Protein AF-0000000072936338 (afdb_homodimer)

Nearest PDB structures (foldseek):
  8xs4-assembly1_A  TM=8.129E-01  e=1.823E-27  Arabidopsis thaliana
  8xvy-assembly1_A  TM=8.264E-01  e=1.403E-25  Arabidopsis thaliana
  8xaj-assembly1_A  TM=7.651E-01  e=5.940E-26  Arabidopsis thaliana
  8ymm-assembly1_A  TM=7.710E-01  e=4.370E-24  Arabidopsis thaliana
  6oce-assembly1_A  TM=8.295E-01  e=1.047E-20  Oryza sativa Japonica Group

Foldseek 3Di:
DPPPPPVPVPCFLQNLLVVLCCVQVVLQVVLLLVLLVVCVVPVLLQFLQCLPVVLAQPLSPPPAHSPRLLVSLVPDDLVSLCVRLNQQLSLVLVVLVLLLVLLVLLLVLLVPQQVLLQPQLPDDDDDDHRSLLSSFLLSHFFQDPSCVSLLVSLCSSLVVSLVVLVVVLVVLLVLLLVVLLDPDQLSQKKKWFAADPLCLAFQSVQVLLCVVPPPWWDGKFFAWDDPVLVVLLVVLVVLVVVLVLQVLCCVVVVHQAWDQDVPPDRDTDRPNVVSVVVLVVSLVVLVVLLFVVVVVNVVSNVVSVVVVVVVVVVVVVCVVVVVVVVVCVVVPDADQPVVCVVPPPDDPVPNPPPPPDPDDPPSMDTARMMMIGTNFSLSSQVLQPDDSDPYPRHGHIDRDAFLVFFPSVLGRRDPNQLVVLVVQLVVVLVVCLVVVLVVLLVLLLLLVVVLVCVVPVVSVVVCVVPVCVNSVSNLVSLVVVVVSLVVVLVVSLVSLVSNRDGGPVVSLLSSLVSSLVSCCVRVQVSSQQSNLCVSCVVVCVVPVVVSVLCSLQNRNLVCLSSVLSNLSVVQRPVLSCLSSVVVLVVLQVVCVVPFDDSDPVSSQDDDPNRGHSSDFDADSVSSVLSVVLSLLLSCLQNSSRSSVSSVSSSVRSSSVSSSSSSCSSRGHDSPRHPSCPSSLVSSLSSLVSNLVNLVSSLSNCVSSVNVPSNVVSVVVSVVSVVSSVVCVPPSVVSSVGNDSVSRVVSRVVCVVVVPDDCLLSYCSNPDPSSWFKFKFKFFAPDLVLLVVLVCCCVVVCVVVVVCPQPFWRDKDWDQDPGRSRIIMIIITGNGVVSVVCCCPPPVSVCVCVSVVVSCVVVDDPDDCSQSQRCSVPGRDRPDPPDVVPPPPDDDDPPPVCVVCLAEEAEFDPPDDLVVLLCVLLCQQVWAPPDDPDHTGDHRFKYKYKYWAPRVVSSVSSQVSCVVVLFWDWDDKDKWFDQDPDPDPDDDDPPPRPTIIMIIIMIGGDDDPVVVVVVVVVVPPPDPDDDD/DPPPCPVPPPCFLQNLLVVLCCVQVVLQVVLLLVLLVVCVVPVLLQFLQCLPVVLAQPLSPPPAHSPRLLVSLVPDDLVSLCVRLNQQLSLVLVVLVLLLVLLVLLVVLLVPQQVLQQPQLPDDDDDDHRSLLSSFLLSDFFQDPSCVSLLVSLCSSLVVSLVVLVVVLVVQLVLLLVVLLDPDQLSQKKKWFAADPLCLAFQSVQVLLCVVPPPWWDGKFFAWDPPVLVVLLVVLVVLVVVLVLQVLCCVVVVHQAWDDDVPPDPDTDRSNVVSQVVLVVSLVVLVVLLFVVVVVNVVSNVVSVVVVVVVVVVVVVCVVVVVVVVVCVVVPDADQPVVVVVPPPDPPVPNPPPPPDPPDPPSMDTARMMMIGTNFSLSSQVLQPDDSDPYPRHGHIDRDAFLVFFPSVLGRRGPNQLVVLVVQLVVVLVVCLVVVLVVLLVLLLLLVVVLVCVVPVVSVVVCVVPVCVNSVSNLVSLVVVVVSLVVVLVVSLVSLVSNRDGGPVVSLLSSLVSSLVSCCVRVQVSSQQSNLCVSCVVVCVVPVVVSVLCSLQNRNLVCLSSVLSNLSVVQRPVLSCLSSVVVLVVLQVVCVVPFDDSDPVSSQDDDPNRGHSSDFDADSVSSVLSVVLSLLLSCLQNSSRSSVSSVSSSVRSSSVSSSSSSSSSRGHDSPRHPSCPSSLVSSLSSLVSNLVNLVSSLSNSVSSVNVPSNVVSVVVSVVSVVSSVVCVPPSVVSSVGNDSVSRVVSRVVCVVVVPDDCLLSYCSNPDPSSWFKFKFKFFFPDLVLLVVLVCCCPVVCVVVVVCPQPFWRDKDWDQDPGRSRIIMIIITGNGPVSVVCCCPPPVNVCVCVCVVVVCVVVDDPGDPSVSQRCSVPRRDRPDPPDVVPPPPDDDDPPPVCVVPLEEEAEFDPPDDLVVLLCVLLCQQVWAPPDDPDHTGDHRFKYKYKYWAPRVVSSVSSQVSCVVVLFWDWDDKDKWFDQDPDPDPDDDDPPPRDTIIMIIIMIGGDDDVPVVVVVVVVVVPPPPPDDD

InterPro domains:
  IPR003864 CSC1/OSCA1-like, 7TM region [PF02714] (425-700)
  IPR027815 CSC1/OSCA1-like, cytosolic domain [PF14703] (188-293)
  IPR032880 CSC1/OSCA1-like, N-terminal transmembrane domain [PF13967] (17-168)
  IPR045122 Calcium permeable stress-gated cation channel 1-like [PTHR13018] (16-775)

Solvent-accessible surface area (backbone atoms only — not comparable to full-atom values): 108059 Å² total; per-residue (Å²): 133,82,79,74,74,71,71,71,78,72,80,40,69,45,55,54,37,51,48,41,48,51,51,28,51,45,50,22,52,51,32,50,50,49,32,31,55,44,42,71,74,42,52,68,75,66,32,18,26,66,72,39,77,90,54,52,40,79,77,57,68,57,82,56,57,67,69,41,51,60,58,51,34,68,65,56,49,63,65,56,37,31,73,68,30,22,45,40,52,33,51,50,41,50,51,29,49,48,46,28,56,51,18,49,52,20,40,58,45,26,69,61,47,32,57,55,24,44,60,63,55,65,76,84,85,71,79,88,68,38,70,59,50,34,38,10,55,53,41,47,57,71,50,42,76,70,47,46,56,47,43,54,42,43,54,52,50,56,51,47,47,54,50,49,54,56,55,49,48,29,54,48,44,28,53,37,44,30,59,56,66,42,97,46,70,38,52,22,23,37,27,34,36,39,44,52,83,84,41,56,25,35,52,43,42,38,50,53,48,29,66,75,36,70,89,35,63,72,44,36,43,51,44,64,57,49,66,68,55,48,51,50,50,51,51,48,63,55,45,49,61,53,43,52,47,44,52,50,46,20,66,72,69,70,49,79,52,66,39,75,49,78,86,80,48,95,56,71,38,56,40,58,61,54,47,49,53,50,41,36,52,49,9,51,50,44,40,53,49,43,52,52,49,51,50,49,53,51,51,45,32,49,51,47,52,52,49,52,51,51,47,54,50,49,48,65,66,35,57,83,46,45,69,60,48,53,51,46,64,41,58,48,83,42,64,64,69,66,59,52,66,74,35,73,63,54,55,78,87,60,34,70,69,71,70,66,65,92,60,85,64,82,87,74,48,67,30,32,23,33,40,40,30,34,74,33,47,46,54,30,49,49,52,47,54,46,52,45,36,82,45,70,78,30,45,39,51,39,83,30,64,50,66,90,43,50,37,68,89,32,59,42,64,55,67,53,55,31,50,50,20,39,51,48,27,52,50,50,50,52,51,47,53,61,58,47,45,54,62,45,30,52,37,38,25,41,47,37,48,72,61,39,30,71,74,36,63,72,51,44,57,48,37,71,71,36,72,62,46,58,58,50,39,43,55,44,21,48,51,51,50,51,50,53,52,58,52,48,53,57,55,45,45,55,34,38,60,49,30,49,50,46,28,59,66,58,34,39,48,51,31,22,54,52,47,30,52,46,38,46,48,47,62,45,50,38,36,52,44,28,46,49,45,70,73,32,47,71,46,37,74,76,40,44,68,63,41,50,41,47,43,52,34,50,38,45,41,60,42,50,50,57,52,51,38,33,49,38,58,63,45,17,56,54,50,23,38,61,70,52,38,49,64,51,46,51,38,24,53,49,34,68,73,70,40,67,66,88,44,68,67,49,44,63,39,66,51,94,86,27,44,35,63,61,54,57,48,75,76,68,57,33,64,56,54,21,52,50,49,40,50,49,40,52,44,54,44,29,24,62,33,24,19,69,51,12,55,58,47,25,49,50,28,48,53,51,35,42,51,49,49,43,39,43,56,22,33,43,55,44,83,84,53,72,55,33,60,64,52,61,56,49,52,54,50,50,53,48,35,48,52,53,23,50,53,51,52,32,50,30,32,46,58,36,43,22,79,64,39,23,65,63,41,48,62,56,51,51,49,50,52,50,52,52,52,56,42,63,68,36,52,59,58,50,57,74,50,66,20,47,54,59,24,48,54,51,44,54,52,39,63,73,63,64,70,73,68,65,66,63,57,52,71,56,76,51,59,74,77,60,47,33,33,39,35,38,43,36,37,41,88,43,54,69,54,22,50,53,45,48,37,38,38,64,74,69,36,44,49,56,55,53,37,65,37,82,40,33,46,47,70,48,78,44,66,40,89,86,44,58,21,29,37,38,38,36,32,34,30,70,38,71,62,34,49,47,44,49,55,62,37,83,77,26,58,38,67,48,24,55,49,42,47,46,33,67,72,67,50,81,91,58,55,64,50,49,63,31,61,16,48,37,49,36,62,56,76,81,85,74,69,72,76,64,65,74,73,67,79,79,78,88,75,70,70,75,60,68,78,57,65,62,43,72,46,73,36,48,80,84,58,58,49,63,53,46,30,48,50,55,42,38,40,37,66,21,40,72,57,59,86,91,46,75,55,45,72,50,34,58,40,40,35,32,27,8,49,49,81,9,30,43,34,28,52,40,20,51,50,51,30,37,73,70,56,49,22,41,79,76,44,78,45,75,46,59,47,58,56,72,71,79,78,84,68,80,81,74,78,74,69,64,58,60,40,44,27,37,39,36,33,33,30,44,52,73,60,69,66,60,61,53,54,52,53,55,63,65,64,65,68,75,80,80,75,86,122,135,82,78,73,75,71,73,71,78,72,84,40,71,45,53,52,36,50,49,40,49,50,52,29,51,46,50,21,51,51,32,50,52,49,33,31,55,44,42,68,75,41,51,67,74,65,32,19,27,66,74,40,76,91,53,53,40,78,74,56,67,57,81,56,58,68,68,43,49,61,57,52,34,66,64,55,50,64,67,56,37,30,74,67,33,21,46,39,53,34,51,50,44,50,50,29,50,47,47,28,56,50,19,48,50,22,40,58,45,26,67,60,47,31,57,55,24,45,60,64,54,65,76,85,87,71,80,88,69,40,70,60,51,35,36,10,54,54,42,50,57,71,49,44,75,68,46,47,56,46,43,54,43,43,55,53,50,56,50,48,47,53,51,50,54,57,55,49,46,29,55,46,45,27,52,35,44,30,58,58,66,42,98,44,72,39,53,22,24,37,28,34,36,39,44,52,82,84,41,56,26,36,51,43,42,37,51,53,49,27,67,75,36,70,88,35,63,70,43,39,43,52,44,66,57,50,67,67,56,46,51,49,48,52,50,49,62,55,46,49,60,52,42,52,47,44,52,51,48,20,65,72,70,70,48,77,51,65,37,76,49,80,86,80,48,94,56,71,38,56,41,57,62,52,46,48,52,50,38,31,52,48,7,53,49,42,42,53,50,42,51,51,50,50,49,50,53,51,50,46,34,50,53,46,53,51,49,52,50,51,48,53,52,48,46,63,64,35,59,83,46,44,70,60,47,52,52,48,63,41,58,47,83,39,65,62,70,67,58,54,67,74,36,74,62,54,54,78,88,60,33,69,70,69,70,66,65,92,59,85,63,81,86,73,48,68,30,32,25,33,40,40,31,33,74,33,48,45,55,30,48,48,52,47,55,45,53,44,36,82,46,70,77,29,45,40,49,39,84,30,64,50,66,90,43,52,36,68,88,33,58,40,63,54,68,52,55,31,50,51,21,41,52,49,28,52,52,51,50,53,51,47,53,61,59,48,45,53,61,44,29,51,37,37,25,41,46,37,48,73,61,38,30,70,74,35,62,69,52,44,56,49,37,72,74,36,71,63,48,56,56,49,39,42,55,44,21,49,51,51,51,51,52,52,52,58,54,46,52,55,54,45,47,56,35,40,59,48,31,49,50,46,29,59,66,58,36,38,49,51,32,21,54,53,46,30,53,45,38,46,48,49,63,44,51,39,35,51,43,28,44,49,43,68,74,32,48,71,47,39,74,77,39,44,68,64,40,50,42,48,41,52,35,50,38,45,42,60,40,51,50,59,50,52,39,33,49,38,60,63,45,17,56,54,51,24,38,60,71,54,37,47,66,51,46,52,38,24,53,50,35,68,73,70,40,68,66,89,44,69,66,48,44,64,39,66,52,94,86,29,43,34,65,62,54,55,48,74,76,67,57,35,64,55,52,21,54,50,49,40,51,48,40,54,46,55,44,29,27,62,32,24,18,68,52,12,54,56,48,26,49,49,27,47,52,50,35,41,53,50,48,44,40,44,56,21,34,43,57,44,84,83,53,73,56,34,61,64,53,60,56,48,51,53,48,50,52,48,36,48,52,53,23,50,54,50,52,33,50,29,33,45,58,34,44,22,79,64,39,22,64,62,41,48,62,55,52,50,50,51,53,50,51,51,52,57,41,63,69,35,51,60,56,50,56,74,50,66,19,46,55,58,24,48,53,52,43,55,53,38,63,72,61,65,68,73,69,66,66,64,56,51,71,56,76,51,59,73,77,60,46,34,33,38,32,39,43,37,40,40,91,44,53,68,54,22,51,52,45,48,38,40,37,66,73,69,36,44,50,57,55,52,36,66,36,81,40,32,49,48,70,48,76,44,67,39,90,87,43,60,20,29,38,36,38,35,32,34,30,69,39,70,61,34,49,47,44,48,57,62,39,85,77,23,55,38,69,48,26,54,48,40,47,46,30,66,72,68,55,77,91,60,58,64,52,47,64,37,62,20,46,41,48,32,64,54,81,79,85,77,69,71,74,62,65,73,72,65,79,79,79,88,74,70,70,76,60,68,79,57,64,62,43,74,45,73,36,50,80,84,58,58,48,64,52,45,31,48,51,52,42,40,41,37,66,21,41,73,56,59,87,91,44,75,54,44,74,50,34,58,41,39,35,32,27,9,49,49,78,8,28,42,34,27,53,42,20,52,49,50,31,36,73,69,58,50,24,42,79,77,45,78,44,76,47,61,48,57,55,73,71,81,78,84,68,79,82,72,78,74,72,61,56,60,40,43,26,36,39,34,33,32,31,44,54,73,61,76,68,60,64,57,57,54,58,58,62,67,66,65,68,74,81,80,75,86,122

Structure (mmCIF, N/CA/C/O backbone):
data_AF-0000000072936338-model_v1
#
loop_
_entity.id
_entity.type
_entity.pdbx_description
1 polymer 'CSC1/OSCA1-like cytosolic domain-containing protein'
#
loop_
_atom_site.group_PDB
_atom_site.id
_atom_site.type_symbol
_atom_site.label_atom_id
_atom_site.label_alt_id
_atom_site.label_comp_id
_atom_site.label_asym_id
_atom_site.label_entity_id
_atom_site.label_seq_id
_atom_site.pdbx_PDB_ins_code
_atom_site.Cartn_x
_atom_site.Cartn_y
_atom_site.Cartn_z
_atom_site.occupancy
_atom_site.B_iso_or_equiv
_atom_site.auth_seq_id
_atom_site.auth_comp_id
_atom_site.auth_asym_id
_atom_site.auth_atom_id
_atom_site.pdbx_PDB_model_num
ATOM 1 N N . MET A 1 1 ? 67.5 31.266 26.281 1 20.41 1 MET A N 1
ATOM 2 C CA . MET A 1 1 ? 66.438 31.109 25.344 1 20.41 1 MET A CA 1
ATOM 3 C C . MET A 1 1 ? 65.188 30.562 26.047 1 20.41 1 MET A C 1
ATOM 5 O O . MET A 1 1 ? 65.188 29.406 26.469 1 20.41 1 MET A O 1
ATOM 9 N N . SER A 1 2 ? 64.5 31.359 26.922 1 21.31 2 SER A N 1
ATOM 10 C CA . SER A 1 2 ? 63.344 31.203 27.766 1 21.31 2 SER A CA 1
ATOM 11 C C . SER A 1 2 ? 62.125 30.781 26.953 1 21.31 2 SER A C 1
ATOM 13 O O . SER A 1 2 ? 61.75 31.469 26 1 21.31 2 SER A O 1
ATOM 15 N N . SER A 1 3 ? 62.062 29.484 26.547 1 22.73 3 SER A N 1
ATOM 16 C CA . SER A 1 3 ? 60.938 28.797 25.906 1 22.73 3 SER A CA 1
ATOM 17 C C . SER A 1 3 ? 59.594 29.156 26.562 1 22.73 3 SER A C 1
ATOM 19 O O . SER A 1 3 ? 59.344 28.75 27.688 1 22.73 3 SER A O 1
ATOM 21 N N . SER A 1 4 ? 59.281 30.484 26.562 1 23.66 4 SER A N 1
ATOM 22 C CA . SER A 1 4 ? 58 30.969 27.062 1 23.66 4 SER A CA 1
ATOM 23 C C . SER A 1 4 ? 56.844 30.109 26.547 1 23.66 4 SER A C 1
ATOM 25 O O . SER A 1 4 ? 56.688 29.938 25.328 1 23.66 4 SER A O 1
ATOM 27 N N . SER A 1 5 ? 56.625 29 27.203 1 25.52 5 SER A N 1
ATOM 28 C CA . SER A 1 5 ? 55.469 28.109 27.172 1 25.52 5 SER A CA 1
ATOM 29 C C . SER A 1 5 ? 54.156 28.891 27.094 1 25.52 5 SER A C 1
ATOM 31 O O . SER A 1 5 ? 53.656 29.375 28.109 1 25.52 5 SER A O 1
ATOM 33 N N . SER A 1 6 ? 54.156 30.047 26.375 1 27.28 6 SER A N 1
ATOM 34 C CA . SER A 1 6 ? 52.906 30.766 26.203 1 27.28 6 SER A CA 1
ATOM 35 C C . SER A 1 6 ? 51.75 29.797 25.922 1 27.28 6 SER A C 1
ATOM 37 O O . SER A 1 6 ? 51.781 29.078 24.922 1 27.28 6 SER A O 1
ATOM 39 N N . GLY A 1 7 ? 51.344 29.094 26.953 1 27.44 7 GLY A N 1
ATOM 40 C CA . GLY A 1 7 ? 50.125 28.297 27.047 1 27.44 7 GLY A CA 1
ATOM 41 C C . GLY A 1 7 ? 48.969 28.906 26.281 1 27.44 7 GLY A C 1
ATOM 42 O O . GLY A 1 7 ? 48.344 29.859 26.75 1 27.44 7 GLY A O 1
ATOM 43 N N . SER A 1 8 ? 49.094 29.359 25.062 1 31.05 8 SER A N 1
ATOM 44 C CA . SER A 1 8 ? 47.969 29.703 24.219 1 31.05 8 SER A CA 1
ATOM 45 C C . SER A 1 8 ? 46.75 28.844 24.547 1 31.05 8 SER A C 1
ATOM 47 O O . SER A 1 8 ? 46.844 27.609 24.531 1 31.05 8 SER A O 1
ATOM 49 N N . SER A 1 9 ? 46 29.141 25.5 1 34.97 9 SER A N 1
ATOM 50 C CA . SER A 1 9 ? 44.719 28.578 25.969 1 34.97 9 SER A CA 1
ATOM 51 C C . SER A 1 9 ? 43.844 28.125 24.812 1 34.97 9 SER A C 1
ATOM 53 O O . SER A 1 9 ? 43.344 28.953 24.047 1 34.97 9 SER A O 1
ATOM 55 N N . LYS A 1 10 ? 44.125 27.141 23.969 1 41.12 10 LYS A N 1
ATOM 56 C CA . LYS A 1 10 ? 43.344 26.375 23 1 41.12 10 LYS A CA 1
ATOM 57 C C . LYS A 1 10 ? 41.938 26.141 23.516 1 41.12 10 LYS A C 1
ATOM 59 O O . LYS A 1 10 ? 41.75 25.531 24.578 1 41.12 10 LYS A O 1
ATOM 64 N N . THR A 1 11 ? 41.031 27.141 23.484 1 47.28 11 THR A N 1
ATOM 65 C CA . THR A 1 11 ? 39.625 26.938 23.766 1 47.28 11 THR A CA 1
ATOM 66 C C . THR A 1 11 ? 39.156 25.578 23.234 1 47.28 11 THR A C 1
ATOM 68 O O . THR A 1 11 ? 39.125 25.359 22.031 1 47.28 11 THR A O 1
ATOM 71 N N . THR A 1 12 ? 39.156 24.547 24.078 1 58.62 12 THR A N 1
ATOM 72 C CA . THR A 1 12 ? 38.781 23.156 23.797 1 58.62 12 THR A CA 1
ATOM 73 C C . THR A 1 12 ? 37.312 23.047 23.422 1 58.62 12 THR A C 1
ATOM 75 O O . THR A 1 12 ? 36.531 23.953 23.703 1 58.62 12 THR A O 1
ATOM 78 N N . THR A 1 13 ? 36.906 22.266 22.453 1 66.56 13 THR A N 1
ATOM 79 C CA . THR A 1 13 ? 35.562 21.953 21.969 1 66.56 13 THR A CA 1
ATOM 80 C C . THR A 1 13 ? 34.594 21.797 23.141 1 66.56 13 THR A C 1
ATOM 82 O O . THR A 1 13 ? 33.438 22.203 23.062 1 66.56 13 THR A O 1
ATOM 85 N N . SER A 1 14 ? 35.062 21.422 24.344 1 75.19 14 SER A N 1
ATOM 86 C CA . SER A 1 14 ? 34.219 21.281 25.531 1 75.19 14 SER A CA 1
ATOM 87 C C . SER A 1 14 ? 33.844 22.641 26.125 1 75.19 14 SER A C 1
ATOM 89 O O . SER A 1 14 ? 32.719 22.844 26.578 1 75.19 14 SER A O 1
ATOM 91 N N . MET A 1 15 ? 34.812 23.516 26.031 1 73.06 15 MET A N 1
ATOM 92 C CA . MET A 1 15 ? 34.531 24.859 26.547 1 73.06 15 MET A CA 1
ATOM 93 C C . MET A 1 15 ? 33.5 25.578 25.672 1 73.06 15 MET A C 1
ATOM 95 O O . MET A 1 15 ? 32.688 26.344 26.172 1 73.06 15 MET A O 1
ATOM 99 N N . ALA A 1 16 ? 33.562 25.281 24.438 1 70.75 16 ALA A N 1
ATOM 100 C CA . ALA A 1 16 ? 32.625 25.875 23.516 1 70.75 16 ALA A CA 1
ATOM 101 C C . ALA A 1 16 ? 31.188 25.422 23.844 1 70.75 16 ALA A C 1
ATOM 103 O O . ALA A 1 16 ? 30.25 26.219 23.781 1 70.75 16 ALA A O 1
ATOM 104 N N . VAL A 1 17 ? 31 24.172 24.219 1 79.25 17 VAL A N 1
ATOM 105 C CA . VAL A 1 17 ? 29.688 23.641 24.547 1 79.25 17 VAL A CA 1
ATOM 106 C C . VAL A 1 17 ? 29.203 24.219 25.875 1 79.25 17 VAL A C 1
ATOM 108 O O . VAL A 1 17 ? 28.016 24.547 26.016 1 79.25 17 VAL A O 1
ATOM 111 N N . LEU A 1 18 ? 30.062 24.406 26.734 1 81.19 18 LEU A N 1
ATOM 112 C CA . LEU A 1 18 ? 29.688 24.969 28.031 1 81.19 18 LEU A CA 1
ATOM 113 C C . LEU A 1 18 ? 29.297 26.438 27.906 1 81.19 18 LEU A C 1
ATOM 115 O O . LEU A 1 18 ? 28.375 26.891 28.578 1 81.19 18 LEU A O 1
ATOM 119 N N . ILE A 1 19 ? 29.953 27.125 27.062 1 78.94 19 ILE A N 1
ATOM 120 C CA . ILE A 1 19 ? 29.609 28.516 26.828 1 78.94 19 ILE A CA 1
ATOM 121 C C . ILE A 1 19 ? 28.25 28.594 26.141 1 78.94 19 ILE A C 1
ATOM 123 O O . ILE A 1 19 ? 27.422 29.453 26.484 1 78.94 19 ILE A O 1
ATOM 127 N N . SER A 1 20 ? 28.109 27.734 25.172 1 81.62 20 SER A N 1
ATOM 128 C CA . SER A 1 20 ? 26.812 27.688 24.516 1 81.62 20 SER A CA 1
ATOM 129 C C . SER A 1 20 ? 25.688 27.391 25.516 1 81.62 20 SER A C 1
ATOM 131 O O . SER A 1 20 ? 24.641 28.031 25.469 1 81.62 20 SER A O 1
ATOM 133 N N . PHE A 1 21 ? 25.953 26.453 26.344 1 84.94 21 PHE A N 1
ATOM 134 C CA . PHE A 1 21 ? 24.984 26.109 27.375 1 84.94 21 PHE A CA 1
ATOM 135 C C . PHE A 1 21 ? 24.719 27.297 28.281 1 84.94 21 PHE A C 1
ATOM 137 O O . PHE A 1 21 ? 23.562 27.594 28.609 1 84.94 21 PHE A O 1
ATOM 144 N N . GLY A 1 22 ? 25.75 27.984 28.641 1 84.56 22 GLY A N 1
ATOM 145 C CA . GLY A 1 22 ? 25.594 29.125 29.531 1 84.56 22 GLY A CA 1
ATOM 146 C C . GLY A 1 22 ? 24.828 30.281 28.891 1 84.56 22 GLY A C 1
ATOM 147 O O . GLY A 1 22 ? 23.938 30.844 29.516 1 84.56 22 GLY A O 1
ATOM 148 N N . ILE A 1 23 ? 25.062 30.516 27.703 1 84.88 23 ILE A N 1
ATOM 149 C CA . ILE A 1 23 ? 24.453 31.641 27.031 1 84.88 23 ILE A CA 1
ATOM 150 C C . ILE A 1 23 ? 22.984 31.328 26.703 1 84.88 23 ILE A C 1
ATOM 152 O O . ILE A 1 23 ? 22.094 32.094 27.078 1 84.88 23 ILE A O 1
ATOM 156 N N . TYR A 1 24 ? 22.812 30.203 26.109 1 88.25 24 TYR A N 1
ATOM 157 C CA . TYR A 1 24 ? 21.484 29.953 25.594 1 88.25 24 TYR A CA 1
ATOM 158 C C . TYR A 1 24 ? 20.531 29.484 26.688 1 88.25 24 TYR A C 1
ATOM 160 O O . TYR A 1 24 ? 19.344 29.797 26.672 1 88.25 24 TYR A O 1
ATOM 168 N N . ILE A 1 25 ? 20.969 28.75 27.625 1 87.81 25 ILE A N 1
ATOM 169 C CA . ILE A 1 25 ? 20.141 28.391 28.75 1 87.81 25 ILE A CA 1
ATOM 170 C C . ILE A 1 25 ? 19.891 29.625 29.625 1 87.81 25 ILE A C 1
ATOM 172 O O . ILE A 1 25 ? 18.812 29.766 30.219 1 87.81 25 ILE A O 1
ATOM 176 N N . GLY A 1 26 ? 20.953 30.5 29.672 1 89.69 26 GLY A N 1
ATOM 177 C CA . GLY A 1 26 ? 20.75 31.75 30.375 1 89.69 26 GLY A CA 1
ATOM 178 C C . GLY A 1 26 ? 19.688 32.625 29.734 1 89.69 26 GLY A C 1
ATOM 179 O O . GLY A 1 26 ? 18.828 33.156 30.438 1 89.69 26 GLY A O 1
ATOM 180 N N . ILE A 1 27 ? 19.734 32.688 28.469 1 89.69 27 ILE A N 1
ATOM 181 C CA . ILE A 1 27 ? 18.734 33.469 27.75 1 89.69 27 ILE A CA 1
ATOM 182 C C . ILE A 1 27 ? 17.359 32.812 27.953 1 89.69 27 ILE A C 1
ATOM 184 O O . ILE A 1 27 ? 16.375 33.531 28.188 1 89.69 27 ILE A O 1
ATOM 188 N N . PHE A 1 28 ? 17.344 31.547 27.906 1 93.31 28 PHE A N 1
ATOM 189 C CA . PHE A 1 28 ? 16.094 30.812 28.094 1 93.31 28 PHE A CA 1
ATOM 190 C C . PHE A 1 28 ? 15.547 31.047 29.5 1 93.31 28 PHE A C 1
ATOM 192 O O . PHE A 1 28 ? 14.359 31.328 29.672 1 93.31 28 PHE A O 1
ATOM 199 N N . ALA A 1 29 ? 16.328 31 30.469 1 92.25 29 ALA A N 1
ATOM 200 C CA . ALA A 1 29 ? 15.922 31.203 31.859 1 92.25 29 ALA A CA 1
ATOM 201 C C . ALA A 1 29 ? 15.453 32.656 32.062 1 92.25 29 ALA A C 1
ATOM 203 O O . ALA A 1 29 ? 14.484 32.875 32.781 1 92.25 29 ALA A O 1
ATOM 204 N N . GLY A 1 30 ? 16.156 33.531 31.484 1 92.38 30 GLY A N 1
ATOM 205 C CA . GLY A 1 30 ? 15.75 34.938 31.562 1 92.38 30 GLY A CA 1
ATOM 206 C C . GLY A 1 30 ? 14.398 35.188 30.938 1 92.38 30 GLY A C 1
ATOM 207 O O . GLY A 1 30 ? 13.578 35.938 31.5 1 92.38 30 GLY A O 1
ATOM 208 N N . MET A 1 31 ? 14.172 34.531 29.875 1 93.44 31 MET A N 1
ATOM 209 C CA . MET A 1 31 ? 12.898 34.719 29.188 1 93.44 31 MET A CA 1
ATOM 210 C C . MET A 1 31 ? 11.758 34.062 29.938 1 93.44 31 MET A C 1
ATOM 212 O O . MET A 1 31 ? 10.641 34.594 29.969 1 93.44 31 MET A O 1
ATOM 216 N N . VAL A 1 32 ? 12 32.938 30.5 1 91.94 32 VAL A N 1
ATOM 217 C CA . VAL A 1 32 ? 10.984 32.25 31.281 1 91.94 32 VAL A CA 1
ATOM 218 C C . VAL A 1 32 ? 10.641 33.094 32.531 1 91.94 32 VAL A C 1
ATOM 220 O O . VAL A 1 32 ? 9.469 33.219 32.875 1 91.94 32 VAL A O 1
ATOM 223 N N . LEU A 1 33 ? 11.68 33.719 33.062 1 92.19 33 LEU A N 1
ATOM 224 C CA . LEU A 1 33 ? 11.453 34.562 34.219 1 92.19 33 LEU A CA 1
ATOM 225 C C . LEU A 1 33 ? 10.641 35.812 33.812 1 92.19 33 LEU A C 1
ATOM 227 O O . LEU A 1 33 ? 9.75 36.219 34.562 1 92.19 33 LEU A O 1
ATOM 231 N N . ALA A 1 34 ? 10.945 36.312 32.719 1 90.75 34 ALA A N 1
ATOM 232 C CA . ALA A 1 34 ? 10.188 37.469 32.219 1 90.75 34 ALA A CA 1
ATOM 233 C C . ALA A 1 34 ? 8.727 37.062 31.969 1 90.75 34 ALA A C 1
ATOM 235 O O . ALA A 1 34 ? 7.82 37.875 32.25 1 90.75 34 ALA A O 1
ATOM 236 N N . TYR A 1 35 ? 8.492 35.969 31.469 1 91.25 35 TYR A N 1
ATOM 237 C CA . TYR A 1 35 ? 7.141 35.469 31.25 1 91.25 35 TYR A CA 1
ATOM 238 C C . TYR A 1 35 ? 6.371 35.344 32.562 1 91.25 35 TYR A C 1
ATOM 240 O O . TYR A 1 35 ? 5.207 35.75 32.625 1 91.25 35 TYR A O 1
ATOM 248 N N . CYS A 1 36 ? 7.051 34.812 33.562 1 89.06 36 CYS A N 1
ATOM 249 C CA . CYS A 1 36 ? 6.391 34.656 34.844 1 89.06 36 CYS A CA 1
ATOM 250 C C . CYS A 1 36 ? 6.02 36 35.438 1 89.06 36 CYS A C 1
ATOM 252 O O . CYS A 1 36 ? 4.961 36.125 36.062 1 89.06 36 CYS A O 1
ATOM 254 N N . LEU A 1 37 ? 6.816 36.969 35.156 1 88.56 37 LEU A N 1
ATOM 255 C CA . LEU A 1 37 ? 6.566 38.312 35.719 1 88.56 37 LEU A CA 1
ATOM 256 C C . LEU A 1 37 ? 5.473 39.031 34.938 1 88.56 37 LEU A C 1
ATOM 258 O O . LEU A 1 37 ? 4.582 39.625 35.5 1 88.56 37 LEU A O 1
ATOM 262 N N . VAL A 1 38 ? 5.527 38.875 33.656 1 86.19 38 VAL A N 1
ATOM 263 C CA . VAL A 1 38 ? 4.578 39.594 32.812 1 86.19 38 VAL A CA 1
ATOM 264 C C . VAL A 1 38 ? 3.209 38.906 32.875 1 86.19 38 VAL A C 1
ATOM 266 O O . VAL A 1 38 ? 2.178 39.594 32.875 1 86.19 38 VAL A O 1
ATOM 269 N N . LYS A 1 39 ? 3.162 37.656 32.906 1 85.69 39 LYS A N 1
ATOM 270 C CA . LYS A 1 39 ? 1.898 36.906 32.969 1 85.69 39 LYS A CA 1
ATOM 271 C C . LYS A 1 39 ? 1.118 37.281 34.219 1 85.69 39 LYS A C 1
ATOM 273 O O . LYS A 1 39 ? -0.112 37.344 34.188 1 85.69 39 LYS A O 1
ATOM 278 N N . HIS A 1 40 ? 1.894 37.531 35.25 1 80.94 40 HIS A N 1
ATOM 279 C CA . HIS A 1 40 ? 1.252 37.875 36.5 1 80.94 40 HIS A CA 1
ATOM 280 C C . HIS A 1 40 ? 0.64 39.281 36.438 1 80.94 40 HIS A C 1
ATOM 282 O O . HIS A 1 40 ? -0.428 39.531 37.031 1 80.94 40 HIS A O 1
ATOM 288 N N . LYS A 1 41 ? 1.237 40.094 35.688 1 81.69 41 LYS A N 1
ATOM 289 C CA . LYS A 1 41 ? 0.759 41.469 35.594 1 81.69 41 LYS A CA 1
ATOM 290 C C . LYS A 1 41 ? -0.334 41.594 34.531 1 81.69 41 LYS A C 1
ATOM 292 O O . LYS A 1 41 ? -1.286 42.375 34.719 1 81.69 41 LYS A O 1
ATOM 297 N N . ALA A 1 42 ? -0.116 40.844 33.469 1 81.44 42 ALA A N 1
ATOM 298 C CA . ALA A 1 42 ? -1.075 40.906 32.375 1 81.44 42 ALA A CA 1
ATOM 299 C C . ALA A 1 42 ? -1.47 39.531 31.875 1 81.44 42 ALA A C 1
ATOM 301 O O . ALA A 1 42 ? -1.064 39.094 30.781 1 81.44 42 ALA A O 1
ATOM 302 N N . PRO A 1 43 ? -2.396 38.844 32.531 1 78.44 43 PRO A N 1
ATOM 303 C CA . PRO A 1 43 ? -2.768 37.5 32.156 1 78.44 43 PRO A CA 1
ATOM 304 C C . PRO A 1 43 ? -3.547 37.438 30.844 1 78.44 43 PRO A C 1
ATOM 306 O O . PRO A 1 43 ? -3.51 36.406 30.141 1 78.44 43 PRO A O 1
ATOM 309 N N . LYS A 1 44 ? -4.176 38.375 30.375 1 75.31 44 LYS A N 1
ATOM 310 C CA . LYS A 1 44 ? -5.008 38.375 29.172 1 75.31 44 LYS A CA 1
ATOM 311 C C . LYS A 1 44 ? -4.148 38.312 27.922 1 75.31 44 LYS A C 1
ATOM 313 O O . LYS A 1 44 ? -4.613 37.875 26.859 1 75.31 44 LYS A O 1
ATOM 318 N N . LEU A 1 45 ? -2.916 38.75 28.141 1 78 45 LEU A N 1
ATOM 319 C CA . LEU A 1 45 ? -1.997 38.75 27 1 78 45 LEU A CA 1
ATOM 320 C C . LEU A 1 45 ? -1.621 37.312 26.609 1 78 45 LEU A C 1
ATOM 322 O O . LEU A 1 45 ? -1.338 37.031 25.453 1 78 45 LEU A O 1
ATOM 326 N N . TYR A 1 46 ? -1.701 36.5 27.594 1 83.5 46 TYR A N 1
ATOM 327 C CA . TYR A 1 46 ? -1.228 35.125 27.344 1 83.5 46 TYR A CA 1
ATOM 328 C C . TYR A 1 46 ? -2.383 34.156 27.344 1 83.5 46 TYR A C 1
ATOM 330 O O . TYR A 1 46 ? -2.17 32.938 27.438 1 83.5 46 TYR A O 1
ATOM 338 N N . ASN A 1 47 ? -3.592 34.594 27.297 1 81.56 47 ASN A N 1
ATOM 339 C CA . ASN A 1 47 ? -4.789 33.781 27.156 1 81.56 47 ASN A CA 1
ATOM 340 C C . ASN A 1 47 ? -5.68 34.25 26.016 1 81.56 47 ASN A C 1
ATOM 342 O O . ASN A 1 47 ? -6.797 34.719 26.25 1 81.56 47 ASN A O 1
ATOM 346 N N . CYS A 1 48 ? -5.246 34 24.844 1 79.94 48 CYS A N 1
ATOM 347 C CA . CYS A 1 48 ? -5.938 34.5 23.641 1 79.94 48 CYS A CA 1
ATOM 348 C C . CYS A 1 48 ? -7.211 33.688 23.391 1 79.94 48 CYS A C 1
ATOM 350 O O . CYS A 1 48 ? -8.164 34.219 22.797 1 79.94 48 CYS A O 1
ATOM 352 N N . ARG A 1 49 ? -7.332 32.469 23.797 1 82.06 49 ARG A N 1
ATOM 353 C CA . ARG A 1 49 ? -8.484 31.625 23.531 1 82.06 49 ARG A CA 1
ATOM 354 C C . ARG A 1 49 ? -9.695 32.062 24.344 1 82.06 49 ARG A C 1
ATOM 356 O O . ARG A 1 49 ? -10.836 31.812 23.953 1 82.06 49 ARG A O 1
ATOM 363 N N . ASP A 1 50 ? -9.422 32.75 25.375 1 76.06 50 ASP A N 1
ATOM 364 C CA . ASP A 1 50 ? -10.508 33.188 26.25 1 76.06 50 ASP A CA 1
ATOM 365 C C . ASP A 1 50 ? -11.281 34.344 25.609 1 76.06 50 ASP A C 1
ATOM 367 O O . ASP A 1 50 ? -12.422 34.625 25.984 1 76.06 50 ASP A O 1
ATOM 371 N N . ASN A 1 51 ? -10.68 34.906 24.609 1 73.19 51 ASN A N 1
ATOM 372 C CA . ASN A 1 51 ? -11.32 36.062 23.969 1 73.19 51 ASN A CA 1
ATOM 373 C C . ASN A 1 51 ? -12.422 35.594 23 1 73.19 51 ASN A C 1
ATOM 375 O O . ASN A 1 51 ? -13.305 36.406 22.656 1 73.19 51 ASN A O 1
ATOM 379 N N . ILE A 1 52 ? -12.328 34.375 22.531 1 74.69 52 ILE A N 1
ATOM 380 C CA . ILE A 1 52 ? -13.336 33.812 21.641 1 74.69 52 ILE A CA 1
ATOM 381 C C . ILE A 1 52 ? -14.156 32.75 22.391 1 74.69 52 ILE A C 1
ATOM 383 O O . ILE A 1 52 ? -13.625 31.719 22.797 1 74.69 52 ILE A O 1
ATOM 387 N N . PRO A 1 53 ? -15.312 32.969 22.641 1 67.56 53 PRO A N 1
ATOM 388 C CA . PRO A 1 53 ? -16.156 32.094 23.453 1 67.56 53 PRO A CA 1
ATOM 389 C C . PRO A 1 53 ? -16.188 30.656 22.922 1 67.56 53 PRO A C 1
ATOM 391 O O . PRO A 1 53 ? -16.219 29.703 23.703 1 67.56 53 PRO A O 1
ATOM 394 N N . GLU A 1 54 ? -16.047 30.531 21.641 1 70.56 54 GLU A N 1
ATOM 395 C CA . GLU A 1 54 ? -16.125 29.188 21.078 1 70.56 54 GLU A CA 1
ATOM 396 C C . GLU A 1 54 ? -14.852 28.391 21.359 1 70.56 54 GLU A C 1
ATOM 398 O O . GLU A 1 54 ? -14.867 27.156 21.344 1 70.56 54 GLU A O 1
ATOM 403 N N . LEU A 1 55 ? -13.859 29.094 21.719 1 75.75 55 LEU A N 1
ATOM 404 C CA . LEU A 1 55 ? -12.562 28.438 21.875 1 75.75 55 LEU A CA 1
ATOM 405 C C . LEU A 1 55 ? -12.148 28.406 23.344 1 75.75 55 LEU A C 1
ATOM 407 O O . LEU A 1 55 ? -11.039 27.969 23.656 1 75.75 55 LEU A O 1
ATOM 411 N N . ARG A 1 56 ? -13.055 28.734 24.219 1 75.38 56 ARG A N 1
ATOM 412 C CA . ARG A 1 56 ? -12.719 28.812 25.641 1 75.38 56 ARG A CA 1
ATOM 413 C C . ARG A 1 56 ? -12.375 27.422 26.188 1 75.38 56 ARG A C 1
ATOM 415 O O . ARG A 1 56 ? -13.078 26.453 25.906 1 75.38 56 ARG A O 1
ATOM 422 N N . CYS A 1 57 ? -11.156 27.312 26.734 1 75.12 57 CYS A N 1
ATOM 423 C CA . CYS A 1 57 ? -10.672 26.078 27.328 1 75.12 57 CYS A CA 1
ATOM 424 C C . CYS A 1 57 ? -10.773 26.125 28.859 1 75.12 57 CYS A C 1
ATOM 426 O O . CYS A 1 57 ? -10.289 27.078 29.484 1 75.12 57 CYS A O 1
ATOM 428 N N . PRO A 1 58 ? -11.492 25.25 29.469 1 74.38 58 PRO A N 1
ATOM 429 C CA . PRO A 1 58 ? -11.602 25.25 30.922 1 74.38 58 PRO A CA 1
ATOM 430 C C . PRO A 1 58 ? -10.258 25.047 31.625 1 74.38 58 PRO A C 1
ATOM 432 O O . PRO A 1 58 ? -10.125 25.359 32.812 1 74.38 58 PRO A O 1
ATOM 435 N N . LEU A 1 59 ? -9.32 24.672 30.922 1 69.94 59 LEU A N 1
ATOM 436 C CA . LEU A 1 59 ? -8 24.469 31.516 1 69.94 59 LEU A CA 1
ATOM 437 C C . LEU A 1 59 ? -7.344 25.812 31.844 1 69.94 59 LEU A C 1
ATOM 439 O O . LEU A 1 59 ? -6.457 25.875 32.688 1 69.94 59 LEU A O 1
ATOM 443 N N . SER A 1 60 ? -7.836 26.875 31.188 1 65.56 60 SER A N 1
ATOM 444 C CA . SER A 1 60 ? -7.25 28.203 31.344 1 65.56 60 SER A CA 1
ATOM 445 C C . SER A 1 60 ? -7.727 28.875 32.625 1 65.56 60 SER A C 1
ATOM 447 O O . SER A 1 60 ? -7.102 29.812 33.125 1 65.56 60 SER A O 1
ATOM 449 N N . ASP A 1 61 ? -8.891 28.391 33.062 1 62.44 61 ASP A N 1
ATOM 450 C CA . ASP A 1 61 ? -9.445 29.031 34.25 1 62.44 61 ASP A CA 1
ATOM 451 C C . ASP A 1 61 ? -8.562 28.766 35.469 1 62.44 61 ASP A C 1
ATOM 453 O O . ASP A 1 61 ? -8.719 29.406 36.5 1 62.44 61 ASP A O 1
ATOM 457 N N . ARG A 1 62 ? -7.715 27.844 35.219 1 56.25 62 ARG A N 1
ATOM 458 C CA . ARG A 1 62 ? -6.914 27.531 36.406 1 56.25 62 ARG A CA 1
ATOM 459 C C . ARG A 1 62 ? -5.93 28.656 36.719 1 56.25 62 ARG A C 1
ATOM 461 O O . ARG A 1 62 ? -5.168 29.078 35.844 1 56.25 62 ARG A O 1
ATOM 468 N N . LYS A 1 63 ? -6.281 29.734 37.5 1 56.69 63 LYS A N 1
ATOM 469 C CA . LYS A 1 63 ? -5.527 30.859 38.031 1 56.69 63 LYS A CA 1
ATOM 470 C C . LYS A 1 63 ? -4.113 30.453 38.438 1 56.69 63 LYS A C 1
ATOM 472 O O . LYS A 1 63 ? -3.926 29.703 39.375 1 56.69 63 LYS A O 1
ATOM 477 N N . THR A 1 64 ? -3.135 30.391 37.438 1 58.75 64 THR A N 1
ATOM 478 C CA . THR A 1 64 ? -1.889 29.75 37.844 1 58.75 64 THR A CA 1
ATOM 479 C C . THR A 1 64 ? -0.914 30.781 38.406 1 58.75 64 THR A C 1
ATOM 481 O O . THR A 1 64 ? -0.891 31.938 37.938 1 58.75 64 THR A O 1
ATOM 484 N N . GLY A 1 65 ? -0.501 30.719 39.656 1 65.31 65 GLY A N 1
ATOM 485 C CA . GLY A 1 65 ? 0.576 31.438 40.281 1 65.31 65 GLY A CA 1
ATOM 486 C C . GLY A 1 65 ? 1.771 31.672 39.406 1 65.31 65 GLY A C 1
ATOM 487 O O . GLY A 1 65 ? 1.771 31.25 38.219 1 65.31 65 GLY A O 1
ATOM 488 N N . LYS A 1 66 ? 2.777 32.469 39.781 1 76.75 66 LYS A N 1
ATOM 489 C CA . LYS A 1 66 ? 3.98 32.844 39.031 1 76.75 66 LYS A CA 1
ATOM 490 C C . LYS A 1 66 ? 4.707 31.609 38.531 1 76.75 66 LYS A C 1
ATOM 492 O O . LYS A 1 66 ? 5.113 31.547 37.375 1 76.75 66 LYS A O 1
ATOM 497 N N . TRP A 1 67 ? 4.75 30.547 39.312 1 80.88 67 TRP A N 1
ATOM 498 C CA . TRP A 1 67 ? 5.48 29.344 38.906 1 80.88 67 TRP A CA 1
ATOM 499 C C . TRP A 1 67 ? 4.535 28.141 38.781 1 80.88 67 TRP A C 1
ATOM 501 O O . TRP A 1 67 ? 4.949 27.062 38.375 1 80.88 67 TRP A O 1
ATOM 511 N N . SER A 1 68 ? 3.389 28.297 39.031 1 82.06 68 SER A N 1
ATOM 512 C CA . SER A 1 68 ? 2.439 27.188 39.094 1 82.06 68 SER A CA 1
ATOM 513 C C . SER A 1 68 ? 2.061 26.703 37.719 1 82.06 68 SER A C 1
ATOM 515 O O . SER A 1 68 ? 1.541 25.594 37.531 1 82.06 68 SER A O 1
ATOM 517 N N . TRP A 1 69 ? 2.43 27.516 36.719 1 85.62 69 TRP A N 1
ATOM 518 C CA . TRP A 1 69 ? 2.057 27.141 35.344 1 85.62 69 TRP A CA 1
ATOM 519 C C . TRP A 1 69 ? 2.82 25.891 34.906 1 85.62 69 TRP A C 1
ATOM 521 O O . TRP A 1 69 ? 2.309 25.094 34.125 1 85.62 69 TRP A O 1
ATOM 531 N N . ILE A 1 70 ? 3.957 25.656 35.406 1 88 70 ILE A N 1
ATOM 532 C CA . ILE A 1 70 ? 4.766 24.516 35.031 1 88 70 ILE A CA 1
ATOM 533 C C . ILE A 1 70 ? 4.129 23.234 35.562 1 88 70 ILE A C 1
ATOM 535 O O . ILE A 1 70 ? 4 22.25 34.844 1 88 70 ILE A O 1
ATOM 539 N N . ARG A 1 71 ? 3.736 23.281 36.812 1 85.44 71 ARG A N 1
ATOM 540 C CA . ARG A 1 71 ? 3.098 22.109 37.438 1 85.44 71 ARG A CA 1
ATOM 541 C C . ARG A 1 71 ? 1.771 21.797 36.75 1 85.44 71 ARG A C 1
ATOM 543 O O . ARG A 1 71 ? 1.452 20.625 36.531 1 85.44 71 ARG A O 1
ATOM 550 N N . ASP A 1 72 ? 1.108 22.781 36.438 1 84.12 72 ASP A N 1
ATOM 551 C CA . ASP A 1 72 ? -0.187 22.578 35.781 1 84.12 72 ASP A CA 1
ATOM 552 C C . ASP A 1 72 ? -0.021 21.984 34.375 1 84.12 72 ASP A C 1
ATOM 554 O O . ASP A 1 72 ? -0.823 21.156 33.969 1 84.12 72 ASP A O 1
ATOM 558 N N . ALA A 1 73 ? 0.945 22.469 33.781 1 87.5 73 ALA A N 1
ATOM 559 C CA . ALA A 1 73 ? 1.201 21.969 32.438 1 87.5 73 ALA A CA 1
ATOM 560 C C . ALA A 1 73 ? 1.616 20.5 32.469 1 87.5 73 ALA A C 1
ATOM 562 O O . ALA A 1 73 ? 1.192 19.703 31.625 1 87.5 73 ALA A O 1
ATOM 563 N N . VAL A 1 74 ? 2.369 20.141 33.438 1 88.19 74 VAL A N 1
ATOM 564 C CA . VAL A 1 74 ? 2.867 18.766 33.531 1 88.19 74 VAL A CA 1
ATOM 565 C C . VAL A 1 74 ? 1.737 17.844 33.969 1 88.19 74 VAL A C 1
ATOM 567 O O . VAL A 1 74 ? 1.674 16.688 33.562 1 88.19 74 VAL A O 1
ATOM 570 N N . LEU A 1 75 ? 0.75 18.328 34.688 1 85.81 75 LEU A N 1
ATOM 571 C CA . LEU A 1 75 ? -0.295 17.484 35.25 1 85.81 75 LEU A CA 1
ATOM 572 C C . LEU A 1 75 ? -1.485 17.375 34.312 1 85.81 75 LEU A C 1
ATOM 574 O O . LEU A 1 75 ? -2.367 16.547 34.5 1 85.81 75 LEU A O 1
ATOM 578 N N . THR A 1 76 ? -1.519 18.188 33.344 1 87.75 76 THR A N 1
ATOM 579 C CA . THR A 1 76 ? -2.607 18.078 32.375 1 87.75 76 THR A CA 1
ATOM 580 C C . THR A 1 76 ? -2.594 16.719 31.688 1 87.75 76 THR A C 1
ATOM 582 O O . THR A 1 76 ? -1.562 16.281 31.172 1 87.75 76 THR A O 1
ATOM 585 N N . SER A 1 77 ? -3.744 16.062 31.75 1 88.12 77 SER A N 1
ATOM 586 C CA . SER A 1 77 ? -3.842 14.711 31.188 1 88.12 77 SER A CA 1
ATOM 587 C C . SER A 1 77 ? -3.963 14.75 29.672 1 88.12 77 SER A C 1
ATOM 589 O O . SER A 1 77 ? -4.379 15.758 29.094 1 88.12 77 SER A O 1
ATOM 591 N N . ASP A 1 78 ? -3.582 13.711 29.062 1 87.62 78 ASP A N 1
ATOM 592 C CA . ASP A 1 78 ? -3.676 13.57 27.609 1 87.62 78 ASP A CA 1
ATOM 593 C C . ASP A 1 78 ? -5.129 13.633 27.141 1 87.62 78 ASP A C 1
ATOM 595 O O . ASP A 1 78 ? -5.418 14.164 26.062 1 87.62 78 ASP A O 1
ATOM 599 N N . ASP A 1 79 ? -6.02 13.195 27.906 1 87 79 ASP A N 1
ATOM 600 C CA . ASP A 1 79 ? -7.434 13.188 27.547 1 87 79 ASP A CA 1
ATOM 601 C C . ASP A 1 79 ? -8.008 14.602 27.516 1 87 79 ASP A C 1
ATOM 603 O O . ASP A 1 79 ? -8.797 14.938 26.641 1 87 79 ASP A O 1
ATOM 607 N N . ASP A 1 80 ? -7.496 15.344 28.469 1 87.19 80 ASP A N 1
ATOM 608 C CA . ASP A 1 80 ? -7.957 16.734 28.5 1 87.19 80 ASP A CA 1
ATOM 609 C C . ASP A 1 80 ? -7.395 17.531 27.328 1 87.19 80 ASP A C 1
ATOM 611 O O . ASP A 1 80 ? -8.094 18.359 26.75 1 87.19 80 ASP A O 1
ATOM 615 N N . LEU A 1 81 ? -6.238 17.25 27.062 1 89.44 81 LEU A N 1
ATOM 616 C CA . LEU A 1 81 ? -5.617 17.938 25.938 1 89.44 81 LEU A CA 1
ATOM 617 C C . LEU A 1 81 ? -6.316 17.578 24.625 1 89.44 81 LEU A C 1
ATOM 619 O O . LEU A 1 81 ? -6.52 18.438 23.766 1 89.44 81 LEU A O 1
ATOM 623 N N . MET A 1 82 ? -6.688 16.344 24.484 1 89.25 82 MET A N 1
ATOM 624 C CA . MET A 1 82 ? -7.371 15.891 23.266 1 89.25 82 MET A CA 1
ATOM 625 C C . MET A 1 82 ? -8.758 16.516 23.172 1 89.25 82 MET A C 1
ATOM 627 O O . MET A 1 82 ? -9.18 16.922 22.078 1 89.25 82 MET A O 1
ATOM 631 N N . ARG A 1 83 ? -9.375 16.672 24.266 1 84.38 83 ARG A N 1
ATOM 632 C CA . ARG A 1 83 ? -10.734 17.188 24.281 1 84.38 83 ARG A CA 1
ATOM 633 C C . ARG A 1 83 ? -10.766 18.672 23.938 1 84.38 83 ARG A C 1
ATOM 635 O O . ARG A 1 83 ? -11.633 19.125 23.203 1 84.38 83 ARG A O 1
ATOM 642 N N . TYR A 1 84 ? -9.695 19.375 24.375 1 85.69 84 TYR A N 1
ATOM 643 C CA . TYR A 1 84 ? -9.789 20.812 24.25 1 85.69 84 TYR A CA 1
ATOM 644 C C . TYR A 1 84 ? -8.875 21.344 23.141 1 85.69 84 TYR A C 1
ATOM 646 O O . TYR A 1 84 ? -9.125 22.406 22.562 1 85.69 84 TYR A O 1
ATOM 654 N N . ALA A 1 85 ? -7.812 20.672 22.859 1 88.69 85 ALA A N 1
ATOM 655 C CA . ALA A 1 85 ? -6.867 21.172 21.859 1 88.69 85 ALA A CA 1
ATOM 656 C C . ALA A 1 85 ? -6.902 20.312 20.609 1 88.69 85 ALA A C 1
ATOM 658 O O . ALA A 1 85 ? -6.434 20.719 19.547 1 88.69 85 ALA A O 1
ATOM 659 N N . GLY A 1 86 ? -7.441 19.156 20.719 1 89.44 86 GLY A N 1
ATOM 660 C CA . GLY A 1 86 ? -7.535 18.297 19.547 1 89.44 86 GLY A CA 1
ATOM 661 C C . GLY A 1 86 ? -6.578 17.125 19.578 1 89.44 86 GLY A C 1
ATOM 662 O O . GLY A 1 86 ? -5.758 17.016 20.5 1 89.44 86 GLY A O 1
ATOM 663 N N . LEU A 1 87 ? -6.707 16.234 18.656 1 92.06 87 LEU A N 1
ATOM 664 C CA . LEU A 1 87 ? -5.891 15.031 18.609 1 92.06 87 LEU A CA 1
ATOM 665 C C . LEU A 1 87 ? -4.488 15.344 18.094 1 92.06 87 LEU A C 1
ATOM 667 O O . LEU A 1 87 ? -3.514 14.727 18.516 1 92.06 87 LEU A O 1
ATOM 671 N N . ASP A 1 88 ? -4.324 16.281 17.156 1 91.69 88 ASP A N 1
ATOM 672 C CA . ASP A 1 88 ? -3.004 16.641 16.656 1 91.69 88 ASP A CA 1
ATOM 673 C C . ASP A 1 88 ? -2.105 17.141 17.781 1 91.69 88 ASP A C 1
ATOM 675 O O . ASP A 1 88 ? -0.93 16.781 17.859 1 91.69 88 ASP A O 1
ATOM 679 N N . ALA A 1 89 ? -2.66 17.984 18.656 1 92.31 89 ALA A N 1
ATOM 680 C CA . ALA A 1 89 ? -1.907 18.516 19.797 1 92.31 89 ALA A CA 1
ATOM 681 C C . ALA A 1 89 ? -1.509 17.422 20.766 1 92.31 89 ALA A C 1
ATOM 683 O O . ALA A 1 89 ? -0.356 17.344 21.188 1 92.31 89 ALA A O 1
ATOM 684 N N . ALA A 1 90 ? -2.436 16.562 21.062 1 93.5 90 ALA A N 1
ATOM 685 C CA . ALA A 1 90 ? -2.15 15.469 22 1 93.5 90 ALA A CA 1
ATOM 686 C C . ALA A 1 90 ? -1.103 14.523 21.422 1 93.5 90 ALA A C 1
ATOM 688 O O . ALA A 1 90 ? -0.216 14.055 22.141 1 93.5 90 ALA A O 1
ATOM 689 N N . ALA A 1 91 ? -1.277 14.234 20.125 1 94.06 91 ALA A N 1
ATOM 690 C CA . ALA A 1 91 ? -0.317 13.336 19.484 1 94.06 91 ALA A CA 1
ATOM 691 C C . ALA A 1 91 ? 1.077 13.961 19.453 1 94.06 91 ALA A C 1
ATOM 693 O O . ALA A 1 91 ? 2.078 13.258 19.609 1 94.06 91 ALA A O 1
ATOM 694 N N . PHE A 1 92 ? 1.196 15.25 19.266 1 93.69 92 PHE A N 1
ATOM 695 C CA . PHE A 1 92 ? 2.482 15.938 19.25 1 93.69 92 PHE A CA 1
ATOM 696 C C . PHE A 1 92 ? 3.137 15.898 20.625 1 93.69 92 PHE A C 1
ATOM 698 O O . PHE A 1 92 ? 4.332 15.625 20.734 1 93.69 92 PHE A O 1
ATOM 705 N N . ILE A 1 93 ? 2.381 16.109 21.656 1 94.69 93 ILE A N 1
ATOM 706 C CA . ILE A 1 93 ? 2.914 16.109 23.016 1 94.69 93 ILE A CA 1
ATOM 707 C C . ILE A 1 93 ? 3.357 14.695 23.391 1 94.69 93 ILE A C 1
ATOM 709 O O . ILE A 1 93 ? 4.395 14.516 24.031 1 94.69 93 ILE A O 1
ATOM 713 N N . ARG A 1 94 ? 2.613 13.766 23.031 1 94.62 94 ARG A N 1
ATOM 714 C CA . ARG A 1 94 ? 2.992 12.391 23.328 1 94.62 94 ARG A CA 1
ATOM 715 C C . ARG A 1 94 ? 4.262 12 22.578 1 94.62 94 ARG A C 1
ATOM 717 O O . ARG A 1 94 ? 5.062 11.203 23.078 1 94.62 94 ARG A O 1
ATOM 724 N N . LEU A 1 95 ? 4.391 12.5 21.391 1 95.94 95 LEU A N 1
ATOM 725 C CA . LEU A 1 95 ? 5.625 12.281 20.656 1 95.94 95 LEU A CA 1
ATOM 726 C C . LEU A 1 95 ? 6.82 12.859 21.391 1 95.94 95 LEU A C 1
ATOM 728 O O . LEU A 1 95 ? 7.875 12.234 21.469 1 95.94 95 LEU A O 1
ATOM 732 N N . LEU A 1 96 ? 6.66 14.07 21.938 1 96.56 96 LEU A N 1
ATOM 733 C CA . LEU A 1 96 ? 7.723 14.695 22.719 1 96.56 96 LEU A CA 1
ATOM 734 C C . LEU A 1 96 ? 8.016 13.883 23.984 1 96.56 96 LEU A C 1
ATOM 736 O O . LEU A 1 96 ? 9.18 13.719 24.359 1 96.56 96 LEU A O 1
ATOM 740 N N . LYS A 1 97 ? 6.969 13.352 24.578 1 95.94 97 LYS A N 1
ATOM 741 C CA . LYS A 1 97 ? 7.156 12.516 25.766 1 95.94 97 LYS A CA 1
ATOM 742 C C . LYS A 1 97 ? 7.898 11.234 25.422 1 95.94 97 LYS A C 1
ATOM 744 O O . LYS A 1 97 ? 8.688 10.727 26.219 1 95.94 97 LYS A O 1
ATOM 749 N N . MET A 1 98 ? 7.605 10.719 24.297 1 96.25 98 MET A N 1
ATOM 750 C CA . MET A 1 98 ? 8.352 9.555 23.828 1 96.25 98 MET A CA 1
ATOM 751 C C . MET A 1 98 ? 9.828 9.875 23.672 1 96.25 98 MET A C 1
ATOM 753 O O . MET A 1 98 ? 10.688 9.07 24.031 1 96.25 98 MET A O 1
ATOM 757 N N . GLY A 1 99 ? 10.07 11.094 23.125 1 97.12 99 GLY A N 1
ATOM 758 C CA . GLY A 1 99 ? 11.453 11.539 23.031 1 97.12 99 GLY A CA 1
ATOM 759 C C . GLY A 1 99 ? 12.156 11.609 24.375 1 97.12 99 GLY A C 1
ATOM 760 O O . GLY A 1 99 ? 13.328 11.234 24.5 1 97.12 99 GLY A O 1
ATOM 761 N N . ILE A 1 100 ? 11.438 11.992 25.438 1 97.12 100 ILE A N 1
ATOM 762 C CA . ILE A 1 100 ? 11.992 12.055 26.797 1 97.12 100 ILE A CA 1
ATOM 763 C C . ILE A 1 100 ? 12.328 10.648 27.281 1 97.12 100 ILE A C 1
ATOM 765 O O . ILE A 1 100 ? 13.422 10.406 27.797 1 97.12 100 ILE A O 1
ATOM 769 N N . LYS A 1 101 ? 11.445 9.727 27.062 1 97 101 LYS A N 1
ATOM 770 C CA . LYS A 1 101 ? 11.641 8.359 27.547 1 97 101 LYS A CA 1
ATOM 771 C C . LYS A 1 101 ? 12.828 7.703 26.844 1 97 101 LYS A C 1
ATOM 773 O O . LYS A 1 101 ? 13.625 7.016 27.484 1 97 101 LYS A O 1
ATOM 778 N N . ILE A 1 102 ? 12.898 7.938 25.547 1 97.31 102 ILE A N 1
ATOM 779 C CA . ILE A 1 102 ? 14.008 7.355 24.812 1 97.31 102 ILE A CA 1
ATOM 780 C C . ILE A 1 102 ? 15.328 7.988 25.266 1 97.31 102 ILE A C 1
ATOM 782 O O . ILE A 1 102 ? 16.328 7.297 25.406 1 97.31 102 ILE A O 1
ATOM 786 N N . SER A 1 103 ? 15.305 9.312 25.5 1 97.5 103 SER A N 1
ATOM 787 C CA . SER A 1 103 ? 16.5 10.008 25.969 1 97.5 103 SER A CA 1
ATOM 788 C C . SER A 1 103 ? 16.906 9.516 27.359 1 97.5 103 SER A C 1
ATOM 790 O O . SER A 1 103 ? 18.109 9.445 27.672 1 97.5 103 SER A O 1
ATOM 792 N N . LEU A 1 104 ? 16.016 9.18 28.172 1 96.38 104 LEU A N 1
ATOM 793 C CA . LEU A 1 104 ? 16.312 8.695 29.516 1 96.38 104 LEU A CA 1
ATOM 794 C C . LEU A 1 104 ? 17.016 7.344 29.469 1 96.38 104 LEU A C 1
ATOM 796 O O . LEU A 1 104 ? 17.891 7.066 30.281 1 96.38 104 LEU A O 1
ATOM 800 N N . VAL A 1 105 ? 16.625 6.504 28.562 1 96.06 105 VAL A N 1
ATOM 801 C CA . VAL A 1 105 ? 17.344 5.242 28.375 1 96.06 105 VAL A CA 1
ATOM 802 C C . VAL A 1 105 ? 18.766 5.508 27.891 1 96.06 105 VAL A C 1
ATOM 804 O O . VAL A 1 105 ? 19.703 4.809 28.266 1 96.06 105 VAL A O 1
ATOM 807 N N . GLY A 1 106 ? 18.844 6.543 27 1 95.88 106 GLY A N 1
ATOM 808 C CA . GLY A 1 106 ? 20.188 6.957 26.609 1 95.88 106 GLY A CA 1
ATOM 809 C C . GLY A 1 106 ? 21.031 7.422 27.766 1 95.88 106 GLY A C 1
ATOM 810 O O . GLY A 1 106 ? 22.219 7.109 27.844 1 95.88 106 GLY A O 1
ATOM 811 N N . CYS A 1 107 ? 20.406 8.125 28.719 1 95.69 107 CYS A N 1
ATOM 812 C CA . CYS A 1 107 ? 21.094 8.57 29.922 1 95.69 107 CYS A CA 1
ATOM 813 C C . CYS A 1 107 ? 21.5 7.383 30.781 1 95.69 107 CYS A C 1
ATOM 815 O O . CYS A 1 107 ? 22.578 7.383 31.375 1 95.69 107 CYS A O 1
ATOM 817 N N . PHE A 1 108 ? 20.656 6.402 30.875 1 95.19 108 PHE A N 1
ATOM 818 C CA . PHE A 1 108 ? 20.984 5.191 31.609 1 95.19 108 PHE A CA 1
ATOM 819 C C . PHE A 1 108 ? 22.188 4.484 31.016 1 95.19 108 PHE A C 1
ATOM 821 O O . PHE A 1 108 ? 23.078 4.043 31.734 1 95.19 108 PHE A O 1
ATOM 828 N N . ASN A 1 109 ? 22.219 4.422 29.672 1 94.88 109 ASN A N 1
ATOM 829 C CA . ASN A 1 109 ? 23.344 3.811 28.984 1 94.88 109 ASN A CA 1
ATOM 830 C C . ASN A 1 109 ? 24.625 4.594 29.203 1 94.88 109 ASN A C 1
ATOM 832 O O . ASN A 1 109 ? 25.719 4.02 29.203 1 94.88 109 ASN A O 1
ATOM 836 N N . SER A 1 110 ? 24.5 5.926 29.422 1 93.88 110 SER A N 1
ATOM 837 C CA . SER A 1 110 ? 25.672 6.789 29.609 1 93.88 110 SER A CA 1
ATOM 838 C C . SER A 1 110 ? 26.391 6.461 30.906 1 93.88 110 SER A C 1
ATOM 840 O O . SER A 1 110 ? 27.594 6.703 31.031 1 93.88 110 SER A O 1
ATOM 842 N N . ILE A 1 111 ? 25.75 5.836 31.875 1 91.5 111 ILE A N 1
ATOM 843 C CA . ILE A 1 111 ? 26.328 5.523 33.188 1 91.5 111 ILE A CA 1
ATOM 844 C C . ILE A 1 111 ? 27.453 4.492 33 1 91.5 111 ILE A C 1
ATOM 846 O O . ILE A 1 111 ? 28.5 4.598 33.656 1 91.5 111 ILE A O 1
ATOM 850 N N . PHE A 1 112 ? 27.297 3.555 32.094 1 91.19 112 PHE A N 1
ATOM 851 C CA . PHE A 1 112 ? 28.344 2.551 31.938 1 91.19 112 PHE A CA 1
ATOM 852 C C . PHE A 1 112 ? 29.203 2.84 30.703 1 91.19 112 PHE A C 1
ATOM 854 O O . PHE A 1 112 ? 30.375 2.443 30.656 1 91.19 112 PHE A O 1
ATOM 861 N N . LEU A 1 113 ? 28.703 3.58 29.703 1 93.25 113 LEU A N 1
ATOM 862 C CA . LEU A 1 113 ? 29.438 3.809 28.469 1 93.25 113 LEU A CA 1
ATOM 863 C C . LEU A 1 113 ? 30.516 4.867 28.672 1 93.25 113 LEU A C 1
ATOM 865 O O . LEU A 1 113 ? 31.641 4.727 28.156 1 93.25 113 LEU A O 1
ATOM 869 N N . ILE A 1 114 ? 30.266 5.953 29.406 1 90.5 114 ILE A N 1
ATOM 870 C CA . ILE A 1 114 ? 31.203 7.07 29.547 1 90.5 114 ILE A CA 1
ATOM 871 C C . ILE A 1 114 ? 32.469 6.594 30.266 1 90.5 114 ILE A C 1
ATOM 873 O O . ILE A 1 114 ? 33.562 6.828 29.797 1 90.5 114 ILE A O 1
ATOM 877 N N . PRO A 1 115 ? 32.281 5.789 31.375 1 88.94 115 PRO A N 1
ATOM 878 C CA . PRO A 1 115 ? 33.5 5.293 32.031 1 88.94 115 PRO A CA 1
ATOM 879 C C . PRO A 1 115 ? 34.281 4.309 31.141 1 88.94 115 PRO A C 1
ATOM 881 O O . PRO A 1 115 ? 35.5 4.285 31.188 1 88.94 115 PRO A O 1
ATOM 884 N N . ILE A 1 116 ? 33.625 3.57 30.375 1 89.44 116 ILE A N 1
ATOM 885 C CA . ILE A 1 116 ? 34.281 2.598 29.5 1 89.44 116 ILE A CA 1
ATOM 886 C C . ILE A 1 116 ? 35.094 3.324 28.422 1 89.44 116 ILE A C 1
ATOM 888 O O . ILE A 1 116 ? 36.219 2.934 28.109 1 89.44 116 ILE A O 1
ATOM 892 N N . TYR A 1 117 ? 34.5 4.414 27.875 1 87.38 117 TYR A N 1
ATOM 893 C CA . TYR A 1 117 ? 35.188 5.184 26.844 1 87.38 117 TYR A CA 1
ATOM 894 C C . TYR A 1 117 ? 36.375 5.941 27.422 1 87.38 117 TYR A C 1
ATOM 896 O O . TYR A 1 117 ? 37.406 6.078 26.781 1 87.38 117 TYR A O 1
ATOM 904 N N . LYS A 1 118 ? 36.188 6.375 28.641 1 82.38 118 LYS A N 1
ATOM 905 C CA . LYS A 1 118 ? 37.25 7.172 29.281 1 82.38 118 LYS A CA 1
ATOM 906 C C . LYS A 1 118 ? 38.438 6.297 29.688 1 82.38 118 LYS A C 1
ATOM 908 O O . LYS A 1 118 ? 39.594 6.695 29.531 1 82.38 118 LYS A O 1
ATOM 913 N N . TYR A 1 119 ? 38.188 5.113 30.312 1 73.31 119 TYR A N 1
ATOM 914 C CA . TYR A 1 119 ? 39.25 4.301 30.906 1 73.31 119 TYR A CA 1
ATOM 915 C C . TYR A 1 119 ? 40.125 3.678 29.844 1 73.31 119 TYR A C 1
ATOM 917 O O . TYR A 1 119 ? 41.312 3.451 30.062 1 73.31 119 TYR A O 1
ATOM 925 N N . GLN A 1 120 ? 39.656 3.186 28.75 1 61.53 120 GLN A N 1
ATOM 926 C CA . GLN A 1 120 ? 40.531 2.477 27.828 1 61.53 120 GLN A CA 1
ATOM 927 C C . GLN A 1 120 ? 41.531 3.432 27.172 1 61.53 120 GLN A C 1
ATOM 929 O O . GLN A 1 120 ? 42.219 3.062 26.203 1 61.53 120 GLN A O 1
ATOM 934 N N . ASP A 1 121 ? 41.656 4.484 27.656 1 53.56 121 ASP A N 1
ATOM 935 C CA . ASP A 1 121 ? 42.625 5.496 27.234 1 53.56 121 ASP A CA 1
ATOM 936 C C . ASP A 1 121 ? 44.062 5.039 27.484 1 53.56 121 ASP A C 1
ATOM 938 O O . ASP A 1 121 ? 44.688 5.43 28.484 1 53.56 121 ASP A O 1
ATOM 942 N N . ARG A 1 122 ? 44.344 3.68 27.516 1 47.22 122 ARG A N 1
ATOM 943 C CA . ARG A 1 122 ? 45.656 3.328 28.016 1 47.22 122 ARG A CA 1
ATOM 944 C C . ARG A 1 122 ? 46.75 4.074 27.25 1 47.22 122 ARG A C 1
ATOM 946 O O . ARG A 1 122 ? 47.906 4.074 27.656 1 47.22 122 ARG A O 1
ATOM 953 N N . ASN A 1 123 ? 46.844 3.865 25.859 1 41.78 123 ASN A N 1
ATOM 954 C CA . ASN A 1 123 ? 48.156 4.23 25.375 1 41.78 123 ASN A CA 1
ATOM 955 C C . ASN A 1 123 ? 48.594 5.602 25.891 1 41.78 123 ASN A C 1
ATOM 957 O O . ASN A 1 123 ? 47.75 6.391 26.344 1 41.78 123 ASN A O 1
ATOM 961 N N . ASP A 1 124 ? 49.75 6.164 25 1 39.38 124 ASP A N 1
ATOM 962 C CA . ASP A 1 124 ? 50.875 7.082 25.172 1 39.38 124 ASP A CA 1
ATOM 963 C C . ASP A 1 124 ? 50.406 8.422 25.734 1 39.38 124 ASP A C 1
ATOM 965 O O . ASP A 1 124 ? 49.219 8.742 25.688 1 39.38 124 ASP A O 1
ATOM 969 N N . GLY A 1 125 ? 51.438 9.477 25.922 1 36.44 125 GLY A N 1
ATOM 970 C CA . GLY A 1 125 ? 51.938 10.82 26.188 1 36.44 125 GLY A CA 1
ATOM 971 C C . GLY A 1 125 ? 50.969 11.898 25.703 1 36.44 125 GLY A C 1
ATOM 972 O O . GLY A 1 125 ? 51.312 13.086 25.703 1 36.44 125 GLY A O 1
ATOM 973 N N . SER A 1 126 ? 50.562 11.609 24.484 1 37.31 126 SER A N 1
ATOM 974 C CA . SER A 1 126 ? 50.219 12.836 23.766 1 37.31 126 SER A CA 1
ATOM 975 C C . SER A 1 126 ? 49.188 13.648 24.531 1 37.31 126 SER A C 1
ATOM 977 O O . SER A 1 126 ? 48.469 13.109 25.375 1 37.31 126 SER A O 1
ATOM 979 N N . ASN A 1 127 ? 48.906 14.883 24.031 1 39.97 127 ASN A N 1
ATOM 980 C CA . ASN A 1 127 ? 48.312 16.172 24.344 1 39.97 127 ASN A CA 1
ATOM 981 C C . ASN A 1 127 ? 46.906 16.031 24.922 1 39.97 127 ASN A C 1
ATOM 983 O O . ASN A 1 127 ? 46.281 14.969 24.781 1 39.97 127 ASN A O 1
ATOM 987 N N . GLU A 1 128 ? 46.25 17.172 25.453 1 43.56 128 GLU A N 1
ATOM 988 C CA . GLU A 1 128 ? 45.094 17.844 26.031 1 43.56 128 GLU A CA 1
ATOM 989 C C . GLU A 1 128 ? 43.812 17.359 25.375 1 43.56 128 GLU A C 1
ATOM 991 O O . GLU A 1 128 ? 43.344 17.953 24.391 1 43.56 128 GLU A O 1
ATOM 996 N N . SER A 1 129 ? 43.531 16.125 25.234 1 53.34 129 SER A N 1
ATOM 997 C CA . SER A 1 129 ? 42.281 15.672 24.641 1 53.34 129 SER A CA 1
ATOM 998 C C . SER A 1 129 ? 41.062 16.328 25.312 1 53.34 129 SER A C 1
ATOM 1000 O O . SER A 1 129 ? 41.062 16.547 26.531 1 53.34 129 SER A O 1
ATOM 1002 N N . ASP A 1 130 ? 40.219 17.016 24.625 1 67.69 130 ASP A N 1
ATOM 1003 C CA . ASP A 1 130 ? 39 17.672 25.016 1 67.69 130 ASP A CA 1
ATOM 1004 C C . ASP A 1 130 ? 38.094 16.734 25.844 1 67.69 130 ASP A C 1
ATOM 1006 O O . ASP A 1 130 ? 38.031 15.547 25.562 1 67.69 130 ASP A O 1
ATOM 1010 N N . THR A 1 131 ? 37.781 16.953 27.188 1 74.31 131 THR A N 1
ATOM 1011 C CA . THR A 1 131 ? 37.031 16.172 28.156 1 74.31 131 THR A CA 1
ATOM 1012 C C . THR A 1 131 ? 35.812 15.531 27.484 1 74.31 131 THR A C 1
ATOM 1014 O O . THR A 1 131 ? 35.531 14.352 27.703 1 74.31 131 THR A O 1
ATOM 1017 N N . MET A 1 132 ? 35.188 16.188 26.719 1 77.69 132 MET A N 1
ATOM 1018 C CA . MET A 1 132 ? 33.969 15.656 26.094 1 77.69 132 MET A CA 1
ATOM 1019 C C . MET A 1 132 ? 34.312 14.633 25.016 1 77.69 132 MET A C 1
ATOM 1021 O O . MET A 1 132 ? 33.562 13.688 24.797 1 77.69 132 MET A O 1
ATOM 1025 N N . GLN A 1 133 ? 35.438 14.789 24.391 1 76.38 133 GLN A N 1
ATOM 1026 C CA . GLN A 1 133 ? 35.875 13.836 23.375 1 76.38 133 GLN A CA 1
ATOM 1027 C C . GLN A 1 133 ? 36.281 12.516 24.016 1 76.38 133 GLN A C 1
ATOM 1029 O O . GLN A 1 133 ? 36.156 11.453 23.406 1 76.38 133 GLN A O 1
ATOM 1034 N N . SER A 1 134 ? 36.75 12.641 25.266 1 79.81 134 SER A N 1
ATOM 1035 C CA . SER A 1 134 ? 37.156 11.43 25.969 1 79.81 134 SER A CA 1
ATOM 1036 C C . SER A 1 134 ? 35.938 10.586 26.375 1 79.81 134 SER A C 1
ATOM 1038 O O . SER A 1 134 ? 36.094 9.398 26.672 1 79.81 134 SER A O 1
ATOM 1040 N N . TRP A 1 135 ? 34.812 11.219 26.375 1 83.69 135 TRP A N 1
ATOM 1041 C CA . TRP A 1 135 ? 33.594 10.516 26.766 1 83.69 135 TRP A CA 1
ATOM 1042 C C . TRP A 1 135 ? 32.906 9.914 25.547 1 83.69 135 TRP A C 1
ATOM 1044 O O . TRP A 1 135 ? 31.812 9.359 25.656 1 83.69 135 TRP A O 1
ATOM 1054 N N . SER A 1 136 ? 33.594 9.93 24.359 1 86.12 136 SER A N 1
ATOM 1055 C CA . SER A 1 136 ? 32.969 9.477 23.125 1 86.12 136 SER A CA 1
ATOM 1056 C C . SER A 1 136 ? 33.656 8.227 22.594 1 86.12 136 SER A C 1
ATOM 1058 O O . SER A 1 136 ? 34.75 7.859 23.031 1 86.12 136 SER A O 1
ATOM 1060 N N . LEU A 1 137 ? 32.969 7.551 21.703 1 86.06 137 LEU A N 1
ATOM 1061 C CA . LEU A 1 137 ? 33.438 6.332 21.078 1 86.06 137 LEU A CA 1
ATOM 1062 C C . LEU A 1 137 ? 34.75 6.602 20.297 1 86.06 137 LEU A C 1
ATOM 1064 O O . LEU A 1 137 ? 35.562 5.699 20.109 1 86.06 137 LEU A O 1
ATOM 1068 N N . GLY A 1 138 ? 34.906 7.859 19.906 1 78.69 138 GLY A N 1
ATOM 1069 C CA . GLY A 1 138 ? 36.094 8.227 19.156 1 78.69 138 GLY A CA 1
ATOM 1070 C C . GLY A 1 138 ? 37.375 8.039 19.953 1 78.69 138 GLY A C 1
ATOM 1071 O O . GLY A 1 138 ? 38.438 7.887 19.375 1 78.69 138 GLY A O 1
ATOM 1072 N N . ASN A 1 139 ? 37.281 7.898 21.25 1 80.12 139 ASN A N 1
ATOM 1073 C CA . ASN A 1 139 ? 38.438 7.77 22.109 1 80.12 139 ASN A CA 1
ATOM 1074 C C . ASN A 1 139 ? 38.938 6.324 22.188 1 80.12 139 ASN A C 1
ATOM 1076 O O . ASN A 1 139 ? 40.062 6.062 22.625 1 80.12 139 ASN A O 1
ATOM 1080 N N . LEU A 1 140 ? 38.125 5.418 21.766 1 82.31 140 LEU A N 1
ATOM 1081 C CA . LEU A 1 140 ? 38.531 4.016 21.797 1 82.31 140 LEU A CA 1
ATOM 1082 C C . LEU A 1 140 ? 39.531 3.701 20.688 1 82.31 140 LEU A C 1
ATOM 1084 O O . LEU A 1 140 ? 39.406 4.238 19.578 1 82.31 140 LEU A O 1
ATOM 1088 N N . LEU A 1 141 ? 40.438 2.885 21.016 1 78.31 141 LEU A N 1
ATOM 1089 C CA . LEU A 1 141 ? 41.438 2.469 20.031 1 78.31 141 LEU A CA 1
ATOM 1090 C C . LEU A 1 141 ? 40.812 1.504 19.016 1 78.31 141 LEU A C 1
ATOM 1092 O O . LEU A 1 141 ? 39.781 0.877 19.297 1 78.31 141 LEU A O 1
ATOM 1096 N N . ASN A 1 142 ? 41.375 1.541 17.875 1 79.75 142 ASN A N 1
ATOM 1097 C CA . ASN A 1 142 ? 40.906 0.629 16.844 1 79.75 142 ASN A CA 1
ATOM 1098 C C . ASN A 1 142 ? 41 -0.827 17.281 1 79.75 142 ASN A C 1
ATOM 1100 O O . ASN A 1 142 ? 42.031 -1.248 17.797 1 79.75 142 ASN A O 1
ATOM 1104 N N . GLY A 1 143 ? 39.969 -1.557 17.203 1 80.12 143 GLY A N 1
ATOM 1105 C CA . GLY A 1 143 ? 39.938 -2.979 17.516 1 80.12 143 GLY A CA 1
ATOM 1106 C C . GLY A 1 143 ? 39.781 -3.27 18.984 1 80.12 143 GLY A C 1
ATOM 1107 O O . GLY A 1 143 ? 39.969 -4.402 19.438 1 80.12 143 GLY A O 1
ATOM 1108 N N . ASP A 1 144 ? 39.5 -2.301 19.734 1 83.88 144 ASP A N 1
ATOM 1109 C CA . ASP A 1 144 ? 39.344 -2.451 21.188 1 83.88 144 ASP A CA 1
ATOM 1110 C C . ASP A 1 144 ? 38.125 -3.33 21.516 1 83.88 144 ASP A C 1
ATOM 1112 O O . ASP A 1 144 ? 37.094 -3.27 20.844 1 83.88 144 ASP A O 1
ATOM 1116 N N . SER A 1 145 ? 38.219 -4.18 22.531 1 83.94 145 SER A N 1
ATOM 1117 C CA . SER A 1 145 ? 37.156 -5.098 22.953 1 83.94 145 SER A CA 1
ATOM 1118 C C . SER A 1 145 ? 36.031 -4.355 23.641 1 83.94 145 SER A C 1
ATOM 1120 O O . SER A 1 145 ? 34.906 -4.875 23.734 1 83.94 145 SER A O 1
ATOM 1122 N N . ALA A 1 146 ? 36.375 -3.125 24.078 1 86.94 146 ALA A N 1
ATOM 1123 C CA . ALA A 1 146 ? 35.344 -2.33 24.766 1 86.94 146 ALA A CA 1
ATOM 1124 C C . ALA A 1 146 ? 34.219 -1.946 23.812 1 86.94 146 ALA A C 1
ATOM 1126 O O . ALA A 1 146 ? 33.156 -1.5 24.234 1 86.94 146 ALA A O 1
ATOM 1127 N N . MET A 1 147 ? 34.344 -2.197 22.578 1 90.81 147 MET A N 1
ATOM 1128 C CA . MET A 1 147 ? 33.344 -1.868 21.578 1 90.81 147 MET A CA 1
ATOM 1129 C C . MET A 1 147 ? 32.094 -2.75 21.734 1 90.81 147 MET A C 1
ATOM 1131 O O . MET A 1 147 ? 31.031 -2.426 21.234 1 90.81 147 MET A O 1
ATOM 1135 N N . ILE A 1 148 ? 32.219 -3.793 22.5 1 90.81 148 ILE A N 1
ATOM 1136 C CA . ILE A 1 148 ? 31.094 -4.664 22.797 1 90.81 148 ILE A CA 1
ATOM 1137 C C . ILE A 1 148 ? 30.078 -3.924 23.672 1 90.81 148 ILE A C 1
ATOM 1139 O O . ILE A 1 148 ? 28.875 -4.184 23.609 1 90.81 148 ILE A O 1
ATOM 1143 N N . ALA A 1 149 ? 30.625 -3.02 24.469 1 91.12 149 ALA A N 1
ATOM 1144 C CA . ALA A 1 149 ? 29.719 -2.211 25.297 1 91.12 149 ALA A CA 1
ATOM 1145 C C . ALA A 1 149 ? 28.828 -1.332 24.422 1 91.12 149 ALA A C 1
ATOM 1147 O O . ALA A 1 149 ? 27.656 -1.128 24.734 1 91.12 149 ALA A O 1
ATOM 1148 N N . THR A 1 150 ? 29.391 -0.803 23.344 1 92.25 150 THR A N 1
ATOM 1149 C CA . THR A 1 150 ? 28.609 -0.008 22.422 1 92.25 150 THR A CA 1
ATOM 1150 C C . THR A 1 150 ? 27.531 -0.863 21.75 1 92.25 150 THR A C 1
ATOM 1152 O O . THR A 1 150 ? 26.406 -0.393 21.516 1 92.25 150 THR A O 1
ATOM 1155 N N . LEU A 1 151 ? 27.891 -2.08 21.469 1 94.25 151 LEU A N 1
ATOM 1156 C CA . LEU A 1 151 ? 26.938 -3.016 20.891 1 94.25 151 LEU A CA 1
ATOM 1157 C C . LEU A 1 151 ? 25.781 -3.273 21.844 1 94.25 151 LEU A C 1
ATOM 1159 O O . LEU A 1 151 ? 24.609 -3.207 21.438 1 94.25 151 LEU A O 1
ATOM 1163 N N . LEU A 1 152 ? 26.094 -3.545 23.047 1 94 152 LEU A N 1
ATOM 1164 C CA . LEU A 1 152 ? 25.062 -3.818 24.031 1 94 152 LEU A CA 1
ATOM 1165 C C . LEU A 1 152 ? 24.172 -2.592 24.25 1 94 152 LEU A C 1
ATOM 1167 O O . LEU A 1 152 ? 22.969 -2.717 24.391 1 94 152 LEU A O 1
ATOM 1171 N N . ALA A 1 153 ? 24.781 -1.458 24.297 1 95.56 153 ALA A N 1
ATOM 1172 C CA . ALA A 1 153 ? 24.031 -0.217 24.453 1 95.56 153 ALA A CA 1
ATOM 1173 C C . ALA A 1 153 ? 23.109 0.018 23.25 1 95.56 153 ALA A C 1
ATOM 1175 O O . ALA A 1 153 ? 22 0.529 23.406 1 95.56 153 ALA A O 1
ATOM 1176 N N . SER A 1 154 ? 23.594 -0.362 22.031 1 95.88 154 SER A N 1
ATOM 1177 C CA . SER A 1 154 ? 22.781 -0.202 20.844 1 95.88 154 SER A CA 1
ATOM 1178 C C . SER A 1 154 ? 21.562 -1.106 20.875 1 95.88 154 SER A C 1
ATOM 1180 O O . SER A 1 154 ? 20.453 -0.671 20.562 1 95.88 154 SER A O 1
ATOM 1182 N N . TYR A 1 155 ? 21.719 -2.375 21.312 1 95.81 155 TYR A N 1
ATOM 1183 C CA . TYR A 1 155 ? 20.594 -3.305 21.406 1 95.81 155 TYR A CA 1
ATOM 1184 C C . TYR A 1 155 ? 19.562 -2.826 22.422 1 95.81 155 TYR A C 1
ATOM 1186 O O . TYR A 1 155 ? 18.359 -2.91 22.172 1 95.81 155 TYR A O 1
ATOM 1194 N N . LEU A 1 156 ? 20.016 -2.264 23.453 1 95.88 156 LEU A N 1
ATOM 1195 C CA . LEU A 1 156 ? 19.109 -1.781 24.5 1 95.88 156 LEU A CA 1
ATOM 1196 C C . LEU A 1 156 ? 18.391 -0.511 24.047 1 95.88 156 LEU A C 1
ATOM 1198 O O . LEU A 1 156 ? 17.188 -0.378 24.219 1 95.88 156 LEU A O 1
ATOM 1202 N N . PHE A 1 157 ? 19.172 0.38 23.484 1 96.94 157 PHE A N 1
ATOM 1203 C CA . PHE A 1 157 ? 18.641 1.682 23.094 1 96.94 157 PHE A CA 1
ATOM 1204 C C . PHE A 1 157 ? 17.656 1.542 21.938 1 96.94 157 PHE A C 1
ATOM 1206 O O . PHE A 1 157 ? 16.531 2.021 22.016 1 96.94 157 PHE A O 1
ATOM 1213 N N . TYR A 1 158 ? 18.031 0.883 20.828 1 97.25 158 TYR A N 1
ATOM 1214 C CA . TYR A 1 158 ? 17.156 0.746 19.672 1 97.25 158 TYR A CA 1
ATOM 1215 C C . TYR A 1 158 ? 16.031 -0.248 19.953 1 97.25 158 TYR A C 1
ATOM 1217 O O . TYR A 1 158 ? 14.914 -0.099 19.438 1 97.25 158 TYR A O 1
ATOM 1225 N N . GLY A 1 159 ? 16.312 -1.291 20.781 1 95.81 159 GLY A N 1
ATOM 1226 C CA . GLY A 1 159 ? 15.273 -2.211 21.188 1 95.81 159 GLY A CA 1
ATOM 1227 C C . GLY A 1 159 ? 14.172 -1.543 22 1 95.81 159 GLY A C 1
ATOM 1228 O O . GLY A 1 159 ? 12.984 -1.784 21.75 1 95.81 159 GLY A O 1
ATOM 1229 N N . TYR A 1 160 ? 14.547 -0.655 22.859 1 95.75 160 TYR A N 1
ATOM 1230 C CA . TYR A 1 160 ? 13.57 0.072 23.656 1 95.75 160 TYR A CA 1
ATOM 1231 C C . TYR A 1 160 ? 12.789 1.063 22.797 1 95.75 160 TYR A C 1
ATOM 1233 O O . TYR A 1 160 ? 11.594 1.28 23.016 1 95.75 160 TYR A O 1
ATOM 1241 N N . SER A 1 161 ? 13.469 1.7 21.875 1 96.38 161 SER A N 1
ATOM 1242 C CA . SER A 1 161 ? 12.789 2.621 20.969 1 96.38 161 SER A CA 1
ATOM 1243 C C . SER A 1 161 ? 11.688 1.914 20.188 1 96.38 161 SER A C 1
ATOM 1245 O O . SER A 1 161 ? 10.578 2.436 20.047 1 96.38 161 SER A O 1
ATOM 1247 N N . MET A 1 162 ? 11.969 0.694 19.688 1 95.12 162 MET A N 1
ATOM 1248 C CA . MET A 1 162 ? 10.969 -0.072 18.953 1 95.12 162 MET A CA 1
ATOM 1249 C C . MET A 1 162 ? 9.812 -0.466 19.859 1 95.12 162 MET A C 1
ATOM 1251 O O . MET A 1 162 ? 8.648 -0.434 19.453 1 95.12 162 MET A O 1
ATOM 1255 N N . TYR A 1 163 ? 10.117 -0.769 21.109 1 92.69 163 TYR A N 1
ATOM 1256 C CA . TYR A 1 163 ? 9.094 -1.113 22.078 1 92.69 163 TYR A CA 1
ATOM 1257 C C . TYR A 1 163 ? 8.172 0.07 22.344 1 92.69 163 TYR A C 1
ATOM 1259 O O . TYR A 1 163 ? 6.949 -0.083 22.375 1 92.69 163 TYR A O 1
ATOM 1267 N N . LEU A 1 164 ? 8.742 1.225 22.469 1 94.38 164 LEU A N 1
ATOM 1268 C CA . LEU A 1 164 ? 7.941 2.412 22.75 1 94.38 164 LEU A CA 1
ATOM 1269 C C . LEU A 1 164 ? 7.086 2.789 21.547 1 94.38 164 LEU A C 1
ATOM 1271 O O . LEU A 1 164 ? 5.941 3.221 21.703 1 94.38 164 LEU A O 1
ATOM 1275 N N . ILE A 1 165 ? 7.648 2.668 20.328 1 93.5 165 ILE A N 1
ATOM 1276 C CA . ILE A 1 165 ? 6.898 2.967 19.125 1 93.5 165 ILE A CA 1
ATOM 1277 C C . ILE A 1 165 ? 5.676 2.053 19.031 1 93.5 165 ILE A C 1
ATOM 1279 O O . ILE A 1 165 ? 4.57 2.512 18.734 1 93.5 165 ILE A O 1
ATOM 1283 N N . TYR A 1 166 ? 5.859 0.797 19.406 1 90.06 166 TYR A N 1
ATOM 1284 C CA . TYR A 1 166 ? 4.773 -0.177 19.344 1 90.06 166 TYR A CA 1
ATOM 1285 C C . TYR A 1 166 ? 3.697 0.139 20.375 1 90.06 166 TYR A C 1
ATOM 1287 O O . TYR A 1 166 ? 2.504 0.031 20.078 1 90.06 166 TYR A O 1
ATOM 1295 N N . HIS A 1 167 ? 4.109 0.609 21.484 1 89.38 167 HIS A N 1
ATOM 1296 C CA . HIS A 1 167 ? 3.16 0.943 22.547 1 89.38 167 HIS A CA 1
ATOM 1297 C C . HIS A 1 167 ? 2.398 2.223 22.219 1 89.38 167 HIS A C 1
ATOM 1299 O O . HIS A 1 167 ? 1.21 2.34 22.531 1 89.38 167 HIS A O 1
ATOM 1305 N N . GLU A 1 168 ? 3.074 3.119 21.625 1 91.25 168 GLU A N 1
ATOM 1306 C CA . GLU A 1 168 ? 2.422 4.371 21.25 1 91.25 168 GLU A CA 1
ATOM 1307 C C . GLU A 1 168 ? 1.413 4.156 20.125 1 91.25 168 GLU A C 1
ATOM 1309 O O . GLU A 1 168 ? 0.413 4.871 20.031 1 91.25 168 GLU A O 1
ATOM 1314 N N . PHE A 1 169 ? 1.606 3.156 19.344 1 88.88 169 PHE A N 1
ATOM 1315 C CA . PHE A 1 169 ? 0.68 2.854 18.266 1 88.88 169 PHE A CA 1
ATOM 1316 C C . PHE A 1 169 ? -0.669 2.404 18.812 1 88.88 169 PHE A C 1
ATOM 1318 O O . PHE A 1 169 ? -1.713 2.699 18.234 1 88.88 169 PHE A O 1
ATOM 1325 N N . SER A 1 170 ? -0.685 1.699 19.938 1 88.19 170 SER A N 1
ATOM 1326 C CA . SER A 1 170 ? -1.935 1.252 20.547 1 88.19 170 SER A CA 1
ATOM 1327 C C . SER A 1 170 ? -2.781 2.436 21 1 88.19 170 SER A C 1
ATOM 1329 O O . SER A 1 170 ? -3.996 2.453 20.797 1 88.19 170 SER A O 1
ATOM 1331 N N . TRP A 1 171 ? -2.143 3.391 21.547 1 89.12 171 TRP A N 1
ATOM 1332 C CA . TRP A 1 171 ? -2.844 4.594 21.984 1 89.12 171 TRP A CA 1
ATOM 1333 C C . TRP A 1 171 ? -3.377 5.375 20.797 1 89.12 171 TRP A C 1
ATOM 1335 O O . TRP A 1 171 ? -4.527 5.824 20.797 1 89.12 171 TRP A O 1
ATOM 1345 N N . TYR A 1 172 ? -2.592 5.539 19.828 1 92.31 172 TYR A N 1
ATOM 1346 C CA . TYR A 1 172 ? -2.947 6.332 18.656 1 92.31 172 TYR A CA 1
ATOM 1347 C C . TYR A 1 172 ? -4.137 5.719 17.922 1 92.31 172 TYR A C 1
ATOM 1349 O O . TYR A 1 172 ? -5.066 6.434 17.531 1 92.31 172 TYR A O 1
ATOM 1357 N N . LEU A 1 173 ? -4.125 4.379 17.766 1 90.56 173 LEU A N 1
ATOM 1358 C CA . LEU A 1 173 ? -5.199 3.711 17.031 1 90.56 173 LEU A CA 1
ATOM 1359 C C . LEU A 1 173 ? -6.535 3.902 17.734 1 90.56 173 LEU A C 1
ATOM 1361 O O . LEU A 1 173 ? -7.551 4.172 17.094 1 90.56 173 LEU A O 1
ATOM 1365 N N . ARG A 1 174 ? -6.508 3.828 19.031 1 89.06 174 ARG A N 1
ATOM 1366 C CA . ARG A 1 174 ? -7.73 4.008 19.812 1 89.06 174 ARG A CA 1
ATOM 1367 C C . ARG A 1 174 ? -8.289 5.418 19.641 1 89.06 174 ARG A C 1
ATOM 1369 O O . ARG A 1 174 ? -9.477 5.598 19.375 1 89.06 174 ARG A O 1
ATOM 1376 N N . ARG A 1 175 ? -7.406 6.363 19.734 1 90.69 175 ARG A N 1
ATOM 1377 C CA . ARG A 1 175 ? -7.844 7.754 19.672 1 90.69 175 ARG A CA 1
ATOM 1378 C C . ARG A 1 175 ? -8.203 8.148 18.234 1 90.69 175 ARG A C 1
ATOM 1380 O O . ARG A 1 175 ? -9.094 8.969 18.016 1 90.69 175 ARG A O 1
ATOM 1387 N N . ARG A 1 176 ? -7.484 7.609 17.297 1 92 176 ARG A N 1
ATOM 1388 C CA . ARG A 1 176 ? -7.789 7.879 15.891 1 92 176 ARG A CA 1
ATOM 1389 C C . ARG A 1 176 ? -9.172 7.363 15.523 1 92 176 ARG A C 1
ATOM 1391 O O . ARG A 1 176 ? -9.93 8.047 14.836 1 92 176 ARG A O 1
ATOM 1398 N N . HIS A 1 177 ? -9.547 6.18 15.969 1 90.81 177 HIS A N 1
ATOM 1399 C CA . HIS A 1 177 ? -10.859 5.617 15.688 1 90.81 177 HIS A CA 1
ATOM 1400 C C . HIS A 1 177 ? -11.961 6.406 16.391 1 90.81 177 HIS A C 1
ATOM 1402 O O . HIS A 1 177 ? -13.062 6.559 15.852 1 90.81 177 HIS A O 1
ATOM 1408 N N . GLU A 1 178 ? -11.602 6.914 17.562 1 89.88 178 GLU A N 1
ATOM 1409 C CA . GLU A 1 178 ? -12.547 7.789 18.25 1 89.88 178 GLU A CA 1
ATOM 1410 C C . GLU A 1 178 ? -12.797 9.07 17.469 1 89.88 178 GLU A C 1
ATOM 1412 O O . GLU A 1 178 ? -13.93 9.539 17.375 1 89.88 178 GLU A O 1
ATOM 1417 N N . PHE A 1 179 ? -11.758 9.617 16.906 1 90.75 179 PHE A N 1
ATOM 1418 C CA . PHE A 1 179 ? -11.852 10.836 16.125 1 90.75 179 PHE A CA 1
ATOM 1419 C C . PHE A 1 179 ? -12.672 10.594 14.859 1 90.75 179 PHE A C 1
ATOM 1421 O O . PHE A 1 179 ? -13.508 11.422 14.484 1 90.75 179 PHE A O 1
ATOM 1428 N N . LEU A 1 180 ? -12.492 9.445 14.219 1 92.31 180 LEU A N 1
ATOM 1429 C CA . LEU A 1 180 ? -13.188 9.133 12.969 1 92.31 180 LEU A CA 1
ATOM 1430 C C . LEU A 1 180 ? -14.648 8.789 13.234 1 92.31 180 LEU A C 1
ATOM 1432 O O . LEU A 1 180 ? -15.492 8.906 12.336 1 92.31 180 LEU A O 1
ATOM 1436 N N . ALA A 1 181 ? -14.93 8.398 14.43 1 91.12 181 ALA A N 1
ATOM 1437 C CA . ALA A 1 181 ? -16.297 8.023 14.773 1 91.12 181 ALA A CA 1
ATOM 1438 C C . ALA A 1 181 ? -17.094 9.242 15.242 1 91.12 181 ALA A C 1
ATOM 1440 O O . ALA A 1 181 ? -18.312 9.156 15.438 1 91.12 181 ALA A O 1
ATOM 1441 N N . ARG A 1 182 ? -16.5 10.383 15.359 1 87.88 182 ARG A N 1
ATOM 1442 C CA . ARG A 1 182 ? -17.156 11.594 15.828 1 87.88 182 ARG A CA 1
ATOM 1443 C C . ARG A 1 182 ? -18.203 12.062 14.82 1 87.88 182 ARG A C 1
ATOM 1445 O O . ARG A 1 182 ? -18.109 11.742 13.633 1 87.88 182 ARG A O 1
ATOM 1452 N N . LYS A 1 183 ? -19.109 12.789 15.344 1 88.31 183 LYS A N 1
ATOM 1453 C CA . LYS A 1 183 ? -20.156 13.375 14.508 1 88.31 183 LYS A CA 1
ATOM 1454 C C . LYS A 1 183 ? -19.672 14.672 13.859 1 88.31 183 LYS A C 1
ATOM 1456 O O . LYS A 1 183 ? -20.109 15.758 14.25 1 88.31 183 LYS A O 1
ATOM 1461 N N . SER A 1 184 ? -18.797 14.547 12.977 1 89.06 184 SER A N 1
ATOM 1462 C CA . SER A 1 184 ? -18.281 15.703 12.25 1 89.06 184 SER A CA 1
ATOM 1463 C C . SER A 1 184 ? -18.531 15.57 10.75 1 89.06 184 SER A C 1
ATOM 1465 O O . SER A 1 184 ? -18.531 14.461 10.211 1 89.06 184 SER A O 1
ATOM 1467 N N . LEU A 1 185 ? -18.734 16.703 10.094 1 91.75 185 LEU A N 1
ATOM 1468 C CA . LEU A 1 185 ? -19.094 16.766 8.68 1 91.75 185 LEU A CA 1
ATOM 1469 C C . LEU A 1 185 ? -18.016 16.109 7.816 1 91.75 185 LEU A C 1
ATOM 1471 O O . LEU A 1 185 ? -18.344 15.43 6.84 1 91.75 185 LEU A O 1
ATOM 1475 N N . GLU A 1 186 ? -16.812 16.281 8.156 1 91.69 186 GLU A N 1
ATOM 1476 C CA . GLU A 1 186 ? -15.711 15.773 7.336 1 91.69 186 GLU A CA 1
ATOM 1477 C C . GLU A 1 186 ? -15.688 14.25 7.316 1 91.69 186 GLU A C 1
ATOM 1479 O O . GLU A 1 186 ? -15.258 13.641 6.336 1 91.69 186 GLU A O 1
ATOM 1484 N N . ASN A 1 187 ? -16.172 13.555 8.438 1 93 187 ASN A N 1
ATOM 1485 C CA . ASN A 1 187 ? -16.156 12.102 8.523 1 93 187 ASN A CA 1
ATOM 1486 C C . ASN A 1 187 ? -17.297 11.484 7.711 1 93 187 ASN A C 1
ATOM 1488 O O . ASN A 1 187 ? -17.25 10.297 7.367 1 93 187 ASN A O 1
ATOM 1492 N N . TYR A 1 188 ? -18.312 12.312 7.383 1 95.81 188 TYR A N 1
ATOM 1493 C CA . TYR A 1 188 ? -19.469 11.82 6.637 1 95.81 188 TYR A CA 1
ATOM 1494 C C . TYR A 1 188 ? -19.391 12.25 5.176 1 95.81 188 TYR A C 1
ATOM 1496 O O . TYR A 1 188 ? -20.328 12.008 4.406 1 95.81 188 TYR A O 1
ATOM 1504 N N . THR A 1 189 ? -18.328 12.977 4.82 1 96.12 189 THR A N 1
ATOM 1505 C CA . THR A 1 189 ? -18.203 13.492 3.463 1 96.12 189 THR A CA 1
ATOM 1506 C C . THR A 1 189 ? -16.953 12.945 2.781 1 96.12 189 THR A C 1
ATOM 1508 O O . THR A 1 189 ? -15.922 12.75 3.43 1 96.12 189 THR A O 1
ATOM 1511 N N . ILE A 1 190 ? -17.078 12.578 1.512 1 96.5 190 ILE A N 1
ATOM 1512 C CA . ILE A 1 190 ? -15.938 12.125 0.729 1 96.5 190 ILE A CA 1
ATOM 1513 C C . ILE A 1 190 ? -15.688 13.094 -0.429 1 96.5 190 ILE A C 1
ATOM 1515 O O . ILE A 1 190 ? -16.625 13.727 -0.928 1 96.5 190 ILE A O 1
ATOM 1519 N N . PHE A 1 191 ? -14.461 13.406 -0.779 1 96.5 191 PHE A N 1
ATOM 1520 C CA . PHE A 1 191 ? -14.023 14.164 -1.948 1 96.5 191 PHE A CA 1
ATOM 1521 C C . PHE A 1 191 ? -13.742 13.227 -3.119 1 96.5 191 PHE A C 1
ATOM 1523 O O . PHE A 1 191 ? -12.961 12.281 -2.99 1 96.5 191 PHE A O 1
ATOM 1530 N N . VAL A 1 192 ? -14.383 13.328 -4.219 1 96 192 VAL A N 1
ATOM 1531 C CA . VAL A 1 192 ? -14.211 12.484 -5.391 1 96 192 VAL A CA 1
ATOM 1532 C C . VAL A 1 192 ? -13.484 13.25 -6.488 1 96 192 VAL A C 1
ATOM 1534 O O . VAL A 1 192 ? -13.969 14.281 -6.961 1 96 192 VAL A O 1
ATOM 1537 N N . ARG A 1 193 ? -12.406 12.711 -6.918 1 93.38 193 ARG A N 1
ATOM 1538 C CA . ARG A 1 193 ? -11.57 13.359 -7.926 1 93.38 193 ARG A CA 1
ATOM 1539 C C . ARG A 1 193 ? -11.703 12.664 -9.273 1 93.38 193 ARG A C 1
ATOM 1541 O O . ARG A 1 193 ? -11.805 11.438 -9.336 1 93.38 193 ARG A O 1
ATOM 1548 N N . GLY A 1 194 ? -11.609 13.375 -10.391 1 90.44 194 GLY A N 1
ATOM 1549 C CA . GLY A 1 194 ? -11.57 12.844 -11.742 1 90.44 194 GLY A CA 1
ATOM 1550 C C . GLY A 1 194 ? -12.922 12.344 -12.219 1 90.44 194 GLY A C 1
ATOM 1551 O O . GLY A 1 194 ? -13.039 11.219 -12.711 1 90.44 194 GLY A O 1
ATOM 1552 N N . LEU A 1 195 ? -13.898 13.156 -12.07 1 92.75 195 LEU A N 1
ATOM 1553 C CA . LEU A 1 195 ? -15.234 12.797 -12.539 1 92.75 195 LEU A CA 1
ATOM 1554 C C . LEU A 1 195 ? -15.289 12.789 -14.062 1 92.75 195 LEU A C 1
ATOM 1556 O O . LEU A 1 195 ? -14.828 13.734 -14.711 1 92.75 195 LEU A O 1
ATOM 1560 N N . PRO A 1 196 ? -15.719 11.68 -14.586 1 87.12 196 PRO A N 1
ATOM 1561 C CA . PRO A 1 196 ? -15.961 11.703 -16.031 1 87.12 196 PRO A CA 1
ATOM 1562 C C . PRO A 1 196 ? -17.047 12.695 -16.438 1 87.12 196 PRO A C 1
ATOM 1564 O O . PRO A 1 196 ? -17.797 13.164 -15.578 1 87.12 196 PRO A O 1
ATOM 1567 N N . GLN A 1 197 ? -17.219 13 -17.625 1 82.56 197 GLN A N 1
ATOM 1568 C CA . GLN A 1 197 ? -18.125 14.023 -18.141 1 82.56 197 GLN A CA 1
ATOM 1569 C C . GLN A 1 197 ? -19.578 13.656 -17.859 1 82.56 197 GLN A C 1
ATOM 1571 O O . GLN A 1 197 ? -20.406 14.531 -17.578 1 82.56 197 GLN A O 1
ATOM 1576 N N . GLU A 1 198 ? -19.828 12.383 -17.734 1 84.06 198 GLU A N 1
ATOM 1577 C CA . GLU A 1 198 ? -21.203 11.93 -17.562 1 84.06 198 GLU A CA 1
ATOM 1578 C C . GLU A 1 198 ? -21.672 12.133 -16.109 1 84.06 198 GLU A C 1
ATOM 1580 O O . GLU A 1 198 ? -22.859 12.227 -15.852 1 84.06 198 GLU A O 1
ATOM 1585 N N . LEU A 1 199 ? -20.688 12.305 -15.219 1 90.25 199 LEU A N 1
ATOM 1586 C CA . LEU A 1 199 ? -21.031 12.391 -13.805 1 90.25 199 LEU A CA 1
ATOM 1587 C C . LEU A 1 199 ? -20.781 13.797 -13.266 1 90.25 199 LEU A C 1
ATOM 1589 O O . LEU A 1 199 ? -20.797 14.008 -12.055 1 90.25 199 LEU A O 1
ATOM 1593 N N . ARG A 1 200 ? -20.672 14.805 -14.164 1 89.44 200 ARG A N 1
ATOM 1594 C CA . ARG A 1 200 ? -20.344 16.156 -13.742 1 89.44 200 ARG A CA 1
ATOM 1595 C C . ARG A 1 200 ? -21.594 16.984 -13.508 1 89.44 200 ARG A C 1
ATOM 1597 O O . ARG A 1 200 ? -21.688 18.125 -13.961 1 89.44 200 ARG A O 1
ATOM 1604 N N . SER A 1 201 ? -22.625 16.438 -12.961 1 90.25 201 SER A N 1
ATOM 1605 C CA . SER A 1 201 ? -23.812 17.078 -12.43 1 90.25 201 SER A CA 1
ATOM 1606 C C . SER A 1 201 ? -24.109 16.594 -11.016 1 90.25 201 SER A C 1
ATOM 1608 O O . SER A 1 201 ? -23.688 15.516 -10.617 1 90.25 201 SER A O 1
ATOM 1610 N N . ASN A 1 202 ? -24.688 17.484 -10.203 1 91.56 202 ASN A N 1
ATOM 1611 C CA . ASN A 1 202 ? -24.984 17.125 -8.82 1 91.56 202 ASN A CA 1
ATOM 1612 C C . ASN A 1 202 ? -25.875 15.898 -8.742 1 91.56 202 ASN A C 1
ATOM 1614 O O . ASN A 1 202 ? -25.641 15 -7.934 1 91.56 202 ASN A O 1
ATOM 1618 N N . GLN A 1 203 ? -26.812 15.82 -9.633 1 90 203 GLN A N 1
ATOM 1619 C CA . GLN A 1 203 ? -27.75 14.703 -9.609 1 90 203 GLN A CA 1
ATOM 1620 C C . GLN A 1 203 ? -27.109 13.422 -10.109 1 90 203 GLN A C 1
ATOM 1622 O O . GLN A 1 203 ? -27.375 12.336 -9.594 1 90 203 GLN A O 1
ATOM 1627 N N . ALA A 1 204 ? -26.375 13.578 -11.141 1 92.06 204 ALA A N 1
ATOM 1628 C CA . ALA A 1 204 ? -25.688 12.406 -11.672 1 92.06 204 ALA A CA 1
ATOM 1629 C C . ALA A 1 204 ? -24.75 11.797 -10.633 1 92.06 204 ALA A C 1
ATOM 1631 O O . ALA A 1 204 ? -24.703 10.57 -10.469 1 92.06 204 ALA A O 1
ATOM 1632 N N . LEU A 1 205 ? -24 12.625 -9.945 1 94.44 205 LEU A N 1
ATOM 1633 C CA . LEU A 1 205 ? -23.078 12.164 -8.906 1 94.44 205 LEU A CA 1
ATOM 1634 C C . LEU A 1 205 ? -23.844 11.555 -7.738 1 94.44 205 LEU A C 1
ATOM 1636 O O . LEU A 1 205 ? -23.438 10.523 -7.191 1 94.44 205 LEU A O 1
ATOM 1640 N N . ARG A 1 206 ? -24.953 12.188 -7.387 1 94.12 206 ARG A N 1
ATOM 1641 C CA . ARG A 1 206 ? -25.797 11.672 -6.312 1 94.12 206 ARG A CA 1
ATOM 1642 C C . ARG A 1 206 ? -26.359 10.297 -6.672 1 94.12 206 ARG A C 1
ATOM 1644 O O . ARG A 1 206 ? -26.344 9.383 -5.848 1 94.12 206 ARG A O 1
ATOM 1651 N N . ASN A 1 207 ? -26.828 10.125 -7.879 1 90.5 207 ASN A N 1
ATOM 1652 C CA . ASN A 1 207 ? -27.406 8.859 -8.328 1 90.5 207 ASN A CA 1
ATOM 1653 C C . ASN A 1 207 ? -26.375 7.742 -8.352 1 90.5 207 ASN A C 1
ATOM 1655 O O . ASN A 1 207 ? -26.688 6.594 -8.039 1 90.5 207 ASN A O 1
ATOM 1659 N N . PHE A 1 208 ? -25.266 8.062 -8.742 1 91.62 208 PHE A N 1
ATOM 1660 C CA . PHE A 1 208 ? -24.203 7.066 -8.773 1 91.62 208 PHE A CA 1
ATOM 1661 C C . PHE A 1 208 ? -23.938 6.496 -7.387 1 91.62 208 PHE A C 1
ATOM 1663 O O . PHE A 1 208 ? -23.906 5.277 -7.211 1 91.62 208 PHE A O 1
ATOM 1670 N N . PHE A 1 209 ? -23.75 7.324 -6.426 1 94.69 209 PHE A N 1
ATOM 1671 C CA . PHE A 1 209 ? -23.422 6.844 -5.094 1 94.69 209 PHE A CA 1
ATOM 1672 C C . PHE A 1 209 ? -24.656 6.301 -4.379 1 94.69 209 PHE A C 1
ATOM 1674 O O . PHE A 1 209 ? -24.531 5.543 -3.416 1 94.69 209 PHE A O 1
ATOM 1681 N N . GLU A 1 210 ? -25.828 6.73 -4.852 1 92.5 210 GLU A N 1
ATOM 1682 C CA . GLU A 1 210 ? -27.031 6.121 -4.324 1 92.5 210 GLU A CA 1
ATOM 1683 C C . GLU A 1 210 ? -27.156 4.664 -4.766 1 92.5 210 GLU A C 1
ATOM 1685 O O . GLU A 1 210 ? -27.734 3.842 -4.055 1 92.5 210 GLU A O 1
ATOM 1690 N N . GLU A 1 211 ? -26.625 4.398 -5.922 1 88.56 211 GLU A N 1
ATOM 1691 C CA . GLU A 1 211 ? -26.609 3.016 -6.395 1 88.56 211 GLU A CA 1
ATOM 1692 C C . GLU A 1 211 ? -25.594 2.178 -5.621 1 88.56 211 GLU A C 1
ATOM 1694 O O . GLU A 1 211 ? -25.797 0.981 -5.414 1 88.56 211 GLU A O 1
ATOM 1699 N N . VAL A 1 212 ? -24.547 2.732 -5.211 1 89.81 212 VAL A N 1
ATOM 1700 C CA . VAL A 1 212 ? -23.516 2.041 -4.457 1 89.81 212 VAL A CA 1
ATOM 1701 C C . VAL A 1 212 ? -23.969 1.842 -3.014 1 89.81 212 VAL A C 1
ATOM 1703 O O . VAL A 1 212 ? -23.781 0.769 -2.438 1 89.81 212 VAL A O 1
ATOM 1706 N N . ALA A 1 213 ? -24.5 2.889 -2.391 1 90.88 213 ALA A N 1
ATOM 1707 C CA . ALA A 1 213 ? -25.047 2.861 -1.039 1 90.88 213 ALA A CA 1
ATOM 1708 C C . ALA A 1 213 ? -26.5 3.344 -1.029 1 90.88 213 ALA A C 1
ATOM 1710 O O . ALA A 1 213 ? -26.766 4.508 -0.72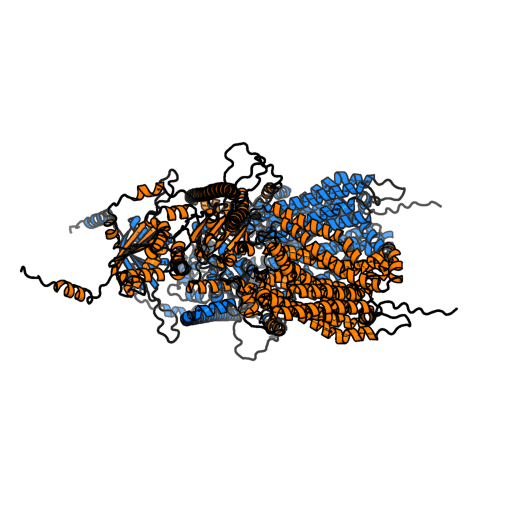2 1 90.88 213 ALA A O 1
ATOM 1711 N N . PRO A 1 214 ? -27.344 2.482 -1.235 1 88.12 214 PRO A N 1
ATOM 1712 C CA . PRO A 1 214 ? -28.75 2.875 -1.402 1 88.12 214 PRO A CA 1
ATOM 1713 C C . PRO A 1 214 ? -29.328 3.555 -0.163 1 88.12 214 PRO A C 1
ATOM 1715 O O . PRO A 1 214 ? -29.203 3.027 0.946 1 88.12 214 PRO A O 1
ATOM 1718 N N . GLY A 1 215 ? -29.797 4.746 -0.332 1 87 215 GLY A N 1
ATOM 1719 C CA . GLY A 1 215 ? -30.547 5.477 0.679 1 87 215 GLY A CA 1
ATOM 1720 C C . GLY A 1 215 ? -29.656 6.191 1.679 1 87 215 GLY A C 1
ATOM 1721 O O . GLY A 1 215 ? -30.125 6.676 2.709 1 87 215 GLY A O 1
ATOM 1722 N N . LYS A 1 216 ? -28.438 6.285 1.428 1 91 216 LYS A N 1
ATOM 1723 C CA . LYS A 1 216 ? -27.547 6.82 2.457 1 91 216 LYS A CA 1
ATOM 1724 C C . LYS A 1 216 ? -26.844 8.086 1.974 1 91 216 LYS A C 1
ATOM 1726 O O . LYS A 1 216 ? -26 8.641 2.678 1 91 216 LYS A O 1
ATOM 1731 N N . VAL A 1 217 ? -27.172 8.617 0.79 1 94.81 217 VAL A N 1
ATOM 1732 C CA . VAL A 1 217 ? -26.531 9.828 0.281 1 94.81 217 VAL A CA 1
ATOM 1733 C C . VAL A 1 217 ? -27.359 11.047 0.687 1 94.81 217 VAL A C 1
ATOM 1735 O O . VAL A 1 217 ? -28.578 11.086 0.474 1 94.81 217 VAL A O 1
ATOM 1738 N N . LEU A 1 218 ? -26.797 12.031 1.332 1 92.69 218 LEU A N 1
ATOM 1739 C CA . LEU A 1 218 ? -27.469 13.258 1.753 1 92.69 218 LEU A CA 1
ATOM 1740 C C . LEU A 1 218 ? -27.359 14.328 0.665 1 92.69 218 LEU A C 1
ATOM 1742 O O . LEU A 1 218 ? -28.375 14.914 0.277 1 92.69 218 LEU A O 1
ATOM 1746 N N . ASP A 1 219 ? -26.062 14.562 0.26 1 93.31 219 ASP A N 1
ATOM 1747 C CA . ASP A 1 219 ? -25.828 15.633 -0.698 1 93.31 219 ASP A CA 1
ATOM 1748 C C . ASP A 1 219 ? -24.625 15.328 -1.58 1 93.31 219 ASP A C 1
ATOM 1750 O O . ASP A 1 219 ? -23.734 14.57 -1.186 1 93.31 219 ASP A O 1
ATOM 1754 N N . ALA A 1 220 ? -24.719 15.727 -2.82 1 95.12 220 ALA A N 1
ATOM 1755 C CA . ALA A 1 220 ? -23.625 15.641 -3.773 1 95.12 220 ALA A CA 1
ATOM 1756 C C . ALA A 1 220 ? -23.453 16.953 -4.527 1 95.12 220 ALA A C 1
ATOM 1758 O O . ALA A 1 220 ? -24.406 17.484 -5.09 1 95.12 220 ALA A O 1
ATOM 1759 N N . ARG A 1 221 ? -22.266 17.547 -4.496 1 93.94 221 ARG A N 1
ATOM 1760 C CA . ARG A 1 221 ? -22 18.844 -5.133 1 93.94 221 ARG A CA 1
ATOM 1761 C C . ARG A 1 221 ? -20.766 18.766 -6.02 1 93.94 221 ARG A C 1
ATOM 1763 O O . ARG A 1 221 ? -19.688 18.391 -5.559 1 93.94 221 ARG A O 1
ATOM 1770 N N . VAL A 1 222 ? -20.938 19.078 -7.266 1 94.25 222 VAL A N 1
ATOM 1771 C CA . VAL A 1 222 ? -19.828 19.156 -8.195 1 94.25 222 VAL A CA 1
ATOM 1772 C C . VAL A 1 222 ? -19.312 20.594 -8.266 1 94.25 222 VAL A C 1
ATOM 1774 O O . VAL A 1 222 ? -20.109 21.547 -8.281 1 94.25 222 VAL A O 1
ATOM 1777 N N . ALA A 1 223 ? -18.016 20.812 -8.18 1 92.31 223 ALA A N 1
ATOM 1778 C CA . ALA A 1 223 ? -17.422 22.141 -8.211 1 92.31 223 ALA A CA 1
ATOM 1779 C C . ALA A 1 223 ? -17.547 22.766 -9.602 1 92.31 223 ALA A C 1
ATOM 1781 O O . ALA A 1 223 ? -17.438 22.062 -10.617 1 92.31 223 ALA A O 1
ATOM 1782 N N . LEU A 1 224 ? -17.812 24.094 -9.656 1 89.88 224 LEU A N 1
ATOM 1783 C CA . LEU A 1 224 ? -17.922 24.859 -10.898 1 89.88 224 LEU A CA 1
ATOM 1784 C C . LEU A 1 224 ? -16.672 25.672 -11.156 1 89.88 224 LEU A C 1
ATOM 1786 O O . LEU A 1 224 ? -15.93 26 -10.227 1 89.88 224 LEU A O 1
ATOM 1790 N N . ASP A 1 225 ? -16.438 25.828 -12.406 1 86.38 225 ASP A N 1
ATOM 1791 C CA . ASP A 1 225 ? -15.328 26.688 -12.766 1 86.38 225 ASP A CA 1
ATOM 1792 C C . ASP A 1 225 ? -15.75 28.156 -12.766 1 86.38 225 ASP A C 1
ATOM 1794 O O . ASP A 1 225 ? -16.141 28.688 -13.797 1 86.38 225 ASP A O 1
ATOM 1798 N N . ILE A 1 226 ? -15.656 28.812 -11.602 1 86.56 226 ILE A N 1
ATOM 1799 C CA . ILE A 1 226 ? -16.078 30.188 -11.422 1 86.56 226 ILE A CA 1
ATOM 1800 C C . ILE A 1 226 ? -14.891 31.047 -10.992 1 86.56 226 ILE A C 1
ATOM 1802 O O . ILE A 1 226 ? -14.984 31.812 -10.031 1 86.56 226 ILE A O 1
ATOM 1806 N N . ASP A 1 227 ? -13.828 31 -11.641 1 80.31 227 ASP A N 1
ATOM 1807 C CA . ASP A 1 227 ? -12.609 31.719 -11.273 1 80.31 227 ASP A CA 1
ATOM 1808 C C . ASP A 1 227 ? -12.852 33.219 -11.258 1 80.31 227 ASP A C 1
ATOM 1810 O O . ASP A 1 227 ? -12.359 33.938 -10.375 1 80.31 227 ASP A O 1
ATOM 1814 N N . ASP A 1 228 ? -13.633 33.719 -12.203 1 79.19 228 ASP A N 1
ATOM 1815 C CA . ASP A 1 228 ? -13.898 35.156 -12.297 1 79.19 228 ASP A CA 1
ATOM 1816 C C . ASP A 1 228 ? -14.758 35.625 -11.125 1 79.19 228 ASP A C 1
ATOM 1818 O O . ASP A 1 228 ? -14.547 36.719 -10.602 1 79.19 228 ASP A O 1
ATOM 1822 N N . LEU A 1 229 ? -15.742 34.781 -10.805 1 84.69 229 LEU A N 1
ATOM 1823 C CA . LEU A 1 229 ? -16.578 35.125 -9.664 1 84.69 229 LEU A CA 1
ATOM 1824 C C . LEU A 1 229 ? -15.766 35.156 -8.375 1 84.69 229 LEU A C 1
ATOM 1826 O O . LEU A 1 229 ? -15.969 36.031 -7.531 1 84.69 229 LEU A O 1
ATOM 1830 N N . GLU A 1 230 ? -14.875 34.25 -8.234 1 85.25 230 GLU A N 1
ATOM 1831 C CA . GLU A 1 230 ? -14.047 34.188 -7.035 1 85.25 230 GLU A CA 1
ATOM 1832 C C . GLU A 1 230 ? -13.109 35.375 -6.945 1 85.25 230 GLU A C 1
ATOM 1834 O O . GLU A 1 230 ? -12.852 35.906 -5.855 1 85.25 230 GLU A O 1
ATOM 1839 N N . LYS A 1 231 ? -12.641 35.844 -8.07 1 83.94 231 LYS A N 1
ATOM 1840 C CA . LYS A 1 231 ? -11.789 37.031 -8.086 1 83.94 231 LYS A CA 1
ATOM 1841 C C . LYS A 1 231 ? -12.57 38.281 -7.703 1 83.94 231 LYS A C 1
ATOM 1843 O O . LYS A 1 231 ? -12.07 39.125 -6.961 1 83.94 231 LYS A O 1
ATOM 1848 N N . GLN A 1 232 ? -13.742 38.344 -8.258 1 83.44 232 GLN A N 1
ATOM 1849 C CA . GLN A 1 232 ? -14.578 39.5 -7.953 1 83.44 232 GLN A CA 1
ATOM 1850 C C . GLN A 1 232 ? -15.016 39.5 -6.492 1 83.44 232 GLN A C 1
ATOM 1852 O O . GLN A 1 232 ? -15.109 40.562 -5.867 1 83.44 232 GLN A O 1
ATOM 1857 N N . GLU A 1 233 ? -15.242 38.344 -6.031 1 83.81 233 GLU A N 1
ATOM 1858 C CA . GLU A 1 233 ? -15.586 38.219 -4.617 1 83.81 233 GLU A CA 1
ATOM 1859 C C . GLU A 1 233 ? -14.414 38.625 -3.73 1 83.81 233 GLU A C 1
ATOM 1861 O O . GLU A 1 233 ? -14.602 39.219 -2.67 1 83.81 233 GLU A O 1
ATOM 1866 N N . ALA A 1 234 ? -13.312 38.281 -4.125 1 83.75 234 ALA A N 1
ATOM 1867 C CA . ALA A 1 234 ? -12.125 38.688 -3.373 1 83.75 234 ALA A CA 1
ATOM 1868 C C . ALA A 1 234 ? -11.953 40.188 -3.389 1 83.75 234 ALA A C 1
ATOM 1870 O O . ALA A 1 234 ? -11.562 40.781 -2.383 1 83.75 234 ALA A O 1
ATOM 1871 N N . ASP A 1 235 ? -12.242 40.781 -4.516 1 84 235 ASP A N 1
ATOM 1872 C CA . ASP A 1 235 ? -12.172 42.219 -4.613 1 84 235 ASP A CA 1
ATOM 1873 C C . ASP A 1 235 ? -13.227 42.875 -3.732 1 84 235 ASP A C 1
ATOM 1875 O O . ASP A 1 235 ? -12.977 43.938 -3.127 1 84 235 ASP A O 1
ATOM 1879 N N . ARG A 1 236 ? -14.297 42.25 -3.74 1 84.69 236 ARG A N 1
ATOM 1880 C CA . ARG A 1 236 ? -15.375 42.75 -2.881 1 84.69 236 ARG A CA 1
ATOM 1881 C C . ARG A 1 236 ? -14.953 42.75 -1.415 1 84.69 236 ARG A C 1
ATOM 1883 O O . ARG A 1 236 ? -15.188 43.719 -0.689 1 84.69 236 ARG A O 1
ATOM 1890 N N . SER A 1 237 ? -14.312 41.719 -1.026 1 81.06 237 SER A N 1
ATOM 1891 C CA . SER A 1 237 ? -13.898 41.562 0.363 1 81.06 237 SER A CA 1
ATOM 1892 C C . SER A 1 237 ? -12.812 42.562 0.739 1 81.06 237 SER A C 1
ATOM 1894 O O . SER A 1 237 ? -12.656 42.906 1.912 1 81.06 237 SER A O 1
ATOM 1896 N N . LYS A 1 238 ? -12.164 43.062 -0.259 1 83.25 238 LYS A N 1
ATOM 1897 C CA . LYS A 1 238 ? -11.133 44.062 -0.005 1 83.25 238 LYS A CA 1
ATOM 1898 C C . LYS A 1 238 ? -11.742 45.469 0.097 1 83.25 238 LYS A C 1
ATOM 1900 O O . LYS A 1 238 ? -11.242 46.312 0.846 1 83.25 238 LYS A O 1
ATOM 1905 N N . ILE A 1 239 ? -12.797 45.625 -0.585 1 81.94 239 ILE A N 1
ATOM 1906 C CA . ILE A 1 239 ? -13.391 46.969 -0.686 1 81.94 239 ILE A CA 1
ATOM 1907 C C . ILE A 1 239 ? -14.25 47.25 0.547 1 81.94 239 ILE A C 1
ATOM 1909 O O . ILE A 1 239 ? -14.344 48.375 1.006 1 81.94 239 ILE A O 1
ATOM 1913 N N . ILE A 1 240 ? -14.727 46.188 1.133 1 80.31 240 ILE A N 1
ATOM 1914 C CA . ILE A 1 240 ? -15.656 46.344 2.25 1 80.31 240 ILE A CA 1
ATOM 1915 C C . ILE A 1 240 ? -14.93 47 3.436 1 80.31 240 ILE A C 1
ATOM 1917 O O . ILE A 1 240 ? -15.383 48 3.975 1 80.31 240 ILE A O 1
ATOM 1921 N N . PRO A 1 241 ? -13.805 46.438 3.793 1 79.5 241 PRO A N 1
ATOM 1922 C CA . PRO A 1 241 ? -13.117 47.094 4.91 1 79.5 241 PRO A CA 1
ATOM 1923 C C . PRO A 1 241 ? -12.641 48.5 4.57 1 79.5 241 PRO A C 1
ATOM 1925 O O . PRO A 1 241 ? -12.594 49.375 5.445 1 79.5 241 PRO A O 1
ATOM 1928 N N . LYS A 1 242 ? -12.352 48.812 3.334 1 81.62 242 LYS A N 1
ATOM 1929 C CA . LYS A 1 242 ? -11.945 50.156 2.916 1 81.62 242 LYS A CA 1
ATOM 1930 C C . LYS A 1 242 ? -13.109 51.125 3.016 1 81.62 242 LYS A C 1
ATOM 1932 O O . LYS A 1 242 ? -12.922 52.281 3.395 1 81.62 242 LYS A O 1
ATOM 1937 N N . LEU A 1 243 ? -14.242 50.656 2.584 1 82.06 243 LEU A N 1
ATOM 1938 C CA . LEU A 1 243 ? -15.438 51.5 2.662 1 82.06 243 LEU A CA 1
ATOM 1939 C C . LEU A 1 243 ? -15.805 51.781 4.113 1 82.06 243 LEU A C 1
ATOM 1941 O O . LEU A 1 243 ? -16.141 52.906 4.461 1 82.06 243 LEU A O 1
ATOM 1945 N N . GLU A 1 244 ? -15.719 50.75 4.898 1 77.94 244 GLU A N 1
ATOM 1946 C CA . GLU A 1 244 ? -16.016 50.938 6.32 1 77.94 244 GLU A CA 1
ATOM 1947 C C . GLU A 1 244 ? -15.039 51.906 6.965 1 77.94 244 GLU A C 1
ATOM 1949 O O . GLU A 1 244 ? -15.43 52.719 7.824 1 77.94 244 GLU A O 1
ATOM 1954 N N . HIS A 1 245 ? -13.828 51.844 6.562 1 82.06 245 HIS A N 1
ATOM 1955 C CA . HIS A 1 245 ? -12.828 52.781 7.086 1 82.06 245 HIS A CA 1
ATOM 1956 C C . HIS A 1 245 ? -13.125 54.188 6.66 1 82.06 245 HIS A C 1
ATOM 1958 O O . HIS A 1 245 ? -12.953 55.125 7.449 1 82.06 245 HIS A O 1
ATOM 1964 N N . ALA A 1 246 ? -13.594 54.375 5.453 1 80.69 246 ALA A N 1
ATOM 1965 C CA . ALA A 1 246 ? -13.93 55.688 4.953 1 80.69 246 ALA A CA 1
ATOM 1966 C C . ALA A 1 246 ? -15.109 56.281 5.719 1 80.69 246 ALA A C 1
ATOM 1968 O O . ALA A 1 246 ? -15.133 57.5 6.004 1 80.69 246 ALA A O 1
ATOM 1969 N N . TYR A 1 247 ? -16.031 55.438 6.051 1 78.25 247 TYR A N 1
ATOM 1970 C CA . TYR A 1 247 ? -17.172 55.875 6.855 1 78.25 247 TYR A CA 1
ATOM 1971 C C . TYR A 1 247 ? -16.719 56.312 8.25 1 78.25 247 TYR A C 1
ATOM 1973 O O . TYR A 1 247 ? -17.203 57.312 8.781 1 78.25 247 TYR A O 1
ATOM 1981 N N . ASN A 1 248 ? -15.797 55.5 8.773 1 78.25 248 ASN A N 1
ATOM 1982 C CA . ASN A 1 248 ? -15.312 55.781 10.117 1 78.25 248 ASN A CA 1
ATOM 1983 C C . ASN A 1 248 ? -14.516 57.094 10.156 1 78.25 248 ASN A C 1
ATOM 1985 O O . ASN A 1 248 ? -14.609 57.844 11.117 1 78.25 248 ASN A O 1
ATOM 1989 N N . VAL A 1 249 ? -13.75 57.375 9.172 1 81.25 249 VAL A N 1
ATOM 1990 C CA . VAL A 1 249 ? -12.969 58.594 9.094 1 81.25 249 VAL A CA 1
ATOM 1991 C C . VAL A 1 249 ? -13.914 59.812 8.938 1 81.25 249 VAL A C 1
ATOM 1993 O O . VAL A 1 249 ? -13.695 60.844 9.555 1 81.25 249 VAL A O 1
ATOM 1996 N N . ALA A 1 250 ? -14.945 59.625 8.109 1 78.06 250 ALA A N 1
ATOM 1997 C CA . ALA A 1 250 ? -15.914 60.688 7.906 1 78.06 250 ALA A CA 1
ATOM 1998 C C . ALA A 1 250 ? -16.656 61.031 9.203 1 78.06 250 ALA A C 1
ATOM 2000 O O . ALA A 1 250 ? -16.938 62.188 9.477 1 78.06 250 ALA A O 1
ATOM 2001 N N . GLU A 1 251 ? -16.906 60 9.938 1 74.81 251 GLU A N 1
ATOM 2002 C CA . GLU A 1 251 ? -17.625 60.219 11.203 1 74.81 251 GLU A CA 1
ATOM 2003 C C . GLU A 1 251 ? -16.719 60.844 12.25 1 74.81 251 GLU A C 1
ATOM 2005 O O . GLU A 1 251 ? -17.156 61.688 13.039 1 74.81 251 GLU A O 1
ATOM 2010 N N . TYR A 1 252 ? -15.5 60.438 12.266 1 77.56 252 TYR A N 1
ATOM 2011 C CA . TYR A 1 252 ? -14.562 60.906 13.266 1 77.56 252 TYR A CA 1
ATOM 2012 C C . TYR A 1 252 ? -14.109 62.312 12.945 1 77.56 252 TYR A C 1
ATOM 2014 O O . TYR A 1 252 ? -14.039 63.188 13.828 1 77.56 252 TYR A O 1
ATOM 2022 N N . GLU A 1 253 ? -13.789 62.594 11.664 1 78.31 253 GLU A N 1
ATOM 2023 C CA . GLU A 1 253 ? -13.266 63.906 11.266 1 78.31 253 GLU A CA 1
ATOM 2024 C C . GLU A 1 253 ? -14.398 64.875 10.875 1 78.31 253 GLU A C 1
ATOM 2026 O O . GLU A 1 253 ? -14.219 66.062 10.883 1 78.31 253 GLU A O 1
ATOM 2031 N N . GLY A 1 254 ? -15.648 64.375 10.656 1 74.31 254 GLY A N 1
ATOM 2032 C CA . GLY A 1 254 ? -16.797 65.188 10.289 1 74.31 254 GLY A CA 1
ATOM 2033 C C . GLY A 1 254 ? -16.797 65.562 8.82 1 74.31 254 GLY A C 1
ATOM 2034 O O . GLY A 1 254 ? -17.766 66.188 8.336 1 74.31 254 GLY A O 1
ATOM 2035 N N . GLU A 1 255 ? -15.609 65.438 8.117 1 78.19 255 GLU A N 1
ATOM 2036 C CA . GLU A 1 255 ? -15.516 65.688 6.691 1 78.19 255 GLU A CA 1
ATOM 2037 C C . GLU A 1 255 ? -15.336 64.438 5.875 1 78.19 255 GLU A C 1
ATOM 2039 O O . GLU A 1 255 ? -14.703 63.469 6.336 1 78.19 255 GLU A O 1
ATOM 2044 N N . ARG A 1 256 ? -16.062 64.312 4.75 1 78.81 256 ARG A N 1
ATOM 2045 C CA . ARG A 1 256 ? -15.961 63.156 3.867 1 78.81 256 ARG A CA 1
ATOM 2046 C C . ARG A 1 256 ? -14.586 63.094 3.213 1 78.81 256 ARG A C 1
ATOM 2048 O O . ARG A 1 256 ? -14.109 64.062 2.645 1 78.81 256 ARG A O 1
ATOM 2055 N N . PRO A 1 257 ? -13.891 62 3.465 1 82.75 257 PRO A N 1
ATOM 2056 C CA . PRO A 1 257 ? -12.547 61.875 2.908 1 82.75 257 PRO A CA 1
ATOM 2057 C C . PRO A 1 257 ? -12.531 61.875 1.382 1 82.75 257 PRO A C 1
ATOM 2059 O O . PRO A 1 257 ? -13.492 61.406 0.75 1 82.75 257 PRO A O 1
ATOM 2062 N N . GLU A 1 258 ? -11.547 62.562 0.754 1 78.19 258 GLU A N 1
ATOM 2063 C CA . GLU A 1 258 ? -11.43 62.656 -0.697 1 78.19 258 GLU A CA 1
ATOM 2064 C C . GLU A 1 258 ? -10.281 61.812 -1.223 1 78.19 258 GLU A C 1
ATOM 2066 O O . GLU A 1 258 ? -9.273 61.625 -0.531 1 78.19 258 GLU A O 1
ATOM 2071 N N . MET A 1 259 ? -10.477 60.938 -2.248 1 76.25 259 MET A N 1
ATOM 2072 C CA . MET A 1 259 ? -9.422 60.094 -2.836 1 76.25 259 MET A CA 1
ATOM 2073 C C . MET A 1 259 ? -9.109 60.562 -4.258 1 76.25 259 MET A C 1
ATOM 2075 O O . MET A 1 259 ? -9.984 61.094 -4.949 1 76.25 259 MET A O 1
ATOM 2079 N N . LYS A 1 260 ? -7.793 60.594 -4.637 1 68.06 260 LYS A N 1
ATOM 2080 C CA . LYS A 1 260 ? -7.352 60.938 -5.988 1 68.06 260 LYS A CA 1
ATOM 2081 C C . LYS A 1 260 ? -7.473 59.719 -6.914 1 68.06 260 LYS A C 1
ATOM 2083 O O . LYS A 1 260 ? -7.012 58.625 -6.582 1 68.06 260 LYS A O 1
ATOM 2088 N N . ILE A 1 261 ? -8.445 59.531 -7.742 1 60.28 261 ILE A N 1
ATOM 2089 C CA . ILE A 1 261 ? -8.578 58.438 -8.695 1 60.28 261 ILE A CA 1
ATOM 2090 C C . ILE A 1 261 ? -7.578 58.625 -9.836 1 60.28 261 ILE A C 1
ATOM 2092 O O . ILE A 1 261 ? -7.508 59.688 -10.445 1 60.28 261 ILE A O 1
ATOM 2096 N N . LYS A 1 262 ? -6.52 57.781 -10.023 1 55.34 262 LYS A N 1
ATOM 2097 C CA . LYS A 1 262 ? -5.461 57.875 -11.023 1 55.34 262 LYS A CA 1
ATOM 2098 C C . LYS A 1 262 ? -6.043 58.062 -12.422 1 55.34 262 LYS A C 1
ATOM 2100 O O . LYS A 1 262 ? -5.465 58.781 -13.25 1 55.34 262 LYS A O 1
ATOM 2105 N N . MET A 1 263 ? -6.969 57.156 -12.875 1 47.75 263 MET A N 1
ATOM 2106 C CA . MET A 1 263 ? -7.32 57.219 -14.297 1 47.75 263 MET A CA 1
ATOM 2107 C C . MET A 1 263 ? -7.895 58.594 -14.664 1 47.75 263 MET A C 1
ATOM 2109 O O . MET A 1 263 ? -7.836 59 -15.828 1 47.75 263 MET A O 1
ATOM 2113 N N . CYS A 1 264 ? -8.922 58.969 -13.969 1 44.72 264 CYS A N 1
ATOM 2114 C CA . CYS A 1 264 ? -9.656 60.125 -14.5 1 44.72 264 CYS A CA 1
ATOM 2115 C C . CYS A 1 264 ? -8.977 61.438 -14.117 1 44.72 264 CYS A C 1
ATOM 2117 O O . CYS A 1 264 ? -9.633 62.469 -14.016 1 44.72 264 CYS A O 1
ATOM 2119 N N . GLY A 1 265 ? -7.766 61.719 -14 1 47.62 265 GLY A N 1
ATOM 2120 C CA . GLY A 1 265 ? -7.109 62.969 -13.711 1 47.62 265 GLY A CA 1
ATOM 2121 C C . GLY A 1 265 ? -7.145 63.344 -12.242 1 47.62 265 GLY A C 1
ATOM 2122 O O . GLY A 1 265 ? -7.688 62.594 -11.422 1 47.62 265 GLY A O 1
ATOM 2123 N N . LYS A 1 266 ? -6.641 64.812 -11.727 1 52.88 266 LYS A N 1
ATOM 2124 C CA . LYS A 1 266 ? -6.387 65.562 -10.516 1 52.88 266 LYS A CA 1
ATOM 2125 C C . LYS A 1 266 ? -7.672 65.75 -9.719 1 52.88 266 LYS A C 1
ATOM 2127 O O . LYS A 1 266 ? -7.727 66.625 -8.836 1 52.88 266 LYS A O 1
ATOM 2132 N N . GLU A 1 267 ? -8.812 65.25 -10.156 1 55.81 267 GLU A N 1
ATOM 2133 C CA . GLU A 1 267 ? -9.977 65.75 -9.422 1 55.81 267 GLU A CA 1
ATOM 2134 C C . GLU A 1 267 ? -10.258 64.875 -8.195 1 55.81 267 GLU A C 1
ATOM 2136 O O . GLU A 1 267 ? -10.195 63.625 -8.273 1 55.81 267 GLU A O 1
ATOM 2141 N N . LYS A 1 268 ? -10.25 65.375 -6.996 1 68.88 268 LYS A N 1
ATOM 2142 C CA . LYS A 1 268 ? -10.578 64.812 -5.684 1 68.88 268 LYS A CA 1
ATOM 2143 C C . LYS A 1 268 ? -12.055 64.438 -5.617 1 68.88 268 LYS A C 1
ATOM 2145 O O . LYS A 1 268 ? -12.938 65.188 -5.953 1 68.88 268 LYS A O 1
ATOM 2150 N N . MET A 1 269 ? -12.281 63.156 -5.789 1 75.12 269 MET A N 1
ATOM 2151 C CA . MET A 1 269 ? -13.656 62.656 -5.633 1 75.12 269 MET A CA 1
ATOM 2152 C C . MET A 1 269 ? -13.875 62.094 -4.234 1 75.12 269 MET A C 1
ATOM 2154 O O . MET A 1 269 ? -12.922 61.75 -3.547 1 75.12 269 MET A O 1
ATOM 2158 N N . ASP A 1 270 ? -15.195 62.156 -3.82 1 78.19 270 ASP A N 1
ATOM 2159 C CA . ASP A 1 270 ? -15.617 61.594 -2.531 1 78.19 270 ASP A CA 1
ATOM 2160 C C . ASP A 1 270 ? -15.352 60.094 -2.461 1 78.19 270 ASP A C 1
ATOM 2162 O O . ASP A 1 270 ? -15.812 59.344 -3.322 1 78.19 270 ASP A O 1
ATOM 2166 N N . THR A 1 271 ? -14.461 59.656 -1.554 1 83.94 271 THR A N 1
ATOM 2167 C CA . THR A 1 271 ? -14.039 58.25 -1.405 1 83.94 271 THR A CA 1
ATOM 2168 C C . THR A 1 271 ? -15.25 57.344 -1.151 1 83.94 271 THR A C 1
ATOM 2170 O O . THR A 1 271 ? -15.312 56.25 -1.669 1 83.94 271 THR A O 1
ATOM 2173 N N . ILE A 1 272 ? -16.188 57.719 -0.419 1 81.88 272 ILE A N 1
ATOM 2174 C CA . ILE A 1 272 ? -17.344 56.906 -0.048 1 81.88 272 ILE A CA 1
ATOM 2175 C C . ILE A 1 272 ? -18.203 56.625 -1.282 1 81.88 272 ILE A C 1
ATOM 2177 O O . ILE A 1 272 ? -18.625 55.5 -1.529 1 81.88 272 ILE A O 1
ATOM 2181 N N . THR A 1 273 ? -18.422 57.719 -2.039 1 76.12 273 THR A N 1
ATOM 2182 C CA . THR A 1 273 ? -19.266 57.594 -3.219 1 76.12 273 THR A CA 1
ATOM 2183 C C . THR A 1 273 ? -18.609 56.688 -4.25 1 76.12 273 THR A C 1
ATOM 2185 O O . THR A 1 273 ? -19.281 55.875 -4.883 1 76.12 273 THR A O 1
ATOM 2188 N N . VAL A 1 274 ? -17.344 56.844 -4.352 1 79.81 274 VAL A N 1
ATOM 2189 C CA . VAL A 1 274 ? -16.609 56.031 -5.332 1 79.81 274 VAL A CA 1
ATOM 2190 C C . VAL A 1 274 ? -16.641 54.562 -4.91 1 79.81 274 VAL A C 1
ATOM 2192 O O . VAL A 1 274 ? -16.891 53.688 -5.73 1 79.81 274 VAL A O 1
ATOM 2195 N N . LEU A 1 275 ? -16.391 54.281 -3.629 1 85.12 275 LEU A N 1
ATOM 2196 C CA . LEU A 1 275 ? -16.312 52.906 -3.137 1 85.12 275 LEU A CA 1
ATOM 2197 C C . LEU A 1 275 ? -17.703 52.281 -3.109 1 85.12 275 LEU A C 1
ATOM 2199 O O . LEU A 1 275 ? -17.844 51.062 -3.344 1 85.12 275 LEU A O 1
ATOM 2203 N N . GLU A 1 276 ? -18.688 53.031 -2.879 1 76.69 276 GLU A N 1
ATOM 2204 C CA . GLU A 1 276 ? -20.047 52.531 -2.895 1 76.69 276 GLU A CA 1
ATOM 2205 C C . GLU A 1 276 ? -20.484 52.125 -4.305 1 76.69 276 GLU A C 1
ATOM 2207 O O . GLU A 1 276 ? -21.172 51.125 -4.496 1 76.69 276 GLU A O 1
ATOM 2212 N N . ARG A 1 277 ? -20.125 52.969 -5.195 1 74.88 277 ARG A N 1
ATOM 2213 C CA . ARG A 1 277 ? -20.453 52.656 -6.582 1 74.88 277 ARG A CA 1
ATOM 2214 C C . ARG A 1 277 ? -19.734 51.406 -7.059 1 74.88 277 ARG A C 1
ATOM 2216 O O . ARG A 1 277 ? -20.312 50.594 -7.777 1 74.88 277 ARG A O 1
ATOM 2223 N N . ARG A 1 278 ? -18.547 51.312 -6.633 1 81.19 278 ARG A N 1
ATOM 2224 C CA . ARG A 1 278 ? -17.781 50.125 -7.004 1 81.19 278 ARG A CA 1
ATOM 2225 C C . ARG A 1 278 ? -18.359 48.875 -6.359 1 81.19 278 ARG A C 1
ATOM 2227 O O . ARG A 1 278 ? -18.422 47.844 -6.988 1 81.19 278 ARG A O 1
ATOM 2234 N N . LEU A 1 279 ? -18.672 48.938 -5.113 1 84.44 279 LEU A N 1
ATOM 2235 C CA . LEU A 1 279 ? -19.266 47.812 -4.398 1 84.44 279 LEU A CA 1
ATOM 2236 C C . LEU A 1 279 ? -20.609 47.438 -5.023 1 84.44 279 LEU A C 1
ATOM 2238 O O . LEU A 1 279 ? -20.922 46.25 -5.141 1 84.44 279 LEU A O 1
ATOM 2242 N N . ALA A 1 280 ? -21.391 48.406 -5.375 1 72.44 280 ALA A N 1
ATOM 2243 C CA . ALA A 1 280 ? -22.688 48.156 -6.004 1 72.44 280 ALA A CA 1
ATOM 2244 C C . ALA A 1 280 ? -22.516 47.438 -7.34 1 72.44 280 ALA A C 1
ATOM 2246 O O . ALA A 1 280 ? -23.297 46.562 -7.68 1 72.44 280 ALA A O 1
ATOM 2247 N N . ALA A 1 281 ? -21.547 47.875 -8.031 1 78.44 281 ALA A N 1
ATOM 2248 C CA . ALA A 1 281 ? -21.266 47.219 -9.312 1 78.44 281 ALA A CA 1
ATOM 2249 C C . ALA A 1 281 ? -20.828 45.781 -9.109 1 78.44 281 ALA A C 1
ATOM 2251 O O . ALA A 1 281 ? -21.234 44.906 -9.852 1 78.44 281 ALA A O 1
ATOM 2252 N N . LEU A 1 282 ? -19.969 45.594 -8.133 1 83.5 282 LEU A N 1
ATOM 2253 C CA . LEU A 1 282 ? -19.484 44.25 -7.84 1 83.5 282 LEU A CA 1
ATOM 2254 C C . LEU A 1 282 ? -20.609 43.344 -7.328 1 83.5 282 LEU A C 1
ATOM 2256 O O . LEU A 1 282 ? -20.672 42.156 -7.664 1 83.5 282 LEU A O 1
ATOM 2260 N N . ASN A 1 283 ? -21.469 43.875 -6.578 1 76.12 283 ASN A N 1
ATOM 2261 C CA . ASN A 1 283 ? -22.609 43.125 -6.07 1 76.12 283 ASN A CA 1
ATOM 2262 C C . ASN A 1 283 ? -23.547 42.688 -7.195 1 76.12 283 ASN A C 1
ATOM 2264 O O . ASN A 1 283 ? -24.062 41.562 -7.18 1 76.12 283 ASN A O 1
ATOM 2268 N N . ARG A 1 284 ? -23.766 43.562 -8.062 1 72.12 284 ARG A N 1
ATOM 2269 C CA . ARG A 1 284 ? -24.625 43.25 -9.203 1 72.12 284 ARG A CA 1
ATOM 2270 C C . ARG A 1 284 ? -24 42.125 -10.062 1 72.12 284 ARG A C 1
ATOM 2272 O O . ARG A 1 284 ? -24.688 41.219 -10.516 1 72.12 284 ARG A O 1
ATOM 2279 N N . TYR A 1 285 ? -22.781 42.281 -10.219 1 77.56 285 TYR A N 1
ATOM 2280 C CA . TYR A 1 285 ? -22.078 41.25 -10.992 1 77.56 285 TYR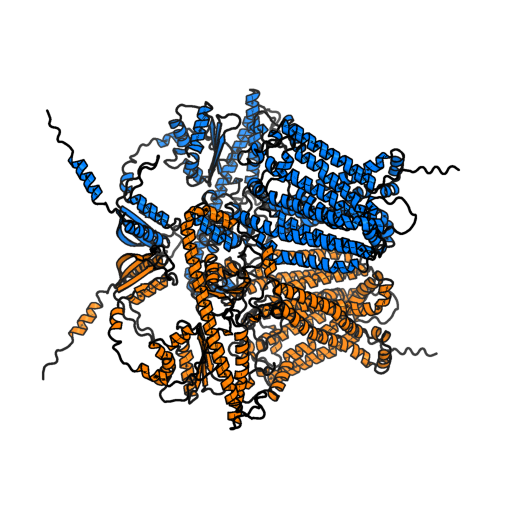 A CA 1
ATOM 2281 C C . TYR A 1 285 ? -22.141 39.906 -10.297 1 77.56 285 TYR A C 1
ATOM 2283 O O . TYR A 1 285 ? -22.422 38.875 -10.938 1 77.56 285 TYR A O 1
ATOM 2291 N N . CYS A 1 286 ? -21.828 39.875 -9.016 1 79.94 286 CYS A N 1
ATOM 2292 C CA . CYS A 1 286 ? -21.812 38.625 -8.25 1 79.94 286 CYS A CA 1
ATOM 2293 C C . CYS A 1 286 ? -23.203 38 -8.219 1 79.94 286 CYS A C 1
ATOM 2295 O O . CYS A 1 286 ? -23.328 36.781 -8.352 1 79.94 286 CYS A O 1
ATOM 2297 N N . GLU A 1 287 ? -24.203 38.781 -8.125 1 72.62 287 GLU A N 1
ATOM 2298 C CA . GLU A 1 287 ? -25.578 38.281 -8.078 1 72.62 287 GLU A CA 1
ATOM 2299 C C . GLU A 1 287 ? -25.984 37.656 -9.414 1 72.62 287 GLU A C 1
ATOM 2301 O O . GLU A 1 287 ? -26.547 36.562 -9.453 1 72.62 287 GLU A O 1
ATOM 2306 N N . LYS A 1 288 ? -25.688 38.344 -10.422 1 71.88 288 LYS A N 1
ATOM 2307 C CA . LYS A 1 288 ? -26.031 37.844 -11.75 1 71.88 288 LYS A CA 1
ATOM 2308 C C . LYS A 1 288 ? -25.297 36.531 -12.062 1 71.88 288 LYS A C 1
ATOM 2310 O O . LYS A 1 288 ? -25.875 35.625 -12.641 1 71.88 288 LYS A O 1
ATOM 2315 N N . THR A 1 289 ? -24.094 36.562 -11.672 1 80.12 289 THR A N 1
ATOM 2316 C CA . THR A 1 289 ? -23.281 35.375 -11.977 1 80.12 289 THR A CA 1
ATOM 2317 C C . THR A 1 289 ? -23.719 34.188 -11.133 1 80.12 289 THR A C 1
ATOM 2319 O O . THR A 1 289 ? -23.719 33.062 -11.609 1 80.12 289 THR A O 1
ATOM 2322 N N . VAL A 1 290 ? -24.047 34.406 -9.891 1 80.62 290 VAL A N 1
ATOM 2323 C CA . VAL A 1 290 ? -24.516 33.312 -9.008 1 80.62 290 VAL A CA 1
ATOM 2324 C C . VAL A 1 290 ? -25.828 32.75 -9.531 1 80.62 290 VAL A C 1
ATOM 2326 O O . VAL A 1 290 ? -26.016 31.531 -9.531 1 80.62 290 VAL A O 1
ATOM 2329 N N . ARG A 1 291 ? -26.703 33.562 -10.055 1 72.75 291 ARG A N 1
ATOM 2330 C CA . ARG A 1 291 ? -27.969 33.094 -10.609 1 72.75 291 ARG A CA 1
ATOM 2331 C C . ARG A 1 291 ? -27.75 32.312 -11.891 1 72.75 291 ARG A C 1
ATOM 2333 O O . ARG A 1 291 ? -28.438 31.297 -12.117 1 72.75 291 ARG A O 1
ATOM 2340 N N . SER A 1 292 ? -26.875 32.812 -12.633 1 75.5 292 SER A N 1
ATOM 2341 C CA . SER A 1 292 ? -26.562 32.094 -13.867 1 75.5 292 SER A CA 1
ATOM 2342 C C . SER A 1 292 ? -25.922 30.75 -13.57 1 75.5 292 SER A C 1
ATOM 2344 O O . SER A 1 292 ? -26.156 29.781 -14.297 1 75.5 292 SER A O 1
ATOM 2346 N N . ALA A 1 293 ? -25.156 30.719 -12.516 1 82.81 293 ALA A N 1
ATOM 2347 C CA . ALA A 1 293 ? -24.516 29.469 -12.117 1 82.81 293 ALA A CA 1
ATOM 2348 C C . ALA A 1 293 ? -25.547 28.453 -11.609 1 82.81 293 ALA A C 1
ATOM 2350 O O . ALA A 1 293 ? -25.469 27.266 -11.906 1 82.81 293 ALA A O 1
ATOM 2351 N N . GLU A 1 294 ? -26.484 28.906 -10.906 1 78.56 294 GLU A N 1
ATOM 2352 C CA . GLU A 1 294 ? -27.547 28.047 -10.398 1 78.56 294 GLU A CA 1
ATOM 2353 C C . GLU A 1 294 ? -28.422 27.531 -11.539 1 78.56 294 GLU A C 1
ATOM 2355 O O . GLU A 1 294 ? -28.844 26.375 -11.523 1 78.56 294 GLU A O 1
ATOM 2360 N N . ASP A 1 295 ? -28.688 28.391 -12.492 1 74.56 295 ASP A N 1
ATOM 2361 C CA . ASP A 1 295 ? -29.469 27.969 -13.656 1 74.56 295 ASP A CA 1
ATOM 2362 C C . ASP A 1 295 ? -28.719 26.906 -14.453 1 74.56 295 ASP A C 1
ATOM 2364 O O . ASP A 1 295 ? -29.344 25.953 -14.961 1 74.56 295 ASP A O 1
ATOM 2368 N N . PHE A 1 296 ? -27.547 27.141 -14.531 1 82.38 296 PHE A N 1
ATOM 2369 C CA . PHE A 1 296 ? -26.719 26.188 -15.25 1 82.38 296 PHE A CA 1
ATOM 2370 C C . PHE A 1 296 ? -26.75 24.812 -14.57 1 82.38 296 PHE A C 1
ATOM 2372 O O . PHE A 1 296 ? -26.875 23.781 -15.234 1 82.38 296 PHE A O 1
ATOM 2379 N N . GLN A 1 297 ? -26.609 24.75 -13.297 1 85 297 GLN A N 1
ATOM 2380 C CA . GLN A 1 297 ? -26.609 23.5 -12.555 1 85 297 GLN A CA 1
ATOM 2381 C C . GLN A 1 297 ? -27.953 22.812 -12.625 1 85 297 GLN A C 1
ATOM 2383 O O . GLN A 1 297 ? -28.031 21.578 -12.719 1 85 297 GLN A O 1
ATOM 2388 N N . GLU A 1 298 ? -28.984 23.547 -12.609 1 79.69 298 GLU A N 1
ATOM 2389 C CA . GLU A 1 298 ? -30.328 22.984 -12.703 1 79.69 298 GLU A CA 1
ATOM 2390 C C . GLU A 1 298 ? -30.578 22.391 -14.086 1 79.69 298 GLU A C 1
ATOM 2392 O O . GLU A 1 298 ? -31.219 21.344 -14.211 1 79.69 298 GLU A O 1
ATOM 2397 N N . LYS A 1 299 ? -30.125 23.078 -15.07 1 78.31 299 LYS A N 1
ATOM 2398 C CA . LYS A 1 299 ? -30.281 22.578 -16.438 1 78.31 299 LYS A CA 1
ATOM 2399 C C . LYS A 1 299 ? -29.484 21.281 -16.625 1 78.31 299 LYS A C 1
ATOM 2401 O O . LYS A 1 299 ? -29.938 20.359 -17.312 1 78.31 299 LYS A O 1
ATOM 2406 N N . ALA A 1 300 ? -28.328 21.297 -16.047 1 84.38 300 ALA A N 1
ATOM 2407 C CA . ALA A 1 300 ? -27.5 20.094 -16.125 1 84.38 300 ALA A CA 1
ATOM 2408 C C . ALA A 1 300 ? -28.172 18.922 -15.43 1 84.38 300 ALA A C 1
ATOM 2410 O O . ALA A 1 300 ? -28.125 17.797 -15.914 1 84.38 300 ALA A O 1
ATOM 2411 N N . ASP A 1 301 ? -28.766 19.141 -14.336 1 86.25 301 ASP A N 1
ATOM 2412 C CA . ASP A 1 301 ? -29.469 18.109 -13.586 1 86.25 301 ASP A CA 1
ATOM 2413 C C . ASP A 1 301 ? -30.688 17.609 -14.359 1 86.25 301 ASP A C 1
ATOM 2415 O O . ASP A 1 301 ? -30.984 16.406 -14.367 1 86.25 301 ASP A O 1
ATOM 2419 N N . GLU A 1 302 ? -31.328 18.516 -15.047 1 80.44 302 GLU A N 1
ATOM 2420 C CA . GLU A 1 302 ? -32.5 18.156 -15.844 1 80.44 302 GLU A CA 1
ATOM 2421 C C . GLU A 1 302 ? -32.094 17.312 -17.047 1 80.44 302 GLU A C 1
ATOM 2423 O O . GLU A 1 302 ? -32.781 16.344 -17.406 1 80.44 302 GLU A O 1
ATOM 2428 N N . LEU A 1 303 ? -31.047 17.703 -17.641 1 82.31 303 LEU A N 1
ATOM 2429 C CA . LEU A 1 303 ? -30.547 16.953 -18.781 1 82.31 303 LEU A CA 1
ATOM 2430 C C . LEU A 1 303 ? -30.188 15.531 -18.375 1 82.31 303 LEU A C 1
ATOM 2432 O O . LEU A 1 303 ? -30.422 14.586 -19.125 1 82.31 303 LEU A O 1
ATOM 2436 N N . PHE A 1 304 ? -29.609 15.383 -17.234 1 85.94 304 PHE A N 1
ATOM 2437 C CA . PHE A 1 304 ? -29.266 14.062 -16.734 1 85.94 304 PHE A 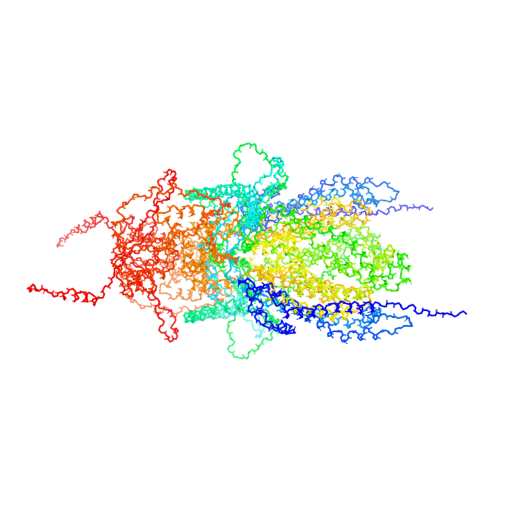CA 1
ATOM 2438 C C . PHE A 1 304 ? -30.516 13.227 -16.469 1 85.94 304 PHE A C 1
ATOM 2440 O O . PHE A 1 304 ? -30.547 12.039 -16.781 1 85.94 304 PHE A O 1
ATOM 2447 N N . ARG A 1 305 ? -31.453 13.805 -15.906 1 82.25 305 ARG A N 1
ATOM 2448 C CA . ARG A 1 305 ? -32.688 13.102 -15.625 1 82.25 305 ARG A CA 1
ATOM 2449 C C . ARG A 1 305 ? -33.344 12.617 -16.906 1 82.25 305 ARG A C 1
ATOM 2451 O O . ARG A 1 305 ? -33.875 11.5 -16.969 1 82.25 305 ARG A O 1
ATOM 2458 N N . GLU A 1 306 ? -33.25 13.43 -17.922 1 79.81 306 GLU A N 1
ATOM 2459 C CA . GLU A 1 306 ? -33.812 13.062 -19.219 1 79.81 306 GLU A CA 1
ATOM 2460 C C . GLU A 1 306 ? -33.031 11.898 -19.844 1 79.81 306 GLU A C 1
ATOM 2462 O O . GLU A 1 306 ? -33.625 10.984 -20.422 1 79.81 306 GLU A O 1
ATOM 2467 N N . GLN A 1 307 ? -31.781 11.953 -19.688 1 81.81 307 GLN A N 1
ATOM 2468 C CA . GLN A 1 307 ? -30.938 10.891 -20.234 1 81.81 307 GLN A CA 1
ATOM 2469 C C . GLN A 1 307 ? -31.172 9.578 -19.484 1 81.81 307 GLN A C 1
ATOM 2471 O O . GLN A 1 307 ? -31.141 8.508 -20.094 1 81.81 307 GLN A O 1
ATOM 2476 N N . LEU A 1 308 ? -31.266 9.672 -18.172 1 81.06 308 LEU A N 1
ATOM 2477 C CA . LEU A 1 308 ? -31.531 8.484 -17.359 1 81.06 308 LEU A CA 1
ATOM 2478 C C . LEU A 1 308 ? -32.844 7.848 -17.75 1 81.06 308 LEU A C 1
ATOM 2480 O O . LEU A 1 308 ? -32.969 6.621 -17.844 1 81.06 308 LEU A O 1
ATOM 2484 N N . GLU A 1 309 ? -33.844 8.633 -18.047 1 73.44 309 GLU A N 1
ATOM 2485 C CA . GLU A 1 309 ? -35.156 8.148 -18.453 1 73.44 309 GLU A CA 1
ATOM 2486 C C . GLU A 1 309 ? -35.094 7.488 -19.828 1 73.44 309 GLU A C 1
ATOM 2488 O O . GLU A 1 309 ? -35.719 6.453 -20.047 1 73.44 309 GLU A O 1
ATOM 2493 N N . GLU A 1 310 ? -34.375 8.109 -20.656 1 75.12 310 GLU A N 1
ATOM 2494 C CA . GLU A 1 310 ? -34.188 7.535 -22 1 75.12 310 GLU A CA 1
ATOM 2495 C C . GLU A 1 310 ? -33.469 6.191 -21.922 1 75.12 310 GLU A C 1
ATOM 2497 O O . GLU A 1 310 ? -33.812 5.262 -22.656 1 75.12 310 GLU A O 1
ATOM 2502 N N . LYS A 1 311 ? -32.469 6.113 -21.078 1 75.31 311 LYS A N 1
ATOM 2503 C CA . LYS A 1 311 ? -31.734 4.867 -20.906 1 75.31 311 LYS A CA 1
ATOM 2504 C C . LYS A 1 311 ? -32.625 3.771 -20.328 1 75.31 311 LYS A C 1
ATOM 2506 O O . LYS A 1 311 ? -32.562 2.617 -20.75 1 75.31 311 LYS A O 1
ATOM 2511 N N . GLU A 1 312 ? -33.344 4.082 -19.328 1 71.56 312 GLU A N 1
ATOM 2512 C CA . GLU A 1 312 ? -34.25 3.113 -18.719 1 71.56 312 GLU A CA 1
ATOM 2513 C C . GLU A 1 312 ? -35.281 2.617 -19.734 1 71.56 312 GLU A C 1
ATOM 2515 O O . GLU A 1 312 ? -35.625 1.429 -19.75 1 71.56 312 GLU A O 1
ATOM 2520 N N . LYS A 1 313 ? -35.656 3.492 -20.656 1 65.25 313 LYS A N 1
ATOM 2521 C CA . LYS A 1 313 ? -36.625 3.125 -21.703 1 65.25 313 LYS A CA 1
ATOM 2522 C C . LYS A 1 313 ? -35.969 2.174 -22.703 1 65.25 313 LYS A C 1
ATOM 2524 O O . LYS A 1 313 ? -36.594 1.192 -23.125 1 65.25 313 LYS A O 1
ATOM 2529 N N . ARG A 1 314 ? -34.844 2.447 -23.016 1 65.69 314 ARG A N 1
ATOM 2530 C CA . ARG A 1 314 ? -34.094 1.596 -23.953 1 65.69 314 ARG A CA 1
ATOM 2531 C C . ARG A 1 314 ? -33.844 0.219 -23.359 1 65.69 314 ARG A C 1
ATOM 2533 O O . ARG A 1 314 ? -33.906 -0.792 -24.062 1 65.69 314 ARG A O 1
ATOM 2540 N N . GLU A 1 315 ? -33.406 0.237 -22.062 1 66.25 315 GLU A N 1
ATOM 2541 C CA . GLU A 1 315 ? -33.125 -1.022 -21.375 1 66.25 315 GLU A CA 1
ATOM 2542 C C . GLU A 1 315 ? -34.406 -1.865 -21.266 1 66.25 315 GLU A C 1
ATOM 2544 O O . GLU A 1 315 ? -34.344 -3.092 -21.391 1 66.25 315 GLU A O 1
ATOM 2549 N N . GLU A 1 316 ? -35.469 -1.246 -20.984 1 59.84 316 GLU A N 1
ATOM 2550 C CA . GLU A 1 316 ? -36.75 -1.953 -20.922 1 59.84 316 GLU A CA 1
ATOM 2551 C C . GLU A 1 316 ? -37.094 -2.557 -22.281 1 59.84 316 GLU A C 1
ATOM 2553 O O . GLU A 1 316 ? -37.594 -3.674 -22.359 1 59.84 316 GLU A O 1
ATOM 2558 N N . GLU A 1 317 ? -36.75 -1.789 -23.234 1 57.59 317 GLU A N 1
ATOM 2559 C CA . GLU A 1 317 ? -37 -2.289 -24.594 1 57.59 317 GLU A CA 1
ATOM 2560 C C . GLU A 1 317 ? -36 -3.402 -24.938 1 57.59 317 GLU A C 1
ATOM 2562 O O . GLU A 1 317 ? -36.375 -4.355 -25.641 1 57.59 317 GLU A O 1
ATOM 2567 N N . ALA A 1 318 ? -34.781 -3.203 -24.422 1 55.47 318 ALA A N 1
ATOM 2568 C CA . ALA A 1 318 ? -33.719 -4.156 -24.719 1 55.47 318 ALA A CA 1
ATOM 2569 C C . ALA A 1 318 ? -33.812 -5.387 -23.828 1 55.47 318 ALA A C 1
ATOM 2571 O O . ALA A 1 318 ? -33 -6.32 -23.969 1 55.47 318 ALA A O 1
ATOM 2572 N N . GLU A 1 319 ? -34.469 -5.363 -22.609 1 54.78 319 GLU A N 1
ATOM 2573 C CA . GLU A 1 319 ? -34.625 -6.605 -21.844 1 54.78 319 GLU A CA 1
ATOM 2574 C C . GLU A 1 319 ? -34.594 -7.82 -22.766 1 54.78 319 GLU A C 1
ATOM 2576 O O . GLU A 1 319 ? -34.156 -8.898 -22.391 1 54.78 319 GLU A O 1
ATOM 2581 N N . ARG A 1 320 ? -35.031 -7.656 -24.016 1 51.28 320 ARG A N 1
ATOM 2582 C CA . ARG A 1 320 ? -34.938 -8.75 -24.984 1 51.28 320 ARG A CA 1
ATOM 2583 C C . ARG A 1 320 ? -33.5 -9.109 -25.266 1 51.28 320 ARG A C 1
ATOM 2585 O O . ARG A 1 320 ? -33.156 -10.266 -25.531 1 51.28 320 ARG A O 1
ATOM 2592 N N . GLY A 1 321 ? -32.469 -8.242 -25.062 1 53.19 321 GLY A N 1
ATOM 2593 C CA . GLY A 1 321 ? -31.062 -8.484 -25.344 1 53.19 321 GLY A CA 1
ATOM 2594 C C . GLY A 1 321 ? -30.188 -8.383 -24.109 1 53.19 321 GLY A C 1
ATOM 2595 O O . GLY A 1 321 ? -29.016 -8 -24.188 1 53.19 321 GLY A O 1
ATOM 2596 N N . LEU A 1 322 ? -30.672 -8.586 -22.875 1 57.66 322 LEU A N 1
ATOM 2597 C CA . LEU A 1 322 ? -30.016 -8.422 -21.578 1 57.66 322 LEU A CA 1
ATOM 2598 C C . LEU A 1 322 ? -28.734 -9.25 -21.516 1 57.66 322 LEU A C 1
ATOM 2600 O O . LEU A 1 322 ? -27.734 -8.812 -20.953 1 57.66 322 LEU A O 1
ATOM 2604 N N . SER A 1 323 ? -28.859 -10.352 -22.078 1 62 323 SER A N 1
ATOM 2605 C CA . SER A 1 323 ? -27.672 -11.203 -22.078 1 62 323 SER A CA 1
ATOM 2606 C C . SER A 1 323 ? -26.531 -10.539 -22.828 1 62 323 SER A C 1
ATOM 2608 O O . SER A 1 323 ? -25.375 -10.609 -22.391 1 62 323 SER A O 1
ATOM 2610 N N . LYS A 1 324 ? -26.891 -9.883 -23.922 1 60.44 324 LYS A N 1
ATOM 2611 C CA . LYS A 1 324 ? -25.859 -9.203 -24.703 1 60.44 324 LYS A CA 1
ATOM 2612 C C . LYS A 1 324 ? -25.297 -8.008 -23.953 1 60.44 324 LYS A C 1
ATOM 2614 O O . LYS A 1 324 ? -24.109 -7.715 -24.031 1 60.44 324 LYS A O 1
ATOM 2619 N N . GLN A 1 325 ? -26.109 -7.414 -23.156 1 58.59 325 GLN A N 1
ATOM 2620 C CA . GLN A 1 325 ? -25.688 -6.262 -22.375 1 58.59 325 GLN A CA 1
ATOM 2621 C C . GLN A 1 325 ? -24.719 -6.672 -21.266 1 58.59 325 GLN A C 1
ATOM 2623 O O . GLN A 1 325 ? -23.75 -5.965 -20.984 1 58.59 325 GLN A O 1
ATOM 2628 N N . LEU A 1 326 ? -25.047 -7.766 -20.75 1 63.75 326 LEU A N 1
ATOM 2629 C CA . LEU A 1 326 ? -24.156 -8.289 -19.703 1 63.75 326 LEU A CA 1
ATOM 2630 C C . LEU A 1 326 ? -22.766 -8.555 -20.266 1 63.75 326 LEU A C 1
ATOM 2632 O O . LEU A 1 326 ? -21.766 -8.258 -19.609 1 63.75 326 LEU A O 1
ATOM 2636 N N . ILE A 1 327 ? -22.875 -8.992 -21.438 1 60.44 327 ILE A N 1
ATOM 2637 C CA . ILE A 1 327 ? -21.594 -9.289 -22.078 1 60.44 327 ILE A CA 1
ATOM 2638 C C . ILE A 1 327 ? -20.844 -7.984 -22.375 1 60.44 327 ILE A C 1
ATOM 2640 O O . ILE A 1 327 ? -19.641 -7.895 -22.172 1 60.44 327 ILE A O 1
ATOM 2644 N N . ASN A 1 328 ? -21.562 -7 -22.703 1 59.66 328 ASN A N 1
ATOM 2645 C CA . ASN A 1 328 ? -20.938 -5.723 -23.031 1 59.66 328 ASN A CA 1
ATOM 2646 C C . ASN A 1 328 ? -20.438 -5.012 -21.766 1 59.66 328 ASN A C 1
ATOM 2648 O O . ASN A 1 328 ? -19.406 -4.332 -21.812 1 59.66 328 ASN A O 1
ATOM 2652 N N . LEU A 1 329 ? -21.141 -5.219 -20.766 1 62.09 329 LEU A N 1
ATOM 2653 C CA . LEU A 1 329 ? -20.766 -4.578 -19.516 1 62.09 329 LEU A CA 1
ATOM 2654 C C . LEU A 1 329 ? -19.469 -5.18 -18.953 1 62.09 329 LEU A C 1
ATOM 2656 O O . LEU A 1 329 ? -18.625 -4.457 -18.438 1 62.09 329 LEU A O 1
ATOM 2660 N N . THR A 1 330 ? -19.422 -6.379 -19.234 1 62.75 330 THR A N 1
ATOM 2661 C CA . THR A 1 330 ? -18.25 -7.051 -18.688 1 62.75 330 THR A CA 1
ATOM 2662 C C . THR A 1 330 ? -17.031 -6.809 -19.578 1 62.75 330 THR A C 1
ATOM 2664 O O . THR A 1 330 ? -15.883 -6.898 -19.109 1 62.75 330 THR A O 1
ATOM 2667 N N . LYS A 1 331 ? -17.344 -6.371 -20.859 1 57.62 331 LYS A N 1
ATOM 2668 C CA . LYS A 1 331 ? -16.25 -6.168 -21.797 1 57.62 331 LYS A CA 1
ATOM 2669 C C . LYS A 1 331 ? -16 -4.68 -22.031 1 57.62 331 LYS A C 1
ATOM 2671 O O . LYS A 1 331 ? -15.484 -4.293 -23.078 1 57.62 331 LYS A O 1
ATOM 2676 N N . ALA A 1 332 ? -16.453 -3.85 -21.141 1 61.62 332 ALA A N 1
ATOM 2677 C CA . ALA A 1 332 ? -16.25 -2.416 -21.328 1 61.62 332 ALA A CA 1
ATOM 2678 C C . ALA A 1 332 ? -14.766 -2.092 -21.5 1 61.62 332 ALA A C 1
ATOM 2680 O O . ALA A 1 332 ? -13.922 -2.654 -20.797 1 61.62 332 ALA A O 1
ATOM 2681 N N . PRO A 1 333 ? -14.492 -1.294 -22.625 1 59.25 333 PRO A N 1
ATOM 2682 C CA . PRO A 1 333 ? -13.094 -0.984 -22.891 1 59.25 333 PRO A CA 1
ATOM 2683 C C . PRO A 1 333 ? -12.461 -0.095 -21.828 1 59.25 333 PRO A C 1
ATOM 2685 O O . PRO A 1 333 ? -13.125 0.792 -21.281 1 59.25 333 PRO A O 1
ATOM 2688 N N . VAL A 1 334 ? -11.445 -0.593 -21.266 1 68.38 334 VAL A N 1
ATOM 2689 C CA . VAL A 1 334 ? -10.594 0.239 -20.422 1 68.38 334 VAL A CA 1
ATOM 2690 C C . VAL A 1 334 ? -9.422 0.775 -21.234 1 68.38 334 VAL A C 1
ATOM 2692 O O . VAL A 1 334 ? -8.609 0.002 -21.75 1 68.38 334 VAL A O 1
ATOM 2695 N N . ASN A 1 335 ? -9.586 1.963 -21.844 1 60.22 335 ASN A N 1
ATOM 2696 C CA . ASN A 1 335 ? -8.477 2.52 -22.609 1 60.22 335 ASN A CA 1
ATOM 2697 C C . ASN A 1 335 ? -7.664 3.514 -21.781 1 60.22 335 ASN A C 1
ATOM 2699 O O . ASN A 1 335 ? -8.031 4.684 -21.672 1 60.22 335 ASN A O 1
ATOM 2703 N N . ILE A 1 336 ? -6.66 3.047 -21.188 1 63.44 336 ILE A N 1
ATOM 2704 C CA . ILE A 1 336 ? -5.812 3.881 -20.344 1 63.44 336 ILE A CA 1
ATOM 2705 C C . ILE A 1 336 ? -4.965 4.805 -21.219 1 63.44 336 ILE A C 1
ATOM 2707 O O . ILE A 1 336 ? -4.578 5.895 -20.781 1 63.44 336 ILE A O 1
ATOM 2711 N N . VAL A 1 337 ? -4.707 4.422 -22.5 1 57.66 337 VAL A N 1
ATOM 2712 C CA . VAL A 1 337 ? -3.793 5.164 -23.375 1 57.66 337 VAL A CA 1
ATOM 2713 C C . VAL A 1 337 ? -4.469 6.441 -23.859 1 57.66 337 VAL A C 1
ATOM 2715 O O . VAL A 1 337 ? -3.848 7.504 -23.891 1 57.66 337 VAL A O 1
ATOM 2718 N N . LYS A 1 338 ? -5.672 6.41 -24.297 1 52.91 338 LYS A N 1
ATOM 2719 C CA . LYS A 1 338 ? -6.355 7.586 -24.828 1 52.91 338 LYS A CA 1
ATOM 2720 C C . LYS A 1 338 ? -6.531 8.656 -23.75 1 52.91 338 LYS A C 1
ATOM 2722 O O . LYS A 1 338 ? -6.484 9.852 -24.047 1 52.91 338 LYS A O 1
ATOM 2727 N N . ASP A 1 339 ? -6.664 8.234 -22.625 1 52.19 339 ASP A N 1
ATOM 2728 C CA . ASP A 1 339 ? -6.973 9.195 -21.578 1 52.19 339 ASP A CA 1
ATOM 2729 C C . ASP A 1 339 ? -5.734 10 -21.188 1 52.19 339 ASP A C 1
ATOM 2731 O O . ASP A 1 339 ? -5.852 11.086 -20.609 1 52.19 339 ASP A O 1
ATOM 2735 N N . VAL A 1 340 ? -4.633 9.531 -21.484 1 48.16 340 VAL A N 1
ATOM 2736 C CA . VAL A 1 340 ? -3.418 10.281 -21.188 1 48.16 340 VAL A CA 1
ATOM 2737 C C . VAL A 1 340 ? -3.318 11.5 -22.094 1 48.16 340 VAL A C 1
ATOM 2739 O O . VAL A 1 340 ? -2.809 12.547 -21.703 1 48.16 340 VAL A O 1
ATOM 2742 N N . ALA A 1 341 ? -3.832 11.383 -23.359 1 43 341 ALA A N 1
ATOM 2743 C CA . ALA A 1 341 ? -3.699 12.484 -24.312 1 43 341 ALA A CA 1
ATOM 2744 C C . ALA A 1 341 ? -4.438 13.727 -23.812 1 43 341 ALA A C 1
ATOM 2746 O O . ALA A 1 341 ? -4.051 14.852 -24.125 1 43 341 ALA A O 1
ATOM 2747 N N . ASP A 1 342 ? -5.57 13.578 -23.312 1 42.19 342 ASP A N 1
ATOM 2748 C CA . ASP A 1 342 ? -6.281 14.773 -22.844 1 42.19 342 ASP A CA 1
ATOM 2749 C C . ASP A 1 342 ? -5.469 15.523 -21.797 1 42.19 342 ASP A C 1
ATOM 2751 O O . ASP A 1 342 ? -5.902 16.562 -21.297 1 42.19 342 ASP A O 1
ATOM 2755 N N . ILE A 1 343 ? -4.543 14.875 -21.297 1 40.84 343 ILE A N 1
ATOM 2756 C CA . ILE A 1 343 ? -3.865 15.234 -20.062 1 40.84 343 ILE A CA 1
ATOM 2757 C C . ILE A 1 343 ? -2.99 16.469 -20.297 1 40.84 343 ILE A C 1
ATOM 2759 O O . ILE A 1 343 ? -2.676 17.203 -19.344 1 40.84 343 ILE A O 1
ATOM 2763 N N . VAL A 1 344 ? -2.174 16.516 -21.453 1 36.59 344 VAL A N 1
ATOM 2764 C CA . VAL A 1 344 ? -1.199 17.578 -21.234 1 36.59 344 VAL A CA 1
ATOM 2765 C C . VAL A 1 344 ? -1.883 18.938 -21.375 1 36.59 344 VAL A C 1
ATOM 2767 O O . VAL A 1 344 ? -2.029 19.469 -22.484 1 36.59 344 VAL A O 1
ATOM 2770 N N . PRO A 1 345 ? -2.963 19.156 -20.688 1 36.78 345 PRO A N 1
ATOM 2771 C CA . PRO A 1 345 ? -3.328 20.562 -20.906 1 36.78 345 PRO A CA 1
ATOM 2772 C C . PRO A 1 345 ? -2.217 21.531 -20.5 1 36.78 345 PRO A C 1
ATOM 2774 O O . PRO A 1 345 ? -1.516 21.297 -19.516 1 36.78 345 PRO A O 1
ATOM 2777 N N . LEU A 1 346 ? -1.611 22.219 -21.438 1 33.59 346 LEU A N 1
ATOM 2778 C CA . LEU A 1 346 ? -0.721 23.344 -21.172 1 33.59 346 LEU A CA 1
ATOM 2779 C C . LEU A 1 346 ? -1.216 24.172 -19.984 1 33.59 346 LEU A C 1
ATOM 2781 O O . LEU A 1 346 ? -2.412 24.172 -19.688 1 33.59 346 LEU A O 1
ATOM 2785 N N . PRO A 1 347 ? -0.353 24.594 -19.109 1 33.94 347 PRO A N 1
ATOM 2786 C CA . PRO A 1 347 ? -0.67 25.531 -18.031 1 33.94 347 PRO A CA 1
ATOM 2787 C C . PRO A 1 347 ? -1.851 26.438 -18.375 1 33.94 347 PRO A C 1
ATOM 2789 O O . PRO A 1 347 ? -2.057 26.781 -19.531 1 33.94 347 PRO A O 1
ATOM 2792 N N . LYS A 1 348 ? -2.928 26.375 -17.609 1 39.09 348 LYS A N 1
ATOM 2793 C CA . LYS A 1 348 ? -3.979 27.375 -17.797 1 39.09 348 LYS A CA 1
ATOM 2794 C C . LYS A 1 348 ? -3.402 28.688 -18.344 1 39.09 348 LYS A C 1
ATOM 2796 O O . LYS A 1 348 ? -4.035 29.344 -19.172 1 39.09 348 LYS A O 1
ATOM 2801 N N . ALA A 1 349 ? -2.18 29.062 -17.828 1 33.75 349 ALA A N 1
ATOM 2802 C CA . ALA A 1 349 ? -1.546 30.266 -18.344 1 33.75 349 ALA A CA 1
ATOM 2803 C C . ALA A 1 349 ? -1.227 30.125 -19.828 1 33.75 349 ALA A C 1
ATOM 2805 O O . ALA A 1 349 ? -1.175 31.125 -20.562 1 33.75 349 ALA A O 1
ATOM 2806 N N . LEU A 1 350 ? -0.766 28.844 -20.172 1 31.03 350 LEU A N 1
ATOM 2807 C CA . LEU A 1 350 ? -0.396 28.703 -21.578 1 31.03 350 LEU A CA 1
ATOM 2808 C C . LEU A 1 350 ? -1.581 28.234 -22.406 1 31.03 350 LEU A C 1
ATOM 2810 O O . LEU A 1 350 ? -1.438 27.969 -23.609 1 31.03 350 LEU A O 1
ATOM 2814 N N . MET A 1 351 ? -2.441 27.594 -21.844 1 31.88 351 MET A N 1
ATOM 2815 C CA . MET A 1 351 ? -3.594 27.344 -22.703 1 31.88 351 MET A CA 1
ATOM 2816 C C . MET A 1 351 ? -4.047 28.625 -23.406 1 31.88 351 MET A C 1
ATOM 2818 O O . MET A 1 351 ? -4.207 29.656 -22.766 1 31.88 351 MET A O 1
ATOM 2822 N N . PRO A 1 352 ? -3.623 28.719 -24.609 1 27.45 352 PRO A N 1
ATOM 2823 C CA . PRO A 1 352 ? -4.18 29.906 -25.281 1 27.45 352 PRO A CA 1
ATOM 2824 C C . PRO A 1 352 ? -5.613 30.203 -24.859 1 27.45 352 PRO A C 1
ATOM 2826 O O . PRO A 1 352 ? -6.418 29.281 -24.703 1 27.45 352 PRO A O 1
ATOM 2829 N N . THR A 1 353 ? -5.73 31.094 -23.938 1 31.53 353 THR A N 1
ATOM 2830 C CA . THR A 1 353 ? -7.043 31.734 -23.906 1 31.53 353 THR A CA 1
ATOM 2831 C C . THR A 1 353 ? -7.758 31.562 -25.234 1 31.53 353 THR A C 1
ATOM 2833 O O . THR A 1 353 ? -7.332 32.125 -26.25 1 31.53 353 THR A O 1
ATOM 2836 N N . ASN A 1 354 ? -7.824 30.375 -25.766 1 30.41 354 ASN A N 1
ATOM 2837 C CA . ASN A 1 354 ? -8.672 30.516 -26.953 1 30.41 354 ASN A CA 1
ATOM 2838 C C . ASN A 1 354 ? -9.602 31.719 -26.828 1 30.41 354 ASN A C 1
ATOM 2840 O O . ASN A 1 354 ? -10.414 31.797 -25.906 1 30.41 354 ASN A O 1
ATOM 2844 N N . LEU A 1 355 ? -9.094 32.781 -27.25 1 27.47 355 LEU A N 1
ATOM 2845 C CA . LEU A 1 355 ? -9.844 33.906 -27.766 1 27.47 355 LEU A CA 1
ATOM 2846 C C . LEU A 1 355 ? -11.094 33.469 -28.5 1 27.47 355 LEU A C 1
ATOM 2848 O O . LEU A 1 355 ? -11.062 33.25 -29.719 1 27.47 355 LEU A O 1
ATOM 2852 N N . LEU A 1 356 ? -11.68 32.219 -28.141 1 29.25 356 LEU A N 1
ATOM 2853 C CA . LEU A 1 356 ? -12.93 32.156 -28.891 1 29.25 356 LEU A CA 1
ATOM 2854 C C . LEU A 1 356 ? -13.523 33.562 -29.062 1 29.25 356 LEU A C 1
ATOM 2856 O O . LEU A 1 356 ? -13.492 34.375 -28.156 1 29.25 356 LEU A O 1
ATOM 2860 N N . PRO A 1 357 ? -13.602 33.969 -30.328 1 27.62 357 PRO A N 1
ATOM 2861 C CA . PRO A 1 357 ? -14.344 35.188 -30.656 1 27.62 357 PRO A CA 1
ATOM 2862 C C . PRO A 1 357 ? -15.492 35.469 -29.688 1 27.62 357 PRO A C 1
ATOM 2864 O O . PRO A 1 357 ? -15.906 34.562 -28.953 1 27.62 357 PRO A O 1
ATOM 2867 N N . PHE A 1 358 ? -16.219 36.562 -29.984 1 28.28 358 PHE A N 1
ATOM 2868 C CA . PHE A 1 358 ? -17.406 37.25 -29.469 1 28.28 358 PHE A CA 1
ATOM 2869 C C . PHE A 1 358 ? -18.516 36.219 -29.188 1 28.28 358 PHE A C 1
ATOM 2871 O O . PHE A 1 358 ? -19.672 36.625 -28.953 1 28.28 358 PHE A O 1
ATOM 2878 N N . GLY A 1 359 ? -18.391 35 -29.734 1 31.22 359 GLY A N 1
ATOM 2879 C CA . GLY A 1 359 ? -19.641 34.312 -29.5 1 31.22 359 GLY A CA 1
ATOM 2880 C C . GLY A 1 359 ? -19.875 33.969 -28.047 1 31.22 359 GLY A C 1
ATOM 2881 O O . GLY A 1 359 ? -18.984 34.094 -27.203 1 31.22 359 GLY A O 1
ATOM 2882 N N . GLU A 1 360 ? -21.156 33.531 -27.641 1 33.22 360 GLU A N 1
ATOM 2883 C CA . GLU A 1 360 ? -21.672 33.281 -26.297 1 33.22 360 GLU A CA 1
ATOM 2884 C C . GLU A 1 360 ? -20.812 32.281 -25.547 1 33.22 360 GLU A C 1
ATOM 2886 O O . GLU A 1 360 ? -20.672 31.141 -26.016 1 33.22 360 GLU A O 1
ATOM 2891 N N . LYS A 1 361 ? -19.594 32.531 -25.188 1 40.59 361 LYS A N 1
ATOM 2892 C CA . LYS A 1 361 ? -18.844 31.688 -24.25 1 40.59 361 LYS A CA 1
ATOM 2893 C C . LYS A 1 361 ? -19.75 30.75 -23.484 1 40.59 361 LYS A C 1
ATOM 2895 O O . LYS A 1 361 ? -20.781 31.172 -22.938 1 40.59 361 LYS A O 1
ATOM 2900 N N . PRO A 1 362 ? -19.672 29.516 -23.75 1 47.38 362 PRO A N 1
ATOM 2901 C CA . PRO A 1 362 ? -20.5 28.703 -22.859 1 47.38 362 PRO A CA 1
ATOM 2902 C C . PRO A 1 362 ? -20.312 29.062 -21.391 1 47.38 362 PRO A C 1
ATOM 2904 O O . PRO A 1 362 ? -19.172 29.266 -20.938 1 47.38 362 PRO A O 1
ATOM 2907 N N . ALA A 1 363 ? -21.312 29.672 -20.656 1 54.03 363 ALA A N 1
ATOM 2908 C CA . ALA A 1 363 ? -21.422 30.453 -19.422 1 54.03 363 ALA A CA 1
ATOM 2909 C C . ALA A 1 363 ? -20.688 29.766 -18.281 1 54.03 363 ALA A C 1
ATOM 2911 O O . ALA A 1 363 ? -19.922 30.391 -17.547 1 54.03 363 ALA A O 1
ATOM 2912 N N . PHE A 1 364 ? -20.953 28.438 -17.891 1 74.5 364 PHE A N 1
ATOM 2913 C CA . PHE A 1 364 ? -20.312 27.828 -16.734 1 74.5 364 PHE A CA 1
ATOM 2914 C C . PHE A 1 364 ? -19.781 26.438 -17.078 1 74.5 364 PHE A C 1
ATOM 2916 O O . PHE A 1 364 ? -20.375 25.734 -17.906 1 74.5 364 PHE A O 1
ATOM 2923 N N . GLN A 1 365 ? -18.422 26.203 -16.906 1 79.06 365 GLN A N 1
ATOM 2924 C CA . GLN A 1 365 ? -17.875 24.859 -17.031 1 79.06 365 GLN A CA 1
ATOM 2925 C C . GLN A 1 365 ? -17.75 24.188 -15.672 1 79.06 365 GLN A C 1
ATOM 2927 O O . GLN A 1 365 ? -17.531 24.859 -14.656 1 79.06 365 GLN A O 1
ATOM 2932 N N . THR A 1 366 ? -18.062 22.938 -15.703 1 86.81 366 THR A N 1
ATOM 2933 C CA . THR A 1 366 ? -17.953 22.172 -14.469 1 86.81 366 THR A CA 1
ATOM 2934 C C . THR A 1 366 ? -16.547 21.641 -14.289 1 86.81 366 THR A C 1
ATOM 2936 O O . THR A 1 366 ? -15.867 21.297 -15.258 1 86.81 366 THR A O 1
ATOM 2939 N N . ARG A 1 367 ? -16.109 21.703 -13.125 1 89.38 367 ARG A N 1
ATOM 2940 C CA . ARG A 1 367 ? -14.828 21.094 -12.789 1 89.38 367 ARG A CA 1
ATOM 2941 C C . ARG A 1 367 ? -14.961 19.578 -12.672 1 89.38 367 ARG A C 1
ATOM 2943 O O . ARG A 1 367 ? -16.078 19.047 -12.703 1 89.38 367 ARG A O 1
ATOM 2950 N N . SER A 1 368 ? -13.852 18.828 -12.594 1 89.94 368 SER A N 1
ATOM 2951 C CA . SER A 1 368 ? -13.875 17.375 -12.609 1 89.94 368 SER A CA 1
ATOM 2952 C C . SER A 1 368 ? -13.82 16.812 -11.195 1 89.94 368 SER A C 1
ATOM 2954 O O . SER A 1 368 ? -13.328 15.695 -10.984 1 89.94 368 SER A O 1
ATOM 2956 N N . ASP A 1 369 ? -14.156 17.594 -10.156 1 94.38 369 ASP A N 1
ATOM 2957 C CA . ASP A 1 369 ? -14.156 17.109 -8.781 1 94.38 369 ASP A CA 1
ATOM 2958 C C . ASP A 1 369 ? -15.484 17.406 -8.094 1 94.38 369 ASP A C 1
ATOM 2960 O O . ASP A 1 369 ? -16.234 18.297 -8.516 1 94.38 369 ASP A O 1
ATOM 2964 N N . GLY A 1 370 ? -15.805 16.594 -7.133 1 95.38 370 GLY A N 1
ATOM 2965 C CA . GLY A 1 370 ? -17.047 16.781 -6.406 1 95.38 370 GLY A CA 1
ATOM 2966 C C . GLY A 1 370 ? -16.984 16.281 -4.977 1 95.38 370 GLY A C 1
ATOM 2967 O O . GLY A 1 370 ? -16.016 15.641 -4.582 1 95.38 370 GLY A O 1
ATOM 2968 N N . PHE A 1 371 ? -17.953 16.75 -4.148 1 96.75 371 PHE A N 1
ATOM 2969 C CA . PHE A 1 371 ? -18.094 16.344 -2.76 1 96.75 371 PHE A CA 1
ATOM 2970 C C . PHE A 1 371 ? -19.406 15.586 -2.551 1 96.75 371 PHE A C 1
ATOM 2972 O O . PHE A 1 371 ? -20.438 15.953 -3.117 1 96.75 371 PHE A O 1
ATOM 2979 N N . VAL A 1 372 ? -19.312 14.477 -1.881 1 97.19 372 VAL A N 1
ATOM 2980 C CA . VAL A 1 372 ? -20.5 13.688 -1.585 1 97.19 372 VAL A CA 1
ATOM 2981 C C . VAL A 1 372 ? -20.625 13.484 -0.077 1 97.19 372 VAL A C 1
ATOM 2983 O O . VAL A 1 372 ? -19.688 12.992 0.565 1 97.19 372 VAL A O 1
ATOM 2986 N N . THR A 1 373 ? -21.75 13.891 0.536 1 96.56 373 THR A N 1
ATOM 2987 C CA . THR A 1 373 ? -22.031 13.734 1.958 1 96.56 373 THR A CA 1
ATOM 2988 C C . THR A 1 373 ? -23.047 12.617 2.188 1 96.56 373 THR A C 1
ATOM 2990 O O . THR A 1 373 ? -24.047 12.531 1.49 1 96.56 373 THR A O 1
ATOM 2993 N N . PHE A 1 374 ? -22.766 11.727 3.123 1 96.25 374 PHE A N 1
ATOM 2994 C CA . PHE A 1 374 ? -23.594 10.562 3.396 1 96.25 374 PHE A CA 1
ATOM 2995 C C . PHE A 1 374 ? -24.328 10.719 4.727 1 96.25 374 PHE A C 1
ATOM 2997 O O . PHE A 1 374 ? -24 11.617 5.512 1 96.25 374 PHE A O 1
ATOM 3004 N N . ARG A 1 375 ? -25.25 9.828 5.016 1 93.12 375 ARG A N 1
ATOM 3005 C CA . ARG A 1 375 ? -26.047 9.836 6.242 1 93.12 375 ARG A CA 1
ATOM 3006 C C . ARG A 1 375 ? -25.516 8.805 7.238 1 93.12 375 ARG A C 1
ATOM 3008 O O . ARG A 1 375 ? -26 8.734 8.375 1 93.12 375 ARG A O 1
ATOM 3015 N N . SER A 1 376 ? -24.609 8.039 6.816 1 92.88 376 SER A N 1
ATOM 3016 C CA . SER A 1 376 ? -24.047 7.016 7.676 1 92.88 376 SER A CA 1
ATOM 3017 C C . SER A 1 376 ? -22.531 6.945 7.52 1 92.88 376 SER A C 1
ATOM 3019 O O . SER A 1 376 ? -22 7.215 6.441 1 92.88 376 SER A O 1
ATOM 3021 N N . LEU A 1 377 ? -21.875 6.586 8.672 1 94.5 377 LEU A N 1
ATOM 3022 C CA . LEU A 1 377 ? -20.422 6.434 8.656 1 94.5 377 LEU A CA 1
ATOM 3023 C C . LEU A 1 377 ? -20.016 5.223 7.828 1 94.5 377 LEU A C 1
ATOM 3025 O O . LEU A 1 377 ? -18.984 5.25 7.156 1 94.5 377 LEU A O 1
ATOM 3029 N N . LYS A 1 378 ? -20.844 4.164 7.863 1 94.12 378 LYS A N 1
ATOM 3030 C CA . LYS A 1 378 ? -20.547 2.951 7.105 1 94.12 378 LYS A CA 1
ATOM 3031 C C . LYS A 1 378 ? -20.5 3.236 5.609 1 94.12 378 LYS A C 1
ATOM 3033 O O . LYS A 1 378 ? -19.578 2.783 4.918 1 94.12 378 LYS A O 1
ATOM 3038 N N . ALA A 1 379 ? -21.438 4.039 5.145 1 94.62 379 ALA A N 1
ATOM 3039 C CA . ALA A 1 379 ? -21.516 4.367 3.723 1 94.62 379 ALA A CA 1
ATOM 3040 C C . ALA A 1 379 ? -20.312 5.219 3.303 1 94.62 379 ALA A C 1
ATOM 3042 O O . ALA A 1 379 ? -19.719 4.988 2.25 1 94.62 379 ALA A O 1
ATOM 3043 N N . SER A 1 380 ? -20.016 6.195 4.145 1 96.06 380 SER A N 1
ATOM 3044 C CA . SER A 1 380 ? -18.891 7.066 3.834 1 96.06 380 SER A CA 1
ATOM 3045 C C . SER A 1 380 ? -17.578 6.289 3.816 1 96.06 380 SER A C 1
ATOM 3047 O O . SER A 1 380 ? -16.766 6.434 2.891 1 96.06 380 SER A O 1
ATOM 3049 N N . MET A 1 381 ? -17.359 5.391 4.832 1 95.12 381 MET A N 1
ATOM 3050 C CA . MET A 1 381 ? -16.125 4.625 4.934 1 95.12 381 MET A CA 1
ATOM 3051 C C . MET A 1 381 ? -16.047 3.566 3.836 1 95.12 381 MET A C 1
ATOM 3053 O O . MET A 1 381 ? -14.969 3.277 3.32 1 95.12 381 MET A O 1
ATOM 3057 N N . SER A 1 382 ? -17.172 2.965 3.508 1 94 382 SER A N 1
ATOM 3058 C CA . SER A 1 382 ? -17.203 1.998 2.414 1 94 382 SER A CA 1
ATOM 3059 C C . SER A 1 382 ? -16.875 2.66 1.081 1 94 382 SER A C 1
ATOM 3061 O O . SER A 1 382 ? -16.078 2.131 0.297 1 94 382 SER A O 1
ATOM 3063 N N . ALA A 1 383 ? -17.406 3.85 0.823 1 94.75 383 ALA A N 1
ATOM 3064 C CA . ALA A 1 383 ? -17.156 4.578 -0.417 1 94.75 383 ALA A CA 1
ATOM 3065 C C . ALA A 1 383 ? -15.695 5.027 -0.502 1 94.75 383 ALA A C 1
ATOM 3067 O O . ALA A 1 383 ? -15.125 5.082 -1.591 1 94.75 383 ALA A O 1
ATOM 3068 N N . LEU A 1 384 ? -15.141 5.328 0.625 1 94.69 384 LEU A N 1
ATOM 3069 C CA . LEU A 1 384 ? -13.766 5.801 0.673 1 94.69 384 LEU A CA 1
ATOM 3070 C C . LEU A 1 384 ? -12.797 4.68 0.319 1 94.69 384 LEU A C 1
ATOM 3072 O O . LEU A 1 384 ? -11.758 4.922 -0.308 1 94.69 384 LEU A O 1
ATOM 3076 N N . GLN A 1 385 ? -13.078 3.451 0.654 1 93.06 385 GLN A N 1
ATOM 3077 C CA . GLN A 1 385 ? -12.133 2.348 0.501 1 93.06 385 GLN A CA 1
ATOM 3078 C C . GLN A 1 385 ? -12.352 1.618 -0.822 1 93.06 385 GLN A C 1
ATOM 3080 O O . GLN A 1 385 ? -11.43 0.988 -1.349 1 93.06 385 GLN A O 1
ATOM 3085 N N . MET A 1 386 ? -13.461 1.744 -1.435 1 93.31 386 MET A N 1
ATOM 3086 C CA . MET A 1 386 ? -13.797 0.987 -2.637 1 93.31 386 MET A CA 1
ATOM 3087 C C . MET A 1 386 ? -13.266 1.684 -3.885 1 93.31 386 MET A C 1
ATOM 3089 O O . MET A 1 386 ? -13.195 2.912 -3.932 1 93.31 386 MET A O 1
ATOM 3093 N N . VAL A 1 387 ? -12.906 0.835 -4.875 1 93.38 387 VAL A N 1
ATOM 3094 C CA . VAL A 1 387 ? -12.57 1.338 -6.203 1 93.38 387 VAL A CA 1
ATOM 3095 C C . VAL A 1 387 ? -13.844 1.545 -7.016 1 93.38 387 VAL A C 1
ATOM 3097 O O . VAL A 1 387 ? -14.68 0.641 -7.117 1 93.38 387 VAL A O 1
ATOM 3100 N N . HIS A 1 388 ? -13.984 2.723 -7.582 1 93 388 HIS A N 1
ATOM 3101 C CA . HIS A 1 388 ? -15.266 3.049 -8.195 1 93 388 HIS A CA 1
ATOM 3102 C C . HIS A 1 388 ? -15.188 3.004 -9.711 1 93 388 HIS A C 1
ATOM 3104 O O . HIS A 1 388 ? -16.203 2.875 -10.391 1 93 388 HIS A O 1
ATOM 3110 N N . SER A 1 389 ? -14.008 3.135 -10.305 1 89.56 389 SER A N 1
ATOM 3111 C CA . SER A 1 389 ? -13.883 3.158 -11.758 1 89.56 389 SER A CA 1
ATOM 3112 C C . SER A 1 389 ? -12.852 2.143 -12.242 1 89.56 389 SER A C 1
ATOM 3114 O O . SER A 1 389 ? -11.938 1.772 -11.492 1 89.56 389 SER A O 1
ATOM 3116 N N . ALA A 1 390 ? -13.031 1.695 -13.508 1 87.56 390 ALA A N 1
ATOM 3117 C CA . ALA A 1 390 ? -12.125 0.737 -14.133 1 87.56 390 ALA A CA 1
ATOM 3118 C C . ALA A 1 390 ? -10.875 1.429 -14.656 1 87.56 390 ALA A C 1
ATOM 3120 O O . ALA A 1 390 ? -9.836 0.789 -14.844 1 87.56 390 ALA A O 1
ATOM 3121 N N . THR A 1 391 ? -11.008 2.676 -14.859 1 85.69 391 THR A N 1
ATOM 3122 C CA . THR A 1 391 ? -9.867 3.438 -15.336 1 85.69 391 THR A CA 1
ATOM 3123 C C . THR A 1 391 ? -9.109 4.07 -14.172 1 85.69 391 THR A C 1
ATOM 3125 O O . THR A 1 391 ? -9.719 4.664 -13.281 1 85.69 391 THR A O 1
ATOM 3128 N N . PRO A 1 392 ? -7.832 3.861 -14.195 1 86 392 PRO A N 1
ATOM 3129 C CA . PRO A 1 392 ? -7.035 4.445 -13.109 1 86 392 PRO A CA 1
ATOM 3130 C C . PRO A 1 392 ? -7.145 5.965 -13.055 1 86 392 PRO A C 1
ATOM 3132 O O . PRO A 1 392 ? -7.211 6.625 -14.094 1 86 392 PRO A O 1
ATOM 3135 N N . PHE A 1 393 ? -7.266 6.602 -11.953 1 84.81 393 PHE A N 1
ATOM 3136 C CA . PHE A 1 393 ? -7.246 8.023 -11.625 1 84.81 393 PHE A CA 1
ATOM 3137 C C . PHE A 1 393 ? -8.57 8.68 -12 1 84.81 393 PHE A C 1
ATOM 3139 O O . PHE A 1 393 ? -8.648 9.906 -12.117 1 84.81 393 PHE A O 1
ATOM 3146 N N . LYS A 1 394 ? -9.547 7.82 -12.266 1 87.75 394 LYS A N 1
ATOM 3147 C CA . LYS A 1 394 ? -10.906 8.344 -12.438 1 87.75 394 LYS A CA 1
ATOM 3148 C C . LYS A 1 394 ? -11.805 7.914 -11.281 1 87.75 394 LYS A C 1
ATOM 3150 O O . LYS A 1 394 ? -11.695 6.789 -10.789 1 87.75 394 LYS A O 1
ATOM 3155 N N . LEU A 1 395 ? -12.609 8.82 -10.836 1 91.38 395 LEU A N 1
ATOM 3156 C CA . LEU A 1 395 ? -13.531 8.594 -9.727 1 91.38 395 LEU A CA 1
ATOM 3157 C C . LEU A 1 395 ? -12.797 8.062 -8.5 1 91.38 395 LEU A C 1
ATOM 3159 O O . LEU A 1 395 ? -13.148 7.02 -7.957 1 91.38 395 LEU A O 1
ATOM 3163 N N . TYR A 1 396 ? -11.781 8.773 -8.156 1 90.5 396 TYR A N 1
ATOM 3164 C CA . TYR A 1 396 ? -10.953 8.422 -7.012 1 90.5 396 TYR A CA 1
ATOM 3165 C C . TYR A 1 396 ? -11.445 9.109 -5.75 1 90.5 396 TYR A C 1
ATOM 3167 O O . TYR A 1 396 ? -11.516 10.344 -5.695 1 90.5 396 TYR A O 1
ATOM 3175 N N . ALA A 1 397 ? -11.844 8.336 -4.742 1 93.56 397 ALA A N 1
ATOM 3176 C CA . ALA A 1 397 ? -12.398 8.875 -3.5 1 93.56 397 ALA A CA 1
ATOM 3177 C C . ALA A 1 397 ? -11.289 9.148 -2.486 1 93.56 397 ALA A C 1
ATOM 3179 O O . ALA A 1 397 ? -10.375 8.344 -2.314 1 93.56 397 ALA A O 1
ATOM 3180 N N . MET A 1 398 ? -11.32 10.367 -1.905 1 93.38 398 MET A N 1
ATOM 3181 C CA . MET A 1 398 ? -10.406 10.789 -0.852 1 93.38 398 MET A CA 1
ATOM 3182 C C . MET A 1 398 ? -11.164 11.406 0.316 1 93.38 398 MET A C 1
ATOM 3184 O O . MET A 1 398 ? -12.32 11.82 0.162 1 93.38 398 MET A O 1
ATOM 3188 N N . PRO A 1 399 ? -10.57 11.375 1.519 1 92.56 399 PRO A N 1
ATOM 3189 C CA . PRO A 1 399 ? -11.234 12.055 2.633 1 92.56 399 PRO A CA 1
ATOM 3190 C C . PRO A 1 399 ? -11.422 13.547 2.381 1 92.56 399 PRO A C 1
ATOM 3192 O O . PRO A 1 399 ? -10.531 14.211 1.851 1 92.56 399 PRO A O 1
ATOM 3195 N N . ALA A 1 400 ? -12.539 14.078 2.693 1 94.5 400 ALA A N 1
ATOM 3196 C CA . ALA A 1 400 ? -12.852 15.492 2.486 1 94.5 400 ALA A CA 1
ATOM 3197 C C . ALA A 1 400 ? -12.352 16.344 3.65 1 94.5 400 ALA A C 1
ATOM 3199 O O . ALA A 1 400 ? -12.461 15.938 4.812 1 94.5 400 ALA A O 1
ATOM 3200 N N . PRO A 1 401 ? -11.742 17.438 3.369 1 92.12 401 PRO A N 1
ATOM 3201 C CA . PRO A 1 401 ? -11.398 18.391 4.43 1 92.12 401 PRO A CA 1
ATOM 3202 C C . PRO A 1 401 ? -12.602 19.188 4.922 1 92.12 401 PRO A C 1
ATOM 3204 O O . PRO A 1 401 ? -13.695 19.062 4.363 1 92.12 401 PRO A O 1
ATOM 3207 N N . LEU A 1 402 ? -12.43 19.859 6.016 1 90.19 402 LEU A N 1
ATOM 3208 C CA . LEU A 1 402 ? -13.469 20.781 6.469 1 90.19 402 LEU A CA 1
ATOM 3209 C C . LEU A 1 402 ? -13.742 21.859 5.426 1 90.19 402 LEU A C 1
ATOM 3211 O O . LEU A 1 402 ? -12.828 22.281 4.715 1 90.19 402 LEU A O 1
ATOM 3215 N N . PRO A 1 403 ? -14.891 22.25 5.293 1 88.38 403 PRO A N 1
ATOM 3216 C CA . PRO A 1 403 ? -15.25 23.234 4.266 1 88.38 403 PRO A CA 1
ATOM 3217 C C . PRO A 1 403 ? -14.391 24.484 4.32 1 88.38 403 PRO A C 1
ATOM 3219 O O . PRO A 1 403 ? -14.039 25.047 3.277 1 88.38 403 PRO A O 1
ATOM 3222 N N . ASP A 1 404 ? -13.938 24.891 5.543 1 82.94 404 ASP A N 1
ATOM 3223 C CA . ASP A 1 404 ? -13.141 26.094 5.695 1 82.94 404 ASP A CA 1
ATOM 3224 C C . ASP A 1 404 ? -11.688 25.859 5.305 1 82.94 404 ASP A C 1
ATOM 3226 O O . ASP A 1 404 ? -10.945 26.797 5.043 1 82.94 404 ASP A O 1
ATOM 3230 N N . ASP A 1 405 ? -11.391 24.656 5.18 1 86.75 405 ASP A N 1
ATOM 3231 C CA . ASP A 1 405 ? -10 24.312 4.883 1 86.75 405 ASP A CA 1
ATOM 3232 C C . ASP A 1 405 ? -9.828 23.922 3.42 1 86.75 405 ASP A C 1
ATOM 3234 O O . ASP A 1 405 ? -8.734 23.531 3 1 86.75 405 ASP A O 1
ATOM 3238 N N . VAL A 1 406 ? -10.82 24.078 2.58 1 90.06 406 VAL A N 1
ATOM 3239 C CA . VAL A 1 406 ? -10.758 23.656 1.184 1 90.06 406 VAL A CA 1
ATOM 3240 C C . VAL A 1 406 ? -10.125 24.766 0.342 1 90.06 406 VAL A C 1
ATOM 3242 O O . VAL A 1 406 ? -10.516 25.922 0.446 1 90.06 406 VAL A O 1
ATOM 3245 N N . PHE A 1 407 ? -9.062 24.422 -0.45 1 89.25 407 PHE A N 1
ATOM 3246 C CA . PHE A 1 407 ? -8.523 25.312 -1.466 1 89.25 407 PHE A CA 1
ATOM 3247 C C . PHE A 1 407 ? -9.297 25.188 -2.773 1 89.25 407 PHE A C 1
ATOM 3249 O O . PHE A 1 407 ? -8.93 24.375 -3.633 1 89.25 407 PHE A O 1
ATOM 3256 N N . TRP A 1 408 ? -10.227 25.969 -2.955 1 86.69 408 TRP A N 1
ATOM 3257 C CA . TRP A 1 408 ? -11.141 25.844 -4.082 1 86.69 408 TRP A CA 1
ATOM 3258 C C . TRP A 1 408 ? -10.414 26.047 -5.406 1 86.69 408 TRP A C 1
ATOM 3260 O O . TRP A 1 408 ? -10.828 25.516 -6.438 1 86.69 408 TRP A O 1
ATOM 3270 N N . ASP A 1 409 ? -9.281 26.766 -5.383 1 83.81 409 ASP A N 1
ATOM 3271 C CA . ASP A 1 409 ? -8.523 26.984 -6.609 1 83.81 409 ASP A CA 1
ATOM 3272 C C . ASP A 1 409 ? -7.895 25.688 -7.113 1 83.81 409 ASP A C 1
ATOM 3274 O O . ASP A 1 409 ? -7.617 25.547 -8.305 1 83.81 409 ASP A O 1
ATOM 3278 N N . ASN A 1 410 ? -7.727 24.781 -6.172 1 88.81 410 ASN A N 1
ATOM 3279 C CA . ASN A 1 410 ? -7.066 23.531 -6.543 1 88.81 410 ASN A CA 1
ATOM 3280 C C . ASN A 1 410 ? -8.078 22.422 -6.797 1 88.81 410 ASN A C 1
ATOM 3282 O O . ASN A 1 410 ? -7.715 21.328 -7.238 1 88.81 410 ASN A O 1
ATOM 3286 N N . VAL A 1 411 ? -9.352 22.734 -6.57 1 90.75 411 VAL A N 1
ATOM 3287 C CA . VAL A 1 411 ? -10.406 21.766 -6.852 1 90.75 411 VAL A CA 1
ATOM 3288 C C . VAL A 1 411 ? -10.656 21.703 -8.359 1 90.75 411 VAL A C 1
ATOM 3290 O O . VAL A 1 411 ? -10.906 22.719 -9 1 90.75 411 VAL A O 1
ATOM 3293 N N . GLY A 1 412 ? -10.43 20.594 -9.031 1 87.5 412 GLY A N 1
ATOM 3294 C CA . GLY A 1 412 ? -10.68 20.422 -10.453 1 87.5 412 GLY A CA 1
ATOM 3295 C C . GLY A 1 412 ? -9.406 20.375 -11.281 1 87.5 412 GLY A C 1
ATOM 3296 O O . GLY A 1 412 ? -9.469 20.297 -12.516 1 87.5 412 GLY A O 1
ATOM 3297 N N . VAL A 1 413 ? -8.32 20.453 -10.617 1 85.88 413 VAL A N 1
ATOM 3298 C CA . VAL A 1 413 ? -7.059 20.359 -11.344 1 85.88 413 VAL A CA 1
ATOM 3299 C C . VAL A 1 413 ? -6.875 18.953 -11.891 1 85.88 413 VAL A C 1
ATOM 3301 O O . VAL A 1 413 ? -7.066 17.969 -11.164 1 85.88 413 VAL A O 1
ATOM 3304 N N . PRO A 1 414 ? -6.59 18.859 -13.172 1 82.62 414 PRO A N 1
ATOM 3305 C CA . PRO A 1 414 ? -6.418 17.531 -13.758 1 82.62 414 PRO A CA 1
ATOM 3306 C C . PRO A 1 414 ? -5.25 16.766 -13.148 1 82.62 414 PRO A C 1
ATOM 3308 O O . PRO A 1 414 ? -4.309 17.375 -12.633 1 82.62 414 PRO A O 1
ATOM 3311 N N . HIS A 1 415 ? -5.34 15.508 -13.227 1 81.81 415 HIS A N 1
ATOM 3312 C CA . HIS A 1 415 ? -4.367 14.633 -12.578 1 81.81 415 HIS A CA 1
ATOM 3313 C C . HIS A 1 415 ? -2.973 14.836 -13.164 1 81.81 415 HIS A C 1
ATOM 3315 O O . HIS A 1 415 ? -1.981 14.82 -12.43 1 81.81 415 HIS A O 1
ATOM 3321 N N . MET A 1 416 ? -2.828 14.984 -14.461 1 77.88 416 MET A N 1
ATOM 3322 C CA . MET A 1 416 ? -1.526 15.156 -15.102 1 77.88 416 MET A CA 1
ATOM 3323 C C . MET A 1 416 ? -0.82 16.391 -14.57 1 77.88 416 MET A C 1
ATOM 3325 O O . MET A 1 416 ? 0.398 16.391 -14.391 1 77.88 416 MET A O 1
ATOM 3329 N N . ARG A 1 417 ? -1.59 17.5 -14.422 1 81.12 417 ARG A N 1
ATOM 3330 C CA . ARG A 1 417 ? -1.006 18.734 -13.883 1 81.12 417 ARG A CA 1
ATOM 3331 C C . ARG A 1 417 ? -0.517 18.516 -12.453 1 81.12 417 ARG A C 1
ATOM 3333 O O . ARG A 1 417 ? 0.503 19.094 -12.055 1 81.12 417 ARG A O 1
ATOM 3340 N N . GLN A 1 418 ? -1.241 17.781 -11.742 1 84.69 418 GLN A N 1
ATOM 3341 C CA . GLN A 1 418 ? -0.826 17.5 -10.375 1 84.69 418 GLN A CA 1
ATOM 3342 C C . GLN A 1 418 ? 0.456 16.672 -10.352 1 84.69 418 GLN A C 1
ATOM 3344 O O . GLN A 1 418 ? 1.338 16.891 -9.523 1 84.69 418 GLN A O 1
ATOM 3349 N N . GLU A 1 419 ? 0.515 15.742 -11.289 1 82.81 419 GLU A N 1
ATOM 3350 C CA . GLU A 1 419 ? 1.707 14.898 -11.352 1 82.81 419 GLU A CA 1
ATOM 3351 C C . GLU A 1 419 ? 2.928 15.711 -11.781 1 82.81 419 GLU A C 1
ATOM 3353 O O . GLU A 1 419 ? 4.027 15.5 -11.266 1 82.81 419 GLU A O 1
ATOM 3358 N N . LEU A 1 420 ? 2.711 16.516 -12.727 1 82.19 420 LEU A N 1
ATOM 3359 C CA . LEU A 1 420 ? 3.805 17.375 -13.18 1 82.19 420 LEU A CA 1
ATOM 3360 C C . LEU A 1 420 ? 4.227 18.328 -12.078 1 82.19 420 LEU A C 1
ATOM 3362 O O . LEU A 1 420 ? 5.418 18.625 -11.922 1 82.19 420 LEU A O 1
ATOM 3366 N N . GLY A 1 421 ? 3.176 18.875 -11.367 1 86 421 GLY A N 1
ATOM 3367 C CA . GLY A 1 421 ? 3.496 19.719 -10.227 1 86 421 GLY A CA 1
ATOM 3368 C C . GLY A 1 421 ? 4.285 19 -9.156 1 86 421 GLY A C 1
ATOM 3369 O O . GLY A 1 421 ? 5.215 19.562 -8.578 1 86 421 GLY A O 1
ATOM 3370 N N . MET A 1 422 ? 3.924 17.797 -8.93 1 87.62 422 MET A N 1
ATOM 3371 C CA . MET A 1 422 ? 4.637 16.984 -7.941 1 87.62 422 MET A CA 1
ATOM 3372 C C . MET A 1 422 ? 6.062 16.703 -8.398 1 87.62 422 MET A C 1
ATOM 3374 O O . MET A 1 422 ? 6.996 16.766 -7.598 1 87.62 422 MET A O 1
ATOM 3378 N N . LEU A 1 423 ? 6.242 16.344 -9.719 1 83.81 423 LEU A N 1
ATOM 3379 C CA . LEU A 1 423 ? 7.57 16.078 -10.266 1 83.81 423 LEU A CA 1
ATOM 3380 C C . LEU A 1 423 ? 8.445 17.328 -10.195 1 83.81 423 LEU A C 1
ATOM 3382 O O . LEU A 1 423 ? 9.625 17.25 -9.844 1 83.81 423 LEU A O 1
ATOM 3386 N N . LEU A 1 424 ? 7.805 18.391 -10.516 1 86.94 424 LEU A N 1
ATOM 3387 C CA . LEU A 1 424 ? 8.539 19.656 -10.453 1 86.94 424 LEU A CA 1
ATOM 3388 C C . LEU A 1 424 ? 8.93 19.984 -9.023 1 86.94 424 LEU A C 1
ATOM 3390 O O . LEU A 1 424 ? 10.047 20.438 -8.766 1 86.94 424 LEU A O 1
ATOM 3394 N N . SER A 1 425 ? 7.945 19.797 -8.133 1 90.88 425 SER A N 1
ATOM 3395 C CA . SER A 1 425 ? 8.219 20.062 -6.723 1 90.88 425 SER A CA 1
ATOM 3396 C C . SER A 1 425 ? 9.359 19.172 -6.211 1 90.88 425 SER A C 1
ATOM 3398 O O . SER A 1 425 ? 10.266 19.672 -5.535 1 90.88 425 SER A O 1
ATOM 3400 N N . ILE A 1 426 ? 9.375 17.938 -6.5 1 86.69 426 ILE A N 1
ATOM 3401 C CA . ILE A 1 426 ? 10.414 17.016 -6.051 1 86.69 426 ILE A CA 1
ATOM 3402 C C . ILE A 1 426 ? 11.75 17.391 -6.691 1 86.69 426 ILE A C 1
ATOM 3404 O O . ILE A 1 426 ? 12.781 17.406 -6.016 1 86.69 426 ILE A O 1
ATOM 3408 N N . SER A 1 427 ? 11.75 17.656 -8.031 1 84.5 427 SER A N 1
ATOM 3409 C CA . SER A 1 427 ? 12.969 18.031 -8.742 1 84.5 427 SER A CA 1
ATOM 3410 C C . SER A 1 427 ? 13.578 19.312 -8.164 1 84.5 427 SER A C 1
ATOM 3412 O O . SER A 1 427 ? 14.781 19.375 -7.914 1 84.5 427 SER A O 1
ATOM 3414 N N . LEU A 1 428 ? 12.734 20.234 -7.93 1 89.88 428 LEU A N 1
ATOM 3415 C CA . LEU A 1 428 ? 13.211 21.484 -7.352 1 89.88 428 LEU A CA 1
ATOM 3416 C C . LEU A 1 428 ? 13.758 21.266 -5.945 1 89.88 428 LEU A C 1
ATOM 3418 O O . LEU A 1 428 ? 14.742 21.906 -5.551 1 89.88 428 LEU A O 1
ATOM 3422 N N . THR A 1 429 ? 13.094 20.422 -5.195 1 90.56 429 THR A N 1
ATOM 3423 C CA . THR A 1 429 ? 13.555 20.125 -3.846 1 90.56 429 THR A CA 1
ATOM 3424 C C . THR A 1 429 ? 14.922 19.438 -3.889 1 90.56 429 THR A C 1
ATOM 3426 O O . THR A 1 429 ? 15.805 19.766 -3.094 1 90.56 429 THR A O 1
ATOM 3429 N N . VAL A 1 430 ? 15.156 18.5 -4.816 1 83.19 430 VAL A N 1
ATOM 3430 C CA . VAL A 1 430 ? 16.422 17.797 -4.941 1 83.19 430 VAL A CA 1
ATOM 3431 C C . VAL A 1 430 ? 17.516 18.781 -5.383 1 83.19 430 VAL A C 1
ATOM 3433 O O . VAL A 1 430 ? 18.625 18.766 -4.844 1 83.19 430 VAL A O 1
ATOM 3436 N N . VAL A 1 431 ? 17.188 19.656 -6.336 1 85.69 431 VAL A N 1
ATOM 3437 C CA . VAL A 1 431 ? 18.125 20.656 -6.812 1 85.69 431 VAL A CA 1
ATOM 3438 C C . VAL A 1 431 ? 18.5 21.609 -5.672 1 85.69 431 VAL A C 1
ATOM 3440 O O . VAL A 1 431 ? 19.672 21.938 -5.48 1 85.69 431 VAL A O 1
ATOM 3443 N N . LEU A 1 432 ? 17.453 21.984 -4.957 1 90.31 432 LEU A N 1
ATOM 3444 C CA . LEU A 1 432 ? 17.703 22.859 -3.818 1 90.31 432 LEU A CA 1
ATOM 3445 C C . LEU A 1 432 ? 18.578 22.172 -2.779 1 90.31 432 LEU A C 1
ATOM 3447 O O . LEU A 1 432 ? 19.438 22.797 -2.162 1 90.31 432 LEU A O 1
ATOM 3451 N N . CYS A 1 433 ? 18.328 20.875 -2.584 1 87.25 433 CYS A N 1
ATOM 3452 C CA . CYS A 1 433 ? 19.109 20.109 -1.609 1 87.25 433 CYS A CA 1
ATOM 3453 C C . CYS A 1 433 ? 20.578 20.047 -2.002 1 87.25 433 CYS A C 1
ATOM 3455 O O . CYS A 1 433 ? 21.453 20.234 -1.156 1 87.25 433 CYS A O 1
ATOM 3457 N N . VAL A 1 434 ? 20.922 19.891 -3.285 1 82.69 434 VAL A N 1
ATOM 3458 C CA . VAL A 1 434 ? 22.297 19.812 -3.766 1 82.69 434 VAL A CA 1
ATOM 3459 C C . VAL A 1 434 ? 22.969 21.188 -3.666 1 82.69 434 VAL A C 1
ATOM 3461 O O . VAL A 1 434 ? 24.094 21.312 -3.178 1 82.69 434 VAL A O 1
ATOM 3464 N N . PHE A 1 435 ? 22.234 22.203 -4.027 1 85.69 435 PHE A N 1
ATOM 3465 C CA . PHE A 1 435 ? 22.781 23.547 -4 1 85.69 435 PHE A CA 1
ATOM 3466 C C . PHE A 1 435 ? 22.891 24.062 -2.57 1 85.69 435 PHE A C 1
ATOM 3468 O O . PHE A 1 435 ? 23.781 24.859 -2.256 1 85.69 435 PHE A O 1
ATOM 3475 N N . TRP A 1 436 ? 21.953 23.688 -1.721 1 87.06 436 TRP A N 1
ATOM 3476 C CA . TRP A 1 436 ? 21.938 24.141 -0.329 1 87.06 436 TRP A CA 1
ATOM 3477 C C . TRP A 1 436 ? 23.109 23.547 0.441 1 87.06 436 TRP A C 1
ATOM 3479 O O . TRP A 1 436 ? 23.469 24.031 1.517 1 87.06 436 TRP A O 1
ATOM 3489 N N . THR A 1 437 ? 23.734 22.516 -0.098 1 84.31 437 THR A N 1
ATOM 3490 C CA . THR A 1 437 ? 24.891 21.906 0.533 1 84.31 437 THR A CA 1
ATOM 3491 C C . THR A 1 437 ? 26.047 22.875 0.615 1 84.31 437 THR A C 1
ATOM 3493 O O . THR A 1 437 ? 26.844 22.844 1.562 1 84.31 437 THR A O 1
ATOM 3496 N N . VAL A 1 438 ? 26.078 23.797 -0.286 1 80.94 438 VAL A N 1
ATOM 3497 C CA . VAL A 1 438 ? 27.172 24.75 -0.353 1 80.94 438 VAL A CA 1
ATOM 3498 C C . VAL A 1 438 ? 27.078 25.734 0.819 1 80.94 438 VAL A C 1
ATOM 3500 O O . VAL A 1 438 ? 28.016 25.828 1.625 1 80.94 438 VAL A O 1
ATOM 3503 N N . PRO A 1 439 ? 25.984 26.391 1 1 83.12 439 PRO A N 1
ATOM 3504 C CA . PRO A 1 439 ? 25.922 27.312 2.145 1 83.12 439 PRO A CA 1
ATOM 3505 C C . PRO A 1 439 ? 26 26.578 3.484 1 83.12 439 PRO A C 1
ATOM 3507 O O . PRO A 1 439 ? 26.594 27.094 4.441 1 83.12 439 PRO A O 1
ATOM 3510 N N . VAL A 1 440 ? 25.438 25.422 3.611 1 83.38 440 VAL A N 1
ATOM 3511 C CA . VAL A 1 440 ? 25.438 24.688 4.871 1 83.38 440 VAL A CA 1
ATOM 3512 C C . VAL A 1 440 ? 26.859 24.219 5.191 1 83.38 440 VAL A C 1
ATOM 3514 O O . VAL A 1 440 ? 27.281 24.266 6.348 1 83.38 440 VAL A O 1
ATOM 3517 N N . ALA A 1 441 ? 27.562 23.688 4.18 1 76.31 441 ALA A N 1
ATOM 3518 C CA . ALA A 1 441 ? 28.938 23.266 4.387 1 76.31 441 ALA A CA 1
ATOM 3519 C C . ALA A 1 441 ? 29.812 24.453 4.816 1 76.31 441 ALA A C 1
ATOM 3521 O O . ALA A 1 441 ? 30.688 24.297 5.668 1 76.31 441 ALA A O 1
ATOM 3522 N N . PHE A 1 442 ? 29.5 25.609 4.25 1 77.25 442 PHE A N 1
ATOM 3523 C CA . PHE A 1 442 ? 30.234 26.812 4.605 1 77.25 442 PHE A CA 1
ATOM 3524 C C . PHE A 1 442 ? 30 27.188 6.062 1 77.25 442 PHE A C 1
ATOM 3526 O O . PHE A 1 442 ? 30.953 27.453 6.805 1 77.25 442 PHE A O 1
ATOM 3533 N N . VAL A 1 443 ? 28.781 27.203 6.457 1 78.5 443 VAL A N 1
ATOM 3534 C CA . VAL A 1 443 ? 28.422 27.578 7.816 1 78.5 443 VAL A CA 1
ATOM 3535 C C . VAL A 1 443 ? 28.984 26.562 8.805 1 78.5 443 VAL A C 1
ATOM 3537 O O . VAL A 1 443 ? 29.453 26.922 9.891 1 78.5 443 VAL A O 1
ATOM 3540 N N . SER A 1 444 ? 28.875 25.25 8.469 1 75 444 SER A N 1
ATOM 3541 C CA . SER A 1 444 ? 29.375 24.203 9.359 1 75 444 SER A CA 1
ATOM 3542 C C . SER A 1 444 ? 30.891 24.266 9.477 1 75 444 SER A C 1
ATOM 3544 O O . SER A 1 444 ? 31.453 23.906 10.516 1 75 444 SER A O 1
ATOM 3546 N N . SER A 1 445 ? 31.531 24.703 8.445 1 71.12 445 SER A N 1
ATOM 3547 C CA . SER A 1 445 ? 33 24.812 8.477 1 71.12 445 SER A CA 1
ATOM 3548 C C . SER A 1 445 ? 33.438 25.953 9.375 1 71.12 445 SER A C 1
ATOM 3550 O O . SER A 1 445 ? 34.562 25.938 9.906 1 71.12 445 SER A O 1
ATOM 3552 N N . VAL A 1 446 ? 32.562 26.891 9.469 1 71.38 446 VAL A N 1
ATOM 3553 C CA . VAL A 1 446 ? 32.875 28.031 10.32 1 71.38 446 VAL A CA 1
ATOM 3554 C C . VAL A 1 446 ? 33 27.578 11.773 1 71.38 446 VAL A C 1
ATOM 3556 O O . VAL A 1 446 ? 33.75 28.188 12.555 1 71.38 446 VAL A O 1
ATOM 3559 N N . SER A 1 447 ? 32.312 26.438 12.109 1 69.81 447 SER A N 1
ATOM 3560 C CA . SER A 1 447 ? 32.375 25.938 13.477 1 69.81 447 SER A CA 1
ATOM 3561 C C . SER A 1 447 ? 33.719 25.328 13.805 1 69.81 447 SER A C 1
ATOM 3563 O O . SER A 1 447 ? 34.094 25.219 14.969 1 69.81 447 SER A O 1
ATOM 3565 N N . GLN A 1 448 ? 34.344 24.938 12.672 1 64.69 448 GLN A N 1
ATOM 3566 C CA . GLN A 1 448 ? 35.688 24.406 12.867 1 64.69 448 GLN A CA 1
ATOM 3567 C C . GLN A 1 448 ? 36.75 25.484 12.641 1 64.69 448 GLN A C 1
ATOM 3569 O O . GLN A 1 448 ? 37.344 25.562 11.578 1 64.69 448 GLN A O 1
ATOM 3574 N N . VAL A 1 449 ? 36.844 26.297 13.656 1 63.66 449 VAL A N 1
ATOM 3575 C CA . VAL A 1 449 ? 37.625 27.531 13.594 1 63.66 449 VAL A CA 1
ATOM 3576 C C . VAL A 1 449 ? 39.062 27.219 13.164 1 63.66 449 VAL A C 1
ATOM 3578 O O . VAL A 1 449 ? 39.656 27.969 12.375 1 63.66 449 VAL A O 1
ATOM 3581 N N . GLN A 1 450 ? 39.5 26.031 13.742 1 59.25 450 GLN A N 1
ATOM 3582 C CA . GLN A 1 450 ? 40.906 25.719 13.461 1 59.25 450 GLN A CA 1
ATOM 3583 C C . GLN A 1 450 ? 41.125 25.484 11.969 1 59.25 450 GLN A C 1
ATOM 3585 O O . GLN A 1 450 ? 42.094 25.953 11.391 1 59.25 450 GLN A O 1
ATOM 3590 N N . ASN A 1 451 ? 40.094 24.828 11.438 1 60.81 451 ASN A N 1
ATOM 3591 C CA . ASN A 1 451 ? 40.219 24.547 10.008 1 60.81 451 ASN A CA 1
ATOM 3592 C C . ASN A 1 451 ? 39.969 25.781 9.164 1 60.81 451 ASN A C 1
ATOM 3594 O O . ASN A 1 451 ? 40.656 25.984 8.148 1 60.81 451 ASN A O 1
ATOM 3598 N N . LEU A 1 452 ? 39.156 26.641 9.617 1 64.56 452 LEU A N 1
ATOM 3599 C CA . LEU A 1 452 ? 38.844 27.875 8.898 1 64.56 452 LEU A CA 1
ATOM 3600 C C . LEU A 1 452 ? 40.031 28.844 8.922 1 64.56 452 LEU A C 1
ATOM 3602 O O . LEU A 1 452 ? 40.281 29.516 7.93 1 64.56 452 LEU A O 1
ATOM 3606 N N . LYS A 1 453 ? 40.688 28.812 10.031 1 68.75 453 LYS A N 1
ATOM 3607 C CA . LYS A 1 453 ? 41.844 29.688 10.18 1 68.75 453 LYS A CA 1
ATOM 3608 C C . LYS A 1 453 ? 42.969 29.281 9.219 1 68.75 453 LYS A C 1
ATOM 3610 O O . LYS A 1 453 ? 43.719 30.125 8.727 1 68.75 453 LYS A O 1
ATOM 3615 N N . ARG A 1 454 ? 42.938 28 9.07 1 62.75 454 ARG A N 1
ATOM 3616 C CA . ARG A 1 454 ? 44 27.484 8.18 1 62.75 454 ARG A CA 1
ATOM 3617 C C . ARG A 1 454 ? 43.719 27.891 6.738 1 62.75 454 ARG A C 1
ATOM 3619 O O . ARG A 1 454 ? 44.656 28.219 5.988 1 62.75 454 ARG A O 1
ATOM 3626 N N . GLU A 1 455 ? 42.438 27.984 6.391 1 62.03 455 GLU A N 1
ATOM 3627 C CA . GLU A 1 455 ? 42.094 28.25 5 1 62.03 455 GLU A CA 1
ATOM 3628 C C . GLU A 1 455 ? 41.969 29.75 4.742 1 62.03 455 GLU A C 1
ATOM 3630 O O . GLU A 1 455 ? 42.188 30.219 3.621 1 62.03 455 GLU A O 1
ATOM 3635 N N . LEU A 1 456 ? 41.562 30.484 5.793 1 65 456 LEU A N 1
ATOM 3636 C CA . LEU A 1 456 ? 41.406 31.922 5.637 1 65 456 LEU A CA 1
ATOM 3637 C C . LEU A 1 456 ? 42.375 32.688 6.535 1 65 456 LEU A C 1
ATOM 3639 O O . LEU A 1 456 ? 42.094 32.906 7.719 1 65 456 LEU A O 1
ATOM 3643 N N . PRO A 1 457 ? 43.531 33.125 6.082 1 67.94 457 PRO A N 1
ATOM 3644 C CA . PRO A 1 457 ? 44.594 33.75 6.875 1 67.94 457 PRO A CA 1
ATOM 3645 C C . PRO A 1 457 ? 44.125 35.031 7.586 1 67.94 457 PRO A C 1
ATOM 3647 O O . PRO A 1 457 ? 44.625 35.375 8.648 1 67.94 457 PRO A O 1
ATOM 3650 N N . PHE A 1 458 ? 43.125 35.688 6.98 1 71.56 458 PHE A N 1
ATOM 3651 C CA . PHE A 1 458 ? 42.656 36.906 7.625 1 71.56 458 PHE A CA 1
ATOM 3652 C C . PHE A 1 458 ? 42.062 36.625 8.984 1 71.56 458 PHE A C 1
ATOM 3654 O O . PHE A 1 458 ? 42.125 37.438 9.906 1 71.56 458 PHE A O 1
ATOM 3661 N N . LEU A 1 459 ? 41.5 35.438 9.195 1 71.56 459 LEU A N 1
ATOM 3662 C CA . LEU A 1 459 ? 40.875 35.062 10.445 1 71.56 459 LEU A CA 1
ATOM 3663 C C . LEU A 1 459 ? 41.906 34.75 11.516 1 71.56 459 LEU A C 1
ATOM 3665 O O . LEU A 1 459 ? 41.656 34.969 12.711 1 71.56 459 LEU A O 1
ATOM 3669 N N . GLU A 1 460 ? 43.031 34.281 11.047 1 71 460 GLU A N 1
ATOM 3670 C CA . GLU A 1 460 ? 44.125 34.031 11.992 1 71 460 GLU A CA 1
ATOM 3671 C C . GLU A 1 460 ? 44.625 35.344 12.625 1 71 460 GLU A C 1
ATOM 3673 O O . GLU A 1 460 ? 44.875 35.375 13.828 1 71 460 GLU A O 1
ATOM 3678 N N . THR A 1 461 ? 44.625 36.375 11.805 1 71.5 461 THR A N 1
ATOM 3679 C CA . THR A 1 461 ? 45.094 37.656 12.312 1 71.5 461 THR A CA 1
ATOM 3680 C C . THR A 1 461 ? 44.094 38.25 13.297 1 71.5 461 THR A C 1
ATOM 3682 O O . THR A 1 461 ? 44.469 38.812 14.312 1 71.5 461 THR A O 1
ATOM 3685 N N . TRP A 1 462 ? 42.844 38.031 13 1 70.44 462 TRP A N 1
ATOM 3686 C CA . TRP A 1 462 ? 41.812 38.562 13.883 1 70.44 462 TRP A CA 1
ATOM 3687 C C . TRP A 1 462 ? 41.781 37.781 15.195 1 70.44 462 TRP A C 1
ATOM 3689 O O . TRP A 1 462 ? 41.531 38.375 16.266 1 70.44 462 TRP A O 1
ATOM 3699 N N . SER A 1 463 ? 42 36.438 15.156 1 72.38 463 SER A N 1
ATOM 3700 C CA . SER A 1 463 ? 41.969 35.562 16.328 1 72.38 463 SER A CA 1
ATOM 3701 C C . SER A 1 463 ? 43.125 35.875 17.281 1 72.38 463 SER A C 1
ATOM 3703 O O . SER A 1 463 ? 42.969 35.812 18.5 1 72.38 463 SER A O 1
ATOM 3705 N N . GLU A 1 464 ? 44.219 36.281 16.656 1 67.25 464 GLU A N 1
ATOM 3706 C CA . GLU A 1 464 ? 45.344 36.625 17.484 1 67.25 464 GLU A CA 1
ATOM 3707 C C . GLU A 1 464 ? 45.125 37.969 18.188 1 67.25 464 GLU A C 1
ATOM 3709 O O . GLU A 1 464 ? 45.562 38.156 19.328 1 67.25 464 GLU A O 1
ATOM 3714 N N . ALA A 1 465 ? 44.375 38.781 17.484 1 66.12 465 ALA A N 1
ATOM 3715 C CA . ALA A 1 465 ? 44.156 40.125 18.047 1 66.12 465 ALA A CA 1
ATOM 3716 C C . ALA A 1 465 ? 43.094 40.062 19.141 1 66.12 465 ALA A C 1
ATOM 3718 O O . ALA A 1 465 ? 43.219 40.75 20.156 1 66.12 465 ALA A O 1
ATOM 3719 N N . TRP A 1 466 ? 42.031 39.344 18.875 1 65.94 466 TRP A N 1
ATOM 3720 C CA . TRP A 1 466 ? 40.938 39.25 19.828 1 65.94 466 TRP A CA 1
ATOM 3721 C C . TRP A 1 466 ? 40.594 37.781 20.156 1 65.94 466 TRP A C 1
ATOM 3723 O O . TRP A 1 466 ? 39.938 37.125 19.359 1 65.94 466 TRP A O 1
ATOM 3733 N N . PRO A 1 467 ? 41.031 37.281 21.234 1 62.25 467 PRO A N 1
ATOM 3734 C CA . PRO A 1 467 ? 40.781 35.875 21.578 1 62.25 467 PRO A CA 1
ATOM 3735 C C . PRO A 1 467 ? 39.312 35.5 21.594 1 62.25 467 PRO A C 1
ATOM 3737 O O . PRO A 1 467 ? 38.969 34.344 21.438 1 62.25 467 PRO A O 1
ATOM 3740 N N . GLY A 1 468 ? 38.406 36.438 21.688 1 65.31 468 GLY A N 1
ATOM 3741 C CA . GLY A 1 468 ? 36.969 36.188 21.766 1 65.31 468 GLY A CA 1
ATOM 3742 C C . GLY A 1 468 ? 36.344 35.875 20.422 1 65.31 468 GLY A C 1
ATOM 3743 O O . GLY A 1 468 ? 35.219 35.375 20.344 1 65.31 468 GLY A O 1
ATOM 3744 N N . ILE A 1 469 ? 37.094 36 19.438 1 73.5 469 ILE A N 1
ATOM 3745 C CA . ILE A 1 469 ? 36.562 35.844 18.094 1 73.5 469 ILE A CA 1
ATOM 3746 C C . ILE A 1 469 ? 36.312 34.375 17.797 1 73.5 469 ILE A C 1
ATOM 3748 O O . ILE A 1 469 ? 35.375 34 17.094 1 73.5 469 ILE A O 1
ATOM 3752 N N . ASP A 1 470 ? 37.156 33.5 18.344 1 71.56 470 ASP A N 1
ATOM 3753 C CA . ASP A 1 470 ? 36.969 32.094 18.125 1 71.56 470 ASP A CA 1
ATOM 3754 C C . ASP A 1 470 ? 35.656 31.594 18.719 1 71.56 470 ASP A C 1
ATOM 3756 O O . ASP A 1 470 ? 34.938 30.812 18.094 1 71.56 470 ASP A O 1
ATOM 3760 N N . VAL A 1 471 ? 35.375 32.156 19.828 1 67.94 471 VAL A N 1
ATOM 3761 C CA . VAL A 1 471 ? 34.156 31.766 20.516 1 67.94 471 VAL A CA 1
ATOM 3762 C C . VAL A 1 471 ? 32.938 32.312 19.75 1 67.94 471 VAL A C 1
ATOM 3764 O O . VAL A 1 471 ? 31.922 31.656 19.625 1 67.94 471 VAL A O 1
ATOM 3767 N N . LEU A 1 472 ? 33.094 33.5 19.281 1 73.44 472 LEU A N 1
ATOM 3768 C CA . LEU A 1 472 ? 32.031 34.125 18.547 1 73.44 472 LEU A CA 1
ATOM 3769 C C . LEU A 1 472 ? 31.734 33.344 17.25 1 73.44 472 LEU A C 1
ATOM 3771 O O . LEU A 1 472 ? 30.562 33.156 16.891 1 73.44 472 LEU A O 1
ATOM 3775 N N . LEU A 1 473 ? 32.812 32.938 16.609 1 73.06 473 LEU A N 1
ATOM 3776 C CA . LEU A 1 473 ? 32.625 32.219 15.352 1 73.06 473 LEU A CA 1
ATOM 3777 C C . LEU A 1 473 ? 31.984 30.844 15.594 1 73.06 473 LEU A C 1
ATOM 3779 O O . LEU A 1 473 ? 31.156 30.391 14.805 1 73.06 473 LEU A O 1
ATOM 3783 N N . GLN A 1 474 ? 32.344 30.281 16.672 1 72.62 474 GLN A N 1
ATOM 3784 C CA . GLN A 1 474 ? 31.766 28.984 17.016 1 72.62 474 GLN A CA 1
ATOM 3785 C C . GLN A 1 474 ? 30.297 29.109 17.359 1 72.62 474 GLN A C 1
ATOM 3787 O O . GLN A 1 474 ? 29.516 28.172 17.141 1 72.62 474 GLN A O 1
ATOM 3792 N N . GLN A 1 475 ? 29.922 30.25 17.891 1 74.5 475 GLN A N 1
ATOM 3793 C CA . GLN A 1 475 ? 28.531 30.453 18.266 1 74.5 475 GLN A CA 1
ATOM 3794 C C . GLN A 1 475 ? 27.688 30.906 17.078 1 74.5 475 GLN A C 1
ATOM 3796 O O . GLN A 1 475 ? 26.484 30.641 17.016 1 74.5 475 GLN A O 1
ATOM 3801 N N . ILE A 1 476 ? 28.297 31.516 16.141 1 77.25 476 ILE A N 1
ATOM 3802 C CA . ILE A 1 476 ? 27.578 32.062 14.992 1 77.25 476 ILE A CA 1
ATOM 3803 C C . ILE A 1 476 ? 27.156 30.922 14.062 1 77.25 476 ILE A C 1
ATOM 3805 O O . ILE A 1 476 ? 26.109 31.016 13.422 1 77.25 476 ILE A O 1
ATOM 3809 N N . SER A 1 477 ? 27.906 29.812 14.086 1 79.62 477 SER A N 1
ATOM 3810 C CA . SER A 1 477 ? 27.641 28.719 13.148 1 79.62 477 SER A CA 1
ATOM 3811 C C . SER A 1 477 ? 26.266 28.109 13.406 1 79.62 477 SER A C 1
ATOM 3813 O O . SER A 1 477 ? 25.438 28.016 12.492 1 79.62 477 SER A O 1
ATOM 3815 N N . PRO A 1 478 ? 25.953 27.766 14.648 1 77.75 478 PRO A N 1
ATOM 3816 C CA . PRO A 1 478 ? 24.609 27.219 14.883 1 77.75 478 PRO A CA 1
ATOM 3817 C C . PRO A 1 478 ? 23.5 28.234 14.633 1 77.75 478 PRO A C 1
ATOM 3819 O O . PRO A 1 478 ? 22.406 27.859 14.203 1 77.75 478 PRO A O 1
ATOM 3822 N N . ILE A 1 479 ? 23.734 29.469 14.773 1 80.12 479 ILE A N 1
ATOM 3823 C CA . ILE A 1 479 ? 22.75 30.516 14.539 1 80.12 479 ILE A CA 1
ATOM 3824 C C . ILE A 1 479 ? 22.5 30.656 13.039 1 80.12 479 ILE A C 1
ATOM 3826 O O . ILE A 1 479 ? 21.359 30.734 12.594 1 80.12 479 ILE A O 1
ATOM 3830 N N . LEU A 1 480 ? 23.656 30.656 12.391 1 83.06 480 LEU A N 1
ATOM 3831 C CA . LEU A 1 480 ? 23.531 30.781 10.945 1 83.06 480 LEU A CA 1
ATOM 3832 C C . LEU A 1 480 ? 22.812 29.578 10.352 1 83.06 480 LEU A C 1
ATOM 3834 O O . LEU A 1 480 ? 22.031 29.734 9.406 1 83.06 480 LEU A O 1
ATOM 3838 N N . LEU A 1 481 ? 23.094 28.453 10.93 1 81.81 481 LEU A N 1
ATOM 3839 C CA . LEU A 1 481 ? 22.406 27.25 10.453 1 81.81 481 LEU A CA 1
ATOM 3840 C C . LEU A 1 481 ? 20.906 27.344 10.734 1 81.81 481 LEU A C 1
ATOM 3842 O O . LEU A 1 481 ? 20.094 26.922 9.914 1 81.81 481 LEU A O 1
ATOM 3846 N N . SER A 1 482 ? 20.562 27.891 11.836 1 82.38 482 SER A N 1
ATOM 3847 C CA . SER A 1 482 ? 19.156 28.047 12.195 1 82.38 482 SER A CA 1
ATOM 3848 C C . SER A 1 482 ? 18.469 29.031 11.258 1 82.38 482 SER A C 1
ATOM 3850 O O . SER A 1 482 ? 17.312 28.828 10.875 1 82.38 482 SER A O 1
ATOM 3852 N N . VAL A 1 483 ? 19.125 30.031 10.875 1 82.5 483 VAL A N 1
ATOM 3853 C CA . VAL A 1 483 ? 18.562 31.031 9.969 1 82.5 483 VAL A CA 1
ATOM 3854 C C . VAL A 1 483 ? 18.391 30.422 8.578 1 82.5 483 VAL A C 1
ATOM 3856 O O . VAL A 1 483 ? 17.359 30.656 7.922 1 82.5 483 VAL A O 1
ATOM 3859 N N . LEU A 1 484 ? 19.391 29.703 8.195 1 85.56 484 LEU A N 1
ATOM 3860 C CA . LEU A 1 484 ? 19.297 29.031 6.902 1 85.56 484 LEU A CA 1
ATOM 3861 C C . LEU A 1 484 ? 18.125 28.062 6.879 1 85.56 484 LEU A C 1
ATOM 3863 O O . LEU A 1 484 ? 17.422 27.953 5.871 1 85.56 484 LEU A O 1
ATOM 3867 N N . ASN A 1 485 ? 17.891 27.422 7.988 1 83.94 485 ASN A N 1
ATOM 3868 C CA . ASN A 1 485 ? 16.781 26.484 8.078 1 83.94 485 ASN A CA 1
ATOM 3869 C C . ASN A 1 485 ? 15.438 27.219 8.023 1 83.94 485 ASN A C 1
ATOM 3871 O O . ASN A 1 485 ? 14.469 26.703 7.457 1 83.94 485 ASN A O 1
ATOM 3875 N N . SER A 1 486 ? 15.383 28.406 8.57 1 84.06 486 SER A N 1
ATOM 3876 C CA . SER A 1 486 ? 14.148 29.188 8.539 1 84.06 486 SER A CA 1
ATOM 3877 C C . SER A 1 486 ? 13.828 29.656 7.117 1 84.06 486 SER A C 1
ATOM 3879 O O . SER A 1 486 ? 12.664 29.719 6.73 1 84.06 486 SER A O 1
ATOM 3881 N N . LEU A 1 487 ? 14.812 29.953 6.398 1 87.19 487 LEU A N 1
ATOM 3882 C CA . LEU A 1 487 ? 14.641 30.359 5.004 1 87.19 487 LEU A CA 1
ATOM 3883 C C . LEU A 1 487 ? 14.195 29.172 4.148 1 87.19 487 LEU A C 1
ATOM 3885 O O . LEU A 1 487 ? 13.406 29.344 3.215 1 87.19 487 LEU A O 1
ATOM 3889 N N . LEU A 1 488 ? 14.711 28.094 4.492 1 90.69 488 LEU A N 1
ATOM 3890 C CA . LEU A 1 488 ? 14.391 26.859 3.762 1 90.69 488 LEU A CA 1
ATOM 3891 C C . LEU A 1 488 ? 12.898 26.578 3.816 1 90.69 488 LEU A C 1
ATOM 3893 O O . LEU A 1 488 ? 12.32 26.078 2.846 1 90.69 488 LEU A O 1
ATOM 3897 N N . VAL A 1 489 ? 12.211 26.922 4.922 1 89.69 489 VAL A N 1
ATOM 3898 C CA . VAL A 1 489 ? 10.789 26.656 5.109 1 89.69 489 VAL A CA 1
ATOM 3899 C C . VAL A 1 489 ? 9.977 27.422 4.059 1 89.69 489 VAL A C 1
ATOM 3901 O O . VAL A 1 489 ? 9.016 26.875 3.506 1 89.69 489 VAL A O 1
ATOM 3904 N N . VAL A 1 490 ? 10.391 28.578 3.707 1 89.88 490 VAL A N 1
ATOM 3905 C CA . VAL A 1 490 ? 9.68 29.422 2.756 1 89.88 490 VAL A CA 1
ATOM 3906 C C . VAL A 1 490 ? 9.781 28.828 1.355 1 89.88 490 VAL A C 1
ATOM 3908 O O . VAL A 1 490 ? 8.781 28.719 0.643 1 89.88 490 VAL A O 1
ATOM 3911 N N . PHE A 1 491 ? 10.969 28.375 1.03 1 91.81 491 PHE A N 1
ATOM 3912 C CA . PHE A 1 491 ? 11.164 27.812 -0.297 1 91.81 491 PHE A CA 1
ATOM 3913 C C . PHE A 1 491 ? 10.383 26.516 -0.45 1 91.81 491 PHE A C 1
ATOM 3915 O O . PHE A 1 491 ? 9.703 26.297 -1.461 1 91.81 491 PHE A O 1
ATOM 3922 N N . LEU A 1 492 ? 10.453 25.719 0.523 1 93.88 492 LEU A N 1
ATOM 3923 C CA . LEU A 1 492 ? 9.812 24.406 0.421 1 93.88 492 LEU A CA 1
ATOM 3924 C C . LEU A 1 492 ? 8.297 24.547 0.48 1 93.88 492 LEU A C 1
ATOM 3926 O O . LEU A 1 492 ? 7.578 23.719 -0.093 1 93.88 492 LEU A O 1
ATOM 3930 N N . LYS A 1 493 ? 7.82 25.562 1.181 1 92.44 493 LYS A N 1
ATOM 3931 C CA . LYS A 1 493 ? 6.383 25.812 1.175 1 92.44 493 LYS A CA 1
ATOM 3932 C C . LYS A 1 493 ? 5.898 26.219 -0.218 1 92.44 493 LYS A C 1
ATOM 3934 O O . LYS A 1 493 ? 4.852 25.75 -0.671 1 92.44 493 LYS A O 1
ATOM 3939 N N . LEU A 1 494 ? 6.707 27 -0.893 1 91.44 494 LEU A N 1
ATOM 3940 C CA . LEU A 1 494 ? 6.371 27.406 -2.252 1 91.44 494 LEU A CA 1
ATOM 3941 C C . LEU A 1 494 ? 6.359 26.203 -3.191 1 91.44 494 LEU A C 1
ATOM 3943 O O . LEU A 1 494 ? 5.484 26.094 -4.055 1 91.44 494 LEU A O 1
ATOM 3947 N N . PHE A 1 495 ? 7.312 25.344 -2.998 1 92.88 495 PHE A N 1
ATOM 3948 C CA . PHE A 1 495 ? 7.375 24.141 -3.834 1 92.88 495 PHE A CA 1
ATOM 3949 C C . PHE A 1 495 ? 6.176 23.234 -3.572 1 92.88 495 PHE A C 1
ATOM 3951 O O . PHE A 1 495 ? 5.625 22.641 -4.504 1 92.88 495 PHE A O 1
ATOM 3958 N N . SER A 1 496 ? 5.75 23.141 -2.32 1 91.75 496 SER A N 1
ATOM 3959 C CA . SER A 1 496 ? 4.637 22.266 -1.963 1 91.75 496 SER A CA 1
ATOM 3960 C C . SER A 1 496 ? 3.318 22.797 -2.502 1 91.75 496 SER A C 1
ATOM 3962 O O . SER A 1 496 ? 2.381 22.031 -2.74 1 91.75 496 SER A O 1
ATOM 3964 N N . GLN A 1 497 ? 3.285 24.109 -2.693 1 90.88 497 GLN A N 1
ATOM 3965 C CA . GLN A 1 497 ? 2.074 24.719 -3.238 1 90.88 497 GLN A CA 1
ATOM 3966 C C . GLN A 1 497 ? 1.919 24.406 -4.723 1 90.88 497 GLN A C 1
ATOM 3968 O O . GLN A 1 497 ? 0.807 24.422 -5.254 1 90.88 497 GLN A O 1
ATOM 3973 N N . LEU A 1 498 ? 2.947 24.031 -5.371 1 89.38 498 LEU A N 1
ATOM 3974 C CA . LEU A 1 498 ? 2.914 23.703 -6.789 1 89.38 498 LEU A CA 1
ATOM 3975 C C . LEU A 1 498 ? 2.27 22.344 -7.016 1 89.38 498 LEU A C 1
ATOM 3977 O O . LEU A 1 498 ? 1.852 22.031 -8.133 1 89.38 498 LEU A O 1
ATOM 3981 N N . GLU A 1 499 ? 2.174 21.547 -6.055 1 90.19 499 GLU A N 1
ATOM 3982 C CA . GLU A 1 499 ? 1.657 20.188 -6.18 1 90.19 499 GLU A CA 1
ATOM 3983 C C . GLU A 1 499 ? 0.136 20.188 -6.297 1 90.19 499 GLU A C 1
ATOM 3985 O O . GLU A 1 499 ? -0.453 19.203 -6.758 1 90.19 499 GLU A O 1
ATOM 3990 N N . GLY A 1 500 ? -0.579 21.234 -5.91 1 87.88 500 GLY A N 1
ATOM 3991 C CA . GLY A 1 500 ? -2.02 21.344 -6.078 1 87.88 500 GLY A CA 1
ATOM 3992 C C . GLY A 1 500 ? -2.805 20.594 -5.023 1 87.88 500 GLY A C 1
ATOM 3993 O O . GLY A 1 500 ? -3.768 19.891 -5.344 1 87.88 500 GLY A O 1
ATOM 3994 N N . HIS A 1 501 ? -2.508 20.75 -3.766 1 90.06 501 HIS A N 1
ATOM 3995 C CA . HIS A 1 501 ? -3.236 20.094 -2.68 1 90.06 501 HIS A CA 1
ATOM 3996 C C . HIS A 1 501 ? -4.574 20.781 -2.428 1 90.06 501 HIS A C 1
ATOM 3998 O O . HIS A 1 501 ? -4.703 22 -2.639 1 90.06 501 HIS A O 1
ATOM 4004 N N . ILE A 1 502 ? -5.551 20.078 -1.969 1 90.88 502 ILE A N 1
ATOM 4005 C CA . ILE A 1 502 ? -6.91 20.594 -1.858 1 90.88 502 ILE A CA 1
ATOM 4006 C C . ILE A 1 502 ? -7.129 21.172 -0.464 1 90.88 502 ILE A C 1
ATOM 4008 O O . ILE A 1 502 ? -8.102 21.891 -0.231 1 90.88 502 ILE A O 1
ATOM 4012 N N . SER A 1 503 ? -6.25 20.828 0.459 1 90.25 503 SER A N 1
ATOM 4013 C CA . SER A 1 503 ? -6.418 21.312 1.825 1 90.25 503 SER A CA 1
ATOM 4014 C C . SER A 1 503 ? -5.078 21.719 2.438 1 90.25 503 SER A C 1
ATOM 4016 O O . SER A 1 503 ? -4.02 21.344 1.929 1 90.25 503 SER A O 1
ATOM 4018 N N . ASN A 1 504 ? -5.18 22.531 3.492 1 86.81 504 ASN A N 1
ATOM 4019 C CA . ASN A 1 504 ? -3.982 22.953 4.219 1 86.81 504 ASN A CA 1
ATOM 4020 C C . ASN A 1 504 ? -3.33 21.766 4.938 1 86.81 504 ASN A C 1
ATOM 4022 O O . ASN A 1 504 ? -2.107 21.719 5.078 1 86.81 504 ASN A O 1
ATOM 4026 N N . SER A 1 505 ? -4.16 20.875 5.359 1 84.88 505 SER A N 1
ATOM 4027 C CA . SER A 1 505 ? -3.635 19.703 6.059 1 84.88 505 SER A CA 1
ATOM 4028 C C . SER A 1 505 ? -2.754 18.859 5.145 1 84.88 505 SER A C 1
ATOM 4030 O O . SER A 1 505 ? -1.682 18.406 5.551 1 84.88 505 SER A O 1
ATOM 4032 N N . THR A 1 506 ? -3.174 18.688 3.869 1 88.62 506 THR A N 1
ATOM 4033 C CA . THR A 1 506 ? -2.385 17.906 2.926 1 88.62 506 THR A CA 1
ATOM 4034 C C . THR A 1 506 ? -1.143 18.672 2.488 1 88.62 506 THR A C 1
ATOM 4036 O O . THR A 1 506 ? -0.085 18.078 2.264 1 88.62 506 THR A O 1
ATOM 4039 N N . LEU A 1 507 ? -1.241 19.938 2.367 1 90.94 507 LEU A N 1
ATOM 4040 C CA . LEU A 1 507 ? -0.089 20.781 2.049 1 90.94 507 LEU A CA 1
ATOM 4041 C C . LEU A 1 507 ? 0.942 20.734 3.172 1 90.94 507 LEU A C 1
ATOM 4043 O O . LEU A 1 507 ? 2.141 20.609 2.914 1 90.94 507 LEU A O 1
ATOM 4047 N N . SER A 1 508 ? 0.438 20.844 4.43 1 90.44 508 SER A N 1
ATOM 4048 C CA . SER A 1 508 ? 1.318 20.781 5.59 1 90.44 508 SER A CA 1
ATOM 4049 C C . SER A 1 508 ? 2.023 19.422 5.68 1 90.44 508 SER A C 1
ATOM 4051 O O . SER A 1 508 ? 3.18 19.359 6.102 1 90.44 508 SER A O 1
ATOM 4053 N N . ALA A 1 509 ? 1.298 18.438 5.273 1 89.81 509 ALA A N 1
ATOM 4054 C CA . ALA A 1 509 ? 1.903 17.109 5.289 1 89.81 509 ALA A CA 1
ATOM 4055 C C . ALA A 1 509 ? 3.047 17.016 4.285 1 89.81 509 ALA A C 1
ATOM 4057 O O . ALA A 1 509 ? 4.098 16.438 4.582 1 89.81 509 ALA A O 1
ATOM 4058 N N . SER A 1 510 ? 2.852 17.516 3.098 1 91.75 510 SER A N 1
ATOM 4059 C CA . SER A 1 510 ? 3.902 17.516 2.088 1 91.75 510 SER A CA 1
ATOM 4060 C C . SER A 1 510 ? 5.086 18.359 2.52 1 91.75 510 SER A C 1
ATOM 4062 O O . SER A 1 510 ? 6.242 17.984 2.318 1 91.75 510 SER A O 1
ATOM 4064 N N . LEU A 1 511 ? 4.793 19.469 3.062 1 93.44 511 LEU A N 1
ATOM 4065 C CA . LEU A 1 511 ? 5.844 20.344 3.57 1 93.44 511 LEU A CA 1
ATOM 4066 C C . LEU A 1 511 ? 6.652 19.656 4.664 1 93.44 511 LEU A C 1
ATOM 4068 O O . LEU A 1 511 ? 7.883 19.719 4.664 1 93.44 511 LEU A O 1
ATOM 4072 N N . PHE A 1 512 ? 5.953 19 5.582 1 93.81 512 PHE A N 1
ATOM 4073 C CA . PHE A 1 512 ? 6.613 18.281 6.66 1 93.81 512 PHE A CA 1
ATOM 4074 C C . PHE A 1 512 ? 7.574 17.234 6.105 1 93.81 512 PHE A C 1
ATOM 4076 O O . PHE A 1 512 ? 8.719 17.141 6.551 1 93.81 512 PHE A O 1
ATOM 4083 N N . ALA A 1 513 ? 7.105 16.516 5.176 1 91.81 513 ALA A N 1
ATOM 4084 C CA . ALA A 1 513 ? 7.926 15.445 4.613 1 91.81 513 ALA A CA 1
ATOM 4085 C C . ALA A 1 513 ? 9.188 16 3.961 1 91.81 513 ALA A C 1
ATOM 4087 O O . ALA A 1 513 ? 10.281 15.461 4.145 1 91.81 513 ALA A O 1
ATOM 4088 N N . LYS A 1 514 ? 9.109 17.047 3.256 1 93.06 514 LYS A N 1
ATOM 4089 C CA . LYS A 1 514 ? 10.242 17.641 2.57 1 93.06 514 LYS A CA 1
ATOM 4090 C C . LYS A 1 514 ? 11.203 18.281 3.566 1 93.06 514 LYS A C 1
ATOM 4092 O O . LYS A 1 514 ? 12.422 18.141 3.447 1 93.06 514 LYS A O 1
ATOM 4097 N N . LEU A 1 515 ? 10.617 18.938 4.504 1 93.19 515 LEU A N 1
ATOM 4098 C CA . LEU A 1 515 ? 11.445 19.594 5.5 1 93.19 515 LEU A CA 1
ATOM 4099 C C . LEU A 1 515 ? 12.211 18.578 6.34 1 93.19 515 LEU A C 1
ATOM 4101 O O . LEU A 1 515 ? 13.406 18.75 6.594 1 93.19 515 LEU A O 1
ATOM 4105 N N . ALA A 1 516 ? 11.484 17.562 6.777 1 92.94 516 ALA A N 1
ATOM 4106 C CA . ALA A 1 516 ? 12.133 16.547 7.582 1 92.94 516 ALA A CA 1
ATOM 4107 C C . ALA A 1 516 ? 13.273 15.875 6.812 1 92.94 516 ALA A C 1
ATOM 4109 O O . ALA A 1 516 ? 14.367 15.688 7.348 1 92.94 516 ALA A O 1
ATOM 4110 N N . ALA A 1 517 ? 13.055 15.523 5.562 1 90.06 517 ALA A N 1
ATOM 4111 C CA . ALA A 1 517 ? 14.094 14.914 4.738 1 90.06 517 ALA A CA 1
ATOM 4112 C C . ALA A 1 517 ? 15.266 15.867 4.543 1 90.06 517 ALA A C 1
ATOM 4114 O O . ALA A 1 517 ? 16.422 15.461 4.633 1 90.06 517 ALA A O 1
ATOM 4115 N N . PHE A 1 518 ? 14.953 17.078 4.328 1 89.38 518 PHE A N 1
ATOM 4116 C CA . PHE A 1 518 ? 15.977 18.094 4.117 1 89.38 518 PHE A CA 1
ATOM 4117 C C . PHE A 1 518 ? 16.812 18.281 5.375 1 89.38 518 PHE A C 1
ATOM 4119 O O . PHE A 1 518 ? 18.047 18.391 5.301 1 89.38 518 PHE A O 1
ATOM 4126 N N . TYR A 1 519 ? 16.156 18.312 6.508 1 90.19 519 TYR A N 1
ATOM 4127 C CA . TYR A 1 519 ? 16.875 18.484 7.766 1 90.19 519 TYR A CA 1
ATOM 4128 C C . TYR A 1 519 ? 17.797 17.312 8.023 1 90.19 519 TYR A C 1
ATOM 4130 O O . TYR A 1 519 ? 18.953 17.484 8.453 1 90.19 519 TYR A O 1
ATOM 4138 N N . ILE A 1 520 ? 17.391 16.156 7.777 1 88.44 520 ILE A N 1
ATOM 4139 C CA . ILE A 1 520 ? 18.188 14.961 8.039 1 88.44 520 ILE A CA 1
ATOM 4140 C C . ILE A 1 520 ? 19.391 14.922 7.098 1 88.44 520 ILE A C 1
ATOM 4142 O O . ILE A 1 520 ? 20.516 14.672 7.531 1 88.44 520 ILE A O 1
ATOM 4146 N N . ILE A 1 521 ? 19.188 15.25 5.879 1 86.19 521 ILE A N 1
ATOM 4147 C CA . ILE A 1 521 ? 20.266 15.148 4.891 1 86.19 521 ILE A CA 1
ATOM 4148 C C . ILE A 1 521 ? 21.219 16.344 5.031 1 86.19 521 ILE A C 1
ATOM 4150 O O . ILE A 1 521 ? 22.422 16.156 5.199 1 86.19 521 ILE A O 1
ATOM 4154 N N . GLN A 1 522 ? 20.641 17.562 5.059 1 84.62 522 GLN A N 1
ATOM 4155 C CA . GLN A 1 522 ? 21.469 18.781 4.984 1 84.62 522 GLN A CA 1
ATOM 4156 C C . GLN A 1 522 ? 21.953 19.188 6.367 1 84.62 522 GLN A C 1
ATOM 4158 O O . GLN A 1 522 ? 23.141 19.453 6.551 1 84.62 522 GLN A O 1
ATOM 4163 N N . THR A 1 523 ? 21.078 19.25 7.238 1 83.25 523 THR A N 1
ATOM 4164 C CA . THR A 1 523 ? 21.453 19.781 8.547 1 83.25 523 THR A CA 1
ATOM 4165 C C . THR A 1 523 ? 22.234 18.734 9.344 1 83.25 523 THR A C 1
ATOM 4167 O O . THR A 1 523 ? 23.172 19.062 10.062 1 83.25 523 THR A O 1
ATOM 4170 N N . PHE A 1 524 ? 21.875 17.5 9.172 1 85.88 524 PHE A N 1
ATOM 4171 C CA . PHE A 1 524 ? 22.562 16.5 9.984 1 85.88 524 PHE A CA 1
ATOM 4172 C C . PHE A 1 524 ? 23.734 15.898 9.227 1 85.88 524 PHE A C 1
ATOM 4174 O O . PHE A 1 524 ? 24.891 16.016 9.656 1 85.88 524 PHE A O 1
ATOM 4181 N N . PHE A 1 525 ? 23.547 15.32 8.031 1 80.94 525 PHE A N 1
ATOM 4182 C CA . PHE A 1 525 ? 24.594 14.539 7.375 1 80.94 525 PHE A CA 1
ATOM 4183 C C . PHE A 1 525 ? 25.625 15.453 6.742 1 80.94 525 PHE A C 1
ATOM 4185 O O . PHE A 1 525 ? 26.828 15.234 6.898 1 80.94 525 PHE A O 1
ATOM 4192 N N . VAL A 1 526 ? 25.156 16.453 6.098 1 78.75 526 VAL A N 1
ATOM 4193 C CA . VAL A 1 526 ? 26.109 17.328 5.422 1 78.75 526 VAL A CA 1
ATOM 4194 C C . VAL A 1 526 ? 26.922 18.094 6.457 1 78.75 526 VAL A C 1
ATOM 4196 O O . VAL A 1 526 ? 28.141 18.234 6.316 1 78.75 526 VAL A O 1
ATOM 4199 N N . SER A 1 527 ? 26.312 18.547 7.461 1 76.56 527 SER A N 1
ATOM 4200 C CA . SER A 1 527 ? 27.016 19.281 8.5 1 76.56 527 SER A CA 1
ATOM 4201 C C . SER A 1 527 ? 27.984 18.375 9.258 1 76.56 527 SER A C 1
ATOM 4203 O O . SER A 1 527 ? 29.047 18.828 9.703 1 76.56 527 SER A O 1
ATOM 4205 N N . ALA A 1 528 ? 27.578 17.188 9.375 1 73.44 528 ALA A N 1
ATOM 4206 C CA . ALA A 1 528 ? 28.406 16.25 10.117 1 73.44 528 ALA A CA 1
ATOM 4207 C C . ALA A 1 528 ? 29.688 15.906 9.344 1 73.44 528 ALA A C 1
ATOM 4209 O O . ALA A 1 528 ? 30.734 15.68 9.945 1 73.44 528 ALA A O 1
ATOM 4210 N N . ILE A 1 529 ? 29.578 15.906 7.992 1 71.75 529 ILE A N 1
ATOM 4211 C CA . ILE A 1 529 ? 30.719 15.453 7.195 1 71.75 529 ILE A CA 1
ATOM 4212 C C . ILE A 1 529 ? 31.469 16.656 6.633 1 71.75 529 ILE A C 1
ATOM 4214 O O . ILE A 1 529 ? 32.656 16.562 6.297 1 71.75 529 ILE A O 1
ATOM 4218 N N . ALA A 1 530 ? 30.781 17.781 6.391 1 65.19 530 ALA A N 1
ATOM 4219 C CA . ALA A 1 530 ? 31.312 18.953 5.684 1 65.19 530 ALA A CA 1
ATOM 4220 C C . ALA A 1 530 ? 32.562 19.469 6.355 1 65.19 530 ALA A C 1
ATOM 4222 O O . ALA A 1 530 ? 33.531 19.828 5.676 1 65.19 530 ALA A O 1
ATOM 4223 N N . GLY A 1 531 ? 32.656 19.594 7.613 1 60.41 531 GLY A N 1
ATOM 4224 C CA . GLY A 1 531 ? 33.844 20.094 8.258 1 60.41 531 GLY A CA 1
ATOM 4225 C C . GLY A 1 531 ? 35.094 19.297 7.898 1 60.41 531 GLY A C 1
ATOM 4226 O O . GLY A 1 531 ? 36.125 19.875 7.582 1 60.41 531 GLY A O 1
ATOM 4227 N N . SER A 1 532 ? 34.812 18 7.762 1 61.59 532 SER A N 1
ATOM 4228 C CA . SER A 1 532 ? 35.938 17.109 7.488 1 61.59 532 SER A CA 1
ATOM 4229 C C . SER A 1 532 ? 36.188 17.016 5.988 1 61.59 532 SER A C 1
ATOM 4231 O O . SER A 1 532 ? 37.344 16.812 5.57 1 61.59 532 SER A O 1
ATOM 4233 N N . LEU A 1 533 ? 35.125 17.125 5.25 1 61.31 533 LEU A N 1
ATOM 4234 C CA . LEU A 1 533 ? 35.25 16.984 3.803 1 61.31 533 LEU A CA 1
ATOM 4235 C C . LEU A 1 533 ? 36.094 18.125 3.219 1 61.31 533 LEU A C 1
ATOM 4237 O O . LEU A 1 533 ? 36.938 17.906 2.348 1 61.31 533 LEU A O 1
ATOM 4241 N N . LEU A 1 534 ? 35.812 19.344 3.752 1 58.72 534 LEU A N 1
ATOM 4242 C CA . LEU A 1 534 ? 36.531 20.5 3.223 1 58.72 534 LEU A CA 1
ATOM 4243 C C . LEU A 1 534 ? 38.031 20.438 3.625 1 58.72 534 LEU A C 1
ATOM 4245 O O . LEU A 1 534 ? 38.906 20.812 2.85 1 58.72 534 LEU A O 1
ATOM 4249 N N . ALA A 1 535 ? 38.219 19.859 4.805 1 58.5 535 ALA A N 1
ATOM 4250 C CA . ALA A 1 535 ? 39.594 19.734 5.289 1 58.5 535 ALA A CA 1
ATOM 4251 C C . ALA A 1 535 ? 40.344 18.641 4.52 1 58.5 535 ALA A C 1
ATOM 4253 O O . ALA A 1 535 ? 41.594 18.719 4.355 1 58.5 535 ALA A O 1
ATOM 4254 N N . SER A 1 536 ? 39.531 17.672 4.047 1 59.19 536 SER A N 1
ATOM 4255 C CA . SER A 1 536 ? 40.188 16.516 3.453 1 59.19 536 SER A CA 1
ATOM 4256 C C . SER A 1 536 ? 40 16.484 1.941 1 59.19 536 SER A C 1
ATOM 4258 O O . SER A 1 536 ? 40.156 15.438 1.312 1 59.19 536 SER A O 1
ATOM 4260 N N . LEU A 1 537 ? 39.406 17.531 1.408 1 58.75 537 LEU A N 1
ATOM 4261 C CA . LEU A 1 537 ? 39.156 17.547 -0.029 1 58.75 537 LEU A CA 1
ATOM 4262 C C . LEU A 1 537 ? 40.375 17.094 -0.8 1 58.75 537 LEU A C 1
ATOM 4264 O O . LEU A 1 537 ? 40.281 16.344 -1.781 1 58.75 537 LEU A O 1
ATOM 4268 N N . HIS A 1 538 ? 41.594 17.609 -0.372 1 56.44 538 HIS A N 1
ATOM 4269 C CA . HIS A 1 538 ? 42.812 17.234 -1.052 1 56.44 538 HIS A CA 1
ATOM 4270 C C . HIS A 1 538 ? 43.125 15.758 -0.838 1 56.44 538 HIS A C 1
ATOM 4272 O O . HIS A 1 538 ? 43.562 15.07 -1.767 1 56.44 538 HIS A O 1
ATOM 4278 N N . GLU A 1 539 ? 42.875 15.352 0.345 1 60 539 GLU A N 1
ATOM 4279 C CA . GLU A 1 539 ? 43.188 13.953 0.653 1 60 539 GLU A CA 1
ATOM 4280 C C . GLU A 1 539 ? 42.188 13.008 -0.013 1 60 539 GLU A C 1
ATOM 4282 O O . GLU A 1 539 ? 42.531 11.875 -0.363 1 60 539 GLU A O 1
ATOM 4287 N N . LEU A 1 540 ? 40.969 13.414 -0.208 1 60.88 540 LEU A N 1
ATOM 4288 C CA . LEU A 1 540 ? 39.906 12.617 -0.853 1 60.88 540 LEU A CA 1
ATOM 4289 C C . LEU A 1 540 ? 40.281 12.32 -2.305 1 60.88 540 LEU A C 1
ATOM 4291 O O . LEU A 1 540 ? 39.938 11.258 -2.83 1 60.88 540 LEU A O 1
ATOM 4295 N N . SER A 1 541 ? 41.062 13.242 -2.951 1 58.53 541 SER A N 1
ATOM 4296 C CA . SER A 1 541 ? 41.469 13.062 -4.34 1 58.53 541 SER A CA 1
ATOM 4297 C C . SER A 1 541 ? 42.562 12.008 -4.457 1 58.53 541 SER A C 1
ATOM 4299 O O . SER A 1 541 ? 42.688 11.336 -5.488 1 58.53 541 SER A O 1
ATOM 4301 N N . VAL A 1 542 ? 43.438 11.859 -3.369 1 57.03 542 VAL A N 1
ATOM 4302 C CA . VAL A 1 542 ? 44.562 10.945 -3.43 1 57.03 542 VAL A CA 1
ATOM 4303 C C . VAL A 1 542 ? 44.125 9.562 -2.955 1 57.03 542 VAL A C 1
ATOM 4305 O O . VAL A 1 542 ? 44.406 8.555 -3.607 1 57.03 542 VAL A O 1
ATOM 4308 N N . ASP A 1 543 ? 43.469 9.539 -1.669 1 61.25 543 ASP A N 1
ATOM 4309 C CA . ASP A 1 543 ? 43 8.281 -1.102 1 61.25 543 ASP A CA 1
ATOM 4310 C C . ASP A 1 543 ? 41.562 8.383 -0.624 1 61.25 543 ASP A C 1
ATOM 4312 O O . ASP A 1 543 ? 41.312 8.57 0.567 1 61.25 543 ASP A O 1
ATOM 4316 N N . PRO A 1 544 ? 40.656 8.312 -1.593 1 61.31 544 PRO A N 1
ATOM 4317 C CA . PRO A 1 544 ? 39.219 8.516 -1.258 1 61.31 544 PRO A CA 1
ATOM 4318 C C . PRO A 1 544 ? 38.75 7.562 -0.177 1 61.31 544 PRO A C 1
ATOM 4320 O O . PRO A 1 544 ? 38.031 7.98 0.756 1 61.31 544 PRO A O 1
ATOM 4323 N N . TRP A 1 545 ? 39.094 6.289 -0.252 1 61.62 545 TRP A N 1
ATOM 4324 C CA . TRP A 1 545 ? 38.562 5.301 0.682 1 61.62 545 TRP A CA 1
ATOM 4325 C C . TRP A 1 545 ? 39.125 5.52 2.082 1 61.62 545 TRP A C 1
ATOM 4327 O O . TRP A 1 545 ? 38.375 5.484 3.068 1 61.62 545 TRP A O 1
ATOM 4337 N N . GLY A 1 546 ? 40.438 5.703 2.137 1 61.44 546 GLY A N 1
ATOM 4338 C CA . GLY A 1 546 ? 41.062 5.949 3.434 1 61.44 546 GLY A CA 1
ATOM 4339 C C . GLY A 1 546 ? 40.531 7.215 4.102 1 61.44 546 GLY A C 1
ATOM 4340 O O . GLY A 1 546 ? 40.281 7.227 5.309 1 61.44 546 GLY A O 1
ATOM 4341 N N . THR A 1 547 ? 40.312 8.125 3.266 1 62.81 547 THR A N 1
ATOM 4342 C CA . THR A 1 547 ? 39.875 9.414 3.787 1 62.81 547 THR A CA 1
ATOM 4343 C C . THR A 1 547 ? 38.438 9.336 4.273 1 62.81 547 THR A C 1
ATOM 4345 O O . THR A 1 547 ? 38.094 9.914 5.305 1 62.81 547 THR A O 1
ATOM 4348 N N . ILE A 1 548 ? 37.531 8.656 3.598 1 62.62 548 ILE A N 1
ATOM 4349 C CA . ILE A 1 548 ? 36.156 8.484 4.004 1 62.62 548 ILE A CA 1
ATOM 4350 C C . ILE A 1 548 ? 36.094 7.719 5.324 1 62.62 548 ILE A C 1
ATOM 4352 O O . ILE A 1 548 ? 35.281 8.055 6.203 1 62.62 548 ILE A O 1
ATOM 4356 N N . GLN A 1 549 ? 36.969 6.754 5.422 1 64.94 549 GLN A N 1
ATOM 4357 C CA . GLN A 1 549 ? 37.031 5.977 6.652 1 64.94 549 GLN A CA 1
ATOM 4358 C C . GLN A 1 549 ? 37.406 6.848 7.84 1 64.94 549 GLN A C 1
ATOM 4360 O O . GLN A 1 549 ? 36.844 6.719 8.93 1 64.94 549 GLN A O 1
ATOM 4365 N N . ASP A 1 550 ? 38.375 7.664 7.508 1 64.12 550 ASP A N 1
ATOM 4366 C CA . ASP A 1 550 ? 38.844 8.523 8.578 1 64.12 550 ASP A CA 1
ATOM 4367 C C . ASP A 1 550 ? 37.812 9.562 8.977 1 64.12 550 ASP A C 1
ATOM 4369 O O . ASP A 1 550 ? 37.625 9.844 10.164 1 64.12 550 ASP A O 1
ATOM 4373 N N . ILE A 1 551 ? 37.156 10.078 8.016 1 63.44 551 ILE A N 1
ATOM 4374 C CA . ILE A 1 551 ? 36.188 11.117 8.266 1 63.44 551 ILE A CA 1
ATOM 4375 C C . ILE A 1 551 ? 35 10.523 9.031 1 63.44 551 ILE A C 1
ATOM 4377 O O . ILE A 1 551 ? 34.531 11.086 10.031 1 63.44 551 ILE A O 1
ATOM 4381 N N . LEU A 1 552 ? 34.5 9.406 8.617 1 63.91 552 LEU A N 1
ATOM 4382 C CA . LEU A 1 552 ? 33.312 8.797 9.227 1 63.91 552 LEU A CA 1
ATOM 4383 C C . LEU A 1 552 ? 33.656 8.18 10.578 1 63.91 552 LEU A C 1
ATOM 4385 O O . LEU A 1 552 ? 32.875 8.25 11.523 1 63.91 552 LEU A O 1
ATOM 4389 N N . GLY A 1 553 ? 34.812 7.562 10.711 1 64.38 553 GLY A N 1
ATOM 4390 C CA . GLY A 1 553 ? 35.219 6.848 11.914 1 64.38 553 GLY A CA 1
ATOM 4391 C C . GLY A 1 553 ? 35.594 7.773 13.055 1 64.38 553 GLY A C 1
ATOM 4392 O O . GLY A 1 553 ? 35.156 7.57 14.195 1 64.38 553 GLY A O 1
ATOM 4393 N N . ASN A 1 554 ? 36.344 8.82 12.75 1 63.56 554 ASN A N 1
ATOM 4394 C CA . ASN A 1 554 ? 36.875 9.641 13.836 1 63.56 554 ASN A CA 1
ATOM 4395 C C . ASN A 1 554 ? 36.125 10.961 13.953 1 63.56 554 ASN A C 1
ATOM 4397 O O . ASN A 1 554 ? 36.062 11.539 15.047 1 63.56 554 ASN A O 1
ATOM 4401 N N . ASN A 1 555 ? 35.562 11.383 12.945 1 66.75 555 ASN A N 1
ATOM 4402 C CA . ASN A 1 555 ? 35 12.734 12.969 1 66.75 555 ASN A CA 1
ATOM 4403 C C . ASN A 1 555 ? 33.531 12.734 13.344 1 66.75 555 ASN A C 1
ATOM 4405 O O . ASN A 1 555 ? 33.031 13.672 13.984 1 66.75 555 ASN A O 1
ATOM 4409 N N . LEU A 1 556 ? 32.812 11.75 13.102 1 74.38 556 LEU A N 1
ATOM 4410 C CA . LEU A 1 556 ? 31.359 11.742 13.352 1 74.38 556 LEU A CA 1
ATOM 4411 C C . LEU A 1 556 ? 31.078 11.805 14.844 1 74.38 556 LEU A C 1
ATOM 4413 O O . LEU A 1 556 ? 30.266 12.617 15.297 1 74.38 556 LEU A O 1
ATOM 4417 N N . PRO A 1 557 ? 31.797 11.062 15.656 1 72.19 557 PRO A N 1
ATOM 4418 C CA . PRO A 1 557 ? 31.516 11.156 17.094 1 72.19 557 PRO A CA 1
ATOM 4419 C C . PRO A 1 557 ? 31.938 12.492 17.688 1 72.19 557 PRO A C 1
ATOM 4421 O O . PRO A 1 557 ? 31.359 12.953 18.688 1 72.19 557 PRO A O 1
ATOM 4424 N N . GLN A 1 558 ? 32.938 13.102 17.031 1 71 558 GLN A N 1
ATOM 4425 C CA . GLN A 1 558 ? 33.438 14.375 17.531 1 71 558 GLN A CA 1
ATOM 4426 C C . GLN A 1 558 ? 32.469 15.516 17.219 1 71 558 GLN A C 1
ATOM 4428 O O . GLN A 1 558 ? 32.5 16.562 17.875 1 71 558 GLN A O 1
ATOM 4433 N N . GLN A 1 559 ? 31.625 15.328 16.281 1 78.06 559 GLN A N 1
ATOM 4434 C CA . GLN A 1 559 ? 30.672 16.359 15.883 1 78.06 559 GLN A CA 1
ATOM 4435 C C . GLN A 1 559 ? 29.5 16.422 16.859 1 78.06 559 GLN A C 1
ATOM 4437 O O . GLN A 1 559 ? 28.625 17.281 16.703 1 78.06 559 GLN A O 1
ATOM 4442 N N . ALA A 1 560 ? 29.438 15.617 17.891 1 83.56 560 ALA A N 1
ATOM 4443 C CA . ALA A 1 560 ? 28.391 15.633 18.906 1 83.56 560 ALA A CA 1
ATOM 4444 C C . ALA A 1 560 ? 28.344 16.984 19.625 1 83.56 560 ALA A C 1
ATOM 4446 O O . ALA A 1 560 ? 27.266 17.469 19.969 1 83.56 560 ALA A O 1
ATOM 4447 N N . ASN A 1 561 ? 29.5 17.625 19.75 1 80.06 561 ASN A N 1
ATOM 4448 C CA . ASN A 1 561 ? 29.562 18.906 20.438 1 80.06 561 ASN A CA 1
ATOM 4449 C C . ASN A 1 561 ? 28.891 20.016 19.609 1 80.06 561 ASN A C 1
ATOM 4451 O O . ASN A 1 561 ? 28.203 20.875 20.172 1 80.06 561 ASN A O 1
ATOM 4455 N N . TYR A 1 562 ? 29.125 19.875 18.375 1 79 562 TYR A N 1
ATOM 4456 C CA . TYR A 1 562 ? 28.469 20.828 17.484 1 79 562 TYR A CA 1
ATOM 4457 C C . TYR A 1 562 ? 26.953 20.703 17.578 1 79 562 TYR A C 1
ATOM 4459 O O . TYR A 1 562 ? 26.234 21.703 17.656 1 79 562 TYR A O 1
ATOM 4467 N N . PHE A 1 563 ? 26.453 19.531 17.609 1 85.31 563 PHE A N 1
ATOM 4468 C CA . PHE A 1 563 ? 25.016 19.312 17.594 1 85.31 563 PHE A CA 1
ATOM 4469 C C . PHE A 1 563 ? 24.406 19.625 18.953 1 85.31 563 PHE A C 1
ATOM 4471 O O . PHE A 1 563 ? 23.234 20.047 19.047 1 85.31 563 PHE A O 1
ATOM 4478 N N . MET A 1 564 ? 25.141 19.484 20 1 88.5 564 MET A N 1
ATOM 4479 C CA . MET A 1 564 ? 24.641 19.906 21.312 1 88.5 564 MET A CA 1
ATOM 4480 C C . MET A 1 564 ? 24.422 21.406 21.344 1 88.5 564 MET A C 1
ATOM 4482 O O . MET A 1 564 ? 23.391 21.891 21.828 1 88.5 564 MET A O 1
ATOM 4486 N N . SER A 1 565 ? 25.406 22.109 20.797 1 84.12 565 SER A N 1
ATOM 4487 C CA . SER A 1 565 ? 25.25 23.547 20.703 1 84.12 565 SER A CA 1
ATOM 4488 C C . SER A 1 565 ? 24.094 23.938 19.812 1 84.12 565 SER A C 1
ATOM 4490 O O . SER A 1 565 ? 23.359 24.891 20.094 1 84.12 565 SER A O 1
ATOM 4492 N N . PHE A 1 566 ? 23.984 23.188 18.766 1 85.31 566 PHE A N 1
ATOM 4493 C CA . PHE A 1 566 ? 22.891 23.438 17.828 1 85.31 566 PHE A CA 1
ATOM 4494 C C . PHE A 1 566 ? 21.547 23.234 18.5 1 85.31 566 PHE A C 1
ATOM 4496 O O . PHE A 1 566 ? 20.609 24.016 18.281 1 85.31 566 PHE A O 1
ATOM 4503 N N . VAL A 1 567 ? 21.391 22.234 19.297 1 90.38 567 VAL A N 1
ATOM 4504 C CA . VAL A 1 567 ? 20.141 21.922 19.984 1 90.38 567 VAL A CA 1
ATOM 4505 C C . VAL A 1 567 ? 19.812 23.047 20.969 1 90.38 567 VAL A C 1
ATOM 4507 O O . VAL A 1 567 ? 18.656 23.453 21.094 1 90.38 567 VAL A O 1
ATOM 4510 N N . PHE A 1 568 ? 20.828 23.594 21.625 1 89.44 568 PHE A N 1
ATOM 4511 C CA . PHE A 1 568 ? 20.594 24.672 22.594 1 89.44 568 PHE A CA 1
ATOM 4512 C C . PHE A 1 568 ? 20.141 25.938 21.891 1 89.44 568 PHE A C 1
ATOM 4514 O O . PHE A 1 568 ? 19.281 26.672 22.391 1 89.44 568 PHE A O 1
ATOM 4521 N N . VAL A 1 569 ? 20.672 26.141 20.719 1 85.69 569 VAL A N 1
ATOM 4522 C CA . VAL A 1 569 ? 20.281 27.312 19.938 1 85.69 569 VAL A CA 1
ATOM 4523 C C . VAL A 1 569 ? 18.844 27.141 19.453 1 85.69 569 VAL A C 1
ATOM 4525 O O . VAL A 1 569 ? 18.094 28.125 19.406 1 85.69 569 VAL A O 1
ATOM 4528 N N . GLN A 1 570 ? 18.484 25.922 19.156 1 87.31 570 GLN A N 1
ATOM 4529 C CA . GLN A 1 570 ? 17.156 25.672 18.609 1 87.31 570 GLN A CA 1
ATOM 4530 C C . GLN A 1 570 ? 16.094 25.625 19.703 1 87.31 570 GLN A C 1
ATOM 4532 O O . GLN A 1 570 ? 14.914 25.844 19.438 1 87.31 570 GLN A O 1
ATOM 4537 N N . VAL A 1 571 ? 16.438 25.375 20.875 1 88.56 571 VAL A N 1
ATOM 4538 C CA . VAL A 1 571 ? 15.461 25.219 21.953 1 88.56 571 VAL A CA 1
ATOM 4539 C C . VAL A 1 571 ? 15.445 26.453 22.844 1 88.56 571 VAL A C 1
ATOM 4541 O O . VAL A 1 571 ? 14.383 26.938 23.234 1 88.56 571 VAL A O 1
ATOM 4544 N N . GLY A 1 572 ? 16.469 27.109 23.125 1 88.75 572 GLY A N 1
ATOM 4545 C CA . GLY A 1 572 ? 16.562 28.203 24.062 1 88.75 572 GLY A CA 1
ATOM 4546 C C . GLY A 1 572 ? 15.797 29.438 23.625 1 88.75 572 GLY A C 1
ATOM 4547 O O . GLY A 1 572 ? 14.688 29.703 24.094 1 88.75 572 GLY A O 1
ATOM 4548 N N . PRO A 1 573 ? 16.328 30.141 22.656 1 87.31 573 PRO A N 1
ATOM 4549 C CA . PRO A 1 573 ? 15.68 31.391 22.281 1 87.31 573 PRO A CA 1
ATOM 4550 C C . PRO A 1 573 ? 14.305 31.172 21.641 1 87.31 573 PRO A C 1
ATOM 4552 O O . PRO A 1 573 ? 13.344 31.859 21.984 1 87.31 573 PRO A O 1
ATOM 4555 N N . PRO A 1 574 ? 14.148 30.219 20.844 1 88 574 PRO A N 1
ATOM 4556 C CA . PRO A 1 574 ? 12.828 30.047 20.219 1 88 574 PRO A CA 1
ATOM 4557 C C . PRO A 1 574 ? 11.75 29.656 21.219 1 88 574 PRO A C 1
ATOM 4559 O O . PRO A 1 574 ? 10.609 30.109 21.125 1 88 574 PRO A O 1
ATOM 4562 N N . LEU A 1 575 ? 11.992 28.797 22.156 1 91.94 575 LEU A N 1
ATOM 4563 C CA . LEU A 1 575 ? 11.008 28.406 23.156 1 91.94 575 LEU A CA 1
ATOM 4564 C C . LEU A 1 575 ? 10.695 29.562 24.094 1 91.94 575 LEU A C 1
ATOM 4566 O O . LEU A 1 575 ? 9.555 29.734 24.516 1 91.94 575 LEU A O 1
ATOM 4570 N N . GLY A 1 576 ? 11.758 30.281 24.406 1 90.25 576 GLY A N 1
ATOM 4571 C CA . GLY A 1 576 ? 11.516 31.484 25.203 1 90.25 576 GLY A CA 1
ATOM 4572 C C . GLY A 1 576 ? 10.656 32.5 24.484 1 90.25 576 GLY A C 1
ATOM 4573 O O . GLY A 1 576 ? 9.758 33.094 25.094 1 90.25 576 GLY A O 1
ATOM 4574 N N . SER A 1 577 ? 10.898 32.594 23.234 1 89 577 SER A N 1
ATOM 4575 C CA . SER A 1 577 ? 10.109 33.531 22.438 1 89 577 SER A CA 1
ATOM 4576 C C . SER A 1 577 ? 8.664 33.062 22.297 1 89 577 SER A C 1
ATOM 4578 O O . SER A 1 577 ? 7.742 33.875 22.203 1 89 577 SER A O 1
ATOM 4580 N N . GLU A 1 578 ? 8.516 31.781 22.25 1 89.12 578 GLU A N 1
ATOM 4581 C CA . GLU A 1 578 ? 7.172 31.203 22.172 1 89.12 578 GLU A CA 1
ATOM 4582 C C . GLU A 1 578 ? 6.395 31.438 23.453 1 89.12 578 GLU A C 1
ATOM 4584 O O . GLU A 1 578 ? 5.188 31.703 23.422 1 89.12 578 GLU A O 1
ATOM 4589 N N . LEU A 1 579 ? 7.023 31.344 24.531 1 89.56 579 LEU A N 1
ATOM 4590 C CA . LEU A 1 579 ? 6.379 31.562 25.828 1 89.56 579 LEU A CA 1
ATOM 4591 C C . LEU A 1 579 ? 6.027 33.031 26.031 1 89.56 579 LEU A C 1
ATOM 4593 O O . LEU A 1 579 ? 4.91 33.375 26.422 1 89.56 579 LEU A O 1
ATOM 4597 N N . LEU A 1 580 ? 6.961 33.875 25.688 1 88.56 580 LEU A N 1
ATOM 4598 C CA . LEU A 1 580 ? 6.754 35.312 25.891 1 88.56 580 LEU A CA 1
ATOM 4599 C C . LEU A 1 580 ? 5.93 35.906 24.75 1 88.56 580 LEU A C 1
ATOM 4601 O O . LEU A 1 580 ? 5.363 37 24.875 1 88.56 580 LEU A O 1
ATOM 4605 N N . ARG A 1 581 ? 5.777 35.219 23.625 1 87.62 581 ARG A N 1
ATOM 4606 C CA . ARG A 1 581 ? 5.059 35.656 22.438 1 87.62 581 ARG A CA 1
ATOM 4607 C C . ARG A 1 581 ? 5.559 37.031 21.984 1 87.62 581 ARG A C 1
ATOM 4609 O O . ARG A 1 581 ? 4.762 37.938 21.703 1 87.62 581 ARG A O 1
ATOM 4616 N N . TYR A 1 582 ? 6.82 37.156 22.016 1 83.06 582 TYR A N 1
ATOM 4617 C CA . TYR A 1 582 ? 7.344 38.5 21.703 1 83.06 582 TYR A CA 1
ATOM 4618 C C . TYR A 1 582 ? 7.129 38.812 20.234 1 83.06 582 TYR A C 1
ATOM 4620 O O . TYR A 1 582 ? 6.91 40 19.875 1 83.06 582 TYR A O 1
ATOM 4628 N N . THR A 1 583 ? 7.141 37.812 19.312 1 80.19 583 THR A N 1
ATOM 4629 C CA . THR A 1 583 ? 6.938 38.094 17.891 1 80.19 583 THR A CA 1
ATOM 4630 C C . THR A 1 583 ? 5.523 38.594 17.641 1 80.19 583 THR A C 1
ATOM 4632 O O . THR A 1 583 ? 5.344 39.656 17 1 80.19 583 THR A O 1
ATOM 4635 N N . PRO A 1 584 ? 4.547 37.875 18.156 1 82.94 584 PRO A N 1
ATOM 4636 C CA . PRO A 1 584 ? 3.201 38.438 17.969 1 82.94 584 PRO A CA 1
ATOM 4637 C C . PRO A 1 584 ? 3.006 39.781 18.688 1 82.94 584 PRO A C 1
ATOM 4639 O O . PRO A 1 584 ? 2.232 40.594 18.219 1 82.94 584 PRO A O 1
ATOM 4642 N N . LEU A 1 585 ? 3.732 39.969 19.734 1 82.19 585 LEU A N 1
ATOM 4643 C CA . LEU A 1 585 ? 3.635 41.25 20.453 1 82.19 585 LEU A CA 1
ATOM 4644 C C . LEU A 1 585 ? 4.211 42.375 19.625 1 82.19 585 LEU A C 1
ATOM 4646 O O . LEU A 1 585 ? 3.625 43.469 19.562 1 82.19 585 LEU A O 1
ATOM 4650 N N . ILE A 1 586 ? 5.332 42.062 19.016 1 82.75 586 ILE A N 1
ATOM 4651 C CA . ILE A 1 586 ? 5.961 43.094 18.188 1 82.75 586 ILE A CA 1
ATOM 4652 C C . ILE A 1 586 ? 5.078 43.375 16.969 1 82.75 586 ILE A C 1
ATOM 4654 O O . ILE A 1 586 ? 4.914 44.531 16.562 1 82.75 586 ILE A O 1
ATOM 4658 N N . LYS A 1 587 ? 4.484 42.406 16.406 1 83.5 587 LYS A N 1
ATOM 4659 C CA . LYS A 1 587 ? 3.588 42.562 15.266 1 83.5 587 LYS A CA 1
ATOM 4660 C C . LYS A 1 587 ? 2.35 43.375 15.664 1 83.5 587 LYS A C 1
ATOM 4662 O O . LYS A 1 587 ? 1.872 44.219 14.898 1 83.5 587 LYS A O 1
ATOM 4667 N N . ALA A 1 588 ? 1.861 43.062 16.859 1 82.5 588 ALA A N 1
ATOM 4668 C CA . ALA A 1 588 ? 0.69 43.781 17.359 1 82.5 588 ALA A CA 1
ATOM 4669 C C . ALA A 1 588 ? 1.016 45.25 17.609 1 82.5 588 ALA A C 1
ATOM 4671 O O . ALA A 1 588 ? 0.188 46.125 17.359 1 82.5 588 ALA A O 1
ATOM 4672 N N . LEU A 1 589 ? 2.273 45.531 18.109 1 82.25 589 LEU A N 1
ATOM 4673 C CA . LEU A 1 589 ? 2.686 46.906 18.375 1 82.25 589 LEU A CA 1
ATOM 4674 C C . LEU A 1 589 ? 2.871 47.688 17.078 1 82.25 589 LEU A C 1
ATOM 4676 O O . LEU A 1 589 ? 2.512 48.844 17 1 82.25 589 LEU A O 1
ATOM 4680 N N . VAL A 1 590 ? 3.371 46.969 16.094 1 84.25 590 VAL A N 1
ATOM 4681 C CA . VAL A 1 590 ? 3.549 47.594 14.797 1 84.25 590 VAL A CA 1
ATOM 4682 C C . VAL A 1 590 ? 2.188 47.875 14.156 1 84.25 590 VAL A C 1
ATOM 4684 O O . VAL A 1 590 ? 1.971 48.938 13.562 1 84.25 590 VAL A O 1
ATOM 4687 N N . ARG A 1 591 ? 1.32 46.938 14.305 1 86.25 591 ARG A N 1
ATOM 4688 C CA . ARG A 1 591 ? -0.029 47.125 13.773 1 86.25 591 ARG A CA 1
ATOM 4689 C C . ARG A 1 591 ? -0.745 48.281 14.445 1 86.25 591 ARG A C 1
ATOM 4691 O O . ARG A 1 591 ? -1.447 49.031 13.781 1 86.25 591 ARG A O 1
ATOM 4698 N N . LYS A 1 592 ? -0.616 48.344 15.766 1 80.56 592 LYS A N 1
ATOM 4699 C CA . LYS A 1 592 ? -1.275 49.375 16.531 1 80.56 592 LYS A CA 1
ATOM 4700 C C . LYS A 1 592 ? -0.816 50.75 16.062 1 80.56 592 LYS A C 1
ATOM 4702 O O . LYS A 1 592 ? -1.605 51.719 16.031 1 80.56 592 LYS A O 1
ATOM 4707 N N . ASN A 1 593 ? 0.463 50.812 15.562 1 82.44 593 ASN A N 1
ATOM 4708 C CA . ASN A 1 593 ? 1.017 52.094 15.18 1 82.44 593 ASN A CA 1
ATOM 4709 C C . ASN A 1 593 ? 0.758 52.406 13.711 1 82.44 593 ASN A C 1
ATOM 4711 O O . ASN A 1 593 ? 0.753 53.562 13.305 1 82.44 593 ASN A O 1
ATOM 4715 N N . ILE A 1 594 ? 0.608 51.375 12.906 1 81.5 594 ILE A N 1
ATOM 4716 C CA . ILE A 1 594 ? 0.525 51.594 11.469 1 81.5 594 ILE A CA 1
ATOM 4717 C C . ILE A 1 594 ? -0.895 51.312 10.984 1 81.5 594 ILE A C 1
ATOM 4719 O O . ILE A 1 594 ? -1.349 51.906 10 1 81.5 594 ILE A O 1
ATOM 4723 N N . GLY A 1 595 ? -1.625 50.469 11.578 1 78.56 595 GLY A N 1
ATOM 4724 C CA . GLY A 1 595 ? -2.928 50.031 11.102 1 78.56 595 GLY A CA 1
ATOM 4725 C C . GLY A 1 595 ? -4.059 50.938 11.547 1 78.56 595 GLY A C 1
ATOM 4726 O O . GLY A 1 595 ? -3.887 51.781 12.453 1 78.56 595 GLY A O 1
ATOM 4727 N N . PRO A 1 596 ? -5.219 50.844 10.789 1 77.19 596 PRO A N 1
ATOM 4728 C CA . PRO A 1 596 ? -6.398 51.625 11.188 1 77.19 596 PRO A CA 1
ATOM 4729 C C . PRO A 1 596 ? -6.926 51.219 12.562 1 77.19 596 PRO A C 1
ATOM 4731 O O . PRO A 1 596 ? -6.961 50.031 12.898 1 77.19 596 PRO A O 1
ATOM 4734 N N . ARG A 1 597 ? -7.195 52.188 13.477 1 76.62 597 ARG A N 1
ATOM 4735 C CA . ARG A 1 597 ? -7.582 51.906 14.852 1 76.62 597 ARG A CA 1
ATOM 4736 C C . ARG A 1 597 ? -8.789 52.719 15.281 1 76.62 597 ARG A C 1
ATOM 4738 O O . ARG A 1 597 ? -9.023 52.906 16.469 1 76.62 597 ARG A O 1
ATOM 4745 N N . LEU A 1 598 ? -9.539 53.125 14.344 1 73.38 598 LEU A N 1
ATOM 4746 C CA . LEU A 1 598 ? -10.617 54.031 14.719 1 73.38 598 LEU A CA 1
ATOM 4747 C C . LEU A 1 598 ? -11.766 53.25 15.359 1 73.38 598 LEU A C 1
ATOM 4749 O O . LEU A 1 598 ? -12.414 53.781 16.281 1 73.38 598 LEU A O 1
ATOM 4753 N N . THR A 1 599 ? -11.984 52 14.859 1 68 599 THR A N 1
ATOM 4754 C CA . THR A 1 599 ? -13.047 51.156 15.43 1 68 599 THR A CA 1
ATOM 4755 C C . THR A 1 599 ? -12.477 49.875 15.977 1 68 599 THR A C 1
ATOM 4757 O O . THR A 1 599 ? -11.352 49.469 15.641 1 68 599 THR A O 1
ATOM 4760 N N . GLU A 1 600 ? -13.195 49.25 16.828 1 67.5 600 GLU A N 1
ATOM 4761 C CA . GLU A 1 600 ? -12.773 47.969 17.406 1 67.5 600 GLU A CA 1
ATOM 4762 C C . GLU A 1 600 ? -12.688 46.875 16.344 1 67.5 600 GLU A C 1
ATOM 4764 O O . GLU A 1 600 ? -11.805 46 16.391 1 67.5 600 GLU A O 1
ATOM 4769 N N . LYS A 1 601 ? -13.562 46.969 15.406 1 69.81 601 LYS A N 1
ATOM 4770 C CA . LYS A 1 601 ? -13.516 46 14.312 1 69.81 601 LYS A CA 1
ATOM 4771 C C . LYS A 1 601 ? -12.242 46.156 13.492 1 69.81 601 LYS A C 1
ATOM 4773 O O . LYS A 1 601 ? -11.617 45.156 13.109 1 69.81 601 LYS A O 1
ATOM 4778 N N . GLU A 1 602 ? -11.93 47.344 13.281 1 74.94 602 GLU A N 1
ATOM 4779 C CA . GLU A 1 602 ? -10.711 47.594 12.516 1 74.94 602 GLU A CA 1
ATOM 4780 C C . GLU A 1 602 ? -9.469 47.125 13.281 1 74.94 602 GLU A C 1
ATOM 4782 O O . GLU A 1 602 ? -8.508 46.656 12.688 1 74.94 602 GLU A O 1
ATOM 4787 N N . ARG A 1 603 ? -9.68 47.281 14.633 1 74.06 603 ARG A N 1
ATOM 4788 C CA . ARG A 1 603 ? -8.539 46.906 15.461 1 74.06 603 ARG A CA 1
ATOM 4789 C C . ARG A 1 603 ? -8.367 45.406 15.508 1 74.06 603 ARG A C 1
ATOM 4791 O O . ARG A 1 603 ? -7.25 44.906 15.656 1 74.06 603 ARG A O 1
ATOM 4798 N N . SER A 1 604 ? -9.414 44.688 15.25 1 72.25 604 SER A N 1
ATOM 4799 C CA . SER A 1 604 ? -9.359 43.219 15.367 1 72.25 604 SER A CA 1
ATOM 4800 C C . SER A 1 604 ? -9.055 42.562 14.023 1 72.25 604 SER A C 1
ATOM 4802 O O . SER A 1 604 ? -8.727 41.375 13.961 1 72.25 604 SER A O 1
ATOM 4804 N N . GLN A 1 605 ? -9.055 43.375 13.023 1 75.12 605 GLN A N 1
ATOM 4805 C CA . GLN A 1 605 ? -8.82 42.812 11.703 1 75.12 605 GLN A CA 1
ATOM 4806 C C . GLN A 1 605 ? -7.34 42.844 11.336 1 75.12 605 GLN A C 1
ATOM 4808 O O . GLN A 1 605 ? -6.605 43.719 11.812 1 75.12 605 GLN A O 1
ATOM 4813 N N . ALA A 1 606 ? -6.98 41.812 10.656 1 75.69 606 ALA A N 1
ATOM 4814 C CA . ALA A 1 606 ? -5.598 41.75 10.203 1 75.69 606 ALA A CA 1
ATOM 4815 C C . ALA A 1 606 ? -5.301 42.844 9.188 1 75.69 606 ALA A C 1
ATOM 4817 O O . ALA A 1 606 ? -6.168 43.219 8.391 1 75.69 606 ALA A O 1
ATOM 4818 N N . PHE A 1 607 ? -4.156 43.594 9.359 1 76.75 607 PHE A N 1
ATOM 4819 C CA . PHE A 1 607 ? -3.697 44.625 8.43 1 76.75 607 PHE A CA 1
ATOM 4820 C C . PHE A 1 607 ? -2.354 44.25 7.82 1 76.75 607 PHE A C 1
ATOM 4822 O O . PHE A 1 607 ? -1.342 44.188 8.523 1 76.75 607 PHE A O 1
ATOM 4829 N N . PHE A 1 608 ? -2.248 43.938 6.57 1 68.44 608 PHE A N 1
ATOM 4830 C CA . PHE A 1 608 ? -1.047 43.562 5.836 1 68.44 608 PHE A CA 1
ATOM 4831 C C . PHE A 1 608 ? -0.379 42.344 6.488 1 68.44 608 PHE A C 1
ATOM 4833 O O . PHE A 1 608 ? 0.832 42.344 6.719 1 68.44 608 PHE A O 1
ATOM 4840 N N . GLY A 1 609 ? -1.138 41.406 6.867 1 71.88 609 GLY A N 1
ATOM 4841 C CA . GLY A 1 609 ? -0.577 40.219 7.449 1 71.88 609 GLY A CA 1
ATOM 4842 C C . GLY A 1 609 ? -0.308 40.344 8.938 1 71.88 609 GLY A C 1
ATOM 4843 O O . GLY A 1 609 ? 0.033 39.344 9.594 1 71.88 609 GLY A O 1
ATOM 4844 N N . LEU A 1 610 ? -0.525 41.562 9.523 1 77.75 610 LEU A N 1
ATOM 4845 C CA . LEU A 1 610 ? -0.3 41.781 10.953 1 77.75 610 LEU A CA 1
ATOM 4846 C C . LEU A 1 610 ? -1.575 41.531 11.75 1 77.75 610 LEU A C 1
ATOM 4848 O O . LEU A 1 610 ? -2.639 42.062 11.406 1 77.75 610 LEU A O 1
ATOM 4852 N N . GLU A 1 611 ? -1.515 40.625 12.594 1 77.81 611 GLU A N 1
ATOM 4853 C CA . GLU A 1 611 ? -2.678 40.25 13.391 1 77.81 611 GLU A CA 1
ATOM 4854 C C . GLU A 1 611 ? -2.598 40.875 14.797 1 77.81 611 GLU A C 1
ATOM 4856 O O . GLU A 1 611 ? -1.506 41.062 15.336 1 77.81 611 GLU A O 1
ATOM 4861 N N . PRO A 1 612 ? -3.738 41.219 15.195 1 77.44 612 PRO A N 1
ATOM 4862 C CA . PRO A 1 612 ? -3.742 41.656 16.578 1 77.44 612 PRO A CA 1
ATOM 4863 C C . PRO A 1 612 ? -3.436 40.562 17.578 1 77.44 612 PRO A C 1
ATOM 4865 O O . PRO A 1 612 ? -3.516 39.375 17.219 1 77.44 612 PRO A O 1
ATOM 4868 N N . LEU A 1 613 ? -2.943 40.906 18.75 1 76.38 613 LEU A N 1
ATOM 4869 C CA . LEU A 1 613 ? -2.518 39.969 19.766 1 76.38 613 LEU A CA 1
ATOM 4870 C C . LEU A 1 613 ? -3.699 39.156 20.281 1 76.38 613 LEU A C 1
ATOM 4872 O O . LEU A 1 613 ? -3.518 38.031 20.781 1 76.38 613 LEU A O 1
ATOM 4876 N N . SER A 1 614 ? -4.895 39.625 20.016 1 72.31 614 SER A N 1
ATOM 4877 C CA . SER A 1 614 ? -6.07 38.969 20.578 1 72.31 614 SER A CA 1
ATOM 4878 C C . SER A 1 614 ? -6.516 37.781 19.719 1 72.31 614 SER A C 1
ATOM 4880 O O . SER A 1 614 ? -7.25 36.906 20.172 1 72.31 614 SER A O 1
ATOM 4882 N N . ASN A 1 615 ? -6.012 37.781 18.531 1 75.5 615 ASN A N 1
ATOM 4883 C CA . ASN A 1 615 ? -6.438 36.688 17.656 1 75.5 615 ASN A CA 1
ATOM 4884 C C . ASN A 1 615 ? -5.582 35.438 17.859 1 75.5 615 ASN A C 1
ATOM 4886 O O . ASN A 1 615 ? -4.355 35.531 17.953 1 75.5 615 ASN A O 1
ATOM 4890 N N . PRO A 1 616 ? -6.316 34.344 18.094 1 76.94 616 PRO A N 1
ATOM 4891 C CA . PRO A 1 616 ? -5.551 33.094 18.219 1 76.94 616 PRO A CA 1
ATOM 4892 C C . PRO A 1 616 ? -4.719 32.781 16.984 1 76.94 616 PRO A C 1
ATOM 4894 O O . PRO A 1 616 ? -5.113 33.125 15.859 1 76.94 616 PRO A O 1
ATOM 4897 N N . VAL A 1 617 ? -3.512 32.375 17.234 1 76.5 617 VAL A N 1
ATOM 4898 C CA . VAL A 1 617 ? -2.568 32.062 16.172 1 76.5 617 VAL A CA 1
ATOM 4899 C C . VAL A 1 617 ? -2.639 30.578 15.836 1 76.5 617 VAL A C 1
ATOM 4901 O O . VAL A 1 617 ? -2.973 29.766 16.703 1 76.5 617 VAL A O 1
ATOM 4904 N N . THR A 1 618 ? -2.549 30.281 14.555 1 76.56 618 THR A N 1
ATOM 4905 C CA . THR A 1 618 ? -2.467 28.875 14.141 1 76.56 618 THR A CA 1
ATOM 4906 C C . THR A 1 618 ? -1.021 28.391 14.164 1 76.56 618 THR A C 1
ATOM 4908 O O . THR A 1 618 ? -0.105 29.141 13.805 1 76.56 618 THR A O 1
ATOM 4911 N N . LEU A 1 619 ? -0.81 27.344 14.836 1 80.06 619 LEU A N 1
ATOM 4912 C CA . LEU A 1 619 ? 0.536 26.797 14.953 1 80.06 619 LEU A CA 1
ATOM 4913 C C . LEU A 1 619 ? 0.992 26.188 13.625 1 80.06 619 LEU A C 1
ATOM 4915 O O . LEU A 1 619 ? 0.213 25.516 12.945 1 80.06 619 LEU A O 1
ATOM 4919 N N . ASP A 1 620 ? 2.242 26.547 13.227 1 80.88 620 ASP A N 1
ATOM 4920 C CA . ASP A 1 620 ? 2.889 25.906 12.078 1 80.88 620 ASP A CA 1
ATOM 4921 C C . ASP A 1 620 ? 3.391 24.516 12.445 1 80.88 620 ASP A C 1
ATOM 4923 O O . ASP A 1 620 ? 4.578 24.328 12.727 1 80.88 620 ASP A O 1
ATOM 4927 N N . GLN A 1 621 ? 2.695 23.531 12.312 1 87 621 GLN A N 1
ATOM 4928 C CA . GLN A 1 621 ? 2.971 22.172 12.789 1 87 621 GLN A CA 1
ATOM 4929 C C . GLN A 1 621 ? 4.062 21.516 11.961 1 87 621 GLN A C 1
ATOM 4931 O O . GLN A 1 621 ? 4.93 20.828 12.5 1 87 621 GLN A O 1
ATOM 4936 N N . PRO A 1 622 ? 4.145 21.734 10.617 1 89.94 622 PRO A N 1
ATOM 4937 C CA . PRO A 1 622 ? 5.168 21.031 9.844 1 89.94 622 PRO A CA 1
ATOM 4938 C C . PRO A 1 622 ? 6.59 21.422 10.242 1 89.94 622 PRO A C 1
ATOM 4940 O O . PRO A 1 622 ? 7.477 20.578 10.305 1 89.94 622 PRO A O 1
ATOM 4943 N N . LYS A 1 623 ? 6.836 22.734 10.508 1 89.94 623 LYS A N 1
ATOM 4944 C CA . LYS A 1 623 ? 8.164 23.188 10.906 1 89.94 623 LYS A CA 1
ATOM 4945 C C . LYS A 1 623 ? 8.562 22.594 12.258 1 89.94 623 LYS A C 1
ATOM 4947 O O . LYS A 1 623 ? 9.688 22.109 12.422 1 89.94 623 LYS A O 1
ATOM 4952 N N . LEU A 1 624 ? 7.652 22.609 13.188 1 90.75 624 LEU A N 1
ATOM 4953 C CA . LEU A 1 624 ? 7.922 22.109 14.531 1 90.75 624 LEU A CA 1
ATOM 4954 C C . LEU A 1 624 ? 8.203 20.609 14.492 1 90.75 624 LEU A C 1
ATOM 4956 O O . LEU A 1 624 ? 9.172 20.141 15.094 1 90.75 624 LEU A O 1
ATOM 4960 N N . LEU A 1 625 ? 7.383 19.875 13.773 1 93.75 625 LEU A N 1
ATOM 4961 C CA . LEU A 1 625 ? 7.535 18.438 13.695 1 93.75 625 LEU A CA 1
ATOM 4962 C C . LEU A 1 625 ? 8.844 18.062 13 1 93.75 625 LEU A C 1
ATOM 4964 O O . LEU A 1 625 ? 9.492 17.078 13.383 1 93.75 625 LEU A O 1
ATOM 4968 N N . SER A 1 626 ? 9.18 18.797 11.984 1 93.69 626 SER A N 1
ATOM 4969 C CA . SER A 1 626 ? 10.414 18.5 11.266 1 93.69 626 SER A CA 1
ATOM 4970 C C . SER A 1 626 ? 11.633 18.719 12.156 1 93.69 626 SER A C 1
ATOM 4972 O O . SER A 1 626 ? 12.609 17.969 12.078 1 93.69 626 SER A O 1
ATOM 4974 N N . THR A 1 627 ? 11.625 19.781 12.977 1 92.25 627 THR A N 1
ATOM 4975 C CA . THR A 1 627 ? 12.711 20.016 13.922 1 92.25 627 THR A CA 1
ATOM 4976 C C . THR A 1 627 ? 12.828 18.875 14.922 1 92.25 627 THR A C 1
ATOM 4978 O O . THR A 1 627 ? 13.938 18.469 15.273 1 92.25 627 THR A O 1
ATOM 4981 N N . VAL A 1 628 ? 11.711 18.375 15.312 1 94.94 628 VAL A N 1
ATOM 4982 C CA . VAL A 1 628 ? 11.703 17.266 16.266 1 94.94 628 VAL A CA 1
ATOM 4983 C C . VAL A 1 628 ? 12.281 16.016 15.594 1 94.94 628 VAL A C 1
ATOM 4985 O O . VAL A 1 628 ? 12.969 15.219 16.234 1 94.94 628 VAL A O 1
ATOM 4988 N N . MET A 1 629 ? 12.023 15.836 14.305 1 95.75 629 MET A N 1
ATOM 4989 C CA . MET A 1 629 ? 12.625 14.711 13.594 1 95.75 629 MET A CA 1
ATOM 4990 C C . MET A 1 629 ? 14.141 14.82 13.578 1 95.75 629 MET A C 1
ATOM 4992 O O . MET A 1 629 ? 14.844 13.82 13.703 1 95.75 629 MET A O 1
ATOM 4996 N N . LEU A 1 630 ? 14.578 16.016 13.375 1 93.81 630 LEU A N 1
ATOM 4997 C CA . LEU A 1 630 ? 16.016 16.234 13.422 1 93.81 630 LEU A CA 1
ATOM 4998 C C . LEU A 1 630 ? 16.578 15.883 14.797 1 93.81 630 LEU A C 1
ATOM 5000 O O . LEU A 1 630 ? 17.656 15.289 14.891 1 93.81 630 LEU A O 1
ATOM 5004 N N . PHE A 1 631 ? 15.844 16.25 15.844 1 95.81 631 PHE A N 1
ATOM 5005 C CA . PHE A 1 631 ? 16.266 15.922 17.203 1 95.81 631 PHE A CA 1
ATOM 5006 C C . PHE A 1 631 ? 16.359 14.414 17.391 1 95.81 631 PHE A C 1
ATOM 5008 O O . PHE A 1 631 ? 17.297 13.922 18.016 1 95.81 631 PHE A O 1
ATOM 5015 N N . PHE A 1 632 ? 15.422 13.688 16.828 1 96.88 632 PHE A N 1
ATOM 5016 C CA . PHE A 1 632 ? 15.453 12.234 16.938 1 96.88 632 PHE A CA 1
ATOM 5017 C C . PHE A 1 632 ? 16.656 11.672 16.172 1 96.88 632 PHE A C 1
ATOM 5019 O O . PHE A 1 632 ? 17.297 10.734 16.641 1 96.88 632 PHE A O 1
ATOM 5026 N N . MET A 1 633 ? 16.922 12.258 15.031 1 95.56 633 MET A N 1
ATOM 5027 C CA . MET A 1 633 ? 18.078 11.812 14.266 1 95.56 633 MET A CA 1
ATOM 5028 C C . MET A 1 633 ? 19.375 11.992 15.062 1 95.56 633 MET A C 1
ATOM 5030 O O . MET A 1 633 ? 20.188 11.062 15.156 1 95.56 633 MET A O 1
ATOM 5034 N N . ILE A 1 634 ? 19.547 13.148 15.695 1 93.88 634 ILE A N 1
ATOM 5035 C CA . ILE A 1 634 ? 20.719 13.445 16.5 1 93.88 634 ILE A CA 1
ATOM 5036 C C . ILE A 1 634 ? 20.766 12.492 17.703 1 93.88 634 ILE A C 1
ATOM 5038 O O . ILE A 1 634 ? 21.828 11.906 17.984 1 93.88 634 ILE A O 1
ATOM 5042 N N . LEU A 1 635 ? 19.656 12.328 18.328 1 96.38 635 LEU A N 1
ATOM 5043 C CA . LEU A 1 635 ? 19.578 11.461 19.5 1 96.38 635 LEU A CA 1
ATOM 5044 C C . LEU A 1 635 ? 19.953 10.023 19.141 1 96.38 635 LEU A C 1
ATOM 5046 O O . LEU A 1 635 ? 20.766 9.398 19.812 1 96.38 635 LEU A O 1
ATOM 5050 N N . PHE A 1 636 ? 19.453 9.461 18.031 1 96.31 636 PHE A N 1
ATOM 5051 C CA . PHE A 1 636 ? 19.641 8.062 17.656 1 96.31 636 PHE A CA 1
ATOM 5052 C C . PHE A 1 636 ? 21.078 7.793 17.266 1 96.31 636 PHE A C 1
ATOM 5054 O O . PHE A 1 636 ? 21.625 6.719 17.562 1 96.31 636 PHE A O 1
ATOM 5061 N N . VAL A 1 637 ? 21.688 8.742 16.688 1 92.69 637 VAL A N 1
ATOM 5062 C CA . VAL A 1 637 ? 23.062 8.516 16.234 1 92.69 637 VAL A CA 1
ATOM 5063 C C . VAL A 1 637 ? 24.016 8.68 17.422 1 92.69 637 VAL A C 1
ATOM 5065 O O . VAL A 1 637 ? 24.891 7.84 17.641 1 92.69 637 VAL A O 1
ATOM 5068 N N . TYR A 1 638 ? 23.859 9.68 18.281 1 92.81 638 TYR A N 1
ATOM 5069 C CA . TYR A 1 638 ? 24.891 10.062 19.234 1 92.81 638 TYR A CA 1
ATOM 5070 C C . TYR A 1 638 ? 24.594 9.477 20.609 1 92.81 638 TYR A C 1
ATOM 5072 O O . TYR A 1 638 ? 25.453 9.5 21.484 1 92.81 638 TYR A O 1
ATOM 5080 N N . ALA A 1 639 ? 23.391 8.945 20.844 1 93.94 639 ALA A N 1
ATOM 5081 C CA . ALA A 1 639 ? 23.109 8.359 22.156 1 93.94 639 ALA A CA 1
ATOM 5082 C C . ALA A 1 639 ? 24.078 7.234 22.469 1 93.94 639 ALA A C 1
ATOM 5084 O O . ALA A 1 639 ? 24.438 7.031 23.641 1 93.94 639 ALA A O 1
ATOM 5085 N N . VAL A 1 640 ? 24.547 6.527 21.453 1 92.56 640 VAL A N 1
ATOM 5086 C CA . VAL A 1 640 ? 25.422 5.387 21.688 1 92.56 640 VAL A CA 1
ATOM 5087 C C . VAL A 1 640 ? 26.875 5.781 21.406 1 92.56 640 VAL A C 1
ATOM 5089 O O . VAL A 1 640 ? 27.797 5.281 22.047 1 92.56 640 VAL A O 1
ATOM 5092 N N . THR A 1 641 ? 27.125 6.746 20.5 1 90.12 641 THR A N 1
ATOM 5093 C CA . THR A 1 641 ? 28.484 7.129 20.125 1 90.12 641 THR A CA 1
ATOM 5094 C C . THR A 1 641 ? 29.031 8.18 21.094 1 90.12 641 THR A C 1
ATOM 5096 O O . THR A 1 641 ? 30.219 8.164 21.438 1 90.12 641 THR A O 1
ATOM 5099 N N . SER A 1 642 ? 28.203 9.125 21.453 1 90.81 642 SER A N 1
ATOM 5100 C CA . SER A 1 642 ? 28.5 10.141 22.453 1 90.81 642 SER A CA 1
ATOM 5101 C C . SER A 1 642 ? 27.359 10.258 23.469 1 90.81 642 SER A C 1
ATOM 5103 O O . SER A 1 642 ? 26.562 11.195 23.406 1 90.81 642 SER A O 1
ATOM 5105 N N . PRO A 1 643 ? 27.328 9.43 24.438 1 91.88 643 PRO A N 1
ATOM 5106 C CA . PRO A 1 643 ? 26.188 9.234 25.328 1 91.88 643 PRO A CA 1
ATOM 5107 C C . PRO A 1 643 ? 25.781 10.516 26.062 1 91.88 643 PRO A C 1
ATOM 5109 O O . PRO A 1 643 ? 24.641 10.641 26.516 1 91.88 643 PRO A O 1
ATOM 5112 N N . PHE A 1 644 ? 26.625 11.523 26.203 1 90.81 644 PHE A N 1
ATOM 5113 C CA . PHE A 1 644 ? 26.281 12.75 26.922 1 90.81 644 PHE A CA 1
ATOM 5114 C C . PHE A 1 644 ? 25.203 13.523 26.172 1 90.81 644 PHE A C 1
ATOM 5116 O O . PHE A 1 644 ? 24.484 14.336 26.766 1 90.81 644 PHE A O 1
ATOM 5123 N N . VAL A 1 645 ? 25.094 13.359 24.922 1 92.94 645 VAL A N 1
ATOM 5124 C CA . VAL A 1 645 ? 24.094 14.031 24.094 1 92.94 645 VAL A CA 1
ATOM 5125 C C . VAL A 1 645 ? 22.703 13.672 24.594 1 92.94 645 VAL A C 1
ATOM 5127 O O . VAL A 1 645 ? 21.766 14.469 24.453 1 92.94 645 VAL A O 1
ATOM 5130 N N . SER A 1 646 ? 22.531 12.484 25.219 1 95.88 646 SER A N 1
ATOM 5131 C CA . SER A 1 646 ? 21.219 12.039 25.688 1 95.88 646 SER A CA 1
ATOM 5132 C C . SER A 1 646 ? 20.703 12.938 26.797 1 95.88 646 SER A C 1
ATOM 5134 O O . SER A 1 646 ? 19.484 13.156 26.906 1 95.88 646 SER A O 1
ATOM 5136 N N . PHE A 1 647 ? 21.578 13.555 27.594 1 94.06 647 PHE A N 1
ATOM 5137 C CA . PHE A 1 647 ? 21.156 14.461 28.641 1 94.06 647 PHE A CA 1
ATOM 5138 C C . PHE A 1 647 ? 20.641 15.773 28.062 1 94.06 647 PHE A C 1
ATOM 5140 O O . PHE A 1 647 ? 19.641 16.312 28.531 1 94.06 647 PHE A O 1
ATOM 5147 N N . VAL A 1 648 ? 21.344 16.234 27.094 1 93.12 648 VAL A N 1
ATOM 5148 C CA . VAL A 1 648 ? 20.953 17.484 26.438 1 93.12 648 VAL A CA 1
ATOM 5149 C C . VAL A 1 648 ? 19.625 17.297 25.719 1 93.12 648 VAL A C 1
ATOM 5151 O O . VAL A 1 648 ? 18.75 18.172 25.766 1 93.12 648 VAL A O 1
ATOM 5154 N N . MET A 1 649 ? 19.469 16.125 25.094 1 96.06 649 MET A N 1
ATOM 5155 C CA . MET A 1 649 ? 18.234 15.859 24.359 1 96.06 649 MET A CA 1
ATOM 5156 C C . MET A 1 649 ? 17.062 15.672 25.312 1 96.06 649 MET A C 1
ATOM 5158 O O . MET A 1 649 ? 15.945 16.094 25.016 1 96.06 649 MET A O 1
ATOM 5162 N N . ALA A 1 650 ? 17.281 15 26.438 1 96.69 650 ALA A N 1
ATOM 5163 C CA . ALA A 1 650 ? 16.234 14.852 27.438 1 96.69 650 ALA A CA 1
ATOM 5164 C C . ALA A 1 650 ? 15.742 16.203 27.922 1 96.69 650 ALA A C 1
ATOM 5166 O O . ALA A 1 650 ? 14.539 16.422 28.078 1 96.69 650 ALA A O 1
ATOM 5167 N N . PHE A 1 651 ? 16.656 17.109 28.094 1 94.12 651 PHE A N 1
ATOM 5168 C CA . PHE A 1 651 ? 16.312 18.453 28.516 1 94.12 651 PHE A CA 1
ATOM 5169 C C . PHE A 1 651 ? 15.523 19.188 27.438 1 94.12 651 PHE A C 1
ATOM 5171 O O . PHE A 1 651 ? 14.508 19.828 27.734 1 94.12 651 PHE A O 1
ATOM 5178 N N . ALA A 1 652 ? 15.961 19.078 26.266 1 95 652 ALA A N 1
ATOM 5179 C CA . ALA A 1 652 ? 15.297 19.75 25.156 1 95 652 ALA A CA 1
ATOM 5180 C C . ALA A 1 652 ? 13.867 19.234 24.969 1 95 652 ALA A C 1
ATOM 5182 O O . ALA A 1 652 ? 12.938 20.031 24.859 1 95 652 ALA A O 1
ATOM 5183 N N . PHE A 1 653 ? 13.648 17.891 24.984 1 97.25 653 PHE A N 1
ATOM 5184 C CA . PHE A 1 653 ? 12.32 17.328 24.812 1 97.25 653 PHE A CA 1
ATOM 5185 C C . PHE A 1 653 ? 11.414 17.703 25.984 1 97.25 653 PHE A C 1
ATOM 5187 O O . PHE A 1 653 ? 10.227 17.969 25.797 1 97.25 653 PHE A O 1
ATOM 5194 N N . ALA A 1 654 ? 11.969 17.719 27.141 1 95.56 654 ALA A N 1
ATOM 5195 C CA . ALA A 1 654 ? 11.18 18.062 28.328 1 95.56 654 ALA A CA 1
ATOM 5196 C C . ALA A 1 654 ? 10.711 19.5 28.281 1 95.56 654 ALA A C 1
ATOM 5198 O O . ALA A 1 654 ? 9.547 19.797 28.562 1 95.56 654 ALA A O 1
ATOM 5199 N N . CYS A 1 655 ? 11.602 20.422 27.922 1 94.25 655 CYS A N 1
ATOM 5200 C CA . CYS A 1 655 ? 11.25 21.828 27.828 1 94.25 655 CYS A CA 1
ATOM 5201 C C . CYS A 1 655 ? 10.195 22.047 26.75 1 94.25 655 CYS A C 1
ATOM 5203 O O . CYS A 1 655 ? 9.227 22.781 26.953 1 94.25 655 CYS A O 1
ATOM 5205 N N . GLU A 1 656 ? 10.375 21.422 25.672 1 95.56 656 GLU A N 1
ATOM 5206 C CA . GLU A 1 656 ? 9.414 21.562 24.578 1 95.56 656 GLU A CA 1
ATOM 5207 C C . GLU A 1 656 ? 8.047 21.016 24.969 1 95.56 656 GLU A C 1
ATOM 5209 O O . GLU A 1 656 ? 7.02 21.609 24.641 1 95.56 656 GLU A O 1
ATOM 5214 N N . ALA A 1 657 ? 8.039 19.859 25.641 1 95.31 657 ALA A N 1
ATOM 5215 C CA . ALA A 1 657 ? 6.781 19.234 26.016 1 95.31 657 ALA A CA 1
ATOM 5216 C C . ALA A 1 657 ? 5.988 20.125 26.984 1 95.31 657 ALA A C 1
ATOM 5218 O O . ALA A 1 657 ? 4.785 20.312 26.797 1 95.31 657 ALA A O 1
ATOM 5219 N N . VAL A 1 658 ? 6.629 20.75 27.891 1 93.06 658 VAL A N 1
ATOM 5220 C CA . VAL A 1 658 ? 5.957 21.562 28.922 1 93.06 658 VAL A CA 1
ATOM 5221 C C . VAL A 1 658 ? 5.477 22.875 28.312 1 93.06 658 VAL A C 1
ATOM 5223 O O . VAL A 1 658 ? 4.336 23.281 28.516 1 93.06 658 VAL A O 1
ATOM 5226 N N . ILE A 1 659 ? 6.266 23.484 27.531 1 92.94 659 ILE A N 1
ATOM 5227 C CA . ILE A 1 659 ? 5.945 24.797 26.984 1 92.94 659 ILE A CA 1
ATOM 5228 C C . ILE A 1 659 ? 4.84 24.672 25.953 1 92.94 659 ILE A C 1
ATOM 5230 O O . ILE A 1 659 ? 3.881 25.453 25.953 1 92.94 659 ILE A O 1
ATOM 5234 N N . TYR A 1 660 ? 4.898 23.719 25.078 1 92.62 660 TYR A N 1
ATOM 5235 C CA . TYR A 1 660 ? 3.871 23.594 24.062 1 92.62 660 TYR A CA 1
ATOM 5236 C C . TYR A 1 660 ? 2.562 23.094 24.656 1 92.62 660 TYR A C 1
ATOM 5238 O O . TYR A 1 660 ? 1.482 23.391 24.141 1 92.62 660 TYR A O 1
ATOM 5246 N N . LYS A 1 661 ? 2.652 22.297 25.641 1 91.44 661 LYS A N 1
ATOM 5247 C CA . LYS A 1 661 ? 1.42 21.938 26.344 1 91.44 661 LYS A CA 1
ATOM 5248 C C . LYS A 1 661 ? 0.699 23.172 26.859 1 91.44 661 LYS A C 1
ATOM 5250 O O . LYS A 1 661 ? -0.524 23.281 26.75 1 91.44 661 LYS A O 1
ATOM 5255 N N . ASN A 1 662 ? 1.478 24.062 27.422 1 89 662 ASN A N 1
ATOM 5256 C CA . ASN A 1 662 ? 0.921 25.312 27.922 1 89 662 ASN A CA 1
ATOM 5257 C C . ASN A 1 662 ? 0.375 26.172 26.781 1 89 662 ASN A C 1
ATOM 5259 O O . ASN A 1 662 ? -0.692 26.781 26.906 1 89 662 ASN A O 1
ATOM 5263 N N . GLN A 1 663 ? 1.052 26.234 25.719 1 89.44 663 GLN A N 1
ATOM 5264 C CA . GLN A 1 663 ? 0.641 27.062 24.594 1 89.44 663 GLN A CA 1
ATOM 5265 C C . GLN A 1 663 ? -0.61 26.516 23.922 1 89.44 663 GLN A C 1
ATOM 5267 O O . GLN A 1 663 ? -1.455 27.281 23.453 1 89.44 663 GLN A O 1
ATOM 5272 N N . TYR A 1 664 ? -0.791 25.188 23.828 1 88.81 664 TYR A N 1
ATOM 5273 C CA . TYR A 1 664 ? -1.978 24.578 23.234 1 88.81 664 TYR A CA 1
ATOM 5274 C C . TYR A 1 664 ? -3.213 24.859 24.094 1 88.81 664 TYR A C 1
ATOM 5276 O O . TYR A 1 664 ? -4.32 24.984 23.562 1 88.81 664 TYR A O 1
ATOM 5284 N N . ALA A 1 665 ? -3.02 25 25.312 1 84.56 665 ALA A N 1
ATOM 5285 C CA . ALA A 1 665 ? -4.137 25.219 26.234 1 84.56 665 ALA A CA 1
ATOM 5286 C C . ALA A 1 665 ? -4.586 26.672 26.219 1 84.56 665 ALA A C 1
ATOM 5288 O O . ALA A 1 665 ? -5.781 26.953 26.312 1 84.56 665 ALA A O 1
ATOM 5289 N N . PHE A 1 666 ? -3.574 27.594 25.859 1 84.69 666 PHE A N 1
ATOM 5290 C CA . PHE A 1 666 ? -3.936 28.984 26.125 1 84.69 666 PHE A CA 1
ATOM 5291 C C . PHE A 1 666 ? -3.914 29.797 24.828 1 84.69 666 PHE A C 1
ATOM 5293 O O . PHE A 1 666 ? -4.594 30.828 24.734 1 84.69 666 PHE A O 1
ATOM 5300 N N . ILE A 1 667 ? -3.215 29.391 23.891 1 86.75 667 ILE A N 1
ATOM 5301 C CA . ILE A 1 667 ? -2.959 30.328 22.812 1 86.75 667 ILE A CA 1
ATOM 5302 C C . ILE A 1 667 ? -3.471 29.75 21.484 1 86.75 667 ILE A C 1
ATOM 5304 O O . ILE A 1 667 ? -4.211 30.422 20.766 1 86.75 667 ILE A O 1
ATOM 5308 N N . TYR A 1 668 ? -3.227 28.531 21.125 1 87.56 668 TYR A N 1
ATOM 5309 C CA . TYR A 1 668 ? -3.428 28.016 19.781 1 87.56 668 TYR A CA 1
ATOM 5310 C C . TYR A 1 668 ? -4.883 27.609 19.562 1 87.56 668 TYR A C 1
ATOM 5312 O O . TYR A 1 668 ? -5.535 27.094 20.469 1 87.56 668 TYR A O 1
ATOM 5320 N N . ASP A 1 669 ? -5.297 27.828 18.25 1 83.56 669 ASP A N 1
ATOM 5321 C CA . ASP A 1 669 ? -6.645 27.469 17.812 1 83.56 669 ASP A CA 1
ATOM 5322 C C . ASP A 1 669 ? -6.707 26.031 17.328 1 83.56 669 ASP A C 1
ATOM 5324 O O . ASP A 1 669 ? -5.996 25.656 16.391 1 83.56 669 ASP A O 1
ATOM 5328 N N . PRO A 1 670 ? -7.535 25.188 17.969 1 79.75 670 PRO A N 1
ATOM 5329 C CA . PRO A 1 670 ? -7.629 23.781 17.594 1 79.75 670 PRO A CA 1
ATOM 5330 C C . PRO A 1 670 ? -8.539 23.562 16.391 1 79.75 670 PRO A C 1
ATOM 5332 O O . PRO A 1 670 ? -8.805 22.406 16.016 1 79.75 670 PRO A O 1
ATOM 5335 N N . SER A 1 671 ? -9 24.5 15.625 1 73.81 671 SER A N 1
ATOM 5336 C CA . SER A 1 671 ? -10.023 24.359 14.594 1 73.81 671 SER A CA 1
ATOM 5337 C C . SER A 1 671 ? -9.5 23.562 13.406 1 73.81 671 SER A C 1
ATOM 5339 O O . SER A 1 671 ? -10.266 22.859 12.742 1 73.81 671 SER A O 1
ATOM 5341 N N . ASN A 1 672 ? -8.195 23.578 13.164 1 75.88 672 ASN A N 1
ATOM 5342 C CA . ASN A 1 672 ? -7.668 22.844 12.023 1 75.88 672 ASN A CA 1
ATOM 5343 C C . ASN A 1 672 ? -6.996 21.547 12.453 1 75.88 672 ASN A C 1
ATOM 5345 O O . ASN A 1 672 ? -5.812 21.328 12.188 1 75.88 672 ASN A O 1
ATOM 5349 N N . ASP A 1 673 ? -7.871 20.734 13.125 1 83.69 673 ASP A N 1
ATOM 5350 C CA . ASP A 1 673 ? -7.371 19.438 13.586 1 83.69 673 ASP A CA 1
ATOM 5351 C C . ASP A 1 673 ? -7.469 18.391 12.484 1 83.69 673 ASP A C 1
ATOM 5353 O O . ASP A 1 673 ? -8.555 18.125 11.961 1 83.69 673 ASP A O 1
ATOM 5357 N N . SER A 1 674 ? -6.406 17.891 12 1 83.31 674 SER A N 1
ATOM 5358 C CA . SER A 1 674 ? -6.379 16.891 10.945 1 83.31 674 SER A CA 1
ATOM 5359 C C . SER A 1 674 ? -6.609 15.492 11.5 1 83.31 674 SER A C 1
ATOM 5361 O O . SER A 1 674 ? -6.664 14.516 10.75 1 83.31 674 SER A O 1
ATOM 5363 N N . GLY A 1 675 ? -6.773 15.328 12.805 1 87.56 675 GLY A N 1
ATOM 5364 C CA . GLY A 1 675 ? -7.031 14.039 13.414 1 87.56 675 GLY A CA 1
ATOM 5365 C C . GLY A 1 675 ? -5.777 13.203 13.594 1 87.56 675 GLY A C 1
ATOM 5366 O O . GLY A 1 675 ? -5.82 11.977 13.477 1 87.56 675 GLY A O 1
ATOM 5367 N N . GLY A 1 676 ? -4.676 13.75 13.75 1 88.19 676 GLY A N 1
ATOM 5368 C CA . GLY A 1 676 ? -3.439 13.031 14.016 1 88.19 676 GLY A CA 1
ATOM 5369 C C . GLY A 1 676 ? -2.828 12.422 12.766 1 88.19 676 GLY A C 1
ATOM 5370 O O . GLY A 1 676 ? -2.061 11.461 12.844 1 88.19 676 GLY A O 1
ATOM 5371 N N . GLN A 1 677 ? -3.107 12.844 11.633 1 87.81 677 GLN A N 1
ATOM 5372 C CA . GLN A 1 677 ? -2.582 12.266 10.398 1 87.81 677 GLN A CA 1
ATOM 5373 C C . GLN A 1 677 ? -1.078 12.492 10.281 1 87.81 677 GLN A C 1
ATOM 5375 O O . GLN A 1 677 ? -0.367 11.688 9.672 1 87.81 677 GLN A O 1
ATOM 5380 N N . MET A 1 678 ? -0.584 13.555 10.844 1 89.75 678 MET A N 1
ATOM 5381 C CA . MET A 1 678 ? 0.842 13.867 10.773 1 89.75 678 MET A CA 1
ATOM 5382 C C . MET A 1 678 ? 1.646 12.93 11.672 1 89.75 678 MET A C 1
ATOM 5384 O O . MET A 1 678 ? 2.84 12.719 11.445 1 89.75 678 MET A O 1
ATOM 5388 N N . TRP A 1 679 ? 0.984 12.406 12.68 1 92.5 679 TRP A N 1
ATOM 5389 C CA . TRP A 1 679 ? 1.659 11.508 13.609 1 92.5 679 TRP A CA 1
ATOM 5390 C C . TRP A 1 679 ? 2.143 10.25 12.898 1 92.5 679 TRP A C 1
ATOM 5392 O O . TRP A 1 679 ? 3.254 9.773 13.141 1 92.5 679 TRP A O 1
ATOM 5402 N N . THR A 1 680 ? 1.335 9.664 11.984 1 90.88 680 THR A N 1
ATOM 5403 C CA . THR A 1 680 ? 1.712 8.453 11.258 1 90.88 680 THR A CA 1
ATOM 5404 C C . THR A 1 680 ? 2.918 8.711 10.359 1 90.88 680 THR A C 1
ATOM 5406 O O . THR A 1 680 ? 3.803 7.863 10.234 1 90.88 680 THR A O 1
ATOM 5409 N N . ARG A 1 681 ? 2.945 9.852 9.773 1 91.62 681 ARG A N 1
ATOM 5410 C CA . ARG A 1 681 ? 4.09 10.211 8.945 1 91.62 681 ARG A CA 1
ATOM 5411 C C . ARG A 1 681 ? 5.34 10.422 9.797 1 91.62 681 ARG A C 1
ATOM 5413 O O . ARG A 1 681 ? 6.438 10.023 9.406 1 91.62 681 ARG A O 1
ATOM 5420 N N . ALA A 1 682 ? 5.152 11.055 10.93 1 94.31 682 ALA A N 1
ATOM 5421 C CA . ALA A 1 682 ? 6.27 11.266 11.844 1 94.31 682 ALA A CA 1
ATOM 5422 C C . ALA A 1 682 ? 6.855 9.938 12.312 1 94.31 682 ALA A C 1
ATOM 5424 O O . ALA A 1 682 ? 8.078 9.781 12.391 1 94.31 682 ALA A O 1
ATOM 5425 N N . MET A 1 683 ? 5.988 8.984 12.586 1 94.12 683 MET A N 1
ATOM 5426 C CA . MET A 1 683 ? 6.445 7.68 13.062 1 94.12 683 MET A CA 1
ATOM 5427 C C . MET A 1 683 ? 7.238 6.953 11.984 1 94.12 683 MET A C 1
ATOM 5429 O O . MET A 1 683 ? 8.219 6.273 12.281 1 94.12 683 MET A O 1
ATOM 5433 N N . ARG A 1 684 ? 6.812 7.105 10.727 1 92.75 684 ARG A N 1
ATOM 5434 C CA . ARG A 1 684 ? 7.566 6.508 9.633 1 92.75 684 ARG A CA 1
ATOM 5435 C C . ARG A 1 684 ? 8.969 7.105 9.539 1 92.75 684 ARG A C 1
ATOM 5437 O O . ARG A 1 684 ? 9.938 6.387 9.297 1 92.75 684 ARG A O 1
ATOM 5444 N N . PHE A 1 685 ? 9.039 8.359 9.758 1 93.69 685 PHE A N 1
ATOM 5445 C CA . PHE A 1 685 ? 10.336 9.031 9.703 1 93.69 685 PHE A CA 1
ATOM 5446 C C . PHE A 1 685 ? 11.211 8.625 10.883 1 93.69 685 PHE A C 1
ATOM 5448 O O . PHE A 1 685 ? 12.43 8.516 10.742 1 93.69 685 PHE A O 1
ATOM 5455 N N . ILE A 1 686 ? 10.625 8.445 12.055 1 96.31 686 ILE A N 1
ATOM 5456 C CA . ILE A 1 686 ? 11.398 8.055 13.227 1 96.31 686 ILE A CA 1
ATOM 5457 C C . ILE A 1 686 ? 12.016 6.676 13 1 96.31 686 ILE A C 1
ATOM 5459 O O . ILE A 1 686 ? 13.18 6.445 13.328 1 96.31 686 ILE A O 1
ATOM 5463 N N . ILE A 1 687 ? 11.258 5.758 12.422 1 95.5 687 ILE A N 1
ATOM 5464 C CA . ILE A 1 687 ? 11.781 4.43 12.117 1 95.5 687 ILE A CA 1
ATOM 5465 C C . ILE A 1 687 ? 12.898 4.547 11.086 1 95.5 687 ILE A C 1
ATOM 5467 O O . ILE A 1 687 ? 13.93 3.873 11.195 1 95.5 687 ILE A O 1
ATOM 5471 N N . PHE A 1 688 ? 12.734 5.406 10.156 1 93.06 688 PHE A N 1
ATOM 5472 C CA . PHE A 1 688 ? 13.758 5.652 9.156 1 93.06 688 PHE A CA 1
ATOM 5473 C C . PHE A 1 688 ? 15.031 6.191 9.797 1 93.06 688 PHE A C 1
ATOM 5475 O O . PHE A 1 688 ? 16.141 5.777 9.445 1 93.06 688 PHE A O 1
ATOM 5482 N N . CYS A 1 689 ? 14.812 7.152 10.711 1 94.69 689 CYS A N 1
ATOM 5483 C CA . CYS A 1 689 ? 15.961 7.691 11.445 1 94.69 689 CYS A CA 1
ATOM 5484 C C . CYS A 1 689 ? 16.688 6.586 12.195 1 94.69 689 CYS A C 1
ATOM 5486 O O . CYS A 1 689 ? 17.922 6.59 12.273 1 94.69 689 CYS A O 1
ATOM 5488 N N . GLU A 1 690 ? 15.945 5.699 12.766 1 96.62 690 GLU A N 1
ATOM 5489 C CA . GLU A 1 690 ? 16.547 4.582 13.492 1 96.62 690 GLU A CA 1
ATOM 5490 C C . GLU A 1 690 ? 17.344 3.684 12.555 1 96.62 690 GLU A C 1
ATOM 5492 O O . GLU A 1 690 ? 18.453 3.246 12.906 1 96.62 690 GLU A O 1
ATOM 5497 N N . ILE A 1 691 ? 16.844 3.441 11.391 1 94.56 691 ILE A N 1
ATOM 5498 C CA . ILE A 1 691 ? 17.516 2.602 10.414 1 94.56 691 ILE A CA 1
ATOM 5499 C C . ILE A 1 691 ? 18.828 3.268 9.984 1 94.56 691 ILE A C 1
ATOM 5501 O O . ILE A 1 691 ? 19.875 2.629 9.969 1 94.56 691 ILE A O 1
ATOM 5505 N N . VAL A 1 692 ? 18.734 4.543 9.703 1 90.69 692 VAL A N 1
ATOM 5506 C CA . VAL A 1 692 ? 19.922 5.293 9.273 1 90.69 692 VAL A CA 1
ATOM 5507 C C . VAL A 1 692 ? 20.938 5.332 10.398 1 90.69 692 VAL A C 1
ATOM 5509 O O . VAL A 1 692 ? 22.141 5.207 10.156 1 90.69 692 VAL A O 1
ATOM 5512 N N . ALA A 1 693 ? 20.531 5.5 11.586 1 94.06 693 ALA A N 1
ATOM 5513 C CA . ALA A 1 693 ? 21.406 5.535 12.742 1 94.06 693 ALA A CA 1
ATOM 5514 C C . ALA A 1 693 ? 22.125 4.199 12.93 1 94.06 693 ALA A C 1
ATOM 5516 O O . ALA A 1 693 ? 23.328 4.168 13.227 1 94.06 693 ALA A O 1
ATOM 5517 N N . GLU A 1 694 ? 21.422 3.113 12.789 1 94.94 694 GLU A N 1
ATOM 5518 C CA . GLU A 1 694 ? 22.031 1.794 12.938 1 94.94 694 GLU A CA 1
ATOM 5519 C C . GLU A 1 694 ? 23.094 1.56 11.875 1 94.94 694 GLU A C 1
ATOM 5521 O O . GLU A 1 694 ? 24.156 1.005 12.164 1 94.94 694 GLU A O 1
ATOM 5526 N N . ILE A 1 695 ? 22.797 2 10.641 1 90.19 695 ILE A N 1
ATOM 5527 C CA . ILE A 1 695 ? 23.781 1.874 9.578 1 90.19 695 ILE A CA 1
ATOM 5528 C C . ILE A 1 695 ? 25.016 2.715 9.906 1 90.19 695 ILE A C 1
ATOM 5530 O O . ILE A 1 695 ? 26.141 2.275 9.695 1 90.19 695 ILE A O 1
ATOM 5534 N N . THR A 1 696 ? 24.781 3.912 10.445 1 86.88 696 THR A N 1
ATOM 5535 C CA . THR A 1 696 ? 25.859 4.824 10.789 1 86.88 696 THR A CA 1
ATOM 5536 C C . THR A 1 696 ? 26.719 4.25 11.914 1 86.88 696 THR A C 1
ATOM 5538 O O . THR A 1 696 ? 27.953 4.277 11.844 1 86.88 696 THR A O 1
ATOM 5541 N N . VAL A 1 697 ? 26.141 3.748 12.969 1 90.88 697 VAL A N 1
ATOM 5542 C CA . VAL A 1 697 ? 26.875 3.166 14.094 1 90.88 697 VAL A CA 1
ATOM 5543 C C . VAL A 1 697 ? 27.641 1.926 13.625 1 90.88 697 VAL A C 1
ATOM 5545 O O . VAL A 1 697 ? 28.781 1.711 14.016 1 90.88 697 VAL A O 1
ATOM 5548 N N . MET A 1 698 ? 26.984 1.108 12.797 1 90 698 MET A N 1
ATOM 5549 C CA . MET A 1 698 ? 27.641 -0.072 12.242 1 90 698 MET A CA 1
ATOM 5550 C C . MET A 1 698 ? 28.875 0.318 11.438 1 90 698 MET A C 1
ATOM 5552 O O . MET A 1 698 ? 29.922 -0.336 11.531 1 90 698 MET A O 1
ATOM 5556 N N . ALA A 1 699 ? 28.719 1.368 10.641 1 83.88 699 ALA A N 1
ATOM 5557 C CA . ALA A 1 699 ? 29.828 1.85 9.82 1 83.88 699 ALA A CA 1
ATOM 5558 C C . ALA A 1 699 ? 30.969 2.344 10.688 1 83.88 699 ALA A C 1
ATOM 5560 O O . ALA A 1 699 ? 32.156 2.07 10.398 1 83.88 699 ALA A O 1
ATOM 5561 N N . VAL A 1 700 ? 30.75 3.098 11.766 1 85.31 700 VAL A N 1
ATOM 5562 C CA . VAL A 1 700 ? 31.766 3.613 12.672 1 85.31 700 VAL A CA 1
ATOM 5563 C C . VAL A 1 700 ? 32.469 2.453 13.359 1 85.31 700 VAL A C 1
ATOM 5565 O O . VAL A 1 700 ? 33.719 2.457 13.484 1 85.31 700 VAL A O 1
ATOM 5568 N N . LEU A 1 701 ? 31.766 1.454 13.805 1 88.94 701 LEU A N 1
ATOM 5569 C CA . LEU A 1 701 ? 32.344 0.289 14.453 1 88.94 701 LEU A CA 1
ATOM 5570 C C . LEU A 1 701 ? 33.219 -0.497 13.477 1 88.94 701 LEU A C 1
ATOM 5572 O O . LEU A 1 701 ? 34.281 -1.025 13.852 1 88.94 701 LEU A O 1
ATOM 5576 N N . ALA A 1 702 ? 32.719 -0.577 12.203 1 84.25 702 ALA A N 1
ATOM 5577 C CA . ALA A 1 702 ? 33.5 -1.291 11.188 1 84.25 702 ALA A CA 1
ATOM 5578 C C . ALA A 1 702 ? 34.812 -0.584 10.891 1 84.25 702 ALA A C 1
ATOM 5580 O O . ALA A 1 702 ? 35.844 -1.233 10.727 1 84.25 702 ALA A O 1
ATOM 5581 N N . ILE A 1 703 ? 34.75 0.736 10.836 1 79.31 703 ILE A N 1
ATOM 5582 C CA . ILE A 1 703 ? 35.938 1.534 10.531 1 79.31 703 ILE A CA 1
ATOM 5583 C C . ILE A 1 703 ? 36.938 1.448 11.695 1 79.31 703 ILE A C 1
ATOM 5585 O O . ILE A 1 703 ? 38.156 1.423 11.477 1 79.31 703 ILE A O 1
ATOM 5589 N N . LYS A 1 704 ? 36.438 1.386 12.914 1 83.12 704 LYS A N 1
ATOM 5590 C CA . LYS A 1 704 ? 37.312 1.255 14.086 1 83.12 704 LYS A CA 1
ATOM 5591 C C . LYS A 1 704 ? 37.719 -0.195 14.297 1 83.12 704 LYS A C 1
ATOM 5593 O O . LYS A 1 704 ? 38.219 -0.555 15.375 1 83.12 704 LYS A O 1
ATOM 5598 N N . GLU A 1 705 ? 37.406 -1.035 13.242 1 81.25 705 GLU A N 1
ATOM 5599 C CA . GLU A 1 705 ? 37.844 -2.42 13.18 1 81.25 705 GLU A CA 1
ATOM 5600 C C . GLU A 1 705 ? 37.25 -3.252 14.305 1 81.25 705 GLU A C 1
ATOM 5602 O O . GLU A 1 705 ? 37.969 -4.035 14.953 1 81.25 705 GLU A O 1
ATOM 5607 N N . GLY A 1 706 ? 36.125 -2.857 14.703 1 85 706 GLY A N 1
ATOM 5608 C CA . GLY A 1 706 ? 35.438 -3.725 15.641 1 85 706 GLY A CA 1
ATOM 5609 C C . GLY A 1 706 ? 35 -5.047 15.023 1 85 706 GLY A C 1
ATOM 5610 O O . GLY A 1 706 ? 33.875 -5.188 14.562 1 85 706 GLY A O 1
ATOM 5611 N N . ALA A 1 707 ? 35.844 -6.035 14.961 1 80.94 707 ALA A N 1
ATOM 5612 C CA . ALA A 1 707 ? 35.688 -7.289 14.234 1 80.94 707 ALA A CA 1
ATOM 5613 C C . ALA A 1 707 ? 34.438 -8.055 14.734 1 80.94 707 ALA A C 1
ATOM 5615 O O . ALA A 1 707 ? 33.781 -8.75 13.961 1 80.94 707 ALA A O 1
ATOM 5616 N N . VAL A 1 708 ? 34.156 -7.887 16.016 1 84.81 708 VAL A N 1
ATOM 5617 C CA . VAL A 1 708 ? 33.031 -8.633 16.578 1 84.81 708 VAL A CA 1
ATOM 5618 C C . VAL A 1 708 ? 31.812 -7.73 16.656 1 84.81 708 VAL A C 1
ATOM 5620 O O . VAL A 1 708 ? 30.703 -8.148 16.312 1 84.81 708 VAL A O 1
ATOM 5623 N N . ALA A 1 709 ? 32 -6.562 17.031 1 88.94 709 ALA A N 1
ATOM 5624 C CA . ALA A 1 709 ? 30.891 -5.656 17.297 1 88.94 709 ALA A CA 1
ATOM 5625 C C . ALA A 1 709 ? 30.188 -5.238 16 1 88.94 709 ALA A C 1
ATOM 5627 O O . ALA A 1 709 ? 28.969 -5.141 15.961 1 88.94 709 ALA A O 1
ATOM 5628 N N . SER A 1 710 ? 30.844 -5.043 14.898 1 89.12 710 SER A N 1
ATOM 5629 C CA . SER A 1 710 ? 30.266 -4.531 13.664 1 89.12 710 SER A CA 1
ATOM 5630 C C . SER A 1 710 ? 29.359 -5.57 13.008 1 89.12 710 SER A C 1
ATOM 5632 O O . SER A 1 710 ? 28.203 -5.289 12.711 1 89.12 710 SER A O 1
ATOM 5634 N N . PRO A 1 711 ? 29.797 -6.855 12.875 1 87.81 711 PRO A N 1
ATOM 5635 C CA . PRO A 1 711 ? 28.891 -7.836 12.258 1 87.81 711 PRO A CA 1
ATOM 5636 C C . PRO A 1 711 ? 27.688 -8.172 13.141 1 87.81 711 PRO A C 1
ATOM 5638 O O . PRO A 1 711 ? 26.625 -8.516 12.633 1 87.81 711 PRO A O 1
ATOM 5641 N N . LEU A 1 712 ? 27.828 -8.039 14.391 1 91.56 712 LEU A N 1
ATOM 5642 C CA . LEU A 1 712 ? 26.734 -8.375 15.297 1 91.56 712 LEU A CA 1
ATOM 5643 C C . LEU A 1 712 ? 25.688 -7.273 15.312 1 91.56 712 LEU A C 1
ATOM 5645 O O . LEU A 1 712 ? 24.609 -7.441 15.883 1 91.56 712 LEU A O 1
ATOM 5649 N N . MET A 1 713 ? 25.969 -6.219 14.641 1 93.88 713 MET A N 1
ATOM 5650 C CA . MET A 1 713 ? 24.984 -5.16 14.477 1 93.88 713 MET A CA 1
ATOM 5651 C C . MET A 1 713 ? 24 -5.504 13.352 1 93.88 713 MET A C 1
ATOM 5653 O O . MET A 1 713 ? 22.906 -4.961 13.289 1 93.88 713 MET A O 1
ATOM 5657 N N . ILE A 1 714 ? 24.328 -6.449 12.5 1 89.25 714 ILE A N 1
ATOM 5658 C CA . ILE A 1 714 ? 23.531 -6.789 11.328 1 89.25 714 ILE A CA 1
ATOM 5659 C C . ILE A 1 714 ? 22.219 -7.406 11.758 1 89.25 714 ILE A C 1
ATOM 5661 O O . ILE A 1 714 ? 21.141 -7.016 11.273 1 89.25 714 ILE A O 1
ATOM 5665 N N . PRO A 1 715 ? 22.234 -8.305 12.742 1 88.44 715 PRO A N 1
ATOM 5666 C CA . PRO A 1 715 ? 20.938 -8.836 13.188 1 88.44 715 PRO A CA 1
ATOM 5667 C C . PRO A 1 715 ? 20.016 -7.75 13.719 1 88.44 715 PRO A C 1
ATOM 5669 O O . PRO A 1 715 ? 18.797 -7.832 13.531 1 88.44 715 PRO A O 1
ATOM 5672 N N . LEU A 1 716 ? 20.562 -6.797 14.391 1 92.94 716 LEU A N 1
ATOM 5673 C CA . LEU A 1 716 ? 19.75 -5.695 14.891 1 92.94 716 LEU A CA 1
ATOM 5674 C C . LEU A 1 716 ? 19.172 -4.879 13.742 1 92.94 716 LEU A C 1
ATOM 5676 O O . LEU A 1 716 ? 18.016 -4.469 13.781 1 92.94 716 LEU A O 1
ATOM 5680 N N . PHE A 1 717 ? 20.016 -4.672 12.758 1 92.62 717 PHE A N 1
ATOM 5681 C CA . PHE A 1 717 ? 19.578 -3.947 11.57 1 92.62 717 PHE A CA 1
ATOM 5682 C C . PHE A 1 717 ? 18.453 -4.684 10.867 1 92.62 717 PHE A C 1
ATOM 5684 O O . PHE A 1 717 ? 17.438 -4.074 10.492 1 92.62 717 PHE A O 1
ATOM 5691 N N . ILE A 1 718 ? 18.531 -5.988 10.766 1 86.81 718 ILE A N 1
ATOM 5692 C CA . ILE A 1 718 ? 17.5 -6.805 10.133 1 86.81 718 ILE A CA 1
ATOM 5693 C C . ILE A 1 718 ? 16.234 -6.785 10.977 1 86.81 718 ILE A C 1
ATOM 5695 O O . ILE A 1 718 ? 15.117 -6.711 10.438 1 86.81 718 ILE A O 1
ATOM 5699 N N . ALA A 1 719 ? 16.406 -6.832 12.242 1 89.12 719 ALA A N 1
ATOM 5700 C CA . ALA A 1 719 ? 15.266 -6.789 13.148 1 89.12 719 ALA A CA 1
ATOM 5701 C C . ALA A 1 719 ? 14.492 -5.48 13 1 89.12 719 ALA A C 1
ATOM 5703 O O . ALA A 1 719 ? 13.266 -5.469 13.039 1 89.12 719 ALA A O 1
ATOM 5704 N N . THR A 1 720 ? 15.211 -4.422 12.805 1 93.5 720 THR A N 1
ATOM 5705 C CA . THR A 1 720 ? 14.562 -3.121 12.656 1 93.5 720 THR A CA 1
ATOM 5706 C C . THR A 1 720 ? 13.828 -3.031 11.32 1 93.5 720 THR A C 1
ATOM 5708 O O . THR A 1 720 ? 12.734 -2.479 11.25 1 93.5 720 THR A O 1
ATOM 5711 N N . ILE A 1 721 ? 14.398 -3.619 10.297 1 90.25 721 ILE A N 1
ATOM 5712 C CA . ILE A 1 721 ? 13.734 -3.641 8.992 1 90.25 721 ILE A CA 1
ATOM 5713 C C . ILE A 1 721 ? 12.469 -4.488 9.062 1 90.25 721 ILE A C 1
ATOM 5715 O O . ILE A 1 721 ? 11.43 -4.109 8.531 1 90.25 721 ILE A O 1
ATOM 5719 N N . LEU A 1 722 ? 12.609 -5.609 9.781 1 85.81 722 LEU A N 1
ATOM 5720 C CA . LEU A 1 722 ? 11.453 -6.48 9.953 1 85.81 722 LEU A CA 1
ATOM 5721 C C . LEU A 1 722 ? 10.359 -5.781 10.758 1 85.81 722 LEU A C 1
ATOM 5723 O O . LEU A 1 722 ? 9.172 -5.969 10.5 1 85.81 722 LEU A O 1
ATOM 5727 N N . PHE A 1 723 ? 10.75 -5.035 11.727 1 90.19 723 PHE A N 1
ATOM 5728 C CA . PHE A 1 723 ? 9.805 -4.266 12.531 1 90.19 723 PHE A CA 1
ATOM 5729 C C . PHE A 1 723 ? 9.086 -3.232 11.672 1 90.19 723 PHE A C 1
ATOM 5731 O O . PHE A 1 723 ? 7.871 -3.062 11.781 1 90.19 723 PHE A O 1
ATOM 5738 N N . TRP A 1 724 ? 9.859 -2.562 10.773 1 90.38 724 TRP A N 1
ATOM 5739 C CA . TRP A 1 724 ? 9.289 -1.58 9.852 1 90.38 724 TRP A CA 1
ATOM 5740 C C . TRP A 1 724 ? 8.273 -2.23 8.922 1 90.38 724 TRP A C 1
ATOM 5742 O O . TRP A 1 724 ? 7.164 -1.725 8.75 1 90.38 724 TRP A O 1
ATOM 5752 N N . LEU A 1 725 ? 8.602 -3.357 8.398 1 85.94 725 LEU A N 1
ATOM 5753 C CA . LEU A 1 725 ? 7.73 -4.055 7.465 1 85.94 725 LEU A CA 1
ATOM 5754 C C . LEU A 1 725 ? 6.488 -4.582 8.172 1 85.94 725 LEU A C 1
ATOM 5756 O O . LEU A 1 725 ? 5.398 -4.602 7.594 1 85.94 725 LEU A O 1
ATOM 5760 N N . TYR A 1 726 ? 6.695 -5.008 9.359 1 85.12 726 TYR A N 1
ATOM 5761 C CA . TYR A 1 726 ? 5.582 -5.504 10.164 1 85.12 726 TYR A CA 1
ATOM 5762 C C . TYR A 1 726 ? 4.547 -4.406 10.391 1 85.12 726 TYR A C 1
ATOM 5764 O O . TYR A 1 726 ? 3.344 -4.645 10.266 1 85.12 726 TYR A O 1
ATOM 5772 N N . LEU A 1 727 ? 4.984 -3.244 10.688 1 87.81 727 LEU A N 1
ATOM 5773 C CA . LEU A 1 727 ? 4.066 -2.139 10.938 1 87.81 727 LEU A CA 1
ATOM 5774 C C . LEU A 1 727 ? 3.408 -1.672 9.648 1 87.81 727 LEU A C 1
ATOM 5776 O O . LEU A 1 727 ? 2.26 -1.22 9.656 1 87.81 727 LEU A O 1
ATOM 5780 N N . GLU A 1 728 ? 4.156 -1.795 8.555 1 86.94 728 GLU A N 1
ATOM 5781 C CA . GLU A 1 728 ? 3.662 -1.317 7.266 1 86.94 728 GLU A CA 1
ATOM 5782 C C . GLU A 1 728 ? 2.578 -2.238 6.715 1 86.94 728 GLU A C 1
ATOM 5784 O O . GLU A 1 728 ? 1.779 -1.829 5.871 1 86.94 728 GLU A O 1
ATOM 5789 N N . GLN A 1 729 ? 2.408 -3.395 7.207 1 81.19 729 GLN A N 1
ATOM 5790 C CA . GLN A 1 729 ? 1.449 -4.355 6.672 1 81.19 729 GLN A CA 1
ATOM 5791 C C . GLN A 1 729 ? 0.017 -3.955 7.016 1 81.19 729 GLN A C 1
ATOM 5793 O O . GLN A 1 729 ? -0.823 -3.805 6.129 1 81.19 729 GLN A O 1
ATOM 5798 N N . GLN A 1 730 ? -0.248 -3.75 8.328 1 80.06 730 GLN A N 1
ATOM 5799 C CA . GLN A 1 730 ? -1.651 -3.506 8.641 1 80.06 730 GLN A CA 1
ATOM 5800 C C . GLN A 1 730 ? -1.804 -2.314 9.586 1 80.06 730 GLN A C 1
ATOM 5802 O O . GLN A 1 730 ? -2.836 -1.641 9.578 1 80.06 730 GLN A O 1
ATOM 5807 N N . HIS A 1 731 ? -0.801 -2.004 10.344 1 82.81 731 HIS A N 1
ATOM 5808 C CA . HIS A 1 731 ? -0.982 -1.006 11.391 1 82.81 731 HIS A CA 1
ATOM 5809 C C . HIS A 1 731 ? -1.276 0.368 10.797 1 82.81 731 HIS A C 1
ATOM 5811 O O . HIS A 1 731 ? -2.195 1.058 11.25 1 82.81 731 HIS A O 1
ATOM 5817 N N . PHE A 1 732 ? -0.617 0.732 9.797 1 85.88 732 PHE A N 1
ATOM 5818 C CA . PHE A 1 732 ? -0.838 2.035 9.18 1 85.88 732 PHE A CA 1
ATOM 5819 C C . PHE A 1 732 ? -2.15 2.055 8.406 1 85.88 732 PHE A C 1
ATOM 5821 O O . PHE A 1 732 ? -2.854 3.068 8.391 1 85.88 732 PHE A O 1
ATOM 5828 N N . ARG A 1 733 ? -2.553 0.938 7.875 1 86.06 733 ARG A N 1
ATOM 5829 C CA . ARG A 1 733 ? -3.793 0.86 7.113 1 86.06 733 ARG A CA 1
ATOM 5830 C C . ARG A 1 733 ? -5.008 0.96 8.031 1 86.06 733 ARG A C 1
ATOM 5832 O O . ARG A 1 733 ? -5.988 1.634 7.699 1 86.06 733 ARG A O 1
ATOM 5839 N N . VAL A 1 734 ? -4.953 0.302 9.188 1 89.69 734 VAL A N 1
ATOM 5840 C CA . VAL A 1 734 ? -6.07 0.28 10.125 1 89.69 734 VAL A CA 1
ATOM 5841 C C . VAL A 1 734 ? -6.266 1.668 10.727 1 89.69 734 VAL A C 1
ATOM 5843 O O . VAL A 1 734 ? -7.371 2.023 11.141 1 89.69 734 VAL A O 1
ATOM 5846 N N . ALA A 1 735 ? -5.238 2.475 10.688 1 90.12 735 ALA A N 1
ATOM 5847 C CA . ALA A 1 735 ? -5.309 3.809 11.273 1 90.12 735 ALA A CA 1
ATOM 5848 C C . ALA A 1 735 ? -5.996 4.789 10.336 1 90.12 735 ALA A C 1
ATOM 5850 O O . ALA A 1 735 ? -6.5 5.828 10.766 1 90.12 735 ALA A O 1
ATOM 5851 N N . VAL A 1 736 ? -6.07 4.461 9.078 1 89.19 736 VAL A N 1
ATOM 5852 C CA . VAL A 1 736 ? -6.594 5.402 8.094 1 89.19 736 VAL A CA 1
ATOM 5853 C C . VAL A 1 736 ? -8.117 5.297 8.031 1 89.19 736 VAL A C 1
ATOM 5855 O O . VAL A 1 736 ? -8.812 6.301 7.852 1 89.19 736 VAL A O 1
ATOM 5858 N N . TYR A 1 737 ? -8.641 4.094 8.258 1 92.31 737 TYR A N 1
ATOM 5859 C CA . TYR A 1 737 ? -10.07 3.885 8.055 1 92.31 737 TYR A CA 1
ATOM 5860 C C . TYR A 1 737 ? -10.734 3.398 9.336 1 92.31 737 TYR A C 1
ATOM 5862 O O . TYR A 1 737 ? -10.094 2.754 10.172 1 92.31 737 TYR A O 1
ATOM 5870 N N . LEU A 1 738 ? -11.961 3.775 9.539 1 93 738 LEU A N 1
ATOM 5871 C CA . LEU A 1 738 ? -12.766 3.258 10.641 1 93 738 LEU A CA 1
ATOM 5872 C C . LEU A 1 738 ? -13.305 1.869 10.32 1 93 738 LEU A C 1
ATOM 5874 O O . LEU A 1 738 ? -13.891 1.661 9.25 1 93 738 LEU A O 1
ATOM 5878 N N . PRO A 1 739 ? -13.055 0.913 11.148 1 92 739 PRO A N 1
ATOM 5879 C CA . PRO A 1 739 ? -13.508 -0.456 10.898 1 92 739 PRO A CA 1
ATOM 5880 C C . PRO A 1 739 ? -15.031 -0.553 10.742 1 92 739 PRO A C 1
ATOM 5882 O O . PRO A 1 739 ? -15.766 0.213 11.375 1 92 739 PRO A O 1
ATOM 5885 N N . SER A 1 740 ? -15.453 -1.439 9.883 1 92 740 SER A N 1
ATOM 5886 C CA . SER A 1 740 ? -16.875 -1.604 9.578 1 92 740 SER A CA 1
ATOM 5887 C C . SER A 1 740 ? -17.672 -1.966 10.828 1 92 740 SER A C 1
ATOM 5889 O O . SER A 1 740 ? -18.812 -1.516 11 1 92 740 SER A O 1
ATOM 5891 N N . ARG A 1 741 ? -17.062 -2.762 11.703 1 87.06 741 ARG A N 1
ATOM 5892 C CA . ARG A 1 741 ? -17.734 -3.154 12.938 1 87.06 741 ARG A CA 1
ATOM 5893 C C . ARG A 1 741 ? -18.109 -1.932 13.773 1 87.06 741 ARG A C 1
ATOM 5895 O O . ARG A 1 741 ? -19.25 -1.81 14.234 1 87.06 741 ARG A O 1
ATOM 5902 N N . THR A 1 742 ? -17.203 -1.04 13.938 1 88.44 742 THR A N 1
ATOM 5903 C CA . THR A 1 742 ? -17.422 0.173 14.719 1 88.44 742 THR A CA 1
ATOM 5904 C C . THR A 1 742 ? -18.422 1.099 14.016 1 88.44 742 THR A C 1
ATOM 5906 O O . THR A 1 742 ? -19.234 1.759 14.664 1 88.44 742 THR A O 1
ATOM 5909 N N . CYS A 1 743 ? -18.344 1.123 12.688 1 92 743 CYS A N 1
ATOM 5910 C CA . CYS A 1 743 ? -19.266 1.969 11.93 1 92 743 CYS A CA 1
ATOM 5911 C C . CYS A 1 743 ? -20.703 1.539 12.148 1 92 743 CYS A C 1
ATOM 5913 O O . CYS A 1 743 ? -21.578 2.377 12.398 1 92 743 CYS A O 1
ATOM 5915 N N . VAL A 1 744 ? -20.953 0.266 12.094 1 89.25 744 VAL A N 1
ATOM 5916 C CA . VAL A 1 744 ? -22.297 -0.261 12.203 1 89.25 744 VAL A CA 1
ATOM 5917 C C . VAL A 1 744 ? -22.844 -0.021 13.617 1 89.25 744 VAL A C 1
ATOM 5919 O O . VAL A 1 744 ? -24 0.371 13.789 1 89.25 744 VAL A O 1
ATOM 5922 N N . GLU A 1 745 ? -22.016 -0.256 14.602 1 85.56 745 GLU A N 1
ATOM 5923 C CA . GLU A 1 745 ? -22.438 -0.066 15.984 1 85.56 745 GLU A CA 1
ATOM 5924 C C . GLU A 1 745 ? -22.734 1.401 16.281 1 85.56 745 GLU A C 1
ATOM 5926 O O . GLU A 1 745 ? -23.734 1.721 16.922 1 85.56 745 GLU A O 1
ATOM 5931 N N . VAL A 1 746 ? -21.891 2.281 15.797 1 88.31 746 VAL A N 1
ATOM 5932 C CA . VAL A 1 746 ? -22.078 3.709 16.031 1 88.31 746 VAL A CA 1
ATOM 5933 C C . VAL A 1 746 ? -23.297 4.215 15.266 1 88.31 746 VAL A C 1
ATOM 5935 O O . VAL A 1 746 ? -24.078 5.004 15.789 1 88.31 746 VAL A O 1
ATOM 5938 N N . ASP A 1 747 ? -23.453 3.781 14.023 1 88.56 747 ASP A N 1
ATOM 5939 C CA . ASP A 1 747 ? -24.578 4.199 13.211 1 88.56 747 ASP A CA 1
ATOM 5940 C C . ASP A 1 747 ? -25.906 3.725 13.828 1 88.56 747 ASP A C 1
ATOM 5942 O O . ASP A 1 747 ? -26.891 4.465 13.844 1 88.56 747 ASP A O 1
ATOM 5946 N N . SER A 1 748 ? -25.922 2.482 14.312 1 82.56 748 SER A N 1
ATOM 5947 C CA . SER A 1 748 ? -27.141 1.949 14.938 1 82.56 748 SER A CA 1
ATOM 5948 C C . SER A 1 748 ? -27.469 2.709 16.219 1 82.56 748 SER A C 1
ATOM 5950 O O . SER A 1 748 ? -28.641 3.008 16.469 1 82.56 748 SER A O 1
ATOM 5952 N N . ALA A 1 749 ? -26.469 3.027 17.016 1 80.94 749 ALA A N 1
ATOM 5953 C CA . ALA A 1 749 ? -26.688 3.779 18.25 1 80.94 749 ALA A CA 1
ATOM 5954 C C . ALA A 1 749 ? -27.172 5.195 17.953 1 80.94 749 ALA A C 1
ATOM 5956 O O . ALA A 1 749 ? -28.047 5.719 18.625 1 80.94 749 ALA A O 1
ATOM 5957 N N . ARG A 1 750 ? -26.656 5.809 16.984 1 84.38 750 ARG A N 1
ATOM 5958 C CA . ARG A 1 750 ? -27.016 7.172 16.625 1 84.38 750 ARG A CA 1
ATOM 5959 C C . ARG A 1 750 ? -28.406 7.223 16.016 1 84.38 750 ARG A C 1
ATOM 5961 O O . ARG A 1 750 ? -29.141 8.203 16.188 1 84.38 750 ARG A O 1
ATOM 5968 N N . ASP A 1 751 ? -28.672 6.219 15.18 1 79.25 751 ASP A N 1
ATOM 5969 C CA . ASP A 1 751 ? -30 6.152 14.586 1 79.25 751 ASP A CA 1
ATOM 5970 C C . ASP A 1 751 ? -31.078 6.02 15.664 1 79.25 751 ASP A C 1
ATOM 5972 O O . ASP A 1 751 ? -32.156 6.602 15.555 1 79.25 751 ASP A O 1
ATOM 5976 N N . LYS A 1 752 ? -30.703 5.293 16.703 1 73.19 752 LYS A N 1
ATOM 5977 C CA . LYS A 1 752 ? -31.656 5.105 17.812 1 73.19 752 LYS A CA 1
ATOM 5978 C C . LYS A 1 752 ? -31.797 6.383 18.625 1 73.19 752 LYS A C 1
ATOM 5980 O O . LYS A 1 752 ? -32.906 6.703 19.094 1 73.19 752 LYS A O 1
ATOM 5985 N N . LEU A 1 753 ? -30.703 7.156 18.734 1 71 753 LEU A N 1
ATOM 5986 C CA . LEU A 1 753 ? -30.703 8.375 19.531 1 71 753 LEU A CA 1
ATOM 5987 C C . LEU A 1 753 ? -31.141 9.57 18.688 1 71 753 LEU A C 1
ATOM 5989 O O . LEU A 1 753 ? -31.469 10.633 19.234 1 71 753 LEU A O 1
ATOM 5993 N N . ALA A 1 754 ? -31.391 9.508 17.375 1 64.69 754 ALA A N 1
ATOM 5994 C CA . ALA A 1 754 ? -31.719 10.617 16.469 1 64.69 754 ALA A CA 1
ATOM 5995 C C . ALA A 1 754 ? -30.828 11.828 16.766 1 64.69 754 ALA A C 1
ATOM 5997 O O . ALA A 1 754 ? -31.328 12.953 16.859 1 64.69 754 ALA A O 1
ATOM 5998 N N . GLU A 1 755 ? -29.625 11.609 16.969 1 66.69 755 GLU A N 1
ATOM 5999 C CA . GLU A 1 755 ? -28.719 12.633 17.469 1 66.69 755 GLU A CA 1
ATOM 6000 C C . GLU A 1 755 ? -28.25 13.562 16.359 1 66.69 755 GLU A C 1
ATOM 6002 O O . GLU A 1 755 ? -27.906 14.719 16.609 1 66.69 755 GLU A O 1
ATOM 6007 N N . ILE A 1 756 ? -28.281 13.148 15.117 1 73.69 756 ILE A N 1
ATOM 6008 C CA . ILE A 1 756 ? -27.641 13.969 14.094 1 73.69 756 ILE A CA 1
ATOM 6009 C C . ILE A 1 756 ? -28.719 14.633 13.227 1 73.69 756 ILE A C 1
ATOM 6011 O O . ILE A 1 756 ? -29.641 13.969 12.75 1 73.69 756 ILE A O 1
ATOM 6015 N N . ASP A 1 757 ? -28.578 15.961 13.234 1 75.31 757 ASP A N 1
ATOM 6016 C CA . ASP A 1 757 ? -29.359 16.719 12.266 1 75.31 757 ASP A CA 1
ATOM 6017 C C . ASP A 1 757 ? -28.609 16.844 10.938 1 75.31 757 ASP A C 1
ATOM 6019 O O . ASP A 1 757 ? -27.812 17.75 10.75 1 75.31 757 ASP A O 1
ATOM 6023 N N . PHE A 1 758 ? -28.859 15.961 10.055 1 81.5 758 PHE A N 1
ATOM 6024 C CA . PHE A 1 758 ? -28.156 15.898 8.781 1 81.5 758 PHE A CA 1
ATOM 6025 C C . PHE A 1 758 ? -28.531 17.094 7.898 1 81.5 758 PHE A C 1
ATOM 6027 O O . PHE A 1 758 ? -27.75 17.484 7.023 1 81.5 758 PHE A O 1
ATOM 6034 N N . ASP A 1 759 ? -29.562 17.766 8.148 1 72.25 759 ASP A N 1
ATOM 6035 C CA . ASP A 1 759 ? -30.016 18.875 7.305 1 72.25 759 ASP A CA 1
ATOM 6036 C C . ASP A 1 759 ? -29.109 20.094 7.453 1 72.25 759 ASP A C 1
ATOM 6038 O O . ASP A 1 759 ? -28.969 20.875 6.516 1 72.25 759 ASP A O 1
ATOM 6042 N N . ALA A 1 760 ? -28.562 20.109 8.609 1 75.5 760 ALA A N 1
ATOM 6043 C CA . ALA A 1 760 ? -27.641 21.203 8.828 1 75.5 760 ALA A CA 1
ATOM 6044 C C . ALA A 1 760 ? -26.406 21.078 7.949 1 75.5 760 ALA A C 1
ATOM 6046 O O . ALA A 1 760 ? -25.719 22.062 7.664 1 75.5 760 ALA A O 1
ATOM 6047 N N . TRP A 1 761 ? -26.156 19.906 7.484 1 85.94 761 TRP A N 1
ATOM 6048 C CA . TRP A 1 761 ? -24.953 19.625 6.711 1 85.94 761 TRP A CA 1
ATOM 6049 C C . TRP A 1 761 ? -25.219 19.766 5.215 1 85.94 761 TRP A C 1
ATOM 6051 O O . TRP A 1 761 ? -24.297 19.75 4.406 1 85.94 761 TRP A O 1
ATOM 6061 N N . PHE A 1 762 ? -26.469 20.016 4.93 1 83.81 762 PHE A N 1
ATOM 6062 C CA . PHE A 1 762 ? -26.828 20.125 3.521 1 83.81 762 PHE A CA 1
ATOM 6063 C C . PHE A 1 762 ? -26.25 21.391 2.902 1 83.81 762 PHE A C 1
ATOM 6065 O O . PHE A 1 762 ? -26.406 22.484 3.451 1 83.81 762 PHE A O 1
ATOM 6072 N N . GLY A 1 763 ? -25.406 21.328 1.903 1 82.94 763 GLY A N 1
ATOM 6073 C CA . GLY A 1 763 ? -24.844 22.453 1.188 1 82.94 763 GLY A CA 1
ATOM 6074 C C . GLY A 1 763 ? -23.578 22.984 1.827 1 82.94 763 GLY A C 1
ATOM 6075 O O . GLY A 1 763 ? -23.109 24.078 1.493 1 82.94 763 GLY A O 1
ATOM 6076 N N . ALA A 1 764 ? -23.047 22.281 2.711 1 85.94 764 ALA A N 1
ATOM 6077 C CA . ALA A 1 764 ? -21.859 22.75 3.42 1 85.94 764 ALA A CA 1
ATOM 6078 C C . ALA A 1 764 ? -20.656 22.859 2.479 1 85.94 764 ALA A C 1
ATOM 6080 O O . ALA A 1 764 ? -19.812 23.734 2.645 1 85.94 764 ALA A O 1
ATOM 6081 N N . TYR A 1 765 ? -20.578 22.031 1.45 1 90.81 765 TYR A N 1
ATOM 6082 C CA . TYR A 1 765 ? -19.422 22.016 0.557 1 90.81 765 TYR A CA 1
ATOM 6083 C C . TYR A 1 765 ? -19.734 22.75 -0.746 1 90.81 765 TYR A C 1
ATOM 6085 O O . TYR A 1 765 ? -19.172 22.422 -1.794 1 90.81 765 TYR A O 1
ATOM 6093 N N . ARG A 1 766 ? -20.547 23.719 -0.586 1 87.44 766 ARG A N 1
ATOM 6094 C CA . ARG A 1 766 ? -20.75 24.641 -1.697 1 87.44 766 ARG A CA 1
ATOM 6095 C C . ARG A 1 766 ? -19.656 25.703 -1.741 1 87.44 766 ARG A C 1
ATOM 6097 O O . ARG A 1 766 ? -19.172 26.156 -0.698 1 87.44 766 ARG A O 1
ATOM 6104 N N . GLN A 1 767 ? -19.266 26.016 -3 1 86.81 767 GLN A N 1
ATOM 6105 C CA . GLN A 1 767 ? -18.219 27.031 -3.133 1 86.81 767 GLN A CA 1
ATOM 6106 C C . GLN A 1 767 ? -18.625 28.328 -2.432 1 86.81 767 GLN A C 1
ATOM 6108 O O . GLN A 1 767 ? -19.797 28.719 -2.467 1 86.81 767 GLN A O 1
ATOM 6113 N N . GLU A 1 768 ? -17.734 28.875 -1.76 1 78.44 768 GLU A N 1
ATOM 6114 C CA . GLU A 1 768 ? -18 30.047 -0.928 1 78.44 768 GLU A CA 1
ATOM 6115 C C . GLU A 1 768 ? -18.594 31.172 -1.747 1 78.44 768 GLU A C 1
ATOM 6117 O O . GLU A 1 768 ? -19.469 31.906 -1.259 1 78.44 768 GLU A O 1
ATOM 6122 N N . ALA A 1 769 ? -18.188 31.266 -3.029 1 78.19 769 ALA A N 1
ATOM 6123 C CA . ALA A 1 769 ? -18.656 32.375 -3.869 1 78.19 769 ALA A CA 1
ATOM 6124 C C . ALA A 1 769 ? -20.109 32.156 -4.281 1 78.19 769 ALA A C 1
ATOM 6126 O O . ALA A 1 769 ? -20.781 33.125 -4.68 1 78.19 769 ALA A O 1
ATOM 6127 N N . LEU A 1 770 ? -20.547 30.969 -4.078 1 78.06 770 LEU A N 1
ATOM 6128 C CA . LEU A 1 770 ? -21.906 30.656 -4.508 1 78.06 770 LEU A CA 1
ATOM 6129 C C . LEU A 1 770 ? -22.875 30.734 -3.336 1 78.06 770 LEU A C 1
ATOM 6131 O O . LEU A 1 770 ? -24.094 30.672 -3.525 1 78.06 770 LEU A O 1
ATOM 6135 N N . LYS A 1 771 ? -22.297 30.844 -2.193 1 72.69 771 LYS A N 1
ATOM 6136 C CA . LYS A 1 771 ? -23.172 30.938 -1.023 1 72.69 771 LYS A CA 1
ATOM 6137 C C . LYS A 1 771 ? -23.812 32.312 -0.925 1 72.69 771 LYS A C 1
ATOM 6139 O O . LYS A 1 771 ? -23.156 33.312 -1.168 1 72.69 771 LYS A O 1
ATOM 6144 N N . VAL A 1 772 ? -25.141 32.219 -0.9 1 64.81 772 VAL A N 1
ATOM 6145 C CA . VAL A 1 772 ? -25.906 33.469 -0.795 1 64.81 772 VAL A CA 1
ATOM 6146 C C . VAL A 1 772 ? -26.125 33.812 0.675 1 64.81 772 VAL A C 1
ATOM 6148 O O . VAL A 1 772 ? -26.641 33 1.44 1 64.81 772 VAL A O 1
ATOM 6151 N N . VAL A 1 773 ? -25.453 34.781 1.102 1 62.53 773 VAL A N 1
ATOM 6152 C CA . VAL A 1 773 ? -25.594 35.219 2.49 1 62.53 773 VAL A CA 1
ATOM 6153 C C . VAL A 1 773 ? -26.547 36.406 2.57 1 62.53 773 VAL A C 1
ATOM 6155 O O . VAL A 1 773 ? -26.422 37.375 1.813 1 62.53 773 VAL A O 1
ATOM 6158 N N . TYR A 1 774 ? -27.734 36.188 3.293 1 62.59 774 TYR A N 1
ATOM 6159 C CA . TYR A 1 774 ? -28.703 37.219 3.592 1 62.59 774 TYR A CA 1
ATOM 6160 C C . TYR A 1 774 ? -28.391 37.906 4.922 1 62.59 774 TYR A C 1
ATOM 6162 O O . TYR A 1 774 ? -28.469 37.25 5.977 1 62.59 774 TYR A O 1
ATOM 6170 N N . GLU A 1 775 ? -27.797 39.062 4.84 1 61.47 775 GLU A N 1
ATOM 6171 C CA . GLU A 1 775 ? -27.406 39.75 6.059 1 61.47 775 GLU A CA 1
ATOM 6172 C C . GLU A 1 775 ? -28.453 40.812 6.426 1 61.47 775 GLU A C 1
ATOM 6174 O O . GLU A 1 775 ? -28.906 41.562 5.566 1 61.47 775 GLU A O 1
ATOM 6179 N N . VAL A 1 776 ? -29.062 40.75 7.672 1 60.91 776 VAL A N 1
ATOM 6180 C CA . VAL A 1 776 ? -29.984 41.719 8.219 1 60.91 776 VAL A CA 1
ATOM 6181 C C . VAL A 1 776 ? -29.281 42.562 9.289 1 60.91 776 VAL A C 1
ATOM 6183 O O . VAL A 1 776 ? -28.797 42 10.281 1 60.91 776 VAL A O 1
ATOM 6186 N N . ASN A 1 777 ? -29.016 43.812 8.984 1 56.66 777 ASN A N 1
ATOM 6187 C CA . ASN A 1 777 ? -28.438 44.719 9.953 1 56.66 777 ASN A CA 1
ATOM 6188 C C . ASN A 1 777 ? -29.516 45.531 10.68 1 56.66 777 ASN A C 1
ATOM 6190 O O . ASN A 1 777 ? -30.359 46.125 10.039 1 56.66 777 ASN A O 1
ATOM 6194 N N . VAL A 1 778 ? -29.688 45.344 12 1 61.28 778 VAL A N 1
ATOM 6195 C CA . VAL A 1 778 ? -30.672 46.062 12.82 1 61.28 778 VAL A CA 1
ATOM 6196 C C . VAL A 1 778 ? -29.953 47 13.789 1 61.28 778 VAL A C 1
ATOM 6198 O O . VAL A 1 778 ? -29 46.594 14.469 1 61.28 778 VAL A O 1
ATOM 6201 N N . LYS A 1 779 ? -30.156 48.25 13.688 1 61.25 779 LYS A N 1
ATOM 6202 C CA . LYS A 1 779 ? -29.672 49.219 14.688 1 61.25 779 LYS A CA 1
ATOM 6203 C C . LYS A 1 779 ? -30.797 49.594 15.656 1 61.25 779 LYS A C 1
ATOM 6205 O O . LYS A 1 779 ? -31.828 50.125 15.234 1 61.25 779 LYS A O 1
ATOM 6210 N N . CYS A 1 780 ? -30.656 49.25 16.922 1 62.62 780 CYS A N 1
ATOM 6211 C CA . CYS A 1 780 ? -31.656 49.531 17.953 1 62.62 780 CYS A CA 1
ATOM 6212 C C . CYS A 1 780 ? -31.375 50.875 18.609 1 62.62 780 CYS A C 1
ATOM 6214 O O . CYS A 1 780 ? -30.25 51.375 18.578 1 62.62 780 CYS A O 1
ATOM 6216 N N . ARG A 1 781 ? -32.375 51.688 19.125 1 60.75 781 ARG A N 1
ATOM 6217 C CA . ARG A 1 781 ? -32.281 53 19.781 1 60.75 781 ARG A CA 1
ATOM 6218 C C . ARG A 1 781 ? -31.469 52.906 21.078 1 60.75 781 ARG A C 1
ATOM 6220 O O . ARG A 1 781 ? -30.641 53.75 21.359 1 60.75 781 ARG A O 1
ATOM 6227 N N . ASP A 1 782 ? -31.75 51.938 21.953 1 60.81 782 ASP A N 1
ATOM 6228 C CA . ASP A 1 782 ? -31.062 51.781 23.234 1 60.81 782 ASP A CA 1
ATOM 6229 C C . ASP A 1 782 ? -30.562 50.344 23.406 1 60.81 782 ASP A C 1
ATOM 6231 O O . ASP A 1 782 ? -30.953 49.469 22.656 1 60.81 782 ASP A O 1
ATOM 6235 N N . LYS A 1 783 ? -29.609 50.188 24.203 1 65.38 783 LYS A N 1
ATOM 6236 C CA . LYS A 1 783 ? -28.953 48.906 24.469 1 65.38 783 LYS A CA 1
ATOM 6237 C C . LYS A 1 783 ? -29.953 47.844 24.969 1 65.38 783 LYS A C 1
ATOM 6239 O O . LYS A 1 783 ? -29.844 46.688 24.641 1 65.38 783 LYS A O 1
ATOM 6244 N N . GLU A 1 784 ? -30.859 48.375 25.75 1 63.88 784 GLU A N 1
ATOM 6245 C CA . GLU A 1 784 ? -31.844 47.438 26.328 1 63.88 784 GLU A CA 1
ATOM 6246 C C . GLU A 1 784 ? -32.719 46.844 25.234 1 63.88 784 GLU A C 1
ATOM 6248 O O . GLU A 1 784 ? -33 45.656 25.266 1 63.88 784 GLU A O 1
ATOM 6253 N N . THR A 1 785 ? -33 47.625 24.25 1 66.44 785 THR A N 1
ATOM 6254 C CA . THR A 1 785 ? -33.812 47.125 23.141 1 66.44 785 THR A CA 1
ATOM 6255 C C . THR A 1 785 ? -33 46.156 22.297 1 66.44 785 THR A C 1
ATOM 6257 O O . THR A 1 785 ? -33.531 45.188 21.797 1 66.44 785 THR A O 1
ATOM 6260 N N . ALA A 1 786 ? -31.734 46.406 22.188 1 69.69 786 ALA A N 1
ATOM 6261 C CA . ALA A 1 786 ? -30.875 45.531 21.406 1 69.69 786 ALA A CA 1
ATOM 6262 C C . ALA A 1 786 ? -30.781 44.125 22.031 1 69.69 786 ALA A C 1
ATOM 6264 O O . ALA A 1 786 ? -30.812 43.125 21.344 1 69.69 786 ALA A O 1
ATOM 6265 N N . GLU A 1 787 ? -30.734 44.188 23.312 1 68.56 787 GLU A N 1
ATOM 6266 C CA . GLU A 1 787 ? -30.672 42.906 24.016 1 68.56 787 GLU A CA 1
ATOM 6267 C C . GLU A 1 787 ? -31.984 42.125 23.891 1 68.56 787 GLU A C 1
ATOM 6269 O O . GLU A 1 787 ? -31.984 40.906 23.75 1 68.56 787 GLU A O 1
ATOM 6274 N N . ARG A 1 788 ? -33.062 42.875 23.969 1 68 788 ARG A N 1
ATOM 6275 C CA . ARG A 1 788 ? -34.344 42.25 23.797 1 68 788 ARG A CA 1
ATOM 6276 C C . ARG A 1 788 ? -34.531 41.688 22.391 1 68 788 ARG A C 1
ATOM 6278 O O . ARG A 1 788 ? -35.062 40.594 22.203 1 68 788 ARG A O 1
ATOM 6285 N N . PHE A 1 789 ? -33.875 42.406 21.5 1 68.69 789 PHE A N 1
ATOM 6286 C CA . PHE A 1 789 ? -33.938 41.969 20.109 1 68.69 789 PHE A CA 1
ATOM 6287 C C . PHE A 1 789 ? -33.062 40.719 19.906 1 68.69 789 PHE A C 1
ATOM 6289 O O . PHE A 1 789 ? -33.469 39.781 19.219 1 68.69 789 PHE A O 1
ATOM 6296 N N . PHE A 1 790 ? -31.953 40.812 20.422 1 69.12 790 PHE A N 1
ATOM 6297 C CA . PHE A 1 790 ? -31.078 39.656 20.359 1 69.12 790 PHE A CA 1
ATOM 6298 C C . PHE A 1 790 ? -31.734 38.438 20.984 1 69.12 790 PHE A C 1
ATOM 6300 O O . PHE A 1 790 ? -31.672 37.344 20.438 1 69.12 790 PHE A O 1
ATOM 6307 N N . GLY A 1 791 ? -32.375 38.656 22.141 1 67.38 791 GLY A N 1
ATOM 6308 C CA . GLY A 1 791 ? -33.125 37.594 22.781 1 67.38 791 GLY A CA 1
ATOM 6309 C C . GLY A 1 791 ? -34.219 37.062 21.906 1 67.38 791 GLY A C 1
ATOM 6310 O O . GLY A 1 791 ? -34.469 35.844 21.875 1 67.38 791 GLY A O 1
ATOM 6311 N N . TRP A 1 792 ? -34.781 37.906 21.219 1 69.12 792 TRP A N 1
ATOM 6312 C CA . TRP A 1 792 ? -35.844 37.5 20.312 1 69.12 792 TRP A CA 1
ATOM 6313 C C . TRP A 1 792 ? -35.281 36.688 19.125 1 69.12 792 TRP A C 1
ATOM 6315 O O . TRP A 1 792 ? -35.875 35.688 18.734 1 69.12 792 TRP A O 1
ATOM 6325 N N . LEU A 1 793 ? -34.188 37.188 18.547 1 67.56 793 LEU A N 1
ATOM 6326 C CA . LEU A 1 793 ? -33.594 36.5 17.406 1 67.56 793 LEU A CA 1
ATOM 6327 C C . LEU A 1 793 ? -33.094 35.125 17.812 1 67.56 793 LEU A C 1
ATOM 6329 O O . LEU A 1 793 ? -33.344 34.125 17.094 1 67.56 793 LEU A O 1
ATOM 6333 N N . VAL A 1 794 ? -32.375 35 18.906 1 67.06 794 VAL A N 1
ATOM 6334 C CA . VAL A 1 794 ? -31.656 33.75 19.266 1 67.06 794 VAL A CA 1
ATOM 6335 C C . VAL A 1 794 ? -32.5 32.969 20.281 1 67.06 794 VAL A C 1
ATOM 6337 O O . VAL A 1 794 ? -32.719 31.781 20.109 1 67.06 794 VAL A O 1
ATOM 6340 N N . ASN A 1 795 ? -32.969 33.688 21.469 1 55.84 795 ASN A N 1
ATOM 6341 C CA . ASN A 1 795 ? -33.594 33 22.594 1 55.84 795 ASN A CA 1
ATOM 6342 C C . ASN A 1 795 ? -35.031 32.625 22.281 1 55.84 795 ASN A C 1
ATOM 6344 O O . ASN A 1 795 ? -35.5 31.531 22.672 1 55.84 795 ASN A O 1
ATOM 6348 N N . GLN A 1 796 ? -35.781 33.531 21.578 1 53.97 796 GLN A N 1
ATOM 6349 C CA . GLN A 1 796 ? -37.188 33.219 21.344 1 53.97 796 GLN A CA 1
ATOM 6350 C C . GLN A 1 796 ? -37.344 32.438 20.031 1 53.97 796 GLN A C 1
ATOM 6352 O O . GLN A 1 796 ? -38.469 32.125 19.625 1 53.97 796 GLN A O 1
ATOM 6357 N N . GLY A 1 797 ? -36.219 32.062 19.375 1 58.03 797 GLY A N 1
ATOM 6358 C CA . GLY A 1 797 ? -36.219 31.062 18.328 1 58.03 797 GLY A CA 1
ATOM 6359 C C . GLY A 1 797 ? -36.531 31.641 16.953 1 58.03 797 GLY A C 1
ATOM 6360 O O . GLY A 1 797 ? -36.969 30.922 16.062 1 58.03 797 GLY A O 1
ATOM 6361 N N . HIS A 1 798 ? -36.469 32.969 16.781 1 64.19 798 HIS A N 1
ATOM 6362 C CA . HIS A 1 798 ? -36.781 33.5 15.453 1 64.19 798 HIS A CA 1
ATOM 6363 C C . HIS A 1 798 ? -35.781 33 14.414 1 64.19 798 HIS A C 1
ATOM 6365 O O . HIS A 1 798 ? -36.188 32.594 13.312 1 64.19 798 HIS A O 1
ATOM 6371 N N . VAL A 1 799 ? -34.562 33.125 14.695 1 67.62 799 VAL A N 1
ATOM 6372 C CA . VAL A 1 799 ? -33.531 32.656 13.773 1 67.62 799 VAL A CA 1
ATOM 6373 C C . VAL A 1 799 ? -33.719 31.156 13.492 1 67.62 799 VAL A C 1
ATOM 6375 O O . VAL A 1 799 ? -33.594 30.719 12.352 1 67.62 799 VAL A O 1
ATOM 6378 N N . ALA A 1 800 ? -34.062 30.562 14.5 1 66.56 800 ALA A N 1
ATOM 6379 C CA . ALA A 1 800 ? -34.312 29.125 14.328 1 66.56 800 ALA A CA 1
ATOM 6380 C C . ALA A 1 800 ? -35.531 28.891 13.422 1 66.56 800 ALA A C 1
ATOM 6382 O O . ALA A 1 800 ? -35.531 27.953 12.625 1 66.56 800 ALA A O 1
ATOM 6383 N N . GLU A 1 801 ? -36.531 29.719 13.555 1 63.75 801 GLU A N 1
ATOM 6384 C CA . GLU A 1 801 ? -37.75 29.609 12.734 1 63.75 801 GLU A CA 1
ATOM 6385 C C . GLU A 1 801 ? -37.438 29.891 11.266 1 63.75 801 GLU A C 1
ATOM 6387 O O . GLU A 1 801 ? -37.969 29.219 10.375 1 63.75 801 GLU A O 1
ATOM 6392 N N . VAL A 1 802 ? -36.531 30.844 11.062 1 66.81 802 VAL A N 1
ATOM 6393 C CA . VAL A 1 802 ? -36.188 31.203 9.695 1 66.81 802 VAL A CA 1
ATOM 6394 C C . VAL A 1 802 ? -35.344 30.094 9.062 1 66.81 802 VAL A C 1
ATOM 6396 O O . VAL A 1 802 ? -35.531 29.75 7.887 1 66.81 802 VAL A O 1
ATOM 6399 N N . VAL A 1 803 ? -34.469 29.547 9.852 1 67.81 803 VAL A N 1
ATOM 6400 C CA . VAL A 1 803 ? -33.594 28.5 9.344 1 67.81 803 VAL A CA 1
ATOM 6401 C C . VAL A 1 803 ? -34.375 27.25 9.031 1 67.81 803 VAL A C 1
ATOM 6403 O O . VAL A 1 803 ? -34 26.453 8.164 1 67.81 803 VAL A O 1
ATOM 6406 N N . LYS A 1 804 ? -35.562 27.172 9.633 1 60.94 804 LYS A N 1
ATOM 6407 C CA . LYS A 1 804 ? -36.406 26.016 9.383 1 60.94 804 LYS A CA 1
ATOM 6408 C C . LYS A 1 804 ? -37.094 26.125 8.031 1 60.94 804 LYS A C 1
ATOM 6410 O O . LYS A 1 804 ? -37.562 25.125 7.48 1 60.94 804 LYS A O 1
ATOM 6415 N N . ASN A 1 805 ? -37.094 27.312 7.574 1 58.94 805 ASN A N 1
ATOM 6416 C CA . ASN A 1 805 ? -37.688 27.484 6.262 1 58.94 805 ASN A CA 1
ATOM 6417 C C . ASN A 1 805 ? -36.906 26.797 5.164 1 58.94 805 ASN A C 1
ATOM 6419 O O . ASN A 1 805 ? -35.688 26.641 5.293 1 58.94 805 ASN A O 1
ATOM 6423 N N . GLU A 1 806 ? -37.594 26.297 4.227 1 59 806 GLU A N 1
ATOM 6424 C CA . GLU A 1 806 ? -36.938 25.609 3.105 1 59 806 GLU A CA 1
ATOM 6425 C C . GLU A 1 806 ? -35.938 26.531 2.408 1 59 806 GLU A C 1
ATOM 6427 O O . GLU A 1 806 ? -36.25 27.688 2.131 1 59 806 GLU A O 1
ATOM 6432 N N . GLY A 1 807 ? -34.719 26.203 2.297 1 61.78 807 GLY A N 1
ATOM 6433 C CA . GLY A 1 807 ? -33.688 26.922 1.562 1 61.78 807 GLY A CA 1
ATOM 6434 C C . GLY A 1 807 ? -32.656 27.578 2.461 1 61.78 807 GLY A C 1
ATOM 6435 O O . GLY A 1 807 ? -31.656 28.109 1.982 1 61.78 807 GLY A O 1
ATOM 6436 N N . PHE A 1 808 ? -33 27.688 3.773 1 63.41 808 PHE A N 1
ATOM 6437 C CA . PHE A 1 808 ? -32.062 28.297 4.691 1 63.41 808 PHE A CA 1
ATOM 6438 C C . PHE A 1 808 ? -31.203 27.25 5.379 1 63.41 808 PHE A C 1
ATOM 6440 O O . PHE A 1 808 ? -31.719 26.188 5.785 1 63.41 808 PHE A O 1
ATOM 6447 N N . SER A 1 809 ? -29.953 27.453 5.289 1 62.56 809 SER A N 1
ATOM 6448 C CA . SER A 1 809 ? -29.062 26.438 5.832 1 62.56 809 SER A CA 1
ATOM 6449 C C . SER A 1 809 ? -28.594 26.797 7.238 1 62.56 809 SER A C 1
ATOM 6451 O O . SER A 1 809 ? -28.688 25.984 8.156 1 62.56 809 SER A O 1
ATOM 6453 N N . SER A 1 810 ? -28.016 28 7.449 1 64.12 810 SER A N 1
ATOM 6454 C CA . SER A 1 810 ? -27.5 28.406 8.75 1 64.12 810 SER A CA 1
ATOM 6455 C C . SER A 1 810 ? -27.641 29.906 8.961 1 64.12 810 SER A C 1
ATOM 6457 O O . SER A 1 810 ? -27.953 30.656 8.023 1 64.12 810 SER A O 1
ATOM 6459 N N . ALA A 1 811 ? -27.828 30.328 10.242 1 65.56 811 ALA A N 1
ATOM 6460 C CA . ALA A 1 811 ? -27.922 31.75 10.586 1 65.56 811 ALA A CA 1
ATOM 6461 C C . ALA A 1 811 ? -26.906 32.094 11.672 1 65.56 811 ALA A C 1
ATOM 6463 O O . ALA A 1 811 ? -26.547 31.266 12.508 1 65.56 811 ALA A O 1
ATOM 6464 N N . GLU A 1 812 ? -26.203 33.094 11.492 1 64.44 812 GLU A N 1
ATOM 6465 C CA . GLU A 1 812 ? -25.312 33.656 12.508 1 64.44 812 GLU A CA 1
ATOM 6466 C C . GLU A 1 812 ? -25.75 35.031 12.93 1 64.44 812 GLU A C 1
ATOM 6468 O O . GLU A 1 812 ? -26.141 35.844 12.086 1 64.44 812 GLU A O 1
ATOM 6473 N N . VAL A 1 813 ? -26.062 35.219 14.32 1 64.75 813 VAL A N 1
ATOM 6474 C CA . VAL A 1 813 ? -26.406 36.531 14.836 1 64.75 813 VAL A CA 1
ATOM 6475 C C . VAL A 1 813 ? -25.219 37.125 15.586 1 64.75 813 VAL A C 1
ATOM 6477 O O . VAL A 1 813 ? -24.609 36.469 16.422 1 64.75 813 VAL A O 1
ATOM 6480 N N . PHE A 1 814 ? -24.672 38.188 15.148 1 59.06 814 PHE A N 1
ATOM 6481 C CA . PHE A 1 814 ? -23.547 38.875 15.797 1 59.06 814 PHE A CA 1
ATOM 6482 C C . PHE A 1 814 ? -24 40.219 16.375 1 59.06 814 PHE A C 1
ATOM 6484 O O . PHE A 1 814 ? -24.891 40.844 15.844 1 59.06 814 PHE A O 1
ATOM 6491 N N . THR A 1 815 ? -23.75 40.438 17.75 1 57.06 815 THR A N 1
ATOM 6492 C CA . THR A 1 815 ? -23.875 41.781 18.297 1 57.06 815 THR A CA 1
ATOM 6493 C C . THR A 1 815 ? -22.625 42.594 17.984 1 57.06 815 THR A C 1
ATOM 6495 O O . THR A 1 815 ? -21.516 42.094 17.984 1 57.06 815 THR A O 1
ATOM 6498 N N . ASP A 1 816 ? -22.859 43.625 17.391 1 47.31 816 ASP A N 1
ATOM 6499 C CA . ASP A 1 816 ? -21.703 44.469 17.078 1 47.31 816 ASP A CA 1
ATOM 6500 C C . ASP A 1 816 ? -20.891 44.75 18.344 1 47.31 816 ASP A C 1
ATOM 6502 O O . ASP A 1 816 ? -21.453 45.094 19.391 1 47.31 816 ASP A O 1
ATOM 6506 N N . VAL A 1 817 ? -19.672 44.406 18.484 1 46.97 817 VAL A N 1
ATOM 6507 C CA . VAL A 1 817 ? -18.797 44.562 19.625 1 46.97 817 VAL A CA 1
ATOM 6508 C C . VAL A 1 817 ? -18.797 46 20.094 1 46.97 817 VAL A C 1
ATOM 6510 O O . VAL A 1 817 ? -18.734 46.281 21.297 1 46.97 817 VAL A O 1
ATOM 6513 N N . GLU A 1 818 ? -18.875 47.156 19.328 1 43.91 818 GLU A N 1
ATOM 6514 C CA . GLU A 1 818 ? -18.734 48.562 19.688 1 43.91 818 GLU A CA 1
ATOM 6515 C C . GLU A 1 818 ? -20.094 49.188 20.031 1 43.91 818 GLU A C 1
ATOM 6517 O O . GLU A 1 818 ? -20.188 50.031 20.922 1 43.91 818 GLU A O 1
ATOM 6522 N N . ASP A 1 819 ? -21.125 48.938 19.266 1 50.84 819 ASP A N 1
ATOM 6523 C CA . ASP A 1 819 ? -22.469 49.469 19.547 1 50.84 819 ASP A CA 1
ATOM 6524 C C . ASP A 1 819 ? -23.438 48.312 19.844 1 50.84 819 ASP A C 1
ATOM 6526 O O . ASP A 1 819 ? -23.875 47.625 18.938 1 50.84 819 ASP A O 1
ATOM 6530 N N . ALA A 1 820 ? -23.531 48.125 21.047 1 58.88 820 ALA A N 1
ATOM 6531 C CA . ALA A 1 820 ? -24.391 47.062 21.562 1 58.88 820 ALA A CA 1
ATOM 6532 C C . ALA A 1 820 ? -25.812 47.188 20.984 1 58.88 820 ALA A C 1
ATOM 6534 O O . ALA A 1 820 ? -26.625 46.25 21.141 1 58.88 820 ALA A O 1
ATOM 6535 N N . ARG A 1 821 ? -26.031 48.312 20.203 1 65.38 821 ARG A N 1
ATOM 6536 C CA . ARG A 1 821 ? -27.359 48.531 19.656 1 65.38 821 ARG A CA 1
ATOM 6537 C C . ARG A 1 821 ? -27.5 47.969 18.266 1 65.38 821 ARG A C 1
ATOM 6539 O O . ARG A 1 821 ? -28.609 47.875 17.719 1 65.38 821 ARG A O 1
ATOM 6546 N N . LYS A 1 822 ? -26.344 47.562 17.75 1 64.94 822 LYS A N 1
ATOM 6547 C CA . LYS A 1 822 ? -26.359 47.031 16.391 1 64.94 822 LYS A CA 1
ATOM 6548 C C . LYS A 1 822 ? -26.266 45.5 16.391 1 64.94 822 LYS A C 1
ATOM 6550 O O . LYS A 1 822 ? -25.406 44.938 17.047 1 64.94 822 LYS A O 1
ATOM 6555 N N . LEU A 1 823 ? -27.297 44.844 15.812 1 67.69 823 LEU A N 1
ATOM 6556 C CA . LEU A 1 823 ? -27.359 43.406 15.688 1 67.69 823 LEU A CA 1
ATOM 6557 C C . LEU A 1 823 ? -27.312 42.969 14.219 1 67.69 823 LEU A C 1
ATOM 6559 O O . LEU A 1 823 ? -27.906 43.625 13.359 1 67.69 823 LEU A O 1
ATOM 6563 N N . VAL A 1 824 ? -26.391 42.156 13.883 1 65.5 824 VAL A N 1
ATOM 6564 C CA . VAL A 1 824 ? -26.312 41.656 12.523 1 65.5 824 VAL A CA 1
ATOM 6565 C C . VAL A 1 824 ? -26.719 40.156 12.508 1 65.5 824 VAL A C 1
ATOM 6567 O O . VAL A 1 824 ? -26.188 39.375 13.273 1 65.5 824 VAL A O 1
ATOM 6570 N N . ALA A 1 825 ? -27.812 39.875 11.781 1 68 825 ALA A N 1
ATOM 6571 C CA . ALA A 1 825 ? -28.203 38.5 11.57 1 68 825 ALA A CA 1
ATOM 6572 C C . ALA A 1 825 ? -27.875 38.031 10.148 1 68 825 ALA A C 1
ATOM 6574 O O . ALA A 1 825 ? -28.297 38.688 9.18 1 68 825 ALA A O 1
ATOM 6575 N N . ARG A 1 826 ? -27 37.094 9.992 1 67.06 826 ARG A N 1
ATOM 6576 C CA . ARG A 1 826 ? -26.609 36.531 8.703 1 67.06 826 ARG A CA 1
ATOM 6577 C C . ARG A 1 826 ? -27.25 35.188 8.469 1 67.06 826 ARG A C 1
ATOM 6579 O O . ARG A 1 826 ? -27.125 34.281 9.297 1 67.06 826 ARG A O 1
ATOM 6586 N N . TYR A 1 827 ? -28.062 35.156 7.402 1 68.69 827 TYR A N 1
ATOM 6587 C CA . TYR A 1 827 ? -28.672 33.906 7.02 1 68.69 827 TYR A CA 1
ATOM 6588 C C . TYR A 1 827 ? -28.047 33.344 5.75 1 68.69 827 TYR A C 1
ATOM 6590 O O . TYR A 1 827 ? -27.797 34.094 4.797 1 68.69 827 TYR A O 1
ATOM 6598 N N . VAL A 1 828 ? -27.609 32.125 5.828 1 67.81 828 VAL A N 1
ATOM 6599 C CA . VAL A 1 828 ? -27.094 31.453 4.641 1 67.81 828 VAL A CA 1
ATOM 6600 C C . VAL A 1 828 ? -28.219 30.734 3.912 1 67.81 828 VAL A C 1
ATOM 6602 O O . VAL A 1 828 ? -28.938 29.922 4.508 1 67.81 828 VAL A O 1
ATOM 6605 N N . VAL A 1 829 ? -28.547 31.125 2.73 1 63.84 829 VAL A N 1
ATOM 6606 C CA . VAL A 1 829 ? -29.641 30.578 1.93 1 63.84 829 VAL A CA 1
ATOM 6607 C C . VAL A 1 829 ? -29.062 29.719 0.809 1 63.84 829 VAL A C 1
ATOM 6609 O O . VAL A 1 829 ? -28 30.016 0.272 1 63.84 829 VAL A O 1
ATOM 6612 N N . ASP A 1 830 ? -29.688 28.594 0.567 1 63.22 830 ASP A N 1
ATOM 6613 C CA . ASP A 1 830 ? -29.219 27.594 -0.387 1 63.22 830 ASP A CA 1
ATOM 6614 C C . ASP A 1 830 ? -29.234 28.141 -1.811 1 63.22 830 ASP A C 1
ATOM 6616 O O . ASP A 1 830 ? -28.359 27.812 -2.621 1 63.22 830 ASP A O 1
ATOM 6620 N N . SER A 1 831 ? -30.359 28.891 -2.188 1 62.62 831 SER A N 1
ATOM 6621 C CA . SER A 1 831 ? -30.5 29.406 -3.541 1 62.62 831 SER A CA 1
ATOM 6622 C C . SER A 1 831 ? -31.125 30.812 -3.527 1 62.62 831 SER A C 1
ATOM 6624 O O . SER A 1 831 ? -31.734 31.203 -2.541 1 62.62 831 SER A O 1
ATOM 6626 N N . VAL A 1 832 ? -30.781 31.547 -4.543 1 63.25 832 VAL A N 1
ATOM 6627 C CA . VAL A 1 832 ? -31.375 32.875 -4.695 1 63.25 832 VAL A CA 1
ATOM 6628 C C . VAL A 1 832 ? -32.906 32.719 -4.812 1 63.25 832 VAL A C 1
ATOM 6630 O O . VAL A 1 832 ? -33.656 33.562 -4.324 1 63.25 832 VAL A O 1
ATOM 6633 N N . GLU A 1 833 ? -33.188 31.547 -5.379 1 59.66 833 GLU A N 1
ATOM 6634 C CA . GLU A 1 833 ? -34.625 31.297 -5.531 1 59.66 833 GLU A CA 1
ATOM 6635 C C . GLU A 1 833 ? -35.281 31.125 -4.172 1 59.66 833 GLU A C 1
ATOM 6637 O O . GLU A 1 833 ? -36.406 31.609 -3.957 1 59.66 833 GLU A O 1
ATOM 6642 N N . ASP A 1 834 ? -34.531 30.469 -3.318 1 63.09 834 ASP A N 1
ATOM 6643 C CA . ASP A 1 834 ? -35.094 30.266 -1.984 1 63.09 834 ASP A CA 1
ATOM 6644 C C . ASP A 1 834 ? -35.25 31.594 -1.242 1 63.09 834 ASP A C 1
ATOM 6646 O O . ASP A 1 834 ? -36.188 31.797 -0.501 1 63.09 834 ASP A O 1
ATOM 6650 N N . LEU A 1 835 ? -34.312 32.438 -1.557 1 63.09 835 LEU A N 1
ATOM 6651 C CA . LEU A 1 835 ? -34.406 33.75 -0.94 1 63.09 835 LEU A CA 1
ATOM 6652 C C . LEU A 1 835 ? -35.562 34.562 -1.521 1 63.09 835 LEU A C 1
ATOM 6654 O O . LEU A 1 835 ? -36.281 35.219 -0.783 1 63.09 835 LEU A O 1
ATOM 6658 N N . ASP A 1 836 ? -35.688 34.438 -2.932 1 60.62 836 ASP A N 1
ATOM 6659 C CA . ASP A 1 836 ? -36.812 35.125 -3.588 1 60.62 836 ASP A CA 1
ATOM 6660 C C . ASP A 1 836 ? -38.156 34.562 -3.123 1 60.62 836 ASP A C 1
ATOM 6662 O O . ASP A 1 836 ? -39.094 35.312 -2.912 1 60.62 836 ASP A O 1
ATOM 6666 N N . ALA A 1 837 ? -38.156 33.25 -2.973 1 59.88 837 ALA A N 1
ATOM 6667 C CA . ALA A 1 837 ? -39.375 32.594 -2.49 1 59.88 837 ALA A CA 1
ATOM 6668 C C . ALA A 1 837 ? -39.688 33.062 -1.072 1 59.88 837 ALA A C 1
ATOM 6670 O O . ALA A 1 837 ? -40.875 33.25 -0.737 1 59.88 837 ALA A O 1
ATOM 6671 N N . TYR A 1 838 ? -38.625 33.062 -0.323 1 58.31 838 TYR A N 1
ATOM 6672 C CA . TYR A 1 838 ? -38.812 33.531 1.037 1 58.31 838 TYR A CA 1
ATOM 6673 C C . TYR A 1 838 ? -39.281 35 1.034 1 58.31 838 TYR A C 1
ATOM 6675 O O . TYR A 1 838 ? -40.125 35.375 1.826 1 58.31 838 TYR A O 1
ATOM 6683 N N . SER A 1 839 ? -38.781 35.594 -0.044 1 52.81 839 SER A N 1
ATOM 6684 C CA . SER A 1 839 ? -39.125 37.031 -0.12 1 52.81 839 SER A CA 1
ATOM 6685 C C . SER A 1 839 ? -40.5 37.25 -0.735 1 52.81 839 SER A C 1
ATOM 6687 O O . SER A 1 839 ? -41.188 38.219 -0.413 1 52.81 839 SER A O 1
ATOM 6689 N N . SER A 1 840 ? -40.969 36.312 -1.777 1 45.5 840 SER A N 1
ATOM 6690 C CA . SER A 1 840 ? -42.25 36.469 -2.486 1 45.5 840 SER A CA 1
ATOM 6691 C C . SER A 1 840 ? -43.344 35.688 -1.805 1 45.5 840 SER A C 1
ATOM 6693 O O . SER A 1 840 ? -44.531 35.812 -2.182 1 45.5 840 SER A O 1
ATOM 6695 N N . GLY A 1 841 ? -43.188 34.594 -1.083 1 38.03 841 GLY A N 1
ATOM 6696 C CA . GLY A 1 841 ? -44.312 33.781 -0.635 1 38.03 841 GLY A CA 1
ATOM 6697 C C . GLY A 1 841 ? -45.375 34.594 0.076 1 38.03 841 GLY A C 1
ATOM 6698 O O . GLY A 1 841 ? -45.094 35.719 0.546 1 38.03 841 GLY A O 1
ATOM 6699 N N . PRO A 1 842 ? -46.656 34.156 -0.087 1 35.06 842 PRO A N 1
ATOM 6700 C CA . PRO A 1 842 ? -47.75 34.969 0.483 1 35.06 842 PRO A CA 1
ATOM 6701 C C . PRO A 1 842 ? -47.438 35.438 1.9 1 35.06 842 PRO A C 1
ATOM 6703 O O . PRO A 1 842 ? -47.844 36.531 2.275 1 35.06 842 PRO A O 1
ATOM 6706 N N . GLY A 1 843 ? -47.344 34.438 2.764 1 31.88 843 GLY A N 1
ATOM 6707 C CA . GLY A 1 843 ? -47.094 34.812 4.145 1 31.88 843 GLY A CA 1
ATOM 6708 C C . GLY A 1 843 ? -45.75 35.531 4.336 1 31.88 843 GLY A C 1
ATOM 6709 O O . GLY A 1 843 ? -45.344 35.781 5.465 1 31.88 843 GLY A O 1
ATOM 6710 N N . VAL A 1 844 ? -44.906 35.312 3.387 1 32.91 844 VAL A N 1
ATOM 6711 C CA . VAL A 1 844 ? -43.594 35.906 3.365 1 32.91 844 VAL A CA 1
ATOM 6712 C C . VAL A 1 844 ? -43.688 37.438 3.377 1 32.91 844 VAL A C 1
ATOM 6714 O O . VAL A 1 844 ? -43.219 38.125 2.453 1 32.91 844 VAL A O 1
ATOM 6717 N N . VAL A 1 845 ? -44.781 37.938 3.396 1 30.03 845 VAL A N 1
ATOM 6718 C CA . VAL A 1 845 ? -44.844 39.25 4.023 1 30.03 845 VAL A CA 1
ATOM 6719 C C . VAL A 1 845 ? -43.938 39.25 5.254 1 30.03 845 VAL A C 1
ATOM 6721 O O . VAL A 1 845 ? -43.938 40.25 6.008 1 30.03 845 VAL A O 1
ATOM 6724 N N . LYS A 1 846 ? -43.344 38.062 5.609 1 31.92 846 LYS A N 1
ATOM 6725 C CA . LYS A 1 846 ? -42.594 37.875 6.852 1 31.92 846 LYS A CA 1
ATOM 6726 C C . LYS A 1 846 ? -41.188 38.406 6.742 1 31.92 846 LYS A C 1
ATOM 6728 O O . LYS A 1 846 ? -40.375 38.312 7.684 1 31.92 846 LYS A O 1
ATOM 6733 N N . GLU A 1 847 ? -40.531 38.531 5.699 1 37.06 847 GLU A N 1
ATOM 6734 C CA . GLU A 1 847 ? -39.312 39.344 5.668 1 37.06 847 GLU A CA 1
ATOM 6735 C C . GLU A 1 847 ? -39.469 40.594 6.504 1 37.06 847 GLU A C 1
ATOM 6737 O O . GLU A 1 847 ? -38.531 40.969 7.238 1 37.06 847 GLU A O 1
ATOM 6742 N N . ILE A 1 848 ? -40.5 41.281 6.082 1 36.69 848 ILE A N 1
ATOM 6743 C CA . ILE A 1 848 ? -41.156 42.438 6.711 1 36.69 848 ILE A CA 1
ATOM 6744 C C . ILE A 1 848 ? -41.75 42 8.047 1 36.69 848 ILE A C 1
ATOM 6746 O O . ILE A 1 848 ? -42 42.844 8.914 1 36.69 848 ILE A O 1
ATOM 6750 N N . ALA A 1 849 ? -42 40.781 8.109 1 39.44 849 ALA A N 1
ATOM 6751 C CA . ALA A 1 849 ? -42.562 40.312 9.367 1 39.44 849 ALA A CA 1
ATOM 6752 C C . ALA A 1 849 ? -41.531 40.438 10.5 1 39.44 849 ALA A C 1
ATOM 6754 O O . ALA A 1 849 ? -41.906 40.781 11.617 1 39.44 849 ALA A O 1
ATOM 6755 N N . LEU A 1 850 ? -40.281 39.969 10.164 1 44.31 850 LEU A N 1
ATOM 6756 C CA . LEU A 1 850 ? -39.281 40.281 11.18 1 44.31 850 LEU A CA 1
ATOM 6757 C C . LEU A 1 850 ? -39.312 41.781 11.5 1 44.31 850 LEU A C 1
ATOM 6759 O O . LEU A 1 850 ? -39.219 42.156 12.664 1 44.31 850 LEU A O 1
ATOM 6763 N N . LYS A 1 851 ? -39.375 42.5 10.297 1 45.59 851 LYS A N 1
ATOM 6764 C CA . LYS A 1 851 ? -39.531 43.938 10.5 1 45.59 851 LYS A CA 1
ATOM 6765 C C . LYS A 1 851 ? -40.875 44.25 11.156 1 45.59 851 LYS A C 1
ATOM 6767 O O . LYS A 1 851 ? -40.969 45.031 12.102 1 45.59 851 LYS A O 1
ATOM 6772 N N . LYS A 1 852 ? -41.812 43.594 10.492 1 46.06 852 LYS A N 1
ATOM 6773 C CA . LYS A 1 852 ? -43.125 43.844 11.016 1 46.06 852 LYS A CA 1
ATOM 6774 C C . LYS A 1 852 ? -43.312 43.281 12.422 1 46.06 852 LYS A C 1
ATOM 6776 O O . LYS A 1 852 ? -43.844 43.938 13.312 1 46.06 852 LYS A O 1
ATOM 6781 N N . GLU A 1 853 ? -42.875 42.094 12.609 1 49.56 853 GLU A N 1
ATOM 6782 C CA . GLU A 1 853 ? -42.969 41.5 13.953 1 49.56 853 GLU A CA 1
ATOM 6783 C C . GLU A 1 853 ? -42.062 42.219 14.93 1 49.56 853 GLU A C 1
ATOM 6785 O O . GLU A 1 853 ? -42.406 42.438 16.094 1 49.56 853 GLU A O 1
ATOM 6790 N N . GLY A 1 854 ? -40.906 42.531 14.375 1 52.41 854 GLY A N 1
ATOM 6791 C CA . GLY A 1 854 ? -40.062 43.344 15.188 1 52.41 854 GLY A CA 1
ATOM 6792 C C . GLY A 1 854 ? -40.656 44.719 15.477 1 52.41 854 GLY A C 1
ATOM 6793 O O . GLY A 1 854 ? -40.594 45.219 16.609 1 52.41 854 GLY A O 1
ATOM 6794 N N . ILE A 1 855 ? -41.312 45.25 14.344 1 53.41 855 ILE A N 1
ATOM 6795 C CA . ILE A 1 855 ? -42 46.531 14.523 1 53.41 855 ILE A CA 1
ATOM 6796 C C . ILE A 1 855 ? -43.188 46.344 15.438 1 53.41 855 ILE A C 1
ATOM 6798 O O . ILE A 1 855 ? -43.469 47.156 16.312 1 53.41 855 ILE A O 1
ATOM 6802 N N . GLU A 1 856 ? -44.031 45.375 15.133 1 52.25 856 GLU A N 1
ATOM 6803 C CA . GLU A 1 856 ? -45.219 45.156 15.93 1 52.25 856 GLU A CA 1
ATOM 6804 C C . GLU A 1 856 ? -44.875 44.875 17.391 1 52.25 856 GLU A C 1
ATOM 6806 O O . GLU A 1 856 ? -45.531 45.344 18.297 1 52.25 856 GLU A O 1
ATOM 6811 N N . LYS A 1 857 ? -43.969 43.969 17.562 1 54.31 857 LYS A N 1
ATOM 6812 C CA . LYS A 1 857 ? -43.625 43.562 18.922 1 54.31 857 LYS A CA 1
ATOM 6813 C C . LYS A 1 857 ? -42.812 44.656 19.641 1 54.31 857 LYS A C 1
ATOM 6815 O O . LYS A 1 857 ? -42.969 44.844 20.844 1 54.31 857 LYS A O 1
ATOM 6820 N N . PHE A 1 858 ? -42 45.312 18.984 1 55.84 858 PHE A N 1
ATOM 6821 C CA . PHE A 1 858 ? -41.156 46.281 19.688 1 55.84 858 PHE A CA 1
ATOM 6822 C C . PHE A 1 858 ? -41.531 47.688 19.328 1 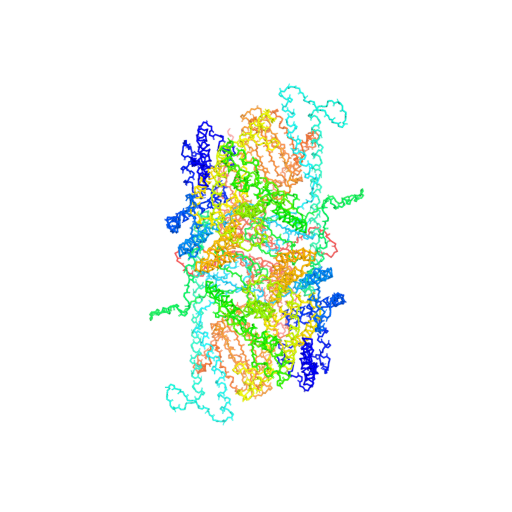55.84 858 PHE A C 1
ATOM 6824 O O . PHE A 1 858 ? -40.969 48.656 19.891 1 55.84 858 PHE A O 1
ATOM 6831 N N . GLY A 1 859 ? -42.781 48.281 18.984 1 43.03 859 GLY A N 1
ATOM 6832 C CA . GLY A 1 859 ? -43.406 49.562 18.734 1 43.03 859 GLY A CA 1
ATOM 6833 C C . GLY A 1 859 ? -42.844 50.281 17.531 1 43.03 859 GLY A C 1
ATOM 6834 O O . GLY A 1 859 ? -42.125 49.688 16.734 1 43.03 859 GLY A O 1
ATOM 6835 N N . SER A 1 860 ? -42.594 51.969 17.812 1 36.12 860 SER A N 1
ATOM 6836 C CA . SER A 1 860 ? -42.469 53.125 16.906 1 36.12 860 SER A CA 1
ATOM 6837 C C . SER A 1 860 ? -41.438 52.844 15.82 1 36.12 860 SER A C 1
ATOM 6839 O O . SER A 1 860 ? -40.625 51.906 15.938 1 36.12 860 SER A O 1
ATOM 6841 N N . GLU A 1 861 ? -41.281 54.062 14.703 1 35.53 861 GLU A N 1
ATOM 6842 C CA . GLU A 1 861 ? -40.375 54.438 13.617 1 35.53 861 GLU A CA 1
ATOM 6843 C C . GLU A 1 861 ? -38.938 54.062 13.969 1 35.53 861 GLU A C 1
ATOM 6845 O O . GLU A 1 861 ? -38.062 54.906 13.969 1 35.53 861 GLU A O 1
ATOM 6850 N N . GLN A 1 862 ? -38.688 53.719 15 1 33.84 862 GLN A N 1
ATOM 6851 C CA . GLN A 1 862 ? -37.312 53.656 15.461 1 33.84 862 GLN A CA 1
ATOM 6852 C C . GLN A 1 862 ? -36.375 53.219 14.344 1 33.84 862 GLN A C 1
ATOM 6854 O O . GLN A 1 862 ? -36.812 52.594 13.359 1 33.84 862 GLN A O 1
ATOM 6859 N N . GLN A 1 863 ? -35.062 53.406 14.758 1 31.88 863 GLN A N 1
ATOM 6860 C CA . GLN A 1 863 ? -33.875 53.375 13.898 1 31.88 863 GLN A CA 1
ATOM 6861 C C . GLN A 1 863 ? -33.938 52.219 12.914 1 31.88 863 GLN A C 1
ATOM 6863 O O . GLN A 1 863 ? -34.5 51.156 13.227 1 31.88 863 GLN A O 1
ATOM 6868 N N . VAL A 1 864 ? -33.75 52.656 11.656 1 32.19 864 VAL A N 1
ATOM 6869 C CA . VAL A 1 864 ? -33.625 52.125 10.297 1 32.19 864 VAL A CA 1
ATOM 6870 C C . VAL A 1 864 ? -33.031 50.75 10.328 1 32.19 864 VAL A C 1
ATOM 6872 O O . VAL A 1 864 ? -31.891 50.562 10.766 1 32.19 864 VAL A O 1
ATOM 6875 N N . VAL A 1 865 ? -33.781 49.875 10.758 1 34.69 865 VAL A N 1
ATOM 6876 C CA . VAL A 1 865 ? -33.375 48.562 10.305 1 34.69 865 VAL A CA 1
ATOM 6877 C C . VAL A 1 865 ? -33.031 48.594 8.82 1 34.69 865 VAL A C 1
ATOM 6879 O O . VAL A 1 865 ? -33.875 48.906 7.98 1 34.69 865 VAL A O 1
ATOM 6882 N N . SER A 1 866 ? -32 49.375 8.531 1 32.12 866 SER A N 1
ATOM 6883 C CA . SER A 1 866 ? -31.641 49.188 7.133 1 32.12 866 SER A CA 1
ATOM 6884 C C . SER A 1 866 ? -31.516 47.688 6.789 1 32.12 866 SER A C 1
ATOM 6886 O O . SER A 1 866 ? -30.969 46.906 7.578 1 32.12 866 SER A O 1
ATOM 6888 N N . PHE A 1 867 ? -32.656 47.25 6.383 1 30.91 867 PHE A N 1
ATOM 6889 C CA . PHE A 1 867 ? -32.625 45.906 5.809 1 30.91 867 PHE A CA 1
ATOM 6890 C C . PHE A 1 867 ? -31.781 45.844 4.547 1 30.91 867 PHE A C 1
ATOM 6892 O O . PHE A 1 867 ? -32 46.625 3.607 1 30.91 867 PHE A O 1
ATOM 6899 N N . THR A 1 868 ? -30.656 45.969 4.684 1 29.39 868 THR A N 1
ATOM 6900 C CA . THR A 1 868 ? -29.953 45.719 3.432 1 29.39 868 THR A CA 1
ATOM 6901 C C . THR A 1 868 ? -30 44.25 3.072 1 29.39 868 THR A C 1
ATOM 6903 O O . THR A 1 868 ? -29.531 43.375 3.838 1 29.39 868 THR A O 1
ATOM 6906 N N . PRO A 1 869 ? -31.219 43.875 2.535 1 30.3 869 PRO A N 1
ATOM 6907 C CA . PRO A 1 869 ? -31.031 42.5 2.002 1 30.3 869 PRO A CA 1
ATOM 6908 C C . PRO A 1 869 ? -29.609 42.281 1.479 1 30.3 869 PRO A C 1
ATOM 6910 O O . PRO A 1 869 ? -29.109 43.062 0.653 1 30.3 869 PRO A O 1
ATOM 6913 N N . LEU A 1 870 ? -28.734 42.281 2.254 1 28.98 870 LEU A N 1
ATOM 6914 C CA . LEU A 1 870 ? -27.484 41.875 1.624 1 28.98 870 LEU A CA 1
ATOM 6915 C C . LEU A 1 870 ? -27.641 40.5 0.927 1 28.98 870 LEU A C 1
ATOM 6917 O O . LEU A 1 870 ? -27.953 39.5 1.57 1 28.98 870 LEU A O 1
ATOM 6921 N N . THR A 1 871 ? -28.469 40.469 -0.207 1 30.2 871 THR A N 1
ATOM 6922 C CA . THR A 1 871 ? -27.969 39.344 -0.997 1 30.2 871 THR A CA 1
ATOM 6923 C C . THR A 1 871 ? -26.453 39.219 -0.851 1 30.2 871 THR A C 1
ATOM 6925 O O . THR A 1 871 ? -25.719 40.156 -1.122 1 30.2 871 THR A O 1
ATOM 6928 N N . MET A 1 872 ? -26.016 38.875 0.087 1 27.83 872 MET A N 1
ATOM 6929 C CA . MET A 1 872 ? -24.578 38.688 -0.129 1 27.83 872 MET A CA 1
ATOM 6930 C C . MET A 1 872 ? -24.312 38.156 -1.538 1 27.83 872 MET A C 1
ATOM 6932 O O . MET A 1 872 ? -24.234 36.938 -1.756 1 27.83 872 MET A O 1
ATOM 6936 N N . ILE A 1 873 ? -24.812 38.656 -2.742 1 28.58 873 ILE A N 1
ATOM 6937 C CA . ILE A 1 873 ? -23.641 39.094 -3.502 1 28.58 873 ILE A CA 1
ATOM 6938 C C . ILE A 1 873 ? -23.016 40.312 -2.824 1 28.58 873 ILE A C 1
ATOM 6940 O O . ILE A 1 873 ? -21.828 40.312 -2.52 1 28.58 873 ILE A O 1
ATOM 6944 N N . SER A 1 874 ? -22.609 41.625 -3.324 1 23.3 874 SER A N 1
ATOM 6945 C CA . SER A 1 874 ? -22.406 42.938 -2.719 1 23.3 874 SER A CA 1
ATOM 6946 C C . SER A 1 874 ? -23.703 43.469 -2.131 1 23.3 874 SER A C 1
ATOM 6948 O O . SER A 1 874 ? -24.797 43.031 -2.488 1 23.3 874 SER A O 1
ATOM 6950 N N . GLU A 1 875 ? -23.766 44.688 -1.342 1 22.94 875 GLU A N 1
ATOM 6951 C CA . GLU A 1 875 ? -24.422 45.562 -0.372 1 22.94 875 GLU A CA 1
ATOM 6952 C C . GLU A 1 875 ? -25.609 46.281 -0.99 1 22.94 875 GLU A C 1
ATOM 6954 O O . GLU A 1 875 ? -26.281 47.062 -0.325 1 22.94 875 GLU A O 1
ATOM 6959 N N . LYS A 1 876 ? -26 46.406 -2.35 1 22.66 876 LYS A N 1
ATOM 6960 C CA . LYS A 1 876 ? -26.75 47.625 -2.652 1 22.66 876 LYS A CA 1
ATOM 6961 C C . LYS A 1 876 ? -28.172 47.562 -2.088 1 22.66 876 LYS A C 1
ATOM 6963 O O . LYS A 1 876 ? -28.734 46.5 -1.963 1 22.66 876 LYS A O 1
ATOM 6968 N N . SER A 1 877 ? -28.719 48.812 -1.6 1 22.8 877 SER A N 1
ATOM 6969 C CA . SER A 1 877 ? -29.891 49.469 -1.022 1 22.8 877 SER A CA 1
ATOM 6970 C C . SER A 1 877 ? -31.109 49.344 -1.942 1 22.8 877 SER A C 1
ATOM 6972 O O . SER A 1 877 ? -31.109 49.906 -3.039 1 22.8 877 SER A O 1
ATOM 6974 N N . ILE A 1 878 ? -31.781 48.25 -2.238 1 22.12 878 ILE A N 1
ATOM 6975 C CA . ILE A 1 878 ? -32.969 48.25 -3.088 1 22.12 878 ILE A CA 1
ATOM 6976 C C . ILE A 1 878 ? -34.031 49.125 -2.469 1 22.12 878 ILE A C 1
ATOM 6978 O O . ILE A 1 878 ? -34.312 49.062 -1.263 1 22.12 878 ILE A O 1
ATOM 6982 N N . ASN A 1 879 ? -34.625 50.156 -3.211 1 19.42 879 ASN A N 1
ATOM 6983 C CA . ASN A 1 879 ? -35.688 51.125 -3.092 1 19.42 879 ASN A CA 1
ATOM 6984 C C . ASN A 1 879 ? -37.031 50.438 -2.859 1 19.42 879 ASN A C 1
ATOM 6986 O O . ASN A 1 879 ? -37.438 49.562 -3.633 1 19.42 879 ASN A O 1
ATOM 6990 N N . THR A 1 880 ? -37.688 50.406 -1.712 1 23.33 880 THR A N 1
ATOM 6991 C CA . THR A 1 880 ? -38.906 50 -1.025 1 23.33 880 THR A CA 1
ATOM 6992 C C . THR A 1 880 ? -40.156 50.562 -1.715 1 23.33 880 THR A C 1
ATOM 6994 O O . THR A 1 880 ? -41.281 50.281 -1.305 1 23.33 880 THR A O 1
ATOM 6997 N N . SER A 1 881 ? -40.219 51.469 -2.631 1 21.94 881 SER A N 1
ATOM 6998 C CA . SER A 1 881 ? -41.469 52.219 -2.84 1 21.94 881 SER A CA 1
ATOM 6999 C C . SER A 1 881 ? -42.5 51.375 -3.535 1 21.94 881 SER A C 1
ATOM 7001 O O . SER A 1 881 ? -43.688 51.406 -3.189 1 21.94 881 SER A O 1
ATOM 7003 N N . LYS A 1 882 ? -42.281 50.75 -4.621 1 22.11 882 LYS A N 1
ATOM 7004 C CA . LYS A 1 882 ? -43.375 50.469 -5.516 1 22.11 882 LYS A CA 1
ATOM 7005 C C . LYS A 1 882 ? -44.125 49.188 -5.066 1 22.11 882 LYS A C 1
ATOM 7007 O O . LYS A 1 882 ? -45.312 49.031 -5.363 1 22.11 882 LYS A O 1
ATOM 7012 N N . LEU A 1 883 ? -43.438 48.281 -4.484 1 20.8 883 LEU A N 1
ATOM 7013 C CA . LEU A 1 883 ? -44.156 47.031 -4.391 1 20.8 883 LEU A CA 1
ATOM 7014 C C . LEU A 1 883 ? -45.219 47.094 -3.285 1 20.8 883 LEU A C 1
ATOM 7016 O O . LEU A 1 883 ? -46 46.156 -3.098 1 20.8 883 LEU A O 1
ATOM 7020 N N . MET A 1 884 ? -45.375 48.188 -2.562 1 22.45 884 MET A N 1
ATOM 7021 C CA . MET A 1 884 ? -46.406 48.375 -1.548 1 22.45 884 MET A CA 1
ATOM 7022 C C . MET A 1 884 ? -47.812 48.344 -2.174 1 22.45 884 MET A C 1
ATOM 7024 O O . MET A 1 884 ? -48.781 48 -1.512 1 22.45 884 MET A O 1
ATOM 7028 N N . SER A 1 885 ? -48.062 48.75 -3.344 1 22.52 885 SER A N 1
ATOM 7029 C CA . SER A 1 885 ? -49.406 49.062 -3.797 1 22.52 885 SER A CA 1
ATOM 7030 C C . SER A 1 885 ? -50.188 47.781 -4.047 1 22.52 885 SER A C 1
ATOM 7032 O O . SER A 1 885 ? -51.438 47.781 -3.895 1 22.52 885 SER A O 1
ATOM 7034 N N . MET A 1 886 ? -49.531 46.781 -4.516 1 21.41 886 MET A N 1
ATOM 7035 C CA . MET A 1 886 ? -50.406 45.75 -5.066 1 21.41 886 MET A CA 1
ATOM 7036 C C . MET A 1 886 ? -50.938 44.844 -3.961 1 21.41 886 MET A C 1
ATOM 7038 O O . MET A 1 886 ? -51.812 44 -4.215 1 21.41 886 MET A O 1
ATOM 7042 N N . LEU A 1 887 ? -50.375 44.875 -2.748 1 22.67 887 LEU A N 1
ATOM 7043 C CA . LEU A 1 887 ? -50.812 44 -1.672 1 22.67 887 LEU A CA 1
ATOM 7044 C C . LEU A 1 887 ? -52.188 44.406 -1.177 1 22.67 887 LEU A C 1
ATOM 7046 O O . LEU A 1 887 ? -52.719 43.812 -0.217 1 22.67 887 LEU A O 1
ATOM 7050 N N . ASP A 1 888 ? -52.812 45.438 -1.59 1 21.59 888 ASP A N 1
ATOM 7051 C CA . ASP A 1 888 ? -54.031 45.906 -0.925 1 21.59 888 ASP A CA 1
ATOM 7052 C C . ASP A 1 888 ? -55.188 44.938 -1.151 1 21.59 888 ASP A C 1
ATOM 7054 O O . ASP A 1 888 ? -56.281 45.125 -0.602 1 21.59 888 ASP A O 1
ATOM 7058 N N . GLU A 1 889 ? -55.344 44.031 -2.184 1 22.42 889 GLU A N 1
ATOM 7059 C CA . GLU A 1 889 ? -56.719 43.594 -2.383 1 22.42 889 GLU A CA 1
ATOM 7060 C C . GLU A 1 889 ? -57.094 42.469 -1.429 1 22.42 889 GLU A C 1
ATOM 7062 O O . GLU A 1 889 ? -56.344 41.5 -1.262 1 22.42 889 GLU A O 1
ATOM 7067 N N . GLY A 1 890 ? -58.031 42.406 -0.344 1 21.7 890 GLY A N 1
ATOM 7068 C CA . GLY A 1 890 ? -58.719 41.875 0.81 1 21.7 890 GLY A CA 1
ATOM 7069 C C . GLY A 1 890 ? -59.344 40.531 0.554 1 21.7 890 GLY A C 1
ATOM 7070 O O . GLY A 1 890 ? -60.219 40.094 1.299 1 21.7 890 GLY A O 1
ATOM 7071 N N . SER A 1 891 ? -59.281 39.719 -0.562 1 23.84 891 SER A N 1
ATOM 7072 C CA . SER A 1 891 ? -60.375 38.75 -0.739 1 23.84 891 SER A CA 1
ATOM 7073 C C . SER A 1 891 ? -60.344 37.688 0.351 1 23.84 891 SER A C 1
ATOM 7075 O O . SER A 1 891 ? -59.312 37.5 1.009 1 23.84 891 SER A O 1
ATOM 7077 N N . ASN A 1 892 ? -61.5 36.688 0.578 1 23.8 892 ASN A N 1
ATOM 7078 C CA . ASN A 1 892 ? -62.25 35.875 1.514 1 23.8 892 ASN A CA 1
ATOM 7079 C C . ASN A 1 892 ? -61.469 34.594 1.853 1 23.8 892 ASN A C 1
ATOM 7081 O O . ASN A 1 892 ? -61.531 33.594 1.106 1 23.8 892 ASN A O 1
ATOM 7085 N N . LEU A 1 893 ? -60.312 34.531 2.482 1 24.47 893 LEU A N 1
ATOM 7086 C CA . LEU A 1 893 ? -59.438 33.469 2.918 1 24.47 893 LEU A CA 1
ATOM 7087 C C . LEU A 1 893 ? -60.156 32.531 3.902 1 24.47 893 LEU A C 1
ATOM 7089 O O . LEU A 1 893 ? -59.594 31.547 4.367 1 24.47 893 LEU A O 1
ATOM 7093 N N . GLU A 1 894 ? -61.406 32.812 4.484 1 25.28 894 GLU A N 1
ATOM 7094 C CA . GLU A 1 894 ? -62.062 32.062 5.543 1 25.28 894 GLU A CA 1
ATOM 7095 C C . GLU A 1 894 ? -62.469 30.656 5.07 1 25.28 894 GLU A C 1
ATOM 7097 O O . GLU A 1 894 ? -62.344 29.688 5.82 1 25.28 894 GLU A O 1
ATOM 7102 N N . ASP A 1 895 ? -63.188 30.453 3.965 1 26.41 895 ASP A N 1
ATOM 7103 C CA . ASP A 1 895 ? -63.906 29.234 3.609 1 26.41 895 ASP A CA 1
ATOM 7104 C C . ASP A 1 895 ? -62.938 28.078 3.355 1 26.41 895 ASP A C 1
ATOM 7106 O O . ASP A 1 895 ? -63.281 26.922 3.582 1 26.41 895 ASP A O 1
ATOM 7110 N N . GLU A 1 896 ? -61.719 28.344 2.85 1 26.44 896 GLU A N 1
ATOM 7111 C CA . GLU A 1 896 ? -60.938 27.203 2.414 1 26.44 896 GLU A CA 1
ATOM 7112 C C . GLU A 1 896 ? -60.344 26.453 3.605 1 26.44 896 GLU A C 1
ATOM 7114 O O . GLU A 1 896 ? -59.875 25.312 3.467 1 26.44 896 GLU A O 1
ATOM 7119 N N . CYS A 1 897 ? -60.375 26.859 4.887 1 26.45 897 CYS A N 1
ATOM 7120 C CA . CYS A 1 897 ? -59.875 26.141 6.039 1 26.45 897 CYS A CA 1
ATOM 7121 C C . CYS A 1 897 ? -60.781 24.984 6.438 1 26.45 897 CYS A C 1
ATOM 7123 O O . CYS A 1 897 ? -60.375 24.047 7.094 1 26.45 897 CYS A O 1
ATOM 7125 N N . ALA A 1 898 ? -62.156 24.938 6.359 1 29.48 898 ALA A N 1
ATOM 7126 C CA . ALA A 1 898 ? -63.062 23.891 6.812 1 29.48 898 ALA A CA 1
ATOM 7127 C C . ALA A 1 898 ? -62.688 22.547 6.195 1 29.48 898 ALA A C 1
ATOM 7129 O O . ALA A 1 898 ? -62.875 21.484 6.82 1 29.48 898 ALA A O 1
ATOM 7130 N N . LYS A 1 899 ? -62.469 22.438 4.914 1 32.75 899 LYS A N 1
ATOM 7131 C CA . LYS A 1 899 ? -62.188 21.156 4.262 1 32.75 899 LYS A CA 1
ATOM 7132 C C . LYS A 1 899 ? -60.969 20.484 4.855 1 32.75 899 LYS A C 1
ATOM 7134 O O . LYS A 1 899 ? -60.625 19.359 4.496 1 32.75 899 LYS A O 1
ATOM 7139 N N . LEU A 1 900 ? -60.312 21.047 5.828 1 29.91 900 LEU A N 1
ATOM 7140 C CA . LEU A 1 900 ? -59.031 20.5 6.297 1 29.91 900 LEU A CA 1
ATOM 7141 C C . LEU A 1 900 ? -59.281 19.484 7.418 1 29.91 900 LEU A C 1
ATOM 7143 O O . LEU A 1 900 ? -58.312 19 8.031 1 29.91 900 LEU A O 1
ATOM 7147 N N . ARG A 1 901 ? -60.5 19.047 7.93 1 39.44 901 ARG A N 1
ATOM 7148 C CA . ARG A 1 901 ? -60.594 18.188 9.102 1 39.44 901 ARG A CA 1
ATOM 7149 C C . ARG A 1 901 ? -60.125 16.766 8.781 1 39.44 901 ARG A C 1
ATOM 7151 O O . ARG A 1 901 ? -60.219 15.867 9.617 1 39.44 901 ARG A O 1
ATOM 7158 N N . SER A 1 902 ? -60.25 16.125 7.805 1 40.56 902 SER A N 1
ATOM 7159 C CA . SER A 1 902 ? -59.656 14.844 7.453 1 40.56 902 SER A CA 1
ATOM 7160 C C . SER A 1 902 ? -58.188 15.008 7.09 1 40.56 902 SER A C 1
ATOM 7162 O O . SER A 1 902 ? -57.812 15.93 6.363 1 40.56 902 SER A O 1
ATOM 7164 N N . SER A 1 903 ? -57.406 14.617 8.039 1 50.16 903 SER A N 1
ATOM 7165 C CA . SER A 1 903 ? -56 14.75 7.703 1 50.16 903 SER A CA 1
ATOM 7166 C C . SER A 1 903 ? -55.469 13.484 7.047 1 50.16 903 SER A C 1
ATOM 7168 O O . SER A 1 903 ? -55.938 12.383 7.316 1 50.16 903 SER A O 1
ATOM 7170 N N . VAL A 1 904 ? -54.875 13.648 5.996 1 61.12 904 VAL A N 1
ATOM 7171 C CA . VAL A 1 904 ? -54.188 12.562 5.297 1 61.12 904 VAL A CA 1
ATOM 7172 C C . VAL A 1 904 ? -52.719 12.531 5.711 1 61.12 904 VAL A C 1
ATOM 7174 O O . VAL A 1 904 ? -52.031 13.547 5.656 1 61.12 904 VAL A O 1
ATOM 7177 N N . ILE A 1 905 ? -52.344 11.492 6.461 1 68.75 905 ILE A N 1
ATOM 7178 C CA . ILE A 1 905 ? -50.938 11.242 6.723 1 68.75 905 ILE A CA 1
ATOM 7179 C C . ILE A 1 905 ? -50.344 10.367 5.617 1 68.75 905 ILE A C 1
ATOM 7181 O O . ILE A 1 905 ? -50.781 9.227 5.434 1 68.75 905 ILE A O 1
ATOM 7185 N N . ARG A 1 906 ? -49.5 10.969 4.859 1 66.31 906 ARG A N 1
ATOM 7186 C CA . ARG A 1 906 ? -48.781 10.219 3.84 1 66.31 906 ARG A CA 1
ATOM 7187 C C . ARG A 1 906 ? -47.469 9.648 4.398 1 66.31 906 ARG A C 1
ATOM 7189 O O . ARG A 1 906 ? -46.594 10.398 4.793 1 66.31 906 ARG A O 1
ATOM 7196 N N . CYS A 1 907 ? -47.469 8.359 4.574 1 70.44 907 CYS A N 1
ATOM 7197 C CA . CYS A 1 907 ? -46.25 7.691 5.016 1 70.44 907 CYS A CA 1
ATOM 7198 C C . CYS A 1 907 ? -45.219 7.605 3.881 1 70.44 907 CYS A C 1
ATOM 7200 O O . CYS A 1 907 ? -45.594 7.262 2.752 1 70.44 907 CYS A O 1
ATOM 7202 N N . THR A 1 908 ? -44.062 8.195 4.047 1 61.84 908 THR A N 1
ATOM 7203 C CA . THR A 1 908 ? -42.938 8.047 3.158 1 61.84 908 THR A CA 1
ATOM 7204 C C . THR A 1 908 ? -41.781 7.301 3.857 1 61.84 908 THR A C 1
ATOM 7206 O O . THR A 1 908 ? -41.812 7.156 5.082 1 61.84 908 THR A O 1
ATOM 7209 N N . SER A 1 909 ? -40.906 6.777 3.092 1 57.44 909 SER A N 1
ATOM 7210 C CA . SER A 1 909 ? -39.781 6.051 3.656 1 57.44 909 SER A CA 1
ATOM 7211 C C . SER A 1 909 ? -38.781 7.008 4.312 1 57.44 909 SER A C 1
ATOM 7213 O O . SER A 1 909 ? -37.75 6.578 4.809 1 57.44 909 SER A O 1
ATOM 7215 N N . LYS A 1 910 ? -39.188 8.156 4.434 1 56.53 910 LYS A N 1
ATOM 7216 C CA . LYS A 1 910 ? -38.25 9.172 4.941 1 56.53 910 LYS A CA 1
ATOM 7217 C C . LYS A 1 910 ? -38.25 9.188 6.465 1 56.53 910 LYS A C 1
ATOM 7219 O O . LYS A 1 910 ? -37.219 9.539 7.078 1 56.53 910 LYS A O 1
ATOM 7224 N N . HIS A 1 911 ? -39.438 8.781 7.113 1 58.25 911 HIS A N 1
ATOM 7225 C CA . HIS A 1 911 ? -39.562 8.773 8.57 1 58.25 911 HIS A CA 1
ATOM 7226 C C . HIS A 1 911 ? -39.719 7.352 9.094 1 58.25 911 HIS A C 1
ATOM 7228 O O . HIS A 1 911 ? -40.125 6.453 8.352 1 58.25 911 HIS A O 1
ATOM 7234 N N . SER A 1 912 ? -39.312 7.172 10.398 1 64.44 912 SER A N 1
ATOM 7235 C CA . SER A 1 912 ? -39.469 5.863 11.031 1 64.44 912 SER A CA 1
ATOM 7236 C C . SER A 1 912 ? -40.938 5.52 11.242 1 64.44 912 SER A C 1
ATOM 7238 O O . SER A 1 912 ? -41.781 6.402 11.242 1 64.44 912 SER A O 1
ATOM 7240 N N . ALA A 1 913 ? -41.125 4.184 11.438 1 71.62 913 ALA A N 1
ATOM 7241 C CA . ALA A 1 913 ? -42.5 3.709 11.695 1 71.62 913 ALA A CA 1
ATOM 7242 C C . ALA A 1 913 ? -43.062 4.34 12.961 1 71.62 913 ALA A C 1
ATOM 7244 O O . ALA A 1 913 ? -44.25 4.695 13 1 71.62 913 ALA A O 1
ATOM 7245 N N . ASN A 1 914 ? -42.281 4.578 13.891 1 69 914 ASN A N 1
ATOM 7246 C CA . ASN A 1 914 ? -42.719 5.137 15.164 1 69 914 ASN A CA 1
ATOM 7247 C C . ASN A 1 914 ? -43.188 6.59 15.008 1 69 914 ASN A C 1
ATOM 7249 O O . ASN A 1 914 ? -44.094 7.039 15.703 1 69 914 ASN A O 1
ATOM 7253 N N . PHE A 1 915 ? -42.562 7.117 14.102 1 70.56 915 PHE A N 1
ATOM 7254 C CA . PHE A 1 915 ? -42.969 8.484 13.797 1 70.56 915 PHE A CA 1
ATOM 7255 C C . PHE A 1 915 ? -44.438 8.516 13.328 1 70.56 915 PHE A C 1
ATOM 7257 O O . PHE A 1 915 ? -45.219 9.32 13.82 1 70.56 915 PHE A O 1
ATOM 7264 N N . TYR A 1 916 ? -44.594 7.688 12.508 1 76.81 916 TYR A N 1
ATOM 7265 C CA . TYR A 1 916 ? -45.938 7.68 11.961 1 76.81 916 TYR A CA 1
ATOM 7266 C C . TYR A 1 916 ? -46.938 7.152 12.984 1 76.81 916 TYR A C 1
ATOM 7268 O O . TYR A 1 916 ? -48.094 7.613 13.031 1 76.81 916 TYR A O 1
ATOM 7276 N N . ILE A 1 917 ? -46.531 6.285 13.805 1 78.62 917 ILE A N 1
ATOM 7277 C CA . ILE A 1 917 ? -47.375 5.781 14.875 1 78.62 917 ILE A CA 1
ATOM 7278 C C . ILE A 1 917 ? -47.719 6.922 15.828 1 78.62 917 ILE A C 1
ATOM 7280 O O . ILE A 1 917 ? -48.906 7.109 16.156 1 78.62 917 ILE A O 1
ATOM 7284 N N . ARG A 1 918 ? -46.812 7.652 16.188 1 76.69 918 ARG A N 1
ATOM 7285 C CA . ARG A 1 918 ? -47.031 8.773 17.094 1 76.69 918 ARG A CA 1
ATOM 7286 C C . ARG A 1 918 ? -47.875 9.844 16.422 1 76.69 918 ARG A C 1
ATOM 7288 O O . ARG A 1 918 ? -48.781 10.43 17.062 1 76.69 918 ARG A O 1
ATOM 7295 N N . ALA A 1 919 ? -47.562 10.047 15.195 1 76.62 919 ALA A N 1
ATOM 7296 C CA . ALA A 1 919 ? -48.312 11.07 14.461 1 76.62 919 ALA A CA 1
ATOM 7297 C C . ALA A 1 919 ? -49.781 10.719 14.383 1 76.62 919 ALA A C 1
ATOM 7299 O O . ALA A 1 919 ? -50.656 11.57 14.648 1 76.62 919 ALA A O 1
ATOM 7300 N N . VAL A 1 920 ? -50 9.523 14.07 1 79.44 920 VAL A N 1
ATOM 7301 C CA . VAL A 1 920 ? -51.375 9.086 13.93 1 79.44 920 VAL A CA 1
ATOM 7302 C C . VAL A 1 920 ? -52.094 9.141 15.289 1 79.44 920 VAL A C 1
ATOM 7304 O O . VAL A 1 920 ? -53.219 9.633 15.391 1 79.44 920 VAL A O 1
ATOM 7307 N N . GLN A 1 921 ? -51.406 8.703 16.266 1 79.88 921 GLN A N 1
ATOM 7308 C CA . GLN A 1 921 ? -52 8.68 17.594 1 79.88 921 GLN A CA 1
ATOM 7309 C C . GLN A 1 921 ? -52.219 10.102 18.125 1 79.88 921 GLN A C 1
ATOM 7311 O O . GLN A 1 921 ? -53.25 10.398 18.719 1 79.88 921 GLN A O 1
ATOM 7316 N N . ASN A 1 922 ? -51.312 10.922 17.922 1 74.81 922 ASN A N 1
ATOM 7317 C CA . ASN A 1 922 ? -51.406 12.305 18.375 1 74.81 922 ASN A CA 1
ATOM 7318 C C . ASN A 1 922 ? -52.531 13.039 17.656 1 74.81 922 ASN A C 1
ATOM 7320 O O . ASN A 1 922 ? -53.25 13.852 18.25 1 74.81 922 ASN A O 1
ATOM 7324 N N . PHE A 1 923 ? -52.688 12.656 16.406 1 75.81 923 PHE A N 1
ATOM 7325 C CA . PHE A 1 923 ? -53.781 13.258 15.648 1 75.81 923 PHE A CA 1
ATOM 7326 C C . PHE A 1 923 ? -55.125 12.82 16.203 1 75.81 923 PHE A C 1
ATOM 7328 O O . PHE A 1 923 ? -56.031 13.633 16.312 1 75.81 923 PHE A O 1
ATOM 7335 N N . LEU A 1 924 ? -55.156 11.57 16.609 1 78.38 924 LEU A N 1
ATOM 7336 C CA . LEU A 1 924 ? -56.406 11.031 17.078 1 78.38 924 LEU A CA 1
ATOM 7337 C C . LEU A 1 924 ? -56.688 11.422 18.531 1 78.38 924 LEU A C 1
ATOM 7339 O O . LEU A 1 924 ? -57.812 11.648 18.922 1 78.38 924 LEU A O 1
ATOM 7343 N N . LYS A 1 925 ? -55.656 11.43 19.375 1 77.44 925 LYS A N 1
ATOM 7344 C CA . LYS A 1 925 ? -55.812 11.766 20.797 1 77.44 925 LYS A CA 1
ATOM 7345 C C . LYS A 1 925 ? -55.812 13.273 21 1 77.44 925 LYS A C 1
ATOM 7347 O O . LYS A 1 925 ? -56.375 13.773 21.969 1 77.44 925 LYS A O 1
ATOM 7352 N N . GLY A 1 926 ? -55.375 13.859 20.141 1 68.88 926 GLY A N 1
ATOM 7353 C CA . GLY A 1 926 ? -55.156 15.273 20.422 1 68.88 926 GLY A CA 1
ATOM 7354 C C . GLY A 1 926 ? -53.938 15.516 21.328 1 68.88 926 GLY A C 1
ATOM 7355 O O . GLY A 1 926 ? -53.438 14.594 21.969 1 68.88 926 GLY A O 1
ATOM 7356 N N . MET A 1 927 ? -53.219 16.422 21.219 1 62.62 927 MET A N 1
ATOM 7357 C CA . MET A 1 927 ? -52.094 16.75 22.078 1 62.62 927 MET A CA 1
ATOM 7358 C C . MET A 1 927 ? -52.438 17.844 23.078 1 62.62 927 MET A C 1
ATOM 7360 O O . MET A 1 927 ? -53.031 18.859 22.688 1 62.62 927 MET A O 1
ATOM 7364 N N . PRO A 1 928 ? -52.5 17.469 24.391 1 60.81 928 PRO A N 1
ATOM 7365 C CA . PRO A 1 928 ? -52.781 18.547 25.359 1 60.81 928 PRO A CA 1
ATOM 7366 C C . PRO A 1 928 ? -51.812 19.734 25.188 1 60.81 928 PRO A C 1
ATOM 7368 O O . PRO A 1 928 ? -50.75 19.594 24.609 1 60.81 928 PRO A O 1
ATOM 7371 N N . ALA A 1 929 ? -52.312 20.859 25.578 1 50.94 929 ALA A N 1
ATOM 7372 C CA . ALA A 1 929 ? -51.5 22.078 25.547 1 50.94 929 ALA A CA 1
ATOM 7373 C C . ALA A 1 929 ? -50.156 21.891 26.266 1 50.94 929 ALA A C 1
ATOM 7375 O O . ALA A 1 929 ? -50.125 21.375 27.391 1 50.94 929 ALA A O 1
ATOM 7376 N N . LYS A 1 930 ? -49.281 21.469 25.688 1 55 930 LYS A N 1
ATOM 7377 C CA . LYS A 1 930 ? -48.031 21.422 26.406 1 55 930 LYS A CA 1
ATOM 7378 C C . LYS A 1 930 ? -47.219 22.703 26.188 1 55 930 LYS A C 1
ATOM 7380 O O . LYS A 1 930 ? -46.781 22.984 25.062 1 55 930 LYS A O 1
ATOM 7385 N N . GLY A 1 931 ? -46.906 23.578 27.188 1 45.38 931 GLY A N 1
ATOM 7386 C CA . GLY A 1 931 ? -46.344 24.922 27.234 1 45.38 931 GLY A CA 1
ATOM 7387 C C . GLY A 1 931 ? -47.094 25.922 26.391 1 45.38 931 GLY A C 1
ATOM 7388 O O . GLY A 1 931 ? -48.281 26.125 26.562 1 45.38 931 GLY A O 1
ATOM 7389 N N . GLU A 1 932 ? -46.438 26.609 25.406 1 45.31 932 GLU A N 1
ATOM 7390 C CA . GLU A 1 932 ? -47.031 27.656 24.578 1 45.31 932 GLU A CA 1
ATOM 7391 C C . GLU A 1 932 ? -47.688 27.094 23.328 1 45.31 932 GLU A C 1
ATOM 7393 O O . GLU A 1 932 ? -48.219 27.844 22.5 1 45.31 932 GLU A O 1
ATOM 7398 N N . LEU A 1 933 ? -47.656 25.797 23.109 1 47.19 933 LEU A N 1
ATOM 7399 C CA . LEU A 1 933 ? -48.281 25.234 21.906 1 47.19 933 LEU A CA 1
ATOM 7400 C C . LEU A 1 933 ? -49.781 24.969 22.156 1 47.19 933 LEU A C 1
ATOM 7402 O O . LEU A 1 933 ? -50.125 24.391 23.188 1 47.19 933 LEU A O 1
ATOM 7406 N N . PRO A 1 934 ? -50.625 25.641 21.453 1 49.44 934 PRO A N 1
ATOM 7407 C CA . PRO A 1 934 ? -52.031 25.406 21.672 1 49.44 934 PRO A CA 1
ATOM 7408 C C . PRO A 1 934 ? -52.406 23.938 21.594 1 49.44 934 PRO A C 1
ATOM 7410 O O . PRO A 1 934 ? -51.719 23.141 20.969 1 49.44 934 PRO A O 1
ATOM 7413 N N . ALA A 1 935 ? -53.344 23.547 22.328 1 56.34 935 ALA A N 1
ATOM 7414 C CA . ALA A 1 935 ? -53.875 22.188 22.344 1 56.34 935 ALA A CA 1
ATOM 7415 C C . ALA A 1 935 ? -54.406 21.781 20.969 1 56.34 935 ALA A C 1
ATOM 7417 O O . ALA A 1 935 ? -55.031 22.578 20.281 1 56.34 935 ALA A O 1
ATOM 7418 N N . LYS A 1 936 ? -53.844 20.812 20.375 1 60.59 936 LYS A N 1
ATOM 7419 C CA . LYS A 1 936 ? -54.375 20.328 19.109 1 60.59 936 LYS A CA 1
ATOM 7420 C C . LYS A 1 936 ? -55.562 19.391 19.359 1 60.59 936 LYS A C 1
ATOM 7422 O O . LYS A 1 936 ? -55.5 18.484 20.203 1 60.59 936 LYS A O 1
ATOM 7427 N N . MET A 1 937 ? -56.719 19.781 18.875 1 64.12 937 MET A N 1
ATOM 7428 C CA . MET A 1 937 ? -57.969 19.016 19.047 1 64.12 937 MET A CA 1
ATOM 7429 C C . MET A 1 937 ? -57.875 17.656 18.359 1 64.12 937 MET A C 1
ATOM 7431 O O . MET A 1 937 ? -57.188 17.516 17.328 1 64.12 937 MET A O 1
ATOM 7435 N N . PRO A 1 938 ? -58.312 16.656 19.016 1 69 938 PRO A N 1
ATOM 7436 C CA . PRO A 1 938 ? -58.312 15.312 18.422 1 69 938 PRO A CA 1
ATOM 7437 C C . PRO A 1 938 ? -59.062 15.234 17.109 1 69 938 PRO A C 1
ATOM 7439 O O . PRO A 1 938 ? -60.094 15.914 16.953 1 69 938 PRO A O 1
ATOM 7442 N N . ILE A 1 939 ? -58.562 14.633 16.062 1 68.31 939 ILE A N 1
ATOM 7443 C CA . ILE A 1 939 ? -59.188 14.406 14.766 1 68.31 939 ILE A CA 1
ATOM 7444 C C . ILE A 1 939 ? -59.938 13.086 14.789 1 68.31 939 ILE A C 1
ATOM 7446 O O . ILE A 1 939 ? -59.5 12.117 15.422 1 68.31 939 ILE A O 1
ATOM 7450 N N . ASP A 1 940 ? -61.156 13.109 14.273 1 73 940 ASP A N 1
ATOM 7451 C CA . ASP A 1 940 ? -62.031 11.945 14.344 1 73 940 ASP A CA 1
ATOM 7452 C C . ASP A 1 940 ? -61.594 10.859 13.367 1 73 940 ASP A C 1
ATOM 7454 O O . ASP A 1 940 ? -61.719 9.664 13.648 1 73 940 ASP A O 1
ATOM 7458 N N . ARG A 1 941 ? -61.156 11.32 12.195 1 76.56 941 ARG A N 1
ATOM 7459 C CA . ARG A 1 941 ? -60.781 10.367 11.164 1 76.56 941 ARG A CA 1
ATOM 7460 C C . ARG A 1 941 ? -59.406 10.734 10.57 1 76.56 941 ARG A C 1
ATOM 7462 O O . ARG A 1 941 ? -59.188 11.898 10.234 1 76.56 941 ARG A O 1
ATOM 7469 N N . VAL A 1 942 ? -58.531 9.773 10.617 1 78.31 942 VAL A N 1
ATOM 7470 C CA . VAL A 1 942 ? -57.25 9.953 9.992 1 78.31 942 VAL A CA 1
ATOM 7471 C C . VAL A 1 942 ? -57.062 8.93 8.875 1 78.31 942 VAL A C 1
ATOM 7473 O O . VAL A 1 942 ? -57.344 7.742 9.062 1 78.31 942 VAL A O 1
ATOM 7476 N N . GLN A 1 943 ? -56.688 9.445 7.668 1 78.06 943 GLN A N 1
ATOM 7477 C CA . GLN A 1 943 ? -56.312 8.562 6.562 1 78.06 943 GLN A CA 1
ATOM 7478 C C . GLN A 1 943 ? -54.812 8.422 6.453 1 78.06 943 GLN A C 1
ATOM 7480 O O . GLN A 1 943 ? -54.094 9.414 6.332 1 78.06 943 GLN A O 1
ATOM 7485 N N . VAL A 1 944 ? -54.375 7.23 6.703 1 79.94 944 VAL A N 1
ATOM 7486 C CA . VAL A 1 944 ? -52.938 6.914 6.551 1 79.94 944 VAL A CA 1
ATOM 7487 C C . VAL A 1 944 ? -52.719 6.25 5.199 1 79.94 944 VAL A C 1
ATOM 7489 O O . VAL A 1 944 ? -53.312 5.223 4.883 1 79.94 944 VAL A O 1
ATOM 7492 N N . THR A 1 945 ? -51.875 6.945 4.383 1 75.44 945 THR A N 1
ATOM 7493 C CA . THR A 1 945 ? -51.562 6.391 3.066 1 75.44 945 THR A CA 1
ATOM 7494 C C . THR A 1 945 ? -50.094 6.062 2.943 1 75.44 945 THR A C 1
ATOM 7496 O O . THR A 1 945 ? -49.25 6.695 3.588 1 75.44 945 THR A O 1
ATOM 7499 N N . GLY A 1 946 ? -49.781 5.008 2.369 1 74.12 946 GLY A N 1
ATOM 7500 C CA . GLY A 1 946 ? -48.438 4.582 2.043 1 74.12 946 GLY A CA 1
ATOM 7501 C C . GLY A 1 946 ? -48.281 4.094 0.613 1 74.12 946 GLY A C 1
ATOM 7502 O O . GLY A 1 946 ? -49.188 3.463 0.073 1 74.12 946 GLY A O 1
ATOM 7503 N N . LEU A 1 947 ? -47.156 4.59 0.022 1 68 947 LEU A N 1
ATOM 7504 C CA . LEU A 1 947 ? -46.844 4.129 -1.324 1 68 947 LEU A CA 1
ATOM 7505 C C . LEU A 1 947 ? -45.656 3.191 -1.307 1 68 947 LEU A C 1
ATOM 7507 O O . LEU A 1 947 ? -44.688 3.406 -0.547 1 68 947 LEU A O 1
ATOM 7511 N N . ALA A 1 948 ? -45.656 2.199 -2.008 1 66.44 948 ALA A N 1
ATOM 7512 C CA . ALA A 1 948 ? -44.562 1.246 -2.211 1 66.44 948 ALA A CA 1
ATOM 7513 C C . ALA A 1 948 ? -44 0.785 -0.877 1 66.44 948 ALA A C 1
ATOM 7515 O O . ALA A 1 948 ? -44.688 0.224 -0.042 1 66.44 948 ALA A O 1
ATOM 7516 N N . ALA A 1 949 ? -42.781 1.178 -0.56 1 65.81 949 ALA A N 1
ATOM 7517 C CA . ALA A 1 949 ? -42.125 0.723 0.653 1 65.81 949 ALA A CA 1
ATOM 7518 C C . ALA A 1 949 ? -42.75 1.345 1.896 1 65.81 949 ALA A C 1
ATOM 7520 O O . ALA A 1 949 ? -42.688 0.768 2.984 1 65.81 949 ALA A O 1
ATOM 7521 N N . ALA A 1 950 ? -43.406 2.316 1.778 1 68.94 950 ALA A N 1
ATOM 7522 C CA . ALA A 1 950 ? -44 3.023 2.91 1 68.94 950 ALA A CA 1
ATOM 7523 C C . ALA A 1 950 ? -45.312 2.373 3.334 1 68.94 950 ALA A C 1
ATOM 7525 O O . ALA A 1 950 ? -45.906 2.74 4.359 1 68.94 950 ALA A O 1
ATOM 7526 N N . ILE A 1 951 ? -45.719 1.374 2.611 1 76.44 951 ILE A N 1
ATOM 7527 C CA . ILE A 1 951 ? -46.906 0.639 2.955 1 76.44 951 ILE A CA 1
ATOM 7528 C C . ILE A 1 951 ? -46.75 -0.026 4.32 1 76.44 951 ILE A C 1
ATOM 7530 O O . ILE A 1 951 ? -47.688 -0.035 5.133 1 76.44 951 ILE A O 1
ATOM 7534 N N . THR A 1 952 ? -45.562 -0.425 4.527 1 75.88 952 THR A N 1
ATOM 7535 C CA . THR A 1 952 ? -45.281 -1.076 5.797 1 75.88 952 THR A CA 1
ATOM 7536 C C . THR A 1 952 ? -45.469 -0.103 6.957 1 75.88 952 THR A C 1
ATOM 7538 O O . THR A 1 952 ? -45.969 -0.479 8.016 1 75.88 952 THR A O 1
ATOM 7541 N N . TYR A 1 953 ? -45.125 1.073 6.762 1 76.06 953 TYR A N 1
ATOM 7542 C CA . TYR A 1 953 ? -45.25 2.082 7.809 1 76.06 953 TYR A CA 1
ATOM 7543 C C . TYR A 1 953 ? -46.688 2.457 8.039 1 76.06 953 TYR A C 1
ATOM 7545 O O . TYR A 1 953 ? -47.125 2.662 9.18 1 76.06 953 TYR A O 1
ATOM 7553 N N . ALA A 1 954 ? -47.344 2.453 7.008 1 78.56 954 ALA A N 1
ATOM 7554 C CA . ALA A 1 954 ? -48.781 2.793 7.129 1 78.56 954 ALA A CA 1
ATOM 7555 C C . ALA A 1 954 ? -49.531 1.718 7.902 1 78.56 954 ALA A C 1
ATOM 7557 O O . ALA A 1 954 ? -50.344 2.029 8.766 1 78.56 954 ALA A O 1
ATOM 7558 N N . VAL A 1 955 ? -49.219 0.472 7.555 1 79.38 955 VAL A N 1
ATOM 7559 C CA . VAL A 1 955 ? -49.875 -0.649 8.219 1 79.38 955 VAL A CA 1
ATOM 7560 C C . VAL A 1 955 ? -49.438 -0.715 9.68 1 79.38 955 VAL A C 1
ATOM 7562 O O . VAL A 1 955 ? -50.281 -0.939 10.562 1 79.38 955 VAL A O 1
ATOM 7565 N N . ALA A 1 956 ? -48.219 -0.421 9.961 1 79.25 956 ALA A N 1
ATOM 7566 C CA . ALA A 1 956 ? -47.719 -0.415 11.328 1 79.25 956 ALA A CA 1
ATOM 7567 C C . ALA A 1 956 ? -48.375 0.68 12.164 1 79.25 956 ALA A C 1
ATOM 7569 O O . ALA A 1 956 ? -48.75 0.451 13.312 1 79.25 956 ALA A O 1
ATOM 7570 N N . ALA A 1 957 ? -48.5 1.765 11.586 1 79.81 957 ALA A N 1
ATOM 7571 C CA . ALA A 1 957 ? -49.094 2.887 12.297 1 79.81 957 ALA A CA 1
ATOM 7572 C C . ALA A 1 957 ? -50.562 2.611 12.578 1 79.81 957 ALA A C 1
ATOM 7574 O O . ALA A 1 957 ? -51.062 2.885 13.68 1 79.81 957 ALA A O 1
ATOM 7575 N N . ALA A 1 958 ? -51.188 2.059 11.656 1 80.38 958 ALA A N 1
ATOM 7576 C CA . ALA A 1 958 ? -52.625 1.786 11.812 1 80.38 958 ALA A CA 1
ATOM 7577 C C . ALA A 1 958 ? -52.844 0.676 12.828 1 80.38 958 ALA A C 1
ATOM 7579 O O . ALA A 1 958 ? -53.719 0.791 13.688 1 80.38 958 ALA A O 1
ATOM 7580 N N . THR A 1 959 ? -52.094 -0.319 12.766 1 79.56 959 THR A N 1
ATOM 7581 C CA . THR A 1 959 ? -52.25 -1.459 13.664 1 79.56 959 THR A CA 1
ATOM 7582 C C . THR A 1 959 ? -51.906 -1.083 15.094 1 79.56 959 THR A C 1
ATOM 7584 O O . THR A 1 959 ? -52.562 -1.487 16.047 1 79.56 959 THR A O 1
ATOM 7587 N N . ALA A 1 960 ? -50.906 -0.296 15.242 1 79.75 960 ALA A N 1
ATOM 7588 C CA . ALA A 1 960 ? -50.469 0.147 16.578 1 79.75 960 ALA A CA 1
ATOM 7589 C C . ALA A 1 960 ? -51.531 1.052 17.203 1 79.75 960 ALA A C 1
ATOM 7591 O O . ALA A 1 960 ? -51.781 0.978 18.406 1 79.75 960 ALA A O 1
ATOM 7592 N N . THR A 1 961 ? -52.094 1.791 16.422 1 80.31 961 THR A N 1
ATOM 7593 C CA . THR A 1 961 ? -53.125 2.693 16.906 1 80.31 961 THR A CA 1
ATOM 7594 C C . THR A 1 961 ? -54.375 1.915 17.328 1 80.31 961 THR A C 1
ATOM 7596 O O . THR A 1 961 ? -55 2.234 18.328 1 80.31 961 THR A O 1
ATOM 7599 N N . GLN A 1 962 ? -54.656 0.845 16.609 1 80.12 962 GLN A N 1
ATOM 7600 C CA . GLN A 1 962 ? -55.781 0.008 16.969 1 80.12 962 GLN A CA 1
ATOM 7601 C C . GLN A 1 962 ? -55.5 -0.817 18.219 1 80.12 962 GLN A C 1
ATOM 7603 O O . GLN A 1 962 ? -56.375 -0.965 19.078 1 80.12 962 GLN A O 1
ATOM 7608 N N . SER A 1 963 ? -54.344 -1.242 18.312 1 77.12 963 SER A N 1
ATOM 7609 C CA . SER A 1 963 ? -53.938 -2.043 19.469 1 77.12 963 SER A CA 1
ATOM 7610 C C . SER A 1 963 ? -53.875 -1.191 20.734 1 77.12 963 SER A C 1
ATOM 7612 O O . SER A 1 963 ? -54.188 -1.677 21.828 1 77.12 963 SER A O 1
ATOM 7614 N N . ALA A 1 964 ? -53.594 0.101 20.547 1 76.12 964 ALA A N 1
ATOM 7615 C CA . ALA A 1 964 ? -53.531 1.031 21.672 1 76.12 964 ALA A CA 1
ATOM 7616 C C . ALA A 1 964 ? -54.938 1.512 22.078 1 76.12 964 ALA A C 1
ATOM 7618 O O . ALA A 1 964 ? -55.094 2.191 23.094 1 76.12 964 ALA A O 1
ATOM 7619 N N . GLY A 1 965 ? -55.875 1.18 21.266 1 75.25 965 GLY A N 1
ATOM 7620 C CA . GLY A 1 965 ? -57.25 1.528 21.578 1 75.25 965 GLY A CA 1
ATOM 7621 C C . GLY A 1 965 ? -57.594 2.975 21.266 1 75.25 965 GLY A C 1
ATOM 7622 O O . GLY A 1 965 ? -58.594 3.514 21.781 1 75.25 965 GLY A O 1
ATOM 7623 N N . VAL A 1 966 ? -56.781 3.592 20.578 1 79.44 966 VAL A N 1
ATOM 7624 C CA . VAL A 1 966 ? -56.969 5.008 20.266 1 79.44 966 VAL A CA 1
ATOM 7625 C C . VAL A 1 966 ? -57.844 5.156 19.031 1 79.44 966 VAL A C 1
ATOM 7627 O O . VAL A 1 966 ? -58.625 6.113 18.922 1 79.44 966 VAL A O 1
ATOM 7630 N N . GLY A 1 967 ? -57.781 4.234 18.156 1 79.31 967 GLY A N 1
ATOM 7631 C CA . GLY A 1 967 ? -58.531 4.293 16.922 1 79.31 967 GLY A CA 1
ATOM 7632 C C . GLY A 1 967 ? -58.906 2.926 16.391 1 79.31 967 GLY A C 1
ATOM 7633 O O . GLY A 1 967 ? -58.312 1.919 16.766 1 79.31 967 GLY A O 1
ATOM 7634 N N . LYS A 1 968 ? -59.969 2.883 15.68 1 80.5 968 LYS A N 1
ATOM 7635 C CA . LYS A 1 968 ? -60.438 1.671 15.008 1 80.5 968 LYS A CA 1
ATOM 7636 C C . LYS A 1 968 ? -60.281 1.8 13.492 1 80.5 968 LYS A C 1
ATOM 7638 O O . LYS A 1 968 ? -60.688 2.82 12.914 1 80.5 968 LYS A O 1
ATOM 7643 N N . ILE A 1 969 ? -59.688 0.743 12.906 1 79.62 969 ILE A N 1
ATOM 7644 C CA . ILE A 1 969 ? -59.562 0.714 11.453 1 79.62 969 ILE A CA 1
ATOM 7645 C C . ILE A 1 969 ? -60.938 0.459 10.82 1 79.62 969 ILE A C 1
ATOM 7647 O O . ILE A 1 969 ? -61.562 -0.554 11.102 1 79.62 969 ILE A O 1
ATOM 7651 N N . VAL A 1 970 ? -61.438 1.411 10.078 1 78.56 970 VAL A N 1
ATOM 7652 C CA . VAL A 1 970 ? -62.781 1.332 9.5 1 78.56 970 VAL A CA 1
ATOM 7653 C C . VAL A 1 970 ? -62.688 0.801 8.07 1 78.56 970 VAL A C 1
ATOM 7655 O O . VAL A 1 970 ? -63.531 -0.001 7.656 1 78.56 970 VAL A O 1
ATOM 7658 N N . SER A 1 971 ? -61.656 1.29 7.344 1 78.19 971 SER A N 1
ATOM 7659 C CA . SER A 1 971 ? -61.531 0.865 5.953 1 78.19 971 SER A CA 1
ATOM 7660 C C . SER A 1 971 ? -60.094 0.779 5.523 1 78.19 971 SER A C 1
ATOM 7662 O O . SER A 1 971 ? -59.25 1.612 5.914 1 78.19 971 SER A O 1
ATOM 7664 N N . ILE A 1 972 ? -59.75 -0.37 4.914 1 78 972 ILE A N 1
ATOM 7665 C CA . ILE A 1 972 ? -58.469 -0.544 4.25 1 78 972 ILE A CA 1
ATOM 7666 C C . ILE A 1 972 ? -58.656 -0.678 2.742 1 78 972 ILE A C 1
ATOM 7668 O O . ILE A 1 972 ? -59.406 -1.55 2.289 1 78 972 ILE A O 1
ATOM 7672 N N . LYS A 1 973 ? -58.188 0.306 2.004 1 73.81 973 LYS A N 1
ATOM 7673 C CA . LYS A 1 973 ? -58.281 0.237 0.548 1 73.81 973 LYS A CA 1
ATOM 7674 C C . LYS A 1 973 ? -56.875 0.103 -0.066 1 73.81 973 LYS A C 1
ATOM 7676 O O . LYS A 1 973 ? -55.938 0.811 0.329 1 73.81 973 LYS A O 1
ATOM 7681 N N . THR A 1 974 ? -56.719 -0.974 -0.769 1 71.75 974 THR A N 1
ATOM 7682 C CA . THR A 1 974 ? -55.5 -1.11 -1.551 1 71.75 974 THR A CA 1
ATOM 7683 C C . THR A 1 974 ? -55.688 -0.601 -2.975 1 71.75 974 THR A C 1
ATOM 7685 O O . THR A 1 974 ? -56.812 -0.65 -3.5 1 71.75 974 THR A O 1
ATOM 7688 N N . GLY A 1 975 ? -54.812 0.293 -3.51 1 64.69 975 GLY A N 1
ATOM 7689 C CA . GLY A 1 975 ? -54.906 0.824 -4.863 1 64.69 975 GLY A CA 1
ATOM 7690 C C . GLY A 1 975 ? -53.562 0.829 -5.586 1 64.69 975 GLY A C 1
ATOM 7691 O O . GLY A 1 975 ? -52.562 0.403 -5.031 1 64.69 975 GLY A O 1
ATOM 7692 N N . VAL A 1 976 ? -53.656 1.026 -6.84 1 61.94 976 VAL A N 1
ATOM 7693 C CA . VAL A 1 976 ? -52.5 1.323 -7.684 1 61.94 976 VAL A CA 1
ATOM 7694 C C . VAL A 1 976 ? -52.531 2.795 -8.094 1 61.94 976 VAL A C 1
ATOM 7696 O O . VAL A 1 976 ? -53.531 3.287 -8.594 1 61.94 976 VAL A O 1
ATOM 7699 N N . VAL A 1 977 ? -51.75 3.635 -7.555 1 57.06 977 VAL A N 1
ATOM 7700 C CA . VAL A 1 977 ? -51.656 5.023 -7.992 1 57.06 977 VAL A CA 1
ATOM 7701 C C . VAL A 1 977 ? -50.781 5.113 -9.227 1 57.06 977 VAL A C 1
ATOM 7703 O O . VAL A 1 977 ? -49.656 4.59 -9.227 1 57.06 977 VAL A O 1
ATOM 7706 N N . MET A 1 978 ? -51.406 5.52 -10.266 1 47.62 978 MET A N 1
ATOM 7707 C CA . MET A 1 978 ? -50.656 5.797 -11.477 1 47.62 978 MET A CA 1
ATOM 7708 C C . MET A 1 978 ? -49.781 7.035 -11.297 1 47.62 978 MET A C 1
ATOM 7710 O O . MET A 1 978 ? -50.281 8.102 -10.93 1 47.62 978 MET A O 1
ATOM 7714 N N . VAL A 1 979 ? -48.719 6.887 -10.883 1 43 979 VAL A N 1
ATOM 7715 C CA . VAL A 1 979 ? -47.844 8.047 -10.781 1 43 979 VAL A CA 1
ATOM 7716 C C . VAL A 1 979 ? -47.469 8.531 -12.18 1 43 979 VAL A C 1
ATOM 7718 O O . VAL A 1 979 ? -47.062 7.73 -13.031 1 43 979 VAL A O 1
ATOM 7721 N N . GLN A 1 980 ? -48.156 9.609 -12.672 1 36.34 980 GLN A N 1
ATOM 7722 C CA . GLN A 1 980 ? -47.75 10.266 -13.906 1 36.34 980 GLN A CA 1
ATOM 7723 C C . GLN A 1 980 ? -46.25 10.539 -13.922 1 36.34 980 GLN A C 1
ATOM 7725 O O . GLN A 1 980 ? -45.719 11.039 -12.938 1 36.34 980 GLN A O 1
ATOM 7730 N N . PRO A 1 981 ? -45.625 9.883 -14.82 1 35.84 981 PRO A N 1
ATOM 7731 C CA . PRO A 1 981 ? -44.219 10.336 -14.875 1 35.84 981 PRO A CA 1
ATOM 7732 C C . PRO A 1 981 ? -44.094 11.859 -15.008 1 35.84 981 PRO A C 1
ATOM 7734 O O . PRO A 1 981 ? -45 12.5 -15.547 1 35.84 981 PRO A O 1
ATOM 7737 N N . ASP A 1 982 ? -43.5 12.547 -14.281 1 34.44 982 ASP A N 1
ATOM 7738 C CA . ASP A 1 982 ? -43.469 13.984 -14.492 1 34.44 982 ASP A CA 1
ATOM 7739 C C . ASP A 1 982 ? -43.469 14.328 -15.977 1 34.44 982 ASP A C 1
ATOM 7741 O O . ASP A 1 982 ? -44.219 15.188 -16.422 1 34.44 982 ASP A O 1
ATOM 7745 N N . ARG A 1 983 ? -42.25 14.617 -16.688 1 34.03 983 ARG A N 1
ATOM 7746 C CA . ARG A 1 983 ? -42.188 15.273 -18 1 34.03 983 ARG A CA 1
ATOM 7747 C C . ARG A 1 983 ? -42.719 14.359 -19.094 1 34.03 983 ARG A C 1
ATOM 7749 O O . ARG A 1 983 ? -42.469 13.148 -19.078 1 34.03 983 ARG A O 1
ATOM 7756 N N . PRO A 1 984 ? -43.625 14.836 -19.938 1 31.88 984 PRO A N 1
ATOM 7757 C CA . PRO A 1 984 ? -44.25 14.195 -21.094 1 31.88 984 PRO A CA 1
ATOM 7758 C C . PRO A 1 984 ? -43.219 13.602 -22.062 1 31.88 984 PRO A C 1
ATOM 7760 O O . PRO A 1 984 ? -42.656 14.328 -22.859 1 31.88 984 PRO A O 1
ATOM 7763 N N . VAL A 1 985 ? -42.188 12.945 -21.797 1 29.03 985 VAL A N 1
ATOM 7764 C CA . VAL A 1 985 ? -41.375 12.727 -23 1 29.03 985 VAL A CA 1
ATOM 7765 C C . VAL A 1 985 ? -42.25 12.008 -24.047 1 29.03 985 VAL A C 1
ATOM 7767 O O . VAL A 1 985 ? -43.25 11.367 -23.719 1 29.03 985 VAL A O 1
ATOM 7770 N N . GLY A 1 986 ? -41.781 11.727 -25.312 1 27.11 986 GLY A N 1
ATOM 7771 C CA . GLY A 1 986 ? -42.344 11.414 -26.609 1 27.11 986 GLY A CA 1
ATOM 7772 C C . GLY A 1 986 ? -43.375 10.305 -26.547 1 27.11 986 GLY A C 1
ATOM 7773 O O . GLY A 1 986 ? -43.75 9.836 -25.469 1 27.11 986 GLY A O 1
ATOM 7774 N N . ARG A 1 987 ? -43.375 9.32 -27.578 1 31.03 987 ARG A N 1
ATOM 7775 C CA . ARG A 1 987 ? -44.438 8.594 -28.25 1 31.03 987 ARG A CA 1
ATOM 7776 C C . ARG A 1 987 ? -45.188 7.668 -27.281 1 31.03 987 ARG A C 1
ATOM 7778 O O . ARG A 1 987 ? -46.406 7.555 -27.328 1 31.03 987 ARG A O 1
ATOM 7785 N N . SER A 1 988 ? -44.5 6.402 -27.062 1 30.81 988 SER A N 1
ATOM 7786 C CA . SER A 1 988 ? -45.406 5.324 -26.688 1 30.81 988 SER A CA 1
ATOM 7787 C C . SER A 1 988 ? -46.062 5.605 -25.359 1 30.81 988 SER A C 1
ATOM 7789 O O . SER A 1 988 ? -45.531 6.312 -24.516 1 30.81 988 SER A O 1
ATOM 7791 N N . ALA A 1 989 ? -47.406 5.586 -25.219 1 30.7 989 ALA A N 1
ATOM 7792 C CA . ALA A 1 989 ? -48.312 5.684 -24.094 1 30.7 989 ALA A CA 1
ATOM 7793 C C . ALA A 1 989 ? -47.688 5.098 -22.828 1 30.7 989 ALA A C 1
ATOM 7795 O O . ALA A 1 989 ? -47.312 3.924 -22.797 1 30.7 989 ALA A O 1
ATOM 7796 N N . ALA A 1 990 ? -46.781 5.844 -22.203 1 33.34 990 ALA A N 1
ATOM 7797 C CA . ALA A 1 990 ? -46.156 5.621 -20.906 1 33.34 990 ALA A CA 1
ATOM 7798 C C . ALA A 1 990 ? -47.062 4.801 -19.984 1 33.34 990 ALA A C 1
ATOM 7800 O O . ALA A 1 990 ? -48.125 5.273 -19.562 1 33.34 990 ALA A O 1
ATOM 7801 N N . GLU A 1 991 ? -47.156 3.527 -20.422 1 34.81 991 GLU A N 1
ATOM 7802 C CA . GLU A 1 991 ? -48.031 2.68 -19.625 1 34.81 991 GLU A CA 1
ATOM 7803 C C . GLU A 1 991 ? -47.875 2.971 -18.125 1 34.81 991 GLU A C 1
ATOM 7805 O O . GLU A 1 991 ? -46.781 3.178 -17.656 1 34.81 991 GLU A O 1
ATOM 7810 N N . GLU A 1 992 ? -48.781 3.707 -17.469 1 39.41 992 GLU A N 1
ATOM 7811 C CA . GLU A 1 992 ? -49.094 3.963 -16.062 1 39.41 992 GLU A CA 1
ATOM 7812 C C . GLU A 1 992 ? -48.594 2.834 -15.172 1 39.41 992 GLU A C 1
ATOM 7814 O O . GLU A 1 992 ? -48.875 1.663 -15.406 1 39.41 992 GLU A O 1
ATOM 7819 N N . HIS A 1 993 ? -47.219 2.979 -14.906 1 44.97 993 HIS A N 1
ATOM 7820 C CA . HIS A 1 993 ? -46.875 1.913 -13.977 1 44.97 993 HIS A CA 1
ATOM 7821 C C . HIS A 1 993 ? -47.531 2.127 -12.617 1 44.97 993 HIS A C 1
ATOM 7823 O O . HIS A 1 993 ? -47.5 3.236 -12.078 1 44.97 993 HIS A O 1
ATOM 7829 N N . GLY A 1 994 ? -48.406 1.353 -12.203 1 51.12 994 GLY A N 1
ATOM 7830 C CA . GLY A 1 994 ? -49.156 1.394 -10.961 1 51.12 994 GLY A CA 1
ATOM 7831 C C . GLY A 1 994 ? -48.344 1.009 -9.742 1 51.12 994 GLY A C 1
ATOM 7832 O O . GLY A 1 994 ? -47.625 0.003 -9.758 1 51.12 994 GLY A O 1
ATOM 7833 N N . VAL A 1 995 ? -48.062 1.987 -8.914 1 61.53 995 VAL A N 1
ATOM 7834 C CA . VAL A 1 995 ? -47.469 1.715 -7.617 1 61.53 995 VAL A CA 1
ATOM 7835 C C . VAL A 1 995 ? -48.531 1.339 -6.602 1 61.53 995 VAL A C 1
ATOM 7837 O O . VAL A 1 995 ? -49.594 1.979 -6.535 1 61.53 995 VAL A O 1
ATOM 7840 N N . PRO A 1 996 ? -48.125 0.213 -5.961 1 69.75 996 PRO A N 1
ATOM 7841 C CA . PRO A 1 996 ? -49.156 -0.168 -4.992 1 69.75 996 PRO A CA 1
ATOM 7842 C C . PRO A 1 996 ? -49.312 0.855 -3.871 1 69.75 996 PRO A C 1
ATOM 7844 O O . PRO A 1 996 ? -48.312 1.476 -3.449 1 69.75 996 PRO A O 1
ATOM 7847 N N . SER A 1 997 ? -50.438 1.172 -3.641 1 71.44 997 SER A N 1
ATOM 7848 C CA . SER A 1 997 ? -50.75 2.115 -2.578 1 71.44 997 SER A CA 1
ATOM 7849 C C . SER A 1 997 ? -51.781 1.519 -1.604 1 71.44 997 SER A C 1
ATOM 7851 O O . SER A 1 997 ? -52.531 0.623 -1.967 1 71.44 997 SER A O 1
ATOM 7853 N N . ILE A 1 998 ? -51.594 1.827 -0.346 1 78.5 998 ILE A N 1
ATOM 7854 C CA . ILE A 1 998 ? -52.562 1.438 0.667 1 78.5 998 ILE A CA 1
ATOM 7855 C C . ILE A 1 998 ? -53.125 2.684 1.343 1 78.5 998 ILE A C 1
ATOM 7857 O O . ILE A 1 998 ? -52.406 3.678 1.523 1 78.5 998 ILE A O 1
ATOM 7861 N N . SER A 1 999 ? -54.375 2.701 1.465 1 78.38 999 SER A N 1
ATOM 7862 C CA . SER A 1 999 ? -55.062 3.746 2.227 1 78.38 999 SER A CA 1
ATOM 7863 C C . SER A 1 999 ? -55.875 3.154 3.381 1 78.38 999 SER A C 1
ATOM 7865 O O . SER A 1 999 ? -56.781 2.336 3.166 1 78.38 999 SER A O 1
ATOM 7867 N N . ILE A 1 1000 ? -55.438 3.49 4.578 1 83.12 1000 ILE A N 1
ATOM 7868 C CA . ILE A 1 1000 ? -56.094 2.99 5.781 1 83.12 1000 ILE A CA 1
ATOM 7869 C C . ILE A 1 1000 ? -56.812 4.137 6.5 1 83.12 1000 ILE A C 1
ATOM 7871 O O . ILE A 1 1000 ? -56.188 5.164 6.801 1 83.12 1000 ILE A O 1
ATOM 7875 N N . VAL A 1 1001 ? -58.031 4.008 6.676 1 79.12 1001 VAL A N 1
ATOM 7876 C CA . VAL A 1 1001 ? -58.781 5.004 7.418 1 79.12 1001 VAL A CA 1
ATOM 7877 C C . VAL A 1 1001 ? -59 4.527 8.852 1 79.12 1001 VAL A C 1
ATOM 7879 O O . VAL A 1 1001 ? -59.469 3.416 9.078 1 79.12 1001 VAL A O 1
ATOM 7882 N N . ILE A 1 1002 ? -58.562 5.324 9.82 1 82 1002 ILE A N 1
ATOM 7883 C CA . ILE A 1 1002 ? -58.656 5.055 11.25 1 82 1002 ILE A CA 1
ATOM 7884 C C . ILE A 1 1002 ? -59.625 6.055 11.898 1 82 1002 ILE A C 1
ATOM 7886 O O . ILE A 1 1002 ? -59.469 7.266 11.695 1 82 1002 ILE A O 1
ATOM 7890 N N . GLU A 1 1003 ? -60.562 5.531 12.547 1 81.94 1003 GLU A N 1
ATOM 7891 C CA . GLU A 1 1003 ? -61.5 6.371 13.266 1 81.94 1003 GLU A CA 1
ATOM 7892 C C . GLU A 1 1003 ? -61.25 6.316 14.773 1 81.94 1003 GLU A C 1
ATOM 7894 O O . GLU A 1 1003 ? -60.906 5.262 15.312 1 81.94 1003 GLU A O 1
ATOM 7899 N N . ARG A 1 1004 ? -61.406 7.348 15.391 1 80.12 1004 ARG A N 1
ATOM 7900 C CA . ARG A 1 1004 ? -61.219 7.473 16.828 1 80.12 1004 ARG A CA 1
ATOM 7901 C C . ARG A 1 1004 ? -62.25 6.691 17.609 1 80.12 1004 ARG A C 1
ATOM 7903 O O . ARG A 1 1004 ? -63.438 6.742 17.266 1 80.12 1004 ARG A O 1
ATOM 7910 N N . VAL A 1 1005 ? -61.812 5.84 18.562 1 74.44 1005 VAL A N 1
ATOM 7911 C CA . VAL A 1 1005 ? -62.75 5.184 19.484 1 74.44 1005 VAL A CA 1
ATOM 7912 C C . VAL A 1 1005 ? -63.094 6.133 20.625 1 74.44 1005 VAL A C 1
ATOM 7914 O O . VAL A 1 1005 ? -62.219 6.602 21.344 1 74.44 1005 VAL A O 1
ATOM 7917 N N . VAL A 1 1006 ? -64.125 6.688 20.578 1 56.47 1006 VAL A N 1
ATOM 7918 C CA . VAL A 1 1006 ? -64.562 7.547 21.656 1 56.47 1006 VAL A CA 1
ATOM 7919 C C . VAL A 1 1006 ? -64.938 6.703 22.891 1 56.47 1006 VAL A C 1
ATOM 7921 O O . VAL A 1 1006 ? -65.625 5.707 22.797 1 56.47 1006 VAL A O 1
ATOM 7924 N N . ASP A 1 1007 ? -64.188 6.688 23.844 1 47.5 1007 ASP A N 1
ATOM 7925 C CA . ASP A 1 1007 ? -64.625 6.125 25.125 1 47.5 1007 ASP A CA 1
ATOM 7926 C C . ASP A 1 1007 ? -66 6.648 25.5 1 47.5 1007 ASP A C 1
ATOM 7928 O O . ASP A 1 1007 ? -66.312 7.828 25.297 1 47.5 1007 ASP A O 1
ATOM 7932 N N . SER A 1 1008 ? -66.938 5.793 25.609 1 43.97 1008 SER A N 1
ATOM 7933 C CA . SER A 1 1008 ? -68.25 6.059 26.062 1 43.97 1008 SER A CA 1
ATOM 7934 C C . SER A 1 1008 ? -68.312 7.105 27.172 1 43.97 1008 SER A C 1
ATOM 7936 O O . SER A 1 1008 ? -69.312 7.73 27.422 1 43.97 1008 SER A O 1
ATOM 7938 N N . GLY A 1 1009 ? -67.25 7.195 28 1 41.91 1009 GLY A N 1
ATOM 7939 C CA . GLY A 1 1009 ? -67.438 8.125 29.109 1 41.91 1009 GLY A CA 1
ATOM 7940 C C . GLY A 1 1009 ? -67.375 9.578 28.672 1 41.91 1009 GLY A C 1
ATOM 7941 O O . GLY A 1 1009 ? -67.875 10.453 29.406 1 41.91 1009 GLY A O 1
ATOM 7942 N N . GLU A 1 1010 ? -66.75 9.883 27.625 1 40.78 1010 GLU A N 1
ATOM 7943 C CA . GLU A 1 1010 ? -66.625 11.297 27.281 1 40.78 1010 GLU A CA 1
ATOM 7944 C C . GLU A 1 1010 ? -67.875 11.773 26.531 1 40.78 1010 GLU A C 1
ATOM 7946 O O . GLU A 1 1010 ? -68.188 12.969 26.531 1 40.78 1010 GLU A O 1
ATOM 7951 N N . ASP A 1 1011 ? -68.562 10.945 25.828 1 40.16 1011 ASP A N 1
ATOM 7952 C CA . ASP A 1 1011 ? -69.812 11.398 25.312 1 40.16 1011 ASP A CA 1
ATOM 7953 C C . ASP A 1 1011 ? -70.812 11.664 26.438 1 40.16 1011 ASP A C 1
ATOM 7955 O O . ASP A 1 1011 ? -71.75 12.453 26.281 1 40.16 1011 ASP A O 1
ATOM 7959 N N . ALA A 1 1012 ? -70.688 10.883 27.578 1 39.31 1012 ALA A N 1
ATOM 7960 C CA . ALA A 1 1012 ? -71.562 11.141 28.703 1 39.31 1012 ALA A CA 1
ATOM 7961 C C . ALA A 1 1012 ? -71.312 12.516 29.312 1 39.31 1012 ALA A C 1
ATOM 7963 O O . ALA A 1 1012 ? -72.188 13.172 29.828 1 39.31 1012 ALA A O 1
ATOM 7964 N N . MET A 1 1013 ? -70 12.961 29.266 1 34.09 1013 MET A N 1
ATOM 7965 C CA . MET A 1 1013 ? -69.75 14.242 29.891 1 34.09 1013 MET A CA 1
ATOM 7966 C C . MET A 1 1013 ? -70.25 15.398 29.031 1 34.09 1013 MET A C 1
ATOM 7968 O O . MET A 1 1013 ? -70.625 16.438 29.547 1 34.09 1013 MET A O 1
ATOM 7972 N N . LYS A 1 1014 ? -70.25 15.281 27.75 1 39.5 1014 LYS A N 1
ATOM 7973 C CA . LYS A 1 1014 ? -70.812 16.406 26.984 1 39.5 1014 LYS A CA 1
ATOM 7974 C C . LYS A 1 1014 ? -72.312 16.469 27.062 1 39.5 1014 LYS A C 1
ATOM 7976 O O . LYS A 1 1014 ? -72.875 17.547 26.969 1 39.5 1014 LYS A O 1
ATOM 7981 N N . LYS A 1 1015 ? -72.938 15.352 27.078 1 40.09 1015 LYS A N 1
ATOM 7982 C CA . LYS A 1 1015 ? -74.375 15.445 27.172 1 40.09 1015 LYS A CA 1
ATOM 7983 C C . LYS A 1 1015 ? -74.812 16.016 28.516 1 40.09 1015 LYS A C 1
ATOM 7985 O O . LYS A 1 1015 ? -75.875 16.688 28.609 1 40.09 1015 LYS A O 1
ATOM 7990 N N . GLU A 1 1016 ? -74.125 15.719 29.625 1 37.44 1016 GLU A N 1
ATOM 7991 C CA . GLU A 1 1016 ? -74.562 16.297 30.906 1 37.44 1016 GLU A CA 1
ATOM 7992 C C . GLU A 1 1016 ? -74.312 17.797 30.922 1 37.44 1016 GLU A C 1
ATOM 7994 O O . GLU A 1 1016 ? -75.125 18.531 31.5 1 37.44 1016 GLU A O 1
ATOM 7999 N N . GLU A 1 1017 ? -73.25 18.328 30.328 1 35.78 1017 GLU A N 1
ATOM 8000 C CA . GLU A 1 1017 ? -73.062 19.781 30.359 1 35.78 1017 GLU A CA 1
ATOM 8001 C C . GLU A 1 1017 ? -74.062 20.484 29.438 1 35.78 1017 GLU A C 1
ATOM 8003 O O . GLU A 1 1017 ? -74.5 21.594 29.719 1 35.78 1017 GLU A O 1
ATOM 8008 N N . ALA A 1 1018 ? -74.438 19.938 28.25 1 35.91 1018 ALA A N 1
ATOM 8009 C CA . ALA A 1 1018 ? -75.438 20.594 27.406 1 35.91 1018 ALA A CA 1
ATOM 8010 C C . ALA A 1 1018 ? -76.812 20.578 28.078 1 35.91 1018 ALA A C 1
ATOM 8012 O O . ALA A 1 1018 ? -77.625 21.453 27.812 1 35.91 1018 ALA A O 1
ATOM 8013 N N . ALA A 1 1019 ? -77.125 19.594 28.828 1 34.44 1019 ALA A N 1
ATOM 8014 C CA . ALA A 1 1019 ? -78.5 19.562 29.375 1 34.44 1019 ALA A CA 1
ATOM 8015 C C . ALA A 1 1019 ? -78.688 20.578 30.5 1 34.44 1019 ALA A C 1
ATOM 8017 O O . ALA A 1 1019 ? -79.75 20.797 31 1 34.44 1019 ALA A O 1
ATOM 8018 N N . GLY A 1 1020 ? -77.625 21.078 31.25 1 29.34 1020 GLY A N 1
ATOM 8019 C CA . GLY A 1 1020 ? -77.938 21.938 32.375 1 29.34 1020 GLY A CA 1
ATOM 8020 C C . GLY A 1 1020 ? -78.25 23.359 31.984 1 29.34 1020 GLY A C 1
ATOM 8021 O O . GLY A 1 1020 ? -78.125 24.281 32.781 1 29.34 1020 GLY A O 1
ATOM 8022 N N . GLU A 1 1021 ? -78.562 23.656 30.672 1 29.42 1021 GLU A N 1
ATOM 8023 C CA . GLU A 1 1021 ? -79 25.031 30.453 1 29.42 1021 GLU A CA 1
ATOM 8024 C C . GLU A 1 1021 ? -80.312 25.328 31.125 1 29.42 1021 GLU A C 1
ATOM 8026 O O . GLU A 1 1021 ? -81.312 24.656 30.875 1 29.42 1021 GLU A O 1
ATOM 8031 N N . PRO A 1 1022 ? -80.375 25.922 32.375 1 29.86 1022 PRO A N 1
ATOM 8032 C CA . PRO A 1 1022 ? -81.688 26.375 32.969 1 29.86 1022 PRO A CA 1
ATOM 8033 C C . PRO A 1 1022 ? -82.375 27.406 32.125 1 29.86 1022 PRO A C 1
ATOM 8035 O O . PRO A 1 1022 ? -81.75 28.125 31.344 1 29.86 1022 PRO A O 1
ATOM 8038 N N . VAL A 1 1023 ? -83.688 27.25 31.828 1 31.33 1023 VAL A N 1
ATOM 8039 C CA . VAL A 1 1023 ? -84.688 28.078 31.188 1 31.33 1023 VAL A CA 1
ATOM 8040 C C . VAL A 1 1023 ? -84.875 29.375 31.969 1 31.33 1023 VAL A C 1
ATOM 8042 O O . VAL A 1 1023 ? -85.312 29.344 33.125 1 31.33 1023 VAL A O 1
ATOM 8045 N N . LYS A 1 1024 ? -84.062 30.328 31.953 1 28.02 1024 LYS A N 1
ATOM 8046 C CA . LYS A 1 1024 ? -84.312 31.578 32.656 1 28.02 1024 LYS A CA 1
ATOM 8047 C C . LYS A 1 1024 ? -85.688 32.156 32.219 1 28.02 1024 LYS A C 1
ATOM 8049 O O . LYS A 1 1024 ? -85.938 32.312 31.047 1 28.02 1024 LYS A O 1
ATOM 8054 N N . LYS A 1 1025 ? -86.688 32 33.188 1 29.16 1025 LYS A N 1
ATOM 8055 C CA . LYS A 1 1025 ? -87.938 32.75 33.344 1 29.16 1025 LYS A CA 1
ATOM 8056 C C . LYS A 1 1025 ? -87.688 34.25 33.312 1 29.16 1025 LYS A C 1
ATOM 8058 O O . LYS A 1 1025 ? -86.625 34.719 33.781 1 29.16 1025 LYS A O 1
ATOM 8063 N N . SER A 1 1026 ? -88.312 35.062 32.406 1 25.31 1026 SER A N 1
ATOM 8064 C CA . SER A 1 1026 ? -88.75 36.438 32.375 1 25.31 1026 SER A CA 1
ATOM 8065 C C . SER A 1 1026 ? -89.5 36.812 33.625 1 25.31 1026 SER A C 1
ATOM 8067 O O . SER A 1 1026 ? -90.5 36.188 33.969 1 25.31 1026 SER A O 1
ATOM 8069 N N . ASP A 1 1027 ? -89 36.812 34.844 1 19.03 1027 ASP A N 1
ATOM 8070 C CA . ASP A 1 1027 ? -89.5 37.906 35.656 1 19.03 1027 ASP A CA 1
ATOM 8071 C C . ASP A 1 1027 ? -88.938 39.25 35.188 1 19.03 1027 ASP A C 1
ATOM 8073 O O . ASP A 1 1027 ? -87.75 39.344 34.875 1 19.03 1027 ASP A O 1
ATOM 8077 N N . MET B 1 1 ? 66.188 -22.844 -36.469 1 20.56 1 MET B N 1
ATOM 8078 C CA . MET B 1 1 ? 65.25 -22.703 -35.344 1 20.56 1 MET B CA 1
ATOM 8079 C C . MET B 1 1 ? 63.875 -22.344 -35.875 1 20.56 1 MET B C 1
ATOM 8081 O O . MET B 1 1 ? 63.625 -21.188 -36.219 1 20.56 1 MET B O 1
ATOM 8085 N N . SER B 1 2 ? 63.219 -23.188 -36.656 1 21.02 2 SER B N 1
ATOM 8086 C CA . SER B 1 2 ? 61.938 -23.188 -37.375 1 21.02 2 SER B CA 1
ATOM 8087 C C . SER B 1 2 ? 60.781 -22.984 -36.406 1 21.02 2 SER B C 1
ATOM 8089 O O . SER B 1 2 ? 60.656 -23.734 -35.438 1 21.02 2 SER B O 1
ATOM 8091 N N . SER B 1 3 ? 60.531 -21.688 -35.969 1 22.97 3 SER B N 1
ATOM 8092 C CA . SER B 1 3 ? 59.406 -21.188 -35.188 1 22.97 3 SER B CA 1
ATOM 8093 C C . SER B 1 3 ? 58.094 -21.766 -35.719 1 22.97 3 SER B C 1
ATOM 8095 O O . SER B 1 3 ? 57.625 -21.438 -36.812 1 22.97 3 SER B O 1
ATOM 8097 N N . SER B 1 4 ? 58.031 -23.109 -35.719 1 23.67 4 SER B N 1
ATOM 8098 C CA . SER B 1 4 ? 56.781 -23.797 -36.062 1 23.67 4 SER B CA 1
ATOM 8099 C C . SER B 1 4 ? 55.594 -23.141 -35.375 1 23.67 4 SER B C 1
ATOM 8101 O O . SER B 1 4 ? 55.562 -23.016 -34.156 1 23.67 4 SER B O 1
ATOM 8103 N N . SER B 1 5 ? 55.094 -22.094 -36 1 25.66 5 SER B N 1
ATOM 8104 C CA . SER B 1 5 ? 53.812 -21.391 -35.812 1 25.66 5 SER B CA 1
ATOM 8105 C C . SER B 1 5 ? 52.688 -22.375 -35.562 1 25.66 5 SER B C 1
ATOM 8107 O O . SER B 1 5 ? 52.156 -22.969 -36.531 1 25.66 5 SER B O 1
ATOM 8109 N N . SER B 1 6 ? 52.938 -23.5 -34.875 1 27.08 6 SER B N 1
ATOM 8110 C CA . SER B 1 6 ? 51.875 -24.406 -34.531 1 27.08 6 SER B CA 1
ATOM 8111 C C . SER B 1 6 ? 50.625 -23.641 -34.125 1 27.08 6 SER B C 1
ATOM 8113 O O . SER B 1 6 ? 50.625 -22.906 -33.125 1 27.08 6 SER B O 1
ATOM 8115 N N . GLY B 1 7 ? 49.969 -23.047 -35.094 1 27.84 7 GLY B N 1
ATOM 8116 C CA . GLY B 1 7 ? 48.656 -22.453 -35.062 1 27.84 7 GLY B CA 1
ATOM 8117 C C . GLY B 1 7 ? 47.688 -23.219 -34.156 1 27.84 7 GLY B C 1
ATOM 8118 O O . GLY B 1 7 ? 47.156 -24.25 -34.562 1 27.84 7 GLY B O 1
ATOM 8119 N N . SER B 1 8 ? 48.031 -23.625 -33 1 30.78 8 SER B N 1
ATOM 8120 C CA . SER B 1 8 ? 47.062 -24.109 -32.031 1 30.78 8 SER B CA 1
ATOM 8121 C C . SER B 1 8 ? 45.719 -23.391 -32.188 1 30.78 8 SER B C 1
ATOM 8123 O O . SER B 1 8 ? 45.656 -22.156 -32.188 1 30.78 8 SER B O 1
ATOM 8125 N N . SER B 1 9 ? 44.844 -23.781 -33.031 1 34.38 9 SER B N 1
ATOM 8126 C CA . SER B 1 9 ? 43.469 -23.359 -33.312 1 34.38 9 SER B CA 1
ATOM 8127 C C . SER B 1 9 ? 42.75 -23 -32.031 1 34.38 9 SER B C 1
ATOM 8129 O O . SER B 1 9 ? 42.438 -23.875 -31.219 1 34.38 9 SER B O 1
ATOM 8131 N N . LYS B 1 10 ? 43.031 -21.969 -31.297 1 42.72 10 LYS B N 1
ATOM 8132 C CA . LYS B 1 10 ? 42.25 -21.297 -30.266 1 42.72 10 LYS B CA 1
ATOM 8133 C C . LYS B 1 10 ? 40.781 -21.266 -30.594 1 42.72 10 LYS B C 1
ATOM 8135 O O . LYS B 1 10 ? 40.375 -20.688 -31.609 1 42.72 10 LYS B O 1
ATOM 8140 N N . THR B 1 11 ? 40 -22.469 -30.438 1 46.25 11 THR B N 1
ATOM 8141 C CA . THR B 1 11 ? 38.531 -22.422 -30.5 1 46.25 11 THR B CA 1
ATOM 8142 C C . THR B 1 11 ? 38 -21.125 -29.891 1 46.25 11 THR B C 1
ATOM 8144 O O . THR B 1 11 ? 38.156 -20.891 -28.688 1 46.25 11 THR B O 1
ATOM 8147 N N . THR B 1 12 ? 37.656 -20.172 -30.719 1 58.66 12 THR B N 1
ATOM 8148 C CA . THR B 1 12 ? 37.188 -18.828 -30.391 1 58.66 12 THR B CA 1
ATOM 8149 C C . THR B 1 12 ? 35.781 -18.875 -29.781 1 58.66 12 THR B C 1
ATOM 8151 O O . THR B 1 12 ? 35.062 -19.859 -29.953 1 58.66 12 THR B O 1
ATOM 8154 N N . THR B 1 13 ? 35.469 -18.125 -28.703 1 66.88 13 THR B N 1
ATOM 8155 C CA . THR B 1 13 ? 34.156 -17.984 -28.031 1 66.88 13 THR B CA 1
ATOM 8156 C C . THR B 1 13 ? 33.031 -17.953 -29.047 1 66.88 13 THR B C 1
ATOM 8158 O O . THR B 1 13 ? 31.953 -18.484 -28.797 1 66.88 13 THR B O 1
ATOM 8161 N N . SER B 1 14 ? 33.25 -17.516 -30.281 1 75.31 14 SER B N 1
ATOM 8162 C CA . SER B 1 14 ? 32.25 -17.469 -31.328 1 75.31 14 SER B CA 1
ATOM 8163 C C . SER B 1 14 ? 31.953 -18.859 -31.875 1 75.31 14 SER B C 1
ATOM 8165 O O . SER B 1 14 ? 30.797 -19.203 -32.156 1 75.31 14 SER B O 1
ATOM 8167 N N . MET B 1 15 ? 33 -19.625 -31.938 1 73.19 15 MET B N 1
ATOM 8168 C CA . MET B 1 15 ? 32.812 -20.984 -32.406 1 73.19 15 MET B CA 1
ATOM 8169 C C . MET B 1 15 ? 32.031 -21.812 -31.406 1 73.19 15 MET B C 1
ATOM 8171 O O . MET B 1 15 ? 31.234 -22.672 -31.781 1 73.19 15 MET B O 1
ATOM 8175 N N . ALA B 1 16 ? 32.25 -21.5 -30.188 1 71 16 ALA B N 1
ATOM 8176 C CA . ALA B 1 16 ? 31.531 -22.188 -29.141 1 71 16 ALA B CA 1
ATOM 8177 C C . ALA B 1 16 ? 30.031 -21.922 -29.234 1 71 16 ALA B C 1
ATOM 8179 O O . ALA B 1 16 ? 29.203 -22.812 -29.031 1 71 16 ALA B O 1
ATOM 8180 N N . VAL B 1 17 ? 29.641 -20.703 -29.578 1 79.81 17 VAL B N 1
ATOM 8181 C CA . VAL B 1 17 ? 28.234 -20.328 -29.703 1 79.81 17 VAL B CA 1
ATOM 8182 C C . VAL B 1 17 ? 27.625 -20.984 -30.938 1 79.81 17 VAL B C 1
ATOM 8184 O O . VAL B 1 17 ? 26.484 -21.438 -30.906 1 79.81 17 VAL B O 1
ATOM 8187 N N . LEU B 1 18 ? 28.359 -21.062 -31.922 1 81.44 18 LEU B N 1
ATOM 8188 C CA . LEU B 1 18 ? 27.875 -21.688 -33.156 1 81.44 18 LEU B CA 1
ATOM 8189 C C . LEU B 1 18 ? 27.672 -23.188 -32.969 1 81.44 18 LEU B C 1
ATOM 8191 O O . LEU B 1 18 ? 26.719 -23.75 -33.531 1 81.44 18 LEU B O 1
ATOM 8195 N N . ILE B 1 19 ? 28.516 -23.781 -32.25 1 79.19 19 ILE B N 1
ATOM 8196 C CA . ILE B 1 19 ? 28.391 -25.203 -31.969 1 79.19 19 ILE B CA 1
ATOM 8197 C C . ILE B 1 19 ? 27.156 -25.438 -31.094 1 79.19 19 ILE B C 1
ATOM 8199 O O . ILE B 1 19 ? 26.406 -26.391 -31.312 1 79.19 19 ILE B O 1
ATOM 8203 N N . SER B 1 20 ? 27.078 -24.578 -30.094 1 81.94 20 SER B N 1
ATOM 8204 C CA . SER B 1 20 ? 25.891 -24.688 -29.25 1 81.94 20 SER B CA 1
ATOM 8205 C C . SER B 1 20 ? 24.609 -24.531 -30.062 1 81.94 20 SER B C 1
ATOM 8207 O O . SER B 1 20 ? 23.656 -25.281 -29.875 1 81.94 20 SER B O 1
ATOM 8209 N N . PHE B 1 21 ? 24.625 -23.578 -30.922 1 85.06 21 PHE B N 1
ATOM 8210 C CA . PHE B 1 21 ? 23.484 -23.359 -31.797 1 85.06 21 PHE B CA 1
ATOM 8211 C C . PHE B 1 21 ? 23.219 -24.594 -32.656 1 85.06 21 PHE B C 1
ATOM 8213 O O . PHE B 1 21 ? 22.078 -25.031 -32.812 1 85.06 21 PHE B O 1
ATOM 8220 N N . GLY B 1 22 ? 24.266 -25.141 -33.188 1 84.69 22 GLY B N 1
ATOM 8221 C CA . GLY B 1 22 ? 24.109 -26.312 -34.031 1 84.69 22 GLY B CA 1
ATOM 8222 C C . GLY B 1 22 ? 23.609 -27.531 -33.312 1 84.69 22 GLY B C 1
ATOM 8223 O O . GLY B 1 22 ? 22.703 -28.234 -33.781 1 84.69 22 GLY B O 1
ATOM 8224 N N . ILE B 1 23 ? 24.047 -27.719 -32.188 1 85 23 ILE B N 1
ATOM 8225 C CA . ILE B 1 23 ? 23.688 -28.922 -31.406 1 85 23 ILE B CA 1
ATOM 8226 C C . ILE B 1 23 ? 22.266 -28.766 -30.875 1 85 23 ILE B C 1
ATOM 8228 O O . ILE B 1 23 ? 21.422 -29.641 -31.109 1 85 23 ILE B O 1
ATOM 8232 N N . TYR B 1 24 ? 22.047 -27.688 -30.266 1 88.25 24 TYR B N 1
ATOM 8233 C CA . TYR B 1 24 ? 20.781 -27.578 -29.531 1 88.25 24 TYR B CA 1
ATOM 8234 C C . TYR B 1 24 ? 19.625 -27.25 -30.484 1 88.25 24 TYR B C 1
ATOM 8236 O O . TYR B 1 24 ? 18.5 -27.703 -30.281 1 88.25 24 TYR B O 1
ATOM 8244 N N . ILE B 1 25 ? 19.812 -26.484 -31.453 1 87.88 25 ILE B N 1
ATOM 8245 C CA . ILE B 1 25 ? 18.781 -26.234 -32.438 1 87.88 25 ILE B CA 1
ATOM 8246 C C . ILE B 1 25 ? 18.562 -27.484 -33.281 1 87.88 25 ILE B C 1
ATOM 8248 O O . ILE B 1 25 ? 17.438 -27.766 -33.719 1 87.88 25 ILE B O 1
ATOM 8252 N N . GLY B 1 26 ? 19.703 -28.219 -33.5 1 89.81 26 GLY B N 1
ATOM 8253 C CA . GLY B 1 26 ? 19.562 -29.5 -34.188 1 89.81 26 GLY B CA 1
ATOM 8254 C C . GLY B 1 26 ? 18.719 -30.5 -33.406 1 89.81 26 GLY B C 1
ATOM 8255 O O . GLY B 1 26 ? 17.844 -31.141 -33.969 1 89.81 26 GLY B O 1
ATOM 8256 N N . ILE B 1 27 ? 18.969 -30.547 -32.156 1 89.88 27 ILE B N 1
ATOM 8257 C CA . ILE B 1 27 ? 18.172 -31.422 -31.297 1 89.88 27 ILE B CA 1
ATOM 8258 C C . ILE B 1 27 ? 16.719 -30.953 -31.297 1 89.88 27 ILE B C 1
ATOM 8260 O O . ILE B 1 27 ? 15.805 -31.766 -31.391 1 89.88 27 ILE B O 1
ATOM 8264 N N . PHE B 1 28 ? 16.562 -29.688 -31.219 1 93.25 28 PHE B N 1
ATOM 8265 C CA . PHE B 1 28 ? 15.219 -29.125 -31.219 1 93.25 28 PHE B CA 1
ATOM 8266 C C . PHE B 1 28 ? 14.5 -29.422 -32.531 1 93.25 28 PHE B C 1
ATOM 8268 O O . PHE B 1 28 ? 13.344 -29.859 -32.531 1 93.25 28 PHE B O 1
ATOM 8275 N N . ALA B 1 29 ? 15.125 -29.297 -33.594 1 92.25 29 ALA B N 1
ATOM 8276 C CA . ALA B 1 29 ? 14.539 -29.562 -34.906 1 92.25 29 ALA B CA 1
ATOM 8277 C C . ALA B 1 29 ? 14.219 -31.047 -35.062 1 92.25 29 ALA B C 1
ATOM 8279 O O . ALA B 1 29 ? 13.18 -31.406 -35.625 1 92.25 29 ALA B O 1
ATOM 8280 N N . GLY B 1 30 ? 15.109 -31.844 -34.594 1 92.31 30 GLY B N 1
ATOM 8281 C CA . GLY B 1 30 ? 14.859 -33.281 -34.625 1 92.31 30 GLY B CA 1
ATOM 8282 C C . GLY B 1 30 ? 13.648 -33.688 -33.812 1 92.31 30 GLY B C 1
ATOM 8283 O O . GLY B 1 30 ? 12.852 -34.531 -34.25 1 92.31 30 GLY B O 1
ATOM 8284 N N . MET B 1 31 ? 13.5 -33.062 -32.719 1 93.44 31 MET B N 1
ATOM 8285 C CA . MET B 1 31 ? 12.383 -33.375 -31.859 1 93.44 31 MET B CA 1
ATOM 8286 C C . MET B 1 31 ? 11.07 -32.875 -32.438 1 93.44 31 MET B C 1
ATOM 8288 O O . MET B 1 31 ? 10.031 -33.531 -32.312 1 93.44 31 MET B O 1
ATOM 8292 N N . VAL B 1 32 ? 11.086 -31.734 -33 1 91.81 32 VAL B N 1
ATOM 8293 C CA . VAL B 1 32 ? 9.891 -31.188 -33.625 1 91.81 32 VAL B CA 1
ATOM 8294 C C . VAL B 1 32 ? 9.461 -32.062 -34.812 1 91.81 32 VAL B C 1
ATOM 8296 O O . VAL B 1 32 ? 8.273 -32.312 -35 1 91.81 32 VAL B O 1
ATOM 8299 N N . LEU B 1 33 ? 10.484 -32.562 -35.5 1 92.06 33 LEU B N 1
ATOM 8300 C CA . LEU B 1 33 ? 10.195 -33.469 -36.625 1 92.06 33 LEU B CA 1
ATOM 8301 C C . LEU B 1 33 ? 9.602 -34.781 -36.125 1 92.06 33 LEU B C 1
ATOM 8303 O O . LEU B 1 33 ? 8.664 -35.312 -36.719 1 92.06 33 LEU B O 1
ATOM 8307 N N . ALA B 1 34 ? 10.125 -35.219 -35.062 1 90.69 34 ALA B N 1
ATOM 8308 C CA . ALA B 1 34 ? 9.578 -36.438 -34.469 1 90.69 34 ALA B CA 1
ATOM 8309 C C . ALA B 1 34 ? 8.141 -36.25 -34 1 90.69 34 ALA B C 1
ATOM 8311 O O . ALA B 1 34 ? 7.305 -37.125 -34.125 1 90.69 34 ALA B O 1
ATOM 8312 N N . TYR B 1 35 ? 7.852 -35.156 -33.469 1 91.25 35 TYR B N 1
ATOM 8313 C CA . TYR B 1 35 ? 6.5 -34.812 -33.031 1 91.25 35 TYR B CA 1
ATOM 8314 C C . TYR B 1 35 ? 5.535 -34.812 -34.219 1 91.25 35 TYR B C 1
ATOM 8316 O O . TYR B 1 35 ? 4.43 -35.344 -34.125 1 91.25 35 TYR B O 1
ATOM 8324 N N . CYS B 1 36 ? 5.984 -34.219 -35.312 1 88.94 36 CYS B N 1
ATOM 8325 C CA . CYS B 1 36 ? 5.125 -34.125 -36.469 1 88.94 36 CYS B CA 1
ATOM 8326 C C . CYS B 1 36 ? 4.828 -35.531 -37.031 1 88.94 36 CYS B C 1
ATOM 8328 O O . CYS B 1 36 ? 3.715 -35.812 -37.469 1 88.94 36 CYS B O 1
ATOM 8330 N N . LEU B 1 37 ? 5.777 -36.406 -36.875 1 88.5 37 LEU B N 1
ATOM 8331 C CA . LEU B 1 37 ? 5.605 -37.75 -37.375 1 88.5 37 LEU B CA 1
ATOM 8332 C C . LEU B 1 37 ? 4.738 -38.594 -36.438 1 88.5 37 LEU B C 1
ATOM 8334 O O . LEU B 1 37 ? 3.85 -39.312 -36.906 1 88.5 37 LEU B O 1
ATOM 8338 N N . VAL B 1 38 ? 4.965 -38.406 -35.188 1 86.06 38 VAL B N 1
ATOM 8339 C CA . VAL B 1 38 ? 4.246 -39.219 -34.219 1 86.06 38 VAL B CA 1
ATOM 8340 C C . VAL B 1 38 ? 2.811 -38.719 -34.094 1 86.06 38 VAL B C 1
ATOM 8342 O O . VAL B 1 38 ? 1.883 -39.531 -33.906 1 86.06 38 VAL B O 1
ATOM 8345 N N . LYS B 1 39 ? 2.615 -37.5 -34.094 1 85.5 39 LYS B N 1
ATOM 8346 C CA . LYS B 1 39 ? 1.279 -36.906 -33.938 1 85.5 39 LYS B CA 1
ATOM 8347 C C . LYS B 1 39 ? 0.364 -37.375 -35.094 1 85.5 39 LYS B C 1
ATOM 8349 O O . LYS B 1 39 ? -0.832 -37.594 -34.875 1 85.5 39 LYS B O 1
ATOM 8354 N N . HIS B 1 40 ? 0.994 -37.531 -36.219 1 80.62 40 HIS B N 1
ATOM 8355 C CA . HIS B 1 40 ? 0.214 -37.969 -37.375 1 80.62 40 HIS B CA 1
ATOM 8356 C C . HIS B 1 40 ? -0.212 -39.438 -37.219 1 80.62 40 HIS B C 1
ATOM 8358 O O . HIS B 1 40 ? -1.319 -39.812 -37.594 1 80.62 40 HIS B O 1
ATOM 8364 N N . LYS B 1 41 ? 0.586 -40.188 -36.562 1 81.5 41 LYS B N 1
ATOM 8365 C CA . LYS B 1 41 ? 0.297 -41.594 -36.406 1 81.5 41 LYS B CA 1
ATOM 8366 C C . LYS B 1 41 ? -0.597 -41.844 -35.188 1 81.5 41 LYS B C 1
ATOM 8368 O O . LYS B 1 41 ? -1.459 -42.719 -35.219 1 81.5 41 LYS B O 1
ATOM 8373 N N . ALA B 1 42 ? -0.317 -41.031 -34.156 1 81 42 ALA B N 1
ATOM 8374 C CA . ALA B 1 42 ? -1.077 -41.219 -32.906 1 81 42 ALA B CA 1
ATOM 8375 C C . ALA B 1 42 ? -1.56 -39.906 -32.375 1 81 42 ALA B C 1
ATOM 8377 O O . ALA B 1 42 ? -1.047 -39.406 -31.344 1 81 42 ALA B O 1
ATOM 8378 N N . PRO B 1 43 ? -2.645 -39.344 -32.875 1 78.19 43 PRO B N 1
ATOM 8379 C CA . PRO B 1 43 ? -3.117 -38.031 -32.438 1 78.19 43 PRO B CA 1
ATOM 8380 C C . PRO B 1 43 ? -3.688 -38.031 -31.031 1 78.19 43 PRO B C 1
ATOM 8382 O O . PRO B 1 43 ? -3.668 -37.031 -30.328 1 78.19 43 PRO B O 1
ATOM 8385 N N . LYS B 1 44 ? -4.125 -39.062 -30.469 1 75.06 44 LYS B N 1
ATOM 8386 C CA . LYS B 1 44 ? -4.754 -39.125 -29.156 1 75.06 44 LYS B CA 1
ATOM 8387 C C . LYS B 1 44 ? -3.727 -38.969 -28.047 1 75.06 44 LYS B C 1
ATOM 8389 O O . LYS B 1 44 ? -4.07 -38.562 -26.922 1 75.06 44 LYS B O 1
ATOM 8394 N N . LEU B 1 45 ? -2.508 -39.219 -28.453 1 77.88 45 LEU B N 1
ATOM 8395 C CA . LEU B 1 45 ? -1.432 -39.094 -27.484 1 77.88 45 LEU B CA 1
ATOM 8396 C C . LEU B 1 45 ? -1.172 -37.656 -27.141 1 77.88 45 LEU B C 1
ATOM 8398 O O . LEU B 1 45 ? -0.749 -37.312 -26.031 1 77.88 45 LEU B O 1
ATOM 8402 N N . TYR B 1 46 ? -1.505 -36.844 -28.109 1 83.56 46 TYR B N 1
ATOM 8403 C CA . TYR B 1 46 ? -1.164 -35.438 -27.906 1 83.56 46 TYR B CA 1
ATOM 8404 C C . TYR B 1 46 ? -2.42 -34.594 -27.734 1 83.56 46 TYR B C 1
ATOM 8406 O O . TYR B 1 46 ? -2.369 -33.375 -27.859 1 83.56 46 TYR B O 1
ATOM 8414 N N . ASN B 1 47 ? -3.523 -35.188 -27.5 1 81.56 47 ASN B N 1
ATOM 8415 C CA . ASN B 1 47 ? -4.777 -34.5 -27.188 1 81.56 47 ASN B CA 1
ATOM 8416 C C . ASN B 1 47 ? -5.426 -35.094 -25.922 1 81.56 47 ASN B C 1
ATOM 8418 O O . ASN B 1 47 ? -6.5 -35.688 -26 1 81.56 47 ASN B O 1
ATOM 8422 N N . CYS B 1 48 ? -4.852 -34.781 -24.828 1 80 48 CYS B N 1
ATOM 8423 C CA . CYS B 1 48 ? -5.293 -35.312 -23.547 1 80 48 CYS B CA 1
ATOM 8424 C C . CYS B 1 48 ? -6.602 -34.688 -23.094 1 80 48 CYS B C 1
ATOM 8426 O O . CYS B 1 48 ? -7.383 -35.312 -22.375 1 80 48 CYS B O 1
ATOM 8428 N N . ARG B 1 49 ? -6.93 -33.469 -23.469 1 81.88 49 ARG B N 1
ATOM 8429 C CA . ARG B 1 49 ? -8.125 -32.781 -23.016 1 81.88 49 ARG B CA 1
ATOM 8430 C C . ARG B 1 49 ? -9.383 -33.375 -23.641 1 81.88 49 ARG B C 1
ATOM 8432 O O . ARG B 1 49 ? -10.469 -33.25 -23.078 1 81.88 49 ARG B O 1
ATOM 8439 N N . ASP B 1 50 ? -9.188 -34.031 -24.703 1 76.12 50 ASP B N 1
ATOM 8440 C CA . ASP B 1 50 ? -10.336 -34.594 -25.406 1 76.12 50 ASP B CA 1
ATOM 8441 C C . ASP B 1 50 ? -10.859 -35.844 -24.672 1 76.12 50 ASP B C 1
ATOM 8443 O O . ASP B 1 50 ? -12 -36.25 -24.875 1 76.12 50 ASP B O 1
ATOM 8447 N N . ASN B 1 51 ? -10.031 -36.312 -23.766 1 73 51 ASN B N 1
ATOM 8448 C CA . ASN B 1 51 ? -10.43 -37.531 -23.047 1 73 51 ASN B CA 1
ATOM 8449 C C . ASN B 1 51 ? -11.422 -37.188 -21.922 1 73 51 ASN B C 1
ATOM 8451 O O . ASN B 1 51 ? -12.141 -38.062 -21.453 1 73 51 ASN B O 1
ATOM 8455 N N . ILE B 1 52 ? -11.422 -35.969 -21.469 1 74.38 52 ILE B N 1
ATOM 8456 C CA . ILE B 1 52 ? -12.336 -35.531 -20.422 1 74.38 52 ILE B CA 1
ATOM 8457 C C . ILE B 1 52 ? -13.383 -34.562 -21.031 1 74.38 52 ILE B C 1
ATOM 8459 O O . ILE B 1 52 ? -13.047 -33.5 -21.5 1 74.38 52 ILE B O 1
ATOM 8463 N N . PRO B 1 53 ? -14.531 -34.906 -21.094 1 67.5 53 PRO B N 1
ATOM 8464 C CA . PRO B 1 53 ? -15.578 -34.156 -21.766 1 67.5 53 PRO B CA 1
ATOM 8465 C C . PRO B 1 53 ? -15.703 -32.719 -21.234 1 67.5 53 PRO B C 1
ATOM 8467 O O . PRO B 1 53 ? -15.969 -31.797 -21.984 1 67.5 53 PRO B O 1
ATOM 8470 N N . GLU B 1 54 ? -15.391 -32.562 -19.984 1 70.31 54 GLU B N 1
ATOM 8471 C CA . GLU B 1 54 ? -15.539 -31.219 -19.406 1 70.31 54 GLU B CA 1
ATOM 8472 C C . GLU B 1 54 ? -14.43 -30.281 -19.859 1 70.31 54 GLU B C 1
ATOM 8474 O O . GLU B 1 54 ? -14.586 -29.062 -19.828 1 70.31 54 GLU B O 1
ATOM 8479 N N . LEU B 1 55 ? -13.43 -30.875 -20.391 1 75.56 55 LEU B N 1
ATOM 8480 C CA . LEU B 1 55 ? -12.266 -30.078 -20.734 1 75.56 55 LEU B CA 1
ATOM 8481 C C . LEU B 1 55 ? -12.078 -30.016 -22.25 1 75.56 55 LEU B C 1
ATOM 8483 O O . LEU B 1 55 ? -11.102 -29.453 -22.734 1 75.56 55 LEU B O 1
ATOM 8487 N N . ARG B 1 56 ? -13.062 -30.453 -22.984 1 75.06 56 ARG B N 1
ATOM 8488 C CA . ARG B 1 56 ? -12.938 -30.5 -24.438 1 75.06 56 ARG B CA 1
ATOM 8489 C C . ARG B 1 56 ? -12.852 -29.094 -25.016 1 75.06 56 ARG B C 1
ATOM 8491 O O . ARG B 1 56 ? -13.609 -28.203 -24.625 1 75.06 56 ARG B O 1
ATOM 8498 N N . CYS B 1 57 ? -11.742 -28.844 -25.734 1 75 57 CYS B N 1
ATOM 8499 C CA . CYS B 1 57 ? -11.508 -27.562 -26.391 1 75 57 CYS B CA 1
ATOM 8500 C C . CYS B 1 57 ? -11.82 -27.641 -27.875 1 75 57 CYS B C 1
ATOM 8502 O O . CYS B 1 57 ? -11.32 -28.516 -28.578 1 75 57 CYS B O 1
ATOM 8504 N N . PRO B 1 58 ? -12.719 -26.875 -28.375 1 74.44 58 PRO B N 1
ATOM 8505 C CA . PRO B 1 58 ? -13.047 -26.875 -29.812 1 74.44 58 PRO B CA 1
ATOM 8506 C C . PRO B 1 58 ? -11.844 -26.531 -30.688 1 74.44 58 PRO B C 1
ATOM 8508 O O . PRO B 1 58 ? -11.836 -26.859 -31.875 1 74.44 58 PRO B O 1
ATOM 8511 N N . LEU B 1 59 ? -10.883 -26.031 -30.125 1 69.62 59 LEU B N 1
ATOM 8512 C CA . LEU B 1 59 ? -9.695 -25.672 -30.906 1 69.62 59 LEU B CA 1
ATOM 8513 C C . LEU B 1 59 ? -8.938 -26.922 -31.328 1 69.62 59 LEU B C 1
ATOM 8515 O O . LEU B 1 59 ? -8.18 -26.891 -32.312 1 69.62 59 LEU B O 1
ATOM 8519 N N . SER B 1 60 ? -9.18 -28.047 -30.609 1 65.94 60 SER B N 1
ATOM 8520 C CA . SER B 1 60 ? -8.461 -29.281 -30.859 1 65.94 60 SER B CA 1
ATOM 8521 C C . SER B 1 60 ? -9.039 -30.031 -32.062 1 65.94 60 SER B C 1
ATOM 8523 O O . SER B 1 60 ? -8.383 -30.906 -32.625 1 65.94 60 SER B O 1
ATOM 8525 N N . ASP B 1 61 ? -10.305 -29.703 -32.312 1 63.12 61 ASP B N 1
ATOM 8526 C CA . ASP B 1 61 ? -10.938 -30.422 -33.406 1 63.12 61 ASP B CA 1
ATOM 8527 C C . ASP B 1 61 ? -10.297 -30.062 -34.75 1 63.12 61 ASP B C 1
ATOM 8529 O O . ASP B 1 61 ? -10.5 -30.75 -35.75 1 63.12 61 ASP B O 1
ATOM 8533 N N . ARG B 1 62 ? -9.578 -29.016 -34.625 1 56.66 62 ARG B N 1
ATOM 8534 C CA . ARG B 1 62 ? -9 -28.625 -35.906 1 56.66 62 ARG B CA 1
ATOM 8535 C C . ARG B 1 62 ? -7.934 -29.625 -36.375 1 56.66 62 ARG B C 1
ATOM 8537 O O . ARG B 1 62 ? -6.996 -29.906 -35.625 1 56.66 62 ARG B O 1
ATOM 8544 N N . LYS B 1 63 ? -8.281 -30.766 -37.094 1 57.09 63 LYS B N 1
ATOM 8545 C CA . LYS B 1 63 ? -7.465 -31.797 -37.688 1 57.09 63 LYS B CA 1
ATOM 8546 C C . LYS B 1 63 ? -6.199 -31.219 -38.312 1 57.09 63 LYS B C 1
ATOM 8548 O O . LYS B 1 63 ? -6.262 -30.484 -39.312 1 57.09 63 LYS B O 1
ATOM 8553 N N . THR B 1 64 ? -5.105 -31 -37.5 1 58.84 64 THR B N 1
ATOM 8554 C CA . THR B 1 64 ? -4.031 -30.234 -38.094 1 58.84 64 THR B CA 1
ATOM 8555 C C . THR B 1 64 ? -3.018 -31.156 -38.781 1 58.84 64 THR B C 1
ATOM 8557 O O . THR B 1 64 ? -2.738 -32.25 -38.281 1 58.84 64 THR B O 1
ATOM 8560 N N . GLY B 1 65 ? -2.828 -31.078 -40.094 1 65.19 65 GLY B N 1
ATOM 8561 C CA . GLY B 1 65 ? -1.798 -31.703 -40.906 1 65.19 65 GLY B CA 1
ATOM 8562 C C . GLY B 1 65 ? -0.451 -31.781 -40.188 1 65.19 65 GLY B C 1
ATOM 8563 O O . GLY B 1 65 ? -0.321 -31.359 -39.031 1 65.19 65 GLY B O 1
ATOM 8564 N N . LYS B 1 66 ? 0.578 -32.438 -40.75 1 76.25 66 LYS B N 1
ATOM 8565 C CA . LYS B 1 66 ? 1.924 -32.656 -40.219 1 76.25 66 LYS B CA 1
ATOM 8566 C C . LYS B 1 66 ? 2.572 -31.312 -39.844 1 76.25 66 LYS B C 1
ATOM 8568 O O . LYS B 1 66 ? 3.154 -31.203 -38.75 1 76.25 66 LYS B O 1
ATOM 8573 N N . TRP B 1 67 ? 2.375 -30.281 -40.594 1 80.56 67 TRP B N 1
ATOM 8574 C CA . TRP B 1 67 ? 3.012 -29 -40.344 1 80.56 67 TRP B CA 1
ATOM 8575 C C . TRP B 1 67 ? 1.968 -27.922 -40.062 1 80.56 67 TRP B C 1
ATOM 8577 O O . TRP B 1 67 ? 2.312 -26.781 -39.719 1 80.56 67 TRP B O 1
ATOM 8587 N N . SER B 1 68 ? 0.824 -28.188 -40.156 1 81.75 68 SER B N 1
ATOM 8588 C CA . SER B 1 68 ? -0.243 -27.188 -40.062 1 81.75 68 SER B CA 1
ATOM 8589 C C . SER B 1 68 ? -0.47 -26.75 -38.625 1 81.75 68 SER B C 1
ATOM 8591 O O . SER B 1 68 ? -1.094 -25.719 -38.375 1 81.75 68 SER B O 1
ATOM 8593 N N . TRP B 1 69 ? 0.143 -27.5 -37.719 1 85.38 69 TRP B N 1
ATOM 8594 C CA . TRP B 1 69 ? -0.072 -27.156 -36.312 1 85.38 69 TRP B CA 1
ATOM 8595 C C . TRP B 1 69 ? 0.597 -25.844 -35.969 1 85.38 69 TRP B C 1
ATOM 8597 O O . TRP B 1 69 ? 0.112 -25.094 -35.094 1 85.38 69 TRP B O 1
ATOM 8607 N N . ILE B 1 70 ? 1.614 -25.469 -36.625 1 87.88 70 ILE B N 1
ATOM 8608 C CA . ILE B 1 70 ? 2.332 -24.234 -36.344 1 87.88 70 ILE B CA 1
ATOM 8609 C C . ILE B 1 70 ? 1.48 -23.047 -36.781 1 87.88 70 ILE B C 1
ATOM 8611 O O . ILE B 1 70 ? 1.346 -22.062 -36.031 1 87.88 70 ILE B O 1
ATOM 8615 N N . ARG B 1 71 ? 0.913 -23.141 -37.969 1 85.25 71 ARG B N 1
ATOM 8616 C CA . ARG B 1 71 ? 0.064 -22.062 -38.469 1 85.25 71 ARG B CA 1
ATOM 8617 C C . ARG B 1 71 ? -1.179 -21.906 -37.594 1 85.25 71 ARG B C 1
ATOM 8619 O O . ARG B 1 71 ? -1.589 -20.781 -37.281 1 85.25 71 ARG B O 1
ATOM 8626 N N . ASP B 1 72 ? -1.663 -22.938 -37.188 1 83.81 72 ASP B N 1
ATOM 8627 C CA . ASP B 1 72 ? -2.865 -22.891 -36.344 1 83.81 72 ASP B CA 1
ATOM 8628 C C . ASP B 1 72 ? -2.566 -22.281 -34.969 1 83.81 72 ASP B C 1
ATOM 8630 O O . ASP B 1 72 ? -3.389 -21.531 -34.438 1 83.81 72 ASP B O 1
ATOM 8634 N N . ALA B 1 73 ? -1.466 -22.641 -34.531 1 87.25 73 ALA B N 1
ATOM 8635 C CA . ALA B 1 73 ? -1.078 -22.094 -33.219 1 87.25 73 ALA B CA 1
ATOM 8636 C C . ALA B 1 73 ? -0.847 -20.594 -33.312 1 87.25 73 ALA B C 1
ATOM 8638 O O . ALA B 1 73 ? -1.23 -19.844 -32.406 1 87.25 73 ALA B O 1
ATOM 8639 N N . VAL B 1 74 ? -0.295 -20.156 -34.375 1 88.06 74 VAL B N 1
ATOM 8640 C CA . VAL B 1 74 ? 0.021 -18.734 -34.531 1 88.06 74 VAL B CA 1
A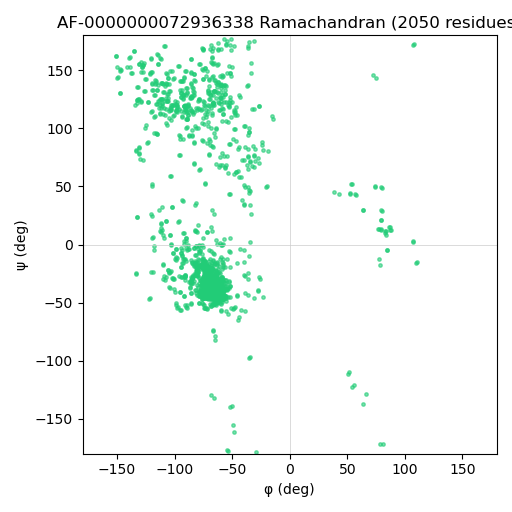TOM 8641 C C . VAL B 1 74 ? -1.261 -17.953 -34.781 1 88.06 74 VAL B C 1
ATOM 8643 O O . VAL B 1 74 ? -1.394 -16.797 -34.344 1 88.06 74 VAL B O 1
ATOM 8646 N N . LEU B 1 75 ? -2.285 -18.547 -35.344 1 85.62 75 LEU B N 1
ATOM 8647 C CA . LEU B 1 75 ? -3.492 -17.828 -35.75 1 85.62 75 LEU B CA 1
ATOM 8648 C C . LEU B 1 75 ? -4.535 -17.859 -34.625 1 85.62 75 LEU B C 1
ATOM 8650 O O . LEU B 1 75 ? -5.527 -17.125 -34.688 1 85.62 75 LEU B O 1
ATOM 8654 N N . THR B 1 76 ? -4.328 -18.656 -33.688 1 87.62 76 THR B N 1
ATOM 8655 C CA . THR B 1 76 ? -5.27 -18.672 -32.562 1 87.62 76 THR B CA 1
ATOM 8656 C C . THR B 1 76 ? -5.324 -17.312 -31.875 1 87.62 76 THR B C 1
ATOM 8658 O O . THR B 1 76 ? -4.285 -16.75 -31.516 1 87.62 76 THR B O 1
ATOM 8661 N N . SER B 1 77 ? -6.543 -16.812 -31.75 1 88.06 77 SER B N 1
ATOM 8662 C CA . SER B 1 77 ? -6.715 -15.477 -31.188 1 88.06 77 SER B CA 1
ATOM 8663 C C . SER B 1 77 ? -6.602 -15.508 -29.672 1 88.06 77 SER B C 1
ATOM 8665 O O . SER B 1 77 ? -6.801 -16.562 -29.047 1 88.06 77 SER B O 1
ATOM 8667 N N . ASP B 1 78 ? -6.262 -14.438 -29.109 1 87.62 78 ASP B N 1
ATOM 8668 C CA . ASP B 1 78 ? -6.156 -14.297 -27.656 1 87.62 78 ASP B CA 1
ATOM 8669 C C . ASP B 1 78 ? -7.504 -14.523 -26.984 1 87.62 78 ASP B C 1
ATOM 8671 O O . ASP B 1 78 ? -7.566 -15.078 -25.891 1 87.62 78 ASP B O 1
ATOM 8675 N N . ASP B 1 79 ? -8.539 -14.195 -27.609 1 87.06 79 ASP B N 1
ATOM 8676 C CA . ASP B 1 79 ? -9.875 -14.344 -27.031 1 87.06 79 ASP B CA 1
ATOM 8677 C C . ASP B 1 79 ? -10.273 -15.82 -26.938 1 87.06 79 ASP B C 1
ATOM 8679 O O . ASP B 1 79 ? -10.883 -16.234 -25.953 1 87.06 79 ASP B O 1
ATOM 8683 N N . ASP B 1 80 ? -9.82 -16.516 -27.953 1 87.25 80 ASP B N 1
ATOM 8684 C CA . ASP B 1 80 ? -10.117 -17.938 -27.938 1 87.25 80 ASP B CA 1
ATOM 8685 C C . ASP B 1 80 ? -9.297 -18.656 -26.859 1 87.25 80 ASP B C 1
ATOM 8687 O O . ASP B 1 80 ? -9.797 -19.562 -26.188 1 87.25 80 ASP B O 1
ATOM 8691 N N . LEU B 1 81 ? -8.156 -18.234 -26.766 1 89.38 81 LEU B N 1
ATOM 8692 C CA . LEU B 1 81 ? -7.301 -18.828 -25.75 1 89.38 81 LEU B CA 1
ATOM 8693 C C . LEU B 1 81 ? -7.836 -18.547 -24.344 1 89.38 81 LEU B C 1
ATOM 8695 O O . LEU B 1 81 ? -7.812 -19.406 -23.484 1 89.38 81 LEU B O 1
ATOM 8699 N N . MET B 1 82 ? -8.32 -17.359 -24.141 1 89.25 82 MET B N 1
ATOM 8700 C CA . MET B 1 82 ? -8.867 -16.984 -22.844 1 89.25 82 MET B CA 1
ATOM 8701 C C . MET B 1 82 ? -10.133 -17.781 -22.531 1 89.25 82 MET B C 1
ATOM 8703 O O . MET B 1 82 ? -10.344 -18.219 -21.406 1 89.25 82 MET B O 1
ATOM 8707 N N . ARG B 1 83 ? -10.898 -18 -23.531 1 84.5 83 ARG B N 1
ATOM 8708 C CA . ARG B 1 83 ? -12.18 -18.672 -23.359 1 84.5 83 ARG B CA 1
ATOM 8709 C C . ARG B 1 83 ? -11.977 -20.141 -23.031 1 84.5 83 ARG B C 1
ATOM 8711 O O . ARG B 1 83 ? -12.664 -20.688 -22.172 1 84.5 83 ARG B O 1
ATOM 8718 N N . TYR B 1 84 ? -10.906 -20.719 -23.609 1 85.69 84 TYR B N 1
ATOM 8719 C CA . TYR B 1 84 ? -10.812 -22.172 -23.484 1 85.69 84 TYR B CA 1
ATOM 8720 C C . TYR B 1 84 ? -9.688 -22.562 -22.547 1 85.69 84 TYR B C 1
ATOM 8722 O O . TYR B 1 84 ? -9.719 -23.641 -21.953 1 85.69 84 TYR B O 1
ATOM 8730 N N . ALA B 1 85 ? -8.68 -21.781 -22.406 1 88.75 85 ALA B N 1
ATOM 8731 C CA . ALA B 1 85 ? -7.547 -22.141 -21.562 1 88.75 85 ALA B CA 1
ATOM 8732 C C . ALA B 1 85 ? -7.496 -21.281 -20.312 1 88.75 85 ALA B C 1
ATOM 8734 O O . ALA B 1 85 ? -6.82 -21.625 -19.344 1 88.75 85 ALA B O 1
ATOM 8735 N N . GLY B 1 86 ? -8.172 -20.203 -20.344 1 89.5 86 GLY B N 1
ATOM 8736 C CA . GLY B 1 86 ? -8.195 -19.359 -19.156 1 89.5 86 GLY B CA 1
ATOM 8737 C C . GLY B 1 86 ? -7.398 -18.078 -19.328 1 89.5 86 GLY B C 1
ATOM 8738 O O . GLY B 1 86 ? -6.734 -17.891 -20.344 1 89.5 86 GLY B O 1
ATOM 8739 N N . LEU B 1 87 ? -7.496 -17.203 -18.375 1 92.12 87 LEU B N 1
ATOM 8740 C CA . LEU B 1 87 ? -6.832 -15.914 -18.438 1 92.12 87 LEU B CA 1
ATOM 8741 C C . LEU B 1 87 ? -5.344 -16.047 -18.141 1 92.12 87 LEU B C 1
ATOM 8743 O O . LEU B 1 87 ? -4.52 -15.32 -18.703 1 92.12 87 LEU B O 1
ATOM 8747 N N . ASP B 1 88 ? -4.93 -16.953 -17.25 1 91.69 88 ASP B N 1
ATOM 8748 C CA . ASP B 1 88 ? -3.518 -17.156 -16.953 1 91.69 88 ASP B CA 1
ATOM 8749 C C . ASP B 1 88 ? -2.744 -17.562 -18.203 1 91.69 88 ASP B C 1
ATOM 8751 O O . ASP B 1 88 ? -1.642 -17.062 -18.453 1 91.69 88 ASP B O 1
ATOM 8755 N N . ALA B 1 89 ? -3.318 -18.453 -19 1 92.31 89 ALA B N 1
ATOM 8756 C CA . ALA B 1 89 ? -2.684 -18.906 -20.234 1 92.31 89 ALA B CA 1
ATOM 8757 C C . ALA B 1 89 ? -2.566 -17.781 -21.25 1 92.31 89 ALA B C 1
ATOM 8759 O O . ALA B 1 89 ? -1.507 -17.578 -21.844 1 92.31 89 ALA B O 1
ATOM 8760 N N . ALA B 1 90 ? -3.623 -17.047 -21.406 1 93.5 90 ALA B N 1
ATOM 8761 C CA . ALA B 1 90 ? -3.607 -15.93 -22.344 1 93.5 90 ALA B CA 1
ATOM 8762 C C . ALA B 1 90 ? -2.605 -14.859 -21.922 1 93.5 90 ALA B C 1
ATOM 8764 O O . ALA B 1 90 ? -1.899 -14.297 -22.766 1 93.5 90 ALA B O 1
ATOM 8765 N N . ALA B 1 91 ? -2.621 -14.586 -20.609 1 94.12 91 ALA B N 1
ATOM 8766 C CA . ALA B 1 91 ? -1.687 -13.578 -20.109 1 94.12 91 ALA B CA 1
ATOM 8767 C C . ALA B 1 91 ? -0.241 -14.031 -20.297 1 94.12 91 ALA B C 1
ATOM 8769 O O . ALA B 1 91 ? 0.636 -13.219 -20.594 1 94.12 91 ALA B O 1
ATOM 8770 N N . PHE B 1 92 ? 0.064 -15.289 -20.156 1 93.62 92 PHE B N 1
ATOM 8771 C CA . PHE B 1 92 ? 1.411 -15.82 -20.328 1 93.62 92 PHE B CA 1
ATOM 8772 C C . PHE B 1 92 ? 1.845 -15.719 -21.781 1 93.62 92 PHE B C 1
ATOM 8774 O O . PHE B 1 92 ? 2.969 -15.305 -22.078 1 93.62 92 PHE B O 1
ATOM 8781 N N . ILE B 1 93 ? 0.971 -16.031 -22.688 1 94.69 93 ILE B N 1
ATOM 8782 C CA . ILE B 1 93 ? 1.292 -15.977 -24.109 1 94.69 93 ILE B CA 1
ATOM 8783 C C . ILE B 1 93 ? 1.505 -14.523 -24.547 1 94.69 93 ILE B C 1
ATOM 8785 O O . ILE B 1 93 ? 2.406 -14.227 -25.328 1 94.69 93 ILE B O 1
ATOM 8789 N N . ARG B 1 94 ? 0.719 -13.688 -24.078 1 94.62 94 ARG B N 1
ATOM 8790 C CA . ARG B 1 94 ? 0.884 -12.273 -24.406 1 94.62 94 ARG B CA 1
ATOM 8791 C C . ARG B 1 94 ? 2.197 -11.734 -23.859 1 94.62 94 ARG B C 1
ATOM 8793 O O . ARG B 1 94 ? 2.816 -10.852 -24.453 1 94.62 94 ARG B O 1
ATOM 8800 N N . LEU B 1 95 ? 2.555 -12.203 -22.703 1 95.88 95 LEU B N 1
ATOM 8801 C CA . LEU B 1 95 ? 3.852 -11.836 -22.156 1 95.88 95 LEU B CA 1
ATOM 8802 C C . LEU B 1 95 ? 4.984 -12.281 -23.062 1 95.88 95 LEU B C 1
ATOM 8804 O O . LEU B 1 95 ? 5.938 -11.531 -23.297 1 95.88 95 LEU B O 1
ATOM 8808 N N . LEU B 1 96 ? 4.895 -13.5 -23.594 1 96.5 96 LEU B N 1
ATOM 8809 C CA . LEU B 1 96 ? 5.895 -13.992 -24.531 1 96.5 96 LEU B CA 1
ATOM 8810 C C . LEU B 1 96 ? 5.902 -13.172 -25.812 1 96.5 96 LEU B C 1
ATOM 8812 O O . LEU B 1 96 ? 6.965 -12.867 -26.359 1 96.5 96 LEU B O 1
ATOM 8816 N N . LYS B 1 97 ? 4.723 -12.766 -26.234 1 95.94 97 LYS B N 1
ATOM 8817 C CA . LYS B 1 97 ? 4.629 -11.93 -27.422 1 95.94 97 LYS B CA 1
ATOM 8818 C C . LYS B 1 97 ? 5.258 -10.562 -27.188 1 95.94 97 LYS B C 1
ATOM 8820 O O . LYS B 1 97 ? 5.848 -9.969 -28.094 1 95.94 97 LYS B O 1
ATOM 8825 N N . MET B 1 98 ? 5.078 -10.078 -26.016 1 96.25 98 MET B N 1
ATOM 8826 C CA . MET B 1 98 ? 5.742 -8.828 -25.656 1 96.25 98 MET B CA 1
ATOM 8827 C C . MET B 1 98 ? 7.258 -8.977 -25.734 1 96.25 98 MET B C 1
ATOM 8829 O O . MET B 1 98 ? 7.957 -8.078 -26.188 1 96.25 98 MET B O 1
ATOM 8833 N N . GLY B 1 99 ? 7.723 -10.156 -25.25 1 97.06 99 GLY B N 1
ATOM 8834 C CA . GLY B 1 99 ? 9.148 -10.43 -25.375 1 97.06 99 GLY B CA 1
ATOM 8835 C C . GLY B 1 99 ? 9.641 -10.43 -26.812 1 97.06 99 GLY B C 1
ATOM 8836 O O . GLY B 1 99 ? 10.727 -9.93 -27.094 1 97.06 99 GLY B O 1
ATOM 8837 N N . ILE B 1 100 ? 8.82 -10.891 -27.75 1 97.19 100 ILE B N 1
ATOM 8838 C CA . ILE B 1 100 ? 9.172 -10.906 -29.156 1 97.19 100 ILE B CA 1
ATOM 8839 C C . ILE B 1 100 ? 9.258 -9.469 -29.688 1 97.19 100 ILE B C 1
ATOM 8841 O O . ILE B 1 100 ? 10.227 -9.109 -30.359 1 97.19 100 ILE B O 1
ATOM 8845 N N . LYS B 1 101 ? 8.32 -8.664 -29.328 1 97.06 101 LYS B N 1
ATOM 8846 C CA . LYS B 1 101 ? 8.281 -7.285 -29.812 1 97.06 101 LYS B CA 1
ATOM 8847 C C . LYS B 1 101 ? 9.477 -6.488 -29.297 1 97.06 101 LYS B C 1
ATOM 8849 O O . LYS B 1 101 ? 10.078 -5.711 -30.047 1 97.06 101 LYS B O 1
ATOM 8854 N N . ILE B 1 102 ? 9.758 -6.703 -28.031 1 97.31 102 ILE B N 1
ATOM 8855 C CA . ILE B 1 102 ? 10.891 -5.988 -27.469 1 97.31 102 ILE B CA 1
ATOM 8856 C C . ILE B 1 102 ? 12.188 -6.465 -28.125 1 97.31 102 ILE B C 1
ATOM 8858 O O . ILE B 1 102 ? 13.07 -5.66 -28.406 1 97.31 102 ILE B O 1
ATOM 8862 N N . SER B 1 103 ? 12.289 -7.781 -28.359 1 97.5 103 SER B N 1
ATOM 8863 C CA . SER B 1 103 ? 13.477 -8.336 -29.016 1 97.5 103 SER B CA 1
ATOM 8864 C C . SER B 1 103 ? 13.617 -7.809 -30.438 1 97.5 103 SER B C 1
ATOM 8866 O O . SER B 1 103 ? 14.727 -7.602 -30.922 1 97.5 103 SER B O 1
ATOM 8868 N N . LEU B 1 104 ? 12.57 -7.586 -31.094 1 96.38 104 LEU B N 1
ATOM 8869 C CA . LEU B 1 104 ? 12.609 -7.086 -32.469 1 96.38 104 LEU B CA 1
ATOM 8870 C C . LEU B 1 104 ? 13.141 -5.656 -32.5 1 96.38 104 LEU B C 1
ATOM 8872 O O . LEU B 1 104 ? 13.844 -5.281 -33.469 1 96.38 104 LEU B O 1
ATOM 8876 N N . VAL B 1 105 ? 12.805 -4.863 -31.547 1 96.06 105 VAL B N 1
ATOM 8877 C CA . VAL B 1 105 ? 13.375 -3.525 -31.469 1 96.06 105 VAL B CA 1
ATOM 8878 C C . VAL B 1 105 ? 14.875 -3.621 -31.203 1 96.06 105 VAL B C 1
ATOM 8880 O O . VAL B 1 105 ? 15.656 -2.818 -31.719 1 96.06 105 VAL B O 1
ATOM 8883 N N . GLY B 1 106 ? 15.219 -4.629 -30.344 1 95.75 106 GLY B N 1
ATOM 8884 C CA . GLY B 1 106 ? 16.641 -4.883 -30.156 1 95.75 106 GLY B CA 1
ATOM 8885 C C . GLY B 1 106 ? 17.344 -5.254 -31.453 1 95.75 106 GLY B C 1
ATOM 8886 O O . GLY B 1 106 ? 18.469 -4.805 -31.703 1 95.75 106 GLY B O 1
ATOM 8887 N N . CYS B 1 107 ? 16.672 -6.039 -32.281 1 95.56 107 CYS B N 1
ATOM 8888 C CA . CYS B 1 107 ? 17.234 -6.406 -33.594 1 95.56 107 CYS B CA 1
ATOM 8889 C C . CYS B 1 107 ? 17.359 -5.188 -34.5 1 95.56 107 CYS B C 1
ATOM 8891 O O . CYS B 1 107 ? 18.328 -5.066 -35.25 1 95.56 107 CYS B O 1
ATOM 8893 N N . PHE B 1 108 ? 16.406 -4.316 -34.438 1 95.12 108 PHE B N 1
ATOM 8894 C CA . PHE B 1 108 ? 16.469 -3.078 -35.219 1 95.12 108 PHE B CA 1
ATOM 8895 C C . PHE B 1 108 ? 17.656 -2.232 -34.781 1 95.12 108 PHE B C 1
ATOM 8897 O O . PHE B 1 108 ? 18.375 -1.694 -35.625 1 95.12 108 PHE B O 1
ATOM 8904 N N . ASN B 1 109 ? 17.875 -2.154 -33.469 1 94.88 109 ASN B N 1
ATOM 8905 C CA . ASN B 1 109 ? 19.016 -1.411 -32.938 1 94.88 109 ASN B CA 1
ATOM 8906 C C . ASN B 1 109 ? 20.344 -2.043 -33.375 1 94.88 109 ASN B C 1
ATOM 8908 O O . ASN B 1 109 ? 21.344 -1.347 -33.5 1 94.88 109 ASN B O 1
ATOM 8912 N N . SER B 1 110 ? 20.344 -3.377 -33.594 1 93.88 110 SER B N 1
ATOM 8913 C CA . SER B 1 110 ? 21.547 -4.098 -33.938 1 93.88 110 SER B CA 1
ATOM 8914 C C . SER B 1 110 ? 22.031 -3.699 -35.344 1 93.88 110 SER B C 1
ATOM 8916 O O . SER B 1 110 ? 23.219 -3.812 -35.656 1 93.88 110 SER B O 1
ATOM 8918 N N . ILE B 1 111 ? 21.188 -3.156 -36.188 1 91.56 111 ILE B N 1
ATOM 8919 C CA . ILE B 1 111 ? 21.531 -2.785 -37.562 1 91.56 111 ILE B CA 1
ATOM 8920 C C . ILE B 1 111 ? 22.531 -1.633 -37.562 1 91.56 111 ILE B C 1
ATOM 8922 O O . ILE B 1 111 ? 23.484 -1.622 -38.344 1 91.56 111 ILE B O 1
ATOM 8926 N N . PHE B 1 112 ? 22.422 -0.712 -36.594 1 91.25 112 PHE B N 1
ATOM 8927 C CA . PHE B 1 112 ? 23.359 0.407 -36.594 1 91.25 112 PHE B CA 1
ATOM 8928 C C . PHE B 1 112 ? 24.406 0.227 -35.531 1 91.25 112 PHE B C 1
ATOM 8930 O O . PHE B 1 112 ? 25.516 0.755 -35.625 1 91.25 112 PHE B O 1
ATOM 8937 N N . LEU B 1 113 ? 24.141 -0.559 -34.469 1 93.25 113 LEU B N 1
ATOM 8938 C CA . LEU B 1 113 ? 25.078 -0.692 -33.344 1 93.25 113 LEU B CA 1
ATOM 8939 C C . LEU B 1 113 ? 26.234 -1.617 -33.719 1 93.25 113 LEU B C 1
ATOM 8941 O O . LEU B 1 113 ? 27.391 -1.347 -33.375 1 93.25 113 LEU B O 1
ATOM 8945 N N . ILE B 1 114 ? 26 -2.729 -34.406 1 90.44 114 ILE B N 1
ATOM 8946 C CA . ILE B 1 114 ? 27.031 -3.73 -34.719 1 90.44 114 ILE B CA 1
ATOM 8947 C C . ILE B 1 114 ? 28.109 -3.119 -35.594 1 90.44 114 ILE B C 1
ATOM 8949 O O . ILE B 1 114 ? 29.297 -3.219 -35.312 1 90.44 114 ILE B O 1
ATOM 8953 N N . PRO B 1 115 ? 27.672 -2.34 -36.656 1 88.88 115 PRO B N 1
ATOM 8954 C CA . PRO B 1 115 ? 28.719 -1.715 -37.469 1 88.88 115 PRO B CA 1
ATOM 8955 C C . PRO B 1 115 ? 29.5 -0.642 -36.719 1 88.88 115 PRO B C 1
ATOM 8957 O O . PRO B 1 115 ? 30.703 -0.475 -36.938 1 88.88 115 PRO B O 1
ATOM 8960 N N . ILE B 1 116 ? 28.891 0.016 -35.844 1 89.44 116 ILE B N 1
ATOM 8961 C CA . ILE B 1 116 ? 29.562 1.065 -35.094 1 89.44 116 ILE B CA 1
ATOM 8962 C C . ILE B 1 116 ? 30.578 0.445 -34.125 1 89.44 116 ILE B C 1
ATOM 8964 O O . ILE B 1 116 ? 31.688 0.968 -33.969 1 89.44 116 ILE B O 1
ATOM 8968 N N . TYR B 1 117 ? 30.219 -0.702 -33.531 1 87.31 117 TYR B N 1
ATOM 8969 C CA . TYR B 1 117 ? 31.125 -1.379 -32.625 1 87.31 117 TYR B CA 1
ATOM 8970 C C . TYR B 1 117 ? 32.281 -2.002 -33.375 1 87.31 117 TYR B C 1
ATOM 8972 O O . TYR B 1 117 ? 33.438 -2.014 -32.875 1 87.31 117 TYR B O 1
ATOM 8980 N N . LYS B 1 118 ? 32 -2.477 -34.531 1 82.38 118 LYS B N 1
ATOM 8981 C CA . LYS B 1 118 ? 33.031 -3.162 -35.344 1 82.38 118 LYS B CA 1
ATOM 8982 C C . LYS B 1 118 ? 34.031 -2.172 -35.906 1 82.38 118 LYS B C 1
ATOM 8984 O O . LYS B 1 118 ? 35.25 -2.439 -35.906 1 82.38 118 LYS B O 1
ATOM 8989 N N . TYR B 1 119 ? 33.594 -1.033 -36.469 1 73.19 119 TYR B N 1
ATOM 8990 C CA . TYR B 1 119 ? 34.469 -0.139 -37.219 1 73.19 119 TYR B CA 1
ATOM 8991 C C . TYR B 1 119 ? 35.375 0.646 -36.312 1 73.19 119 TYR B C 1
ATOM 8993 O O . TYR B 1 119 ? 36.469 1.044 -36.688 1 73.19 119 TYR B O 1
ATOM 9001 N N . GLN B 1 120 ? 35 1.097 -35.188 1 61.62 120 GLN B N 1
ATOM 9002 C CA . GLN B 1 120 ? 35.906 1.935 -34.406 1 61.62 120 GLN B CA 1
ATOM 9003 C C . GLN B 1 120 ? 37.125 1.134 -33.906 1 61.62 120 GLN B C 1
ATOM 9005 O O . GLN B 1 120 ? 37.906 1.629 -33.094 1 61.62 120 GLN B O 1
ATOM 9010 N N . ASP B 1 121 ? 37.312 0.086 -34.344 1 53.44 121 ASP B N 1
ATOM 9011 C CA . ASP B 1 121 ? 38.438 -0.778 -34.031 1 53.44 121 ASP B CA 1
ATOM 9012 C C . ASP B 1 121 ? 39.75 -0.19 -34.562 1 53.44 121 ASP B C 1
ATOM 9014 O O . ASP B 1 121 ? 40.219 -0.589 -35.656 1 53.44 121 ASP B O 1
ATOM 9018 N N . ARG B 1 122 ? 39.875 1.164 -34.656 1 47.69 122 ARG B N 1
ATOM 9019 C CA . ARG B 1 122 ? 41.062 1.625 -35.406 1 47.69 122 ARG B CA 1
ATOM 9020 C C . ARG B 1 122 ? 42.312 1.028 -34.812 1 47.69 122 ARG B C 1
ATOM 9022 O O . ARG B 1 122 ? 43.406 1.161 -35.375 1 47.69 122 ARG B O 1
ATOM 9029 N N . ASN B 1 123 ? 42.594 1.264 -33.438 1 41.97 123 ASN B N 1
ATOM 9030 C CA . ASN B 1 123 ? 44 1.077 -33.188 1 41.97 123 ASN B CA 1
ATOM 9031 C C . ASN B 1 123 ? 44.531 -0.238 -33.75 1 41.97 123 ASN B C 1
ATOM 9033 O O . ASN B 1 123 ? 43.719 -1.121 -34.094 1 41.97 123 ASN B O 1
ATOM 9037 N N . ASP B 1 124 ? 45.812 -0.696 -32.969 1 39.59 124 ASP B N 1
ATOM 9038 C CA . ASP B 1 124 ? 47 -1.478 -33.25 1 39.59 124 ASP B CA 1
ATOM 9039 C C . ASP B 1 124 ? 46.625 -2.857 -33.781 1 39.59 124 ASP B C 1
ATOM 9041 O O . ASP B 1 124 ? 45.5 -3.318 -33.625 1 39.59 124 ASP B O 1
ATOM 9045 N N . GLY B 1 125 ? 47.75 -3.748 -34.219 1 36.47 125 GLY B N 1
ATOM 9046 C CA . GLY B 1 125 ? 48.344 -5.027 -34.562 1 36.47 125 GLY B CA 1
ATOM 9047 C C . GLY B 1 125 ? 47.625 -6.211 -33.938 1 36.47 125 GLY B C 1
ATOM 9048 O O . GLY B 1 125 ? 48.094 -7.344 -34.031 1 36.47 125 GLY B O 1
ATOM 9049 N N . SER B 1 126 ? 47.375 -5.949 -32.688 1 37.31 126 SER B N 1
ATOM 9050 C CA . SER B 1 126 ? 47.281 -7.199 -31.938 1 37.31 126 SER B CA 1
ATOM 9051 C C . SER B 1 126 ? 46.25 -8.133 -32.531 1 37.31 126 SER B C 1
ATOM 9053 O O . SER B 1 126 ? 45.344 -7.695 -33.25 1 37.31 126 SER B O 1
ATOM 9055 N N . ASN B 1 127 ? 46.188 -9.398 -32.031 1 39.72 127 ASN B N 1
ATOM 9056 C CA . ASN B 1 127 ? 45.688 -10.758 -32.25 1 39.72 127 ASN B CA 1
ATOM 9057 C C . ASN B 1 127 ? 44.219 -10.773 -32.625 1 39.72 127 ASN B C 1
ATOM 9059 O O . ASN B 1 127 ? 43.5 -9.797 -32.375 1 39.72 127 ASN B O 1
ATOM 9063 N N . GLU B 1 128 ? 43.625 -11.984 -33.062 1 43.25 128 GLU B N 1
ATOM 9064 C CA . GLU B 1 128 ? 42.469 -12.789 -33.469 1 43.25 128 GLU B CA 1
ATOM 9065 C C . GLU B 1 128 ? 41.25 -12.469 -32.594 1 43.25 128 GLU B C 1
ATOM 9067 O O . GLU B 1 128 ? 41.031 -13.102 -31.578 1 43.25 128 GLU B O 1
ATOM 9072 N N . SER B 1 129 ? 40.844 -11.273 -32.406 1 53.53 129 SER B N 1
ATOM 9073 C CA . SER B 1 129 ? 39.656 -10.969 -31.625 1 53.53 129 SER B CA 1
ATOM 9074 C C . SER B 1 129 ? 38.438 -11.758 -32.125 1 53.53 129 SER B C 1
ATOM 9076 O O . SER B 1 129 ? 38.281 -11.969 -33.312 1 53.53 129 SER B O 1
ATOM 9078 N N . ASP B 1 130 ? 37.812 -12.516 -31.312 1 67.88 130 ASP B N 1
ATOM 9079 C CA . ASP B 1 130 ? 36.594 -13.32 -31.516 1 67.88 130 ASP B CA 1
ATOM 9080 C C . ASP B 1 130 ? 35.5 -12.5 -32.188 1 67.88 130 ASP B C 1
ATOM 9082 O O . ASP B 1 130 ? 35.344 -11.312 -31.891 1 67.88 130 ASP B O 1
ATOM 9086 N N . THR B 1 131 ? 35.031 -12.758 -33.469 1 74.19 131 THR B N 1
ATOM 9087 C CA . THR B 1 131 ? 34.031 -12.094 -34.281 1 74.19 131 THR B CA 1
ATOM 9088 C C . THR B 1 131 ? 32.875 -11.586 -33.438 1 74.19 131 THR B C 1
ATOM 9090 O O . THR B 1 131 ? 32.438 -10.453 -33.594 1 74.19 131 THR B O 1
ATOM 9093 N N . MET B 1 132 ? 32.438 -12.305 -32.594 1 77.75 132 MET B N 1
ATOM 9094 C CA . MET B 1 132 ? 31.297 -11.906 -31.797 1 77.75 132 MET B CA 1
ATOM 9095 C C . MET B 1 132 ? 31.672 -10.844 -30.781 1 77.75 132 MET B C 1
ATOM 9097 O O . MET B 1 132 ? 30.859 -9.984 -30.438 1 77.75 132 MET B O 1
ATOM 9101 N N . GLN B 1 133 ? 32.875 -10.852 -30.328 1 76.31 133 GLN B N 1
ATOM 9102 C CA . GLN B 1 133 ? 33.344 -9.844 -29.375 1 76.31 133 GLN B CA 1
ATOM 9103 C C . GLN B 1 133 ? 33.5 -8.484 -30.062 1 76.31 133 GLN B C 1
ATOM 9105 O O . GLN B 1 133 ? 33.344 -7.441 -29.438 1 76.31 133 GLN B O 1
ATOM 9110 N N . SER B 1 134 ? 33.781 -8.586 -31.375 1 79.69 134 SER B N 1
ATOM 9111 C CA . SER B 1 134 ? 33.938 -7.344 -32.125 1 79.69 134 SER B CA 1
ATOM 9112 C C . SER B 1 134 ? 32.594 -6.652 -32.344 1 79.69 134 SER B C 1
ATOM 9114 O O . SER B 1 134 ? 32.531 -5.457 -32.625 1 79.69 134 SER B O 1
ATOM 9116 N N . TRP B 1 135 ? 31.547 -7.402 -32.156 1 83.5 135 TRP B N 1
ATOM 9117 C CA . TRP B 1 135 ? 30.219 -6.855 -32.344 1 83.5 135 TRP B CA 1
ATOM 9118 C C . TRP B 1 135 ? 29.656 -6.324 -31.031 1 83.5 135 TRP B C 1
ATOM 9120 O O . TRP B 1 135 ? 28.5 -5.898 -30.969 1 83.5 135 TRP B O 1
ATOM 9130 N N . SER B 1 136 ? 30.516 -6.246 -29.969 1 86.06 136 SER B N 1
ATOM 9131 C CA . SER B 1 136 ? 30.016 -5.859 -28.656 1 86.06 136 SER B CA 1
ATOM 9132 C C . SER B 1 136 ? 30.625 -4.527 -28.219 1 86.06 136 SER B C 1
ATOM 9134 O O . SER B 1 136 ? 31.578 -4.043 -28.812 1 86.06 136 SER B O 1
ATOM 9136 N N . LEU B 1 137 ? 30 -3.941 -27.234 1 85.94 137 LEU B N 1
ATOM 9137 C CA . LEU B 1 137 ? 30.422 -2.668 -26.672 1 85.94 137 LEU B CA 1
ATOM 9138 C C . LEU B 1 137 ? 31.828 -2.779 -26.094 1 85.94 137 LEU B C 1
ATOM 9140 O O . LEU B 1 137 ? 32.562 -1.785 -26.016 1 85.94 137 LEU B O 1
ATOM 9144 N N . GLY B 1 138 ? 32.188 -4.008 -25.75 1 78.56 138 GLY B N 1
ATOM 9145 C CA . GLY B 1 138 ? 33.531 -4.227 -25.188 1 78.56 138 GLY B CA 1
ATOM 9146 C C . GLY B 1 138 ? 34.656 -3.9 -26.156 1 78.56 138 GLY B C 1
ATOM 9147 O O . GLY B 1 138 ? 35.781 -3.617 -25.734 1 78.56 138 GLY B O 1
ATOM 9148 N N . ASN B 1 139 ? 34.344 -3.771 -27.422 1 79.88 139 ASN B N 1
ATOM 9149 C CA . ASN B 1 139 ? 35.344 -3.514 -28.438 1 79.88 139 ASN B CA 1
ATOM 9150 C C . ASN B 1 139 ? 35.625 -2.021 -28.578 1 79.88 139 ASN B C 1
ATOM 9152 O O . ASN B 1 139 ? 36.656 -1.635 -29.172 1 79.88 139 ASN B O 1
ATOM 9156 N N . LEU B 1 140 ? 34.812 -1.204 -28.031 1 82.25 140 LEU B N 1
ATOM 9157 C CA . LEU B 1 140 ? 35.031 0.236 -28.109 1 82.25 140 LEU B CA 1
ATOM 9158 C C . LEU B 1 140 ? 36.156 0.669 -27.156 1 82.25 140 LEU B C 1
ATOM 9160 O O . LEU B 1 140 ? 36.281 0.126 -26.062 1 82.25 140 LEU B O 1
ATOM 9164 N N . LEU B 1 141 ? 36.906 1.587 -27.609 1 78.38 141 LEU B N 1
ATOM 9165 C CA . LEU B 1 141 ? 37.969 2.123 -26.781 1 78.38 141 LEU B CA 1
ATOM 9166 C C . LEU B 1 141 ? 37.406 3.018 -25.688 1 78.38 141 LEU B C 1
ATOM 9168 O O . LEU B 1 141 ? 36.281 3.518 -25.797 1 78.38 141 LEU B O 1
ATOM 9172 N N . ASN B 1 142 ? 38.125 3.061 -24.625 1 79.81 142 ASN B N 1
ATOM 9173 C CA . ASN B 1 142 ? 37.688 3.92 -23.531 1 79.81 142 ASN B CA 1
ATOM 9174 C C . ASN B 1 142 ? 37.562 5.375 -23.969 1 79.81 142 ASN B C 1
ATOM 9176 O O . ASN B 1 142 ? 38.469 5.91 -24.625 1 79.81 142 ASN B O 1
ATOM 9180 N N . GLY B 1 143 ? 36.5 5.984 -23.734 1 80.12 143 GLY B N 1
ATOM 9181 C CA . GLY B 1 143 ? 36.25 7.391 -24.016 1 80.12 143 GLY B CA 1
ATOM 9182 C C . GLY B 1 143 ? 35.812 7.645 -25.453 1 80.12 143 GLY B C 1
ATOM 9183 O O . GLY B 1 143 ? 35.812 8.789 -25.906 1 80.12 143 GLY B O 1
ATOM 9184 N N . ASP B 1 144 ? 35.562 6.637 -26.156 1 83.81 144 ASP B N 1
ATOM 9185 C CA . ASP B 1 144 ? 35.188 6.758 -27.562 1 83.81 144 ASP B CA 1
ATOM 9186 C C . ASP B 1 144 ? 33.844 7.484 -27.703 1 83.81 144 ASP B C 1
ATOM 9188 O O . ASP B 1 144 ? 32.938 7.305 -26.875 1 83.81 144 ASP B O 1
ATOM 9192 N N . SER B 1 145 ? 33.688 8.336 -28.719 1 83.94 145 SER B N 1
ATOM 9193 C CA . SER B 1 145 ? 32.469 9.125 -28.953 1 83.94 145 SER B CA 1
ATOM 9194 C C . SER B 1 145 ? 31.328 8.242 -29.469 1 83.94 145 SER B C 1
ATOM 9196 O O . SER B 1 145 ? 30.156 8.625 -29.391 1 83.94 145 SER B O 1
ATOM 9198 N N . ALA B 1 146 ? 31.734 7.059 -29.969 1 86.88 146 ALA B N 1
ATOM 9199 C CA . ALA B 1 146 ? 30.719 6.145 -30.5 1 86.88 146 ALA B CA 1
ATOM 9200 C C . ALA B 1 146 ? 29.797 5.641 -29.391 1 86.88 146 ALA B C 1
ATOM 9202 O O . ALA B 1 146 ? 28.734 5.094 -29.656 1 86.88 146 ALA B O 1
ATOM 9203 N N . MET B 1 147 ? 30.094 5.918 -28.188 1 90.88 147 MET B N 1
ATOM 9204 C CA . MET B 1 147 ? 29.281 5.48 -27.062 1 90.88 147 MET B CA 1
ATOM 9205 C C . MET B 1 147 ? 27.938 6.211 -27.031 1 90.88 147 MET B C 1
ATOM 9207 O O . MET B 1 147 ? 27 5.77 -26.375 1 90.88 147 MET B O 1
ATOM 9211 N N . ILE B 1 148 ? 27.812 7.25 -27.797 1 90.69 148 ILE B N 1
ATOM 9212 C CA . ILE B 1 148 ? 26.562 7.98 -27.922 1 90.69 148 ILE B CA 1
ATOM 9213 C C . ILE B 1 148 ? 25.531 7.117 -28.641 1 90.69 148 ILE B C 1
ATOM 9215 O O . ILE B 1 148 ? 24.328 7.234 -28.391 1 90.69 148 ILE B O 1
ATOM 9219 N N . ALA B 1 149 ? 26.047 6.273 -29.5 1 91.06 149 ALA B N 1
ATOM 9220 C CA . ALA B 1 149 ? 25.141 5.355 -30.188 1 91.06 149 ALA B CA 1
ATOM 9221 C C . ALA B 1 149 ? 24.5 4.387 -29.203 1 91.06 149 ALA B C 1
ATOM 9223 O O . ALA B 1 149 ? 23.312 4.043 -29.344 1 91.06 149 ALA B O 1
ATOM 9224 N N . THR B 1 150 ? 25.281 3.939 -28.234 1 92.19 150 THR B N 1
ATOM 9225 C CA . THR B 1 150 ? 24.734 3.068 -27.188 1 92.19 150 THR B CA 1
ATOM 9226 C C . THR B 1 150 ? 23.672 3.799 -26.375 1 92.19 150 THR B C 1
ATOM 9228 O O . THR B 1 150 ? 22.672 3.203 -25.984 1 92.19 150 THR B O 1
ATOM 9231 N N . LEU B 1 151 ? 23.922 5.055 -26.156 1 94.31 151 LEU B N 1
ATOM 9232 C CA . LEU B 1 151 ? 22.969 5.879 -25.422 1 94.31 151 LEU B CA 1
ATOM 9233 C C . LEU B 1 151 ? 21.656 5.988 -26.188 1 94.31 151 LEU B C 1
ATOM 9235 O O . LEU B 1 151 ? 20.578 5.789 -25.609 1 94.31 151 LEU B O 1
ATOM 9239 N N . LEU B 1 152 ? 21.766 6.285 -27.422 1 94 152 LEU B N 1
ATOM 9240 C CA . LEU B 1 152 ? 20.562 6.426 -28.234 1 94 152 LEU B CA 1
ATOM 9241 C C . LEU B 1 152 ? 19.812 5.102 -28.328 1 94 152 LEU B C 1
ATOM 9243 O O . LEU B 1 152 ? 18.578 5.082 -28.281 1 94 152 LEU B O 1
ATOM 9247 N N . ALA B 1 153 ? 20.531 4.039 -28.484 1 95.5 153 ALA B N 1
ATOM 9248 C CA . ALA B 1 153 ? 19.906 2.719 -28.531 1 95.5 153 ALA B CA 1
ATOM 9249 C C . ALA B 1 153 ? 19.219 2.391 -27.203 1 95.5 153 ALA B C 1
ATOM 9251 O O . ALA B 1 153 ? 18.156 1.75 -27.188 1 95.5 153 ALA B O 1
ATOM 9252 N N . SER B 1 154 ? 19.828 2.834 -26.078 1 95.88 154 SER B N 1
ATOM 9253 C CA . SER B 1 154 ? 19.219 2.59 -24.781 1 95.88 154 SER B CA 1
ATOM 9254 C C . SER B 1 154 ? 17.906 3.344 -24.625 1 95.88 154 SER B C 1
ATOM 9256 O O . SER B 1 154 ? 16.922 2.785 -24.141 1 95.88 154 SER B O 1
ATOM 9258 N N . TYR B 1 155 ? 17.844 4.617 -25.062 1 95.81 155 TYR B N 1
ATOM 9259 C CA . TYR B 1 155 ? 16.625 5.406 -24.969 1 95.81 155 TYR B CA 1
ATOM 9260 C C . TYR B 1 155 ? 15.516 4.805 -25.812 1 95.81 155 TYR B C 1
ATOM 9262 O O . TYR B 1 155 ? 14.359 4.75 -25.391 1 95.81 155 TYR B O 1
ATOM 9270 N N . LEU B 1 156 ? 15.875 4.293 -26.922 1 95.81 156 LEU B N 1
ATOM 9271 C CA . LEU B 1 156 ? 14.883 3.699 -27.812 1 95.81 156 LEU B CA 1
ATOM 9272 C C . LEU B 1 156 ? 14.398 2.357 -27.281 1 95.81 156 LEU B C 1
ATOM 9274 O O . LEU B 1 156 ? 13.195 2.082 -27.281 1 95.81 156 LEU B O 1
ATOM 9278 N N . PHE B 1 157 ? 15.352 1.566 -26.844 1 96.94 157 PHE B N 1
ATOM 9279 C CA . PHE B 1 157 ? 15.047 0.215 -26.391 1 96.94 157 PHE B CA 1
ATOM 9280 C C . PHE B 1 157 ? 14.234 0.248 -25.109 1 96.94 157 PHE B C 1
ATOM 9282 O O . PHE B 1 157 ? 13.164 -0.364 -25.016 1 96.94 157 PHE B O 1
ATOM 9289 N N . TYR B 1 158 ? 14.68 0.961 -24.062 1 97.25 158 TYR B N 1
ATOM 9290 C CA . TYR B 1 158 ? 13.977 1.003 -22.781 1 97.25 158 TYR B CA 1
ATOM 9291 C C . TYR B 1 158 ? 12.719 1.854 -22.875 1 97.25 158 TYR B C 1
ATOM 9293 O O . TYR B 1 158 ? 11.727 1.582 -22.203 1 97.25 158 TYR B O 1
ATOM 9301 N N . GLY B 1 159 ? 12.758 2.918 -23.75 1 95.75 159 GLY B N 1
ATOM 9302 C CA . GLY B 1 159 ? 11.555 3.703 -23.984 1 95.75 159 GLY B CA 1
ATOM 9303 C C . GLY B 1 159 ? 10.438 2.902 -24.625 1 95.75 159 GLY B C 1
ATOM 9304 O O . GLY B 1 159 ? 9.281 3.006 -24.219 1 95.75 159 GLY B O 1
ATOM 9305 N N . TYR B 1 160 ? 10.773 2.051 -25.547 1 95.69 160 TYR B N 1
ATOM 9306 C CA . TYR B 1 160 ? 9.781 1.205 -26.188 1 95.69 160 TYR B CA 1
ATOM 9307 C C . TYR B 1 160 ? 9.266 0.136 -25.234 1 95.69 160 TYR B C 1
ATOM 9309 O O . TYR B 1 160 ? 8.086 -0.223 -25.281 1 95.69 160 TYR B O 1
ATOM 9317 N N . SER B 1 161 ? 10.148 -0.406 -24.438 1 96.38 161 SER B N 1
ATOM 9318 C CA . SER B 1 161 ? 9.719 -1.394 -23.453 1 96.38 161 SER B CA 1
ATOM 9319 C C . SER B 1 161 ? 8.672 -0.812 -22.5 1 96.38 161 SER B C 1
ATOM 9321 O O . SER B 1 161 ? 7.664 -1.462 -22.203 1 96.38 161 SER B O 1
ATOM 9323 N N . MET B 1 162 ? 8.883 0.436 -22.031 1 95.06 162 MET B N 1
ATOM 9324 C CA . MET B 1 162 ? 7.91 1.085 -21.156 1 95.06 162 MET B CA 1
ATOM 9325 C C . MET B 1 162 ? 6.594 1.33 -21.891 1 95.06 162 MET B C 1
ATOM 9327 O O . MET B 1 162 ? 5.52 1.168 -21.297 1 95.06 162 MET B O 1
ATOM 9331 N N . TYR B 1 163 ? 6.676 1.657 -23.156 1 92.69 163 TYR B N 1
ATOM 9332 C CA . TYR B 1 163 ? 5.48 1.87 -23.969 1 92.69 163 TYR B CA 1
ATOM 9333 C C . TYR B 1 163 ? 4.676 0.583 -24.094 1 92.69 163 TYR B C 1
ATOM 9335 O O . TYR B 1 163 ? 3.453 0.59 -23.938 1 92.69 163 TYR B O 1
ATOM 9343 N N . LEU B 1 164 ? 5.352 -0.497 -24.312 1 94.38 164 LEU B N 1
ATOM 9344 C CA . LEU B 1 164 ? 4.668 -1.773 -24.484 1 94.38 164 LEU B CA 1
ATOM 9345 C C . LEU B 1 164 ? 4.047 -2.234 -23.156 1 94.38 164 LEU B C 1
ATOM 9347 O O . LEU B 1 164 ? 2.949 -2.795 -23.156 1 94.38 164 LEU B O 1
ATOM 9351 N N . ILE B 1 165 ? 4.77 -2.039 -22.062 1 93.38 165 ILE B N 1
ATOM 9352 C CA . ILE B 1 165 ? 4.246 -2.412 -20.75 1 93.38 165 ILE B CA 1
ATOM 9353 C C . ILE B 1 165 ? 2.955 -1.646 -20.469 1 93.38 165 ILE B C 1
ATOM 9355 O O . ILE B 1 165 ? 1.964 -2.229 -20.031 1 93.38 165 ILE B O 1
ATOM 9359 N N . TYR B 1 166 ? 2.93 -0.373 -20.844 1 90 166 TYR B N 1
ATOM 9360 C CA . TYR B 1 166 ? 1.762 0.47 -20.625 1 90 166 TYR B CA 1
ATOM 9361 C C . TYR B 1 166 ? 0.587 0.023 -21.484 1 90 166 TYR B C 1
ATOM 9363 O O . TYR B 1 166 ? -0.555 -0.008 -21.016 1 90 166 TYR B O 1
ATOM 9371 N N . HIS B 1 167 ? 0.875 -0.406 -22.656 1 89.31 167 HIS B N 1
ATOM 9372 C CA . HIS B 1 167 ? -0.174 -0.856 -23.562 1 89.31 167 HIS B CA 1
ATOM 9373 C C . HIS B 1 167 ? -0.726 -2.213 -23.141 1 89.31 167 HIS B C 1
ATOM 9375 O O . HIS B 1 167 ? -1.926 -2.467 -23.266 1 89.31 167 HIS B O 1
ATOM 9381 N N . GLU B 1 168 ? 0.132 -3.029 -22.656 1 91.25 168 GLU B N 1
ATOM 9382 C CA . GLU B 1 168 ? -0.31 -4.348 -22.203 1 91.25 168 GLU B CA 1
ATOM 9383 C C . GLU B 1 168 ? -1.157 -4.242 -20.938 1 91.25 168 GLU B C 1
ATOM 9385 O O . GLU B 1 168 ? -2.039 -5.07 -20.703 1 91.25 168 GLU B O 1
ATOM 9390 N N . PHE B 1 169 ? -0.979 -3.223 -20.188 1 88.88 169 PHE B N 1
ATOM 9391 C CA . PHE B 1 169 ? -1.763 -3.021 -18.984 1 88.88 169 PHE B CA 1
ATOM 9392 C C . PHE B 1 169 ? -3.223 -2.748 -19.312 1 88.88 169 PHE B C 1
ATOM 9394 O O . PHE B 1 169 ? -4.125 -3.16 -18.578 1 88.88 169 PHE B O 1
ATOM 9401 N N . SER B 1 170 ? -3.49 -2.055 -20.422 1 88.25 170 SER B N 1
ATOM 9402 C CA . SER B 1 170 ? -4.863 -1.768 -20.828 1 88.25 170 SER B CA 1
ATOM 9403 C C . SER B 1 170 ? -5.617 -3.049 -21.172 1 88.25 170 SER B C 1
ATOM 9405 O O . SER B 1 170 ? -6.777 -3.209 -20.781 1 88.25 170 SER B O 1
ATOM 9407 N N . TRP B 1 171 ? -4.961 -3.928 -21.828 1 89.25 171 TRP B N 1
ATOM 9408 C CA . TRP B 1 171 ? -5.566 -5.211 -22.156 1 89.25 171 TRP B CA 1
ATOM 9409 C C . TRP B 1 171 ? -5.82 -6.039 -20.906 1 89.25 171 TRP B C 1
ATOM 9411 O O . TRP B 1 171 ? -6.895 -6.617 -20.734 1 89.25 171 TRP B O 1
ATOM 9421 N N . TYR B 1 172 ? -4.891 -6.094 -20.062 1 92.38 172 TYR B N 1
ATOM 9422 C CA . TYR B 1 172 ? -4.969 -6.91 -18.859 1 92.38 172 TYR B CA 1
ATOM 9423 C C . TYR B 1 172 ? -6.102 -6.441 -17.953 1 92.38 172 TYR B C 1
ATOM 9425 O O . TYR B 1 172 ? -6.871 -7.254 -17.438 1 92.38 172 TYR B O 1
ATOM 9433 N N . LEU B 1 173 ? -6.219 -5.105 -17.781 1 90.62 173 LEU B N 1
ATOM 9434 C CA . LEU B 1 173 ? -7.246 -4.566 -16.891 1 90.62 173 LEU B CA 1
ATOM 9435 C C . LEU B 1 173 ? -8.641 -4.918 -17.391 1 90.62 173 LEU B C 1
ATOM 9437 O O . LEU B 1 173 ? -9.508 -5.301 -16.609 1 90.62 173 LEU B O 1
ATOM 9441 N N . ARG B 1 174 ? -8.812 -4.852 -18.688 1 89.25 174 ARG B N 1
ATOM 9442 C CA . ARG B 1 174 ? -10.109 -5.18 -19.266 1 89.25 174 ARG B CA 1
ATOM 9443 C C . ARG B 1 174 ? -10.461 -6.645 -19.031 1 89.25 174 ARG B C 1
ATOM 9445 O O . ARG B 1 174 ? -11.57 -6.957 -18.594 1 89.25 174 ARG B O 1
ATOM 9452 N N . ARG B 1 175 ? -9.5 -7.477 -19.25 1 90.75 175 ARG B N 1
ATOM 9453 C CA . ARG B 1 175 ? -9.75 -8.906 -19.141 1 90.75 175 ARG B CA 1
ATOM 9454 C C . ARG B 1 175 ? -9.844 -9.328 -17.672 1 90.75 175 ARG B C 1
ATOM 9456 O O . ARG B 1 175 ? -10.602 -10.242 -17.328 1 90.75 175 ARG B O 1
ATOM 9463 N N . ARG B 1 176 ? -9.07 -8.695 -16.844 1 92.06 176 ARG B N 1
ATOM 9464 C CA . ARG B 1 176 ? -9.125 -8.984 -15.414 1 92.06 176 ARG B CA 1
ATOM 9465 C C . ARG B 1 176 ? -10.492 -8.633 -14.836 1 92.06 176 ARG B C 1
ATOM 9467 O O . ARG B 1 176 ? -11.055 -9.398 -14.047 1 92.06 176 ARG B O 1
ATOM 9474 N N . HIS B 1 177 ? -11.062 -7.508 -15.227 1 90.94 177 HIS B N 1
ATOM 9475 C CA . HIS B 1 177 ? -12.375 -7.102 -14.734 1 90.94 177 HIS B CA 1
ATOM 9476 C C . HIS B 1 177 ? -13.469 -8.023 -15.273 1 90.94 177 HIS B C 1
ATOM 9478 O O . HIS B 1 177 ? -14.453 -8.297 -14.578 1 90.94 177 HIS B O 1
ATOM 9484 N N . GLU B 1 178 ? -13.242 -8.5 -16.484 1 90.06 178 GLU B N 1
ATOM 9485 C CA . GLU B 1 178 ? -14.172 -9.484 -17.031 1 90.06 178 GLU B CA 1
ATOM 9486 C C . GLU B 1 178 ? -14.148 -10.773 -16.219 1 90.06 178 GLU B C 1
ATOM 9488 O O . GLU B 1 178 ? -15.195 -11.375 -15.977 1 90.06 178 GLU B O 1
ATOM 9493 N N . PHE B 1 179 ? -12.984 -11.188 -15.844 1 90.75 179 PHE B N 1
ATOM 9494 C CA . PHE B 1 179 ? -12.82 -12.398 -15.055 1 90.75 179 PHE B CA 1
ATOM 9495 C C . PHE B 1 179 ? -13.469 -12.242 -13.68 1 90.75 179 PHE B C 1
ATOM 9497 O O . PHE B 1 179 ? -14.125 -13.164 -13.188 1 90.75 179 PHE B O 1
ATOM 9504 N N . LEU B 1 180 ? -13.312 -11.086 -13.062 1 92.5 180 LEU B N 1
ATOM 9505 C CA . LEU B 1 180 ? -13.844 -10.844 -11.727 1 92.5 180 LEU B CA 1
ATOM 9506 C C . LEU B 1 180 ? -15.359 -10.68 -11.766 1 92.5 180 LEU B C 1
ATOM 9508 O O . LEU B 1 180 ? -16.031 -10.883 -10.75 1 92.5 180 LEU B O 1
ATOM 9512 N N . ALA B 1 181 ? -15.867 -10.32 -12.898 1 91.31 181 ALA B N 1
ATOM 9513 C CA . ALA B 1 181 ? -17.297 -10.117 -13.031 1 91.31 181 ALA B CA 1
ATOM 9514 C C . ALA B 1 181 ? -18.016 -11.422 -13.391 1 91.31 181 ALA B C 1
ATOM 9516 O O . ALA B 1 181 ? -19.25 -11.484 -13.398 1 91.31 181 ALA B O 1
ATOM 9517 N N . ARG B 1 182 ? -17.297 -12.477 -13.602 1 88.06 182 ARG B N 1
ATOM 9518 C CA . ARG B 1 182 ? -17.891 -13.758 -13.977 1 88.06 182 ARG B CA 1
ATOM 9519 C C . ARG B 1 182 ? -18.688 -14.344 -12.828 1 88.06 182 ARG B C 1
ATOM 9521 O O . ARG B 1 182 ? -18.453 -14.023 -11.664 1 88.06 182 ARG B O 1
ATOM 9528 N N . LYS B 1 183 ? -19.594 -15.188 -13.227 1 88.44 183 LYS B N 1
ATOM 9529 C CA . LYS B 1 183 ? -20.422 -15.883 -12.242 1 88.44 183 LYS B CA 1
ATOM 9530 C C . LYS B 1 183 ? -19.703 -17.109 -11.688 1 88.44 183 LYS B C 1
ATOM 9532 O O . LYS B 1 183 ? -20.047 -18.25 -12.031 1 88.44 183 LYS B O 1
ATOM 9537 N N . SER B 1 184 ? -18.719 -16.891 -10.93 1 89.06 184 SER B N 1
ATOM 9538 C CA . SER B 1 184 ? -17.969 -17.969 -10.297 1 89.06 184 SER B CA 1
ATOM 9539 C C . SER B 1 184 ? -18.016 -17.859 -8.773 1 89.06 184 SER B C 1
ATOM 9541 O O . SER B 1 184 ? -18.078 -16.75 -8.234 1 89.06 184 SER B O 1
ATOM 9543 N N . LEU B 1 185 ? -17.984 -19 -8.117 1 91.88 185 LEU B N 1
ATOM 9544 C CA . LEU B 1 185 ? -18.109 -19.094 -6.664 1 91.88 185 LEU B CA 1
ATOM 9545 C C . LEU B 1 185 ? -17.016 -18.312 -5.965 1 91.88 185 LEU B C 1
ATOM 9547 O O . LEU B 1 185 ? -17.25 -17.656 -4.949 1 91.88 185 LEU B O 1
ATOM 9551 N N . GLU B 1 186 ? -15.859 -18.328 -6.488 1 91.69 186 GLU B N 1
ATOM 9552 C CA . GLU B 1 186 ? -14.711 -17.688 -5.844 1 91.69 186 GLU B CA 1
ATOM 9553 C C . GLU B 1 186 ? -14.867 -16.172 -5.812 1 91.69 186 GLU B C 1
ATOM 9555 O O . GLU B 1 186 ? -14.367 -15.508 -4.906 1 91.69 186 GLU B O 1
ATOM 9560 N N . ASN B 1 187 ? -15.578 -15.555 -6.844 1 93.06 187 ASN B N 1
ATOM 9561 C CA . ASN B 1 187 ? -15.75 -14.102 -6.914 1 93.06 187 ASN B CA 1
ATOM 9562 C C . ASN B 1 187 ? -16.812 -13.617 -5.938 1 93.06 187 ASN B C 1
ATOM 9564 O O . ASN B 1 187 ? -16.859 -12.438 -5.594 1 93.06 187 ASN B O 1
ATOM 9568 N N . TYR B 1 188 ? -17.672 -14.555 -5.465 1 95.88 188 TYR B N 1
ATOM 9569 C CA . TYR B 1 188 ? -18.75 -14.195 -4.551 1 95.88 188 TYR B CA 1
ATOM 9570 C C . TYR B 1 188 ? -18.406 -14.602 -3.121 1 95.88 188 TYR B C 1
ATOM 9572 O O . TYR B 1 188 ? -19.234 -14.453 -2.217 1 95.88 188 TYR B O 1
ATOM 9580 N N . THR B 1 189 ? -17.219 -15.195 -2.93 1 96.19 189 THR B N 1
ATOM 9581 C CA . THR B 1 189 ? -16.844 -15.68 -1.607 1 96.19 189 THR B CA 1
ATOM 9582 C C . THR B 1 189 ? -15.578 -14.992 -1.114 1 96.19 189 THR B C 1
ATOM 9584 O O . THR B 1 189 ? -14.688 -14.68 -1.905 1 96.19 189 THR B O 1
ATOM 9587 N N . ILE B 1 190 ? -15.562 -14.641 0.157 1 96.5 190 ILE B N 1
ATOM 9588 C CA . ILE B 1 190 ? -14.375 -14.047 0.766 1 96.5 190 ILE B CA 1
ATOM 9589 C C . ILE B 1 190 ? -13.844 -14.969 1.864 1 96.5 190 ILE B C 1
ATOM 9591 O O . ILE B 1 190 ? -14.609 -15.703 2.49 1 96.5 190 ILE B O 1
ATOM 9595 N N . PHE B 1 191 ? -12.547 -15.125 2.025 1 96.5 191 PHE B N 1
ATOM 9596 C CA . PHE B 1 191 ? -11.852 -15.812 3.111 1 96.5 191 PHE B CA 1
ATOM 9597 C C . PHE B 1 191 ? -11.508 -14.844 4.234 1 96.5 191 PHE B C 1
ATOM 9599 O O . PHE B 1 191 ? -10.875 -13.812 3.996 1 96.5 191 PHE B O 1
ATOM 9606 N N . VAL B 1 192 ? -11.969 -15 5.414 1 96.06 192 VAL B N 1
ATOM 9607 C CA . VAL B 1 192 ? -11.727 -14.125 6.559 1 96.06 192 VAL B CA 1
ATOM 9608 C C . VAL B 1 192 ? -10.758 -14.797 7.527 1 96.06 192 VAL B C 1
ATOM 9610 O O . VAL B 1 192 ? -11.047 -15.875 8.055 1 96.06 192 VAL B O 1
ATOM 9613 N N . ARG B 1 193 ? -9.695 -14.125 7.801 1 93.44 193 ARG B N 1
ATOM 9614 C CA . ARG B 1 193 ? -8.648 -14.664 8.672 1 93.44 193 ARG B CA 1
ATOM 9615 C C . ARG B 1 193 ? -8.656 -13.969 10.023 1 93.44 193 ARG B C 1
ATOM 9617 O O . ARG B 1 193 ? -8.891 -12.758 10.109 1 93.44 193 ARG B O 1
ATOM 9624 N N . GLY B 1 194 ? -8.312 -14.656 11.102 1 90.44 194 GLY B N 1
ATOM 9625 C CA . GLY B 1 194 ? -8.141 -14.102 12.438 1 90.44 194 GLY B CA 1
ATOM 9626 C C . GLY B 1 194 ? -9.445 -13.758 13.117 1 90.44 194 GLY B C 1
ATOM 9627 O O . GLY B 1 194 ? -9.617 -12.648 13.625 1 90.44 194 GLY B O 1
ATOM 9628 N N . LEU B 1 195 ? -10.336 -14.688 13.102 1 92.75 195 LEU B N 1
ATOM 9629 C CA . LEU B 1 195 ? -11.617 -14.492 13.766 1 92.75 195 LEU B CA 1
ATOM 9630 C C . LEU B 1 195 ? -11.445 -14.469 15.281 1 92.75 195 LEU B C 1
ATOM 9632 O O . LEU B 1 195 ? -10.789 -15.344 15.852 1 92.75 195 LEU B O 1
ATOM 9636 N N . PRO B 1 196 ? -11.922 -13.406 15.883 1 86.94 196 PRO B N 1
ATOM 9637 C CA . PRO B 1 196 ? -11.938 -13.445 17.344 1 86.94 196 PRO B CA 1
ATOM 9638 C C . PRO B 1 196 ? -12.828 -14.555 17.906 1 86.94 196 PRO B C 1
ATOM 9640 O O . PRO B 1 196 ? -13.648 -15.117 17.172 1 86.94 196 PRO B O 1
ATOM 9643 N N . GLN B 1 197 ? -12.781 -14.875 19.109 1 82.5 197 GLN B N 1
ATOM 9644 C CA . GLN B 1 197 ? -13.477 -15.992 19.734 1 82.5 197 GLN B CA 1
ATOM 9645 C C . GLN B 1 197 ? -14.992 -15.805 19.672 1 82.5 197 GLN B C 1
ATOM 9647 O O . GLN B 1 197 ? -15.734 -16.766 19.516 1 82.5 197 GLN B O 1
ATOM 9652 N N . GLU B 1 198 ? -15.398 -14.562 19.609 1 83.88 198 GLU B N 1
ATOM 9653 C CA . GLU B 1 198 ? -16.828 -14.273 19.641 1 83.88 198 GLU B CA 1
ATOM 9654 C C . GLU B 1 198 ? -17.484 -14.539 18.281 1 83.88 198 GLU B C 1
ATOM 9656 O O . GLU B 1 198 ? -18.688 -14.773 18.203 1 83.88 198 GLU B O 1
ATOM 9661 N N . LEU B 1 199 ? -16.625 -14.609 17.25 1 90.06 199 LEU B N 1
ATOM 9662 C CA . LEU B 1 199 ? -17.172 -14.742 15.898 1 90.06 199 LEU B CA 1
ATOM 9663 C C . LEU B 1 199 ? -16.859 -16.109 15.32 1 90.06 199 LEU B C 1
ATOM 9665 O O . LEU B 1 199 ? -17.031 -16.344 14.117 1 90.06 199 LEU B O 1
ATOM 9669 N N . ARG B 1 200 ? -16.484 -17.094 16.172 1 89.25 200 ARG B N 1
ATOM 9670 C CA . ARG B 1 200 ? -16.062 -18.406 15.695 1 89.25 200 ARG B CA 1
ATOM 9671 C C . ARG B 1 200 ? -17.234 -19.375 15.641 1 89.25 200 ARG B C 1
ATOM 9673 O O . ARG B 1 200 ? -17.125 -20.516 16.094 1 89.25 200 ARG B O 1
ATOM 9680 N N . SER B 1 201 ? -18.391 -18.938 15.281 1 90.19 201 SER B N 1
ATOM 9681 C CA . SER B 1 201 ? -19.562 -19.734 14.93 1 90.19 201 SER B CA 1
ATOM 9682 C C . SER B 1 201 ? -20.125 -19.312 13.57 1 90.19 201 SER B C 1
ATOM 9684 O O . SER B 1 201 ? -19.891 -18.188 13.117 1 90.19 201 SER B O 1
ATOM 9686 N N . ASN B 1 202 ? -20.703 -20.266 12.852 1 91.62 202 ASN B N 1
ATOM 9687 C CA . ASN B 1 202 ? -21.25 -19.969 11.531 1 91.62 202 ASN B CA 1
ATOM 9688 C C . ASN B 1 202 ? -22.281 -18.859 11.586 1 91.62 202 ASN B C 1
ATOM 9690 O O . ASN B 1 202 ? -22.25 -17.938 10.766 1 91.62 202 ASN B O 1
ATOM 9694 N N . GLN B 1 203 ? -23.062 -18.891 12.609 1 89.94 203 GLN B N 1
ATOM 9695 C CA . GLN B 1 203 ? -24.125 -17.891 12.727 1 89.94 203 GLN B CA 1
ATOM 9696 C C . GLN B 1 203 ? -23.562 -16.531 13.141 1 89.94 203 GLN B C 1
ATOM 9698 O O . GLN B 1 203 ? -24.047 -15.492 12.68 1 89.94 203 GLN B O 1
ATOM 9703 N N . ALA B 1 204 ? -22.672 -16.578 14.047 1 91.88 204 ALA B N 1
ATOM 9704 C CA . ALA B 1 204 ? -22.062 -15.336 14.477 1 91.88 204 ALA B CA 1
ATOM 9705 C C . ALA B 1 204 ? -21.359 -14.633 13.32 1 91.88 204 ALA B C 1
ATOM 9707 O O . ALA B 1 204 ? -21.484 -13.414 13.156 1 91.88 204 ALA B O 1
ATOM 9708 N N . LEU B 1 205 ? -20.641 -15.367 12.516 1 94.38 205 LEU B N 1
ATOM 9709 C CA . LEU B 1 205 ? -19.953 -14.812 11.359 1 94.38 205 LEU B CA 1
ATOM 9710 C C . LEU B 1 205 ? -20.953 -14.312 10.32 1 94.38 205 LEU B C 1
ATOM 9712 O O . LEU B 1 205 ? -20.75 -13.25 9.727 1 94.38 205 LEU B O 1
ATOM 9716 N N . ARG B 1 206 ? -22 -15.078 10.141 1 94.06 206 ARG B N 1
ATOM 9717 C CA . ARG B 1 206 ? -23.047 -14.672 9.211 1 94.06 206 ARG B CA 1
ATOM 9718 C C . ARG B 1 206 ? -23.703 -13.367 9.656 1 94.06 206 ARG B C 1
ATOM 9720 O O . ARG B 1 206 ? -23.922 -12.461 8.852 1 94.06 206 ARG B O 1
ATOM 9727 N N . ASN B 1 207 ? -24 -13.242 10.93 1 90.31 207 ASN B N 1
ATOM 9728 C CA . ASN B 1 207 ? -24.656 -12.055 11.469 1 90.31 207 ASN B CA 1
ATOM 9729 C C . ASN B 1 207 ? -23.766 -10.82 11.352 1 90.31 207 ASN B C 1
ATOM 9731 O O . ASN B 1 207 ? -24.25 -9.719 11.086 1 90.31 207 ASN B O 1
ATOM 9735 N N . PHE B 1 208 ? -22.594 -11.008 11.555 1 91.19 208 PHE B N 1
ATOM 9736 C CA . PHE B 1 208 ? -21.656 -9.898 11.445 1 91.19 208 PHE B CA 1
ATOM 9737 C C . PHE B 1 208 ? -21.672 -9.312 10.039 1 91.19 208 PHE B C 1
ATOM 9739 O O . PHE B 1 208 ? -21.797 -8.102 9.859 1 91.19 208 PHE B O 1
ATOM 9746 N N . PHE B 1 209 ? -21.547 -10.117 9.055 1 94.62 209 PHE B N 1
ATOM 9747 C CA . PHE B 1 209 ? -21.469 -9.609 7.688 1 94.62 209 PHE B CA 1
ATOM 9748 C C . PHE B 1 209 ? -22.844 -9.227 7.172 1 94.62 209 PHE B C 1
ATOM 9750 O O . PHE B 1 209 ? -22.969 -8.461 6.207 1 94.62 209 PHE B O 1
ATOM 9757 N N . GLU B 1 210 ? -23.875 -9.773 7.809 1 92.38 210 GLU B N 1
ATOM 9758 C CA . GLU B 1 210 ? -25.219 -9.312 7.473 1 92.38 210 GLU B CA 1
ATOM 9759 C C . GLU B 1 210 ? -25.453 -7.875 7.941 1 92.38 210 GLU B C 1
ATOM 9761 O O . GLU B 1 210 ? -26.219 -7.129 7.328 1 92.38 210 GLU B O 1
ATOM 9766 N N . GLU B 1 211 ? -24.766 -7.535 9.008 1 88.25 211 GLU B N 1
ATOM 9767 C CA . GLU B 1 211 ? -24.844 -6.156 9.492 1 88.25 211 GLU B CA 1
ATOM 9768 C C . GLU B 1 211 ? -24.062 -5.215 8.578 1 88.25 211 GLU B C 1
ATOM 9770 O O . GLU B 1 211 ? -24.438 -4.051 8.414 1 88.25 211 GLU B O 1
ATOM 9775 N N . VAL B 1 212 ? -23.031 -5.66 8.016 1 89.56 212 VAL B N 1
ATOM 9776 C CA . VAL B 1 212 ? -22.219 -4.859 7.117 1 89.56 212 VAL B CA 1
ATOM 9777 C C . VAL B 1 212 ? -22.906 -4.723 5.762 1 89.56 212 VAL B C 1
ATOM 9779 O O . VAL B 1 212 ? -22.922 -3.637 5.176 1 89.56 212 VAL B O 1
ATOM 9782 N N . ALA B 1 213 ? -23.391 -5.828 5.215 1 90.69 213 ALA B N 1
ATOM 9783 C CA . ALA B 1 213 ? -24.141 -5.879 3.963 1 90.69 213 ALA B CA 1
ATOM 9784 C C . ALA B 1 213 ? -25.5 -6.527 4.164 1 90.69 213 ALA B C 1
ATOM 9786 O O . ALA B 1 213 ? -25.672 -7.719 3.898 1 90.69 213 ALA B O 1
ATOM 9787 N N . PRO B 1 214 ? -26.406 -5.758 4.5 1 87.88 214 PRO B N 1
ATOM 9788 C CA . PRO B 1 214 ? -27.703 -6.309 4.875 1 87.88 214 PRO B CA 1
ATOM 9789 C C . PRO B 1 214 ? -28.375 -7.066 3.729 1 87.88 214 PRO B C 1
ATOM 9791 O O . PRO B 1 214 ? -28.484 -6.539 2.617 1 87.88 214 PRO B O 1
ATOM 9794 N N . GLY B 1 215 ? -28.688 -8.312 3.963 1 86.81 215 GLY B N 1
ATOM 9795 C CA . GLY B 1 215 ? -29.484 -9.141 3.072 1 86.81 215 GLY B CA 1
ATOM 9796 C C . GLY B 1 215 ? -28.672 -9.75 1.94 1 86.81 215 GLY B C 1
ATOM 9797 O O . GLY B 1 215 ? -29.25 -10.281 0.985 1 86.81 215 GLY B O 1
ATOM 9798 N N . LYS B 1 216 ? -27.422 -9.688 2.002 1 91 216 LYS B N 1
ATOM 9799 C CA . LYS B 1 216 ? -26.656 -10.125 0.845 1 91 216 LYS B CA 1
ATOM 9800 C C . LYS B 1 216 ? -25.75 -11.297 1.203 1 91 216 LYS B C 1
ATOM 9802 O O . LYS B 1 216 ? -24.953 -11.75 0.377 1 91 216 LYS B O 1
ATOM 9807 N N . VAL B 1 217 ? -25.828 -11.867 2.416 1 94.81 217 VAL B N 1
ATOM 9808 C CA . VAL B 1 217 ? -24.984 -12.992 2.811 1 94.81 217 VAL B CA 1
ATOM 9809 C C . VAL B 1 217 ? -25.719 -14.305 2.52 1 94.81 217 VAL B C 1
ATOM 9811 O O . VAL B 1 217 ? -26.875 -14.484 2.91 1 94.81 217 VAL B O 1
ATOM 9814 N N . LEU B 1 218 ? -25.141 -15.211 1.786 1 92.69 218 LEU B N 1
ATOM 9815 C CA . LEU B 1 218 ? -25.703 -16.516 1.457 1 92.69 218 LEU B CA 1
ATOM 9816 C C . LEU B 1 218 ? -25.328 -17.562 2.51 1 92.69 218 LEU B C 1
ATOM 9818 O O . LEU B 1 218 ? -26.188 -18.25 3.039 1 92.69 218 LEU B O 1
ATOM 9822 N N . ASP B 1 219 ? -23.953 -17.641 2.719 1 93.31 219 ASP B N 1
ATOM 9823 C CA . ASP B 1 219 ? -23.453 -18.672 3.621 1 93.31 219 ASP B CA 1
ATOM 9824 C C . ASP B 1 219 ? -22.172 -18.219 4.316 1 93.31 219 ASP B C 1
ATOM 9826 O O . ASP B 1 219 ? -21.453 -17.359 3.801 1 93.31 219 ASP B O 1
ATOM 9830 N N . ALA B 1 220 ? -22.047 -18.609 5.543 1 95.12 220 ALA B N 1
ATOM 9831 C CA . ALA B 1 220 ? -20.828 -18.391 6.32 1 95.12 220 ALA B CA 1
ATOM 9832 C C . ALA B 1 220 ? -20.391 -19.656 7.035 1 95.12 220 ALA B C 1
ATOM 9834 O O . ALA B 1 220 ? -21.188 -20.297 7.73 1 95.12 220 ALA B O 1
ATOM 9835 N N . ARG B 1 221 ? -19.172 -20.109 6.836 1 93.94 221 ARG B N 1
ATOM 9836 C CA . ARG B 1 221 ? -18.656 -21.344 7.422 1 93.94 221 ARG B CA 1
ATOM 9837 C C . ARG B 1 221 ? -17.328 -21.109 8.109 1 93.94 221 ARG B C 1
ATOM 9839 O O . ARG B 1 221 ? -16.375 -20.609 7.496 1 93.94 221 ARG B O 1
ATOM 9846 N N . VAL B 1 222 ? -17.266 -21.453 9.367 1 94.19 222 VAL B N 1
ATOM 9847 C CA . VAL B 1 222 ? -16.016 -21.391 10.117 1 94.19 222 VAL B CA 1
ATOM 9848 C C . VAL B 1 222 ? -15.344 -22.766 10.094 1 94.19 222 VAL B C 1
ATOM 9850 O O . VAL B 1 222 ? -16.016 -23.797 10.219 1 94.19 222 VAL B O 1
ATOM 9853 N N . ALA B 1 223 ? -14.07 -22.812 9.812 1 92.38 223 ALA B N 1
ATOM 9854 C CA . ALA B 1 223 ? -13.32 -24.078 9.742 1 92.38 223 ALA B CA 1
ATOM 9855 C C . ALA B 1 223 ? -13.164 -24.688 11.133 1 92.38 223 ALA B C 1
ATOM 9857 O O . ALA B 1 223 ? -12.977 -23.969 12.117 1 92.38 223 ALA B O 1
ATOM 9858 N N . LEU B 1 224 ? -13.25 -26.047 11.219 1 89.88 224 LEU B N 1
ATOM 9859 C CA . LEU B 1 224 ? -13.094 -26.797 12.453 1 89.88 224 LEU B CA 1
ATOM 9860 C C . LEU B 1 224 ? -11.719 -27.469 12.516 1 89.88 224 LEU B C 1
ATOM 9862 O O . LEU B 1 224 ? -11.094 -27.703 11.477 1 89.88 224 LEU B O 1
ATOM 9866 N N . ASP B 1 225 ? -11.297 -27.578 13.711 1 86.38 225 ASP B N 1
ATOM 9867 C CA . ASP B 1 225 ? -10.047 -28.312 13.883 1 86.38 225 ASP B CA 1
ATOM 9868 C C . ASP B 1 225 ? -10.297 -29.812 13.938 1 86.38 225 ASP B C 1
ATOM 9870 O O . ASP B 1 225 ? -10.469 -30.391 15.016 1 86.38 225 ASP B O 1
ATOM 9874 N N . ILE B 1 226 ? -10.297 -30.453 12.766 1 86.5 226 ILE B N 1
ATOM 9875 C CA . ILE B 1 226 ? -10.578 -31.891 12.648 1 86.5 226 ILE B CA 1
ATOM 9876 C C . ILE B 1 226 ? -9.375 -32.594 12.047 1 86.5 226 ILE B C 1
ATOM 9878 O O . ILE B 1 226 ? -9.523 -33.375 11.102 1 86.5 226 ILE B O 1
ATOM 9882 N N . ASP B 1 227 ? -8.242 -32.438 12.531 1 80.25 227 ASP B N 1
ATOM 9883 C CA . ASP B 1 227 ? -7.023 -33 11.984 1 80.25 227 ASP B CA 1
ATOM 9884 C C . ASP B 1 227 ? -7.086 -34.531 12 1 80.25 227 ASP B C 1
ATOM 9886 O O . ASP B 1 227 ? -6.652 -35.188 11.047 1 80.25 227 ASP B O 1
ATOM 9890 N N . ASP B 1 228 ? -7.66 -35.094 13.047 1 79.25 228 ASP B N 1
ATOM 9891 C CA . ASP B 1 228 ? -7.742 -36.531 13.172 1 79.25 228 ASP B CA 1
ATOM 9892 C C . ASP B 1 228 ? -8.703 -37.125 12.141 1 79.25 228 ASP B C 1
ATOM 9894 O O . ASP B 1 228 ? -8.453 -38.188 11.578 1 79.25 228 ASP B O 1
ATOM 9898 N N . LEU B 1 229 ? -9.82 -36.406 11.977 1 84.75 229 LEU B N 1
ATOM 9899 C CA . LEU B 1 229 ? -10.773 -36.844 10.969 1 84.75 229 LEU B CA 1
ATOM 9900 C C . LEU B 1 229 ? -10.164 -36.812 9.578 1 84.75 229 LEU B C 1
ATOM 9902 O O . LEU B 1 229 ? -10.383 -37.688 8.766 1 84.75 229 LEU B O 1
ATOM 9906 N N . GLU B 1 230 ? -9.414 -35.812 9.305 1 85.31 230 GLU B N 1
ATOM 9907 C CA . GLU B 1 230 ? -8.781 -35.656 8 1 85.31 230 GLU B CA 1
ATOM 9908 C C . GLU B 1 230 ? -7.734 -36.75 7.766 1 85.31 230 GLU B C 1
ATOM 9910 O O . GLU B 1 230 ? -7.59 -37.25 6.648 1 85.31 230 GLU B O 1
ATOM 9915 N N . LYS B 1 231 ? -7.062 -37.125 8.805 1 84.06 231 LYS B N 1
ATOM 9916 C CA . LYS B 1 231 ? -6.082 -38.219 8.695 1 84.06 231 LYS B CA 1
ATOM 9917 C C . LYS B 1 231 ? -6.77 -39.562 8.422 1 84.06 231 LYS B C 1
ATOM 9919 O O . LYS B 1 231 ? -6.293 -40.344 7.602 1 84.06 231 LYS B O 1
ATOM 9924 N N . GLN B 1 232 ? -7.84 -39.75 9.141 1 83.5 232 GLN B N 1
ATOM 9925 C CA . GLN B 1 232 ? -8.57 -41 8.961 1 83.5 232 GLN B CA 1
ATOM 9926 C C . GLN B 1 232 ? -9.211 -41.062 7.578 1 83.5 232 GLN B C 1
ATOM 9928 O O . GLN B 1 232 ? -9.281 -42.125 6.965 1 83.5 232 GLN B O 1
ATOM 9933 N N . GLU B 1 233 ? -9.633 -39.938 7.164 1 83.81 233 GLU B N 1
ATOM 9934 C CA . GLU B 1 233 ? -10.195 -39.906 5.82 1 83.81 233 GLU B CA 1
ATOM 9935 C C . GLU B 1 233 ? -9.125 -40.156 4.766 1 83.81 233 GLU B C 1
ATOM 9937 O O . GLU B 1 233 ? -9.406 -40.812 3.742 1 83.81 233 GLU B O 1
ATOM 9942 N N . ALA B 1 234 ? -8.031 -39.688 4.992 1 83.81 234 ALA B N 1
ATOM 9943 C CA . ALA B 1 234 ? -6.93 -39.938 4.07 1 83.81 234 ALA B CA 1
ATOM 9944 C C . ALA B 1 234 ? -6.582 -41.438 4.051 1 83.81 234 ALA B C 1
ATOM 9946 O O . ALA B 1 234 ? -6.281 -42 2.992 1 83.81 234 ALA B O 1
ATOM 9947 N N . ASP B 1 235 ? -6.621 -42.031 5.207 1 83.94 235 ASP B N 1
ATOM 9948 C CA . ASP B 1 235 ? -6.371 -43.469 5.285 1 83.94 235 ASP B CA 1
ATOM 9949 C C . ASP B 1 235 ? -7.465 -44.25 4.57 1 83.94 235 ASP B C 1
ATOM 9951 O O . ASP B 1 235 ? -7.188 -45.25 3.928 1 83.94 235 ASP B O 1
ATOM 9955 N N . ARG B 1 236 ? -8.578 -43.75 4.746 1 84.5 236 ARG B N 1
ATOM 9956 C CA . ARG B 1 236 ? -9.711 -44.375 4.059 1 84.5 236 ARG B CA 1
ATOM 9957 C C . ARG B 1 236 ? -9.516 -44.344 2.547 1 84.5 236 ARG B C 1
ATOM 9959 O O . ARG B 1 236 ? -9.742 -45.344 1.859 1 84.5 236 ARG B O 1
ATOM 9966 N N . SER B 1 237 ? -9.078 -43.25 2.07 1 81 237 SER B N 1
ATOM 9967 C CA . SER B 1 237 ? -8.898 -43.062 0.634 1 81 237 SER B CA 1
ATOM 9968 C C . SER B 1 237 ? -7.777 -43.938 0.093 1 81 237 SER B C 1
ATOM 9970 O O . SER B 1 237 ? -7.762 -44.281 -1.093 1 81 237 SER B O 1
ATOM 9972 N N . LYS B 1 238 ? -6.922 -44.344 0.977 1 83.31 238 LYS B N 1
ATOM 9973 C CA . LYS B 1 238 ? -5.832 -45.219 0.564 1 83.31 238 LYS B CA 1
ATOM 9974 C C . LYS B 1 238 ? -6.277 -46.688 0.545 1 83.31 238 LYS B C 1
ATOM 9976 O O . LYS B 1 238 ? -5.809 -47.469 -0.278 1 83.31 238 LYS B O 1
ATOM 9981 N N . ILE B 1 239 ? -7.188 -46.969 1.384 1 81.88 239 ILE B N 1
ATOM 9982 C CA . ILE B 1 239 ? -7.602 -48.375 1.562 1 81.88 239 ILE B CA 1
ATOM 9983 C C . ILE B 1 239 ? -8.594 -48.75 0.465 1 81.88 239 ILE B C 1
ATOM 9985 O O . ILE B 1 239 ? -8.617 -49.906 0.019 1 81.88 239 ILE B O 1
ATOM 9989 N N . ILE B 1 240 ? -9.281 -47.781 -0.031 1 80.31 240 ILE B N 1
ATOM 9990 C CA . ILE B 1 240 ? -10.336 -48.062 -1 1 80.31 240 ILE B CA 1
ATOM 9991 C C . ILE B 1 240 ? -9.719 -48.625 -2.283 1 80.31 240 ILE B C 1
ATOM 9993 O O . ILE B 1 240 ? -10.117 -49.688 -2.75 1 80.31 240 ILE B O 1
ATOM 9997 N N . PRO B 1 241 ? -8.727 -47.938 -2.803 1 79.25 241 PRO B N 1
ATOM 9998 C CA . PRO B 1 241 ? -8.141 -48.531 -4.012 1 79.25 241 PRO B CA 1
ATOM 9999 C C . PRO B 1 241 ? -7.457 -49.844 -3.754 1 79.25 241 PRO B C 1
ATOM 10001 O O . PRO B 1 241 ? -7.441 -50.719 -4.629 1 79.25 241 PRO B O 1
ATOM 10004 N N . LYS B 1 242 ? -6.949 -50.125 -2.572 1 81.81 242 LYS B N 1
ATOM 10005 C CA . LYS B 1 242 ? -6.328 -51.406 -2.229 1 81.81 242 LYS B CA 1
ATOM 10006 C C . LYS B 1 242 ? -7.371 -52.531 -2.162 1 81.81 242 LYS B C 1
ATOM 10008 O O . LYS B 1 242 ? -7.105 -53.656 -2.572 1 81.81 242 LYS B O 1
ATOM 10013 N N . LEU B 1 243 ? -8.469 -52.188 -1.563 1 82.12 243 LEU B N 1
ATOM 10014 C CA . LEU B 1 243 ? -9.562 -53.156 -1.472 1 82.12 243 LEU B CA 1
ATOM 10015 C C . LEU B 1 243 ? -10.102 -53.5 -2.855 1 82.12 243 LEU B C 1
ATOM 10017 O O . LEU B 1 243 ? -10.359 -54.656 -3.158 1 82.12 243 LEU B O 1
ATOM 10021 N N . GLU B 1 244 ? -10.258 -52.469 -3.643 1 77.5 244 GLU B N 1
ATOM 10022 C CA . GLU B 1 244 ? -10.734 -52.688 -5.004 1 77.5 244 GLU B CA 1
ATOM 10023 C C . GLU B 1 244 ? -9.758 -53.562 -5.793 1 77.5 244 GLU B C 1
ATOM 10025 O O . GLU B 1 244 ? -10.172 -54.406 -6.586 1 77.5 244 GLU B O 1
ATOM 10030 N N . HIS B 1 245 ? -8.508 -53.344 -5.574 1 82.06 245 HIS B N 1
ATOM 10031 C CA . HIS B 1 245 ? -7.492 -54.156 -6.242 1 82.06 245 HIS B CA 1
ATOM 10032 C C . HIS B 1 245 ? -7.562 -55.594 -5.785 1 82.06 245 HIS B C 1
ATOM 10034 O O . HIS B 1 245 ? -7.406 -56.5 -6.598 1 82.06 245 HIS B O 1
ATOM 10040 N N . ALA B 1 246 ? -7.836 -55.812 -4.52 1 80.62 246 ALA B N 1
ATOM 10041 C CA . ALA B 1 246 ? -7.945 -57.156 -3.986 1 80.62 246 ALA B CA 1
ATOM 10042 C C . ALA B 1 246 ? -9.148 -57.906 -4.578 1 80.62 246 ALA B C 1
ATOM 10044 O O . ALA B 1 246 ? -9.078 -59.094 -4.867 1 80.62 246 ALA B O 1
ATOM 10045 N N . TYR B 1 247 ? -10.203 -57.156 -4.766 1 78.06 247 TYR B N 1
ATOM 10046 C CA . TYR B 1 247 ? -11.383 -57.75 -5.402 1 78.06 247 TYR B CA 1
ATOM 10047 C C . TYR B 1 247 ? -11.094 -58.125 -6.848 1 78.06 247 TYR B C 1
ATOM 10049 O O . TYR B 1 247 ? -11.531 -59.188 -7.312 1 78.06 247 TYR B O 1
ATOM 10057 N N . ASN B 1 248 ? -10.359 -57.219 -7.504 1 78 248 ASN B N 1
ATOM 10058 C CA . ASN B 1 248 ? -10.039 -57.469 -8.906 1 78 248 ASN B CA 1
ATOM 10059 C C . ASN B 1 248 ? -9.109 -58.656 -9.07 1 78 248 ASN B C 1
ATOM 10061 O O . ASN B 1 248 ? -9.266 -59.438 -10.008 1 78 248 ASN B O 1
ATOM 10065 N N . VAL B 1 249 ? -8.18 -58.844 -8.195 1 81.25 249 VAL B N 1
ATOM 10066 C CA . VAL B 1 249 ? -7.266 -59.969 -8.242 1 81.25 249 VAL B CA 1
ATOM 10067 C C . VAL B 1 249 ? -8.031 -61.25 -7.961 1 81.25 249 VAL B C 1
ATOM 10069 O O . VAL B 1 249 ? -7.793 -62.281 -8.609 1 81.25 249 VAL B O 1
ATOM 10072 N N . ALA B 1 250 ? -8.938 -61.188 -6.984 1 77.88 250 ALA B N 1
ATOM 10073 C CA . ALA B 1 250 ? -9.742 -62.375 -6.645 1 77.88 250 ALA B CA 1
ATOM 10074 C C . ALA B 1 250 ? -10.617 -62.781 -7.82 1 77.88 250 ALA B C 1
ATOM 10076 O O . ALA B 1 250 ? -10.805 -64 -8.062 1 77.88 250 ALA B O 1
ATOM 10077 N N . GLU B 1 251 ? -11.086 -61.812 -8.523 1 74.56 251 GLU B N 1
ATOM 10078 C CA . GLU B 1 251 ? -11.945 -62.125 -9.672 1 74.56 251 GLU B CA 1
ATOM 10079 C C . GLU B 1 251 ? -11.133 -62.656 -10.844 1 74.56 251 GLU B C 1
ATOM 10081 O O . GLU B 1 251 ? -11.594 -63.531 -11.562 1 74.56 251 GLU B O 1
ATOM 10086 N N . TYR B 1 252 ? -9.992 -62.125 -11.023 1 77.25 252 TYR B N 1
ATOM 10087 C CA . TYR B 1 252 ? -9.156 -62.5 -12.156 1 77.25 252 TYR B CA 1
ATOM 10088 C C . TYR B 1 252 ? -8.508 -63.844 -11.914 1 77.25 252 TYR B C 1
ATOM 10090 O O . TYR B 1 252 ? -8.469 -64.688 -12.812 1 77.25 252 TYR B O 1
ATOM 10098 N N . GLU B 1 253 ? -7.984 -64.062 -10.68 1 78.31 253 GLU B N 1
ATOM 10099 C CA . GLU B 1 253 ? -7.266 -65.312 -10.375 1 78.31 253 GLU B CA 1
ATOM 10100 C C . GLU B 1 253 ? -8.203 -66.375 -9.828 1 78.31 253 GLU B C 1
ATOM 10102 O O . GLU B 1 253 ? -7.891 -67.562 -9.859 1 78.31 253 GLU B O 1
ATOM 10107 N N . GLY B 1 254 ? -9.461 -66.062 -9.43 1 74.38 254 GLY B N 1
ATOM 10108 C CA . GLY B 1 254 ? -10.438 -67 -8.906 1 74.38 254 GLY B CA 1
ATOM 10109 C C . GLY B 1 254 ? -10.188 -67.375 -7.457 1 74.38 254 GLY B C 1
ATOM 10110 O O . GLY B 1 254 ? -10.992 -68.062 -6.84 1 74.38 254 GLY B O 1
ATOM 10111 N N . GLU B 1 255 ? -8.938 -67 -6.926 1 78.38 255 GLU B N 1
ATOM 10112 C CA . GLU B 1 255 ? -8.602 -67.312 -5.531 1 78.38 255 GLU B CA 1
ATOM 10113 C C . GLU B 1 255 ? -8.453 -66 -4.742 1 78.38 255 GLU B C 1
ATOM 10115 O O . GLU B 1 255 ? -8.016 -65 -5.285 1 78.38 255 GLU B O 1
ATOM 10120 N N . ARG B 1 256 ? -9.008 -66 -3.529 1 78.81 256 ARG B N 1
ATOM 10121 C CA . ARG B 1 256 ? -8.914 -64.812 -2.662 1 78.81 256 ARG B CA 1
ATOM 10122 C C . ARG B 1 256 ? -7.48 -64.562 -2.215 1 78.81 256 ARG B C 1
ATOM 10124 O O . ARG B 1 256 ? -6.816 -65.5 -1.725 1 78.81 256 ARG B O 1
ATOM 10131 N N . PRO B 1 257 ? -6.953 -63.375 -2.562 1 82.88 257 PRO B N 1
ATOM 10132 C CA . PRO B 1 257 ? -5.562 -63.094 -2.213 1 82.88 257 PRO B CA 1
ATOM 10133 C C . PRO B 1 257 ? -5.324 -63.094 -0.704 1 82.88 257 PRO B C 1
ATOM 10135 O O . PRO B 1 257 ? -6.223 -62.75 0.065 1 82.88 257 PRO B O 1
ATOM 10138 N N . GLU B 1 258 ? -4.191 -63.656 -0.226 1 78.5 258 GLU B N 1
ATOM 10139 C CA . GLU B 1 258 ? -3.854 -63.719 1.192 1 78.5 258 GLU B CA 1
ATOM 10140 C C . GLU B 1 258 ? -2.746 -62.719 1.546 1 78.5 258 GLU B C 1
ATOM 10142 O O . GLU B 1 258 ? -1.885 -62.438 0.716 1 78.5 258 GLU B O 1
ATOM 10147 N N . MET B 1 259 ? -2.896 -61.875 2.582 1 76.31 259 MET B N 1
ATOM 10148 C CA . MET B 1 259 ? -1.868 -60.906 3.012 1 76.31 259 MET B CA 1
ATOM 10149 C C . MET B 1 259 ? -1.302 -61.312 4.371 1 76.31 259 MET B C 1
ATOM 10151 O O . MET B 1 259 ? -1.992 -61.938 5.18 1 76.31 259 MET B O 1
ATOM 10155 N N . LYS B 1 260 ? 0.068 -61.188 4.547 1 68.12 260 LYS B N 1
ATOM 10156 C CA . LYS B 1 260 ? 0.739 -61.438 5.816 1 68.12 260 LYS B CA 1
ATOM 10157 C C . LYS B 1 260 ? 0.612 -60.25 6.758 1 68.12 260 LYS B C 1
ATOM 10159 O O . LYS B 1 260 ? 0.885 -59.125 6.367 1 68.12 260 LYS B O 1
ATOM 10164 N N . ILE B 1 261 ? -0.235 -60.188 7.73 1 60.25 261 ILE B N 1
ATOM 10165 C CA . ILE B 1 261 ? -0.355 -59.094 8.703 1 60.25 261 ILE B CA 1
ATOM 10166 C C . ILE B 1 261 ? 0.816 -59.156 9.68 1 60.25 261 ILE B C 1
ATOM 10168 O O . ILE B 1 261 ? 1.11 -60.219 10.25 1 60.25 261 ILE B O 1
ATOM 10172 N N . LYS B 1 262 ? 1.789 -58.188 9.695 1 55.09 262 LYS B N 1
ATOM 10173 C CA . LYS B 1 262 ? 2.986 -58.125 10.531 1 55.09 262 LYS B CA 1
ATOM 10174 C C . LYS B 1 262 ? 2.645 -58.375 12 1 55.09 262 LYS B C 1
ATOM 10176 O O . LYS B 1 262 ? 3.42 -59 12.727 1 55.09 262 LYS B O 1
ATOM 10181 N N . MET B 1 263 ? 1.686 -57.594 12.594 1 47.44 263 MET B N 1
ATOM 10182 C CA . MET B 1 263 ? 1.55 -57.656 14.047 1 47.44 263 MET B CA 1
ATOM 10183 C C . MET B 1 263 ? 1.21 -59.094 14.492 1 47.44 263 MET B C 1
ATOM 10185 O O . MET B 1 263 ? 1.506 -59.469 15.625 1 47.44 263 MET B O 1
ATOM 10189 N N . CYS B 1 264 ? 0.133 -59.625 13.969 1 44.91 264 CYS B N 1
ATOM 10190 C CA . CYS B 1 264 ? -0.381 -60.812 14.602 1 44.91 264 CYS B CA 1
ATOM 10191 C C . CYS B 1 264 ? 0.376 -62.062 14.125 1 44.91 264 CYS B C 1
ATOM 10193 O O . CYS B 1 264 ? -0.152 -63.156 14.164 1 44.91 264 CYS B O 1
ATOM 10195 N N . GLY B 1 265 ? 1.583 -62.219 13.805 1 47.56 265 GLY B N 1
ATOM 10196 C CA . GLY B 1 265 ? 2.324 -63.406 13.422 1 47.56 265 GLY B CA 1
ATOM 10197 C C . GLY B 1 265 ? 2.111 -63.781 11.969 1 47.56 265 GLY B C 1
ATOM 10198 O O . GLY B 1 265 ? 1.386 -63.094 11.242 1 47.56 265 GLY B O 1
ATOM 10199 N N . LYS B 1 266 ? 2.697 -65.188 11.391 1 53.81 266 LYS B N 1
ATOM 10200 C CA . LYS B 1 266 ? 2.855 -65.938 10.148 1 53.81 266 LYS B CA 1
ATOM 10201 C C . LYS B 1 266 ? 1.5 -66.312 9.539 1 53.81 266 LYS B C 1
ATOM 10203 O O . LYS B 1 266 ? 1.414 -67.125 8.656 1 53.81 266 LYS B O 1
ATOM 10208 N N . GLU B 1 267 ? 0.388 -65.875 10.133 1 55.78 267 GLU B N 1
ATOM 10209 C CA . GLU B 1 267 ? -0.809 -66.5 9.57 1 55.78 267 GLU B CA 1
ATOM 10210 C C . GLU B 1 267 ? -1.362 -65.688 8.406 1 55.78 267 GLU B C 1
ATOM 10212 O O . GLU B 1 267 ? -1.435 -64.438 8.484 1 55.78 267 GLU B O 1
ATOM 10217 N N . LYS B 1 268 ? -1.46 -66.188 7.211 1 68.69 268 LYS B N 1
ATOM 10218 C CA . LYS B 1 268 ? -2.043 -65.688 5.965 1 68.69 268 LYS B CA 1
ATOM 10219 C C . LYS B 1 268 ? -3.545 -65.5 6.113 1 68.69 268 LYS B C 1
ATOM 10221 O O . LYS B 1 268 ? -4.27 -66.375 6.57 1 68.69 268 LYS B O 1
ATOM 10226 N N . MET B 1 269 ? -3.893 -64.25 6.336 1 75.06 269 MET B N 1
ATOM 10227 C CA . MET B 1 269 ? -5.32 -63.938 6.383 1 75.06 269 MET B CA 1
ATOM 10228 C C . MET B 1 269 ? -5.809 -63.406 5.039 1 75.06 269 MET B C 1
ATOM 10230 O O . MET B 1 269 ? -5.016 -62.938 4.223 1 75.06 269 MET B O 1
ATOM 10234 N N . ASP B 1 270 ? -7.164 -63.625 4.809 1 78.44 270 ASP B N 1
ATOM 10235 C CA . ASP B 1 270 ? -7.828 -63.156 3.602 1 78.44 270 ASP B CA 1
ATOM 10236 C C . ASP B 1 270 ? -7.758 -61.625 3.506 1 78.44 270 ASP B C 1
ATOM 10238 O O . ASP B 1 270 ? -8.172 -60.906 4.426 1 78.44 270 ASP B O 1
ATOM 10242 N N . THR B 1 271 ? -7.055 -61.062 2.48 1 84.19 271 THR B N 1
ATOM 10243 C CA . THR B 1 271 ? -6.828 -59.625 2.285 1 84.19 271 THR B CA 1
ATOM 10244 C C . THR B 1 271 ? -8.148 -58.875 2.219 1 84.19 271 THR B C 1
ATOM 10246 O O . THR B 1 271 ? -8.273 -57.781 2.756 1 84.19 271 THR B O 1
ATOM 10249 N N . ILE B 1 272 ? -9.141 -59.375 1.629 1 81.81 272 ILE B N 1
ATOM 10250 C CA . ILE B 1 272 ? -10.43 -58.719 1.439 1 81.81 272 ILE B CA 1
ATOM 10251 C C . ILE B 1 272 ? -11.125 -58.531 2.787 1 81.81 272 ILE B C 1
ATOM 10253 O O . ILE B 1 272 ? -11.617 -57.438 3.107 1 81.81 272 ILE B O 1
ATOM 10257 N N . THR B 1 273 ? -11.094 -59.625 3.566 1 75.88 273 THR B N 1
ATOM 10258 C CA . THR B 1 273 ? -11.766 -59.594 4.859 1 75.88 273 THR B CA 1
ATOM 10259 C C . THR B 1 273 ? -11.07 -58.594 5.793 1 75.88 273 THR B C 1
ATOM 10261 O O . THR B 1 273 ? -11.734 -57.844 6.523 1 75.88 273 THR B O 1
ATOM 10264 N N . VAL B 1 274 ? -9.805 -58.594 5.703 1 79.88 274 VAL B N 1
ATOM 10265 C CA . VAL B 1 274 ? -9.047 -57.719 6.57 1 79.88 274 VAL B CA 1
ATOM 10266 C C . VAL B 1 274 ? -9.297 -56.25 6.164 1 79.88 274 VAL B C 1
ATOM 10268 O O . VAL B 1 274 ? -9.539 -55.406 7.02 1 79.88 274 VAL B O 1
ATOM 10271 N N . LEU B 1 275 ? -9.266 -55.969 4.852 1 85.12 275 LEU B N 1
ATOM 10272 C CA . LEU B 1 275 ? -9.43 -54.594 4.367 1 85.12 275 LEU B CA 1
ATOM 10273 C C . LEU B 1 275 ? -10.867 -54.125 4.543 1 85.12 275 LEU B C 1
ATOM 10275 O O . LEU B 1 275 ? -11.109 -52.938 4.809 1 85.12 275 LEU B O 1
ATOM 10279 N N . GLU B 1 276 ? -11.781 -54.969 4.449 1 76.5 276 GLU B N 1
ATOM 10280 C CA . GLU B 1 276 ? -13.188 -54.625 4.668 1 76.5 276 GLU B CA 1
ATOM 10281 C C . GLU B 1 276 ? -13.445 -54.281 6.129 1 76.5 276 GLU B C 1
ATOM 10283 O O . GLU B 1 276 ? -14.219 -53.375 6.422 1 76.5 276 GLU B O 1
ATOM 10288 N N . ARG B 1 277 ? -12.852 -55.062 6.961 1 74.81 277 ARG B N 1
ATOM 10289 C CA . ARG B 1 277 ? -13.016 -54.781 8.383 1 74.81 277 ARG B CA 1
ATOM 10290 C C . ARG B 1 277 ? -12.391 -53.438 8.758 1 74.81 277 ARG B C 1
ATOM 10292 O O . ARG B 1 277 ? -12.953 -52.688 9.555 1 74.81 277 ARG B O 1
ATOM 10299 N N . ARG B 1 278 ? -11.289 -53.25 8.156 1 80.94 278 ARG B N 1
ATOM 10300 C CA . ARG B 1 278 ? -10.617 -51.969 8.422 1 80.94 278 ARG B CA 1
ATOM 10301 C C . ARG B 1 278 ? -11.43 -50.781 7.871 1 80.94 278 ARG B C 1
ATOM 10303 O O . ARG B 1 278 ? -11.523 -49.75 8.508 1 80.94 278 ARG B O 1
ATOM 10310 N N . LEU B 1 279 ? -11.906 -50.906 6.684 1 84.5 279 LEU B N 1
ATOM 10311 C CA . LEU B 1 279 ? -12.727 -49.875 6.07 1 84.5 279 LEU B CA 1
ATOM 10312 C C . LEU B 1 279 ? -14 -49.625 6.887 1 84.5 279 LEU B C 1
ATOM 10314 O O . LEU B 1 279 ? -14.43 -48.469 7.055 1 84.5 279 LEU B O 1
ATOM 10318 N N . ALA B 1 280 ? -14.602 -50.688 7.352 1 72.38 280 ALA B N 1
ATOM 10319 C CA . ALA B 1 280 ? -15.812 -50.562 8.164 1 72.38 280 ALA B CA 1
ATOM 10320 C C . ALA B 1 280 ? -15.523 -49.812 9.469 1 72.38 280 ALA B C 1
ATOM 10322 O O . ALA B 1 280 ? -16.344 -49.031 9.922 1 72.38 280 ALA B O 1
ATOM 10323 N N . ALA B 1 281 ? -14.422 -50.125 10.008 1 78.19 281 ALA B N 1
ATOM 10324 C CA . ALA B 1 281 ? -14.031 -49.438 11.234 1 78.19 281 ALA B CA 1
ATOM 10325 C C . ALA B 1 281 ? -13.797 -47.969 10.977 1 78.19 281 ALA B C 1
ATOM 10327 O O . ALA B 1 281 ? -14.195 -47.125 11.781 1 78.19 281 ALA B O 1
ATOM 10328 N N . LEU B 1 282 ? -13.117 -47.688 9.883 1 83.44 282 LEU B N 1
ATOM 10329 C CA . LEU B 1 282 ? -12.844 -46.281 9.531 1 83.44 282 LEU B CA 1
ATOM 10330 C C . LEU B 1 282 ? -14.133 -45.562 9.195 1 83.44 282 LEU B C 1
ATOM 10332 O O . LEU B 1 282 ? -14.289 -44.375 9.555 1 83.44 282 LEU B O 1
ATOM 10336 N N . ASN B 1 283 ? -15.031 -46.156 8.578 1 76 283 ASN B N 1
ATOM 10337 C CA . ASN B 1 283 ? -16.312 -45.562 8.25 1 76 283 ASN B CA 1
ATOM 10338 C C . ASN B 1 283 ? -17.109 -45.219 9.5 1 76 283 ASN B C 1
ATOM 10340 O O . ASN B 1 283 ? -17.75 -44.156 9.578 1 76 283 ASN B O 1
ATOM 10344 N N . ARG B 1 284 ? -17.094 -46.094 10.398 1 71.94 284 ARG B N 1
ATOM 10345 C CA . ARG B 1 284 ? -17.797 -45.875 11.656 1 71.94 284 ARG B CA 1
ATOM 10346 C C . ARG B 1 284 ? -17.188 -44.688 12.406 1 71.94 284 ARG B C 1
ATOM 10348 O O . ARG B 1 284 ? -17.906 -43.844 12.969 1 71.94 284 ARG B O 1
ATOM 10355 N N . TYR B 1 285 ? -15.953 -44.688 12.391 1 77.56 285 TYR B N 1
ATOM 10356 C CA . TYR B 1 285 ? -15.266 -43.594 13.055 1 77.56 285 TYR B CA 1
ATOM 10357 C C . TYR B 1 285 ? -15.594 -42.25 12.391 1 77.56 285 TYR B C 1
ATOM 10359 O O . TYR B 1 285 ? -15.875 -41.25 13.07 1 77.56 285 TYR B O 1
ATOM 10367 N N . CYS B 1 286 ? -15.469 -42.219 11.07 1 79.94 286 CYS B N 1
ATOM 10368 C CA . CYS B 1 286 ? -15.711 -40.969 10.32 1 79.94 286 CYS B CA 1
ATOM 10369 C C . CYS B 1 286 ? -17.156 -40.5 10.5 1 79.94 286 CYS B C 1
ATOM 10371 O O . CYS B 1 286 ? -17.406 -39.312 10.664 1 79.94 286 CYS B O 1
ATOM 10373 N N . GLU B 1 287 ? -18.078 -41.406 10.555 1 72.62 287 GLU B N 1
ATOM 10374 C CA . GLU B 1 287 ? -19.484 -41.031 10.711 1 72.62 287 GLU B CA 1
ATOM 10375 C C . GLU B 1 287 ? -19.75 -40.469 12.102 1 72.62 287 GLU B C 1
ATOM 10377 O O . GLU B 1 287 ? -20.438 -39.438 12.227 1 72.62 287 GLU B O 1
ATOM 10382 N N . LYS B 1 288 ? -19.234 -41.094 13.055 1 71.81 288 LYS B N 1
ATOM 10383 C CA . LYS B 1 288 ? -19.422 -40.625 14.422 1 71.81 288 LYS B CA 1
ATOM 10384 C C . LYS B 1 288 ? -18.812 -39.25 14.633 1 71.81 288 LYS B C 1
ATOM 10386 O O . LYS B 1 288 ? -19.391 -38.406 15.289 1 71.81 288 LYS B O 1
ATOM 10391 N N . THR B 1 289 ? -17.672 -39.125 14.062 1 79.94 289 THR B N 1
ATOM 10392 C CA . THR B 1 289 ? -16.969 -37.875 14.25 1 79.94 289 THR B CA 1
ATOM 10393 C C . THR B 1 289 ? -17.656 -36.75 13.492 1 79.94 289 THR B C 1
ATOM 10395 O O . THR B 1 289 ? -17.719 -35.625 13.969 1 79.94 289 THR B O 1
ATOM 10398 N N . VAL B 1 290 ? -18.156 -37 12.305 1 80.56 290 VAL B N 1
ATOM 10399 C CA . VAL B 1 290 ? -18.844 -35.969 11.508 1 80.56 290 VAL B CA 1
ATOM 10400 C C . VAL B 1 290 ? -20.125 -35.562 12.227 1 80.56 290 VAL B C 1
ATOM 10402 O O . VAL B 1 290 ? -20.469 -34.375 12.266 1 80.56 290 VAL B O 1
ATOM 10405 N N . ARG B 1 291 ? -20.812 -36.438 12.859 1 72.5 291 ARG B N 1
ATOM 10406 C CA . ARG B 1 291 ? -22.031 -36.156 13.609 1 72.5 291 ARG B CA 1
ATOM 10407 C C . ARG B 1 291 ? -21.719 -35.312 14.844 1 72.5 291 ARG B C 1
ATOM 10409 O O . ARG B 1 291 ? -22.469 -34.375 15.172 1 72.5 291 ARG B O 1
ATOM 10416 N N . SER B 1 292 ? -20.688 -35.719 15.438 1 75.5 292 SER B N 1
ATOM 10417 C CA . SER B 1 292 ? -20.281 -34.938 16.609 1 75.5 292 SER B CA 1
ATOM 10418 C C . SER B 1 292 ? -19.859 -33.531 16.234 1 75.5 292 SER B C 1
ATOM 10420 O O . SER B 1 292 ? -20.094 -32.594 17 1 75.5 292 SER B O 1
ATOM 10422 N N . ALA B 1 293 ? -19.266 -33.406 15.078 1 82.81 293 ALA B N 1
ATOM 10423 C CA . ALA B 1 293 ? -18.844 -32.094 14.594 1 82.81 293 ALA B CA 1
ATOM 10424 C C . ALA B 1 293 ? -20.062 -31.234 14.258 1 82.81 293 ALA B C 1
ATOM 10426 O O . ALA B 1 293 ? -20.062 -30.031 14.555 1 82.81 293 ALA B O 1
ATOM 10427 N N . GLU B 1 294 ? -21.016 -31.797 13.703 1 78.56 294 GLU B N 1
ATOM 10428 C CA . GLU B 1 294 ? -22.234 -31.078 13.367 1 78.56 294 GLU B CA 1
ATOM 10429 C C . GLU B 1 294 ? -23 -30.656 14.625 1 78.56 294 GLU B C 1
ATOM 10431 O O . GLU B 1 294 ? -23.531 -29.547 14.68 1 78.56 294 GLU B O 1
ATOM 10436 N N . ASP B 1 295 ? -23.016 -31.531 15.594 1 74.56 295 ASP B N 1
ATOM 10437 C CA . ASP B 1 295 ? -23.656 -31.188 16.859 1 74.56 295 ASP B CA 1
ATOM 10438 C C . ASP B 1 295 ? -22.938 -30.031 17.562 1 74.56 295 ASP B C 1
ATOM 10440 O O . ASP B 1 295 ? -23.562 -29.172 18.141 1 74.56 295 ASP B O 1
ATOM 10444 N N . PHE B 1 296 ? -21.719 -30.141 17.453 1 82.25 296 PHE B N 1
ATOM 10445 C CA . PHE B 1 296 ? -20.906 -29.078 18.047 1 82.25 296 PHE B CA 1
ATOM 10446 C C . PHE B 1 296 ? -21.203 -27.734 17.391 1 82.25 296 PHE B C 1
ATOM 10448 O O . PHE B 1 296 ? -21.359 -26.719 18.078 1 82.25 296 PHE B O 1
ATOM 10455 N N . GLN B 1 297 ? -21.266 -27.688 16.125 1 84.81 297 GLN B N 1
ATOM 10456 C CA . GLN B 1 297 ? -21.516 -26.438 15.383 1 84.81 297 GLN B CA 1
ATOM 10457 C C . GLN B 1 297 ? -22.922 -25.906 15.664 1 84.81 297 GLN B C 1
ATOM 10459 O O . GLN B 1 297 ? -23.125 -24.703 15.789 1 84.81 297 GLN B O 1
ATOM 10464 N N . GLU B 1 298 ? -23.844 -26.75 15.805 1 79.81 298 GLU B N 1
ATOM 10465 C CA . GLU B 1 298 ? -25.219 -26.344 16.094 1 79.81 298 GLU B CA 1
ATOM 10466 C C . GLU B 1 298 ? -25.328 -25.781 17.516 1 79.81 298 GLU B C 1
ATOM 10468 O O . GLU B 1 298 ? -26.047 -24.812 17.734 1 79.81 298 GLU B O 1
ATOM 10473 N N . LYS B 1 299 ? -24.656 -26.406 18.422 1 78.62 299 LYS B N 1
ATOM 10474 C CA . LYS B 1 299 ? -24.656 -25.906 19.781 1 78.62 299 LYS B CA 1
ATOM 10475 C C . LYS B 1 299 ? -24 -24.531 19.875 1 78.62 299 LYS B C 1
ATOM 10477 O O . LYS B 1 299 ? -24.453 -23.656 20.625 1 78.62 299 LYS B O 1
ATOM 10482 N N . ALA B 1 300 ? -22.953 -24.422 19.125 1 84.38 300 ALA B N 1
ATOM 10483 C CA . ALA B 1 300 ? -22.266 -23.125 19.094 1 84.38 300 ALA B CA 1
ATOM 10484 C C . ALA B 1 300 ? -23.172 -22.047 18.516 1 84.38 300 ALA B C 1
ATOM 10486 O O . ALA B 1 300 ? -23.188 -20.922 19 1 84.38 300 ALA B O 1
ATOM 10487 N N . ASP B 1 301 ? -23.891 -22.359 17.516 1 86.25 301 ASP B N 1
ATOM 10488 C CA . ASP B 1 301 ? -24.812 -21.406 16.891 1 86.25 301 ASP B CA 1
ATOM 10489 C C . ASP B 1 301 ? -25.969 -21.062 17.844 1 86.25 301 ASP B C 1
ATOM 10491 O O . ASP B 1 301 ? -26.391 -19.906 17.906 1 86.25 301 ASP B O 1
ATOM 10495 N N . GLU B 1 302 ? -26.375 -22.016 18.609 1 80.5 302 GLU B N 1
ATOM 10496 C CA . GLU B 1 302 ? -27.438 -21.797 19.578 1 80.5 302 GLU B CA 1
ATOM 10497 C C . GLU B 1 302 ? -26.969 -20.891 20.719 1 80.5 302 GLU B C 1
ATOM 10499 O O . GLU B 1 302 ? -27.703 -20.016 21.172 1 80.5 302 GLU B O 1
ATOM 10504 N N . LEU B 1 303 ? -25.812 -21.172 21.141 1 82.19 303 LEU B N 1
ATOM 10505 C CA . LEU B 1 303 ? -25.234 -20.344 22.203 1 82.19 303 LEU B CA 1
ATOM 10506 C C . LEU B 1 303 ? -25.109 -18.891 21.75 1 82.19 303 LEU B C 1
ATOM 10508 O O . LEU B 1 303 ? -25.328 -17.969 22.547 1 82.19 303 LEU B O 1
ATOM 10512 N N . PHE B 1 304 ? -24.734 -18.688 20.547 1 85.81 304 PHE B N 1
ATOM 10513 C CA . PHE B 1 304 ? -24.609 -17.344 20.016 1 85.81 304 PHE B CA 1
ATOM 10514 C C . PHE B 1 304 ? -25.984 -16.656 19.938 1 85.81 304 PHE B C 1
ATOM 10516 O O . PHE B 1 304 ? -26.109 -15.484 20.281 1 85.81 304 PHE B O 1
ATOM 10523 N N . ARG B 1 305 ? -26.922 -17.359 19.531 1 82.31 305 ARG B N 1
ATOM 10524 C CA . ARG B 1 305 ? -28.281 -16.812 19.438 1 82.31 305 ARG B CA 1
ATOM 10525 C C . ARG B 1 305 ? -28.781 -16.391 20.828 1 82.31 305 ARG B C 1
ATOM 10527 O O . ARG B 1 305 ? -29.422 -15.344 20.969 1 82.31 305 ARG B O 1
ATOM 10534 N N . GLU B 1 306 ? -28.422 -17.172 21.797 1 79.75 306 GLU B N 1
ATOM 10535 C CA . GLU B 1 306 ? -28.812 -16.859 23.172 1 79.75 306 GLU B CA 1
ATOM 10536 C C . GLU B 1 306 ? -28.094 -15.609 23.672 1 79.75 306 GLU B C 1
ATOM 10538 O O . GLU B 1 306 ? -28.703 -14.766 24.328 1 79.75 306 GLU B O 1
ATOM 10543 N N . GLN B 1 307 ? -26.891 -15.523 23.344 1 81.56 307 GLN B N 1
ATOM 10544 C CA . GLN B 1 307 ? -26.109 -14.359 23.75 1 81.56 307 GLN B CA 1
ATOM 10545 C C . GLN B 1 307 ? -26.594 -13.094 23.062 1 81.56 307 GLN B C 1
ATOM 10547 O O . GLN B 1 307 ? -26.609 -12.016 23.672 1 81.56 307 GLN B O 1
ATOM 10552 N N . LEU B 1 308 ? -26.891 -13.211 21.781 1 80.88 308 LEU B N 1
ATOM 10553 C CA . LEU B 1 308 ? -27.406 -12.07 21.031 1 80.88 308 LEU B CA 1
ATOM 10554 C C . LEU B 1 308 ? -28.734 -11.586 21.609 1 80.88 308 LEU B C 1
ATOM 10556 O O . LEU B 1 308 ? -28.953 -10.383 21.734 1 80.88 308 LEU B O 1
ATOM 10560 N N . GLU B 1 309 ? -29.547 -12.477 22.047 1 73.44 309 GLU B N 1
ATOM 10561 C CA . GLU B 1 309 ? -30.828 -12.148 22.656 1 73.44 309 GLU B CA 1
ATOM 10562 C C . GLU B 1 309 ? -30.641 -11.477 24 1 73.44 309 GLU B C 1
ATOM 10564 O O . GLU B 1 309 ? -31.344 -10.516 24.328 1 73.44 309 GLU B O 1
ATOM 10569 N N . GLU B 1 310 ? -29.734 -11.992 24.719 1 75 310 GLU B N 1
ATOM 10570 C CA . GLU B 1 310 ? -29.422 -11.391 26.016 1 75 310 GLU B CA 1
ATOM 10571 C C . GLU B 1 310 ? -28.891 -9.977 25.844 1 75 310 GLU B C 1
ATOM 10573 O O . GLU B 1 310 ? -29.234 -9.078 26.625 1 75 310 GLU B O 1
ATOM 10578 N N . LYS B 1 311 ? -28.047 -9.789 24.859 1 75.31 311 LYS B N 1
ATOM 10579 C CA . LYS B 1 311 ? -27.484 -8.469 24.578 1 75.31 311 LYS B CA 1
ATOM 10580 C C . LYS B 1 311 ? -28.578 -7.492 24.156 1 75.31 311 LYS B C 1
ATOM 10582 O O . LYS B 1 311 ? -28.578 -6.332 24.578 1 75.31 311 LYS B O 1
ATOM 10587 N N . GLU B 1 312 ? -29.406 -7.898 23.266 1 71.38 312 GLU B N 1
ATOM 10588 C CA . GLU B 1 312 ? -30.5 -7.047 22.812 1 71.38 312 GLU B CA 1
ATOM 10589 C C . GLU B 1 312 ? -31.422 -6.66 23.969 1 71.38 312 GLU B C 1
ATOM 10591 O O . GLU B 1 312 ? -31.875 -5.52 24.047 1 71.38 312 GLU B O 1
ATOM 10596 N N . LYS B 1 313 ? -31.547 -7.566 24.938 1 65.56 313 LYS B N 1
ATOM 10597 C CA . LYS B 1 313 ? -32.375 -7.301 26.109 1 65.56 313 LYS B CA 1
ATOM 10598 C C . LYS B 1 313 ? -31.688 -6.273 27.016 1 65.56 313 LYS B C 1
ATOM 10600 O O . LYS B 1 313 ? -32.344 -5.367 27.531 1 65.56 313 LYS B O 1
ATOM 10605 N N . ARG B 1 314 ? -30.484 -6.402 27.141 1 65.56 314 ARG B N 1
ATOM 10606 C CA . ARG B 1 314 ? -29.734 -5.465 27.969 1 65.56 314 ARG B CA 1
ATOM 10607 C C . ARG B 1 314 ? -29.719 -4.07 27.344 1 65.56 314 ARG B C 1
ATOM 10609 O O . ARG B 1 314 ? -29.797 -3.066 28.062 1 65.56 314 ARG B O 1
ATOM 10616 N N . GLU B 1 315 ? -29.469 -4.047 26 1 65.88 315 GLU B N 1
ATOM 10617 C CA . GLU B 1 315 ? -29.453 -2.773 25.297 1 65.88 315 GLU B CA 1
ATOM 10618 C C . GLU B 1 315 ? -30.812 -2.078 25.375 1 65.88 315 GLU B C 1
ATOM 10620 O O . GLU B 1 315 ? -30.875 -0.854 25.484 1 65.88 315 GLU B O 1
ATOM 10625 N N . GLU B 1 316 ? -31.828 -2.832 25.25 1 59.94 316 GLU B N 1
ATOM 10626 C CA . GLU B 1 316 ? -33.156 -2.271 25.406 1 59.94 316 GLU B CA 1
ATOM 10627 C C . GLU B 1 316 ? -33.375 -1.693 26.797 1 59.94 316 GLU B C 1
ATOM 10629 O O . GLU B 1 316 ? -34 -0.637 26.953 1 59.94 316 GLU B O 1
ATOM 10634 N N . GLU B 1 317 ? -32.781 -2.393 27.688 1 57.59 317 GLU B N 1
ATOM 10635 C CA . GLU B 1 317 ? -32.875 -1.903 29.047 1 57.59 317 GLU B CA 1
ATOM 10636 C C . GLU B 1 317 ? -31.969 -0.683 29.25 1 57.59 317 GLU B C 1
ATOM 10638 O O . GLU B 1 317 ? -32.344 0.24 29.984 1 57.59 317 GLU B O 1
ATOM 10643 N N . ALA B 1 318 ? -30.828 -0.771 28.531 1 55.69 318 ALA B N 1
ATOM 10644 C CA . ALA B 1 318 ? -29.844 0.297 28.656 1 55.69 318 ALA B CA 1
ATOM 10645 C C . ALA B 1 318 ? -30.219 1.498 27.797 1 55.69 318 ALA B C 1
ATOM 10647 O O . ALA B 1 318 ? -29.547 2.533 27.828 1 55.69 318 ALA B O 1
ATOM 10648 N N . GLU B 1 319 ? -31.016 1.359 26.641 1 54.94 319 GLU B N 1
ATOM 10649 C CA . GLU B 1 319 ? -31.438 2.557 25.922 1 54.94 319 GLU B CA 1
ATOM 10650 C C . GLU B 1 319 ? -31.516 3.762 26.844 1 54.94 319 GLU B C 1
ATOM 10652 O O . GLU B 1 319 ? -31.266 4.895 26.438 1 54.94 319 GLU B O 1
ATOM 10657 N N . ARG B 1 320 ? -31.781 3.52 28.141 1 51.97 320 ARG B N 1
ATOM 10658 C CA . ARG B 1 320 ? -31.734 4.609 29.109 1 51.97 320 ARG B CA 1
ATOM 10659 C C . ARG B 1 320 ? -30.328 5.176 29.234 1 51.97 320 ARG B C 1
ATOM 10661 O O . ARG B 1 320 ? -30.156 6.371 29.484 1 51.97 320 ARG B O 1
ATOM 10668 N N . GLY B 1 321 ? -29.234 4.469 28.875 1 53.81 321 GLY B N 1
ATOM 10669 C CA . GLY B 1 321 ? -27.844 4.91 28.953 1 53.81 321 GLY B CA 1
ATOM 10670 C C . GLY B 1 321 ? -27.141 4.91 27.609 1 53.81 321 GLY B C 1
ATOM 10671 O O . GLY B 1 321 ? -25.922 4.699 27.547 1 53.81 321 GLY B O 1
ATOM 10672 N N . LEU B 1 322 ? -27.781 5.043 26.453 1 57.84 322 LEU B N 1
ATOM 10673 C CA . LEU B 1 322 ? -27.297 4.941 25.094 1 57.84 322 LEU B CA 1
ATOM 10674 C C . LEU B 1 322 ? -26.156 5.914 24.844 1 57.84 322 LEU B C 1
ATOM 10676 O O . LEU B 1 322 ? -25.203 5.594 24.125 1 57.84 322 LEU B O 1
ATOM 10680 N N . SER B 1 323 ? -26.328 7.004 25.422 1 61.88 323 SER B N 1
ATOM 10681 C CA . SER B 1 323 ? -25.266 7.984 25.25 1 61.88 323 SER B CA 1
ATOM 10682 C C . SER B 1 323 ? -23.953 7.469 25.828 1 61.88 323 SER B C 1
ATOM 10684 O O . SER B 1 323 ? -22.891 7.668 25.234 1 61.88 323 SER B O 1
ATOM 10686 N N . LYS B 1 324 ? -24.062 6.785 26.953 1 60.47 324 LYS B N 1
ATOM 10687 C CA . LYS B 1 324 ? -22.859 6.242 27.578 1 60.47 324 LYS B CA 1
ATOM 10688 C C . LYS B 1 324 ? -22.281 5.109 26.734 1 60.47 324 LYS B C 1
ATOM 10690 O O . LYS B 1 324 ? -21.047 4.969 26.641 1 60.47 324 LYS B O 1
ATOM 10695 N N . GLN B 1 325 ? -23.109 4.41 26.078 1 58.91 325 GLN B N 1
ATOM 10696 C CA . GLN B 1 325 ? -22.672 3.309 25.219 1 58.91 325 GLN B CA 1
ATOM 10697 C C . GLN B 1 325 ? -21.938 3.82 24 1 58.91 325 GLN B C 1
ATOM 10699 O O . GLN B 1 325 ? -20.938 3.225 23.562 1 58.91 325 GLN B O 1
ATOM 10704 N N . LEU B 1 326 ? -22.469 4.863 23.531 1 63.66 326 LEU B N 1
ATOM 10705 C CA . LEU B 1 326 ? -21.812 5.469 22.375 1 63.66 326 LEU B CA 1
ATOM 10706 C C . LEU B 1 326 ? -20.391 5.906 22.719 1 63.66 326 LEU B C 1
ATOM 10708 O O . LEU B 1 326 ? -19.469 5.723 21.922 1 63.66 326 LEU B O 1
ATOM 10712 N N . ILE B 1 327 ? -20.359 6.34 23.906 1 60.56 327 ILE B N 1
ATOM 10713 C CA . ILE B 1 327 ? -19.031 6.785 24.344 1 60.56 327 ILE B CA 1
ATOM 10714 C C . ILE B 1 327 ? -18.109 5.582 24.516 1 60.56 327 ILE B C 1
ATOM 10716 O O . ILE B 1 327 ? -16.938 5.633 24.141 1 60.56 327 ILE B O 1
ATOM 10720 N N . ASN B 1 328 ? -18.656 4.52 24.938 1 59.75 328 ASN B N 1
ATOM 10721 C CA . ASN B 1 328 ? -17.844 3.326 25.172 1 59.75 328 ASN B CA 1
ATOM 10722 C C . ASN B 1 328 ? -17.453 2.666 23.844 1 59.75 328 ASN B C 1
ATOM 10724 O O . ASN B 1 328 ? -16.359 2.111 23.734 1 59.75 328 ASN B O 1
ATOM 10728 N N . LEU B 1 329 ? -18.328 2.775 22.969 1 62.22 329 LEU B N 1
ATOM 10729 C CA . LEU B 1 329 ? -18.078 2.166 21.672 1 62.22 329 LEU B CA 1
ATOM 10730 C C . LEU B 1 329 ? -16.969 2.908 20.922 1 62.22 329 LEU B C 1
ATOM 10732 O O . LEU B 1 329 ? -16.125 2.287 20.266 1 62.22 329 LEU B O 1
ATOM 10736 N N . THR B 1 330 ? -17.016 4.113 21.188 1 62.06 330 THR B N 1
ATOM 10737 C CA . THR B 1 330 ? -16.016 4.906 20.469 1 62.06 330 THR B CA 1
ATOM 10738 C C . THR B 1 330 ? -14.664 4.816 21.156 1 62.06 330 THR B C 1
ATOM 10740 O O . THR B 1 330 ? -13.625 5.031 20.531 1 62.06 330 THR B O 1
ATOM 10743 N N . LYS B 1 331 ? -14.734 4.344 22.484 1 57.78 331 LYS B N 1
ATOM 10744 C CA . LYS B 1 331 ? -13.492 4.281 23.234 1 57.78 331 LYS B CA 1
ATOM 10745 C C . LYS B 1 331 ? -13.031 2.836 23.422 1 57.78 331 LYS B C 1
ATOM 10747 O O . LYS B 1 331 ? -12.32 2.52 24.391 1 57.78 331 LYS B O 1
ATOM 10752 N N . ALA B 1 332 ? -13.516 1.951 22.594 1 61.38 332 ALA B N 1
ATOM 10753 C CA . ALA B 1 332 ? -13.109 0.555 22.75 1 61.38 332 ALA B CA 1
ATOM 10754 C C . ALA B 1 332 ? -11.594 0.415 22.688 1 61.38 332 ALA B C 1
ATOM 10756 O O . ALA B 1 332 ? -10.938 1.067 21.875 1 61.38 332 ALA B O 1
ATOM 10757 N N . PRO B 1 333 ? -11.055 -0.326 23.75 1 58.81 333 PRO B N 1
ATOM 10758 C CA . PRO B 1 333 ? -9.602 -0.461 23.812 1 58.81 333 PRO B CA 1
ATOM 10759 C C . PRO B 1 333 ? -9.031 -1.28 22.656 1 58.81 333 PRO B C 1
ATOM 10761 O O . PRO B 1 333 ? -9.656 -2.25 22.219 1 58.81 333 PRO B O 1
ATOM 10764 N N . VAL B 1 334 ? -8.195 -0.671 21.922 1 68.12 334 VAL B N 1
ATOM 10765 C CA . VAL B 1 334 ? -7.387 -1.406 20.969 1 68.12 334 VAL B CA 1
ATOM 10766 C C . VAL B 1 334 ? -6.055 -1.797 21.594 1 68.12 334 VAL B C 1
ATOM 10768 O O . VAL B 1 334 ? -5.266 -0.931 21.984 1 68.12 334 VAL B O 1
ATOM 10771 N N . ASN B 1 335 ? -5.996 -2.986 22.219 1 60.34 335 ASN B N 1
ATOM 10772 C CA . ASN B 1 335 ? -4.727 -3.404 22.797 1 60.34 335 ASN B CA 1
ATOM 10773 C C . ASN B 1 335 ? -3.938 -4.297 21.844 1 60.34 335 ASN B C 1
ATOM 10775 O O . ASN B 1 335 ? -4.184 -5.504 21.781 1 60.34 335 ASN B O 1
ATOM 10779 N N . ILE B 1 336 ? -3.102 -3.717 21.109 1 63.34 336 ILE B N 1
ATOM 10780 C CA . ILE B 1 336 ? -2.293 -4.453 20.141 1 63.34 336 ILE B CA 1
ATOM 10781 C C . ILE B 1 336 ? -1.216 -5.254 20.875 1 63.34 336 ILE B C 1
ATOM 10783 O O . ILE B 1 336 ? -0.77 -6.293 20.391 1 63.34 336 ILE B O 1
ATOM 10787 N N . VAL B 1 337 ? -0.812 -4.828 22.125 1 57.59 337 VAL B N 1
ATOM 10788 C CA . VAL B 1 337 ? 0.311 -5.438 22.828 1 57.59 337 VAL B CA 1
ATOM 10789 C C . VAL B 1 337 ? -0.112 -6.789 23.406 1 57.59 337 VAL B C 1
ATOM 10791 O O . VAL B 1 337 ? 0.637 -7.766 23.328 1 57.59 337 VAL B O 1
ATOM 10794 N N . LYS B 1 338 ? -1.226 -6.902 24.016 1 53.09 338 LYS B N 1
ATOM 10795 C CA . LYS B 1 338 ? -1.662 -8.148 24.641 1 53.09 338 LYS B CA 1
ATOM 10796 C C . LYS B 1 338 ? -1.87 -9.242 23.594 1 53.09 338 LYS B C 1
ATOM 10798 O O . LYS B 1 338 ? -1.629 -10.422 23.875 1 53.09 338 LYS B O 1
ATOM 10803 N N . ASP B 1 339 ? -2.232 -8.844 22.516 1 51.78 339 ASP B N 1
ATOM 10804 C CA . ASP B 1 339 ? -2.58 -9.836 21.5 1 51.78 339 ASP B CA 1
ATOM 10805 C C . ASP B 1 339 ? -1.329 -10.5 20.922 1 51.78 339 ASP B C 1
ATOM 10807 O O . ASP B 1 339 ? -1.398 -11.594 20.375 1 51.78 339 ASP B O 1
ATOM 10811 N N . VAL B 1 340 ? -0.257 -9.898 21.047 1 48.22 340 VAL B N 1
ATOM 10812 C CA . VAL B 1 340 ? 0.979 -10.5 20.562 1 48.22 340 VAL B CA 1
ATOM 10813 C C . VAL B 1 340 ? 1.367 -11.68 21.438 1 48.22 340 VAL B C 1
ATOM 10815 O O . VAL B 1 340 ? 1.925 -12.672 20.953 1 48.22 340 VAL B O 1
ATOM 10818 N N . ALA B 1 341 ? 1.059 -11.602 22.781 1 42.88 341 ALA B N 1
ATOM 10819 C CA . ALA B 1 341 ? 1.468 -12.672 23.688 1 42.88 341 ALA B CA 1
ATOM 10820 C C . ALA B 1 341 ? 0.807 -13.992 23.312 1 42.88 341 ALA B C 1
ATOM 10822 O O . ALA B 1 341 ? 1.371 -15.062 23.547 1 42.88 341 ALA B O 1
ATOM 10823 N N . ASP B 1 342 ? -0.412 -13.992 23 1 42.03 342 ASP B N 1
ATOM 10824 C CA . ASP B 1 342 ? -1.056 -15.258 22.656 1 42.03 342 ASP B CA 1
ATOM 10825 C C . ASP B 1 342 ? -0.356 -15.938 21.484 1 42.03 342 ASP B C 1
ATOM 10827 O O . ASP B 1 342 ? -0.723 -17.047 21.094 1 42.03 342 ASP B O 1
ATOM 10831 N N . ILE B 1 343 ? 0.369 -15.18 20.828 1 41.19 343 ILE B N 1
ATOM 10832 C CA . ILE B 1 343 ? 0.826 -15.516 19.484 1 41.19 343 ILE B CA 1
ATOM 10833 C C . ILE B 1 343 ? 1.922 -16.578 19.547 1 41.19 343 ILE B C 1
ATOM 10835 O O . ILE B 1 343 ? 2.186 -17.281 18.578 1 41.19 343 ILE B O 1
ATOM 10839 N N . VAL B 1 344 ? 2.889 -16.469 20.578 1 36.72 344 VAL B N 1
ATOM 10840 C CA . VAL B 1 344 ? 3.955 -17.391 20.203 1 36.72 344 VAL B CA 1
ATOM 10841 C C . VAL B 1 344 ? 3.494 -18.828 20.438 1 36.72 344 VAL B C 1
ATOM 10843 O O . VAL B 1 344 ? 3.586 -19.359 21.547 1 36.72 344 VAL B O 1
ATOM 10846 N N . PRO B 1 345 ? 2.375 -19.219 19.906 1 36.88 345 PRO B N 1
ATOM 10847 C CA . PRO B 1 345 ? 2.219 -20.641 20.172 1 36.88 345 PRO B CA 1
ATOM 10848 C C . PRO B 1 345 ? 3.377 -21.484 19.641 1 36.88 345 PRO B C 1
ATOM 10850 O O . PRO B 1 345 ? 3.922 -21.172 18.578 1 36.88 345 PRO B O 1
ATOM 10853 N N . LEU B 1 346 ? 4.164 -22.078 20.469 1 34.03 346 LEU B N 1
ATOM 10854 C CA . LEU B 1 346 ? 5.141 -23.094 20.078 1 34.03 346 LEU B CA 1
ATOM 10855 C C . LEU B 1 346 ? 4.586 -23.984 18.969 1 34.03 346 LEU B C 1
ATOM 10857 O O . LEU B 1 346 ? 3.369 -24.156 18.859 1 34.03 346 LEU B O 1
ATOM 10861 N N . PRO B 1 347 ? 5.352 -24.297 17.969 1 34.31 347 PRO B N 1
ATOM 10862 C CA . PRO B 1 347 ? 4.992 -25.281 16.938 1 34.31 347 PRO B CA 1
ATOM 10863 C C . PRO B 1 347 ? 4.012 -26.328 17.453 1 34.31 347 PRO B C 1
ATOM 10865 O O . PRO B 1 347 ? 4.035 -26.688 18.641 1 34.31 347 PRO B O 1
ATOM 10868 N N . LYS B 1 348 ? 2.838 -26.422 16.859 1 39.34 348 LYS B N 1
ATOM 10869 C CA . LYS B 1 348 ? 1.958 -27.547 17.203 1 39.34 348 LYS B CA 1
ATOM 10870 C C . LYS B 1 348 ? 2.764 -28.75 17.656 1 39.34 348 LYS B C 1
ATOM 10872 O O . LYS B 1 348 ? 2.352 -29.484 18.562 1 39.34 348 LYS B O 1
ATOM 10877 N N . ALA B 1 349 ? 3.926 -28.984 16.953 1 34 349 ALA B N 1
ATOM 10878 C CA . ALA B 1 349 ? 4.773 -30.094 17.375 1 34 349 ALA B CA 1
ATOM 10879 C C . ALA B 1 349 ? 5.293 -29.891 18.781 1 34 349 ALA B C 1
ATOM 10881 O O . ALA B 1 349 ? 5.582 -30.844 19.5 1 34 349 ALA B O 1
ATOM 10882 N N . LEU B 1 350 ? 5.625 -28.562 19.047 1 31.48 350 LEU B N 1
ATOM 10883 C CA . LEU B 1 350 ? 6.191 -28.344 20.375 1 31.48 350 LEU B CA 1
ATOM 10884 C C . LEU B 1 350 ? 5.098 -28.016 21.375 1 31.48 350 LEU B C 1
ATOM 10886 O O . LEU B 1 350 ? 5.391 -27.703 22.531 1 31.48 350 LEU B O 1
ATOM 10890 N N . MET B 1 351 ? 4.082 -27.5 20.953 1 32.44 351 MET B N 1
ATOM 10891 C CA . MET B 1 351 ? 3.039 -27.375 21.969 1 32.44 351 MET B CA 1
ATOM 10892 C C . MET B 1 351 ? 2.84 -28.672 22.719 1 32.44 351 MET B C 1
ATOM 10894 O O . MET B 1 351 ? 2.732 -29.75 22.109 1 32.44 351 MET B O 1
ATOM 10898 N N . PRO B 1 352 ? 3.438 -28.719 23.875 1 27.61 352 PRO B N 1
ATOM 10899 C CA . PRO B 1 352 ? 3.127 -29.938 24.609 1 27.61 352 PRO B CA 1
ATOM 10900 C C . PRO B 1 352 ? 1.693 -30.422 24.406 1 27.61 352 PRO B C 1
ATOM 10902 O O . PRO B 1 352 ? 0.77 -29.594 24.344 1 27.61 352 PRO B O 1
ATOM 10905 N N . THR B 1 353 ? 1.546 -31.344 23.5 1 31.47 353 THR B N 1
ATOM 10906 C CA . THR B 1 353 ? 0.322 -32.125 23.656 1 31.47 353 THR B CA 1
ATOM 10907 C C . THR B 1 353 ? -0.219 -32 25.078 1 31.47 353 THR B C 1
ATOM 10909 O O . THR B 1 353 ? 0.401 -32.5 26.031 1 31.47 353 THR B O 1
ATOM 10912 N N . ASN B 1 354 ? -0.372 -30.828 25.594 1 30.7 354 ASN B N 1
ATOM 10913 C CA . ASN B 1 354 ? -1.03 -31.031 26.875 1 30.7 354 ASN B CA 1
ATOM 10914 C C . ASN B 1 354 ? -1.817 -32.344 26.891 1 30.7 354 ASN B C 1
ATOM 10916 O O . ASN B 1 354 ? -2.742 -32.531 26.109 1 30.7 354 ASN B O 1
ATOM 10920 N N . LEU B 1 355 ? -1.137 -33.344 27.203 1 27.62 355 LEU B N 1
ATOM 10921 C CA . LEU B 1 355 ? -1.716 -34.531 27.797 1 27.62 355 LEU B CA 1
ATOM 10922 C C . LEU B 1 355 ? -2.883 -34.188 28.719 1 27.62 355 LEU B C 1
ATOM 10924 O O . LEU B 1 355 ? -2.686 -33.875 29.906 1 27.62 355 LEU B O 1
ATOM 10928 N N . LEU B 1 356 ? -3.707 -33.062 28.359 1 29.7 356 LEU B N 1
ATOM 10929 C CA . LEU B 1 356 ? -4.832 -33.094 29.281 1 29.7 356 LEU B CA 1
ATOM 10930 C C . LEU B 1 356 ? -5.172 -34.531 29.688 1 29.7 356 LEU B C 1
ATOM 10932 O O . LEU B 1 356 ? -5.109 -35.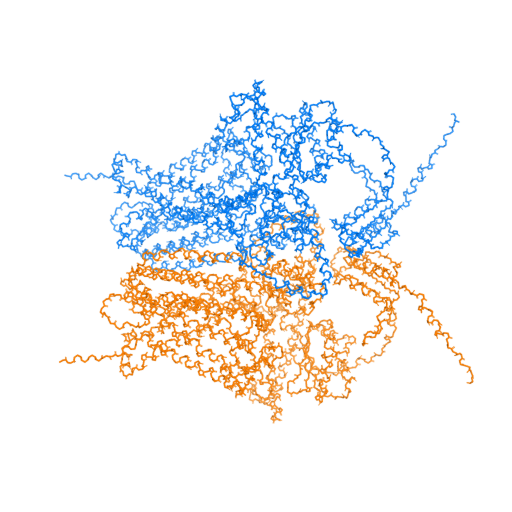438 28.859 1 29.7 356 LEU B O 1
ATOM 10936 N N . PRO B 1 357 ? -5.023 -34.812 30.953 1 27.86 357 PRO B N 1
ATOM 10937 C CA . PRO B 1 357 ? -5.543 -36.094 31.453 1 27.86 357 PRO B CA 1
ATOM 10938 C C . PRO B 1 357 ? -6.766 -36.562 30.688 1 27.86 357 PRO B C 1
ATOM 10940 O O . PRO B 1 357 ? -7.391 -35.812 29.953 1 27.86 357 PRO B O 1
ATOM 10943 N N . PHE B 1 358 ? -7.219 -37.812 31.047 1 29 358 PHE B N 1
ATOM 10944 C CA . PHE B 1 358 ? -8.359 -38.625 30.703 1 29 358 PHE B CA 1
ATOM 10945 C C . PHE B 1 358 ? -9.633 -37.812 30.594 1 29 358 PHE B C 1
ATOM 10947 O O . PHE B 1 358 ? -10.734 -38.344 30.516 1 29 358 PHE B O 1
ATOM 10954 N N . GLY B 1 359 ? -9.617 -36.562 31.125 1 31.56 359 GLY B N 1
ATOM 10955 C CA . GLY B 1 359 ? -10.961 -36 31.062 1 31.56 359 GLY B CA 1
ATOM 10956 C C . GLY B 1 359 ? -11.438 -35.719 29.656 1 31.56 359 GLY B C 1
ATOM 10957 O O . GLY B 1 359 ? -10.648 -35.812 28.703 1 31.56 359 GLY B O 1
ATOM 10958 N N . GLU B 1 360 ? -12.82 -35.438 29.438 1 33.59 360 GLU B N 1
ATOM 10959 C CA . GLU B 1 360 ? -13.547 -35.281 28.188 1 33.59 360 GLU B CA 1
ATOM 10960 C C . GLU B 1 360 ? -12.914 -34.188 27.328 1 33.59 360 GLU B C 1
ATOM 10962 O O . GLU B 1 360 ? -12.812 -33.031 27.75 1 33.59 360 GLU B O 1
ATOM 10967 N N . LYS B 1 361 ? -11.703 -34.281 26.797 1 41.19 361 LYS B N 1
ATOM 10968 C CA . LYS B 1 361 ? -11.172 -33.406 25.75 1 41.19 361 LYS B CA 1
ATOM 10969 C C . LYS B 1 361 ? -12.297 -32.594 25.094 1 41.19 361 LYS B C 1
ATOM 10971 O O . LYS B 1 361 ? -13.328 -33.156 24.719 1 41.19 361 LYS B O 1
ATOM 10976 N N . PRO B 1 362 ? -12.359 -31.359 25.359 1 47.72 362 PRO B N 1
ATOM 10977 C CA . PRO B 1 362 ? -13.398 -30.703 24.562 1 47.72 362 PRO B CA 1
ATOM 10978 C C . PRO B 1 362 ? -13.359 -31.094 23.094 1 47.72 362 PRO B C 1
ATOM 10980 O O . PRO B 1 362 ? -12.281 -31.172 22.5 1 47.72 362 PRO B O 1
ATOM 10983 N N . ALA B 1 363 ? -14.367 -31.859 22.531 1 54.75 363 ALA B N 1
ATOM 10984 C CA . ALA B 1 363 ? -14.555 -32.656 21.328 1 54.75 363 ALA B CA 1
ATOM 10985 C C . ALA B 1 363 ? -14.094 -31.922 20.094 1 54.75 363 ALA B C 1
ATOM 10987 O O . ALA B 1 363 ? -13.367 -32.469 19.25 1 54.75 363 ALA B O 1
ATOM 10988 N N . PHE B 1 364 ? -14.562 -30.625 19.781 1 74.75 364 PHE B N 1
ATOM 10989 C CA . PHE B 1 364 ? -14.188 -29.953 18.547 1 74.75 364 PHE B CA 1
ATOM 10990 C C . PHE B 1 364 ? -13.773 -28.5 18.812 1 74.75 364 PHE B C 1
ATOM 10992 O O . PHE B 1 364 ? -14.312 -27.859 19.719 1 74.75 364 PHE B O 1
ATOM 10999 N N . GLN B 1 365 ? -12.5 -28.125 18.453 1 78.94 365 GLN B N 1
ATOM 11000 C CA . GLN B 1 365 ? -12.102 -26.734 18.5 1 78.94 365 GLN B CA 1
ATOM 11001 C C . GLN B 1 365 ? -12.266 -26.062 17.141 1 78.94 365 GLN B C 1
ATOM 11003 O O . GLN B 1 365 ? -12.117 -26.703 16.109 1 78.94 365 GLN B O 1
ATOM 11008 N N . THR B 1 366 ? -12.719 -24.844 17.234 1 86.94 366 THR B N 1
ATOM 11009 C CA . THR B 1 366 ? -12.898 -24.078 16 1 86.94 366 THR B CA 1
ATOM 11010 C C . THR B 1 366 ? -11.602 -23.391 15.609 1 86.94 366 THR B C 1
ATOM 11012 O O . THR B 1 366 ? -10.828 -22.953 16.484 1 86.94 366 THR B O 1
ATOM 11015 N N . ARG B 1 367 ? -11.336 -23.438 14.406 1 89.44 367 ARG B N 1
ATOM 11016 C CA . ARG B 1 367 ? -10.203 -22.672 13.883 1 89.44 367 ARG B CA 1
ATOM 11017 C C . ARG B 1 367 ? -10.531 -21.188 13.797 1 89.44 367 ARG B C 1
ATOM 11019 O O . ARG B 1 367 ? -11.68 -20.781 14.008 1 89.44 367 ARG B O 1
ATOM 11026 N N . SER B 1 368 ? -9.531 -20.328 13.57 1 89.88 368 SER B N 1
ATOM 11027 C CA . SER B 1 368 ? -9.727 -18.875 13.602 1 89.88 368 SER B CA 1
ATOM 11028 C C . SER B 1 368 ? -9.953 -18.328 12.195 1 89.88 368 SER B C 1
ATOM 11030 O O . SER B 1 368 ? -9.625 -17.156 11.922 1 89.88 368 SER B O 1
ATOM 11032 N N . ASP B 1 369 ? -10.359 -19.156 11.227 1 94.38 369 ASP B N 1
ATOM 11033 C CA . ASP B 1 369 ? -10.617 -18.703 9.859 1 94.38 369 ASP B CA 1
ATOM 11034 C C . ASP B 1 369 ? -11.992 -19.141 9.383 1 94.38 369 ASP B C 1
ATOM 11036 O O . ASP B 1 369 ? -12.562 -20.109 9.906 1 94.38 369 ASP B O 1
ATOM 11040 N N . GLY B 1 370 ? -12.547 -18.391 8.484 1 95.44 370 GLY B N 1
ATOM 11041 C CA . GLY B 1 370 ? -13.859 -18.719 7.949 1 95.44 370 GLY B CA 1
ATOM 11042 C C . GLY B 1 370 ? -14.062 -18.234 6.527 1 95.44 370 GLY B C 1
ATOM 11043 O O . GLY B 1 370 ? -13.242 -17.484 5.996 1 95.44 370 GLY B O 1
ATOM 11044 N N . PHE B 1 371 ? -15.086 -18.812 5.855 1 96.75 371 PHE B N 1
ATOM 11045 C CA . PHE B 1 371 ? -15.484 -18.438 4.504 1 96.75 371 PHE B CA 1
ATOM 11046 C C . PHE B 1 371 ? -16.875 -17.844 4.5 1 96.75 371 PHE B C 1
ATOM 11048 O O . PHE B 1 371 ? -17.766 -18.312 5.215 1 96.75 371 PHE B O 1
ATOM 11055 N N . VAL B 1 372 ? -17.031 -16.734 3.828 1 97.12 372 VAL B N 1
ATOM 11056 C CA . VAL B 1 372 ? -18.328 -16.094 3.721 1 97.12 372 VAL B CA 1
ATOM 11057 C C . VAL B 1 372 ? -18.703 -15.922 2.248 1 97.12 372 VAL B C 1
ATOM 11059 O O . VAL B 1 372 ? -17.938 -15.336 1.477 1 97.12 372 VAL B O 1
ATOM 11062 N N . THR B 1 373 ? -19.844 -16.469 1.811 1 96.62 373 THR B N 1
ATOM 11063 C CA . THR B 1 373 ? -20.359 -16.359 0.447 1 96.62 373 THR B CA 1
ATOM 11064 C C . THR B 1 373 ? -21.516 -15.367 0.377 1 96.62 373 THR B C 1
ATOM 11066 O O . THR B 1 373 ? -22.422 -15.398 1.219 1 96.62 373 THR B O 1
ATOM 11069 N N . PHE B 1 374 ? -21.484 -14.461 -0.577 1 96.25 374 PHE B N 1
ATOM 11070 C CA . PHE B 1 374 ? -22.484 -13.406 -0.711 1 96.25 374 PHE B CA 1
ATOM 11071 C C . PHE B 1 374 ? -23.375 -13.656 -1.917 1 96.25 374 PHE B C 1
ATOM 11073 O O . PHE B 1 374 ? -23.078 -14.516 -2.75 1 96.25 374 PHE B O 1
ATOM 11080 N N . ARG B 1 375 ? -24.438 -12.883 -2.055 1 93.19 375 ARG B N 1
ATOM 11081 C CA . ARG B 1 375 ? -25.391 -12.992 -3.15 1 93.19 375 ARG B CA 1
ATOM 11082 C C . ARG B 1 375 ? -25.141 -11.922 -4.203 1 93.19 375 ARG B C 1
ATOM 11084 O O . ARG B 1 375 ? -25.797 -11.898 -5.246 1 93.19 375 ARG B O 1
ATOM 11091 N N . SER B 1 376 ? -24.281 -11.047 -3.916 1 92.88 376 SER B N 1
ATOM 11092 C CA . SER B 1 376 ? -23.969 -9.961 -4.84 1 92.88 376 SER B CA 1
ATOM 11093 C C . SER B 1 376 ? -22.469 -9.719 -4.914 1 92.88 376 SER B C 1
ATOM 11095 O O . SER B 1 376 ? -21.75 -9.914 -3.928 1 92.88 376 SER B O 1
ATOM 11097 N N . LEU B 1 377 ? -22.047 -9.297 -6.148 1 94.62 377 LEU B N 1
ATOM 11098 C CA . LEU B 1 377 ? -20.641 -8.977 -6.352 1 94.62 377 LEU B CA 1
ATOM 11099 C C . LEU B 1 377 ? -20.25 -7.715 -5.586 1 94.62 377 LEU B C 1
ATOM 11101 O O . LEU B 1 377 ? -19.125 -7.613 -5.074 1 94.62 377 LEU B O 1
ATOM 11105 N N . LYS B 1 378 ? -21.188 -6.758 -5.484 1 94.19 378 LYS B N 1
ATOM 11106 C CA . LYS B 1 378 ? -20.938 -5.512 -4.766 1 94.19 378 LYS B CA 1
ATOM 11107 C C . LYS B 1 378 ? -20.625 -5.781 -3.295 1 94.19 378 LYS B C 1
ATOM 11109 O O . LYS B 1 378 ? -19.672 -5.219 -2.744 1 94.19 378 LYS B O 1
ATOM 11114 N N . ALA B 1 379 ? -21.391 -6.684 -2.705 1 94.62 379 ALA B N 1
ATOM 11115 C CA . ALA B 1 379 ? -21.203 -7.008 -1.293 1 94.62 379 ALA B CA 1
ATOM 11116 C C . ALA B 1 379 ? -19.859 -7.711 -1.066 1 94.62 379 ALA B C 1
ATOM 11118 O O . ALA B 1 379 ? -19.141 -7.398 -0.117 1 94.62 379 ALA B O 1
ATOM 11119 N N . SER B 1 380 ? -19.578 -8.656 -1.951 1 96.06 380 SER B N 1
ATOM 11120 C CA . SER B 1 380 ? -18.328 -9.383 -1.824 1 96.06 380 SER B CA 1
ATOM 11121 C C . SER B 1 380 ? -17.125 -8.461 -2 1 96.06 380 SER B C 1
ATOM 11123 O O . SER B 1 380 ? -16.188 -8.5 -1.208 1 96.06 380 SER B O 1
ATOM 11125 N N . MET B 1 381 ? -17.172 -7.547 -3.029 1 95.25 381 MET B N 1
ATOM 11126 C CA . MET B 1 381 ? -16.062 -6.641 -3.309 1 95.25 381 MET B CA 1
ATOM 11127 C C . MET B 1 381 ? -15.945 -5.574 -2.227 1 95.25 381 MET B C 1
ATOM 11129 O O . MET B 1 381 ? -14.844 -5.156 -1.877 1 95.25 381 MET B O 1
ATOM 11133 N N . SER B 1 382 ? -17.062 -5.105 -1.715 1 94.06 382 SER B N 1
ATOM 11134 C CA . SER B 1 382 ? -17.047 -4.145 -0.62 1 94.06 382 SER B CA 1
ATOM 11135 C C . SER B 1 382 ? -16.438 -4.75 0.642 1 94.06 382 SER B C 1
ATOM 11137 O O . SER B 1 382 ? -15.609 -4.129 1.301 1 94.06 382 SER B O 1
ATOM 11139 N N . ALA B 1 383 ? -16.797 -5.988 0.961 1 94.75 383 ALA B N 1
ATOM 11140 C CA . ALA B 1 383 ? -16.281 -6.672 2.143 1 94.75 383 ALA B CA 1
ATOM 11141 C C . ALA B 1 383 ? -14.781 -6.949 2.004 1 94.75 383 ALA B C 1
ATOM 11143 O O . ALA B 1 383 ? -14.047 -6.938 2.994 1 94.75 383 ALA B O 1
ATOM 11144 N N . LEU B 1 384 ? -14.367 -7.191 0.806 1 94.75 384 LEU B N 1
ATOM 11145 C CA . LEU B 1 384 ? -12.961 -7.5 0.547 1 94.75 384 LEU B CA 1
ATOM 11146 C C . LEU B 1 384 ? -12.086 -6.27 0.762 1 94.75 384 LEU B C 1
ATOM 11148 O O . LEU B 1 384 ? -10.945 -6.387 1.222 1 94.75 384 LEU B O 1
ATOM 11152 N N . GLN B 1 385 ? -12.562 -5.082 0.481 1 93.12 385 GLN B N 1
ATOM 11153 C CA . GLN B 1 385 ? -11.742 -3.873 0.503 1 93.12 385 GLN B CA 1
ATOM 11154 C C . GLN B 1 385 ? -11.844 -3.168 1.854 1 93.12 385 GLN B C 1
ATOM 11156 O O . GLN B 1 385 ? -10.938 -2.434 2.244 1 93.12 385 GLN B O 1
ATOM 11161 N N . MET B 1 386 ? -12.828 -3.422 2.629 1 93.31 386 MET B N 1
ATOM 11162 C CA . MET B 1 386 ? -13.062 -2.697 3.873 1 93.31 386 MET B CA 1
ATOM 11163 C C . MET B 1 386 ? -12.273 -3.311 5.023 1 93.31 386 MET B C 1
ATOM 11165 O O . MET B 1 386 ? -12.047 -4.52 5.047 1 93.31 386 MET B O 1
ATOM 11169 N N . VAL B 1 387 ? -11.883 -2.414 5.953 1 93.38 387 VAL B N 1
ATOM 11170 C CA . VAL B 1 387 ? -11.297 -2.859 7.211 1 93.38 387 VAL B CA 1
ATOM 11171 C C . VAL B 1 387 ? -12.406 -3.209 8.203 1 93.38 387 VAL B C 1
ATOM 11173 O O . VAL B 1 387 ? -13.312 -2.408 8.438 1 93.38 387 VAL B O 1
ATOM 11176 N N . HIS B 1 388 ? -12.32 -4.387 8.773 1 93 388 HIS B N 1
ATOM 11177 C CA . HIS B 1 388 ? -13.453 -4.855 9.57 1 93 388 HIS B CA 1
ATOM 11178 C C . HIS B 1 388 ? -13.141 -4.785 11.062 1 93 388 HIS B C 1
ATOM 11180 O O . HIS B 1 388 ? -14.062 -4.766 11.891 1 93 388 HIS B O 1
ATOM 11186 N N . SER B 1 389 ? -11.883 -4.777 11.453 1 89.56 389 SER B N 1
ATOM 11187 C CA . SER B 1 389 ? -11.539 -4.77 12.875 1 89.56 389 SER B CA 1
ATOM 11188 C C . SER B 1 389 ? -10.578 -3.635 13.203 1 89.56 389 SER B C 1
ATOM 11190 O O . SER B 1 389 ? -9.836 -3.166 12.336 1 89.56 389 SER B O 1
ATOM 11192 N N . ALA B 1 390 ? -10.625 -3.209 14.484 1 87.56 390 ALA B N 1
ATOM 11193 C CA . ALA B 1 390 ? -9.758 -2.143 14.977 1 87.56 390 ALA B CA 1
ATOM 11194 C C . ALA B 1 390 ? -8.367 -2.674 15.305 1 87.56 390 ALA B C 1
ATOM 11196 O O . ALA B 1 390 ? -7.398 -1.912 15.344 1 87.56 390 ALA B O 1
ATOM 11197 N N . THR B 1 391 ? -8.312 -3.926 15.508 1 85.69 391 THR B N 1
ATOM 11198 C CA . THR B 1 391 ? -7.027 -4.539 15.805 1 85.69 391 THR B CA 1
ATOM 11199 C C . THR B 1 391 ? -6.383 -5.09 14.539 1 85.69 391 THR B C 1
ATOM 11201 O O . THR B 1 391 ? -7.043 -5.758 13.734 1 85.69 391 THR B O 1
ATOM 11204 N N . PRO B 1 392 ? -5.148 -4.73 14.367 1 86.12 392 PRO B N 1
ATOM 11205 C CA . PRO B 1 392 ? -4.465 -5.227 13.172 1 86.12 392 PRO B CA 1
ATOM 11206 C C . PRO B 1 392 ? -4.398 -6.75 13.117 1 86.12 392 PRO B C 1
ATOM 11208 O O . PRO B 1 392 ? -4.234 -7.402 14.156 1 86.12 392 PRO B O 1
ATOM 11211 N N . PHE B 1 393 ? -4.613 -7.398 12.055 1 85.06 393 PHE B N 1
ATOM 11212 C CA . PHE B 1 393 ? -4.477 -8.812 11.711 1 85.06 393 PHE B CA 1
ATOM 11213 C C . PHE B 1 393 ? -5.645 -9.617 12.273 1 85.06 393 PHE B C 1
ATOM 11215 O O . PHE B 1 393 ? -5.566 -10.844 12.375 1 85.06 393 PHE B O 1
ATOM 11222 N N . LYS B 1 394 ? -6.656 -8.875 12.695 1 87.75 394 LYS B N 1
ATOM 11223 C CA . LYS B 1 394 ? -7.898 -9.547 13.062 1 87.75 394 LYS B CA 1
ATOM 11224 C C . LYS B 1 394 ? -9.008 -9.242 12.062 1 87.75 394 LYS B C 1
ATOM 11226 O O . LYS B 1 394 ? -9.109 -8.125 11.562 1 87.75 394 LYS B O 1
ATOM 11231 N N . LEU B 1 395 ? -9.758 -10.25 11.727 1 91.38 395 LEU B N 1
ATOM 11232 C CA . LEU B 1 395 ? -10.852 -10.148 10.773 1 91.38 395 LEU B CA 1
ATOM 11233 C C . LEU B 1 395 ? -10.375 -9.555 9.453 1 91.38 395 LEU B C 1
ATOM 11235 O O . LEU B 1 395 ? -10.93 -8.562 8.977 1 91.38 395 LEU B O 1
ATOM 11239 N N . TYR B 1 396 ? -9.352 -10.148 8.969 1 90.5 396 TYR B N 1
ATOM 11240 C CA . TYR B 1 396 ? -8.75 -9.711 7.711 1 90.5 396 TYR B CA 1
ATOM 11241 C C . TYR B 1 396 ? -9.352 -10.461 6.527 1 90.5 396 TYR B C 1
ATOM 11243 O O . TYR B 1 396 ? -9.289 -11.695 6.477 1 90.5 396 TYR B O 1
ATOM 11251 N N . ALA B 1 397 ? -9.984 -9.742 5.59 1 93.69 397 ALA B N 1
ATOM 11252 C CA . ALA B 1 397 ? -10.648 -10.344 4.441 1 93.69 397 ALA B CA 1
ATOM 11253 C C . ALA B 1 397 ? -9.688 -10.508 3.27 1 93.69 397 ALA B C 1
ATOM 11255 O O . ALA B 1 397 ? -8.914 -9.594 2.963 1 93.69 397 ALA B O 1
ATOM 11256 N N . MET B 1 398 ? -9.656 -11.727 2.691 1 93.38 398 MET B N 1
ATOM 11257 C CA . MET B 1 398 ? -8.867 -12.047 1.509 1 93.38 398 MET B CA 1
ATOM 11258 C C . MET B 1 398 ? -9.719 -12.766 0.464 1 93.38 398 MET B C 1
ATOM 11260 O O . MET B 1 398 ? -10.781 -13.305 0.785 1 93.38 398 MET B O 1
ATOM 11264 N N . PRO B 1 399 ? -9.312 -12.672 -0.818 1 92.62 399 PRO B N 1
ATOM 11265 C CA . PRO B 1 399 ? -10.055 -13.438 -1.823 1 92.62 399 PRO B CA 1
ATOM 11266 C C . PRO B 1 399 ? -10.023 -14.938 -1.556 1 92.62 399 PRO B C 1
ATOM 11268 O O . PRO B 1 399 ? -8.992 -15.484 -1.171 1 92.62 399 PRO B O 1
ATOM 11271 N N . ALA B 1 400 ? -11.102 -15.602 -1.695 1 94.62 400 ALA B N 1
ATOM 11272 C CA . ALA B 1 400 ? -11.219 -17.047 -1.456 1 94.62 400 ALA B CA 1
ATOM 11273 C C . ALA B 1 400 ? -10.797 -17.844 -2.689 1 94.62 400 ALA B C 1
ATOM 11275 O O . ALA B 1 400 ? -11.125 -17.469 -3.818 1 94.62 400 ALA B O 1
ATOM 11276 N N . PRO B 1 401 ? -10.023 -18.859 -2.514 1 92.25 401 PRO B N 1
ATOM 11277 C CA . PRO B 1 401 ? -9.734 -19.766 -3.623 1 92.25 401 PRO B CA 1
ATOM 11278 C C . PRO B 1 401 ? -10.898 -20.703 -3.934 1 92.25 401 PRO B C 1
ATOM 11280 O O . PRO B 1 401 ? -11.898 -20.719 -3.213 1 92.25 401 PRO B O 1
ATOM 11283 N N . LEU B 1 402 ? -10.797 -21.359 -5.047 1 90.25 402 LEU B N 1
ATOM 11284 C CA . LEU B 1 402 ? -11.781 -22.391 -5.348 1 90.25 402 LEU B CA 1
ATOM 11285 C C . LEU B 1 402 ? -11.758 -23.484 -4.285 1 90.25 402 LEU B C 1
ATOM 11287 O O . LEU B 1 402 ? -10.703 -23.797 -3.719 1 90.25 402 LEU B O 1
ATOM 11291 N N . PRO B 1 403 ? -12.836 -24.016 -3.982 1 88.56 403 PRO B N 1
ATOM 11292 C CA . PRO B 1 403 ? -12.922 -25.016 -2.922 1 88.56 403 PRO B CA 1
ATOM 11293 C C . PRO B 1 403 ? -11.93 -26.172 -3.117 1 88.56 403 PRO B C 1
ATOM 11295 O O . PRO B 1 403 ? -11.367 -26.672 -2.143 1 88.56 403 PRO B O 1
ATOM 11298 N N . ASP B 1 404 ? -11.625 -26.516 -4.395 1 83.31 404 ASP B N 1
ATOM 11299 C CA . ASP B 1 404 ? -10.727 -27.641 -4.676 1 83.31 404 ASP B CA 1
ATOM 11300 C C . ASP B 1 404 ? -9.266 -27.219 -4.504 1 83.31 404 ASP B C 1
ATOM 11302 O O . ASP B 1 404 ? -8.383 -28.062 -4.371 1 83.31 404 ASP B O 1
ATOM 11306 N N . ASP B 1 405 ? -9.094 -25.984 -4.414 1 87.12 405 ASP B N 1
ATOM 11307 C CA . ASP B 1 405 ? -7.727 -25.484 -4.328 1 87.12 405 ASP B CA 1
ATOM 11308 C C . ASP B 1 405 ? -7.387 -25.062 -2.904 1 87.12 405 ASP B C 1
ATOM 11310 O O . ASP B 1 405 ? -6.297 -24.531 -2.65 1 87.12 405 ASP B O 1
ATOM 11314 N N . VAL B 1 406 ? -8.219 -25.328 -1.923 1 90.31 406 VAL B N 1
ATOM 11315 C CA . VAL B 1 406 ? -8 -24.891 -0.548 1 90.31 406 VAL B CA 1
ATOM 11316 C C . VAL B 1 406 ? -7.129 -25.906 0.182 1 90.31 406 VAL B C 1
ATOM 11318 O O . VAL B 1 406 ? -7.391 -27.109 0.129 1 90.31 406 VAL B O 1
ATOM 11321 N N . PHE B 1 407 ? -6.004 -25.438 0.805 1 89.31 407 PHE B N 1
ATOM 11322 C CA . PHE B 1 407 ? -5.215 -26.25 1.722 1 89.31 407 PHE B CA 1
ATOM 11323 C C . PHE B 1 407 ? -5.793 -26.188 3.131 1 89.31 407 PHE B C 1
ATOM 11325 O O . PHE B 1 407 ? -5.41 -25.328 3.93 1 89.31 407 PHE B O 1
ATOM 11332 N N . TRP B 1 408 ? -6.586 -27.094 3.443 1 86.75 408 TRP B N 1
ATOM 11333 C CA . TRP B 1 408 ? -7.328 -27.062 4.699 1 86.75 408 TRP B CA 1
ATOM 11334 C C . TRP B 1 408 ? -6.387 -27.172 5.895 1 86.75 408 TRP B C 1
ATOM 11336 O O . TRP B 1 408 ? -6.699 -26.672 6.98 1 86.75 408 TRP B O 1
ATOM 11346 N N . ASP B 1 409 ? -5.195 -27.734 5.691 1 83.94 409 ASP B N 1
ATOM 11347 C CA . ASP B 1 409 ? -4.238 -27.844 6.789 1 83.94 409 ASP B CA 1
ATOM 11348 C C . ASP B 1 409 ? -3.695 -26.484 7.199 1 83.94 409 ASP B C 1
ATOM 11350 O O . ASP B 1 409 ? -3.264 -26.297 8.336 1 83.94 409 ASP B O 1
ATOM 11354 N N . ASN B 1 410 ? -3.789 -25.578 6.254 1 88.88 410 ASN B N 1
ATOM 11355 C CA . ASN B 1 410 ? -3.234 -24.25 6.527 1 88.88 410 ASN B CA 1
ATOM 11356 C C . ASN B 1 410 ? -4.32 -23.266 6.941 1 88.88 410 ASN B C 1
ATOM 11358 O O . ASN B 1 410 ? -4.02 -22.125 7.328 1 88.88 410 ASN B O 1
ATOM 11362 N N . VAL B 1 411 ? -5.566 -23.734 6.91 1 90.81 411 VAL B N 1
ATOM 11363 C CA . VAL B 1 411 ? -6.668 -22.891 7.355 1 90.81 411 VAL B CA 1
ATOM 11364 C C . VAL B 1 411 ? -6.695 -22.844 8.883 1 90.81 411 VAL B C 1
ATOM 11366 O O . VAL B 1 411 ? -6.73 -23.875 9.539 1 90.81 411 VAL B O 1
ATOM 11369 N N . GLY B 1 412 ? -6.492 -21.719 9.516 1 87.5 412 GLY B N 1
ATOM 11370 C CA . GLY B 1 412 ? -6.543 -21.547 10.961 1 87.5 412 GLY B CA 1
ATOM 11371 C C . GLY B 1 412 ? -5.176 -21.359 11.586 1 87.5 412 GLY B C 1
ATOM 11372 O O . GLY B 1 412 ? -5.055 -21.281 12.812 1 87.5 412 GLY B O 1
ATOM 11373 N N . VAL B 1 413 ? -4.207 -21.312 10.773 1 85.88 413 VAL B N 1
ATOM 11374 C CA . VAL B 1 413 ? -2.873 -21.062 11.305 1 85.88 413 VAL B CA 1
ATOM 11375 C C . VAL B 1 413 ? -2.777 -19.625 11.828 1 85.88 413 VAL B C 1
ATOM 11377 O O . VAL B 1 413 ? -3.182 -18.688 11.148 1 85.88 413 VAL B O 1
ATOM 11380 N N . PRO B 1 414 ? -2.311 -19.5 13.055 1 82.69 414 PRO B N 1
ATOM 11381 C CA . PRO B 1 414 ? -2.215 -18.156 13.625 1 82.69 414 PRO B CA 1
ATOM 11382 C C . PRO B 1 414 ? -1.249 -17.25 12.859 1 82.69 414 PRO B C 1
ATOM 11384 O O . PRO B 1 414 ? -0.333 -17.75 12.195 1 82.69 414 PRO B O 1
ATOM 11387 N N . HIS B 1 415 ? -1.479 -16.016 12.953 1 81.81 415 HIS B N 1
ATOM 11388 C CA . HIS B 1 415 ? -0.726 -15.039 12.18 1 81.81 415 HIS B CA 1
ATOM 11389 C C . HIS B 1 415 ? 0.754 -15.07 12.547 1 81.81 415 HIS B C 1
ATOM 11391 O O . HIS B 1 415 ? 1.616 -14.953 11.672 1 81.81 415 HIS B O 1
ATOM 11397 N N . MET B 1 416 ? 1.108 -15.188 13.805 1 77.88 416 MET B N 1
ATOM 11398 C CA . MET B 1 416 ? 2.502 -15.195 14.234 1 77.88 416 MET B CA 1
ATOM 11399 C C . MET B 1 416 ? 3.264 -16.359 13.609 1 77.88 416 MET B C 1
ATOM 11401 O O . MET B 1 416 ? 4.43 -16.203 13.242 1 77.88 416 MET B O 1
ATOM 11405 N N . ARG B 1 417 ? 2.615 -17.531 13.555 1 81.19 417 ARG B N 1
ATOM 11406 C CA . ARG B 1 417 ? 3.256 -18.688 12.93 1 81.19 417 ARG B CA 1
ATOM 11407 C C . ARG B 1 417 ? 3.494 -18.438 11.445 1 81.19 417 ARG B C 1
ATOM 11409 O O . ARG B 1 417 ? 4.504 -18.875 10.891 1 81.19 417 ARG B O 1
ATOM 11416 N N . GLN B 1 418 ? 2.594 -17.812 10.859 1 84.69 418 GLN B N 1
ATOM 11417 C CA . GLN B 1 418 ? 2.76 -17.484 9.445 1 84.69 418 GLN B CA 1
ATOM 11418 C C . GLN B 1 418 ? 3.916 -16.516 9.234 1 84.69 418 GLN B C 1
ATOM 11420 O O . GLN B 1 418 ? 4.688 -16.656 8.281 1 84.69 418 GLN B O 1
ATOM 11425 N N . GLU B 1 419 ? 4.004 -15.578 10.156 1 83.19 419 GLU B N 1
ATOM 11426 C CA . GLU B 1 419 ? 5.082 -14.602 10.047 1 83.19 419 GLU B CA 1
ATOM 11427 C C . GLU B 1 419 ? 6.441 -15.258 10.281 1 83.19 419 GLU B C 1
ATOM 11429 O O . GLU B 1 419 ? 7.418 -14.93 9.609 1 83.19 419 GLU B O 1
ATOM 11434 N N . LEU B 1 420 ? 6.469 -16.078 11.242 1 82.5 420 LEU B N 1
ATOM 11435 C CA . LEU B 1 420 ? 7.711 -16.781 11.523 1 82.5 420 LEU B CA 1
ATOM 11436 C C . LEU B 1 420 ? 8.078 -17.703 10.359 1 82.5 420 LEU B C 1
ATOM 11438 O O . LEU B 1 420 ? 9.258 -17.859 10.031 1 82.5 420 LEU B O 1
ATOM 11442 N N . GLY B 1 421 ? 7 -18.375 9.82 1 86.12 421 GLY B N 1
ATOM 11443 C CA . GLY B 1 421 ? 7.246 -19.188 8.641 1 86.12 421 GLY B CA 1
ATOM 11444 C C . GLY B 1 421 ? 7.773 -18.406 7.465 1 86.12 421 GLY B C 1
ATOM 11445 O O . GLY B 1 421 ? 8.664 -18.859 6.75 1 86.12 421 GLY B O 1
ATOM 11446 N N . MET B 1 422 ? 7.242 -17.25 7.305 1 87.75 422 MET B N 1
ATOM 11447 C CA . MET B 1 422 ? 7.695 -16.375 6.227 1 87.75 422 MET B CA 1
ATOM 11448 C C . MET B 1 422 ? 9.133 -15.914 6.465 1 87.75 422 MET B C 1
ATOM 11450 O O . MET B 1 422 ? 9.938 -15.875 5.531 1 87.75 422 MET B O 1
ATOM 11454 N N . LEU B 1 423 ? 9.469 -15.531 7.742 1 84.12 423 LEU B N 1
ATOM 11455 C CA . LEU B 1 423 ? 10.82 -15.102 8.086 1 84.12 423 LEU B CA 1
ATOM 11456 C C . LEU B 1 423 ? 11.812 -16.25 7.879 1 84.12 423 LEU B C 1
ATOM 11458 O O . LEU B 1 423 ? 12.906 -16.031 7.348 1 84.12 423 LEU B O 1
ATOM 11462 N N . LEU B 1 424 ? 11.359 -17.375 8.289 1 87.19 424 LEU B N 1
ATOM 11463 C CA . LEU B 1 424 ? 12.219 -18.531 8.102 1 87.19 424 LEU B CA 1
ATOM 11464 C C . LEU B 1 424 ? 12.422 -18.828 6.625 1 87.19 424 LEU B C 1
ATOM 11466 O O . LEU B 1 424 ? 13.531 -19.156 6.199 1 87.19 424 LEU B O 1
ATOM 11470 N N . SER B 1 425 ? 11.312 -18.766 5.895 1 91 425 SER B N 1
ATOM 11471 C CA . SER B 1 425 ? 11.398 -19.016 4.457 1 91 425 SER B CA 1
ATOM 11472 C C . SER B 1 425 ? 12.336 -18.016 3.785 1 91 425 SER B C 1
ATOM 11474 O O . SER B 1 425 ? 13.188 -18.406 2.98 1 91 425 SER B O 1
ATOM 11476 N N . ILE B 1 426 ? 12.25 -16.766 4.078 1 87.06 426 ILE B N 1
ATOM 11477 C CA . ILE B 1 426 ? 13.094 -15.734 3.482 1 87.06 426 ILE B CA 1
ATOM 11478 C C . ILE B 1 426 ? 14.539 -15.945 3.914 1 87.06 426 ILE B C 1
ATOM 11480 O O . ILE B 1 426 ? 15.461 -15.859 3.094 1 87.06 426 ILE B O 1
ATOM 11484 N N . SER B 1 427 ? 14.789 -16.203 5.238 1 84.69 427 SER B N 1
ATOM 11485 C CA . SER B 1 427 ? 16.125 -16.422 5.758 1 84.69 427 SER B CA 1
ATOM 11486 C C . SER B 1 427 ? 16.797 -17.625 5.078 1 84.69 427 SER B C 1
ATOM 11488 O O . SER B 1 427 ? 17.953 -17.547 4.652 1 84.69 427 SER B O 1
ATOM 11490 N N . LEU B 1 428 ? 16.031 -18.656 4.969 1 90 428 LEU B N 1
ATOM 11491 C CA . LEU B 1 428 ? 16.562 -19.859 4.312 1 90 428 LEU B CA 1
ATOM 11492 C C . LEU B 1 428 ? 16.859 -19.578 2.846 1 90 428 LEU B C 1
ATOM 11494 O O . LEU B 1 428 ? 17.844 -20.094 2.301 1 90 428 LEU B O 1
ATOM 11498 N N . THR B 1 429 ? 16.016 -18.812 2.213 1 90.44 429 THR B N 1
ATOM 11499 C CA . THR B 1 429 ? 16.234 -18.469 0.815 1 90.44 429 THR B CA 1
ATOM 11500 C C . THR B 1 429 ? 17.5 -17.625 0.66 1 90.44 429 THR B C 1
ATOM 11502 O O . THR B 1 429 ? 18.281 -17.859 -0.26 1 90.44 429 THR B O 1
ATOM 11505 N N . VAL B 1 430 ? 17.75 -16.672 1.555 1 83.5 430 VAL B N 1
ATOM 11506 C CA . VAL B 1 430 ? 18.938 -15.82 1.494 1 83.5 430 VAL B CA 1
ATOM 11507 C C . VAL B 1 430 ? 20.188 -16.672 1.757 1 83.5 430 VAL B C 1
ATOM 11509 O O . VAL B 1 430 ? 21.203 -16.531 1.058 1 83.5 430 VAL B O 1
ATOM 11512 N N . VAL B 1 431 ? 20.109 -17.562 2.74 1 85.88 431 VAL B N 1
ATOM 11513 C CA . VAL B 1 431 ? 21.219 -18.453 3.061 1 85.88 431 VAL B CA 1
ATOM 11514 C C . VAL B 1 431 ? 21.516 -19.359 1.87 1 85.88 431 VAL B C 1
ATOM 11516 O O . VAL B 1 431 ? 22.672 -19.547 1.502 1 85.88 431 VAL B O 1
ATOM 11519 N N . LEU B 1 432 ? 20.438 -19.859 1.313 1 90.25 432 LEU B N 1
ATOM 11520 C CA . LEU B 1 432 ? 20.609 -20.719 0.142 1 90.25 432 LEU B CA 1
ATOM 11521 C C . LEU B 1 432 ? 21.234 -19.938 -1.01 1 90.25 432 LEU B C 1
ATOM 11523 O O . LEU B 1 432 ? 22.062 -20.469 -1.756 1 90.25 432 LEU B O 1
ATOM 11527 N N . CYS B 1 433 ? 20.812 -18.672 -1.152 1 87.25 433 CYS B N 1
ATOM 11528 C CA . CYS B 1 433 ? 21.328 -17.828 -2.225 1 87.25 433 CYS B CA 1
ATOM 11529 C C . CYS B 1 433 ? 22.828 -17.609 -2.059 1 87.25 433 CYS B C 1
ATOM 11531 O O . CYS B 1 433 ? 23.578 -17.672 -3.029 1 87.25 433 CYS B O 1
ATOM 11533 N N . VAL B 1 434 ? 23.359 -17.406 -0.847 1 82.88 434 VAL B N 1
ATOM 11534 C CA . VAL B 1 434 ? 24.766 -17.156 -0.579 1 82.88 434 VAL B CA 1
ATOM 11535 C C . VAL B 1 434 ? 25.562 -18.453 -0.795 1 82.88 434 VAL B C 1
ATOM 11537 O O . VAL B 1 434 ? 26.609 -18.438 -1.456 1 82.88 434 VAL B O 1
ATOM 11540 N N . PHE B 1 435 ? 25.031 -19.547 -0.331 1 85.56 435 PHE B N 1
ATOM 11541 C CA . PHE B 1 435 ? 25.734 -20.812 -0.455 1 85.56 435 PHE B CA 1
ATOM 11542 C C . PHE B 1 435 ? 25.688 -21.328 -1.889 1 85.56 435 PHE B C 1
ATOM 11544 O O . PHE B 1 435 ? 26.594 -22.031 -2.342 1 85.56 435 PHE B O 1
ATOM 11551 N N . TRP B 1 436 ? 24.578 -21.078 -2.58 1 87.06 436 TRP B N 1
ATOM 11552 C CA . TRP B 1 436 ? 24.406 -21.516 -3.957 1 87.06 436 TRP B CA 1
ATOM 11553 C C . TRP B 1 436 ? 25.375 -20.812 -4.891 1 87.06 436 TRP B C 1
ATOM 11555 O O . TRP B 1 436 ? 25.609 -21.266 -6.012 1 87.06 436 TRP B O 1
ATOM 11565 N N . THR B 1 437 ? 25.953 -19.719 -4.445 1 84.06 437 THR B N 1
ATOM 11566 C CA . THR B 1 437 ? 26.922 -18.969 -5.238 1 84.06 437 THR B CA 1
ATOM 11567 C C . THR B 1 437 ? 28.156 -19.812 -5.504 1 84.06 437 THR B C 1
ATOM 11569 O O . THR B 1 437 ? 28.781 -19.688 -6.559 1 84.06 437 THR B O 1
ATOM 11572 N N . VAL B 1 438 ? 28.422 -20.734 -4.625 1 80.81 438 VAL B N 1
ATOM 11573 C CA . VAL B 1 438 ? 29.625 -21.547 -4.734 1 80.81 438 VAL B CA 1
ATOM 11574 C C . VAL B 1 438 ? 29.469 -22.531 -5.891 1 80.81 438 VAL B C 1
ATOM 11576 O O . VAL B 1 438 ? 30.281 -22.531 -6.824 1 80.81 438 VAL B O 1
ATOM 11579 N N . PRO B 1 439 ? 28.453 -23.328 -5.906 1 83.06 439 PRO B N 1
ATOM 11580 C CA . PRO B 1 439 ? 28.328 -24.25 -7.039 1 83.06 439 PRO B CA 1
ATOM 11581 C C . PRO B 1 439 ? 28.109 -23.516 -8.367 1 83.06 439 PRO B C 1
ATOM 11583 O O . PRO B 1 439 ? 28.609 -23.969 -9.406 1 83.06 439 PRO B O 1
ATOM 11586 N N . VAL B 1 440 ? 27.406 -22.438 -8.391 1 83.12 440 VAL B N 1
ATOM 11587 C CA . VAL B 1 440 ? 27.125 -21.719 -9.633 1 83.12 440 VAL B CA 1
ATOM 11588 C C . VAL B 1 440 ? 28.422 -21.094 -10.156 1 83.12 440 VAL B C 1
ATOM 11590 O O . VAL B 1 440 ? 28.672 -21.094 -11.359 1 83.12 440 VAL B O 1
ATOM 11593 N N . ALA B 1 441 ? 29.203 -20.469 -9.258 1 76.06 441 ALA B N 1
ATOM 11594 C CA . ALA B 1 441 ? 30.484 -19.906 -9.664 1 76.06 441 ALA B CA 1
ATOM 11595 C C . ALA B 1 441 ? 31.406 -20.984 -10.227 1 76.06 441 ALA B C 1
ATOM 11597 O O . ALA B 1 441 ? 32.125 -20.75 -11.195 1 76.06 441 ALA B O 1
ATOM 11598 N N . PHE B 1 442 ? 31.328 -22.156 -9.633 1 77.19 442 PHE B N 1
ATOM 11599 C CA . PHE B 1 442 ? 32.125 -23.281 -10.109 1 77.19 442 PHE B CA 1
ATOM 11600 C C . PHE B 1 442 ? 31.719 -23.688 -11.516 1 77.19 442 PHE B C 1
ATOM 11602 O O . PHE B 1 442 ? 32.562 -23.844 -12.391 1 77.19 442 PHE B O 1
ATOM 11609 N N . VAL B 1 443 ? 30.453 -23.828 -11.719 1 78.31 443 VAL B N 1
ATOM 11610 C CA . VAL B 1 443 ? 29.938 -24.25 -13.016 1 78.31 443 VAL B CA 1
ATOM 11611 C C . VAL B 1 443 ? 30.234 -23.188 -14.07 1 78.31 443 VAL B C 1
ATOM 11613 O O . VAL B 1 443 ? 30.578 -23.5 -15.211 1 78.31 443 VAL B O 1
ATOM 11616 N N . SER B 1 444 ? 30.047 -21.891 -13.703 1 74.94 444 SER B N 1
ATOM 11617 C CA . SER B 1 444 ? 30.281 -20.812 -14.648 1 74.94 444 SER B CA 1
ATOM 11618 C C . SER B 1 444 ? 31.766 -20.703 -14.992 1 74.94 444 SER B C 1
ATOM 11620 O O . SER B 1 444 ? 32.125 -20.281 -16.094 1 74.94 444 SER B O 1
ATOM 11622 N N . SER B 1 445 ? 32.625 -21.062 -14.062 1 70.94 445 SER B N 1
ATOM 11623 C CA . SER B 1 445 ? 34.062 -21 -14.312 1 70.94 445 SER B CA 1
ATOM 11624 C C . SER B 1 445 ? 34.5 -22.094 -15.273 1 70.94 445 SER B C 1
ATOM 11626 O O . SER B 1 445 ? 35.5 -21.953 -15.969 1 70.94 445 SER B O 1
ATOM 11628 N N . VAL B 1 446 ? 33.719 -23.109 -15.25 1 71.06 446 VAL B N 1
ATOM 11629 C CA . VAL B 1 446 ? 34.031 -24.219 -16.141 1 71.06 446 VAL B CA 1
ATOM 11630 C C . VAL B 1 446 ? 33.875 -23.766 -17.594 1 71.06 446 VAL B C 1
ATOM 11632 O O . VAL B 1 446 ? 34.531 -24.281 -18.484 1 71.06 446 VAL B O 1
ATOM 11635 N N . SER B 1 447 ? 33 -22.734 -17.812 1 69.44 447 SER B N 1
ATOM 11636 C CA . SER B 1 447 ? 32.781 -22.234 -19.172 1 69.44 447 SER B CA 1
ATOM 11637 C C . SER B 1 447 ? 34 -21.469 -19.688 1 69.44 447 SER B C 1
ATOM 11639 O O . SER B 1 447 ? 34.156 -21.312 -20.906 1 69.44 447 SER B O 1
ATOM 11641 N N . GLN B 1 448 ? 34.719 -21 -18.656 1 64.38 448 GLN B N 1
ATOM 11642 C CA . GLN B 1 448 ? 35.969 -20.312 -19.047 1 64.38 448 GLN B CA 1
ATOM 11643 C C . GLN B 1 448 ? 37.156 -21.266 -19 1 64.38 448 GLN B C 1
ATOM 11645 O O . GLN B 1 448 ? 37.938 -21.25 -18.047 1 64.38 448 GLN B O 1
ATOM 11650 N N . VAL B 1 449 ? 37.188 -22.078 -20.031 1 63.69 449 VAL B N 1
ATOM 11651 C CA . VAL B 1 449 ? 38.125 -23.203 -20.094 1 63.69 449 VAL B CA 1
ATOM 11652 C C . VAL B 1 449 ? 39.531 -22.719 -19.891 1 63.69 449 VAL B C 1
ATOM 11654 O O . VAL B 1 449 ? 40.344 -23.391 -19.219 1 63.69 449 VAL B O 1
ATOM 11657 N N . GLN B 1 450 ? 39.75 -21.516 -20.531 1 59.16 450 GLN B N 1
ATOM 11658 C CA . GLN B 1 450 ? 41.125 -21.031 -20.469 1 59.16 450 GLN B CA 1
ATOM 11659 C C . GLN B 1 450 ? 41.531 -20.75 -19.016 1 59.16 450 GLN B C 1
ATOM 11661 O O . GLN B 1 450 ? 42.656 -21.109 -18.609 1 59.16 450 GLN B O 1
ATOM 11666 N N . ASN B 1 451 ? 40.531 -20.203 -18.344 1 60.78 451 ASN B N 1
ATOM 11667 C CA . ASN B 1 451 ? 40.875 -19.891 -16.953 1 60.78 451 ASN B CA 1
ATOM 11668 C C . ASN B 1 451 ? 40.906 -21.141 -16.078 1 60.78 451 ASN B C 1
ATOM 11670 O O . ASN B 1 451 ? 41.719 -21.266 -15.18 1 60.78 451 ASN B O 1
ATOM 11674 N N . LEU B 1 452 ? 40.125 -22.109 -16.422 1 64.69 452 LEU B N 1
ATOM 11675 C CA . LEU B 1 452 ? 40.062 -23.344 -15.664 1 64.69 452 LEU B CA 1
ATOM 11676 C C . LEU B 1 452 ? 41.344 -24.172 -15.883 1 64.69 452 LEU B C 1
ATOM 11678 O O . LEU B 1 452 ? 41.844 -24.797 -14.945 1 64.69 452 LEU B O 1
ATOM 11682 N N . LYS B 1 453 ? 41.812 -24.078 -17.078 1 68.69 453 LYS B N 1
ATOM 11683 C CA . LYS B 1 453 ? 43.031 -24.812 -17.406 1 68.69 453 LYS B CA 1
ATOM 11684 C C . LYS B 1 453 ? 44.219 -24.266 -16.641 1 68.69 453 LYS B C 1
ATOM 11686 O O . LYS B 1 453 ? 45.125 -25.016 -16.281 1 68.69 453 LYS B O 1
ATOM 11691 N N . ARG B 1 454 ? 44.094 -23 -16.484 1 62.62 454 ARG B N 1
ATOM 11692 C CA . ARG B 1 454 ? 45.188 -22.359 -15.773 1 62.62 454 ARG B CA 1
ATOM 11693 C C . ARG B 1 454 ? 45.188 -22.781 -14.305 1 62.62 454 ARG B C 1
ATOM 11695 O O . ARG B 1 454 ? 46.25 -22.984 -13.719 1 62.62 454 ARG B O 1
ATOM 11702 N N . GLU B 1 455 ? 44 -23.031 -13.758 1 61.91 455 GLU B N 1
ATOM 11703 C CA . GLU B 1 455 ? 43.906 -23.312 -12.328 1 61.91 455 GLU B CA 1
ATOM 11704 C C . GLU B 1 455 ? 44 -24.828 -12.062 1 61.91 455 GLU B C 1
ATOM 11706 O O . GLU B 1 455 ? 44.438 -25.25 -10.992 1 61.91 455 GLU B O 1
ATOM 11711 N N . LEU B 1 456 ? 43.562 -25.594 -13.055 1 65 456 LEU B N 1
ATOM 11712 C CA . LEU B 1 456 ? 43.562 -27.047 -12.883 1 65 456 LEU B CA 1
ATOM 11713 C C . LEU B 1 456 ? 44.5 -27.703 -13.922 1 65 456 LEU B C 1
ATOM 11715 O O . LEU B 1 456 ? 44.062 -27.953 -15.047 1 65 456 LEU B O 1
ATOM 11719 N N . PRO B 1 457 ? 45.719 -28.016 -13.633 1 67.38 457 PRO B N 1
ATOM 11720 C CA . PRO B 1 457 ? 46.719 -28.531 -14.57 1 67.38 457 PRO B CA 1
ATOM 11721 C C . PRO B 1 457 ? 46.281 -29.859 -15.211 1 67.38 457 PRO B C 1
ATOM 11723 O O . PRO B 1 457 ? 46.688 -30.172 -16.328 1 67.38 457 PRO B O 1
ATOM 11726 N N . PHE B 1 458 ? 45.469 -30.625 -14.469 1 71.19 458 PHE B N 1
ATOM 11727 C CA . PHE B 1 458 ? 45.031 -31.906 -15.039 1 71.19 458 PHE B CA 1
ATOM 11728 C C . PHE B 1 458 ? 44.219 -31.672 -16.297 1 71.19 458 PHE B C 1
ATOM 11730 O O . PHE B 1 458 ? 44.25 -32.5 -17.219 1 71.19 458 PHE B O 1
ATOM 11737 N N . LEU B 1 459 ? 43.5 -30.594 -16.406 1 71.5 459 LEU B N 1
ATOM 11738 C CA . LEU B 1 459 ? 42.625 -30.281 -17.547 1 71.5 459 LEU B CA 1
ATOM 11739 C C . LEU B 1 459 ? 43.469 -29.875 -18.75 1 71.5 459 LEU B C 1
ATOM 11741 O O . LEU B 1 459 ? 43.062 -30.109 -19.906 1 71.5 459 LEU B O 1
ATOM 11745 N N . GLU B 1 460 ? 44.594 -29.266 -18.453 1 71 460 GLU B N 1
ATOM 11746 C CA . GLU B 1 460 ? 45.5 -28.906 -19.547 1 71 460 GLU B CA 1
ATOM 11747 C C . GLU B 1 460 ? 46.031 -30.141 -20.25 1 71 460 GLU B C 1
ATOM 11749 O O . GLU B 1 460 ? 46.125 -30.172 -21.484 1 71 460 GLU B O 1
ATOM 11754 N N . THR B 1 461 ? 46.281 -31.156 -19.453 1 71.56 461 THR B N 1
ATOM 11755 C CA . THR B 1 461 ? 46.812 -32.375 -20.031 1 71.56 461 THR B CA 1
ATOM 11756 C C . THR B 1 461 ? 45.75 -33.094 -20.859 1 71.56 461 THR B C 1
ATOM 11758 O O . THR B 1 461 ? 46.031 -33.625 -21.938 1 71.56 461 THR B O 1
ATOM 11761 N N . TRP B 1 462 ? 44.531 -33.031 -20.375 1 70.69 462 TRP B N 1
ATOM 11762 C CA . TRP B 1 462 ? 43.438 -33.688 -21.109 1 70.69 462 TRP B CA 1
ATOM 11763 C C . TRP B 1 462 ? 43.125 -32.938 -22.391 1 70.69 462 TRP B C 1
ATOM 11765 O O . TRP B 1 462 ? 42.812 -33.531 -23.422 1 70.69 462 TRP B O 1
ATOM 11775 N N . SER B 1 463 ? 43.188 -31.578 -22.375 1 72.38 463 SER B N 1
ATOM 11776 C CA . SER B 1 463 ? 42.906 -30.719 -23.531 1 72.38 463 SER B CA 1
ATOM 11777 C C . SER B 1 463 ? 43.938 -30.922 -24.641 1 72.38 463 SER B C 1
ATOM 11779 O O . SER B 1 463 ? 43.594 -30.844 -25.828 1 72.38 463 SER B O 1
ATOM 11781 N N . GLU B 1 464 ? 45.125 -31.156 -24.188 1 67.25 464 GLU B N 1
ATOM 11782 C CA . GLU B 1 464 ? 46.188 -31.406 -25.172 1 67.25 464 GLU B CA 1
ATOM 11783 C C . GLU B 1 464 ? 46 -32.75 -25.844 1 67.25 464 GLU B C 1
ATOM 11785 O O . GLU B 1 464 ? 46.281 -32.906 -27.031 1 67.25 464 GLU B O 1
ATOM 11790 N N . ALA B 1 465 ? 45.469 -33.656 -25.062 1 66.25 465 ALA B N 1
ATOM 11791 C CA . ALA B 1 465 ? 45.312 -35 -25.578 1 66.25 465 ALA B CA 1
ATOM 11792 C C . ALA B 1 465 ? 44.094 -35.094 -26.5 1 66.25 465 ALA B C 1
ATOM 11794 O O . ALA B 1 465 ? 44.125 -35.781 -27.531 1 66.25 465 ALA B O 1
ATOM 11795 N N . TRP B 1 466 ? 43 -34.5 -26.062 1 66.19 466 TRP B N 1
ATOM 11796 C CA . TRP B 1 466 ? 41.781 -34.531 -26.844 1 66.19 466 TRP B CA 1
ATOM 11797 C C . TRP B 1 466 ? 41.25 -33.125 -27.109 1 66.19 466 TRP B C 1
ATOM 11799 O O . TRP B 1 466 ? 40.656 -32.5 -26.234 1 66.19 466 TRP B O 1
ATOM 11809 N N . PRO B 1 467 ? 41.438 -32.625 -28.234 1 62.44 467 PRO B N 1
ATOM 11810 C CA . PRO B 1 467 ? 41 -31.25 -28.547 1 62.44 467 PRO B CA 1
ATOM 11811 C C . PRO B 1 467 ? 39.5 -31.031 -28.344 1 62.44 467 PRO B C 1
ATOM 11813 O O . PRO B 1 467 ? 39.062 -29.906 -28.125 1 62.44 467 PRO B O 1
ATOM 11816 N N . GLY B 1 468 ? 38.688 -32.062 -28.312 1 65.44 468 GLY B N 1
ATOM 11817 C CA . GLY B 1 468 ? 37.25 -31.938 -28.172 1 65.44 468 GLY B CA 1
ATOM 11818 C C . GLY B 1 468 ? 36.781 -31.703 -26.734 1 65.44 468 GLY B C 1
ATOM 11819 O O . GLY B 1 468 ? 35.625 -31.344 -26.5 1 65.44 468 GLY B O 1
ATOM 11820 N N . ILE B 1 469 ? 37.719 -31.734 -25.891 1 73.5 469 ILE B N 1
ATOM 11821 C CA . ILE B 1 469 ? 37.344 -31.641 -24.484 1 73.5 469 ILE B CA 1
ATOM 11822 C C . ILE B 1 469 ? 37 -30.188 -24.141 1 73.5 469 ILE B C 1
ATOM 11824 O O . ILE B 1 469 ? 36.125 -29.938 -23.297 1 73.5 469 ILE B O 1
ATOM 11828 N N . ASP B 1 470 ? 37.625 -29.234 -24.781 1 71.56 470 ASP B N 1
ATOM 11829 C CA . ASP B 1 470 ? 37.312 -27.828 -24.531 1 71.56 470 ASP B CA 1
ATOM 11830 C C . ASP B 1 470 ? 35.875 -27.516 -24.906 1 71.56 470 ASP B C 1
ATOM 11832 O O . ASP B 1 470 ? 35.188 -26.812 -24.172 1 71.56 470 ASP B O 1
ATOM 11836 N N . VAL B 1 471 ? 35.5 -28.094 -25.984 1 68.12 471 VAL B N 1
ATOM 11837 C CA . VAL B 1 471 ? 34.156 -27.875 -26.453 1 68.12 471 VAL B CA 1
ATOM 11838 C C . VAL B 1 471 ? 33.156 -28.562 -25.531 1 68.12 471 VAL B C 1
ATOM 11840 O O . VAL B 1 471 ? 32.094 -28.016 -25.234 1 68.12 471 VAL B O 1
ATOM 11843 N N . LEU B 1 472 ? 33.5 -29.688 -25.094 1 73.62 472 LEU B N 1
ATOM 11844 C CA . LEU B 1 472 ? 32.625 -30.438 -24.203 1 73.62 472 LEU B CA 1
ATOM 11845 C C . LEU B 1 472 ? 32.438 -29.703 -22.875 1 73.62 472 LEU B C 1
ATOM 11847 O O . LEU B 1 472 ? 31.344 -29.641 -22.344 1 73.62 472 LEU B O 1
ATOM 11851 N N . LEU B 1 473 ? 33.562 -29.156 -22.406 1 72.88 473 LEU B N 1
ATOM 11852 C CA . LEU B 1 473 ? 33.469 -28.453 -21.125 1 72.88 473 LEU B CA 1
ATOM 11853 C C . LEU B 1 473 ? 32.656 -27.172 -21.25 1 72.88 473 LEU B C 1
ATOM 11855 O O . LEU B 1 473 ? 31.922 -26.812 -20.344 1 72.88 473 LEU B O 1
ATOM 11859 N N . GLN B 1 474 ? 32.781 -26.578 -22.375 1 72.69 474 GLN B N 1
ATOM 11860 C CA . GLN B 1 474 ? 32.031 -25.359 -22.609 1 72.69 474 GLN B CA 1
ATOM 11861 C C . GLN B 1 474 ? 30.547 -25.656 -22.719 1 72.69 474 GLN B C 1
ATOM 11863 O O . GLN B 1 474 ? 29.703 -24.812 -22.375 1 72.69 474 GLN B O 1
ATOM 11868 N N . GLN B 1 475 ? 30.219 -26.828 -23.188 1 74.44 475 GLN B N 1
ATOM 11869 C CA . GLN B 1 475 ? 28.828 -27.188 -23.359 1 74.44 475 GLN B CA 1
ATOM 11870 C C . GLN B 1 475 ? 28.234 -27.719 -22.062 1 74.44 475 GLN B C 1
ATOM 11872 O O . GLN B 1 475 ? 27.031 -27.594 -21.828 1 74.44 475 GLN B O 1
ATOM 11877 N N . ILE B 1 476 ? 29.047 -28.266 -21.25 1 77.19 476 ILE B N 1
ATOM 11878 C CA . ILE B 1 476 ? 28.578 -28.891 -20.016 1 77.19 476 ILE B CA 1
ATOM 11879 C C . ILE B 1 476 ? 28.172 -27.797 -19.016 1 77.19 476 ILE B C 1
ATOM 11881 O O . ILE B 1 476 ? 27.25 -28 -18.219 1 77.19 476 ILE B O 1
ATOM 11885 N N . SER B 1 477 ? 28.781 -26.609 -19.141 1 79.62 477 SER B N 1
ATOM 11886 C CA . SER B 1 477 ? 28.531 -25.547 -18.172 1 79.62 477 SER B CA 1
ATOM 11887 C C . SER B 1 477 ? 27.078 -25.094 -18.203 1 79.62 477 SER B C 1
ATOM 11889 O O . SER B 1 477 ? 26.391 -25.109 -17.172 1 79.62 477 SER B O 1
ATOM 11891 N N . PRO B 1 478 ? 26.531 -24.812 -19.391 1 77.44 478 PRO B N 1
ATOM 11892 C CA . PRO B 1 478 ? 25.125 -24.422 -19.406 1 77.44 478 PRO B CA 1
ATOM 11893 C C . PRO B 1 478 ? 24.188 -25.562 -19 1 77.44 478 PRO B C 1
ATOM 11895 O O . PRO B 1 478 ? 23.125 -25.312 -18.406 1 77.44 478 PRO B O 1
ATOM 11898 N N . ILE B 1 479 ? 24.531 -26.75 -19.188 1 79.81 479 ILE B N 1
ATOM 11899 C CA . ILE B 1 479 ? 23.719 -27.906 -18.812 1 79.81 479 ILE B CA 1
ATOM 11900 C C . ILE B 1 479 ? 23.719 -28.062 -17.297 1 79.81 479 ILE B C 1
ATOM 11902 O O . ILE B 1 479 ? 22.672 -28.281 -16.688 1 79.81 479 ILE B O 1
ATOM 11906 N N . LEU B 1 480 ? 24.938 -27.922 -16.844 1 82.69 480 LEU B N 1
ATOM 11907 C CA . LEU B 1 480 ? 25.062 -28.047 -15.391 1 82.69 480 LEU B CA 1
ATOM 11908 C C . LEU B 1 480 ? 24.297 -26.938 -14.68 1 82.69 480 LEU B C 1
ATOM 11910 O O . LEU B 1 480 ? 23.688 -27.172 -13.633 1 82.69 480 LEU B O 1
ATOM 11914 N N . LEU B 1 481 ? 24.359 -25.781 -15.289 1 81.56 481 LEU B N 1
ATOM 11915 C CA . LEU B 1 481 ? 23.609 -24.672 -14.703 1 81.56 481 LEU B CA 1
ATOM 11916 C C . LEU B 1 481 ? 22.109 -24.938 -14.758 1 81.56 481 LEU B C 1
ATOM 11918 O O . LEU B 1 481 ? 21.391 -24.609 -13.812 1 81.56 481 LEU B O 1
ATOM 11922 N N . SER B 1 482 ? 21.688 -25.531 -15.789 1 81.88 482 SER B N 1
ATOM 11923 C CA . SER B 1 482 ? 20.266 -25.859 -15.93 1 81.88 482 SER B CA 1
ATOM 11924 C C . SER B 1 482 ? 19.844 -26.906 -14.906 1 81.88 482 SER B C 1
ATOM 11926 O O . SER B 1 482 ? 18.734 -26.828 -14.359 1 81.88 482 SER B O 1
ATOM 11928 N N . VAL B 1 483 ? 20.656 -27.812 -14.633 1 82.12 483 VAL B N 1
ATOM 11929 C CA . VAL B 1 483 ? 20.359 -28.859 -13.664 1 82.12 483 VAL B CA 1
ATOM 11930 C C . VAL B 1 483 ? 20.328 -28.266 -12.258 1 82.12 483 VAL B C 1
ATOM 11932 O O . VAL B 1 483 ? 19.453 -28.609 -11.461 1 82.12 483 VAL B O 1
ATOM 11935 N N . LEU B 1 484 ? 21.281 -27.422 -12.023 1 85.31 484 LEU B N 1
ATOM 11936 C CA . LEU B 1 484 ? 21.297 -26.766 -10.727 1 85.31 484 LEU B CA 1
ATOM 11937 C C . LEU B 1 484 ? 20.031 -25.938 -10.516 1 85.31 484 LEU B C 1
ATOM 11939 O O . LEU B 1 484 ? 19.484 -25.906 -9.414 1 85.31 484 LEU B O 1
ATOM 11943 N N . ASN B 1 485 ? 19.578 -25.344 -11.57 1 83.56 485 ASN B N 1
ATOM 11944 C CA . ASN B 1 485 ? 18.344 -24.547 -11.484 1 83.56 485 ASN B CA 1
ATOM 11945 C C . ASN B 1 485 ? 17.125 -25.438 -11.227 1 83.56 485 ASN B C 1
ATOM 11947 O O . ASN B 1 485 ? 16.219 -25.031 -10.508 1 83.56 485 ASN B O 1
ATOM 11951 N N . SER B 1 486 ? 17.141 -26.641 -11.781 1 83.75 486 SER B N 1
ATOM 11952 C CA . SER B 1 486 ? 16.031 -27.547 -11.555 1 83.75 486 SER B CA 1
ATOM 11953 C C . SER B 1 486 ? 15.984 -28.031 -10.109 1 83.75 486 SER B C 1
ATOM 11955 O O . SER B 1 486 ? 14.906 -28.219 -9.547 1 83.75 486 SER B O 1
ATOM 11957 N N . LEU B 1 487 ? 17.078 -28.188 -9.539 1 87.25 487 LEU B N 1
ATOM 11958 C CA . LEU B 1 487 ? 17.172 -28.594 -8.141 1 87.25 487 LEU B CA 1
ATOM 11959 C C . LEU B 1 487 ? 16.719 -27.453 -7.227 1 87.25 487 LEU B C 1
ATOM 11961 O O . LEU B 1 487 ? 16.109 -27.703 -6.184 1 87.25 487 LEU B O 1
ATOM 11965 N N . LEU B 1 488 ? 17.062 -26.328 -7.648 1 90.62 488 LEU B N 1
ATOM 11966 C CA . LEU B 1 488 ? 16.719 -25.141 -6.875 1 90.62 488 LEU B CA 1
ATOM 11967 C C . LEU B 1 488 ? 15.203 -25.031 -6.707 1 90.62 488 LEU B C 1
ATOM 11969 O O . LEU B 1 488 ? 14.719 -24.594 -5.66 1 90.62 488 LEU B O 1
ATOM 11973 N N . VAL B 1 489 ? 14.406 -25.453 -7.699 1 89.56 489 VAL B N 1
ATOM 11974 C CA . VAL B 1 489 ? 12.945 -25.359 -7.672 1 89.56 489 VAL B CA 1
ATOM 11975 C C . VAL B 1 489 ? 12.398 -26.203 -6.52 1 89.56 489 VAL B C 1
ATOM 11977 O O . VAL B 1 489 ? 11.469 -25.781 -5.824 1 89.56 489 VAL B O 1
ATOM 11980 N N . VAL B 1 490 ? 12.992 -27.297 -6.258 1 89.69 490 VAL B N 1
ATOM 11981 C CA . VAL B 1 490 ? 12.531 -28.219 -5.215 1 89.69 490 VAL B CA 1
ATOM 11982 C C . VAL B 1 490 ? 12.766 -27.594 -3.842 1 89.69 490 VAL B C 1
ATOM 11984 O O . VAL B 1 490 ? 11.875 -27.594 -2.988 1 89.69 490 VAL B O 1
ATOM 11987 N N . PHE B 1 491 ? 13.93 -27.016 -3.688 1 91.56 491 PHE B N 1
ATOM 11988 C CA . PHE B 1 491 ? 14.25 -26.422 -2.4 1 91.56 491 PHE B CA 1
ATOM 11989 C C . PHE B 1 491 ? 13.352 -25.219 -2.121 1 91.56 491 PHE B C 1
ATOM 11991 O O . PHE B 1 491 ? 12.812 -25.094 -1.021 1 91.56 491 PHE B O 1
ATOM 11998 N N . LEU B 1 492 ? 13.172 -24.438 -3.088 1 93.81 492 LEU B N 1
ATOM 11999 C CA . LEU B 1 492 ? 12.414 -23.219 -2.881 1 93.81 492 LEU B CA 1
ATOM 12000 C C . LEU B 1 492 ? 10.93 -23.516 -2.711 1 93.81 492 LEU B C 1
ATOM 12002 O O . LEU B 1 492 ? 10.211 -22.781 -2.027 1 93.81 492 LEU B O 1
ATOM 12006 N N . LYS B 1 493 ? 10.469 -24.594 -3.34 1 92.19 493 LYS B N 1
ATOM 12007 C CA . LYS B 1 493 ? 9.094 -25.016 -3.121 1 92.19 493 LYS B CA 1
ATOM 12008 C C . LYS B 1 493 ? 8.875 -25.453 -1.674 1 92.19 493 LYS B C 1
ATOM 12010 O O . LYS B 1 493 ? 7.859 -25.109 -1.062 1 92.19 493 LYS B O 1
ATOM 12015 N N . LEU B 1 494 ? 9.859 -26.141 -1.136 1 91.31 494 LEU B N 1
ATOM 12016 C CA . LEU B 1 494 ? 9.781 -26.562 0.256 1 91.31 494 LEU B CA 1
ATOM 12017 C C . LEU B 1 494 ? 9.773 -25.359 1.196 1 91.31 494 LEU B C 1
ATOM 12019 O O . LEU B 1 494 ? 9.031 -25.344 2.182 1 91.31 494 LEU B O 1
ATOM 12023 N N . PHE B 1 495 ? 10.578 -24.391 0.868 1 92.94 495 PHE B N 1
ATOM 12024 C CA . PHE B 1 495 ? 10.633 -23.188 1.695 1 92.94 495 PHE B CA 1
ATOM 12025 C C . PHE B 1 495 ? 9.312 -22.438 1.627 1 92.94 495 PHE B C 1
ATOM 12027 O O . PHE B 1 495 ? 8.844 -21.906 2.635 1 92.94 495 PHE B O 1
ATOM 12034 N N . SER B 1 496 ? 8.688 -22.391 0.458 1 91.69 496 SER B N 1
ATOM 12035 C CA . SER B 1 496 ? 7.438 -21.656 0.281 1 91.69 496 SER B CA 1
ATOM 12036 C C . SER B 1 496 ? 6.285 -22.344 1.01 1 91.69 496 SER B C 1
ATOM 12038 O O . SER B 1 496 ? 5.312 -21.688 1.39 1 91.69 496 SER B O 1
ATOM 12040 N N . GLN B 1 497 ? 6.438 -23.641 1.196 1 90.94 497 GLN B N 1
ATOM 12041 C CA . GLN B 1 497 ? 5.398 -24.375 1.911 1 90.94 497 GLN B CA 1
ATOM 12042 C C . GLN B 1 497 ? 5.43 -24.062 3.404 1 90.94 497 GLN B C 1
ATOM 12044 O O . GLN B 1 497 ? 4.422 -24.219 4.098 1 90.94 497 GLN B O 1
ATOM 12049 N N . LEU B 1 498 ? 6.496 -23.562 3.889 1 89.5 498 LEU B N 1
ATOM 12050 C CA . LEU B 1 498 ? 6.637 -23.219 5.301 1 89.5 498 LEU B CA 1
ATOM 12051 C C . LEU B 1 498 ? 5.871 -21.953 5.629 1 89.5 498 LEU B C 1
ATOM 12053 O O . LEU B 1 498 ? 5.59 -21.672 6.797 1 89.5 498 LEU B O 1
ATOM 12057 N N . GLU B 1 499 ? 5.539 -21.203 4.695 1 90.19 499 GLU B N 1
ATOM 12058 C CA . GLU B 1 499 ? 4.887 -19.922 4.902 1 90.19 499 GLU B CA 1
ATOM 12059 C C . GLU B 1 499 ? 3.408 -20.094 5.238 1 90.19 499 GLU B C 1
ATOM 12061 O O . GLU B 1 499 ? 2.775 -19.188 5.785 1 90.19 499 GLU B O 1
ATOM 12066 N N . GLY B 1 500 ? 2.773 -21.219 4.961 1 87.88 500 GLY B N 1
ATOM 12067 C CA . GLY B 1 500 ? 1.399 -21.516 5.336 1 87.88 500 GLY B CA 1
ATOM 12068 C C . GLY B 1 500 ? 0.381 -20.859 4.418 1 87.88 500 GLY B C 1
ATOM 12069 O O . GLY B 1 500 ? -0.601 -20.281 4.883 1 87.88 500 GLY B O 1
ATOM 12070 N N . HIS B 1 501 ? 0.502 -20.984 3.125 1 90.12 501 HIS B N 1
ATOM 12071 C CA . HIS B 1 501 ? -0.452 -20.453 2.164 1 90.12 501 HIS B CA 1
ATOM 12072 C C . HIS B 1 501 ? -1.72 -21.297 2.109 1 90.12 501 HIS B C 1
ATOM 12074 O O . HIS B 1 501 ? -1.67 -22.5 2.326 1 90.12 501 HIS B O 1
ATOM 12080 N N . ILE B 1 502 ? -2.832 -20.703 1.81 1 91.06 502 ILE B N 1
ATOM 12081 C CA . ILE B 1 502 ? -4.117 -21.391 1.899 1 91.06 502 ILE B CA 1
ATOM 12082 C C . ILE B 1 502 ? -4.473 -22 0.547 1 91.06 502 ILE B C 1
ATOM 12084 O O . ILE B 1 502 ? -5.379 -22.844 0.455 1 91.06 502 ILE B O 1
ATOM 12088 N N . SER B 1 503 ? -3.795 -21.562 -0.491 1 90.5 503 SER B N 1
ATOM 12089 C CA . SER B 1 503 ? -4.105 -22.078 -1.822 1 90.5 503 SER B CA 1
ATOM 12090 C C . SER B 1 503 ? -2.834 -22.328 -2.629 1 90.5 503 SER B C 1
ATOM 12092 O O . SER B 1 503 ? -1.763 -21.828 -2.279 1 90.5 503 SER B O 1
ATOM 12094 N N . ASN B 1 504 ? -2.99 -23.141 -3.662 1 87.06 504 ASN B N 1
ATOM 12095 C CA . ASN B 1 504 ? -1.875 -23.422 -4.562 1 87.06 504 ASN B CA 1
ATOM 12096 C C . ASN B 1 504 ? -1.482 -22.188 -5.359 1 87.06 504 ASN B C 1
ATOM 12098 O O . ASN B 1 504 ? -0.307 -21.984 -5.68 1 87.06 504 ASN B O 1
ATOM 12102 N N . SER B 1 505 ? -2.473 -21.406 -5.645 1 85.19 505 SER B N 1
ATOM 12103 C CA . SER B 1 505 ? -2.199 -20.188 -6.41 1 85.19 505 SER B CA 1
ATOM 12104 C C . SER B 1 505 ? -1.299 -19.234 -5.629 1 85.19 505 SER B C 1
ATOM 12106 O O . SER B 1 505 ? -0.359 -18.672 -6.188 1 85.19 505 SER B O 1
ATOM 12108 N N . THR B 1 506 ? -1.538 -19.109 -4.301 1 88.75 506 THR B N 1
ATOM 12109 C CA . THR B 1 506 ? -0.716 -18.219 -3.482 1 88.75 506 THR B CA 1
ATOM 12110 C C . THR B 1 506 ? 0.659 -18.828 -3.238 1 88.75 506 THR B C 1
ATOM 12112 O O . THR B 1 506 ? 1.661 -18.125 -3.172 1 88.75 506 THR B O 1
ATOM 12115 N N . LEU B 1 507 ? 0.731 -20.094 -3.119 1 90.88 507 LEU B N 1
ATOM 12116 C CA . LEU B 1 507 ? 2.008 -20.797 -2.98 1 90.88 507 LEU B CA 1
ATOM 12117 C C . LEU B 1 507 ? 2.85 -20.641 -4.242 1 90.88 507 LEU B C 1
ATOM 12119 O O . LEU B 1 507 ? 4.051 -20.359 -4.164 1 90.88 507 LEU B O 1
ATOM 12123 N N . SER B 1 508 ? 2.186 -20.812 -5.41 1 90.56 508 SER B N 1
ATOM 12124 C CA . SER B 1 508 ? 2.871 -20.656 -6.691 1 90.56 508 SER B CA 1
ATOM 12125 C C . SER B 1 508 ? 3.391 -19.234 -6.875 1 90.56 508 SER B C 1
ATOM 12127 O O . SER B 1 508 ? 4.453 -19.031 -7.461 1 90.56 508 SER B O 1
ATOM 12129 N N . ALA B 1 509 ? 2.617 -18.328 -6.355 1 89.88 509 ALA B N 1
ATOM 12130 C CA . ALA B 1 509 ? 3.053 -16.938 -6.453 1 89.88 509 ALA B CA 1
ATOM 12131 C C . ALA B 1 509 ? 4.316 -16.703 -5.625 1 89.88 509 ALA B C 1
ATOM 12133 O O . ALA B 1 509 ? 5.234 -16.016 -6.074 1 89.88 509 ALA B O 1
ATOM 12134 N N . SER B 1 510 ? 4.355 -17.203 -4.43 1 91.69 510 SER B N 1
ATOM 12135 C CA . SER B 1 510 ? 5.539 -17.062 -3.588 1 91.69 510 SER B CA 1
ATOM 12136 C C . SER B 1 510 ? 6.738 -17.781 -4.199 1 91.69 510 SER B C 1
ATOM 12138 O O . SER B 1 510 ? 7.859 -17.266 -4.168 1 91.69 510 SER B O 1
ATOM 12140 N N . LEU B 1 511 ? 6.504 -18.922 -4.699 1 93.38 511 LEU B N 1
ATOM 12141 C CA . LEU B 1 511 ? 7.566 -19.672 -5.363 1 93.38 511 LEU B CA 1
ATOM 12142 C C . LEU B 1 511 ? 8.109 -18.906 -6.559 1 93.38 511 LEU B C 1
ATOM 12144 O O . LEU B 1 511 ? 9.328 -18.812 -6.742 1 93.38 511 LEU B O 1
ATOM 12148 N N . PHE B 1 512 ? 7.207 -18.344 -7.352 1 93.75 512 PHE B N 1
ATOM 12149 C CA . PHE B 1 512 ? 7.609 -17.562 -8.508 1 93.75 512 PHE B CA 1
ATOM 12150 C C . PHE B 1 512 ? 8.516 -16.406 -8.094 1 93.75 512 PHE B C 1
ATOM 12152 O O . PHE B 1 512 ? 9.562 -16.188 -8.703 1 93.75 512 PHE B O 1
ATOM 12159 N N . ALA B 1 513 ? 8.117 -15.734 -7.105 1 91.81 513 ALA B N 1
ATOM 12160 C CA . ALA B 1 513 ? 8.875 -14.57 -6.664 1 91.81 513 ALA B CA 1
ATOM 12161 C C . ALA B 1 513 ? 10.273 -14.969 -6.207 1 91.81 513 ALA B C 1
ATOM 12163 O O . ALA B 1 513 ? 11.258 -14.305 -6.547 1 91.81 513 ALA B O 1
ATOM 12164 N N . LYS B 1 514 ? 10.422 -16 -5.512 1 93.12 514 LYS B N 1
ATOM 12165 C CA . LYS B 1 514 ? 11.711 -16.469 -5.008 1 93.12 514 LYS B CA 1
ATOM 12166 C C . LYS B 1 514 ? 12.586 -17 -6.145 1 93.12 514 LYS B C 1
ATOM 12168 O O . LYS B 1 514 ? 13.781 -16.703 -6.203 1 93.12 514 LYS B O 1
ATOM 12173 N N . LEU B 1 515 ? 11.945 -17.719 -6.984 1 93 515 LEU B N 1
ATOM 12174 C CA . LEU B 1 515 ? 12.688 -18.281 -8.102 1 93 515 LEU B CA 1
ATOM 12175 C C . LEU B 1 515 ? 13.195 -17.188 -9.039 1 93 515 LEU B C 1
ATOM 12177 O O . LEU B 1 515 ? 14.352 -17.219 -9.469 1 93 515 LEU B O 1
ATOM 12181 N N . ALA B 1 516 ? 12.297 -16.281 -9.352 1 92.69 516 ALA B N 1
ATOM 12182 C CA . ALA B 1 516 ? 12.688 -15.188 -10.242 1 92.69 516 ALA B CA 1
ATOM 12183 C C . ALA B 1 516 ? 13.836 -14.383 -9.648 1 92.69 516 ALA B C 1
ATOM 12185 O O . ALA B 1 516 ? 14.812 -14.078 -10.336 1 92.69 516 ALA B O 1
ATOM 12186 N N . ALA B 1 517 ? 13.773 -14.055 -8.375 1 90 517 ALA B N 1
ATOM 12187 C CA . ALA B 1 517 ? 14.844 -13.32 -7.711 1 90 517 ALA B CA 1
ATOM 12188 C C . ALA B 1 517 ? 16.141 -14.125 -7.699 1 90 517 ALA B C 1
ATOM 12190 O O . ALA B 1 517 ? 17.219 -13.586 -7.957 1 90 517 ALA B O 1
ATOM 12191 N N . PHE B 1 518 ? 16 -15.367 -7.445 1 89.25 518 PHE B N 1
ATOM 12192 C CA . PHE B 1 518 ? 17.172 -16.25 -7.398 1 89.25 518 PHE B CA 1
ATOM 12193 C C . PHE B 1 518 ? 17.828 -16.359 -8.766 1 89.25 518 PHE B C 1
ATOM 12195 O O . PHE B 1 518 ? 19.047 -16.312 -8.875 1 89.25 518 PHE B O 1
ATOM 12202 N N . TYR B 1 519 ? 17.016 -16.469 -9.797 1 90 519 TYR B N 1
ATOM 12203 C CA . TYR B 1 519 ? 17.562 -16.562 -11.148 1 90 519 TYR B CA 1
ATOM 12204 C C . TYR B 1 519 ? 18.297 -15.281 -11.531 1 90 519 TYR B C 1
ATOM 12206 O O . TYR B 1 519 ? 19.375 -15.336 -12.125 1 90 519 TYR B O 1
ATOM 12214 N N . ILE B 1 520 ? 17.781 -14.188 -11.211 1 88.19 520 ILE B N 1
ATOM 12215 C CA . ILE B 1 520 ? 18.391 -12.914 -11.578 1 88.19 520 ILE B CA 1
ATOM 12216 C C . ILE B 1 520 ? 19.703 -12.727 -10.828 1 88.19 520 ILE B C 1
ATOM 12218 O O . ILE B 1 520 ? 20.719 -12.352 -11.422 1 88.19 520 ILE B O 1
ATOM 12222 N N . ILE B 1 521 ? 19.734 -13.062 -9.594 1 86 521 ILE B N 1
ATOM 12223 C CA . ILE B 1 521 ? 20.922 -12.828 -8.781 1 86 521 ILE B CA 1
ATOM 12224 C C . ILE B 1 521 ? 21.984 -13.898 -9.07 1 86 521 ILE B C 1
ATOM 12226 O O . ILE B 1 521 ? 23.125 -13.578 -9.414 1 86 521 ILE B O 1
ATOM 12230 N N . GLN B 1 522 ? 21.562 -15.188 -9.023 1 84.25 522 GLN B N 1
ATOM 12231 C CA . GLN B 1 522 ? 22.516 -16.297 -9.086 1 84.25 522 GLN B CA 1
ATOM 12232 C C . GLN B 1 522 ? 22.844 -16.656 -10.531 1 84.25 522 GLN B C 1
ATOM 12234 O O . GLN B 1 522 ? 24.016 -16.781 -10.898 1 84.25 522 GLN B O 1
ATOM 12239 N N . THR B 1 523 ? 21.859 -16.844 -11.258 1 82.56 523 THR B N 1
ATOM 12240 C CA . THR B 1 523 ? 22.094 -17.312 -12.617 1 82.56 523 THR B CA 1
ATOM 12241 C C . THR B 1 523 ? 22.609 -16.203 -13.508 1 82.56 523 THR B C 1
ATOM 12243 O O . THR B 1 523 ? 23.469 -16.422 -14.367 1 82.56 523 THR B O 1
ATOM 12246 N N . PHE B 1 524 ? 22.141 -15.008 -13.281 1 85.31 524 PHE B N 1
ATOM 12247 C CA . PHE B 1 524 ? 22.578 -13.945 -14.18 1 85.31 524 PHE B CA 1
ATOM 12248 C C . PHE B 1 524 ? 23.766 -13.203 -13.602 1 85.31 524 PHE B C 1
ATOM 12250 O O . PHE B 1 524 ? 24.844 -13.195 -14.203 1 85.31 524 PHE B O 1
ATOM 12257 N N . PHE B 1 525 ? 23.688 -12.633 -12.383 1 80.69 525 PHE B N 1
ATOM 12258 C CA . PHE B 1 525 ? 24.719 -11.734 -11.883 1 80.69 525 PHE B CA 1
ATOM 12259 C C . PHE B 1 525 ? 25.953 -12.516 -11.43 1 80.69 525 PHE B C 1
ATOM 12261 O O . PHE B 1 525 ? 27.078 -12.156 -11.766 1 80.69 525 PHE B O 1
ATOM 12268 N N . VAL B 1 526 ? 25.703 -13.562 -10.734 1 78.5 526 VAL B N 1
ATOM 12269 C CA . VAL B 1 526 ? 26.844 -14.32 -10.219 1 78.5 526 VAL B CA 1
ATOM 12270 C C . VAL B 1 526 ? 27.578 -15 -11.375 1 78.5 526 VAL B C 1
ATOM 12272 O O . VAL B 1 526 ? 28.812 -14.992 -11.422 1 78.5 526 VAL B O 1
ATOM 12275 N N . SER B 1 527 ? 26.875 -15.516 -12.273 1 76.19 527 SER B N 1
ATOM 12276 C CA . SER B 1 527 ? 27.5 -16.188 -13.414 1 76.19 527 SER B CA 1
ATOM 12277 C C . SER B 1 527 ? 28.234 -15.18 -14.297 1 76.19 527 SER B C 1
ATOM 12279 O O . SER B 1 527 ? 29.25 -15.516 -14.906 1 76.19 527 SER B O 1
ATOM 12281 N N . ALA B 1 528 ? 27.672 -14.047 -14.336 1 73.12 528 ALA B N 1
ATOM 12282 C CA . ALA B 1 528 ? 28.266 -13.023 -15.188 1 73.12 528 ALA B CA 1
ATOM 12283 C C . ALA B 1 528 ? 29.594 -12.531 -14.609 1 73.12 528 ALA B C 1
ATOM 12285 O O . ALA B 1 528 ? 30.5 -12.18 -15.352 1 73.12 528 ALA B O 1
ATOM 12286 N N . ILE B 1 529 ? 29.688 -12.523 -13.258 1 71.38 529 ILE B N 1
ATOM 12287 C CA . ILE B 1 529 ? 30.859 -11.938 -12.633 1 71.38 529 ILE B CA 1
ATOM 12288 C C . ILE B 1 529 ? 31.828 -13.039 -12.203 1 71.38 529 ILE B C 1
ATOM 12290 O O . ILE B 1 529 ? 33.031 -12.797 -12.047 1 71.38 529 ILE B O 1
ATOM 12294 N N . ALA B 1 530 ? 31.328 -14.234 -11.875 1 65 530 ALA B N 1
ATOM 12295 C CA . ALA B 1 530 ? 32.094 -15.32 -11.266 1 65 530 ALA B CA 1
ATOM 12296 C C . ALA B 1 530 ? 33.312 -15.688 -12.125 1 65 530 ALA B C 1
ATOM 12298 O O . ALA B 1 530 ? 34.406 -15.922 -11.594 1 65 530 ALA B O 1
ATOM 12299 N N . GLY B 1 531 ? 33.188 -15.836 -13.375 1 60.28 531 GLY B N 1
ATOM 12300 C CA . GLY B 1 531 ? 34.344 -16.188 -14.195 1 60.28 531 GLY B CA 1
ATOM 12301 C C . GLY B 1 531 ? 35.531 -15.242 -14.016 1 60.28 531 GLY B C 1
ATOM 12302 O O . GLY B 1 531 ? 36.656 -15.68 -13.859 1 60.28 531 GLY B O 1
ATOM 12303 N N . SER B 1 532 ? 35.094 -13.992 -13.852 1 61.28 532 SER B N 1
ATOM 12304 C CA . SER B 1 532 ? 36.125 -12.969 -13.734 1 61.28 532 SER B CA 1
ATOM 12305 C C . SER B 1 532 ? 36.594 -12.82 -12.297 1 61.28 532 SER B C 1
ATOM 12307 O O . SER B 1 532 ? 37.75 -12.484 -12.055 1 61.28 532 SER B O 1
ATOM 12309 N N . LEU B 1 533 ? 35.688 -13.055 -11.398 1 60.94 533 LEU B N 1
ATOM 12310 C CA . LEU B 1 533 ? 36 -12.891 -9.984 1 60.94 533 LEU B CA 1
ATOM 12311 C C . LEU B 1 533 ? 37.031 -13.914 -9.539 1 60.94 533 LEU B C 1
ATOM 12313 O O . LEU B 1 533 ? 37.969 -13.586 -8.805 1 60.94 533 LEU B O 1
ATOM 12317 N N . LEU B 1 534 ? 36.844 -15.164 -10.039 1 58.47 534 LEU B N 1
ATOM 12318 C CA . LEU B 1 534 ? 37.781 -16.219 -9.641 1 58.47 534 LEU B CA 1
ATOM 12319 C C . LEU B 1 534 ? 39.156 -15.992 -10.266 1 58.47 534 LEU B C 1
ATOM 12321 O O . LEU B 1 534 ? 40.156 -16.281 -9.641 1 58.47 534 LEU B O 1
ATOM 12325 N N . ALA B 1 535 ? 39.125 -15.406 -11.445 1 58.19 535 ALA B N 1
ATOM 12326 C CA . ALA B 1 535 ? 40.375 -15.125 -12.133 1 58.19 535 ALA B CA 1
ATOM 12327 C C . ALA B 1 535 ? 41.094 -13.961 -11.477 1 58.19 535 ALA B C 1
ATOM 12329 O O . ALA B 1 535 ? 42.344 -13.906 -11.508 1 58.19 535 ALA B O 1
ATOM 12330 N N . SER B 1 536 ? 40.219 -13.078 -10.867 1 59.12 536 SER B N 1
ATOM 12331 C CA . SER B 1 536 ? 40.844 -11.859 -10.367 1 59.12 536 SER B CA 1
ATOM 12332 C C . SER B 1 536 ? 40.875 -11.836 -8.836 1 59.12 536 SER B C 1
ATOM 12334 O O . SER B 1 536 ? 41 -10.773 -8.227 1 59.12 536 SER B O 1
ATOM 12336 N N . LEU B 1 537 ? 40.5 -12.953 -8.234 1 58.69 537 LEU B N 1
ATOM 12337 C CA . LEU B 1 537 ? 40.469 -12.984 -6.777 1 58.69 537 LEU B CA 1
ATOM 12338 C C . LEU B 1 537 ? 41.719 -12.383 -6.191 1 58.69 537 LEU B C 1
ATOM 12340 O O . LEU B 1 537 ? 41.688 -11.656 -5.195 1 58.69 537 LEU B O 1
ATOM 12344 N N . HIS B 1 538 ? 42.906 -12.773 -6.789 1 56.28 538 HIS B N 1
ATOM 12345 C CA . HIS B 1 538 ? 44.188 -12.258 -6.289 1 56.28 538 HIS B CA 1
ATOM 12346 C C . HIS B 1 538 ? 44.281 -10.75 -6.523 1 56.28 538 HIS B C 1
ATOM 12348 O O . HIS B 1 538 ? 44.75 -10.016 -5.66 1 56.28 538 HIS B O 1
ATOM 12354 N N . GLU B 1 539 ? 43.781 -10.383 -7.656 1 59.72 539 GLU B N 1
ATOM 12355 C CA . GLU B 1 539 ? 43.906 -8.961 -7.988 1 59.72 539 GLU B CA 1
ATOM 12356 C C . GLU B 1 539 ? 42.906 -8.133 -7.176 1 59.72 539 GLU B C 1
ATOM 12358 O O . GLU B 1 539 ? 43.156 -6.969 -6.867 1 59.72 539 GLU B O 1
ATOM 12363 N N . LEU B 1 540 ? 41.781 -8.68 -6.801 1 60.62 540 LEU B N 1
ATOM 12364 C CA . LEU B 1 540 ? 40.75 -8.008 -6.004 1 60.62 540 LEU B CA 1
ATOM 12365 C C . LEU B 1 540 ? 41.281 -7.66 -4.617 1 60.62 540 LEU B C 1
ATOM 12367 O O . LEU B 1 540 ? 40.906 -6.645 -4.035 1 60.62 540 LEU B O 1
ATOM 12371 N N . SER B 1 541 ? 42.281 -8.484 -4.094 1 58.31 541 SER B N 1
ATOM 12372 C CA . SER B 1 541 ? 42.875 -8.242 -2.777 1 58.31 541 SER B CA 1
ATOM 12373 C C . SER B 1 541 ? 43.844 -7.062 -2.809 1 58.31 541 SER B C 1
ATOM 12375 O O . SER B 1 541 ? 44.031 -6.383 -1.799 1 58.31 541 SER B O 1
ATOM 12377 N N . VAL B 1 542 ? 44.469 -6.816 -4.02 1 56.81 542 VAL B N 1
ATOM 12378 C CA . VAL B 1 542 ? 45.5 -5.773 -4.117 1 56.81 542 VAL B CA 1
ATOM 12379 C C . VAL B 1 542 ? 44.844 -4.453 -4.508 1 56.81 542 VAL B C 1
ATOM 12381 O O . VAL B 1 542 ? 45.094 -3.416 -3.891 1 56.81 542 VAL B O 1
ATOM 12384 N N . ASP B 1 543 ? 44 -4.535 -5.691 1 60.91 543 ASP B N 1
ATOM 12385 C CA . ASP B 1 543 ? 43.312 -3.336 -6.172 1 60.91 543 ASP B CA 1
ATOM 12386 C C . ASP B 1 543 ? 41.844 -3.607 -6.43 1 60.91 543 ASP B C 1
ATOM 12388 O O . ASP B 1 543 ? 41.438 -3.834 -7.574 1 60.91 543 ASP B O 1
ATOM 12392 N N . PRO B 1 544 ? 41.094 -3.639 -5.332 1 60.84 544 PRO B N 1
ATOM 12393 C CA . PRO B 1 544 ? 39.688 -4.012 -5.457 1 60.84 544 PRO B CA 1
ATOM 12394 C C . PRO B 1 544 ? 38.938 -3.121 -6.441 1 60.84 544 PRO B C 1
ATOM 12396 O O . PRO B 1 544 ? 38.156 -3.623 -7.266 1 60.84 544 PRO B O 1
ATOM 12399 N N . TRP B 1 545 ? 39.125 -1.817 -6.406 1 61.5 545 TRP B N 1
ATOM 12400 C CA . TRP B 1 545 ? 38.344 -0.906 -7.238 1 61.5 545 TRP B CA 1
ATOM 12401 C C . TRP B 1 545 ? 38.719 -1.064 -8.711 1 61.5 545 TRP B C 1
ATOM 12403 O O . TRP B 1 545 ? 37.844 -1.12 -9.57 1 61.5 545 TRP B O 1
ATOM 12413 N N . GLY B 1 546 ? 40.031 -1.101 -8.969 1 61.12 546 GLY B N 1
ATOM 12414 C CA . GLY B 1 546 ? 40.469 -1.278 -10.344 1 61.12 546 GLY B CA 1
ATOM 12415 C C . GLY B 1 546 ? 40 -2.598 -10.945 1 61.12 546 GLY B C 1
ATOM 12416 O O . GLY B 1 546 ? 39.562 -2.646 -12.102 1 61.12 546 GLY B O 1
ATOM 12417 N N . THR B 1 547 ? 40.031 -3.518 -10.094 1 62.78 547 THR B N 1
ATOM 12418 C CA . THR B 1 547 ? 39.656 -4.852 -10.562 1 62.78 547 THR B CA 1
ATOM 12419 C C . THR B 1 547 ? 38.156 -4.949 -10.82 1 62.78 547 THR B C 1
ATOM 12421 O O . THR B 1 547 ? 37.75 -5.57 -11.797 1 62.78 547 THR B O 1
ATOM 12424 N N . ILE B 1 548 ? 37.312 -4.363 -10.031 1 62.62 548 ILE B N 1
ATOM 12425 C CA . ILE B 1 548 ? 35.875 -4.367 -10.219 1 62.62 548 ILE B CA 1
ATOM 12426 C C . ILE B 1 548 ? 35.531 -3.623 -11.508 1 62.62 548 ILE B C 1
ATOM 12428 O O . ILE B 1 548 ? 34.625 -4.051 -12.258 1 62.62 548 ILE B O 1
ATOM 12432 N N . GLN B 1 549 ? 36.25 -2.561 -11.719 1 64.69 549 GLN B N 1
ATOM 12433 C CA . GLN B 1 549 ? 36.031 -1.791 -12.938 1 64.69 549 GLN B CA 1
ATOM 12434 C C . GLN B 1 549 ? 36.344 -2.623 -14.18 1 64.69 549 GLN B C 1
ATOM 12436 O O . GLN B 1 549 ? 35.594 -2.566 -15.172 1 64.69 549 GLN B O 1
ATOM 12441 N N . ASP B 1 550 ? 37.406 -3.32 -14 1 63.91 550 ASP B N 1
ATOM 12442 C CA . ASP B 1 550 ? 37.844 -4.129 -15.133 1 63.91 550 ASP B CA 1
ATOM 12443 C C . ASP B 1 550 ? 36.875 -5.285 -15.383 1 63.91 550 ASP B C 1
ATOM 12445 O O . ASP B 1 550 ? 36.562 -5.598 -16.531 1 63.91 550 ASP B O 1
ATOM 12449 N N . ILE B 1 551 ? 36.438 -5.859 -14.328 1 63.31 551 ILE B N 1
ATOM 12450 C CA . ILE B 1 551 ? 35.562 -7.008 -14.445 1 63.31 551 ILE B CA 1
ATOM 12451 C C . ILE B 1 551 ? 34.219 -6.562 -15.023 1 63.31 551 ILE B C 1
ATOM 12453 O O . ILE B 1 551 ? 33.688 -7.184 -15.945 1 63.31 551 ILE B O 1
ATOM 12457 N N . LEU B 1 552 ? 33.656 -5.52 -14.531 1 63.69 552 LEU B N 1
ATOM 12458 C CA . LEU B 1 552 ? 32.344 -5.059 -14.953 1 63.69 552 LEU B CA 1
ATOM 12459 C C . LEU B 1 552 ? 32.406 -4.41 -16.328 1 63.69 552 LEU B C 1
ATOM 12461 O O . LEU B 1 552 ? 31.484 -4.578 -17.141 1 63.69 552 LEU B O 1
ATOM 12465 N N . GLY B 1 553 ? 33.438 -3.656 -16.625 1 64.19 553 GLY B N 1
ATOM 12466 C CA . GLY B 1 553 ? 33.562 -2.91 -17.875 1 64.19 553 GLY B CA 1
ATOM 12467 C C . GLY B 1 553 ? 33.875 -3.791 -19.062 1 64.19 553 GLY B C 1
ATOM 12468 O O . GLY B 1 553 ? 33.281 -3.65 -20.125 1 64.19 553 GLY B O 1
ATOM 12469 N N . ASN B 1 554 ? 34.781 -4.734 -18.875 1 63.25 554 ASN B N 1
ATOM 12470 C CA . ASN B 1 554 ? 35.25 -5.492 -20.031 1 63.25 554 ASN B CA 1
ATOM 12471 C C . ASN B 1 554 ? 34.656 -6.898 -20.062 1 63.25 554 ASN B C 1
ATOM 12473 O O . ASN B 1 554 ? 34.5 -7.484 -21.125 1 63.25 554 ASN B O 1
ATOM 12477 N N . ASN B 1 555 ? 34.281 -7.371 -18.984 1 66.38 555 ASN B N 1
ATOM 12478 C CA . ASN B 1 555 ? 33.906 -8.781 -18.938 1 66.38 555 ASN B CA 1
ATOM 12479 C C . ASN B 1 555 ? 32.406 -8.953 -19.078 1 66.38 555 ASN B C 1
ATOM 12481 O O . ASN B 1 555 ? 31.938 -9.945 -19.641 1 66.38 555 ASN B O 1
ATOM 12485 N N . LEU B 1 556 ? 31.609 -8.047 -18.719 1 73.88 556 LEU B N 1
ATOM 12486 C CA . LEU B 1 556 ? 30.156 -8.219 -18.75 1 73.88 556 LEU B CA 1
ATOM 12487 C C . LEU B 1 556 ? 29.656 -8.32 -20.188 1 73.88 556 LEU B C 1
ATOM 12489 O O . LEU B 1 556 ? 28.891 -9.234 -20.516 1 73.88 556 LEU B O 1
ATOM 12493 N N . PRO B 1 557 ? 30.156 -7.504 -21.094 1 71.94 557 PRO B N 1
ATOM 12494 C CA . PRO B 1 557 ? 29.672 -7.637 -22.469 1 71.94 557 PRO B CA 1
ATOM 12495 C C . PRO B 1 557 ? 30.156 -8.922 -23.141 1 71.94 557 PRO B C 1
ATOM 12497 O O . PRO B 1 557 ? 29.5 -9.445 -24.031 1 71.94 557 PRO B O 1
ATOM 12500 N N . GLN B 1 558 ? 31.312 -9.406 -22.656 1 70.75 558 GLN B N 1
ATOM 12501 C CA . GLN B 1 558 ? 31.891 -10.617 -23.234 1 70.75 558 GLN B CA 1
ATOM 12502 C C . GLN B 1 558 ? 31.125 -11.859 -22.781 1 70.75 558 GLN B C 1
ATOM 12504 O O . GLN B 1 558 ? 31.172 -12.898 -23.453 1 70.75 558 GLN B O 1
ATOM 12509 N N . GLN B 1 559 ? 30.406 -11.766 -21.734 1 77.94 559 GLN B N 1
ATOM 12510 C CA . GLN B 1 559 ? 29.641 -12.898 -21.203 1 77.94 559 GLN B CA 1
ATOM 12511 C C . GLN B 1 559 ? 28.359 -13.109 -22 1 77.94 559 GLN B C 1
ATOM 12513 O O . GLN B 1 559 ? 27.609 -14.055 -21.734 1 77.94 559 GLN B O 1
ATOM 12518 N N . ALA B 1 560 ? 28.047 -12.32 -23 1 83.44 560 ALA B N 1
ATOM 12519 C CA . ALA B 1 560 ? 26.859 -12.469 -23.844 1 83.44 560 ALA B CA 1
ATOM 12520 C C . ALA B 1 560 ? 26.859 -13.82 -24.562 1 83.44 560 ALA B C 1
ATOM 12522 O O . ALA B 1 560 ? 25.812 -14.43 -24.75 1 83.44 560 ALA B O 1
ATOM 12523 N N . ASN B 1 561 ? 28.062 -14.32 -24.859 1 80.06 561 ASN B N 1
ATOM 12524 C CA . ASN B 1 561 ? 28.188 -15.594 -25.562 1 80.06 561 ASN B CA 1
ATOM 12525 C C . ASN B 1 561 ? 27.766 -16.766 -24.672 1 80.06 561 ASN B C 1
ATOM 12527 O O . ASN B 1 561 ? 27.125 -17.703 -25.125 1 80.06 561 ASN B O 1
ATOM 12531 N N . TYR B 1 562 ? 28.188 -16.594 -23.484 1 78.88 562 TYR B N 1
ATOM 12532 C CA . TYR B 1 562 ? 27.781 -17.609 -22.516 1 78.88 562 TYR B CA 1
ATOM 12533 C C . TYR B 1 562 ? 26.266 -17.656 -22.391 1 78.88 562 TYR B C 1
ATOM 12535 O O . TYR B 1 562 ? 25.672 -18.734 -22.359 1 78.88 562 TYR B O 1
ATOM 12543 N N . PHE B 1 563 ? 25.625 -16.562 -22.312 1 85.06 563 PHE B N 1
ATOM 12544 C CA . PHE B 1 563 ? 24.188 -16.516 -22.094 1 85.06 563 PHE B CA 1
ATOM 12545 C C . PHE B 1 563 ? 23.422 -16.922 -23.344 1 85.06 563 PHE B C 1
ATOM 12547 O O . PHE B 1 563 ? 22.312 -17.469 -23.266 1 85.06 563 PHE B O 1
ATOM 12554 N N . MET B 1 564 ? 23.969 -16.672 -24.484 1 88.5 564 MET B N 1
ATOM 12555 C CA . MET B 1 564 ? 23.328 -17.156 -25.703 1 88.5 564 MET B CA 1
ATOM 12556 C C . MET B 1 564 ? 23.297 -18.688 -25.734 1 88.5 564 MET B C 1
ATOM 12558 O O . MET B 1 564 ? 22.266 -19.281 -26.047 1 88.5 564 MET B O 1
ATOM 12562 N N . SER B 1 565 ? 24.422 -19.266 -25.328 1 84 565 SER B N 1
ATOM 12563 C CA . SER B 1 565 ? 24.453 -20.719 -25.234 1 84 565 SER B CA 1
ATOM 12564 C C . SER B 1 565 ? 23.484 -21.234 -24.172 1 84 565 SER B C 1
ATOM 12566 O O . SER B 1 565 ? 22.844 -22.266 -24.359 1 84 565 SER B O 1
ATOM 12568 N N . PHE B 1 566 ? 23.453 -20.484 -23.141 1 85 566 PHE B N 1
ATOM 12569 C CA . PHE B 1 566 ? 22.562 -20.859 -22.047 1 85 566 PHE B CA 1
ATOM 12570 C C . PHE B 1 566 ? 21.109 -20.828 -22.516 1 85 566 PHE B C 1
ATOM 12572 O O . PHE B 1 566 ? 20.328 -21.703 -22.156 1 85 566 PHE B O 1
ATOM 12579 N N . VAL B 1 567 ? 20.719 -19.859 -23.266 1 90.44 567 VAL B N 1
ATOM 12580 C CA . VAL B 1 567 ? 19.359 -19.703 -23.75 1 90.44 567 VAL B CA 1
ATOM 12581 C C . VAL B 1 567 ? 19.016 -20.859 -24.703 1 90.44 567 VAL B C 1
ATOM 12583 O O . VAL B 1 567 ? 17.906 -21.406 -24.656 1 90.44 567 VAL B O 1
ATOM 12586 N N . PHE B 1 568 ? 19.984 -21.297 -25.5 1 89.75 568 PHE B N 1
ATOM 12587 C CA . PHE B 1 568 ? 19.734 -22.391 -26.422 1 89.75 568 PHE B CA 1
ATOM 12588 C C . PHE B 1 568 ? 19.547 -23.703 -25.672 1 89.75 568 PHE B C 1
ATOM 12590 O O . PHE B 1 568 ? 18.703 -24.531 -26.047 1 89.75 568 PHE B O 1
ATOM 12597 N N . VAL B 1 569 ? 20.266 -23.828 -24.594 1 85.81 569 VAL B N 1
ATOM 12598 C CA . VAL B 1 569 ? 20.141 -25.031 -23.781 1 85.81 569 VAL B CA 1
ATOM 12599 C C . VAL B 1 569 ? 18.781 -25.031 -23.078 1 85.81 569 VAL B C 1
ATOM 12601 O O . VAL B 1 569 ? 18.156 -26.078 -22.922 1 85.81 569 VAL B O 1
ATOM 12604 N N . GLN B 1 570 ? 18.328 -23.859 -22.719 1 87.31 570 GLN B N 1
ATOM 12605 C CA . GLN B 1 570 ? 17.078 -23.766 -21.969 1 87.31 570 GLN B CA 1
ATOM 12606 C C . GLN B 1 570 ? 15.867 -23.859 -22.891 1 87.31 570 GLN B C 1
ATOM 12608 O O . GLN B 1 570 ? 14.773 -24.203 -22.453 1 87.31 570 GLN B O 1
ATOM 12613 N N . VAL B 1 571 ? 15.992 -23.578 -24.109 1 88.62 571 VAL B N 1
ATOM 12614 C CA . VAL B 1 571 ? 14.852 -23.531 -25.016 1 88.62 571 VAL B CA 1
ATOM 12615 C C . VAL B 1 571 ? 14.852 -24.781 -25.891 1 88.62 571 VAL B C 1
ATOM 12617 O O . VAL B 1 571 ? 13.797 -25.391 -26.125 1 88.62 571 VAL B O 1
ATOM 12620 N N . GLY B 1 572 ? 15.891 -25.312 -26.328 1 88.81 572 GLY B N 1
ATOM 12621 C CA . GLY B 1 572 ? 15.969 -26.406 -27.281 1 88.81 572 GLY B CA 1
ATOM 12622 C C . GLY B 1 572 ? 15.43 -27.719 -26.75 1 88.81 572 GLY B C 1
ATOM 12623 O O . GLY B 1 572 ? 14.297 -28.094 -27.047 1 88.81 572 GLY B O 1
ATOM 12624 N N . PRO B 1 573 ? 16.172 -28.328 -25.875 1 87.44 573 PRO B N 1
ATOM 12625 C CA . PRO B 1 573 ? 15.742 -29.656 -25.422 1 87.44 573 PRO B CA 1
ATOM 12626 C C . PRO B 1 573 ? 14.469 -29.594 -24.578 1 87.44 573 PRO B C 1
ATOM 12628 O O . PRO B 1 573 ? 13.555 -30.391 -24.766 1 87.44 573 PRO B O 1
ATOM 12631 N N . PRO B 1 574 ? 14.32 -28.656 -23.766 1 87.94 574 PRO B N 1
ATOM 12632 C CA . PRO B 1 574 ? 13.109 -28.641 -22.938 1 87.94 574 PRO B CA 1
ATOM 12633 C C . PRO B 1 574 ? 11.844 -28.391 -23.766 1 87.94 574 PRO B C 1
ATOM 12635 O O . PRO B 1 574 ? 10.797 -28.984 -23.5 1 87.94 574 PRO B O 1
ATOM 12638 N N . LEU B 1 575 ? 11.836 -27.516 -24.703 1 91.88 575 LEU B N 1
ATOM 12639 C CA . LEU B 1 575 ? 10.672 -27.266 -25.547 1 91.88 575 LEU B CA 1
ATOM 12640 C C . LEU B 1 575 ? 10.359 -28.453 -26.438 1 91.88 575 LEU B C 1
ATOM 12642 O O . LEU B 1 575 ? 9.195 -28.766 -26.688 1 91.88 575 LEU B O 1
ATOM 12646 N N . GLY B 1 576 ? 11.445 -29.047 -26.906 1 90.25 576 GLY B N 1
ATOM 12647 C CA . GLY B 1 576 ? 11.234 -30.281 -27.656 1 90.25 576 GLY B CA 1
ATOM 12648 C C . GLY B 1 576 ? 10.609 -31.391 -26.828 1 90.25 576 GLY B C 1
ATOM 12649 O O . GLY B 1 576 ? 9.711 -32.094 -27.297 1 90.25 576 GLY B O 1
ATOM 12650 N N . SER B 1 577 ? 11.055 -31.438 -25.641 1 89.06 577 SER B N 1
ATOM 12651 C CA . SER B 1 577 ? 10.5 -32.438 -24.734 1 89.06 577 SER B CA 1
ATOM 12652 C C . SER B 1 577 ? 9.055 -32.125 -24.375 1 89.06 577 SER B C 1
ATOM 12654 O O . SER B 1 577 ? 8.258 -33.062 -24.141 1 89.06 577 SER B O 1
ATOM 12656 N N . GLU B 1 578 ? 8.75 -30.891 -24.297 1 89.12 578 GLU B N 1
ATOM 12657 C CA . GLU B 1 578 ? 7.383 -30.484 -24.016 1 89.12 578 GLU B CA 1
ATOM 12658 C C . GLU B 1 578 ? 6.449 -30.828 -25.172 1 89.12 578 GLU B C 1
ATOM 12660 O O . GLU B 1 578 ? 5.309 -31.234 -24.969 1 89.12 578 GLU B O 1
ATOM 12665 N N . LEU B 1 579 ? 6.902 -30.656 -26.344 1 89.62 579 LEU B N 1
ATOM 12666 C CA . LEU B 1 579 ? 6.098 -30.953 -27.516 1 89.62 579 LEU B CA 1
ATOM 12667 C C . LEU B 1 579 ? 5.895 -32.469 -27.672 1 89.62 579 LEU B C 1
ATOM 12669 O O . LEU B 1 579 ? 4.777 -32.906 -27.906 1 89.62 579 LEU B O 1
ATOM 12673 N N . LEU B 1 580 ? 6.961 -33.188 -27.484 1 88.56 580 LEU B N 1
ATOM 12674 C CA . LEU B 1 580 ? 6.895 -34.625 -27.656 1 88.56 580 LEU B CA 1
ATOM 12675 C C . LEU B 1 580 ? 6.324 -35.312 -26.422 1 88.56 580 LEU B C 1
ATOM 12677 O O . LEU B 1 580 ? 5.879 -36.469 -26.469 1 88.56 580 LEU B O 1
ATOM 12681 N N . ARG B 1 581 ? 6.246 -34.656 -25.281 1 87.62 581 ARG B N 1
ATOM 12682 C CA . ARG B 1 581 ? 5.77 -35.188 -24 1 87.62 581 ARG B CA 1
ATOM 12683 C C . ARG B 1 581 ? 6.496 -36.469 -23.641 1 87.62 581 ARG B C 1
ATOM 12685 O O . ARG B 1 581 ? 5.863 -37.438 -23.266 1 87.62 581 ARG B O 1
ATOM 12692 N N . TYR B 1 582 ? 7.742 -36.406 -23.844 1 82.88 582 TYR B N 1
ATOM 12693 C CA . TYR B 1 582 ? 8.469 -37.656 -23.625 1 82.88 582 TYR B CA 1
ATOM 12694 C C . TYR B 1 582 ? 8.516 -38 -22.141 1 82.88 582 TYR B C 1
ATOM 12696 O O . TYR B 1 582 ? 8.484 -39.188 -21.766 1 82.88 582 TYR B O 1
ATOM 12704 N N . THR B 1 583 ? 8.555 -37 -21.234 1 80.06 583 THR B N 1
ATOM 12705 C CA . THR B 1 583 ? 8.602 -37.281 -19.797 1 80.06 583 THR B CA 1
ATOM 12706 C C . THR B 1 583 ? 7.312 -37.969 -19.344 1 80.06 583 THR B C 1
ATOM 12708 O O . THR B 1 583 ? 7.355 -39 -18.688 1 80.06 583 THR B O 1
ATOM 12711 N N . PRO B 1 584 ? 6.191 -37.375 -19.703 1 82.94 584 PRO B N 1
ATOM 12712 C CA . PRO B 1 584 ? 4.961 -38.062 -19.328 1 82.94 584 PRO B CA 1
ATOM 12713 C C . PRO B 1 584 ? 4.824 -39.438 -20 1 82.94 584 PRO B C 1
ATOM 12715 O O . PRO B 1 584 ? 4.234 -40.344 -19.422 1 82.94 584 PRO B O 1
ATOM 12718 N N . LEU B 1 585 ? 5.406 -39.562 -21.156 1 82 585 LEU B N 1
ATOM 12719 C CA . LEU B 1 585 ? 5.355 -40.844 -21.844 1 82 585 LEU B CA 1
ATOM 12720 C C . LEU B 1 585 ? 6.18 -41.906 -21.125 1 82 585 LEU B C 1
ATOM 12722 O O . LEU B 1 585 ? 5.742 -43.031 -20.969 1 82 585 LEU B O 1
ATOM 12726 N N . ILE B 1 586 ? 7.34 -41.438 -20.703 1 82.88 586 ILE B N 1
ATOM 12727 C CA . ILE B 1 586 ? 8.203 -42.375 -19.969 1 82.88 586 ILE B CA 1
ATOM 12728 C C . ILE B 1 586 ? 7.551 -42.75 -18.641 1 82.88 586 ILE B C 1
ATOM 12730 O O . ILE B 1 586 ? 7.586 -43.906 -18.234 1 82.88 586 ILE B O 1
ATOM 12734 N N . LYS B 1 587 ? 6.934 -41.844 -17.984 1 83.69 587 LYS B N 1
ATOM 12735 C CA . LYS B 1 587 ? 6.242 -42.125 -16.719 1 83.69 587 LYS B CA 1
ATOM 12736 C C . LYS B 1 587 ? 5.062 -43.062 -16.938 1 83.69 587 LYS B C 1
ATOM 12738 O O . LYS B 1 587 ? 4.812 -43.938 -16.109 1 83.69 587 LYS B O 1
ATOM 12743 N N . ALA B 1 588 ? 4.363 -42.844 -18.031 1 82.62 588 ALA B N 1
ATOM 12744 C CA . ALA B 1 588 ? 3.225 -43.719 -18.359 1 82.62 588 ALA B CA 1
ATOM 12745 C C . ALA B 1 588 ? 3.68 -45.125 -18.672 1 82.62 588 ALA B C 1
ATOM 12747 O O . ALA B 1 588 ? 3.012 -46.094 -18.312 1 82.62 588 ALA B O 1
ATOM 12748 N N . LEU B 1 589 ? 4.879 -45.25 -19.344 1 82.25 589 LEU B N 1
ATOM 12749 C CA . LEU B 1 589 ? 5.406 -46.562 -19.672 1 82.25 589 LEU B CA 1
ATOM 12750 C C . LEU B 1 589 ? 5.875 -47.281 -18.438 1 82.25 589 LEU B C 1
ATOM 12752 O O . LEU B 1 589 ? 5.672 -48.5 -18.312 1 82.25 589 LEU B O 1
ATOM 12756 N N . VAL B 1 590 ? 6.414 -46.531 -17.531 1 84.38 590 VAL B N 1
ATOM 12757 C CA . VAL B 1 590 ? 6.859 -47.125 -16.266 1 84.38 590 VAL B CA 1
ATOM 12758 C C . VAL B 1 590 ? 5.648 -47.531 -15.445 1 84.38 590 VAL B C 1
ATOM 12760 O O . VAL B 1 590 ? 5.648 -48.594 -14.828 1 84.38 590 VAL B O 1
ATOM 12763 N N . ARG B 1 591 ? 4.668 -46.719 -15.445 1 86.31 591 ARG B N 1
ATOM 12764 C CA . ARG B 1 591 ? 3.441 -47.062 -14.719 1 86.31 591 ARG B CA 1
ATOM 12765 C C . ARG B 1 591 ? 2.777 -48.312 -15.289 1 86.31 591 ARG B C 1
ATOM 12767 O O . ARG B 1 591 ? 2.277 -49.125 -14.531 1 86.31 591 ARG B O 1
ATOM 12774 N N . LYS B 1 592 ? 2.715 -48.344 -16.609 1 80.69 592 LYS B N 1
ATOM 12775 C CA . LYS B 1 592 ? 2.082 -49.5 -17.281 1 80.69 592 LYS B CA 1
ATOM 12776 C C . LYS B 1 592 ? 2.766 -50.812 -16.891 1 80.69 592 LYS B C 1
ATOM 12778 O O . LYS B 1 592 ? 2.107 -51.844 -16.75 1 80.69 592 LYS B O 1
ATOM 12783 N N . ASN B 1 593 ? 4.098 -50.656 -16.594 1 82.75 593 ASN B N 1
ATOM 12784 C CA . ASN B 1 593 ? 4.852 -51.875 -16.312 1 82.75 593 ASN B CA 1
ATOM 12785 C C . ASN B 1 593 ? 4.852 -52.219 -14.82 1 82.75 593 ASN B C 1
ATOM 12787 O O . ASN B 1 593 ? 5.047 -53.375 -14.43 1 82.75 593 ASN B O 1
ATOM 12791 N N . ILE B 1 594 ? 4.703 -51.188 -13.984 1 81.56 594 ILE B N 1
ATOM 12792 C CA . ILE B 1 594 ? 4.859 -51.406 -12.547 1 81.56 594 ILE B CA 1
ATOM 12793 C C . ILE B 1 594 ? 3.502 -51.312 -11.859 1 81.56 594 ILE B C 1
ATOM 12795 O O . ILE B 1 594 ? 3.273 -51.938 -10.82 1 81.56 594 ILE B O 1
ATOM 12799 N N . GLY B 1 595 ? 2.605 -50.562 -12.336 1 78.75 595 GLY B N 1
ATOM 12800 C CA . GLY B 1 595 ? 1.346 -50.281 -11.672 1 78.75 595 GLY B CA 1
ATOM 12801 C C . GLY B 1 595 ? 0.273 -51.312 -11.953 1 78.75 595 GLY B C 1
ATOM 12802 O O . GLY B 1 595 ? 0.404 -52.125 -12.875 1 78.75 595 GLY B O 1
ATOM 12803 N N . PRO B 1 596 ? -0.775 -51.344 -11.023 1 77.31 596 PRO B N 1
ATOM 12804 C CA . PRO B 1 596 ? -1.903 -52.25 -11.242 1 77.31 596 PRO B CA 1
ATOM 12805 C C . PRO B 1 596 ? -2.672 -51.938 -12.523 1 77.31 596 PRO B C 1
ATOM 12807 O O . PRO B 1 596 ? -2.895 -50.781 -12.844 1 77.31 596 PRO B O 1
ATOM 12810 N N . ARG B 1 597 ? -2.957 -52.938 -13.398 1 76.75 597 ARG B N 1
ATOM 12811 C CA . ARG B 1 597 ? -3.576 -52.688 -14.703 1 76.75 597 ARG B CA 1
ATOM 12812 C C . ARG B 1 597 ? -4.73 -53.656 -14.945 1 76.75 597 ARG B C 1
ATOM 12814 O O . ARG B 1 597 ? -5.113 -53.906 -16.094 1 76.75 597 ARG B O 1
ATOM 12821 N N . LEU B 1 598 ? -5.277 -54.156 -13.906 1 73.38 598 LEU B N 1
ATOM 12822 C CA . LEU B 1 598 ? -6.285 -55.188 -14.125 1 73.38 598 LEU B CA 1
ATOM 12823 C C . LEU B 1 598 ? -7.602 -54.562 -14.586 1 73.38 598 LEU B C 1
ATOM 12825 O O . LEU B 1 598 ? -8.312 -55.156 -15.406 1 73.38 598 LEU B O 1
ATOM 12829 N N . THR B 1 599 ? -7.887 -53.312 -14.031 1 67.38 599 THR B N 1
ATOM 12830 C CA . THR B 1 599 ? -9.102 -52.625 -14.438 1 67.38 599 THR B CA 1
ATOM 12831 C C . THR B 1 599 ? -8.773 -51.281 -15.047 1 67.38 599 THR B C 1
ATOM 12833 O O . THR B 1 599 ? -7.664 -50.75 -14.883 1 67.38 599 THR B O 1
ATOM 12836 N N . GLU B 1 600 ? -9.688 -50.75 -15.797 1 67.19 600 GLU B N 1
ATOM 12837 C CA . GLU B 1 600 ? -9.5 -49.438 -16.422 1 67.19 600 GLU B CA 1
ATOM 12838 C C . GLU B 1 600 ? -9.383 -48.344 -15.367 1 67.19 600 GLU B C 1
ATOM 12840 O O . GLU B 1 600 ? -8.625 -47.375 -15.539 1 67.19 600 GLU B O 1
ATOM 12845 N N . LYS B 1 601 ? -10.086 -48.5 -14.312 1 69.5 601 LYS B N 1
ATOM 12846 C CA . LYS B 1 601 ? -9.992 -47.531 -13.234 1 69.5 601 LYS B CA 1
ATOM 12847 C C . LYS B 1 601 ? -8.602 -47.531 -12.609 1 69.5 601 LYS B C 1
ATOM 12849 O O . LYS B 1 601 ? -8.039 -46.469 -12.328 1 69.5 601 LYS B O 1
ATOM 12854 N N . GLU B 1 602 ? -8.125 -48.688 -12.461 1 74.88 602 GLU B N 1
ATOM 12855 C CA . GLU B 1 602 ? -6.781 -48.781 -11.891 1 74.88 602 GLU B CA 1
ATOM 12856 C C . GLU B 1 602 ? -5.734 -48.188 -12.828 1 74.88 602 GLU B C 1
ATOM 12858 O O . GLU B 1 602 ? -4.758 -47.594 -12.375 1 74.88 602 GLU B O 1
ATOM 12863 N N . ARG B 1 603 ? -6.121 -48.375 -14.125 1 73.88 603 ARG B N 1
ATOM 12864 C CA . ARG B 1 603 ? -5.168 -47.875 -15.117 1 73.88 603 ARG B CA 1
ATOM 12865 C C . ARG B 1 603 ? -5.184 -46.344 -15.172 1 73.88 603 ARG B C 1
ATOM 12867 O O . ARG B 1 603 ? -4.168 -45.719 -15.484 1 73.88 603 ARG B O 1
ATOM 12874 N N . SER B 1 604 ? -6.266 -45.781 -14.758 1 72.31 604 SER B N 1
ATOM 12875 C CA . SER B 1 604 ? -6.402 -44.312 -14.867 1 72.31 604 SER B CA 1
ATOM 12876 C C . SER B 1 604 ? -5.98 -43.625 -13.578 1 72.31 604 SER B C 1
ATOM 12878 O O . SER B 1 604 ? -5.805 -42.406 -13.562 1 72.31 604 SER B O 1
ATOM 12880 N N . GLN B 1 605 ? -5.738 -44.406 -12.602 1 74.94 605 GLN B N 1
ATOM 12881 C CA . GLN B 1 605 ? -5.383 -43.812 -11.328 1 74.94 605 GLN B CA 1
ATOM 12882 C C . GLN B 1 605 ? -3.871 -43.656 -11.18 1 74.94 605 GLN B C 1
ATOM 12884 O O . GLN B 1 605 ? -3.115 -44.438 -11.766 1 74.94 605 GLN B O 1
ATOM 12889 N N . ALA B 1 606 ? -3.541 -42.594 -10.57 1 75.75 606 ALA B N 1
ATOM 12890 C CA . ALA B 1 606 ? -2.121 -42.344 -10.312 1 75.75 606 ALA B CA 1
ATOM 12891 C C . ALA B 1 606 ? -1.551 -43.406 -9.359 1 75.75 606 ALA B C 1
ATOM 12893 O O . ALA B 1 606 ? -2.242 -43.875 -8.453 1 75.75 606 ALA B O 1
ATOM 12894 N N . PHE B 1 607 ? -0.362 -44 -9.711 1 76.5 607 PHE B N 1
ATOM 12895 C CA . PHE B 1 607 ? 0.345 -44.969 -8.875 1 76.5 607 PHE B CA 1
ATOM 12896 C C . PHE B 1 607 ? 1.713 -44.438 -8.469 1 76.5 607 PHE B C 1
ATOM 12898 O O . PHE B 1 607 ? 2.596 -44.281 -9.312 1 76.5 607 PHE B O 1
ATOM 12905 N N . PHE B 1 608 ? 1.962 -44.094 -7.234 1 68.56 608 PHE B N 1
ATOM 12906 C CA . PHE B 1 608 ? 3.207 -43.562 -6.688 1 68.56 608 PHE B CA 1
ATOM 12907 C C . PHE B 1 608 ? 3.621 -42.312 -7.426 1 68.56 608 PHE B C 1
ATOM 12909 O O . PHE B 1 608 ? 4.773 -42.156 -7.836 1 68.56 608 PHE B O 1
ATOM 12916 N N . GLY B 1 609 ? 2.715 -41.469 -7.68 1 71.75 609 GLY B N 1
ATOM 12917 C CA . GLY B 1 609 ? 3.035 -40.219 -8.336 1 71.75 609 GLY B CA 1
ATOM 12918 C C . GLY B 1 609 ? 3.094 -40.312 -9.844 1 71.75 609 GLY B C 1
ATOM 12919 O O . GLY B 1 609 ? 3.215 -39.312 -10.547 1 71.75 609 GLY B O 1
ATOM 12920 N N . LEU B 1 610 ? 2.938 -41.562 -10.406 1 77.56 610 LEU B N 1
ATOM 12921 C CA . LEU B 1 610 ? 2.975 -41.781 -11.852 1 77.56 610 LEU B CA 1
ATOM 12922 C C . LEU B 1 610 ? 1.575 -41.688 -12.453 1 77.56 610 LEU B C 1
ATOM 12924 O O . LEU B 1 610 ? 0.641 -42.312 -11.953 1 77.56 610 LEU B O 1
ATOM 12928 N N . GLU B 1 611 ? 1.411 -40.781 -13.289 1 77.94 611 GLU B N 1
ATOM 12929 C CA . GLU B 1 611 ? 0.107 -40.562 -13.898 1 77.94 611 GLU B CA 1
ATOM 12930 C C . GLU B 1 611 ? 0.042 -41.156 -15.305 1 77.94 611 GLU B C 1
ATOM 12932 O O . GLU B 1 611 ? 1.054 -41.219 -16 1 77.94 611 GLU B O 1
ATOM 12937 N N . PRO B 1 612 ? -1.09 -41.656 -15.523 1 77.5 612 PRO B N 1
ATOM 12938 C CA . PRO B 1 612 ? -1.253 -42.125 -16.906 1 77.5 612 PRO B CA 1
ATOM 12939 C C . PRO B 1 612 ? -1.229 -40.969 -17.922 1 77.5 612 PRO B C 1
ATOM 12941 O O . PRO B 1 612 ? -1.383 -39.812 -17.547 1 77.5 612 PRO B O 1
ATOM 12944 N N . LEU B 1 613 ? -0.878 -41.312 -19.156 1 76.56 613 LEU B N 1
ATOM 12945 C CA . LEU B 1 613 ? -0.718 -40.344 -20.234 1 76.56 613 LEU B CA 1
ATOM 12946 C C . LEU B 1 613 ? -2.045 -39.656 -20.547 1 76.56 613 LEU B C 1
ATOM 12948 O O . LEU B 1 613 ? -2.064 -38.531 -21.062 1 76.56 613 LEU B O 1
ATOM 12952 N N . SER B 1 614 ? -3.131 -40.25 -20.109 1 72.56 614 SER B N 1
ATOM 12953 C CA . SER B 1 614 ? -4.445 -39.719 -20.484 1 72.56 614 SER B CA 1
ATOM 12954 C C . SER B 1 614 ? -4.887 -38.594 -19.547 1 72.56 614 SER B C 1
ATOM 12956 O O . SER B 1 614 ? -5.777 -37.812 -19.891 1 72.56 614 SER B O 1
ATOM 12958 N N . ASN B 1 615 ? -4.227 -38.531 -18.453 1 75.38 615 ASN B N 1
ATOM 12959 C CA . ASN B 1 615 ? -4.633 -37.469 -17.516 1 75.38 615 ASN B CA 1
ATOM 12960 C C . ASN B 1 615 ? -3.967 -36.156 -17.828 1 75.38 615 ASN B C 1
ATOM 12962 O O . ASN B 1 615 ? -2.766 -36.094 -18.109 1 75.38 615 ASN B O 1
ATOM 12966 N N . PRO B 1 616 ? -4.855 -35.156 -17.953 1 77 616 PRO B N 1
ATOM 12967 C CA . PRO B 1 616 ? -4.273 -33.812 -18.188 1 77 616 PRO B CA 1
ATOM 12968 C C . PRO B 1 616 ? -3.309 -33.406 -17.094 1 77 616 PRO B C 1
ATOM 12970 O O . PRO B 1 616 ? -3.496 -33.75 -15.93 1 77 616 PRO B O 1
ATOM 12973 N N . VAL B 1 617 ? -2.217 -32.844 -17.547 1 76.75 617 VAL B N 1
ATOM 12974 C CA . VAL B 1 617 ? -1.167 -32.406 -16.625 1 76.75 617 VAL B CA 1
ATOM 12975 C C . VAL B 1 617 ? -1.367 -30.938 -16.281 1 76.75 617 VAL B C 1
ATOM 12977 O O . VAL B 1 617 ? -1.928 -30.188 -17.078 1 76.75 617 VAL B O 1
ATOM 12980 N N . THR B 1 618 ? -1.126 -30.609 -15.031 1 76.38 618 THR B N 1
ATOM 12981 C CA . THR B 1 618 ? -1.152 -29.219 -14.625 1 76.38 618 THR B CA 1
ATOM 12982 C C . THR B 1 618 ? 0.204 -28.562 -14.867 1 76.38 618 THR B C 1
ATOM 12984 O O . THR B 1 618 ? 1.247 -29.172 -14.656 1 76.38 618 THR B O 1
ATOM 12987 N N . LEU B 1 619 ? 0.181 -27.5 -15.562 1 79.81 619 LEU B N 1
ATOM 12988 C CA . LEU B 1 619 ? 1.416 -26.797 -15.883 1 79.81 619 LEU B CA 1
ATOM 12989 C C . LEU B 1 619 ? 1.994 -26.125 -14.641 1 79.81 619 LEU B C 1
ATOM 12991 O O . LEU B 1 619 ? 1.255 -25.547 -13.836 1 79.81 619 LEU B O 1
ATOM 12995 N N . ASP B 1 620 ? 3.318 -26.328 -14.422 1 81.06 620 ASP B N 1
ATOM 12996 C CA . ASP B 1 620 ? 4.051 -25.625 -13.383 1 81.06 620 ASP B CA 1
ATOM 12997 C C . ASP B 1 620 ? 4.328 -24.172 -13.805 1 81.06 620 ASP B C 1
ATOM 12999 O O . ASP B 1 620 ? 5.43 -23.859 -14.258 1 81.06 620 ASP B O 1
ATOM 13003 N N . GLN B 1 621 ? 3.545 -23.281 -13.562 1 87 621 GLN B N 1
ATOM 13004 C CA . GLN B 1 621 ? 3.584 -21.906 -14.07 1 87 621 GLN B CA 1
ATOM 13005 C C . GLN B 1 621 ? 4.703 -21.109 -13.398 1 87 621 GLN B C 1
ATOM 13007 O O . GLN B 1 621 ? 5.395 -20.344 -14.062 1 87 621 GLN B O 1
ATOM 13012 N N . PRO B 1 622 ? 5 -21.312 -12.086 1 89.88 622 PRO B N 1
ATOM 13013 C CA . PRO B 1 622 ? 6.039 -20.484 -11.469 1 89.88 622 PRO B CA 1
ATOM 13014 C C . PRO B 1 622 ? 7.422 -20.719 -12.07 1 89.88 622 PRO B C 1
ATOM 13016 O O . PRO B 1 622 ? 8.18 -19.766 -12.266 1 89.88 622 PRO B O 1
ATOM 13019 N N . LYS B 1 623 ? 7.773 -21.984 -12.398 1 89.81 623 LYS B N 1
ATOM 13020 C CA . LYS B 1 623 ? 9.07 -22.281 -12.992 1 89.81 623 LYS B CA 1
ATOM 13021 C C . LYS B 1 623 ? 9.195 -21.672 -14.383 1 89.81 623 LYS B C 1
ATOM 13023 O O . LYS B 1 623 ? 10.219 -21.062 -14.711 1 89.81 623 LYS B O 1
ATOM 13028 N N . LEU B 1 624 ? 8.172 -21.797 -15.164 1 90.75 624 LEU B N 1
ATOM 13029 C CA . LEU B 1 624 ? 8.18 -21.266 -16.516 1 90.75 624 LEU B CA 1
ATOM 13030 C C . LEU B 1 624 ? 8.281 -19.75 -16.516 1 90.75 624 LEU B C 1
ATOM 13032 O O . LEU B 1 624 ? 9.086 -19.172 -17.25 1 90.75 624 LEU B O 1
ATOM 13036 N N . LEU B 1 625 ? 7.5 -19.125 -15.672 1 93.69 625 LEU B N 1
ATOM 13037 C CA . LEU B 1 625 ? 7.492 -17.656 -15.602 1 93.69 625 LEU B CA 1
ATOM 13038 C C . LEU B 1 625 ? 8.836 -17.125 -15.109 1 93.69 625 LEU B C 1
ATOM 13040 O O . LEU B 1 625 ? 9.305 -16.094 -15.57 1 93.69 625 LEU B O 1
ATOM 13044 N N . SER B 1 626 ? 9.406 -17.812 -14.164 1 93.5 626 SER B N 1
ATOM 13045 C CA . SER B 1 626 ? 10.695 -17.375 -13.633 1 93.5 626 SER B CA 1
ATOM 13046 C C . SER B 1 626 ? 11.781 -17.453 -14.695 1 93.5 626 SER B C 1
ATOM 13048 O O . SER B 1 626 ? 12.664 -16.594 -14.758 1 93.5 626 SER B O 1
ATOM 13050 N N . THR B 1 627 ? 11.773 -18.5 -15.531 1 92.19 627 THR B N 1
ATOM 13051 C CA . THR B 1 627 ? 12.734 -18.625 -16.625 1 92.19 627 THR B CA 1
ATOM 13052 C C . THR B 1 627 ? 12.562 -17.484 -17.625 1 92.19 627 THR B C 1
ATOM 13054 O O . THR B 1 627 ? 13.547 -16.953 -18.141 1 92.19 627 THR B O 1
ATOM 13057 N N . VAL B 1 628 ? 11.344 -17.125 -17.828 1 94.88 628 VAL B N 1
ATOM 13058 C CA . VAL B 1 628 ? 11.07 -16.031 -18.75 1 94.88 628 VAL B CA 1
ATOM 13059 C C . VAL B 1 628 ? 11.586 -14.719 -18.172 1 94.88 628 VAL B C 1
ATOM 13061 O O . VAL B 1 628 ? 12.07 -13.852 -18.906 1 94.88 628 VAL B O 1
ATOM 13064 N N . MET B 1 629 ? 11.508 -14.555 -16.859 1 95.62 629 MET B N 1
ATOM 13065 C CA . MET B 1 629 ? 12.07 -13.359 -16.234 1 95.62 629 MET B CA 1
ATOM 13066 C C . MET B 1 629 ? 13.578 -13.297 -16.438 1 95.62 629 MET B C 1
ATOM 13068 O O . MET B 1 629 ? 14.133 -12.211 -16.656 1 95.62 629 MET B O 1
ATOM 13072 N N . LEU B 1 630 ? 14.172 -14.422 -16.328 1 93.62 630 LEU B N 1
ATOM 13073 C CA . LEU B 1 630 ? 15.609 -14.484 -16.594 1 93.62 630 LEU B CA 1
ATOM 13074 C C . LEU B 1 630 ? 15.914 -14.07 -18.031 1 93.62 630 LEU B C 1
ATOM 13076 O O . LEU B 1 630 ? 16.891 -13.359 -18.281 1 93.62 630 LEU B O 1
ATOM 13080 N N . PHE B 1 631 ? 15.086 -14.531 -18.953 1 95.75 631 PHE B N 1
ATOM 13081 C CA . PHE B 1 631 ? 15.25 -14.172 -20.359 1 95.75 631 PHE B CA 1
ATOM 13082 C C . PHE B 1 631 ? 15.133 -12.656 -20.547 1 95.75 631 PHE B C 1
ATOM 13084 O O . PHE B 1 631 ? 15.898 -12.062 -21.312 1 95.75 631 PHE B O 1
ATOM 13091 N N . PHE B 1 632 ? 14.219 -12.047 -19.844 1 96.75 632 PHE B N 1
ATOM 13092 C CA . PHE B 1 632 ? 14.062 -10.602 -19.922 1 96.75 632 PHE B CA 1
ATOM 13093 C C . PHE B 1 632 ? 15.289 -9.898 -19.359 1 96.75 632 PHE B C 1
ATOM 13095 O O . PHE B 1 632 ? 15.742 -8.883 -19.906 1 96.75 632 PHE B O 1
ATOM 13102 N N . MET B 1 633 ? 15.789 -10.43 -18.266 1 95.38 633 MET B N 1
ATOM 13103 C CA . MET B 1 633 ? 16.984 -9.844 -17.688 1 95.38 633 MET B CA 1
ATOM 13104 C C . MET B 1 633 ? 18.156 -9.875 -18.672 1 95.38 633 MET B C 1
ATOM 13106 O O . MET B 1 633 ? 18.828 -8.867 -18.875 1 95.38 633 MET B O 1
ATOM 13110 N N . ILE B 1 634 ? 18.359 -11.008 -19.328 1 93.69 634 ILE B N 1
ATOM 13111 C CA . ILE B 1 634 ? 19.438 -11.172 -20.312 1 93.69 634 ILE B CA 1
ATOM 13112 C C . ILE B 1 634 ? 19.203 -10.227 -21.484 1 93.69 634 ILE B C 1
ATOM 13114 O O . ILE B 1 634 ? 20.109 -9.531 -21.922 1 93.69 634 ILE B O 1
ATOM 13118 N N . LEU B 1 635 ? 17.984 -10.203 -21.938 1 96.31 635 LEU B N 1
ATOM 13119 C CA . LEU B 1 635 ? 17.625 -9.359 -23.078 1 96.31 635 LEU B CA 1
ATOM 13120 C C . LEU B 1 635 ? 17.875 -7.891 -22.75 1 96.31 635 LEU B C 1
ATOM 13122 O O . LEU B 1 635 ? 18.5 -7.18 -23.547 1 96.31 635 LEU B O 1
ATOM 13126 N N . PHE B 1 636 ? 17.5 -7.383 -21.594 1 96.19 636 PHE B N 1
ATOM 13127 C CA . PHE B 1 636 ? 17.562 -5.969 -21.234 1 96.19 636 PHE B CA 1
ATOM 13128 C C . PHE B 1 636 ? 19.016 -5.523 -21.062 1 96.19 636 PHE B C 1
ATOM 13130 O O . PHE B 1 636 ? 19.375 -4.398 -21.422 1 96.19 636 PHE B O 1
ATOM 13137 N N . VAL B 1 637 ? 19.812 -6.387 -20.594 1 92.5 637 VAL B N 1
ATOM 13138 C CA . VAL B 1 637 ? 21.188 -5.996 -20.359 1 92.5 637 VAL B CA 1
ATOM 13139 C C . VAL B 1 637 ? 21.984 -6.062 -21.656 1 92.5 637 VAL B C 1
ATOM 13141 O O . VAL B 1 637 ? 22.719 -5.129 -22 1 92.5 637 VAL B O 1
ATOM 13144 N N . TYR B 1 638 ? 21.812 -7.078 -22.484 1 92.88 638 TYR B N 1
ATOM 13145 C CA . TYR B 1 638 ? 22.719 -7.348 -23.594 1 92.88 638 TYR B CA 1
ATOM 13146 C C . TYR B 1 638 ? 22.172 -6.809 -24.906 1 92.88 638 TYR B C 1
ATOM 13148 O O . TYR B 1 638 ? 22.891 -6.742 -25.906 1 92.88 638 TYR B O 1
ATOM 13156 N N . ALA B 1 639 ? 20.891 -6.43 -24.953 1 93.94 639 ALA B N 1
ATOM 13157 C CA . ALA B 1 639 ? 20.344 -5.891 -26.188 1 93.94 639 ALA B CA 1
ATOM 13158 C C . ALA B 1 639 ? 21.125 -4.668 -26.656 1 93.94 639 ALA B C 1
ATOM 13160 O O . ALA B 1 639 ? 21.281 -4.445 -27.859 1 93.94 639 ALA B O 1
ATOM 13161 N N . VAL B 1 640 ? 21.656 -3.895 -25.703 1 92.56 640 VAL B N 1
ATOM 13162 C CA . VAL B 1 640 ? 22.344 -2.662 -26.062 1 92.56 640 VAL B CA 1
ATOM 13163 C C . VAL B 1 640 ? 23.859 -2.885 -26.016 1 92.56 640 VAL B C 1
ATOM 13165 O O . VAL B 1 640 ? 24.609 -2.285 -26.781 1 92.56 640 VAL B O 1
ATOM 13168 N N . THR B 1 641 ? 24.359 -3.805 -25.156 1 90.06 641 THR B N 1
ATOM 13169 C CA . THR B 1 641 ? 25.781 -4.023 -25 1 90.06 641 THR B CA 1
ATOM 13170 C C . THR B 1 641 ? 26.297 -5.016 -26.047 1 90.06 641 THR B C 1
ATOM 13172 O O . THR B 1 641 ? 27.406 -4.867 -26.562 1 90.06 641 THR B O 1
ATOM 13175 N N . SER B 1 642 ? 25.547 -6.055 -26.281 1 90.75 642 SER B N 1
ATOM 13176 C CA . SER B 1 642 ? 25.812 -7.043 -27.328 1 90.75 642 SER B CA 1
ATOM 13177 C C . SER B 1 642 ? 24.562 -7.297 -28.156 1 90.75 642 SER B C 1
ATOM 13179 O O . SER B 1 642 ? 23.891 -8.32 -27.984 1 90.75 642 SER B O 1
ATOM 13181 N N . PRO B 1 643 ? 24.297 -6.484 -29.125 1 91.81 643 PRO B N 1
ATOM 13182 C CA . PRO B 1 643 ? 23 -6.438 -29.812 1 91.81 643 PRO B CA 1
ATOM 13183 C C . PRO B 1 643 ? 22.656 -7.758 -30.5 1 91.81 643 PRO B C 1
ATOM 13185 O O . PRO B 1 643 ? 21.484 -8.016 -30.781 1 91.81 643 PRO B O 1
ATOM 13188 N N . PHE B 1 644 ? 23.562 -8.664 -30.781 1 90.69 644 PHE B N 1
ATOM 13189 C CA . PHE B 1 644 ? 23.266 -9.93 -31.438 1 90.69 644 PHE B CA 1
ATOM 13190 C C . PHE B 1 644 ? 22.422 -10.82 -30.547 1 90.69 644 PHE B C 1
ATOM 13192 O O . PHE B 1 644 ? 21.719 -11.719 -31.031 1 90.69 644 PHE B O 1
ATOM 13199 N N . VAL B 1 645 ? 22.484 -10.656 -29.297 1 93 645 VAL B N 1
ATOM 13200 C CA . VAL B 1 645 ? 21.703 -11.43 -28.328 1 93 645 VAL B CA 1
ATOM 13201 C C . VAL B 1 645 ? 20.219 -11.242 -28.609 1 93 645 VAL B C 1
ATOM 13203 O O . VAL B 1 645 ? 19.406 -12.141 -28.344 1 93 645 VAL B O 1
ATOM 13206 N N . SER B 1 646 ? 19.812 -10.086 -29.188 1 95.94 646 SER B N 1
ATOM 13207 C CA . SER B 1 646 ? 18.406 -9.797 -29.453 1 95.94 646 SER B CA 1
ATOM 13208 C C . SER B 1 646 ? 17.828 -10.766 -30.484 1 95.94 646 SER B C 1
ATOM 13210 O O . SER B 1 646 ? 16.656 -11.125 -30.422 1 95.94 646 SER B O 1
ATOM 13212 N N . PHE B 1 647 ? 18.641 -11.281 -31.391 1 94.06 647 PHE B N 1
ATOM 13213 C CA . PHE B 1 647 ? 18.188 -12.242 -32.375 1 94.06 647 PHE B CA 1
ATOM 13214 C C . PHE B 1 647 ? 17.922 -13.602 -31.75 1 94.06 647 PHE B C 1
ATOM 13216 O O . PHE B 1 647 ? 16.922 -14.25 -32.062 1 94.06 647 PHE B O 1
ATOM 13223 N N . VAL B 1 648 ? 18.797 -13.969 -30.891 1 93.19 648 VAL B N 1
ATOM 13224 C CA . VAL B 1 648 ? 18.672 -15.242 -30.203 1 93.19 648 VAL B CA 1
ATOM 13225 C C . VAL B 1 648 ? 17.438 -15.203 -29.281 1 93.19 648 VAL B C 1
ATOM 13227 O O . VAL B 1 648 ? 16.688 -16.172 -29.203 1 93.19 648 VAL B O 1
ATOM 13230 N N . MET B 1 649 ? 17.25 -14.062 -28.641 1 96.06 649 MET B N 1
ATOM 13231 C CA . MET B 1 649 ? 16.125 -13.938 -27.719 1 96.06 649 MET B CA 1
ATOM 13232 C C . MET B 1 649 ? 14.805 -13.898 -28.5 1 96.06 649 MET B C 1
ATOM 13234 O O . MET B 1 649 ? 13.797 -14.445 -28.047 1 96.06 649 MET B O 1
ATOM 13238 N N . ALA B 1 650 ? 14.766 -13.219 -29.625 1 96.75 650 ALA B N 1
ATOM 13239 C CA . ALA B 1 650 ? 13.57 -13.195 -30.469 1 96.75 650 ALA B CA 1
ATOM 13240 C C . ALA B 1 650 ? 13.172 -14.609 -30.891 1 96.75 650 ALA B C 1
ATOM 13242 O O . ALA B 1 650 ? 11.992 -14.961 -30.859 1 96.75 650 ALA B O 1
ATOM 13243 N N . PHE B 1 651 ? 14.148 -15.398 -31.188 1 94 651 PHE B N 1
ATOM 13244 C CA . PHE B 1 651 ? 13.914 -16.781 -31.578 1 94 651 PHE B CA 1
ATOM 13245 C C . PHE B 1 651 ? 13.383 -17.594 -30.406 1 94 651 PHE B C 1
ATOM 13247 O O . PHE B 1 651 ? 12.422 -18.344 -30.547 1 94 651 PHE B O 1
ATOM 13254 N N . ALA B 1 652 ? 13.977 -17.406 -29.297 1 95 652 ALA B N 1
ATOM 13255 C CA . ALA B 1 652 ? 13.578 -18.141 -28.109 1 95 652 ALA B CA 1
ATOM 13256 C C . ALA B 1 652 ? 12.141 -17.812 -27.703 1 95 652 ALA B C 1
ATOM 13258 O O . ALA B 1 652 ? 11.336 -18.719 -27.453 1 95 652 ALA B O 1
ATOM 13259 N N . PHE B 1 653 ? 11.766 -16.516 -27.672 1 97.25 653 PHE B N 1
ATOM 13260 C CA . PHE B 1 653 ? 10.414 -16.094 -27.297 1 97.25 653 PHE B CA 1
ATOM 13261 C C . PHE B 1 653 ? 9.398 -16.594 -28.328 1 97.25 653 PHE B C 1
ATOM 13263 O O . PHE B 1 653 ? 8.289 -17 -27.969 1 97.25 653 PHE B O 1
ATOM 13270 N N . ALA B 1 654 ? 9.766 -16.547 -29.547 1 95.62 654 ALA B N 1
ATOM 13271 C CA . ALA B 1 654 ? 8.859 -16.984 -30.609 1 95.62 654 ALA B CA 1
ATOM 13272 C C . ALA B 1 654 ? 8.578 -18.484 -30.516 1 95.62 654 ALA B C 1
ATOM 13274 O O . ALA B 1 654 ? 7.43 -18.922 -30.609 1 95.62 654 ALA B O 1
ATOM 13275 N N . CYS B 1 655 ? 9.625 -19.281 -30.297 1 94.25 655 CYS B N 1
ATOM 13276 C CA . CYS B 1 655 ? 9.453 -20.734 -30.156 1 94.25 655 CYS B CA 1
ATOM 13277 C C . CYS B 1 655 ? 8.609 -21.062 -28.938 1 94.25 655 CYS B C 1
ATOM 13279 O O . CYS B 1 655 ? 7.707 -21.906 -29.016 1 94.25 655 CYS B O 1
ATOM 13281 N N . GLU B 1 656 ? 8.867 -20.406 -27.891 1 95.5 656 GLU B N 1
ATOM 13282 C CA . GLU B 1 656 ? 8.102 -20.656 -26.672 1 95.5 656 GLU B CA 1
ATOM 13283 C C . GLU B 1 656 ? 6.637 -20.281 -26.859 1 95.5 656 GLU B C 1
ATOM 13285 O O . GLU B 1 656 ? 5.742 -20.984 -26.391 1 95.5 656 GLU B O 1
ATOM 13290 N N . ALA B 1 657 ? 6.387 -19.141 -27.516 1 95.31 657 ALA B N 1
ATOM 13291 C CA . ALA B 1 657 ? 5.02 -18.672 -27.703 1 95.31 657 ALA B CA 1
ATOM 13292 C C . ALA B 1 657 ? 4.207 -19.656 -28.531 1 95.31 657 ALA B C 1
ATOM 13294 O O . ALA B 1 657 ? 3.072 -19.984 -28.188 1 95.31 657 ALA B O 1
ATOM 13295 N N . VAL B 1 658 ? 4.777 -20.219 -29.531 1 93.12 658 VAL B N 1
ATOM 13296 C CA . VAL B 1 658 ? 4.066 -21.109 -30.453 1 93.12 658 VAL B CA 1
ATOM 13297 C C . VAL B 1 658 ? 3.84 -22.469 -29.781 1 93.12 658 VAL B C 1
ATOM 13299 O O . VAL B 1 658 ? 2.734 -23 -29.828 1 93.12 658 VAL B O 1
ATOM 13302 N N . ILE B 1 659 ? 4.805 -22.969 -29.141 1 93 659 ILE B N 1
ATOM 13303 C CA . ILE B 1 659 ? 4.727 -24.297 -28.578 1 93 659 ILE B CA 1
ATOM 13304 C C . ILE B 1 659 ? 3.777 -24.297 -27.375 1 93 659 ILE B C 1
ATOM 13306 O O . ILE B 1 659 ? 2.928 -25.188 -27.25 1 93 659 ILE B O 1
ATOM 13310 N N . TYR B 1 660 ? 3.844 -23.344 -26.516 1 92.69 660 TYR B N 1
ATOM 13311 C CA . TYR B 1 660 ? 2.973 -23.328 -25.359 1 92.69 660 TYR B CA 1
ATOM 13312 C C . TYR B 1 660 ? 1.54 -22.984 -25.75 1 92.69 660 TYR B C 1
ATOM 13314 O O . TYR B 1 660 ? 0.591 -23.406 -25.078 1 92.69 660 TYR B O 1
ATOM 13322 N N . LYS B 1 661 ? 1.379 -22.203 -26.734 1 91.38 661 LYS B N 1
ATOM 13323 C CA . LYS B 1 661 ? 0.023 -21.984 -27.234 1 91.38 661 LYS B CA 1
ATOM 13324 C C . LYS B 1 661 ? -0.615 -23.312 -27.656 1 91.38 661 LYS B C 1
ATOM 13326 O O . LYS B 1 661 ? -1.789 -23.562 -27.375 1 91.38 661 LYS B O 1
ATOM 13331 N N . ASN B 1 662 ? 0.186 -24.109 -28.312 1 88.94 662 ASN B N 1
ATOM 13332 C CA . ASN B 1 662 ? -0.286 -25.422 -28.734 1 88.94 662 ASN B CA 1
ATOM 13333 C C . ASN B 1 662 ? -0.558 -26.328 -27.531 1 88.94 662 ASN B C 1
ATOM 13335 O O . ASN B 1 662 ? -1.557 -27.047 -27.516 1 88.94 662 ASN B O 1
ATOM 13339 N N . GLN B 1 663 ? 0.268 -26.297 -26.594 1 89.38 663 GLN B N 1
ATOM 13340 C CA . GLN B 1 663 ? 0.127 -27.156 -25.438 1 89.38 663 GLN B CA 1
ATOM 13341 C C . GLN B 1 663 ? -1.069 -26.75 -24.578 1 89.38 663 GLN B C 1
ATOM 13343 O O . GLN B 1 663 ? -1.739 -27.609 -23.984 1 89.38 663 GLN B O 1
ATOM 13348 N N . TYR B 1 664 ? -1.39 -25.469 -24.453 1 88.81 664 TYR B N 1
ATOM 13349 C CA . TYR B 1 664 ? -2.541 -25 -23.688 1 88.81 664 TYR B CA 1
ATOM 13350 C C . TYR B 1 664 ? -3.846 -25.422 -24.344 1 88.81 664 TYR B C 1
ATOM 13352 O O . TYR B 1 664 ? -4.844 -25.672 -23.656 1 88.81 664 TYR B O 1
ATOM 13360 N N . ALA B 1 665 ? -3.832 -25.547 -25.594 1 84.5 665 ALA B N 1
ATOM 13361 C CA . ALA B 1 665 ? -5.039 -25.906 -26.328 1 84.5 665 ALA B CA 1
ATOM 13362 C C . ALA B 1 665 ? -5.301 -27.406 -26.25 1 84.5 665 ALA B C 1
ATOM 13364 O O . ALA B 1 665 ? -6.449 -27.844 -26.172 1 84.5 665 ALA B O 1
ATOM 13365 N N . PHE B 1 666 ? -4.141 -28.203 -26.062 1 84.69 666 PHE B N 1
ATOM 13366 C CA . PHE B 1 666 ? -4.363 -29.625 -26.281 1 84.69 666 PHE B CA 1
ATOM 13367 C C . PHE B 1 666 ? -4.07 -30.422 -25 1 84.69 666 PHE B C 1
ATOM 13369 O O . PHE B 1 666 ? -4.609 -31.5 -24.812 1 84.69 666 PHE B O 1
ATOM 13376 N N . ILE B 1 667 ? -3.293 -29.906 -24.172 1 86.81 667 ILE B N 1
ATOM 13377 C CA . ILE B 1 667 ? -2.773 -30.812 -23.156 1 86.81 667 ILE B CA 1
ATOM 13378 C C . ILE B 1 667 ? -3.15 -30.281 -21.766 1 86.81 667 ILE B C 1
ATOM 13380 O O . ILE B 1 667 ? -3.695 -31.016 -20.938 1 86.81 667 ILE B O 1
ATOM 13384 N N . TYR B 1 668 ? -2.994 -29.031 -21.422 1 87.56 668 TYR B N 1
ATOM 13385 C CA . TYR B 1 668 ? -3.053 -28.531 -20.047 1 87.56 668 TYR B CA 1
ATOM 13386 C C . TYR B 1 668 ? -4.496 -28.297 -19.609 1 87.56 668 TYR B C 1
ATOM 13388 O O . TYR B 1 668 ? -5.336 -27.875 -20.406 1 87.56 668 TYR B O 1
ATOM 13396 N N . ASP B 1 669 ? -4.684 -28.547 -18.266 1 83.5 669 ASP B N 1
ATOM 13397 C CA . ASP B 1 669 ? -5.984 -28.344 -17.625 1 83.5 669 ASP B CA 1
ATOM 13398 C C . ASP B 1 669 ? -6.141 -26.922 -17.125 1 83.5 669 ASP B C 1
ATOM 13400 O O . ASP B 1 669 ? -5.355 -26.453 -16.281 1 83.5 669 ASP B O 1
ATOM 13404 N N . PRO B 1 670 ? -7.141 -26.188 -17.625 1 79.88 670 PRO B N 1
ATOM 13405 C CA . PRO B 1 670 ? -7.34 -24.797 -17.219 1 79.88 670 PRO B CA 1
ATOM 13406 C C . PRO B 1 670 ? -8.094 -24.672 -15.898 1 79.88 670 PRO B C 1
ATOM 13408 O O . PRO B 1 670 ? -8.438 -23.562 -15.484 1 79.88 670 PRO B O 1
ATOM 13411 N N . SER B 1 671 ? -8.32 -25.656 -15.086 1 74.06 671 SER B N 1
ATOM 13412 C CA . SER B 1 671 ? -9.195 -25.609 -13.914 1 74.06 671 SER B CA 1
ATOM 13413 C C . SER B 1 671 ? -8.609 -24.75 -12.812 1 74.06 671 SER B C 1
ATOM 13415 O O . SER B 1 671 ? -9.344 -24.125 -12.039 1 74.06 671 SER B O 1
ATOM 13417 N N . ASN B 1 672 ? -7.297 -24.609 -12.758 1 76.19 672 ASN B N 1
ATOM 13418 C CA . ASN B 1 672 ? -6.695 -23.797 -11.703 1 76.19 672 ASN B CA 1
ATOM 13419 C C . ASN B 1 672 ? -6.258 -22.438 -12.227 1 76.19 672 ASN B C 1
ATOM 13421 O O . ASN B 1 672 ? -5.082 -22.078 -12.117 1 76.19 672 ASN B O 1
ATOM 13425 N N . ASP B 1 673 ? -7.301 -21.75 -12.758 1 84.19 673 ASP B N 1
ATOM 13426 C CA . ASP B 1 673 ? -7.031 -20.422 -13.281 1 84.19 673 ASP B CA 1
ATOM 13427 C C . ASP B 1 673 ? -7.086 -19.375 -12.18 1 84.19 673 ASP B C 1
ATOM 13429 O O . ASP B 1 673 ? -8.102 -19.234 -11.5 1 84.19 673 ASP B O 1
ATOM 13433 N N . SER B 1 674 ? -6.02 -18.75 -11.852 1 83.44 674 SER B N 1
ATOM 13434 C CA . SER B 1 674 ? -5.957 -17.734 -10.805 1 83.44 674 SER B CA 1
ATOM 13435 C C . SER B 1 674 ? -6.438 -16.375 -11.32 1 83.44 674 SER B C 1
ATOM 13437 O O . SER B 1 674 ? -6.5 -15.406 -10.562 1 83.44 674 SER B O 1
ATOM 13439 N N . GLY B 1 675 ? -6.809 -16.25 -12.578 1 87.69 675 GLY B N 1
ATOM 13440 C CA . GLY B 1 675 ? -7.305 -15.008 -13.141 1 87.69 675 GLY B CA 1
ATOM 13441 C C . GLY B 1 675 ? -6.199 -14.031 -13.492 1 87.69 675 GLY B C 1
ATOM 13442 O O . GLY B 1 675 ? -6.371 -12.82 -13.367 1 87.69 675 GLY B O 1
ATOM 13443 N N . GLY B 1 676 ? -5.082 -14.445 -13.82 1 88.31 676 GLY B N 1
ATOM 13444 C CA . GLY B 1 676 ? -3.994 -13.586 -14.25 1 88.31 676 GLY B CA 1
ATOM 13445 C C . GLY B 1 676 ? -3.275 -12.906 -13.102 1 88.31 676 GLY B C 1
ATOM 13446 O O . GLY B 1 676 ? -2.645 -11.859 -13.289 1 88.31 676 GLY B O 1
ATOM 13447 N N . GLN B 1 677 ? -3.322 -13.352 -11.938 1 87.88 677 GLN B N 1
ATOM 13448 C CA . GLN B 1 677 ? -2.689 -12.703 -10.797 1 87.88 677 GLN B CA 1
ATOM 13449 C C . GLN B 1 677 ? -1.168 -12.758 -10.906 1 87.88 677 GLN B C 1
ATOM 13451 O O . GLN B 1 677 ? -0.474 -11.867 -10.406 1 87.88 677 GLN B O 1
ATOM 13456 N N . MET B 1 678 ? -0.647 -13.742 -11.562 1 89.75 678 MET B N 1
ATOM 13457 C CA . MET B 1 678 ? 0.799 -13.883 -11.703 1 89.75 678 MET B CA 1
ATOM 13458 C C . MET B 1 678 ? 1.346 -12.859 -12.703 1 89.75 678 MET B C 1
ATOM 13460 O O . MET B 1 678 ? 2.525 -12.508 -12.648 1 89.75 678 MET B O 1
ATOM 13464 N N . TRP B 1 679 ? 0.482 -12.43 -13.594 1 92.5 679 TRP B N 1
ATOM 13465 C CA . TRP B 1 679 ? 0.898 -11.461 -14.602 1 92.5 679 TRP B CA 1
ATOM 13466 C C . TRP B 1 679 ? 1.335 -10.148 -13.953 1 92.5 679 TRP B C 1
ATOM 13468 O O . TRP B 1 679 ? 2.334 -9.555 -14.359 1 92.5 679 TRP B O 1
ATOM 13478 N N . THR B 1 680 ? 0.618 -9.656 -12.922 1 90.88 680 THR B N 1
ATOM 13479 C CA . THR B 1 680 ? 0.954 -8.406 -12.25 1 90.88 680 THR B CA 1
ATOM 13480 C C . THR B 1 680 ? 2.301 -8.523 -11.539 1 90.88 680 THR B C 1
ATOM 13482 O O . THR B 1 680 ? 3.09 -7.574 -11.539 1 90.88 680 THR B O 1
ATOM 13485 N N . ARG B 1 681 ? 2.545 -9.641 -10.977 1 91.69 681 ARG B N 1
ATOM 13486 C CA . ARG B 1 681 ? 3.834 -9.859 -10.328 1 91.69 681 ARG B CA 1
ATOM 13487 C C . ARG B 1 681 ? 4.957 -9.93 -11.359 1 91.69 681 ARG B C 1
ATOM 13489 O O . ARG B 1 681 ? 6.051 -9.406 -11.125 1 91.69 681 ARG B O 1
ATOM 13496 N N . ALA B 1 682 ? 4.684 -10.586 -12.453 1 94.31 682 ALA B N 1
ATOM 13497 C CA . ALA B 1 682 ? 5.668 -10.68 -13.531 1 94.31 682 ALA B CA 1
ATOM 13498 C C . ALA B 1 682 ? 6.02 -9.297 -14.07 1 94.31 682 ALA B C 1
ATOM 13500 O O . ALA B 1 682 ? 7.188 -9 -14.328 1 94.31 682 ALA B O 1
ATOM 13501 N N . MET B 1 683 ? 5.016 -8.445 -14.203 1 94.06 683 MET B N 1
ATOM 13502 C CA . MET B 1 683 ? 5.242 -7.105 -14.727 1 94.06 683 MET B CA 1
ATOM 13503 C C . MET B 1 683 ? 6.098 -6.281 -13.766 1 94.06 683 MET B C 1
ATOM 13505 O O . MET B 1 683 ? 6.945 -5.496 -14.203 1 94.06 683 MET B O 1
ATOM 13509 N N . ARG B 1 684 ? 5.883 -6.465 -12.461 1 92.75 684 ARG B N 1
ATOM 13510 C CA . ARG B 1 684 ? 6.719 -5.777 -11.484 1 92.75 684 ARG B CA 1
ATOM 13511 C C . ARG B 1 684 ? 8.18 -6.207 -11.609 1 92.75 684 ARG B C 1
ATOM 13513 O O . ARG B 1 684 ? 9.086 -5.379 -11.508 1 92.75 684 ARG B O 1
ATOM 13520 N N . PHE B 1 685 ? 8.359 -7.445 -11.859 1 93.56 685 PHE B N 1
ATOM 13521 C CA . PHE B 1 685 ? 9.711 -7.965 -12 1 93.56 685 PHE B CA 1
ATOM 13522 C C . PHE B 1 685 ? 10.352 -7.465 -13.289 1 93.56 685 PHE B C 1
ATOM 13524 O O . PHE B 1 685 ? 11.562 -7.219 -13.328 1 93.56 685 PHE B O 1
ATOM 13531 N N . ILE B 1 686 ? 9.594 -7.367 -14.352 1 96.31 686 ILE B N 1
ATOM 13532 C CA . ILE B 1 686 ? 10.133 -6.895 -15.625 1 96.31 686 ILE B CA 1
ATOM 13533 C C . ILE B 1 686 ? 10.609 -5.453 -15.477 1 96.31 686 ILE B C 1
ATOM 13535 O O . ILE B 1 686 ? 11.68 -5.094 -15.969 1 96.31 686 ILE B O 1
ATOM 13539 N N . ILE B 1 687 ? 9.844 -4.629 -14.797 1 95.44 687 ILE B N 1
ATOM 13540 C CA . ILE B 1 687 ? 10.242 -3.248 -14.555 1 95.44 687 ILE B CA 1
ATOM 13541 C C . ILE B 1 687 ? 11.508 -3.223 -13.695 1 95.44 687 ILE B C 1
ATOM 13543 O O . ILE B 1 687 ? 12.422 -2.434 -13.953 1 95.44 687 ILE B O 1
ATOM 13547 N N . PHE B 1 688 ? 11.586 -4.086 -12.766 1 92.94 688 PHE B N 1
ATOM 13548 C CA . PHE B 1 688 ? 12.773 -4.199 -11.922 1 92.94 688 PHE B CA 1
ATOM 13549 C C . PHE B 1 688 ? 13.992 -4.59 -12.75 1 92.94 688 PHE B C 1
ATOM 13551 O O . PHE B 1 688 ? 15.078 -4.039 -12.57 1 92.94 688 PHE B O 1
ATOM 13558 N N . CYS B 1 689 ? 13.758 -5.578 -13.633 1 94.56 689 CYS B N 1
ATOM 13559 C CA . CYS B 1 689 ? 14.836 -5.98 -14.531 1 94.56 689 CYS B CA 1
ATOM 13560 C C . CYS B 1 689 ? 15.312 -4.805 -15.375 1 94.56 689 CYS B C 1
ATOM 13562 O O . CYS B 1 689 ? 16.516 -4.664 -15.633 1 94.56 689 CYS B O 1
ATOM 13564 N N . GLU B 1 690 ? 14.391 -4.023 -15.82 1 96.56 690 GLU B N 1
ATOM 13565 C CA . GLU B 1 690 ? 14.734 -2.852 -16.625 1 96.56 690 GLU B CA 1
ATOM 13566 C C . GLU B 1 690 ? 15.562 -1.856 -15.812 1 96.56 690 GLU B C 1
ATOM 13568 O O . GLU B 1 690 ? 16.531 -1.294 -16.328 1 96.56 690 GLU B O 1
ATOM 13573 N N . ILE B 1 691 ? 15.211 -1.652 -14.57 1 94.56 691 ILE B N 1
ATOM 13574 C CA . ILE B 1 691 ? 15.93 -0.728 -13.703 1 94.56 691 ILE B CA 1
ATOM 13575 C C . ILE B 1 691 ? 17.359 -1.232 -13.477 1 94.56 691 ILE B C 1
ATOM 13577 O O . ILE B 1 691 ? 18.312 -0.474 -13.617 1 94.56 691 ILE B O 1
ATOM 13581 N N . VAL B 1 692 ? 17.453 -2.504 -13.203 1 90.62 692 VAL B N 1
ATOM 13582 C CA . VAL B 1 692 ? 18.766 -3.104 -12.961 1 90.62 692 VAL B CA 1
ATOM 13583 C C . VAL B 1 692 ? 19.609 -3.035 -14.234 1 90.62 692 VAL B C 1
ATOM 13585 O O . VAL B 1 692 ? 20.812 -2.773 -14.172 1 90.62 692 VAL B O 1
ATOM 13588 N N . ALA B 1 693 ? 19.047 -3.262 -15.336 1 93.94 693 ALA B N 1
ATOM 13589 C CA . ALA B 1 693 ? 19.75 -3.205 -16.625 1 93.94 693 ALA B CA 1
ATOM 13590 C C . ALA B 1 693 ? 20.266 -1.797 -16.891 1 93.94 693 ALA B C 1
ATOM 13592 O O . ALA B 1 693 ? 21.391 -1.626 -17.375 1 93.94 693 ALA B O 1
ATOM 13593 N N . GLU B 1 694 ? 19.453 -0.798 -16.656 1 94.88 694 GLU B N 1
ATOM 13594 C CA . GLU B 1 694 ? 19.875 0.582 -16.875 1 94.88 694 GLU B CA 1
ATOM 13595 C C . GLU B 1 694 ? 21.062 0.949 -15.984 1 94.88 694 GLU B C 1
ATOM 13597 O O . GLU B 1 694 ? 22 1.623 -16.422 1 94.88 694 GLU B O 1
ATOM 13602 N N . ILE B 1 695 ? 21.016 0.481 -14.727 1 89.88 695 ILE B N 1
ATOM 13603 C CA . ILE B 1 695 ? 22.125 0.731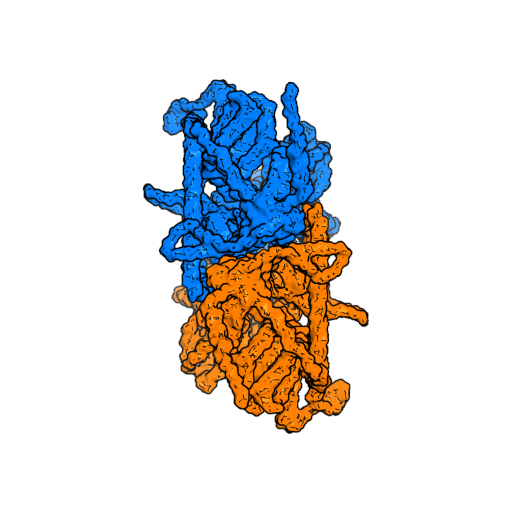 -13.812 1 89.88 695 ILE B CA 1
ATOM 13604 C C . ILE B 1 695 ? 23.375 0.037 -14.328 1 89.88 695 ILE B C 1
ATOM 13606 O O . ILE B 1 695 ? 24.469 0.607 -14.289 1 89.88 695 ILE B O 1
ATOM 13610 N N . THR B 1 696 ? 23.203 -1.173 -14.852 1 86.62 696 THR B N 1
ATOM 13611 C CA . THR B 1 696 ? 24.328 -1.953 -15.359 1 86.62 696 THR B CA 1
ATOM 13612 C C . THR B 1 696 ? 24.938 -1.289 -16.594 1 86.62 696 THR B C 1
ATOM 13614 O O . THR B 1 696 ? 26.156 -1.178 -16.703 1 86.62 696 THR B O 1
ATOM 13617 N N . VAL B 1 697 ? 24.156 -0.865 -17.531 1 90.69 697 VAL B N 1
ATOM 13618 C CA . VAL B 1 697 ? 24.641 -0.207 -18.75 1 90.69 697 VAL B CA 1
ATOM 13619 C C . VAL B 1 697 ? 25.312 1.116 -18.375 1 90.69 697 VAL B C 1
ATOM 13621 O O . VAL B 1 697 ? 26.359 1.467 -18.938 1 90.69 697 VAL B O 1
ATOM 13624 N N . MET B 1 698 ? 24.688 1.857 -17.453 1 89.94 698 MET B N 1
ATOM 13625 C CA . MET B 1 698 ? 25.281 3.109 -16.984 1 89.94 698 MET B CA 1
ATOM 13626 C C . MET B 1 698 ? 26.656 2.871 -16.375 1 89.94 698 MET B C 1
ATOM 13628 O O . MET B 1 698 ? 27.594 3.645 -16.609 1 89.94 698 MET B O 1
ATOM 13632 N N . ALA B 1 699 ? 26.75 1.813 -15.594 1 83.69 699 ALA B N 1
ATOM 13633 C CA . ALA B 1 699 ? 28.016 1.471 -14.953 1 83.69 699 ALA B CA 1
ATOM 13634 C C . ALA B 1 699 ? 29.078 1.108 -15.984 1 83.69 699 ALA B C 1
ATOM 13636 O O . ALA B 1 699 ? 30.234 1.511 -15.859 1 83.69 699 ALA B O 1
ATOM 13637 N N . VAL B 1 700 ? 28.766 0.328 -17.031 1 85.06 700 VAL B N 1
ATOM 13638 C CA . VAL B 1 700 ? 29.703 -0.071 -18.078 1 85.06 700 VAL B CA 1
ATOM 13639 C C . VAL B 1 700 ? 30.156 1.16 -18.844 1 85.06 700 VAL B C 1
ATOM 13641 O O . VAL B 1 700 ? 31.344 1.294 -19.172 1 85.06 700 VAL B O 1
ATOM 13644 N N . LEU B 1 701 ? 29.281 2.061 -19.172 1 88.81 701 LEU B N 1
ATOM 13645 C CA . LEU B 1 701 ? 29.625 3.281 -19.891 1 88.81 701 LEU B CA 1
ATOM 13646 C C . LEU B 1 701 ? 30.531 4.172 -19.047 1 88.81 701 LEU B C 1
ATOM 13648 O O . LEU B 1 701 ? 31.438 4.82 -19.562 1 88.81 701 LEU B O 1
ATOM 13652 N N . ALA B 1 702 ? 30.219 4.207 -17.719 1 84.19 702 ALA B N 1
ATOM 13653 C CA . ALA B 1 702 ? 31.031 5.016 -16.812 1 84.19 702 ALA B CA 1
ATOM 13654 C C . ALA B 1 702 ? 32.469 4.473 -16.719 1 84.19 702 ALA B C 1
ATOM 13656 O O . ALA B 1 702 ? 33.406 5.242 -16.703 1 84.19 702 ALA B O 1
ATOM 13657 N N . ILE B 1 703 ? 32.594 3.156 -16.688 1 79 703 ILE B N 1
ATOM 13658 C CA . ILE B 1 703 ? 33.875 2.506 -16.562 1 79 703 ILE B CA 1
ATOM 13659 C C . ILE B 1 703 ? 34.688 2.699 -17.859 1 79 703 ILE B C 1
ATOM 13661 O O . ILE B 1 703 ? 35.906 2.869 -17.812 1 79 703 ILE B O 1
ATOM 13665 N N . LYS B 1 704 ? 34 2.682 -18.984 1 83.06 704 LYS B N 1
ATOM 13666 C CA . LYS B 1 704 ? 34.656 2.9 -20.266 1 83.06 704 LYS B CA 1
ATOM 13667 C C . LYS B 1 704 ? 34.875 4.387 -20.531 1 83.06 704 LYS B C 1
ATOM 13669 O O . LYS B 1 704 ? 35.156 4.793 -21.656 1 83.06 704 LYS B O 1
ATOM 13674 N N . GLU B 1 705 ? 34.625 5.195 -19.422 1 81.19 705 GLU B N 1
ATOM 13675 C CA . GLU B 1 705 ? 34.906 6.625 -19.422 1 81.19 705 GLU B CA 1
ATOM 13676 C C . GLU B 1 705 ? 34.062 7.367 -20.438 1 81.19 705 GLU B C 1
ATOM 13678 O O . GLU B 1 705 ? 34.562 8.219 -21.172 1 81.19 705 GLU B O 1
ATOM 13683 N N . GLY B 1 706 ? 32.938 6.844 -20.656 1 84.75 706 GLY B N 1
ATOM 13684 C CA . GLY B 1 706 ? 32 7.617 -21.469 1 84.75 706 GLY B CA 1
ATOM 13685 C C . GLY B 1 706 ? 31.531 8.883 -20.781 1 84.75 706 GLY B C 1
ATOM 13686 O O . GLY B 1 706 ? 30.469 8.891 -20.156 1 84.75 706 GLY B O 1
ATOM 13687 N N . ALA B 1 707 ? 32.25 9.961 -20.844 1 80.69 707 ALA B N 1
ATOM 13688 C CA . ALA B 1 707 ? 32.031 11.188 -20.094 1 80.69 707 ALA B CA 1
ATOM 13689 C C . ALA B 1 707 ? 30.672 11.805 -20.391 1 80.69 707 ALA B C 1
ATOM 13691 O O . ALA B 1 707 ? 30.062 12.422 -19.516 1 80.69 707 ALA B O 1
ATOM 13692 N N . VAL B 1 708 ? 30.219 11.594 -21.641 1 84.62 708 VAL B N 1
ATOM 13693 C CA . VAL B 1 708 ? 28.938 12.211 -22 1 84.62 708 VAL B CA 1
ATOM 13694 C C . VAL B 1 708 ? 27.828 11.172 -21.922 1 84.62 708 VAL B C 1
ATOM 13696 O O . VAL B 1 708 ? 26.734 11.461 -21.422 1 84.62 708 VAL B O 1
ATOM 13699 N N . ALA B 1 709 ? 28.109 10.023 -22.312 1 88.81 709 ALA B N 1
ATOM 13700 C CA . ALA B 1 709 ? 27.078 8.992 -22.422 1 88.81 709 ALA B CA 1
ATOM 13701 C C . ALA B 1 709 ? 26.625 8.508 -21.047 1 88.81 709 ALA B C 1
ATOM 13703 O O . ALA B 1 709 ? 25.438 8.266 -20.828 1 88.81 709 ALA B O 1
ATOM 13704 N N . SER B 1 710 ? 27.469 8.398 -20.062 1 89 710 SER B N 1
ATOM 13705 C CA . SER B 1 710 ? 27.125 7.828 -18.766 1 89 710 SER B CA 1
ATOM 13706 C C . SER B 1 710 ? 26.219 8.758 -17.969 1 89 710 SER B C 1
ATOM 13708 O O . SER B 1 710 ? 25.156 8.344 -17.5 1 89 710 SER B O 1
ATOM 13710 N N . PRO B 1 711 ? 26.5 10.094 -17.875 1 87.88 711 PRO B N 1
ATOM 13711 C CA . PRO B 1 711 ? 25.594 10.961 -17.125 1 87.88 711 PRO B CA 1
ATOM 13712 C C . PRO B 1 711 ? 24.25 11.148 -17.812 1 87.88 711 PRO B C 1
ATOM 13714 O O . PRO B 1 711 ? 23.234 11.367 -17.141 1 87.88 711 PRO B O 1
ATOM 13717 N N . LEU B 1 712 ? 24.219 11.023 -19.078 1 91.5 712 LEU B N 1
ATOM 13718 C CA . LEU B 1 712 ? 22.969 11.219 -19.797 1 91.5 712 LEU B CA 1
ATOM 13719 C C . LEU B 1 712 ? 22.062 10.008 -19.672 1 91.5 712 LEU B C 1
ATOM 13721 O O . LEU B 1 712 ? 20.891 10.047 -20.078 1 91.5 712 LEU B O 1
ATOM 13725 N N . MET B 1 713 ? 22.562 8.992 -19.047 1 93.81 713 MET B N 1
ATOM 13726 C CA . MET B 1 713 ? 21.734 7.832 -18.75 1 93.81 713 MET B CA 1
ATOM 13727 C C . MET B 1 713 ? 20.906 8.07 -17.484 1 93.81 713 MET B C 1
ATOM 13729 O O . MET B 1 713 ? 19.891 7.406 -17.266 1 93.81 713 MET B O 1
ATOM 13733 N N . ILE B 1 714 ? 21.25 9.047 -16.688 1 89.06 714 ILE B N 1
ATOM 13734 C CA . ILE B 1 714 ? 20.609 9.305 -15.398 1 89.06 714 ILE B CA 1
ATOM 13735 C C . ILE B 1 714 ? 19.172 9.758 -15.633 1 89.06 714 ILE B C 1
ATOM 13737 O O . ILE B 1 714 ? 18.25 9.25 -14.992 1 89.06 714 ILE B O 1
ATOM 13741 N N . PRO B 1 715 ? 18.922 10.641 -16.609 1 88.19 715 PRO B N 1
ATOM 13742 C CA . PRO B 1 715 ? 17.531 11.008 -16.844 1 88.19 715 PRO B CA 1
ATOM 13743 C C . PRO B 1 715 ? 16.656 9.82 -17.234 1 88.19 715 PRO B C 1
ATOM 13745 O O . PRO B 1 715 ? 15.484 9.758 -16.875 1 88.19 715 PRO B O 1
ATOM 13748 N N . LEU B 1 716 ? 17.234 8.938 -18 1 92.88 716 LEU B N 1
ATOM 13749 C CA . LEU B 1 716 ? 16.484 7.742 -18.375 1 92.88 716 LEU B CA 1
ATOM 13750 C C . LEU B 1 716 ? 16.188 6.875 -17.156 1 92.88 716 LEU B C 1
ATOM 13752 O O . LEU B 1 716 ? 15.086 6.332 -17.031 1 92.88 716 LEU B O 1
ATOM 13756 N N . PHE B 1 717 ? 17.172 6.77 -16.312 1 92.31 717 PHE B N 1
ATOM 13757 C CA . PHE B 1 717 ? 17.016 6.016 -15.07 1 92.31 717 PHE B CA 1
ATOM 13758 C C . PHE B 1 717 ? 15.914 6.621 -14.211 1 92.31 717 PHE B C 1
ATOM 13760 O O . PHE B 1 717 ? 15.055 5.902 -13.695 1 92.31 717 PHE B O 1
ATOM 13767 N N . ILE B 1 718 ? 15.852 7.934 -14.117 1 86.62 718 ILE B N 1
ATOM 13768 C CA . ILE B 1 718 ? 14.844 8.633 -13.328 1 86.62 718 ILE B CA 1
ATOM 13769 C C . ILE B 1 718 ? 13.469 8.453 -13.977 1 86.62 718 ILE B C 1
ATOM 13771 O O . ILE B 1 718 ? 12.477 8.25 -13.281 1 86.62 718 ILE B O 1
ATOM 13775 N N . ALA B 1 719 ? 13.461 8.508 -15.258 1 88.88 719 ALA B N 1
ATOM 13776 C CA . ALA B 1 719 ? 12.203 8.328 -15.984 1 88.88 719 ALA B CA 1
ATOM 13777 C C . ALA B 1 719 ? 11.625 6.934 -15.727 1 88.88 719 ALA B C 1
ATOM 13779 O O . ALA B 1 719 ? 10.414 6.777 -15.594 1 88.88 719 ALA B O 1
ATOM 13780 N N . THR B 1 720 ? 12.477 5.965 -15.656 1 93.38 720 THR B N 1
ATOM 13781 C CA . THR B 1 720 ? 12.023 4.602 -15.43 1 93.38 720 THR B CA 1
ATOM 13782 C C . THR B 1 720 ? 11.508 4.434 -14 1 93.38 720 THR B C 1
ATOM 13784 O O . THR B 1 720 ? 10.5 3.754 -13.773 1 93.38 720 THR B O 1
ATOM 13787 N N . ILE B 1 721 ? 12.141 5.09 -13.062 1 89.75 721 ILE B N 1
ATOM 13788 C CA . ILE B 1 721 ? 11.68 5.043 -11.672 1 89.75 721 ILE B CA 1
ATOM 13789 C C . ILE B 1 721 ? 10.32 5.734 -11.555 1 89.75 721 ILE B C 1
ATOM 13791 O O . ILE B 1 721 ? 9.422 5.238 -10.875 1 89.75 721 ILE B O 1
ATOM 13795 N N . LEU B 1 722 ? 10.219 6.867 -12.281 1 85.44 722 LEU B N 1
ATOM 13796 C CA . LEU B 1 722 ? 8.945 7.59 -12.266 1 85.44 722 LEU B CA 1
ATOM 13797 C C . LEU B 1 722 ? 7.844 6.762 -12.914 1 85.44 722 LEU B C 1
ATOM 13799 O O . LEU B 1 722 ? 6.691 6.809 -12.484 1 85.44 722 LEU B O 1
ATOM 13803 N N . PHE B 1 723 ? 8.172 6.059 -13.93 1 89.88 723 PHE B N 1
ATOM 13804 C CA . PHE B 1 723 ? 7.219 5.172 -14.594 1 89.88 723 PHE B CA 1
ATOM 13805 C C . PHE B 1 723 ? 6.758 4.074 -13.641 1 89.88 723 PHE B C 1
ATOM 13807 O O . PHE B 1 723 ? 5.566 3.76 -13.578 1 89.88 723 PHE B O 1
ATOM 13814 N N . TRP B 1 724 ? 7.727 3.506 -12.883 1 90.25 724 TRP B N 1
ATOM 13815 C CA . TRP B 1 724 ? 7.418 2.471 -11.898 1 90.25 724 TRP B CA 1
ATOM 13816 C C . TRP B 1 724 ? 6.484 3.006 -10.82 1 90.25 724 TRP B C 1
ATOM 13818 O O . TRP B 1 724 ? 5.477 2.377 -10.492 1 90.25 724 TRP B O 1
ATOM 13828 N N . LEU B 1 725 ? 6.758 4.164 -10.336 1 85.56 725 LEU B N 1
ATOM 13829 C CA . LEU B 1 725 ? 5.953 4.762 -9.273 1 85.56 725 LEU B CA 1
ATOM 13830 C C . LEU B 1 725 ? 4.566 5.133 -9.789 1 85.56 725 LEU B C 1
ATOM 13832 O O . LEU B 1 725 ? 3.58 5.031 -9.055 1 85.56 725 LEU B O 1
ATOM 13836 N N . TYR B 1 726 ? 4.535 5.574 -10.992 1 84.81 726 TYR B N 1
ATOM 13837 C CA . TYR B 1 726 ? 3.266 5.926 -11.617 1 84.81 726 TYR B CA 1
ATOM 13838 C C . TYR B 1 726 ? 2.346 4.715 -11.703 1 84.81 726 TYR B C 1
ATOM 13840 O O . TYR B 1 726 ? 1.153 4.809 -11.406 1 84.81 726 TYR B O 1
ATOM 13848 N N . LEU B 1 727 ? 2.867 3.607 -12.07 1 87.56 727 LEU B N 1
ATOM 13849 C CA . LEU B 1 727 ? 2.061 2.396 -12.188 1 87.56 727 LEU B CA 1
ATOM 13850 C C . LEU B 1 727 ? 1.66 1.871 -10.812 1 87.56 727 LEU B C 1
ATOM 13852 O O . LEU B 1 727 ? 0.583 1.291 -10.656 1 87.56 727 LEU B O 1
ATOM 13856 N N . GLU B 1 728 ? 2.547 2.094 -9.844 1 86.81 728 GLU B N 1
ATOM 13857 C CA . GLU B 1 728 ? 2.309 1.573 -8.5 1 86.81 728 GLU B CA 1
ATOM 13858 C C . GLU B 1 728 ? 1.219 2.365 -7.781 1 86.81 728 GLU B C 1
ATOM 13860 O O . GLU B 1 728 ? 0.612 1.876 -6.828 1 86.81 728 GLU B O 1
ATOM 13865 N N . GLN B 1 729 ? 0.835 3.488 -8.234 1 81.19 729 GLN B N 1
ATOM 13866 C CA . GLN B 1 729 ? -0.139 4.336 -7.555 1 81.19 729 GLN B CA 1
ATOM 13867 C C . GLN B 1 729 ? -1.548 3.764 -7.684 1 81.19 729 GLN B C 1
ATOM 13869 O O . GLN B 1 729 ? -2.219 3.523 -6.676 1 81.19 729 GLN B O 1
ATOM 13874 N N . GLN B 1 730 ? -1.973 3.514 -8.945 1 80.31 730 GLN B N 1
ATOM 13875 C CA . GLN B 1 730 ? -3.369 3.102 -9.055 1 80.31 730 GLN B CA 1
ATOM 13876 C C . GLN B 1 730 ? -3.52 1.893 -9.969 1 80.31 730 GLN B C 1
ATOM 13878 O O . GLN B 1 730 ? -4.449 1.098 -9.812 1 80.31 730 GLN B O 1
ATOM 13883 N N . HIS B 1 731 ? -2.627 1.698 -10.875 1 83.12 731 HIS B N 1
ATOM 13884 C CA . HIS B 1 731 ? -2.844 0.675 -11.891 1 83.12 731 HIS B CA 1
ATOM 13885 C C . HIS B 1 731 ? -2.879 -0.718 -11.273 1 83.12 731 HIS B C 1
ATOM 13887 O O . HIS B 1 731 ? -3.766 -1.518 -11.586 1 83.12 731 HIS B O 1
ATOM 13893 N N . PHE B 1 732 ? -2.031 -0.995 -10.391 1 86.06 732 PHE B N 1
ATOM 13894 C CA . PHE B 1 732 ? -1.999 -2.311 -9.758 1 86.06 732 PHE B CA 1
ATOM 13895 C C . PHE B 1 732 ? -3.17 -2.479 -8.797 1 86.06 732 PHE B C 1
ATOM 13897 O O . PHE B 1 732 ? -3.736 -3.568 -8.688 1 86.06 732 PHE B O 1
ATOM 13904 N N . ARG B 1 733 ? -3.619 -1.411 -8.203 1 86.25 733 ARG B N 1
ATOM 13905 C CA . ARG B 1 733 ? -4.734 -1.478 -7.262 1 86.25 733 ARG B CA 1
ATOM 13906 C C . ARG B 1 733 ? -6.051 -1.728 -7.988 1 86.25 733 ARG B C 1
ATOM 13908 O O . ARG B 1 733 ? -6.883 -2.506 -7.523 1 86.25 733 ARG B O 1
ATOM 13915 N N . VAL B 1 734 ? -6.246 -1.067 -9.133 1 89.88 734 VAL B N 1
ATOM 13916 C CA . VAL B 1 734 ? -7.484 -1.185 -9.891 1 89.88 734 VAL B CA 1
ATOM 13917 C C . VAL B 1 734 ? -7.605 -2.592 -10.477 1 89.88 734 VAL B C 1
ATOM 13919 O O . VAL B 1 734 ? -8.711 -3.078 -10.719 1 89.88 734 VAL B O 1
ATOM 13922 N N . ALA B 1 735 ? -6.496 -3.273 -10.594 1 90.38 735 ALA B N 1
ATOM 13923 C CA . ALA B 1 735 ? -6.496 -4.609 -11.18 1 90.38 735 ALA B CA 1
ATOM 13924 C C . ALA B 1 735 ? -6.918 -5.66 -10.156 1 90.38 735 ALA B C 1
ATOM 13926 O O . ALA B 1 735 ? -7.359 -6.75 -10.523 1 90.38 735 ALA B O 1
ATOM 13927 N N . VAL B 1 736 ? -6.836 -5.34 -8.906 1 89.31 736 VAL B N 1
ATOM 13928 C CA . VAL B 1 736 ? -7.09 -6.328 -7.867 1 89.31 736 VAL B CA 1
ATOM 13929 C C . VAL B 1 736 ? -8.586 -6.398 -7.574 1 89.31 736 VAL B C 1
ATOM 13931 O O . VAL B 1 736 ? -9.125 -7.477 -7.305 1 89.31 736 VAL B O 1
ATOM 13934 N N . TYR B 1 737 ? -9.273 -5.262 -7.695 1 92.38 737 TYR B N 1
ATOM 13935 C CA . TYR B 1 737 ? -10.672 -5.219 -7.281 1 92.38 737 TYR B CA 1
ATOM 13936 C C . TYR B 1 737 ? -11.578 -4.824 -8.445 1 92.38 737 TYR B C 1
ATOM 13938 O O . TYR B 1 737 ? -11.148 -4.113 -9.359 1 92.38 737 TYR B O 1
ATOM 13946 N N . LEU B 1 738 ? -12.773 -5.344 -8.469 1 93.19 738 LEU B N 1
ATOM 13947 C CA . LEU B 1 738 ? -13.789 -4.93 -9.43 1 93.19 738 LEU B CA 1
ATOM 13948 C C . LEU B 1 738 ? -14.43 -3.613 -9.016 1 93.19 738 LEU B C 1
ATOM 13950 O O . LEU B 1 738 ? -14.867 -3.465 -7.871 1 93.19 738 LEU B O 1
ATOM 13954 N N . PRO B 1 739 ? -14.414 -2.652 -9.867 1 92.19 739 PRO B N 1
ATOM 13955 C CA . PRO B 1 739 ? -14.984 -1.345 -9.539 1 92.19 739 PRO B CA 1
ATOM 13956 C C . PRO B 1 739 ? -16.469 -1.426 -9.164 1 92.19 739 PRO B C 1
ATOM 13958 O O . PRO B 1 739 ? -17.188 -2.277 -9.68 1 92.19 739 PRO B O 1
ATOM 13961 N N . SER B 1 740 ? -16.875 -0.579 -8.242 1 92.38 740 SER B N 1
ATOM 13962 C CA . SER B 1 740 ? -18.234 -0.583 -7.73 1 92.38 740 SER B CA 1
ATOM 13963 C C . SER B 1 740 ? -19.25 -0.332 -8.844 1 92.38 740 SER B C 1
ATOM 13965 O O . SER B 1 740 ? -20.344 -0.915 -8.844 1 92.38 740 SER B O 1
ATOM 13967 N N . ARG B 1 741 ? -18.875 0.528 -9.797 1 87.38 741 ARG B N 1
ATOM 13968 C CA . ARG B 1 741 ? -19.766 0.824 -10.906 1 87.38 741 ARG B CA 1
ATOM 13969 C C . ARG B 1 741 ? -20.109 -0.443 -11.688 1 87.38 741 ARG B C 1
ATOM 13971 O O . ARG B 1 741 ? -21.281 -0.705 -11.969 1 87.38 741 ARG B O 1
ATOM 13978 N N . THR B 1 742 ? -19.141 -1.22 -11.992 1 88.75 742 THR B N 1
ATOM 13979 C CA . THR B 1 742 ? -19.328 -2.459 -12.742 1 88.75 742 THR B CA 1
ATOM 13980 C C . THR B 1 742 ? -20.094 -3.486 -11.906 1 88.75 742 THR B C 1
ATOM 13982 O O . THR B 1 742 ? -20.906 -4.242 -12.43 1 88.75 742 THR B O 1
ATOM 13985 N N . CYS B 1 743 ? -19.828 -3.498 -10.602 1 92.19 743 CYS B N 1
ATOM 13986 C CA . CYS B 1 743 ? -20.516 -4.438 -9.727 1 92.19 743 CYS B CA 1
ATOM 13987 C C . CYS B 1 743 ? -22.016 -4.184 -9.719 1 92.19 743 CYS B C 1
ATOM 13989 O O . CYS B 1 743 ? -22.812 -5.117 -9.836 1 92.19 743 CYS B O 1
ATOM 13991 N N . VAL B 1 744 ? -22.391 -2.939 -9.617 1 89.56 744 VAL B N 1
ATOM 13992 C CA . VAL B 1 744 ? -23.797 -2.576 -9.516 1 89.56 744 VAL B CA 1
ATOM 13993 C C . VAL B 1 744 ? -24.516 -2.891 -10.828 1 89.56 744 VAL B C 1
ATOM 13995 O O . VAL B 1 744 ? -25.625 -3.418 -10.828 1 89.56 744 VAL B O 1
ATOM 13998 N N . GLU B 1 745 ? -23.875 -2.57 -11.93 1 85.94 745 GLU B N 1
ATOM 13999 C CA . GLU B 1 745 ? -24.469 -2.818 -13.234 1 85.94 745 GLU B CA 1
ATOM 14000 C C . GLU B 1 745 ? -24.641 -4.312 -13.492 1 85.94 745 GLU B C 1
ATOM 14002 O O . GLU B 1 745 ? -25.688 -4.758 -13.977 1 85.94 745 GLU B O 1
ATOM 14007 N N . VAL B 1 746 ? -23.641 -5.082 -13.148 1 88.38 746 VAL B N 1
ATOM 14008 C CA . VAL B 1 746 ? -23.672 -6.523 -13.367 1 88.38 746 VAL B CA 1
ATOM 14009 C C . VAL B 1 746 ? -24.703 -7.16 -12.438 1 88.38 746 VAL B C 1
ATOM 14011 O O . VAL B 1 746 ? -25.453 -8.039 -12.844 1 88.38 746 VAL B O 1
ATOM 14014 N N . ASP B 1 747 ? -24.719 -6.754 -11.18 1 88.75 747 ASP B N 1
ATOM 14015 C CA . ASP B 1 747 ? -25.656 -7.293 -10.211 1 88.75 747 ASP B CA 1
ATOM 14016 C C . ASP B 1 747 ? -27.109 -6.988 -10.617 1 88.75 747 ASP B C 1
ATOM 14018 O O . ASP B 1 747 ? -27.984 -7.84 -10.5 1 88.75 747 ASP B O 1
ATOM 14022 N N . SER B 1 748 ? -27.344 -5.754 -11.086 1 82.75 748 SER B N 1
ATOM 14023 C CA . SER B 1 748 ? -28.688 -5.367 -11.523 1 82.75 748 SER B CA 1
ATOM 14024 C C . SER B 1 748 ? -29.125 -6.172 -12.742 1 82.75 748 SER B C 1
ATOM 14026 O O . SER B 1 748 ? -30.281 -6.602 -12.828 1 82.75 748 SER B O 1
ATOM 14028 N N . ALA B 1 749 ? -28.219 -6.375 -13.68 1 81.19 749 ALA B N 1
ATOM 14029 C CA . ALA B 1 749 ? -28.531 -7.16 -14.875 1 81.19 749 ALA B CA 1
ATOM 14030 C C . ALA B 1 749 ? -28.797 -8.617 -14.523 1 81.19 749 ALA B C 1
ATOM 14032 O O . ALA B 1 749 ? -29.703 -9.242 -15.078 1 81.19 749 ALA B O 1
ATOM 14033 N N . ARG B 1 750 ? -28.062 -9.156 -13.641 1 84.5 750 ARG B N 1
ATOM 14034 C CA . ARG B 1 750 ? -28.203 -10.555 -13.25 1 84.5 750 ARG B CA 1
ATOM 14035 C C . ARG B 1 750 ? -29.484 -10.758 -12.438 1 84.5 750 ARG B C 1
ATOM 14037 O O . ARG B 1 750 ? -30.109 -11.82 -12.523 1 84.5 750 ARG B O 1
ATOM 14044 N N . ASP B 1 751 ? -29.734 -9.789 -11.578 1 79.56 751 ASP B N 1
ATOM 14045 C CA . ASP B 1 751 ? -30.969 -9.875 -10.797 1 79.56 751 ASP B CA 1
ATOM 14046 C C . ASP B 1 751 ? -32.188 -9.883 -11.703 1 79.56 751 ASP B C 1
ATOM 14048 O O . ASP B 1 751 ? -33.156 -10.586 -11.438 1 79.56 751 ASP B O 1
ATOM 14052 N N . LYS B 1 752 ? -32.062 -9.125 -12.781 1 73.62 752 LYS B N 1
ATOM 14053 C CA . LYS B 1 752 ? -33.188 -9.062 -13.734 1 73.62 752 LYS B CA 1
ATOM 14054 C C . LYS B 1 752 ? -33.312 -10.359 -14.531 1 73.62 752 LYS B C 1
ATOM 14056 O O . LYS B 1 752 ? -34.406 -10.812 -14.828 1 73.62 752 LYS B O 1
ATOM 14061 N N . LEU B 1 753 ? -32.156 -10.992 -14.789 1 71.25 753 LEU B N 1
ATOM 14062 C CA . LEU B 1 753 ? -32.125 -12.211 -15.594 1 71.25 753 LEU B CA 1
ATOM 14063 C C . LEU B 1 753 ? -32.281 -13.445 -14.703 1 71.25 753 LEU B C 1
ATOM 14065 O O . LEU B 1 753 ? -32.562 -14.539 -15.195 1 71.25 753 LEU B O 1
ATOM 14069 N N . ALA B 1 754 ? -32.375 -13.391 -13.359 1 65.12 754 ALA B N 1
ATOM 14070 C CA . ALA B 1 754 ? -32.406 -14.516 -12.43 1 65.12 754 ALA B CA 1
ATOM 14071 C C . ALA B 1 754 ? -31.453 -15.617 -12.867 1 65.12 754 ALA B C 1
ATOM 14073 O O . ALA B 1 754 ? -31.812 -16.797 -12.898 1 65.12 754 ALA B O 1
ATOM 14074 N N . GLU B 1 755 ? -30.312 -15.258 -13.234 1 66.38 755 GLU B N 1
ATOM 14075 C CA . GLU B 1 755 ? -29.375 -16.172 -13.883 1 66.38 755 GLU B CA 1
ATOM 14076 C C . GLU B 1 755 ? -28.641 -17.031 -12.859 1 66.38 755 GLU B C 1
ATOM 14078 O O . GLU B 1 755 ? -28.219 -18.141 -13.172 1 66.38 755 GLU B O 1
ATOM 14083 N N . ILE B 1 756 ? -28.516 -16.609 -11.648 1 73.12 756 ILE B N 1
ATOM 14084 C CA . ILE B 1 756 ? -27.641 -17.344 -10.742 1 73.12 756 ILE B CA 1
ATOM 14085 C C . ILE B 1 756 ? -28.484 -18.125 -9.727 1 73.12 756 ILE B C 1
ATOM 14087 O O . ILE B 1 756 ? -29.391 -17.562 -9.109 1 73.12 756 ILE B O 1
ATOM 14091 N N . ASP B 1 757 ? -28.188 -19.422 -9.758 1 74.88 757 ASP B N 1
ATOM 14092 C CA . ASP B 1 757 ? -28.719 -20.25 -8.688 1 74.88 757 ASP B CA 1
ATOM 14093 C C . ASP B 1 757 ? -27.766 -20.266 -7.488 1 74.88 757 ASP B C 1
ATOM 14095 O O . ASP B 1 757 ? -26.844 -21.078 -7.434 1 74.88 757 ASP B O 1
ATOM 14099 N N . PHE B 1 758 ? -28 -19.422 -6.578 1 81.44 758 PHE B N 1
ATOM 14100 C CA . PHE B 1 758 ? -27.109 -19.266 -5.426 1 81.44 758 PHE B CA 1
ATOM 14101 C C . PHE B 1 758 ? -27.203 -20.484 -4.512 1 81.44 758 PHE B C 1
ATOM 14103 O O . PHE B 1 758 ? -26.266 -20.766 -3.766 1 81.44 758 PHE B O 1
ATOM 14110 N N . ASP B 1 759 ? -28.172 -21.297 -4.602 1 72.25 759 ASP B N 1
ATOM 14111 C CA . ASP B 1 759 ? -28.359 -22.422 -3.709 1 72.25 759 ASP B CA 1
ATOM 14112 C C . ASP B 1 759 ? -27.359 -23.531 -3.998 1 72.25 759 ASP B C 1
ATOM 14114 O O . ASP B 1 759 ? -26.984 -24.281 -3.1 1 72.25 759 ASP B O 1
ATOM 14118 N N . ALA B 1 760 ? -26.984 -23.5 -5.219 1 75.56 760 ALA B N 1
ATOM 14119 C CA . ALA B 1 760 ? -25.984 -24.484 -5.586 1 75.56 760 ALA B CA 1
ATOM 14120 C C . ALA B 1 760 ? -24.656 -24.203 -4.898 1 75.56 760 ALA B C 1
ATOM 14122 O O . ALA B 1 760 ? -23.828 -25.094 -4.727 1 75.56 760 ALA B O 1
ATOM 14123 N N . TRP B 1 761 ? -24.484 -23.016 -4.461 1 85.88 761 TRP B N 1
ATOM 14124 C CA . TRP B 1 761 ? -23.219 -22.594 -3.871 1 85.88 761 TRP B CA 1
ATOM 14125 C C . TRP B 1 761 ? -23.25 -22.75 -2.354 1 85.88 761 TRP B C 1
ATOM 14127 O O . TRP B 1 761 ? -22.219 -22.625 -1.689 1 85.88 761 TRP B O 1
ATOM 14137 N N . PHE B 1 762 ? -24.406 -23.156 -1.893 1 83.75 762 PHE B N 1
ATOM 14138 C CA . PHE B 1 762 ? -24.531 -23.281 -0.447 1 83.75 762 PHE B CA 1
ATOM 14139 C C . PHE B 1 762 ? -23.719 -24.469 0.065 1 83.75 762 PHE B C 1
ATOM 14141 O O . PHE B 1 762 ? -23.828 -25.578 -0.469 1 83.75 762 PHE B O 1
ATOM 14148 N N . GLY B 1 763 ? -22.75 -24.297 0.939 1 83.19 763 GLY B N 1
ATOM 14149 C CA . GLY B 1 763 ? -21.953 -25.344 1.55 1 83.19 763 GLY B CA 1
ATOM 14150 C C . GLY B 1 763 ? -20.75 -25.734 0.726 1 83.19 763 GLY B C 1
ATOM 14151 O O . GLY B 1 763 ? -20.109 -26.75 0.984 1 83.19 763 GLY B O 1
ATOM 14152 N N . ALA B 1 764 ? -20.453 -24.984 -0.221 1 86.12 764 ALA B N 1
ATOM 14153 C CA . ALA B 1 764 ? -19.328 -25.297 -1.104 1 86.12 764 ALA B CA 1
ATOM 14154 C C . ALA B 1 764 ? -18 -25.25 -0.351 1 86.12 764 ALA B C 1
ATOM 14156 O O . ALA B 1 764 ? -17.094 -26.031 -0.649 1 86.12 764 ALA B O 1
ATOM 14157 N N . TYR B 1 765 ? -17.875 -24.422 0.662 1 90.94 765 TYR B N 1
ATOM 14158 C CA . TYR B 1 765 ? -16.609 -24.266 1.374 1 90.94 765 TYR B CA 1
ATOM 14159 C C . TYR B 1 765 ? -16.625 -25.016 2.703 1 90.94 765 TYR B C 1
ATOM 14161 O O . TYR B 1 765 ? -15.961 -24.609 3.66 1 90.94 765 TYR B O 1
ATOM 14169 N N . ARG B 1 766 ? -17.344 -26.078 2.658 1 87.5 766 ARG B N 1
ATOM 14170 C CA . ARG B 1 766 ? -17.266 -27.016 3.783 1 87.5 766 ARG B CA 1
ATOM 14171 C C . ARG B 1 766 ? -16.062 -27.938 3.658 1 87.5 766 ARG B C 1
ATOM 14173 O O . ARG B 1 766 ? -15.703 -28.344 2.553 1 87.5 766 ARG B O 1
ATOM 14180 N N . GLN B 1 767 ? -15.445 -28.188 4.84 1 87 767 GLN B N 1
ATOM 14181 C CA . GLN B 1 767 ? -14.289 -29.078 4.812 1 87 767 GLN B CA 1
ATOM 14182 C C . GLN B 1 767 ? -14.641 -30.422 4.168 1 87 767 GLN B C 1
ATOM 14184 O O . GLN B 1 767 ? -15.734 -30.953 4.379 1 87 767 GLN B O 1
ATOM 14189 N N . GLU B 1 768 ? -13.805 -30.859 3.369 1 78.94 768 GLU B N 1
ATOM 14190 C CA . GLU B 1 768 ? -14.039 -32.062 2.576 1 78.94 768 GLU B CA 1
ATOM 14191 C C . GLU B 1 768 ? -14.383 -33.25 3.467 1 78.94 768 GLU B C 1
ATOM 14193 O O . GLU B 1 768 ? -15.219 -34.094 3.107 1 78.94 768 GLU B O 1
ATOM 14198 N N . ALA B 1 769 ? -13.773 -33.281 4.668 1 78.44 769 ALA B N 1
ATOM 14199 C CA . ALA B 1 769 ? -13.977 -34.406 5.559 1 78.44 769 ALA B CA 1
ATOM 14200 C C . ALA B 1 769 ? -15.367 -34.375 6.184 1 78.44 769 ALA B C 1
ATOM 14202 O O . ALA B 1 769 ? -15.859 -35.406 6.672 1 78.44 769 ALA B O 1
ATOM 14203 N N . LEU B 1 770 ? -15.977 -33.25 6.059 1 78 770 LEU B N 1
ATOM 14204 C CA . LEU B 1 770 ? -17.281 -33.094 6.688 1 78 770 LEU B CA 1
ATOM 14205 C C . LEU B 1 770 ? -18.406 -33.312 5.668 1 78 770 LEU B C 1
ATOM 14207 O O . LEU B 1 770 ? -19.578 -33.375 6.035 1 78 770 LEU B O 1
ATOM 14211 N N . LYS B 1 771 ? -17.984 -33.344 4.449 1 72.69 771 LYS B N 1
ATOM 14212 C CA . LYS B 1 771 ? -19 -33.562 3.418 1 72.69 771 LYS B CA 1
ATOM 14213 C C . LYS B 1 771 ? -19.469 -35 3.395 1 72.69 771 LYS B C 1
ATOM 14215 O O . LYS B 1 771 ? -18.656 -35.938 3.525 1 72.69 771 LYS B O 1
ATOM 14220 N N . VAL B 1 772 ? -20.781 -35.094 3.578 1 64.62 772 VAL B N 1
ATOM 14221 C CA . VAL B 1 772 ? -21.375 -36.438 3.574 1 64.62 772 VAL B CA 1
ATOM 14222 C C . VAL B 1 772 ? -21.781 -36.812 2.15 1 64.62 772 VAL B C 1
ATOM 14224 O O . VAL B 1 772 ? -22.5 -36.094 1.48 1 64.62 772 VAL B O 1
ATOM 14227 N N . VAL B 1 773 ? -21.062 -37.688 1.604 1 62.53 773 VAL B N 1
ATOM 14228 C CA . VAL B 1 773 ? -21.375 -38.156 0.251 1 62.53 773 VAL B CA 1
ATOM 14229 C C . VAL B 1 773 ? -22.188 -39.438 0.311 1 62.53 773 VAL B C 1
ATOM 14231 O O . VAL B 1 773 ? -21.812 -40.375 1.031 1 62.53 773 VAL B O 1
ATOM 14234 N N . TYR B 1 774 ? -23.484 -39.375 -0.205 1 62.5 774 TYR B N 1
ATOM 14235 C CA . TYR B 1 774 ? -24.359 -40.531 -0.354 1 62.5 774 TYR B CA 1
ATOM 14236 C C . TYR B 1 774 ? -24.156 -41.188 -1.72 1 62.5 774 TYR B C 1
ATOM 14238 O O . TYR B 1 774 ? -24.484 -40.594 -2.75 1 62.5 774 TYR B O 1
ATOM 14246 N N . GLU B 1 775 ? -23.422 -42.25 -1.726 1 61.38 775 GLU B N 1
ATOM 14247 C CA . GLU B 1 775 ? -23.156 -42.938 -2.99 1 61.38 775 GLU B CA 1
ATOM 14248 C C . GLU B 1 775 ? -24.094 -44.125 -3.201 1 61.38 775 GLU B C 1
ATOM 14250 O O . GLU B 1 775 ? -24.328 -44.906 -2.285 1 61.38 775 GLU B O 1
ATOM 14255 N N . VAL B 1 776 ? -24.922 -44.125 -4.316 1 60.94 776 VAL B N 1
ATOM 14256 C CA . VAL B 1 776 ? -25.797 -45.219 -4.727 1 60.94 776 VAL B CA 1
ATOM 14257 C C . VAL B 1 776 ? -25.172 -45.969 -5.891 1 60.94 776 VAL B C 1
ATOM 14259 O O . VAL B 1 776 ? -24.891 -45.406 -6.941 1 60.94 776 VAL B O 1
ATOM 14262 N N . ASN B 1 777 ? -24.688 -47.156 -5.605 1 57.34 777 ASN B N 1
ATOM 14263 C CA . ASN B 1 777 ? -24.156 -48.031 -6.648 1 57.34 777 ASN B CA 1
ATOM 14264 C C . ASN B 1 777 ? -25.219 -48.969 -7.215 1 57.34 777 ASN B C 1
ATOM 14266 O O . ASN B 1 777 ? -25.906 -49.656 -6.461 1 57.34 777 ASN B O 1
ATOM 14270 N N . VAL B 1 778 ? -25.594 -48.812 -8.539 1 61.41 778 VAL B N 1
ATOM 14271 C CA . VAL B 1 778 ? -26.609 -49.656 -9.203 1 61.41 778 VAL B CA 1
ATOM 14272 C C . VAL B 1 778 ? -25.938 -50.5 -10.281 1 61.41 778 VAL B C 1
ATOM 14274 O O . VAL B 1 778 ? -25.156 -50 -11.086 1 61.41 778 VAL B O 1
ATOM 14277 N N . LYS B 1 779 ? -25.953 -51.781 -10.188 1 61.47 779 LYS B N 1
ATOM 14278 C CA . LYS B 1 779 ? -25.531 -52.656 -11.266 1 61.47 779 LYS B CA 1
ATOM 14279 C C . LYS B 1 779 ? -26.719 -53.188 -12.055 1 61.47 779 LYS B C 1
ATOM 14281 O O . LYS B 1 779 ? -27.609 -53.844 -11.492 1 61.47 779 LYS B O 1
ATOM 14286 N N . CYS B 1 780 ? -26.828 -52.844 -13.32 1 62.78 780 CYS B N 1
ATOM 14287 C CA . CYS B 1 780 ? -27.938 -53.25 -14.188 1 62.78 780 CYS B CA 1
ATOM 14288 C C . CYS B 1 780 ? -27.609 -54.562 -14.891 1 62.78 780 CYS B C 1
ATOM 14290 O O . CYS B 1 780 ? -26.438 -54.938 -15.023 1 62.78 780 CYS B O 1
ATOM 14292 N N . ARG B 1 781 ? -28.562 -55.5 -15.25 1 61.06 781 ARG B N 1
ATOM 14293 C CA . ARG B 1 781 ? -28.406 -56.781 -15.914 1 61.06 781 ARG B CA 1
ATOM 14294 C C . ARG B 1 781 ? -27.828 -56.594 -17.312 1 61.06 781 ARG B C 1
ATOM 14296 O O . ARG B 1 781 ? -26.953 -57.375 -17.734 1 61.06 781 ARG B O 1
ATOM 14303 N N . ASP B 1 782 ? -28.344 -55.719 -18.125 1 61.66 782 ASP B N 1
ATOM 14304 C CA . ASP B 1 782 ? -27.891 -55.469 -19.5 1 61.66 782 ASP B CA 1
ATOM 14305 C C . ASP B 1 782 ? -27.578 -54 -19.734 1 61.66 782 ASP B C 1
ATOM 14307 O O . ASP B 1 782 ? -27.953 -53.156 -18.922 1 61.66 782 ASP B O 1
ATOM 14311 N N . LYS B 1 783 ? -26.766 -53.719 -20.672 1 65.56 783 LYS B N 1
ATOM 14312 C CA . LYS B 1 783 ? -26.312 -52.406 -21.031 1 65.56 783 LYS B CA 1
ATOM 14313 C C . LYS B 1 783 ? -27.484 -51.469 -21.375 1 65.56 783 LYS B C 1
ATOM 14315 O O . LYS B 1 783 ? -27.469 -50.281 -21.062 1 65.56 783 LYS B O 1
ATOM 14320 N N . GLU B 1 784 ? -28.438 -52.094 -22.016 1 64.44 784 GLU B N 1
ATOM 14321 C CA . GLU B 1 784 ? -29.594 -51.312 -22.438 1 64.44 784 GLU B CA 1
ATOM 14322 C C . GLU B 1 784 ? -30.375 -50.781 -21.219 1 64.44 784 GLU B C 1
ATOM 14324 O O . GLU B 1 784 ? -30.812 -49.656 -21.219 1 64.44 784 GLU B O 1
ATOM 14329 N N . THR B 1 785 ? -30.406 -51.594 -20.219 1 67.12 785 THR B N 1
ATOM 14330 C CA . THR B 1 785 ? -31.094 -51.188 -19.016 1 67.12 785 THR B CA 1
ATOM 14331 C C . THR B 1 785 ? -30.297 -50.125 -18.266 1 67.12 785 THR B C 1
ATOM 14333 O O . THR B 1 785 ? -30.875 -49.188 -17.688 1 67.12 785 THR B O 1
ATOM 14336 N N . ALA B 1 786 ? -29.031 -50.219 -18.359 1 69.75 786 ALA B N 1
ATOM 14337 C CA . ALA B 1 786 ? -28.172 -49.219 -17.703 1 69.75 786 ALA B CA 1
ATOM 14338 C C . ALA B 1 786 ? -28.344 -47.844 -18.328 1 69.75 786 ALA B C 1
ATOM 14340 O O . ALA B 1 786 ? -28.391 -46.844 -17.625 1 69.75 786 ALA B O 1
ATOM 14341 N N . GLU B 1 787 ? -28.438 -47.875 -19.594 1 69.19 787 GLU B N 1
ATOM 14342 C CA . GLU B 1 787 ? -28.641 -46.625 -20.297 1 69.19 787 GLU B CA 1
ATOM 14343 C C . GLU B 1 787 ? -30 -46.031 -19.984 1 69.19 787 GLU B C 1
ATOM 14345 O O . GLU B 1 787 ? -30.125 -44.812 -19.828 1 69.19 787 GLU B O 1
ATOM 14350 N N . ARG B 1 788 ? -30.984 -46.906 -19.906 1 68.25 788 ARG B N 1
ATOM 14351 C CA . ARG B 1 788 ? -32.312 -46.406 -19.547 1 68.25 788 ARG B CA 1
ATOM 14352 C C . ARG B 1 788 ? -32.344 -45.875 -18.125 1 68.25 788 ARG B C 1
ATOM 14354 O O . ARG B 1 788 ? -32.969 -44.844 -17.859 1 68.25 788 ARG B O 1
ATOM 14361 N N . PHE B 1 789 ? -31.5 -46.5 -17.344 1 69.06 789 PHE B N 1
ATOM 14362 C CA . PHE B 1 789 ? -31.406 -46.062 -15.953 1 69.06 789 PHE B CA 1
ATOM 14363 C C . PHE B 1 789 ? -30.672 -44.719 -15.852 1 69.06 789 PHE B C 1
ATOM 14365 O O . PHE B 1 789 ? -31.094 -43.844 -15.109 1 69.06 789 PHE B O 1
ATOM 14372 N N . PHE B 1 790 ? -29.656 -44.688 -16.531 1 69.31 790 PHE B N 1
ATOM 14373 C CA . PHE B 1 790 ? -28.922 -43.438 -16.594 1 69.31 790 PHE B CA 1
ATOM 14374 C C . PHE B 1 790 ? -29.797 -42.312 -17.094 1 69.31 790 PHE B C 1
ATOM 14376 O O . PHE B 1 790 ? -29.781 -41.188 -16.562 1 69.31 790 PHE B O 1
ATOM 14383 N N . GLY B 1 791 ? -30.547 -42.594 -18.156 1 67.44 791 GLY B N 1
ATOM 14384 C CA . GLY B 1 791 ? -31.5 -41.625 -18.672 1 67.44 791 GLY B CA 1
ATOM 14385 C C . GLY B 1 791 ? -32.531 -41.219 -17.641 1 67.44 791 GLY B C 1
ATOM 14386 O O . GLY B 1 791 ? -32.906 -40.031 -17.562 1 67.44 791 GLY B O 1
ATOM 14387 N N . TRP B 1 792 ? -32.875 -42.125 -16.875 1 69.69 792 TRP B N 1
ATOM 14388 C CA . TRP B 1 792 ? -33.844 -41.844 -15.828 1 69.69 792 TRP B CA 1
ATOM 14389 C C . TRP B 1 792 ? -33.25 -41 -14.734 1 69.69 792 TRP B C 1
ATOM 14391 O O . TRP B 1 792 ? -33.875 -40.031 -14.25 1 69.69 792 TRP B O 1
ATOM 14401 N N . LEU B 1 793 ? -32 -41.312 -14.336 1 67.81 793 LEU B N 1
ATOM 14402 C CA . LEU B 1 793 ? -31.312 -40.562 -13.297 1 67.81 793 LEU B CA 1
ATOM 14403 C C . LEU B 1 793 ? -31.062 -39.125 -13.75 1 67.81 793 LEU B C 1
ATOM 14405 O O . LEU B 1 793 ? -31.297 -38.188 -12.992 1 67.81 793 LEU B O 1
ATOM 14409 N N . VAL B 1 794 ? -30.516 -38.906 -14.945 1 68 794 VAL B N 1
ATOM 14410 C CA . VAL B 1 794 ? -30.016 -37.625 -15.398 1 68 794 VAL B CA 1
ATOM 14411 C C . VAL B 1 794 ? -31.078 -36.938 -16.281 1 68 794 VAL B C 1
ATOM 14413 O O . VAL B 1 794 ? -31.422 -35.781 -16.062 1 68 794 VAL B O 1
ATOM 14416 N N . ASN B 1 795 ? -31.641 -37.719 -17.359 1 56.34 795 ASN B N 1
ATOM 14417 C CA . ASN B 1 795 ? -32.5 -37.125 -18.375 1 56.34 795 ASN B CA 1
ATOM 14418 C C . ASN B 1 795 ? -33.906 -36.906 -17.859 1 56.34 795 ASN B C 1
ATOM 14420 O O . ASN B 1 795 ? -34.562 -35.906 -18.156 1 56.34 795 ASN B O 1
ATOM 14424 N N . GLN B 1 796 ? -34.438 -37.906 -17.047 1 54.81 796 GLN B N 1
ATOM 14425 C CA . GLN B 1 796 ? -35.812 -37.75 -16.594 1 54.81 796 GLN B CA 1
ATOM 14426 C C . GLN B 1 796 ? -35.875 -37 -15.273 1 54.81 796 GLN B C 1
ATOM 14428 O O . GLN B 1 796 ? -36.969 -36.844 -14.703 1 54.81 796 GLN B O 1
ATOM 14433 N N . GLY B 1 797 ? -34.719 -36.5 -14.773 1 59.34 797 GLY B N 1
ATOM 14434 C CA . GLY B 1 797 ? -34.688 -35.5 -13.727 1 59.34 797 GLY B CA 1
ATOM 14435 C C . GLY B 1 797 ? -34.719 -36.094 -12.328 1 59.34 797 GLY B C 1
ATOM 14436 O O . GLY B 1 797 ? -35.094 -35.406 -11.367 1 59.34 797 GLY B O 1
ATOM 14437 N N . HIS B 1 798 ? -34.469 -37.406 -12.18 1 64.38 798 HIS B N 1
ATOM 14438 C CA . HIS B 1 798 ? -34.5 -37.938 -10.828 1 64.38 798 HIS B CA 1
ATOM 14439 C C . HIS B 1 798 ? -33.406 -37.312 -9.945 1 64.38 798 HIS B C 1
ATOM 14441 O O . HIS B 1 798 ? -33.688 -36.969 -8.797 1 64.38 798 HIS B O 1
ATOM 14447 N N . VAL B 1 799 ? -32.25 -37.312 -10.43 1 67.81 799 VAL B N 1
ATOM 14448 C CA . VAL B 1 799 ? -31.141 -36.719 -9.672 1 67.81 799 VAL B CA 1
ATOM 14449 C C . VAL B 1 799 ? -31.484 -35.25 -9.344 1 67.81 799 VAL B C 1
ATOM 14451 O O . VAL B 1 799 ? -31.234 -34.781 -8.227 1 67.81 799 VAL B O 1
ATOM 14454 N N . ALA B 1 800 ? -32.031 -34.688 -10.281 1 66.81 800 ALA B N 1
ATOM 14455 C CA . ALA B 1 800 ? -32.406 -33.312 -10.055 1 66.81 800 ALA B CA 1
ATOM 14456 C C . ALA B 1 800 ? -33.5 -33.188 -8.977 1 66.81 800 ALA B C 1
ATOM 14458 O O . ALA B 1 800 ? -33.5 -32.25 -8.172 1 66.81 800 ALA B O 1
ATOM 14459 N N . GLU B 1 801 ? -34.406 -34.156 -8.961 1 64 801 GLU B N 1
ATOM 14460 C CA . GLU B 1 801 ? -35.469 -34.188 -7.965 1 64 801 GLU B CA 1
ATOM 14461 C C . GLU B 1 801 ? -34.906 -34.406 -6.562 1 64 801 GLU B C 1
ATOM 14463 O O . GLU B 1 801 ? -35.375 -33.812 -5.594 1 64 801 GLU B O 1
ATOM 14468 N N . VAL B 1 802 ? -33.875 -35.219 -6.516 1 67.38 802 VAL B N 1
ATOM 14469 C CA . VAL B 1 802 ? -33.281 -35.531 -5.223 1 67.38 802 VAL B CA 1
ATOM 14470 C C . VAL B 1 802 ? -32.5 -34.312 -4.711 1 67.38 802 VAL B C 1
ATOM 14472 O O . VAL B 1 802 ? -32.562 -34 -3.523 1 67.38 802 VAL B O 1
ATOM 14475 N N . VAL B 1 803 ? -31.828 -33.688 -5.625 1 68.31 803 VAL B N 1
ATOM 14476 C CA . VAL B 1 803 ? -31.016 -32.531 -5.25 1 68.31 803 VAL B CA 1
ATOM 14477 C C . VAL B 1 803 ? -31.906 -31.391 -4.801 1 68.31 803 VAL B C 1
ATOM 14479 O O . VAL B 1 803 ? -31.5 -30.562 -3.994 1 68.31 803 VAL B O 1
ATOM 14482 N N . LYS B 1 804 ? -33.125 -31.453 -5.227 1 61.34 804 LYS B N 1
ATOM 14483 C CA . LYS B 1 804 ? -34.062 -30.406 -4.832 1 61.34 804 LYS B CA 1
ATOM 14484 C C . LYS B 1 804 ? -34.531 -30.594 -3.393 1 61.34 804 LYS B C 1
ATOM 14486 O O . LYS B 1 804 ? -35.031 -29.656 -2.771 1 61.34 804 LYS B O 1
ATOM 14491 N N . ASN B 1 805 ? -34.312 -31.766 -2.941 1 59.12 805 ASN B N 1
ATOM 14492 C CA . ASN B 1 805 ? -34.688 -32 -1.556 1 59.12 805 ASN B CA 1
ATOM 14493 C C . ASN B 1 805 ? -33.812 -31.203 -0.587 1 59.12 805 ASN B C 1
ATOM 14495 O O . ASN B 1 805 ? -32.656 -30.891 -0.894 1 59.12 805 ASN B O 1
ATOM 14499 N N . GLU B 1 806 ? -34.438 -30.781 0.43 1 59.28 806 GLU B N 1
ATOM 14500 C CA . GLU B 1 806 ? -33.719 -30.016 1.443 1 59.28 806 GLU B CA 1
ATOM 14501 C C . GLU B 1 806 ? -32.5 -30.781 1.977 1 59.28 806 GLU B C 1
ATOM 14503 O O . GLU B 1 806 ? -32.625 -31.969 2.287 1 59.28 806 GLU B O 1
ATOM 14508 N N . GLY B 1 807 ? -31.328 -30.297 1.907 1 61.94 807 GLY B N 1
ATOM 14509 C CA . GLY B 1 807 ? -30.125 -30.875 2.471 1 61.94 807 GLY B CA 1
ATOM 14510 C C . GLY B 1 807 ? -29.172 -31.406 1.417 1 61.94 807 GLY B C 1
ATOM 14511 O O . GLY B 1 807 ? -28.047 -31.797 1.729 1 61.94 807 GLY B O 1
ATOM 14512 N N . PHE B 1 808 ? -29.703 -31.578 0.183 1 63.62 808 PHE B N 1
ATOM 14513 C CA . PHE B 1 808 ? -28.844 -32.094 -0.876 1 63.62 808 PHE B CA 1
ATOM 14514 C C . PHE B 1 808 ? -28.234 -30.953 -1.681 1 63.62 808 PHE B C 1
ATOM 14516 O O . PHE B 1 808 ? -28.922 -29.969 -1.993 1 63.62 808 PHE B O 1
ATOM 14523 N N . SER B 1 809 ? -26.969 -31.016 -1.782 1 62.66 809 SER B N 1
ATOM 14524 C CA . SER B 1 809 ? -26.297 -29.891 -2.449 1 62.66 809 SER B CA 1
ATOM 14525 C C . SER B 1 809 ? -26.016 -30.219 -3.912 1 62.66 809 SER B C 1
ATOM 14527 O O . SER B 1 809 ? -26.344 -29.438 -4.801 1 62.66 809 SER B O 1
ATOM 14529 N N . SER B 1 810 ? -25.328 -31.344 -4.211 1 64.62 810 SER B N 1
ATOM 14530 C CA . SER B 1 810 ? -24.969 -31.703 -5.574 1 64.62 810 SER B CA 1
ATOM 14531 C C . SER B 1 810 ? -24.969 -33.219 -5.773 1 64.62 810 SER B C 1
ATOM 14533 O O . SER B 1 810 ? -25.031 -33.969 -4.805 1 64.62 810 SER B O 1
ATOM 14535 N N . ALA B 1 811 ? -25.281 -33.656 -7.023 1 65.88 811 ALA B N 1
ATOM 14536 C CA . ALA B 1 811 ? -25.25 -35.094 -7.359 1 65.88 811 ALA B CA 1
ATOM 14537 C C . ALA B 1 811 ? -24.375 -35.344 -8.586 1 65.88 811 ALA B C 1
ATOM 14539 O O . ALA B 1 811 ? -24.25 -34.469 -9.453 1 65.88 811 ALA B O 1
ATOM 14540 N N . GLU B 1 812 ? -23.547 -36.25 -8.516 1 64.38 812 GLU B N 1
ATOM 14541 C CA . GLU B 1 812 ? -22.766 -36.688 -9.656 1 64.38 812 GLU B CA 1
ATOM 14542 C C . GLU B 1 812 ? -23.094 -38.125 -10.016 1 64.38 812 GLU B C 1
ATOM 14544 O O . GLU B 1 812 ? -23.25 -38.969 -9.125 1 64.38 812 GLU B O 1
ATOM 14549 N N . VAL B 1 813 ? -23.594 -38.375 -11.352 1 65.12 813 VAL B N 1
ATOM 14550 C CA . VAL B 1 813 ? -23.859 -39.719 -11.82 1 65.12 813 VAL B CA 1
ATOM 14551 C C . VAL B 1 813 ? -22.734 -40.188 -12.75 1 65.12 813 VAL B C 1
ATOM 14553 O O . VAL B 1 813 ? -22.359 -39.438 -13.672 1 65.12 813 VAL B O 1
ATOM 14556 N N . PHE B 1 814 ? -22 -41.156 -12.422 1 59.66 814 PHE B N 1
ATOM 14557 C CA . PHE B 1 814 ? -20.938 -41.688 -13.242 1 59.66 814 PHE B CA 1
ATOM 14558 C C . PHE B 1 814 ? -21.281 -43.094 -13.75 1 59.66 814 PHE B C 1
ATOM 14560 O O . PHE B 1 814 ? -22.016 -43.844 -13.078 1 59.66 814 PHE B O 1
ATOM 14567 N N . THR B 1 815 ? -21.219 -43.281 -15.164 1 57.81 815 THR B N 1
ATOM 14568 C CA . THR B 1 815 ? -21.25 -44.656 -15.688 1 57.81 815 THR B CA 1
ATOM 14569 C C . THR B 1 815 ? -19.875 -45.312 -15.555 1 57.81 815 THR B C 1
ATOM 14571 O O . THR B 1 815 ? -18.844 -44.656 -15.727 1 57.81 815 THR B O 1
ATOM 14574 N N . ASP B 1 816 ? -19.906 -46.375 -14.922 1 47.59 816 ASP B N 1
ATOM 14575 C CA . ASP B 1 816 ? -18.625 -47.062 -14.805 1 47.59 816 ASP B CA 1
ATOM 14576 C C . ASP B 1 816 ? -17.984 -47.25 -16.172 1 47.59 816 ASP B C 1
ATOM 14578 O O . ASP B 1 816 ? -18.656 -47.656 -17.125 1 47.59 816 ASP B O 1
ATOM 14582 N N . VAL B 1 817 ? -16.844 -46.75 -16.516 1 47.31 817 VAL B N 1
ATOM 14583 C CA . VAL B 1 817 ? -16.141 -46.812 -17.797 1 47.31 817 VAL B CA 1
ATOM 14584 C C . VAL B 1 817 ? -16.047 -48.281 -18.25 1 47.31 817 VAL B C 1
ATOM 14586 O O . VAL B 1 817 ? -16.125 -48.562 -19.453 1 47.31 817 VAL B O 1
ATOM 14589 N N . GLU B 1 818 ? -15.875 -49.406 -17.484 1 44.66 818 GLU B N 1
ATOM 14590 C CA . GLU B 1 818 ? -15.625 -50.781 -17.875 1 44.66 818 GLU B CA 1
ATOM 14591 C C . GLU B 1 818 ? -16.938 -51.562 -18.016 1 44.66 818 GLU B C 1
ATOM 14593 O O . GLU B 1 818 ? -17.062 -52.406 -18.891 1 44.66 818 GLU B O 1
ATOM 14598 N N . ASP B 1 819 ? -17.875 -51.438 -17.109 1 51.22 819 ASP B N 1
ATOM 14599 C CA . ASP B 1 819 ? -19.156 -52.094 -17.188 1 51.22 819 ASP B CA 1
ATOM 14600 C C . ASP B 1 819 ? -20.297 -51.094 -17.328 1 51.22 819 ASP B C 1
ATOM 14602 O O . ASP B 1 819 ? -20.672 -50.438 -16.344 1 51.22 819 ASP B O 1
ATOM 14606 N N . ALA B 1 820 ? -20.594 -50.938 -18.484 1 59.09 820 ALA B N 1
ATOM 14607 C CA . ALA B 1 820 ? -21.641 -50 -18.859 1 59.09 820 ALA B CA 1
ATOM 14608 C C . ALA B 1 820 ? -22.922 -50.25 -18.078 1 59.09 820 ALA B C 1
ATOM 14610 O O . ALA B 1 820 ? -23.859 -49.469 -18.109 1 59.09 820 ALA B O 1
ATOM 14611 N N . ARG B 1 821 ? -22.891 -51.406 -17.266 1 66.62 821 ARG B N 1
ATOM 14612 C CA . ARG B 1 821 ? -24.094 -51.781 -16.531 1 66.62 821 ARG B CA 1
ATOM 14613 C C . ARG B 1 821 ? -24.094 -51.219 -15.133 1 66.62 821 ARG B C 1
ATOM 14615 O O . ARG B 1 821 ? -25.094 -51.25 -14.43 1 66.62 821 ARG B O 1
ATOM 14622 N N . LYS B 1 822 ? -22.922 -50.688 -14.789 1 65.06 822 LYS B N 1
ATOM 14623 C CA . LYS B 1 822 ? -22.797 -50.156 -13.43 1 65.06 822 LYS B CA 1
ATOM 14624 C C . LYS B 1 822 ? -22.891 -48.625 -13.422 1 65.06 822 LYS B C 1
ATOM 14626 O O . LYS B 1 822 ? -22.203 -47.938 -14.188 1 65.06 822 LYS B O 1
ATOM 14631 N N . LEU B 1 823 ? -23.891 -48.062 -12.711 1 67.75 823 LEU B N 1
ATOM 14632 C CA . LEU B 1 8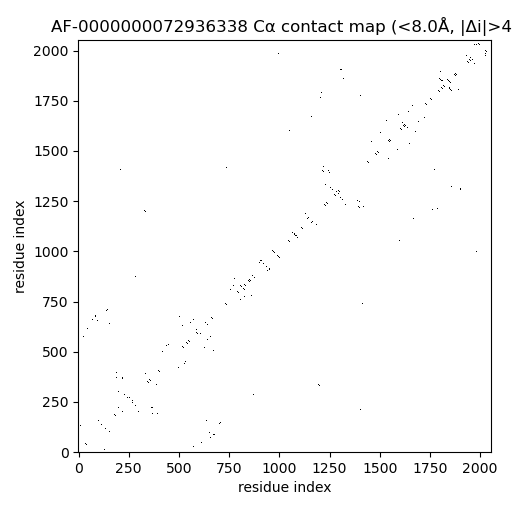23 ? -24.109 -46.625 -12.562 1 67.75 823 LEU B CA 1
ATOM 14633 C C . LEU B 1 823 ? -23.891 -46.188 -11.117 1 67.75 823 LEU B C 1
ATOM 14635 O O . LEU B 1 823 ? -24.266 -46.906 -10.18 1 67.75 823 LEU B O 1
ATOM 14639 N N . VAL B 1 824 ? -23.031 -45.281 -10.922 1 65.44 824 VAL B N 1
ATOM 14640 C CA . VAL B 1 824 ? -22.797 -44.75 -9.586 1 65.44 824 VAL B CA 1
ATOM 14641 C C . VAL B 1 824 ? -23.375 -43.344 -9.492 1 65.44 824 VAL B C 1
ATOM 14643 O O . VAL B 1 824 ? -23.062 -42.469 -10.32 1 65.44 824 VAL B O 1
ATOM 14646 N N . ALA B 1 825 ? -24.391 -43.156 -8.617 1 67.81 825 ALA B N 1
ATOM 14647 C CA . ALA B 1 825 ? -24.906 -41.844 -8.336 1 67.81 825 ALA B CA 1
ATOM 14648 C C . ALA B 1 825 ? -24.422 -41.344 -6.973 1 67.81 825 ALA B C 1
ATOM 14650 O O . ALA B 1 825 ? -24.594 -42 -5.957 1 67.81 825 ALA B O 1
ATOM 14651 N N . ARG B 1 826 ? -23.641 -40.281 -6.941 1 67.06 826 ARG B N 1
ATOM 14652 C CA . ARG B 1 826 ? -23.125 -39.688 -5.719 1 67.06 826 ARG B CA 1
ATOM 14653 C C . ARG B 1 826 ? -23.891 -38.406 -5.383 1 67.06 826 ARG B C 1
ATOM 14655 O O . ARG B 1 826 ? -24 -37.5 -6.223 1 67.06 826 ARG B O 1
ATOM 14662 N N . TYR B 1 827 ? -24.547 -38.469 -4.215 1 68.5 827 TYR B N 1
ATOM 14663 C CA . TYR B 1 827 ? -25.234 -37.281 -3.738 1 68.5 827 TYR B CA 1
ATOM 14664 C C . TYR B 1 827 ? -24.484 -36.625 -2.578 1 68.5 827 TYR B C 1
ATOM 14666 O O . TYR B 1 827 ? -24.016 -37.344 -1.674 1 68.5 827 TYR B O 1
ATOM 14674 N N . VAL B 1 828 ? -24.203 -35.375 -2.725 1 68.25 828 VAL B N 1
ATOM 14675 C CA . VAL B 1 828 ? -23.594 -34.625 -1.628 1 68.25 828 VAL B CA 1
ATOM 14676 C C . VAL B 1 828 ? -24.672 -34.031 -0.728 1 68.25 828 VAL B C 1
ATOM 14678 O O . VAL B 1 828 ? -25.562 -33.344 -1.201 1 68.25 828 VAL B O 1
ATOM 14681 N N . VAL B 1 829 ? -24.766 -34.469 0.495 1 63.88 829 VAL B N 1
ATOM 14682 C CA . VAL B 1 829 ? -25.766 -34.031 1.46 1 63.88 829 VAL B CA 1
ATOM 14683 C C . VAL B 1 829 ? -25.141 -33.094 2.486 1 63.88 829 VAL B C 1
ATOM 14685 O O . VAL B 1 829 ? -23.969 -33.25 2.855 1 63.88 829 VAL B O 1
ATOM 14688 N N . ASP B 1 830 ? -25.844 -32.062 2.816 1 63.34 830 ASP B N 1
ATOM 14689 C CA . ASP B 1 830 ? -25.344 -31 3.689 1 63.34 830 ASP B CA 1
ATOM 14690 C C . ASP B 1 830 ? -25.078 -31.531 5.098 1 63.34 830 ASP B C 1
ATOM 14692 O O . ASP B 1 830 ? -24.141 -31.094 5.766 1 63.34 830 ASP B O 1
ATOM 14696 N N . SER B 1 831 ? -26.062 -32.375 5.648 1 62.78 831 SER B N 1
ATOM 14697 C CA . SER B 1 831 ? -25.938 -32.906 7.004 1 62.78 831 SER B CA 1
ATOM 14698 C C . SER B 1 831 ? -26.375 -34.375 7.078 1 62.78 831 SER B C 1
ATOM 14700 O O . SER B 1 831 ? -27.094 -34.844 6.195 1 62.78 831 SER B O 1
ATOM 14702 N N . VAL B 1 832 ? -25.797 -35.031 8.031 1 63.06 832 VAL B N 1
ATOM 14703 C CA . VAL B 1 832 ? -26.203 -36.406 8.266 1 63.06 832 VAL B CA 1
ATOM 14704 C C . VAL B 1 832 ? -27.703 -36.438 8.617 1 63.06 832 VAL B C 1
ATOM 14706 O O . VAL B 1 832 ? -28.406 -37.406 8.242 1 63.06 832 VAL B O 1
ATOM 14709 N N . GLU B 1 833 ? -28.031 -35.312 9.242 1 59.66 833 GLU B N 1
ATOM 14710 C CA . GLU B 1 833 ? -29.438 -35.25 9.609 1 59.66 833 GLU B CA 1
ATOM 14711 C C . GLU B 1 833 ? -30.328 -35.156 8.375 1 59.66 833 GLU B C 1
ATOM 14713 O O . GLU B 1 833 ? -31.391 -35.781 8.328 1 59.66 833 GLU B O 1
ATOM 14718 N N . ASP B 1 834 ? -29.797 -34.438 7.418 1 63 834 ASP B N 1
ATOM 14719 C CA . ASP B 1 834 ? -30.562 -34.344 6.184 1 63 834 ASP B CA 1
ATOM 14720 C C . ASP B 1 834 ? -30.656 -35.688 5.469 1 63 834 ASP B C 1
ATOM 14722 O O . ASP B 1 834 ? -31.703 -36 4.883 1 63 834 ASP B O 1
ATOM 14726 N N . LEU B 1 835 ? -29.625 -36.406 5.637 1 63 835 LEU B N 1
ATOM 14727 C CA . LEU B 1 835 ? -29.625 -37.719 5.035 1 63 835 LEU B CA 1
ATOM 14728 C C . LEU B 1 835 ? -30.578 -38.656 5.781 1 63 835 LEU B C 1
ATOM 14730 O O . LEU B 1 835 ? -31.312 -39.406 5.16 1 63 835 LEU B O 1
ATOM 14734 N N . ASP B 1 836 ? -30.516 -38.531 7.203 1 60.91 836 ASP B N 1
ATOM 14735 C CA . ASP B 1 836 ? -31.406 -39.344 8.016 1 60.91 836 ASP B CA 1
ATOM 14736 C C . ASP B 1 836 ? -32.875 -38.969 7.762 1 60.91 836 ASP B C 1
ATOM 14738 O O . ASP B 1 836 ? -33.75 -39.844 7.691 1 60.91 836 ASP B O 1
ATOM 14742 N N . ALA B 1 837 ? -33.062 -37.625 7.621 1 60.03 837 ALA B N 1
ATOM 14743 C CA . ALA B 1 837 ? -34.406 -37.156 7.332 1 60.03 837 ALA B CA 1
ATOM 14744 C C . ALA B 1 837 ? -34.875 -37.656 5.984 1 60.03 837 ALA B C 1
ATOM 14746 O O . ALA B 1 837 ? -36.062 -38 5.836 1 60.03 837 ALA B O 1
ATOM 14747 N N . TYR B 1 838 ? -33.938 -37.562 5.09 1 58.34 838 TYR B N 1
ATOM 14748 C CA . TYR B 1 838 ? -34.281 -38.094 3.771 1 58.34 838 TYR B CA 1
ATOM 14749 C C . TYR B 1 838 ? -34.531 -39.594 3.842 1 58.34 838 TYR B C 1
ATOM 14751 O O . TYR B 1 838 ? -35.469 -40.125 3.191 1 58.34 838 TYR B O 1
ATOM 14759 N N . SER B 1 839 ? -33.844 -40.125 4.84 1 53.25 839 SER B N 1
ATOM 14760 C CA . SER B 1 839 ? -33.969 -41.562 4.957 1 53.25 839 SER B CA 1
ATOM 14761 C C . SER B 1 839 ? -35.188 -41.938 5.781 1 53.25 839 SER B C 1
ATOM 14763 O O . SER B 1 839 ? -35.781 -43 5.566 1 53.25 839 SER B O 1
ATOM 14765 N N . SER B 1 840 ? -35.594 -41.062 6.891 1 46.25 840 SER B N 1
ATOM 14766 C CA . SER B 1 840 ? -36.719 -41.375 7.793 1 46.25 840 SER B CA 1
ATOM 14767 C C . SER B 1 840 ? -38.031 -40.781 7.293 1 46.25 840 SER B C 1
ATOM 14769 O O . SER B 1 840 ? -39.094 -41.062 7.844 1 46.25 840 SER B O 1
ATOM 14771 N N . GLY B 1 841 ? -38.094 -39.688 6.559 1 38.28 841 GLY B N 1
ATOM 14772 C CA . GLY B 1 841 ? -39.375 -39.031 6.273 1 38.28 841 GLY B CA 1
ATOM 14773 C C . GLY B 1 841 ? -40.406 -40 5.727 1 38.28 841 GLY B C 1
ATOM 14774 O O . GLY B 1 841 ? -40.062 -41.062 5.219 1 38.28 841 GLY B O 1
ATOM 14775 N N . PRO B 1 842 ? -41.719 -39.75 6.113 1 35.41 842 PRO B N 1
ATOM 14776 C CA . PRO B 1 842 ? -42.75 -40.719 5.703 1 35.41 842 PRO B CA 1
ATOM 14777 C C . PRO B 1 842 ? -42.594 -41.156 4.25 1 35.41 842 PRO B C 1
ATOM 14779 O O . PRO B 1 842 ? -42.875 -42.312 3.924 1 35.41 842 PRO B O 1
ATOM 14782 N N . GLY B 1 843 ? -42.719 -40.156 3.389 1 32.22 843 GLY B N 1
ATOM 14783 C CA . GLY B 1 843 ? -42.625 -40.469 1.975 1 32.22 843 GLY B CA 1
ATOM 14784 C C . GLY B 1 843 ? -41.25 -40.969 1.566 1 32.22 843 GLY B C 1
ATOM 14785 O O . GLY B 1 843 ? -40.969 -41.094 0.375 1 32.22 843 GLY B O 1
ATOM 14786 N N . VAL B 1 844 ? -40.312 -40.75 2.4 1 33.78 844 VAL B N 1
ATOM 14787 C CA . VAL B 1 844 ? -38.906 -41.125 2.221 1 33.78 844 VAL B CA 1
ATOM 14788 C C . VAL B 1 844 ? -38.812 -42.625 2.049 1 33.78 844 VAL B C 1
ATOM 14790 O O . VAL B 1 844 ? -37.75 -43.219 2.279 1 33.78 844 VAL B O 1
ATOM 14793 N N . VAL B 1 845 ? -39.844 -43.25 2.084 1 31.22 845 VAL B N 1
ATOM 14794 C CA . VAL B 1 845 ? -39.844 -44.531 1.361 1 31.22 845 VAL B CA 1
ATOM 14795 C C . VAL B 1 845 ? -39.156 -44.375 0.006 1 31.22 845 VAL B C 1
ATOM 14797 O O . VAL B 1 845 ? -39.156 -45.281 -0.811 1 31.22 845 VAL B O 1
ATOM 14800 N N . LYS B 1 846 ? -38.75 -43.125 -0.339 1 33.09 846 LYS B N 1
ATOM 14801 C CA . LYS B 1 846 ? -38.25 -42.75 -1.665 1 33.09 846 LYS B CA 1
ATOM 14802 C C . LYS B 1 846 ? -36.781 -43.188 -1.838 1 33.09 846 LYS B C 1
ATOM 14804 O O . LYS B 1 846 ? -36.219 -43.062 -2.93 1 33.09 846 LYS B O 1
ATOM 14809 N N . GLU B 1 847 ? -35.969 -43.219 -0.922 1 38.09 847 GLU B N 1
ATOM 14810 C CA . GLU B 1 847 ? -34.719 -43.969 -1.15 1 38.09 847 GLU B CA 1
ATOM 14811 C C . GLU B 1 847 ? -35 -45.281 -1.849 1 38.09 847 GLU B C 1
ATOM 14813 O O . GLU B 1 847 ? -34.25 -45.688 -2.766 1 38.09 847 GLU B O 1
ATOM 14818 N N . ILE B 1 848 ? -35.875 -46 -1.161 1 37.34 848 ILE B N 1
ATOM 14819 C CA . ILE B 1 848 ? -36.562 -47.219 -1.612 1 37.34 848 ILE B CA 1
ATOM 14820 C C . ILE B 1 848 ? -37.438 -46.875 -2.828 1 37.34 848 ILE B C 1
ATOM 14822 O O . ILE B 1 848 ? -37.688 -47.781 -3.654 1 37.34 848 ILE B O 1
ATOM 14826 N N . ALA B 1 849 ? -37.781 -45.688 -2.889 1 40.75 849 ALA B N 1
ATOM 14827 C CA . ALA B 1 849 ? -38.562 -45.281 -4.059 1 40.75 849 ALA B CA 1
ATOM 14828 C C . ALA B 1 849 ? -37.719 -45.312 -5.324 1 40.75 849 ALA B C 1
ATOM 14830 O O . ALA B 1 849 ? -38.188 -45.75 -6.379 1 40.75 849 ALA B O 1
ATOM 14831 N N . LEU B 1 850 ? -36.438 -44.719 -5.172 1 44.81 850 LEU B N 1
ATOM 14832 C CA . LEU B 1 850 ? -35.562 -44.969 -6.316 1 44.81 850 LEU B CA 1
ATOM 14833 C C . LEU B 1 850 ? -35.469 -46.469 -6.613 1 44.81 850 LEU B C 1
ATOM 14835 O O . LEU B 1 850 ? -35.5 -46.875 -7.773 1 44.81 850 LEU B O 1
ATOM 14839 N N . LYS B 1 851 ? -35.281 -47.188 -5.422 1 46.16 851 LYS B N 1
ATOM 14840 C CA . LYS B 1 851 ? -35.312 -48.625 -5.598 1 46.16 851 LYS B CA 1
ATOM 14841 C C . LYS B 1 851 ? -36.688 -49.094 -6.035 1 46.16 851 LYS B C 1
ATOM 14843 O O . LYS B 1 851 ? -36.812 -49.906 -6.953 1 46.16 851 LYS B O 1
ATOM 14848 N N . LYS B 1 852 ? -37.594 -48.562 -5.258 1 46.62 852 LYS B N 1
ATOM 14849 C CA . LYS B 1 852 ? -38.938 -48.969 -5.582 1 46.62 852 LYS B CA 1
ATOM 14850 C C . LYS B 1 852 ? -39.375 -48.438 -6.945 1 46.62 852 LYS B C 1
ATOM 14852 O O . LYS B 1 852 ? -39.969 -49.188 -7.746 1 46.62 852 LYS B O 1
ATOM 14857 N N . GLU B 1 853 ? -39.125 -47.188 -7.203 1 49.72 853 GLU B N 1
ATOM 14858 C CA . GLU B 1 853 ? -39.5 -46.656 -8.516 1 49.72 853 GLU B CA 1
ATOM 14859 C C . GLU B 1 853 ? -38.625 -47.281 -9.617 1 49.72 853 GLU B C 1
ATOM 14861 O O . GLU B 1 853 ? -39.125 -47.562 -10.711 1 49.72 853 GLU B O 1
ATOM 14866 N N . GLY B 1 854 ? -37.406 -47.438 -9.227 1 52.44 854 GLY B N 1
ATOM 14867 C CA . GLY B 1 854 ? -36.562 -48.188 -10.156 1 52.44 854 GLY B CA 1
ATOM 14868 C C . GLY B 1 854 ? -37.031 -49.594 -10.359 1 52.44 854 GLY B C 1
ATOM 14869 O O . GLY B 1 854 ? -37.062 -50.094 -11.492 1 52.44 854 GLY B O 1
ATOM 14870 N N . ILE B 1 855 ? -37.469 -50.188 -9.141 1 53.94 855 ILE B N 1
ATOM 14871 C CA . ILE B 1 855 ? -38 -51.531 -9.227 1 53.94 855 ILE B CA 1
ATOM 14872 C C . ILE B 1 855 ? -39.344 -51.5 -9.961 1 53.94 855 ILE B C 1
ATOM 14874 O O . ILE B 1 855 ? -39.625 -52.375 -10.789 1 53.94 855 ILE B O 1
ATOM 14878 N N . GLU B 1 856 ? -40.219 -50.656 -9.523 1 53.25 856 GLU B N 1
ATOM 14879 C CA . GLU B 1 856 ? -41.531 -50.594 -10.141 1 53.25 856 GLU B CA 1
ATOM 14880 C C . GLU B 1 856 ? -41.438 -50.281 -11.633 1 53.25 856 GLU B C 1
ATOM 14882 O O . GLU B 1 856 ? -42.156 -50.844 -12.445 1 53.25 856 GLU B O 1
ATOM 14887 N N . LYS B 1 857 ? -40.656 -49.281 -11.93 1 54.47 857 LYS B N 1
ATOM 14888 C CA . LYS B 1 857 ? -40.594 -48.875 -13.328 1 54.47 857 LYS B CA 1
ATOM 14889 C C . LYS B 1 857 ? -39.781 -49.844 -14.156 1 54.47 857 LYS B C 1
ATOM 14891 O O . LYS B 1 857 ? -40.062 -50.062 -15.336 1 54.47 857 LYS B O 1
ATOM 14896 N N . PHE B 1 858 ? -38.812 -50.438 -13.641 1 56.44 858 PHE B N 1
ATOM 14897 C CA . PHE B 1 858 ? -37.969 -51.281 -14.477 1 56.44 858 PHE B CA 1
ATOM 14898 C C . PHE B 1 858 ? -38.094 -52.75 -14.086 1 56.44 858 PHE B C 1
ATOM 14900 O O . PHE B 1 858 ? -37.531 -53.625 -14.727 1 56.44 858 PHE B O 1
ATOM 14907 N N . GLY B 1 859 ? -39.25 -53.469 -13.508 1 43.81 859 GLY B N 1
ATOM 14908 C CA . GLY B 1 859 ? -39.656 -54.812 -13.195 1 43.81 859 GLY B CA 1
ATOM 14909 C C . GLY B 1 859 ? -38.844 -55.469 -12.094 1 43.81 859 GLY B C 1
ATOM 14910 O O . GLY B 1 859 ? -38.906 -55.031 -10.945 1 43.81 859 GLY B O 1
ATOM 14911 N N . SER B 1 860 ? -38.219 -57.031 -12.547 1 37.22 860 SER B N 1
ATOM 14912 C CA . SER B 1 860 ? -37.75 -58.156 -11.75 1 37.22 860 SER B CA 1
ATOM 14913 C C . SER B 1 860 ? -36.719 -57.688 -10.719 1 37.22 860 SER B C 1
ATOM 14915 O O . SER B 1 860 ? -36.156 -56.625 -10.844 1 37.22 860 SER B O 1
ATOM 14917 N N . GLU B 1 861 ? -36.406 -58.844 -9.562 1 36.03 861 GLU B N 1
ATOM 14918 C CA . GLU B 1 861 ? -35.344 -58.969 -8.586 1 36.03 861 GLU B CA 1
ATOM 14919 C C . GLU B 1 861 ? -34.031 -58.438 -9.141 1 36.03 861 GLU B C 1
ATOM 14921 O O . GLU B 1 861 ? -33.125 -59.219 -9.5 1 36.03 861 GLU B O 1
ATOM 14926 N N . GLN B 1 862 ? -34 -58 -10.141 1 33.81 862 GLN B N 1
ATOM 14927 C CA . GLN B 1 862 ? -32.719 -57.688 -10.789 1 33.81 862 GLN B CA 1
ATOM 14928 C C . GLN B 1 862 ? -31.672 -57.25 -9.773 1 33.81 862 GLN B C 1
ATOM 14930 O O . GLN B 1 862 ? -32 -56.781 -8.688 1 33.81 862 GLN B O 1
ATOM 14935 N N . GLN B 1 863 ? -30.438 -57.656 -10.203 1 31.09 863 GLN B N 1
ATOM 14936 C CA . GLN B 1 863 ? -29.188 -57.594 -9.477 1 31.09 863 GLN B CA 1
ATOM 14937 C C . GLN B 1 863 ? -29.141 -56.375 -8.57 1 31.09 863 GLN B C 1
ATOM 14939 O O . GLN B 1 863 ? -29.859 -55.406 -8.805 1 31.09 863 GLN B O 1
ATOM 14944 N N . VAL B 1 864 ? -28.281 -56.562 -7.543 1 32.12 864 VAL B N 1
ATOM 14945 C CA . VAL B 1 864 ? -27.875 -56 -6.254 1 32.12 864 VAL B CA 1
ATOM 14946 C C . VAL B 1 864 ? -27.703 -54.5 -6.371 1 32.12 864 VAL B C 1
ATOM 14948 O O . VAL B 1 864 ? -26.812 -54.031 -7.086 1 32.12 864 VAL B O 1
ATOM 14951 N N . VAL B 1 865 ? -28.719 -53.875 -6.668 1 34.38 865 VAL B N 1
ATOM 14952 C CA . VAL B 1 865 ? -28.453 -52.5 -6.281 1 34.38 865 VAL B CA 1
ATOM 14953 C C . VAL B 1 865 ? -27.906 -52.438 -4.863 1 34.38 865 VAL B C 1
ATOM 14955 O O . VAL B 1 865 ? -28.562 -52.875 -3.912 1 34.38 865 VAL B O 1
ATOM 14958 N N . SER B 1 866 ? -26.75 -53.094 -4.699 1 32.41 866 SER B N 1
ATOM 14959 C CA . SER B 1 866 ? -26.203 -52.781 -3.377 1 32.41 866 SER B CA 1
ATOM 14960 C C . SER B 1 866 ? -26.234 -51.281 -3.086 1 32.41 866 SER B C 1
ATOM 14962 O O . SER B 1 866 ? -25.906 -50.469 -3.953 1 32.41 866 SER B O 1
ATOM 14964 N N . PHE B 1 867 ? -27.344 -51 -2.541 1 30.88 867 PHE B N 1
ATOM 14965 C CA . PHE B 1 867 ? -27.422 -49.656 -1.983 1 30.88 867 PHE B CA 1
ATOM 14966 C C . PHE B 1 867 ? -26.391 -49.438 -0.878 1 30.88 867 PHE B C 1
ATOM 14968 O O . PHE B 1 867 ? -26.375 -50.188 0.103 1 30.88 867 PHE B O 1
ATOM 14975 N N . THR B 1 868 ? -25.266 -49.438 -1.196 1 29.34 868 THR B N 1
ATOM 14976 C CA . THR B 1 868 ? -24.406 -49.062 -0.082 1 29.34 868 THR B CA 1
ATOM 14977 C C . THR B 1 868 ? -24.578 -47.594 0.26 1 29.34 868 THR B C 1
ATOM 14979 O O . THR B 1 868 ? -24.344 -46.719 -0.583 1 29.34 868 THR B O 1
ATOM 14982 N N . PRO B 1 869 ? -25.734 -47.344 0.966 1 30.33 869 PRO B N 1
ATOM 14983 C CA . PRO B 1 869 ? -25.625 -45.969 1.451 1 30.33 869 PRO B CA 1
ATOM 14984 C C . PRO B 1 869 ? -24.172 -45.531 1.736 1 30.33 869 PRO B C 1
ATOM 14986 O O . PRO B 1 869 ? -23.469 -46.25 2.459 1 30.33 869 PRO B O 1
ATOM 14989 N N . LEU B 1 870 ? -23.453 -45.438 0.815 1 28.89 870 LEU B N 1
ATOM 14990 C CA . LEU B 1 870 ? -22.156 -44.875 1.197 1 28.89 870 LEU B CA 1
ATOM 14991 C C . LEU B 1 870 ? -22.312 -43.562 1.934 1 28.89 870 LEU B C 1
ATOM 14993 O O . LEU B 1 870 ? -22.812 -42.594 1.363 1 28.89 870 LEU B O 1
ATOM 14997 N N . THR B 1 871 ? -23.016 -43.594 3.166 1 30.08 871 THR B N 1
ATOM 14998 C CA . THR B 1 871 ? -22.531 -42.406 3.887 1 30.08 871 THR B CA 1
ATOM 14999 C C . THR B 1 871 ? -21.062 -42.156 3.566 1 30.08 871 THR B C 1
ATOM 15001 O O . THR B 1 871 ? -20.219 -43.031 3.734 1 30.08 871 THR B O 1
ATOM 15004 N N . MET B 1 872 ? -20.719 -41.781 2.572 1 28 872 MET B N 1
ATOM 15005 C CA . MET B 1 872 ? -19.297 -41.469 2.662 1 28 872 MET B CA 1
ATOM 15006 C C . MET B 1 872 ? -18.953 -40.906 4.043 1 28 872 MET B C 1
ATOM 15008 O O . MET B 1 872 ? -18.922 -39.688 4.246 1 28 872 MET B O 1
ATOM 15012 N N . ILE B 1 873 ? -19.344 -41.406 5.293 1 28.2 873 ILE B N 1
ATOM 15013 C CA . ILE B 1 873 ? -18.109 -41.656 6.023 1 28.2 873 ILE B CA 1
ATOM 15014 C C . ILE B 1 873 ? -17.328 -42.781 5.344 1 28.2 873 ILE B C 1
ATOM 15016 O O . ILE B 1 873 ? -16.156 -42.625 4.996 1 28.2 873 ILE B O 1
ATOM 15020 N N . SER B 1 874 ? -16.703 -43.969 5.914 1 23.28 874 SER B N 1
ATOM 15021 C CA . SER B 1 874 ? -16.375 -45.312 5.375 1 23.28 874 SER B CA 1
ATOM 15022 C C . SER B 1 874 ? -17.625 -46.031 4.895 1 23.28 874 SER B C 1
ATOM 15024 O O . SER B 1 874 ? -18.75 -45.688 5.297 1 23.28 874 SER B O 1
ATOM 15026 N N . GLU B 1 875 ? -17.594 -47.219 4.121 1 22.83 875 GLU B N 1
ATOM 15027 C CA . GLU B 1 875 ? -18.203 -48.219 3.24 1 22.83 875 GLU B CA 1
ATOM 15028 C C . GLU B 1 875 ? -19.203 -49.094 3.992 1 22.83 875 GLU B C 1
ATOM 15030 O O . GLU B 1 875 ? -19.844 -49.938 3.4 1 22.83 875 GLU B O 1
ATOM 15035 N N . LYS B 1 876 ? -19.328 -49.281 5.414 1 22.77 876 LYS B N 1
ATOM 15036 C CA . LYS B 1 876 ? -19.844 -50.625 5.777 1 22.77 876 LYS B CA 1
ATOM 15037 C C . LYS B 1 876 ? -21.328 -50.75 5.422 1 22.77 876 LYS B C 1
ATOM 15039 O O . LYS B 1 876 ? -22.047 -49.75 5.375 1 22.77 876 LYS B O 1
ATOM 15044 N N . SER B 1 877 ? -21.766 -52.062 5.07 1 22.75 877 SER B N 1
ATOM 15045 C CA . SER B 1 877 ? -22.891 -52.906 4.672 1 22.75 877 SER B CA 1
ATOM 15046 C C . SER B 1 877 ? -23.984 -52.906 5.73 1 22.75 877 SER B C 1
ATOM 15048 O O . SER B 1 877 ? -23.781 -53.406 6.84 1 22.75 877 SER B O 1
ATOM 15050 N N . ILE B 1 878 ? -24.781 -51.906 6.074 1 22.06 878 ILE B N 1
ATOM 15051 C CA . ILE B 1 878 ? -25.844 -52 7.066 1 22.06 878 ILE B CA 1
ATOM 15052 C C . ILE B 1 878 ? -26.844 -53.062 6.641 1 22.06 878 ILE B C 1
ATOM 15054 O O . ILE B 1 878 ? -27.25 -53.125 5.477 1 22.06 878 ILE B O 1
ATOM 15058 N N . ASN B 1 879 ? -27.109 -54.094 7.508 1 19.28 879 ASN B N 1
ATOM 15059 C CA . ASN B 1 879 ? -28.047 -55.219 7.578 1 19.28 879 ASN B CA 1
ATOM 15060 C C . ASN B 1 879 ? -29.5 -54.75 7.473 1 19.28 879 ASN B C 1
ATOM 15062 O O . ASN B 1 879 ? -29.922 -53.875 8.227 1 19.28 879 ASN B O 1
ATOM 15066 N N . THR B 1 880 ? -30.281 -54.906 6.41 1 23.05 880 THR B N 1
ATOM 15067 C CA . THR B 1 880 ? -31.609 -54.75 5.836 1 23.05 880 THR B CA 1
ATOM 15068 C C . THR B 1 880 ? -32.656 -55.375 6.727 1 23.05 880 THR B C 1
ATOM 15070 O O . THR B 1 880 ? -33.875 -55.219 6.492 1 23.05 880 THR B O 1
ATOM 15073 N N . SER B 1 881 ? -32.469 -56.281 7.68 1 21.97 881 SER B N 1
ATOM 15074 C CA . SER B 1 881 ? -33.562 -57.188 8.062 1 21.97 881 SER B CA 1
ATOM 15075 C C . SER B 1 881 ? -34.625 -56.438 8.898 1 21.97 881 SER B C 1
ATOM 15077 O O . SER B 1 881 ? -35.812 -56.656 8.727 1 21.97 881 SER B O 1
ATOM 15079 N N . LYS B 1 882 ? -34.281 -55.812 9.953 1 21.91 882 LYS B N 1
ATOM 15080 C CA . LYS B 1 882 ? -35.281 -55.625 10.992 1 21.91 882 LYS B CA 1
ATOM 15081 C C . LYS B 1 882 ? -36.25 -54.469 10.641 1 21.91 882 LYS B C 1
ATOM 15083 O O . LYS B 1 882 ? -37.375 -54.438 11.141 1 21.91 882 LYS B O 1
ATOM 15088 N N . LEU B 1 883 ? -35.75 -53.531 9.906 1 20.97 883 LEU B N 1
ATOM 15089 C CA . LEU B 1 883 ? -36.688 -52.406 9.828 1 20.97 883 LEU B CA 1
ATOM 15090 C C . LEU B 1 883 ? -37.844 -52.719 8.898 1 20.97 883 LEU B C 1
ATOM 15092 O O . LEU B 1 883 ? -38.781 -51.938 8.781 1 20.97 883 LEU B O 1
ATOM 15096 N N . MET B 1 884 ? -37.906 -53.844 8.242 1 22.59 884 MET B N 1
ATOM 15097 C CA . MET B 1 884 ? -39.031 -54.219 7.383 1 22.59 884 MET B CA 1
ATOM 15098 C C . MET B 1 884 ? -40.312 -54.375 8.203 1 22.59 884 MET B C 1
ATOM 15100 O O . MET B 1 884 ? -41.406 -54.219 7.672 1 22.59 884 MET B O 1
ATOM 15104 N N . SER B 1 885 ? -40.281 -54.781 9.414 1 22.53 885 SER B N 1
ATOM 15105 C CA . SER B 1 885 ? -41.5 -55.25 10.062 1 22.53 885 SER B CA 1
ATOM 15106 C C . SER B 1 885 ? -42.438 -54.062 10.43 1 22.53 885 SER B C 1
ATOM 15108 O O . SER B 1 885 ? -43.656 -54.219 10.445 1 22.53 885 SER B O 1
ATOM 15110 N N . MET B 1 886 ? -41.844 -52.969 10.828 1 21.11 886 MET B N 1
ATOM 15111 C CA . MET B 1 886 ? -42.75 -52.062 11.492 1 21.11 886 MET B CA 1
ATOM 15112 C C . MET B 1 886 ? -43.562 -51.281 10.477 1 21.11 886 MET B C 1
ATOM 15114 O O . MET B 1 886 ? -44.469 -50.531 10.844 1 21.11 886 MET B O 1
ATOM 15118 N N . LEU B 1 887 ? -43.156 -51.25 9.195 1 22.62 887 LEU B N 1
ATOM 15119 C CA . LEU B 1 887 ? -43.875 -50.469 8.188 1 22.62 887 LEU B CA 1
ATOM 15120 C C . LEU B 1 887 ? -45.25 -51.062 7.918 1 22.62 887 LEU B C 1
ATOM 15122 O O . LEU B 1 887 ? -45.969 -50.594 7.031 1 22.62 887 LEU B O 1
ATOM 15126 N N . ASP B 1 888 ? -45.625 -52.156 8.445 1 21.84 888 ASP B N 1
ATOM 15127 C CA . ASP B 1 888 ? -46.875 -52.781 7.98 1 21.84 888 ASP B CA 1
ATOM 15128 C C . ASP B 1 888 ? -48.094 -51.969 8.391 1 21.84 888 ASP B C 1
ATOM 15130 O O . ASP B 1 888 ? -49.219 -52.312 8.023 1 21.84 888 ASP B O 1
ATOM 15134 N N . GLU B 1 889 ? -48.188 -51.062 9.438 1 22.67 889 GLU B N 1
ATOM 15135 C CA . GLU B 1 889 ? -49.562 -50.812 9.859 1 22.67 889 GLU B CA 1
ATOM 15136 C C . GLU B 1 889 ? -50.219 -49.75 8.977 1 22.67 889 GLU B C 1
ATOM 15138 O O . GLU B 1 889 ? -49.594 -48.719 8.695 1 22.67 889 GLU B O 1
ATOM 15143 N N . GLY B 1 890 ? -51.281 -49.844 8.047 1 21.92 890 GLY B N 1
ATOM 15144 C CA . GLY B 1 890 ? -52.219 -49.406 7.027 1 21.92 890 GLY B CA 1
ATOM 15145 C C . GLY B 1 890 ? -52.969 -48.156 7.402 1 21.92 890 GLY B C 1
ATOM 15146 O O . GLY B 1 890 ? -54 -47.812 6.812 1 21.92 890 GLY B O 1
ATOM 15147 N N . SER B 1 891 ? -52.812 -47.344 8.508 1 23.8 891 SER B N 1
ATOM 15148 C CA . SER B 1 891 ? -53.969 -46.531 8.875 1 23.8 891 SER B CA 1
ATOM 15149 C C . SER B 1 891 ? -54.25 -45.438 7.816 1 23.8 891 SER B C 1
ATOM 15151 O O . SER B 1 891 ? -53.375 -45.125 7.016 1 23.8 891 SER B O 1
ATOM 15153 N N . ASN B 1 892 ? -55.5 -44.562 7.824 1 23.97 892 ASN B N 1
ATOM 15154 C CA . ASN B 1 892 ? -56.5 -43.812 7.051 1 23.97 892 ASN B CA 1
ATOM 15155 C C . ASN B 1 892 ? -55.969 -42.469 6.59 1 23.97 892 ASN B C 1
ATOM 15157 O O . ASN B 1 892 ? -55.938 -41.5 7.363 1 23.97 892 ASN B O 1
ATOM 15161 N N . LEU B 1 893 ? -54.969 -42.312 5.762 1 24.66 893 LEU B N 1
ATOM 15162 C CA . LEU B 1 893 ? -54.312 -41.156 5.16 1 24.66 893 LEU B CA 1
ATOM 15163 C C . LEU B 1 893 ? -55.312 -40.312 4.355 1 24.66 893 LEU B C 1
ATOM 15165 O O . LEU B 1 893 ? -54.969 -39.281 3.822 1 24.66 893 LEU B O 1
ATOM 15169 N N . GLU B 1 894 ? -56.594 -40.75 4.027 1 25.75 894 GLU B N 1
ATOM 15170 C CA . GLU B 1 894 ? -57.562 -40.062 3.131 1 25.75 894 GLU B CA 1
ATOM 15171 C C . GLU B 1 894 ? -58 -38.719 3.695 1 25.75 894 GLU B C 1
ATOM 15173 O O . GLU B 1 894 ? -58.125 -37.75 2.953 1 25.75 894 GLU B O 1
ATOM 15178 N N . ASP B 1 895 ? -58.469 -38.594 4.938 1 26.38 895 ASP B N 1
ATOM 15179 C CA . ASP B 1 895 ? -59.25 -37.469 5.461 1 26.38 895 ASP B CA 1
ATOM 15180 C C . ASP B 1 895 ? -58.375 -36.219 5.539 1 26.38 895 ASP B C 1
ATOM 15182 O O . ASP B 1 895 ? -58.875 -35.094 5.414 1 26.38 895 ASP B O 1
ATOM 15186 N N . GLU B 1 896 ? -57.031 -36.375 5.766 1 26.59 896 GLU B N 1
ATOM 15187 C CA . GLU B 1 896 ? -56.312 -35.125 6.078 1 26.59 896 GLU B CA 1
ATOM 15188 C C . GLU B 1 896 ? -56.031 -34.312 4.82 1 26.59 896 GLU B C 1
ATOM 15190 O O . GLU B 1 896 ? -55.688 -33.125 4.902 1 26.59 896 GLU B O 1
ATOM 15195 N N . CYS B 1 897 ? -56.25 -34.719 3.566 1 26.47 897 CYS B N 1
ATOM 15196 C CA . CYS B 1 897 ? -56.062 -33.938 2.354 1 26.47 897 CYS B CA 1
ATOM 15197 C C . CYS B 1 897 ? -57.188 -32.938 2.176 1 26.47 897 CYS B C 1
ATOM 15199 O O . CYS B 1 897 ? -57 -31.922 1.487 1 26.47 897 CYS B O 1
ATOM 15201 N N . ALA B 1 898 ? -58.5 -33.062 2.525 1 29.42 898 ALA B N 1
ATOM 15202 C CA . ALA B 1 898 ? -59.594 -32.125 2.297 1 29.42 898 ALA B CA 1
ATOM 15203 C C . ALA B 1 898 ? -59.281 -30.734 2.863 1 29.42 898 ALA B C 1
ATOM 15205 O O . ALA B 1 898 ? -59.719 -29.719 2.322 1 29.42 898 ALA B O 1
ATOM 15206 N N . LYS B 1 899 ? -58.781 -30.609 4.047 1 33.03 899 LYS B N 1
ATOM 15207 C CA . LYS B 1 899 ? -58.531 -29.312 4.668 1 33.03 899 LYS B CA 1
ATOM 15208 C C . LYS B 1 899 ? -57.531 -28.484 3.857 1 33.03 899 LYS B C 1
ATOM 15210 O O . LYS B 1 899 ? -57.281 -27.312 4.156 1 33.03 899 LYS B O 1
ATOM 15215 N N . LEU B 1 900 ? -57.031 -28.953 2.725 1 30.33 900 LEU B N 1
ATOM 15216 C CA . LEU B 1 900 ? -55.969 -28.25 2.021 1 30.33 900 LEU B CA 1
ATOM 15217 C C . LEU B 1 900 ? -56.531 -27.281 0.996 1 30.33 900 LEU B C 1
ATOM 15219 O O . LEU B 1 900 ? -55.781 -26.656 0.23 1 30.33 900 LEU B O 1
ATOM 15223 N N . ARG B 1 901 ? -57.875 -26.984 0.724 1 39.59 901 ARG B N 1
ATOM 15224 C CA . ARG B 1 901 ? -58.312 -26.141 -0.384 1 39.59 901 ARG B CA 1
ATOM 15225 C C . ARG B 1 901 ? -57.969 -24.672 -0.114 1 39.59 901 ARG B C 1
ATOM 15227 O O . ARG B 1 901 ? -58.375 -23.797 -0.882 1 39.59 901 ARG B O 1
ATOM 15234 N N . SER B 1 902 ? -57.969 -24.047 0.869 1 40.69 902 SER B N 1
ATOM 15235 C CA . SER B 1 902 ? -57.5 -22.688 1.126 1 40.69 902 SER B CA 1
ATOM 15236 C C . SER B 1 902 ? -55.969 -22.641 1.217 1 40.69 902 SER B C 1
ATOM 15238 O O . SER B 1 902 ? -55.375 -23.5 1.843 1 40.69 902 SER B O 1
ATOM 15240 N N . SER B 1 903 ? -55.438 -22.141 0.157 1 50.12 903 SER B N 1
ATOM 15241 C CA . SER B 1 903 ? -54 -22.062 0.238 1 50.12 903 SER B CA 1
ATOM 15242 C C . SER B 1 903 ? -53.531 -20.719 0.798 1 50.12 903 SER B C 1
ATOM 15244 O O . SER B 1 903 ? -54.219 -19.703 0.623 1 50.12 903 SER B O 1
ATOM 15246 N N . VAL B 1 904 ? -52.75 -20.766 1.728 1 61.16 904 VAL B N 1
ATOM 15247 C CA . VAL B 1 904 ? -52.125 -19.578 2.311 1 61.16 904 VAL B CA 1
ATOM 15248 C C . VAL B 1 904 ? -50.75 -19.344 1.642 1 61.16 904 VAL B C 1
ATOM 15250 O O . VAL B 1 904 ? -49.938 -20.25 1.56 1 61.16 904 VAL B O 1
ATOM 15253 N N . ILE B 1 905 ? -50.688 -18.266 0.842 1 68.56 905 ILE B N 1
ATOM 15254 C CA . ILE B 1 905 ? -49.375 -17.812 0.337 1 68.56 905 ILE B CA 1
ATOM 15255 C C . ILE B 1 905 ? -48.75 -16.844 1.333 1 68.56 905 ILE B C 1
ATOM 15257 O O . ILE B 1 905 ? -49.312 -15.773 1.604 1 68.56 905 ILE B O 1
ATOM 15261 N N . ARG B 1 906 ? -47.719 -17.312 1.926 1 66.62 906 ARG B N 1
ATOM 15262 C CA . ARG B 1 906 ? -46.938 -16.453 2.812 1 66.62 906 ARG B CA 1
ATOM 15263 C C . ARG B 1 906 ? -45.844 -15.711 2.043 1 66.62 906 ARG B C 1
ATOM 15265 O O . ARG B 1 906 ? -44.938 -16.328 1.493 1 66.62 906 ARG B O 1
ATOM 15272 N N . CYS B 1 907 ? -46.062 -14.43 1.891 1 70.19 907 CYS B N 1
ATOM 15273 C CA . CYS B 1 907 ? -45.031 -13.594 1.246 1 70.19 907 CYS B CA 1
ATOM 15274 C C . CYS B 1 907 ? -43.875 -13.352 2.18 1 70.19 907 CYS B C 1
ATOM 15276 O O . CYS B 1 907 ? -44.062 -13.047 3.357 1 70.19 907 CYS B O 1
ATOM 15278 N N . THR B 1 908 ? -42.688 -13.773 1.803 1 61.56 908 THR B N 1
ATOM 15279 C CA . THR B 1 908 ? -41.438 -13.453 2.479 1 61.56 908 THR B CA 1
ATOM 15280 C C . THR B 1 908 ? -40.562 -12.555 1.603 1 61.56 908 THR B C 1
ATOM 15282 O O . THR B 1 908 ? -40.812 -12.414 0.403 1 61.56 908 THR B O 1
ATOM 15285 N N . SER B 1 909 ? -39.656 -11.883 2.193 1 57.44 909 SER B N 1
ATOM 15286 C CA . SER B 1 909 ? -38.781 -11.008 1.445 1 57.44 909 SER B CA 1
ATOM 15287 C C . SER B 1 909 ? -37.781 -11.812 0.614 1 57.44 909 SER B C 1
ATOM 15289 O O . SER B 1 909 ? -36.906 -11.234 -0.048 1 57.44 909 SER B O 1
ATOM 15291 N N . LYS B 1 910 ? -38 -13.008 0.539 1 56.88 910 LYS B N 1
ATOM 15292 C CA . LYS B 1 910 ? -37.031 -13.891 -0.137 1 56.88 910 LYS B CA 1
ATOM 15293 C C . LYS B 1 910 ? -37.281 -13.922 -1.642 1 56.88 910 LYS B C 1
ATOM 15295 O O . LYS B 1 910 ? -36.375 -14.125 -2.428 1 56.88 910 LYS B O 1
ATOM 15300 N N . HIS B 1 911 ? -38.656 -13.703 -2.059 1 58.78 911 HIS B N 1
ATOM 15301 C CA . HIS B 1 911 ? -39 -13.727 -3.471 1 58.78 911 HIS B CA 1
ATOM 15302 C C . HIS B 1 911 ? -39.469 -12.359 -3.945 1 58.78 911 HIS B C 1
ATOM 15304 O O . HIS B 1 911 ? -39.875 -11.516 -3.133 1 58.78 911 HIS B O 1
ATOM 15310 N N . SER B 1 912 ? -39.312 -12.133 -5.309 1 64.31 912 SER B N 1
ATOM 15311 C CA . SER B 1 912 ? -39.75 -10.867 -5.891 1 64.31 912 SER B CA 1
ATOM 15312 C C . SER B 1 912 ? -41.281 -10.734 -5.836 1 64.31 912 SER B C 1
ATOM 15314 O O . SER B 1 912 ? -41.969 -11.727 -5.676 1 64.31 912 SER B O 1
ATOM 15316 N N . ALA B 1 913 ? -41.719 -9.453 -5.965 1 71.12 913 ALA B N 1
ATOM 15317 C CA . ALA B 1 913 ? -43.156 -9.18 -5.977 1 71.12 913 ALA B CA 1
ATOM 15318 C C . ALA B 1 913 ? -43.844 -9.898 -7.129 1 71.12 913 ALA B C 1
ATOM 15320 O O . ALA B 1 913 ? -44.938 -10.422 -6.969 1 71.12 913 ALA B O 1
ATOM 15321 N N . ASN B 1 914 ? -43.188 -10.031 -8.211 1 68.38 914 ASN B N 1
ATOM 15322 C CA . ASN B 1 914 ? -43.781 -10.664 -9.391 1 68.38 914 ASN B CA 1
ATOM 15323 C C . ASN B 1 914 ? -43.969 -12.164 -9.172 1 68.38 914 ASN B C 1
ATOM 15325 O O . ASN B 1 914 ? -44.938 -12.75 -9.695 1 68.38 914 ASN B O 1
ATOM 15329 N N . PHE B 1 915 ? -43.156 -12.586 -8.383 1 70.88 915 PHE B N 1
ATOM 15330 C CA . PHE B 1 915 ? -43.312 -13.992 -8.023 1 70.88 915 PHE B CA 1
ATOM 15331 C C . PHE B 1 915 ? -44.625 -14.227 -7.309 1 70.88 915 PHE B C 1
ATOM 15333 O O . PHE B 1 915 ? -45.375 -15.148 -7.66 1 70.88 915 PHE B O 1
ATOM 15340 N N . TYR B 1 916 ? -44.75 -13.414 -6.445 1 76.94 916 TYR B N 1
ATOM 15341 C CA . TYR B 1 916 ? -45.969 -13.602 -5.668 1 76.94 916 TYR B CA 1
ATOM 15342 C C . TYR B 1 916 ? -47.219 -13.234 -6.488 1 76.94 916 TYR B C 1
ATOM 15344 O O . TYR B 1 916 ? -48.281 -13.852 -6.34 1 76.94 916 TYR B O 1
ATOM 15352 N N . ILE B 1 917 ? -47.094 -12.328 -7.379 1 78.31 917 ILE B N 1
ATOM 15353 C CA . ILE B 1 917 ? -48.188 -11.969 -8.273 1 78.31 917 ILE B CA 1
ATOM 15354 C C . ILE B 1 917 ? -48.531 -13.156 -9.164 1 78.31 917 ILE B C 1
ATOM 15356 O O . ILE B 1 917 ? -49.688 -13.516 -9.289 1 78.31 917 ILE B O 1
ATOM 15360 N N . ARG B 1 918 ? -47.594 -13.758 -9.695 1 76.69 918 ARG B N 1
ATOM 15361 C CA . ARG B 1 918 ? -47.812 -14.914 -10.562 1 76.69 918 ARG B CA 1
ATOM 15362 C C . ARG B 1 918 ? -48.375 -16.094 -9.773 1 76.69 918 ARG B C 1
ATOM 15364 O O . ARG B 1 918 ? -49.25 -16.797 -10.25 1 76.69 918 ARG B O 1
ATOM 15371 N N . ALA B 1 919 ? -47.812 -16.234 -8.602 1 76.56 919 ALA B N 1
ATOM 15372 C CA . ALA B 1 919 ? -48.25 -17.344 -7.762 1 76.56 919 ALA B CA 1
ATOM 15373 C C . ALA B 1 919 ? -49.719 -17.219 -7.422 1 76.56 919 ALA B C 1
ATOM 15375 O O . ALA B 1 919 ? -50.5 -18.188 -7.539 1 76.56 919 ALA B O 1
ATOM 15376 N N . VAL B 1 920 ? -50.062 -16.047 -7.059 1 79.25 920 VAL B N 1
ATOM 15377 C CA . VAL B 1 920 ? -51.438 -15.828 -6.668 1 79.25 920 VAL B CA 1
ATOM 15378 C C . VAL B 1 920 ? -52.344 -15.992 -7.879 1 79.25 920 VAL B C 1
ATOM 15380 O O . VAL B 1 920 ? -53.406 -16.656 -7.793 1 79.25 920 VAL B O 1
ATOM 15383 N N . GLN B 1 921 ? -51.938 -15.477 -8.977 1 79.88 921 GLN B N 1
ATOM 15384 C CA . GLN B 1 921 ? -52.781 -15.562 -10.18 1 79.88 921 GLN B CA 1
ATOM 15385 C C . GLN B 1 921 ? -52.844 -17 -10.688 1 79.88 921 GLN B C 1
ATOM 15387 O O . GLN B 1 921 ? -53.938 -17.453 -11.094 1 79.88 921 GLN B O 1
ATOM 15392 N N . ASN B 1 922 ? -51.812 -17.688 -10.656 1 74.81 922 ASN B N 1
ATOM 15393 C CA . ASN B 1 922 ? -51.812 -19.078 -11.102 1 74.81 922 ASN B CA 1
ATOM 15394 C C . ASN B 1 922 ? -52.656 -19.969 -10.195 1 74.81 922 ASN B C 1
ATOM 15396 O O . ASN B 1 922 ? -53.344 -20.875 -10.68 1 74.81 922 ASN B O 1
ATOM 15400 N N . PHE B 1 923 ? -52.625 -19.594 -8.93 1 75.62 923 PHE B N 1
ATOM 15401 C CA . PHE B 1 923 ? -53.469 -20.344 -7.992 1 75.62 923 PHE B CA 1
ATOM 15402 C C . PHE B 1 923 ? -54.938 -20.109 -8.289 1 75.62 923 PHE B C 1
ATOM 15404 O O . PHE B 1 923 ? -55.75 -21.047 -8.25 1 75.62 923 PHE B O 1
ATOM 15411 N N . LEU B 1 924 ? -55.219 -18.891 -8.664 1 78.62 924 LEU B N 1
ATOM 15412 C CA . LEU B 1 924 ? -56.594 -18.547 -8.891 1 78.62 924 LEU B CA 1
ATOM 15413 C C . LEU B 1 924 ? -57.062 -18.984 -10.281 1 78.62 924 LEU B C 1
ATOM 15415 O O . LEU B 1 924 ? -58.219 -19.391 -10.469 1 78.62 924 LEU B O 1
ATOM 15419 N N . LYS B 1 925 ? -56.25 -18.859 -11.312 1 77.19 925 LYS B N 1
ATOM 15420 C CA . LYS B 1 925 ? -56.594 -19.234 -12.68 1 77.19 925 LYS B CA 1
ATOM 15421 C C . LYS B 1 925 ? -56.406 -20.734 -12.906 1 77.19 925 LYS B C 1
ATOM 15423 O O . LYS B 1 925 ? -57.062 -21.312 -13.781 1 77.19 925 LYS B O 1
ATOM 15428 N N . GLY B 1 926 ? -55.75 -21.25 -12.148 1 68.75 926 GLY B N 1
ATOM 15429 C CA . GLY B 1 926 ? -55.344 -22.609 -12.484 1 68.75 926 GLY B CA 1
ATOM 15430 C C . GLY B 1 926 ? -54.312 -22.688 -13.594 1 68.75 926 GLY B C 1
ATOM 15431 O O . GLY B 1 926 ? -54.094 -21.703 -14.297 1 68.75 926 GLY B O 1
ATOM 15432 N N . MET B 1 927 ? -53.469 -23.484 -13.641 1 63.03 927 MET B N 1
ATOM 15433 C CA . MET B 1 927 ? -52.469 -23.641 -14.695 1 63.03 927 MET B CA 1
ATOM 15434 C C . MET B 1 927 ? -52.844 -24.797 -15.625 1 63.03 927 MET B C 1
ATOM 15436 O O . MET B 1 927 ? -53.156 -25.891 -15.164 1 63.03 927 MET B O 1
ATOM 15440 N N . PRO B 1 928 ? -53.219 -24.422 -16.891 1 61.12 928 PRO B N 1
ATOM 15441 C CA . PRO B 1 928 ? -53.469 -25.531 -17.812 1 61.12 928 PRO B CA 1
ATOM 15442 C C . PRO B 1 928 ? -52.344 -26.562 -17.844 1 61.12 928 PRO B C 1
ATOM 15444 O O . PRO B 1 928 ? -51.219 -26.25 -17.469 1 61.12 928 PRO B O 1
ATOM 15447 N N . ALA B 1 929 ? -52.719 -27.766 -18.172 1 51.12 929 ALA B N 1
ATOM 15448 C CA . ALA B 1 929 ? -51.75 -28.844 -18.312 1 51.12 929 ALA B CA 1
ATOM 15449 C C . ALA B 1 929 ? -50.625 -28.438 -19.266 1 51.12 929 ALA B C 1
ATOM 15451 O O . ALA B 1 929 ? -50.875 -27.938 -20.359 1 51.12 929 ALA B O 1
ATOM 15452 N N . LYS B 1 930 ? -49.719 -27.859 -18.828 1 54.84 930 LYS B N 1
ATOM 15453 C CA . LYS B 1 930 ? -48.625 -27.609 -19.766 1 54.84 930 LYS B CA 1
ATOM 15454 C C . LYS B 1 930 ? -47.594 -28.75 -19.734 1 54.84 930 LYS B C 1
ATOM 15456 O O . LYS B 1 930 ? -46.938 -28.953 -18.734 1 54.84 930 LYS B O 1
ATOM 15461 N N . GLY B 1 931 ? -47.375 -29.578 -20.812 1 46.12 931 GLY B N 1
ATOM 15462 C CA . GLY B 1 931 ? -46.625 -30.812 -21 1 46.12 931 GLY B CA 1
ATOM 15463 C C . GLY B 1 931 ? -47.031 -31.922 -20.047 1 46.12 931 GLY B C 1
ATOM 15464 O O . GLY B 1 931 ? -48.188 -32.312 -20.016 1 46.12 931 GLY B O 1
ATOM 15465 N N . GLU B 1 932 ? -46.125 -32.469 -19.203 1 45.97 932 GLU B N 1
ATOM 15466 C CA . GLU B 1 932 ? -46.375 -33.625 -18.312 1 45.97 932 GLU B CA 1
ATOM 15467 C C . GLU B 1 932 ? -46.844 -33.156 -16.953 1 45.97 932 GLU B C 1
ATOM 15469 O O . GLU B 1 932 ? -47.094 -33.969 -16.062 1 45.97 932 GLU B O 1
ATOM 15474 N N . LEU B 1 933 ? -47 -31.859 -16.688 1 47.94 933 LEU B N 1
ATOM 15475 C CA . LEU B 1 933 ? -47.469 -31.406 -15.398 1 47.94 933 LEU B CA 1
ATOM 15476 C C . LEU B 1 933 ? -49 -31.375 -15.367 1 47.94 933 LEU B C 1
ATOM 15478 O O . LEU B 1 933 ? -49.625 -30.875 -16.297 1 47.94 933 LEU B O 1
ATOM 15482 N N . PRO B 1 934 ? -49.562 -32.156 -14.508 1 49.81 934 PRO B N 1
ATOM 15483 C CA . PRO B 1 934 ? -51.031 -32.156 -14.477 1 49.81 934 PRO B CA 1
ATOM 15484 C C . PRO B 1 934 ? -51.625 -30.75 -14.297 1 49.81 934 PRO B C 1
ATOM 15486 O O . PRO B 1 934 ? -50.938 -29.859 -13.797 1 49.81 934 PRO B O 1
ATOM 15489 N N . ALA B 1 935 ? -52.688 -30.547 -14.836 1 56.88 935 ALA B N 1
ATOM 15490 C CA . ALA B 1 935 ? -53.438 -29.281 -14.734 1 56.88 935 ALA B CA 1
ATOM 15491 C C . ALA B 1 935 ? -53.75 -28.953 -13.273 1 56.88 935 ALA B C 1
ATOM 15493 O O . ALA B 1 935 ? -54.125 -29.828 -12.5 1 56.88 935 ALA B O 1
ATOM 15494 N N . LYS B 1 936 ? -53.25 -27.906 -12.758 1 61.06 936 LYS B N 1
ATOM 15495 C CA . LYS B 1 936 ? -53.625 -27.469 -11.414 1 61.06 936 LYS B CA 1
ATOM 15496 C C . LYS B 1 936 ? -54.969 -26.734 -11.438 1 61.06 936 LYS B C 1
ATOM 15498 O O . LYS B 1 936 ? -55.156 -25.828 -12.258 1 61.06 936 LYS B O 1
ATOM 15503 N N . MET B 1 937 ? -55.938 -27.297 -10.75 1 63.94 937 MET B N 1
ATOM 15504 C CA . MET B 1 937 ? -57.281 -26.719 -10.688 1 63.94 937 MET B CA 1
ATOM 15505 C C . MET B 1 937 ? -57.25 -25.359 -10.016 1 63.94 937 MET B C 1
ATOM 15507 O O . MET B 1 937 ? -56.469 -25.109 -9.117 1 63.94 937 MET B O 1
ATOM 15511 N N . PRO B 1 938 ? -57.969 -24.438 -10.539 1 68.88 938 PRO B N 1
ATOM 15512 C CA . PRO B 1 938 ? -58.031 -23.109 -9.945 1 68.88 938 PRO B CA 1
ATOM 15513 C C . PRO B 1 938 ? -58.562 -23.125 -8.516 1 68.88 938 PRO B C 1
ATOM 15515 O O . PRO B 1 938 ? -59.438 -23.938 -8.18 1 68.88 938 PRO B O 1
ATOM 15518 N N . ILE B 1 939 ? -57.969 -22.422 -7.562 1 68.5 939 ILE B N 1
ATOM 15519 C CA . ILE B 1 939 ? -58.375 -22.281 -6.172 1 68.5 939 ILE B CA 1
ATOM 15520 C C . ILE B 1 939 ? -59.312 -21.094 -6.039 1 68.5 939 ILE B C 1
ATOM 15522 O O . ILE B 1 939 ? -59.156 -20.078 -6.723 1 68.5 939 ILE B O 1
ATOM 15526 N N . ASP B 1 940 ? -60.406 -21.281 -5.309 1 73.19 940 ASP B N 1
ATOM 15527 C CA . ASP B 1 940 ? -61.438 -20.266 -5.211 1 73.19 940 ASP B CA 1
ATOM 15528 C C . ASP B 1 940 ? -61 -19.109 -4.309 1 73.19 940 ASP B C 1
ATOM 15530 O O . ASP B 1 940 ? -61.344 -17.953 -4.543 1 73.19 940 ASP B O 1
ATOM 15534 N N . ARG B 1 941 ? -60.312 -19.484 -3.244 1 76.94 941 ARG B N 1
ATOM 15535 C CA . ARG B 1 941 ? -59.875 -18.469 -2.287 1 76.94 941 ARG B CA 1
ATOM 15536 C C . ARG B 1 941 ? -58.406 -18.625 -1.946 1 76.94 941 ARG B C 1
ATOM 15538 O O . ARG B 1 941 ? -57.938 -19.734 -1.674 1 76.94 941 ARG B O 1
ATOM 15545 N N . VAL B 1 942 ? -57.688 -17.547 -2.146 1 78.5 942 VAL B N 1
ATOM 15546 C CA . VAL B 1 942 ? -56.281 -17.516 -1.761 1 78.5 942 VAL B CA 1
ATOM 15547 C C . VAL B 1 942 ? -56.062 -16.453 -0.679 1 78.5 942 VAL B C 1
ATOM 15549 O O . VAL B 1 942 ? -56.531 -15.328 -0.801 1 78.5 942 VAL B O 1
ATOM 15552 N N . GLN B 1 943 ? -55.406 -16.891 0.437 1 78.25 943 GLN B N 1
ATOM 15553 C CA . GLN B 1 943 ? -55 -15.953 1.471 1 78.25 943 GLN B CA 1
ATOM 15554 C C . GLN B 1 943 ? -53.531 -15.586 1.312 1 78.25 943 GLN B C 1
ATOM 15556 O O . GLN B 1 943 ? -52.656 -16.469 1.291 1 78.25 943 GLN B O 1
ATOM 15561 N N . VAL B 1 944 ? -53.281 -14.344 1.009 1 79.88 944 VAL B N 1
ATOM 15562 C CA . VAL B 1 944 ? -51.938 -13.82 0.91 1 79.88 944 VAL B CA 1
ATOM 15563 C C . VAL B 1 944 ? -51.562 -13.117 2.209 1 79.88 944 VAL B C 1
ATOM 15565 O O . VAL B 1 944 ? -52.25 -12.188 2.637 1 79.88 944 VAL B O 1
ATOM 15568 N N . THR B 1 945 ? -50.5 -13.664 2.857 1 75.5 945 THR B N 1
ATOM 15569 C CA . THR B 1 945 ? -50.062 -13.062 4.109 1 75.5 945 THR B CA 1
ATOM 15570 C C . THR B 1 945 ? -48.625 -12.523 3.977 1 75.5 945 THR B C 1
ATOM 15572 O O . THR B 1 945 ? -47.844 -13.047 3.193 1 75.5 945 THR B O 1
ATOM 15575 N N . GLY B 1 946 ? -48.375 -11.43 4.484 1 74.06 946 GLY B N 1
ATOM 15576 C CA . GLY B 1 946 ? -47.062 -10.812 4.578 1 74.06 946 GLY B CA 1
ATOM 15577 C C . GLY B 1 946 ? -46.75 -10.289 5.965 1 74.06 946 GLY B C 1
ATOM 15578 O O . GLY B 1 946 ? -47.625 -9.781 6.66 1 74.06 946 GLY B O 1
ATOM 15579 N N . LEU B 1 947 ? -45.5 -10.609 6.355 1 67.94 947 LEU B N 1
ATOM 15580 C CA . LEU B 1 947 ? -45 -10.094 7.633 1 67.94 947 LEU B CA 1
ATOM 15581 C C . LEU B 1 947 ? -43.969 -9 7.422 1 67.94 947 LEU B C 1
ATOM 15583 O O . LEU B 1 947 ? -43.125 -9.086 6.512 1 67.94 947 LEU B O 1
ATOM 15587 N N . ALA B 1 948 ? -44 -8.008 8.117 1 66.56 948 ALA B N 1
ATOM 15588 C CA . ALA B 1 948 ? -43.031 -6.906 8.141 1 66.56 948 ALA B CA 1
ATOM 15589 C C . ALA B 1 948 ? -42.781 -6.371 6.734 1 66.56 948 ALA B C 1
ATOM 15591 O O . ALA B 1 948 ? -43.688 -5.914 6.055 1 66.56 948 ALA B O 1
ATOM 15592 N N . ALA B 1 949 ? -41.594 -6.613 6.195 1 66.12 949 ALA B N 1
ATOM 15593 C CA . ALA B 1 949 ? -41.219 -6.074 4.891 1 66.12 949 ALA B CA 1
ATOM 15594 C C . ALA B 1 949 ? -41.969 -6.789 3.77 1 66.12 949 ALA B C 1
ATOM 15596 O O . ALA B 1 949 ? -42.188 -6.215 2.701 1 66.12 949 ALA B O 1
ATOM 15597 N N . ALA B 1 950 ? -42.469 -7.855 3.988 1 69 950 ALA B N 1
ATOM 15598 C CA . ALA B 1 950 ? -43.156 -8.648 2.969 1 69 950 ALA B CA 1
ATOM 15599 C C . ALA B 1 950 ? -44.594 -8.195 2.791 1 69 950 ALA B C 1
ATOM 15601 O O . ALA B 1 950 ? -45.281 -8.656 1.882 1 69 950 ALA B O 1
ATOM 15602 N N . ILE B 1 951 ? -44.969 -7.254 3.598 1 76.38 951 ILE B N 1
ATOM 15603 C CA . ILE B 1 951 ? -46.312 -6.707 3.48 1 76.38 951 ILE B CA 1
ATOM 15604 C C . ILE B 1 951 ? -46.5 -6.043 2.117 1 76.38 951 ILE B C 1
ATOM 15606 O O . ILE B 1 951 ? -47.531 -6.176 1.481 1 76.38 951 ILE B O 1
ATOM 15610 N N . THR B 1 952 ? -45.438 -5.465 1.698 1 75.62 952 THR B N 1
ATOM 15611 C CA . THR B 1 952 ? -45.469 -4.789 0.405 1 75.62 952 THR B CA 1
ATOM 15612 C C . THR B 1 952 ? -45.719 -5.793 -0.721 1 75.62 952 THR B C 1
ATOM 15614 O O . THR B 1 952 ? -46.469 -5.504 -1.667 1 75.62 952 THR B O 1
ATOM 15617 N N . TYR B 1 953 ? -45.188 -6.914 -0.604 1 76 953 TYR B N 1
ATOM 15618 C CA . TYR B 1 953 ? -45.344 -7.941 -1.627 1 76 953 TYR B CA 1
ATOM 15619 C C . TYR B 1 953 ? -46.75 -8.523 -1.604 1 76 953 TYR B C 1
ATOM 15621 O O . TYR B 1 953 ? -47.344 -8.797 -2.654 1 76 953 TYR B O 1
ATOM 15629 N N . ALA B 1 954 ? -47.219 -8.609 -0.47 1 78.75 954 ALA B N 1
ATOM 15630 C CA . ALA B 1 954 ? -48.562 -9.148 -0.342 1 78.75 954 ALA B CA 1
ATOM 15631 C C . ALA B 1 954 ? -49.594 -8.203 -0.953 1 78.75 954 ALA B C 1
ATOM 15633 O O . ALA B 1 954 ? -50.5 -8.641 -1.66 1 78.75 954 ALA B O 1
ATOM 15634 N N . VAL B 1 955 ? -49.438 -6.922 -0.647 1 79.19 955 VAL B N 1
ATOM 15635 C CA . VAL B 1 955 ? -50.344 -5.914 -1.163 1 79.19 955 VAL B CA 1
ATOM 15636 C C . VAL B 1 955 ? -50.188 -5.805 -2.678 1 79.19 955 VAL B C 1
ATOM 15638 O O . VAL B 1 955 ? -51.188 -5.711 -3.402 1 79.19 955 VAL B O 1
ATOM 15641 N N . ALA B 1 956 ? -49 -5.918 -3.188 1 78.81 956 ALA B N 1
ATOM 15642 C CA . ALA B 1 956 ? -48.75 -5.863 -4.625 1 78.81 956 ALA B CA 1
ATOM 15643 C C . ALA B 1 956 ? -49.375 -7.055 -5.34 1 78.81 956 ALA B C 1
ATOM 15645 O O . ALA B 1 956 ? -50 -6.895 -6.398 1 78.81 956 ALA B O 1
ATOM 15646 N N . ALA B 1 957 ? -49.219 -8.141 -4.777 1 79.44 957 ALA B N 1
ATOM 15647 C CA . ALA B 1 957 ? -49.781 -9.352 -5.375 1 79.44 957 ALA B CA 1
ATOM 15648 C C . ALA B 1 957 ? -51.312 -9.297 -5.395 1 79.44 957 ALA B C 1
ATOM 15650 O O . ALA B 1 957 ? -51.938 -9.656 -6.395 1 79.44 957 ALA B O 1
ATOM 15651 N N . ALA B 1 958 ? -51.844 -8.836 -4.363 1 80.38 958 ALA B N 1
ATOM 15652 C CA . ALA B 1 958 ? -53.281 -8.781 -4.258 1 80.38 958 ALA B CA 1
ATOM 15653 C C . ALA B 1 958 ? -53.875 -7.727 -5.203 1 80.38 958 ALA B C 1
ATOM 15655 O O . ALA B 1 958 ? -54.875 -7.98 -5.891 1 80.38 958 ALA B O 1
ATOM 15656 N N . THR B 1 959 ? -53.281 -6.617 -5.258 1 79.38 959 THR B N 1
ATOM 15657 C CA . THR B 1 959 ? -53.75 -5.523 -6.086 1 79.38 959 THR B CA 1
ATOM 15658 C C . THR B 1 959 ? -53.625 -5.855 -7.566 1 79.38 959 THR B C 1
ATOM 15660 O O . THR B 1 959 ? -54.5 -5.566 -8.367 1 79.38 959 THR B O 1
ATOM 15663 N N . ALA B 1 960 ? -52.531 -6.492 -7.918 1 79.69 960 ALA B N 1
ATOM 15664 C CA . ALA B 1 960 ? -52.312 -6.883 -9.305 1 79.69 960 ALA B CA 1
ATOM 15665 C C . ALA B 1 960 ? -53.312 -7.938 -9.758 1 79.69 960 ALA B C 1
ATOM 15667 O O . ALA B 1 960 ? -53.781 -7.91 -10.898 1 79.69 960 ALA B O 1
ATOM 15668 N N . THR B 1 961 ? -53.625 -8.75 -8.898 1 80.25 961 THR B N 1
ATOM 15669 C CA . THR B 1 961 ? -54.594 -9.805 -9.211 1 80.25 961 THR B CA 1
ATOM 15670 C C . THR B 1 961 ? -56 -9.219 -9.391 1 80.25 961 THR B C 1
ATOM 15672 O O . THR B 1 961 ? -56.75 -9.641 -10.273 1 80.25 961 THR B O 1
ATOM 15675 N N . GLN B 1 962 ? -56.281 -8.195 -8.609 1 80.06 962 GLN B N 1
ATOM 15676 C CA . GLN B 1 962 ? -57.594 -7.539 -8.742 1 80.06 962 GLN B CA 1
ATOM 15677 C C . GLN B 1 962 ? -57.656 -6.691 -10.008 1 80.06 962 GLN B C 1
ATOM 15679 O O . GLN B 1 962 ? -58.656 -6.684 -10.703 1 80.06 962 GLN B O 1
ATOM 15684 N N . SER B 1 963 ? -56.594 -6.105 -10.297 1 77.06 963 SER B N 1
ATOM 15685 C CA . SER B 1 963 ? -56.562 -5.27 -11.492 1 77.06 963 SER B CA 1
ATOM 15686 C C . SER B 1 963 ? -56.594 -6.117 -12.766 1 77.06 963 SER B C 1
ATOM 15688 O O . SER B 1 963 ? -57.156 -5.691 -13.781 1 77.06 963 SER B O 1
ATOM 15690 N N . ALA B 1 964 ? -56.094 -7.359 -12.664 1 76.12 964 ALA B N 1
ATOM 15691 C CA . ALA B 1 964 ? -56.094 -8.281 -13.797 1 76.12 964 ALA B CA 1
ATOM 15692 C C . ALA B 1 964 ? -57.469 -8.969 -13.938 1 76.12 964 ALA B C 1
ATOM 15694 O O . ALA B 1 964 ? -57.688 -9.672 -14.922 1 76.12 964 ALA B O 1
ATOM 15695 N N . GLY B 1 965 ? -58.312 -8.773 -12.977 1 75.44 965 GLY B N 1
ATOM 15696 C CA . GLY B 1 965 ? -59.656 -9.328 -13.047 1 75.44 965 GLY B CA 1
ATOM 15697 C C . GLY B 1 965 ? -59.719 -10.805 -12.695 1 75.44 965 GLY B C 1
ATOM 15698 O O . GLY B 1 965 ? -60.688 -11.484 -13.023 1 75.44 965 GLY B O 1
ATOM 15699 N N . VAL B 1 966 ? -58.688 -11.305 -12.164 1 79.31 966 VAL B N 1
ATOM 15700 C CA . VAL B 1 966 ? -58.625 -12.727 -11.852 1 79.31 966 VAL B CA 1
ATOM 15701 C C . VAL B 1 966 ? -59.25 -12.984 -10.484 1 79.31 966 VAL B C 1
ATOM 15703 O O . VAL B 1 966 ? -59.844 -14.039 -10.25 1 79.31 966 VAL B O 1
ATOM 15706 N N . GLY B 1 967 ? -59.125 -12.07 -9.625 1 79.5 967 GLY B N 1
ATOM 15707 C CA . GLY B 1 967 ? -59.625 -12.219 -8.273 1 79.5 967 GLY B CA 1
ATOM 15708 C C . GLY B 1 967 ? -60.094 -10.914 -7.656 1 79.5 967 GLY B C 1
ATOM 15709 O O . GLY B 1 967 ? -59.719 -9.836 -8.125 1 79.5 967 GLY B O 1
ATOM 15710 N N . LYS B 1 968 ? -61.031 -11.008 -6.77 1 80.56 968 LYS B N 1
ATOM 15711 C CA . LYS B 1 968 ? -61.531 -9.859 -6.008 1 80.56 968 LYS B CA 1
ATOM 15712 C C . LYS B 1 968 ? -61.094 -9.953 -4.543 1 80.56 968 LYS B C 1
ATOM 15714 O O . LYS B 1 968 ? -61.188 -11.016 -3.926 1 80.56 968 LYS B O 1
ATOM 15719 N N . ILE B 1 969 ? -60.531 -8.797 -4.062 1 79.44 969 ILE B N 1
ATOM 15720 C CA . ILE B 1 969 ? -60.156 -8.734 -2.656 1 79.44 969 ILE B CA 1
ATOM 15721 C C . ILE B 1 969 ? -61.406 -8.672 -1.781 1 79.44 969 ILE B C 1
ATOM 15723 O O . ILE B 1 969 ? -62.219 -7.762 -1.929 1 79.44 969 ILE B O 1
ATOM 15727 N N . VAL B 1 970 ? -61.625 -9.688 -0.979 1 78.88 970 VAL B N 1
ATOM 15728 C CA . VAL B 1 970 ? -62.844 -9.797 -0.176 1 78.88 970 VAL B CA 1
ATOM 15729 C C . VAL B 1 970 ? -62.562 -9.234 1.222 1 78.88 970 VAL B C 1
ATOM 15731 O O . VAL B 1 970 ? -63.438 -8.562 1.795 1 78.88 970 VAL B O 1
ATOM 15734 N N . SER B 1 971 ? -61.375 -9.555 1.758 1 78.25 971 SER B N 1
ATOM 15735 C CA . SER B 1 971 ? -61.094 -9.094 3.109 1 78.25 971 SER B CA 1
ATOM 15736 C C . SER B 1 971 ? -59.594 -8.797 3.273 1 78.25 971 SER B C 1
ATOM 15738 O O . SER B 1 971 ? -58.75 -9.508 2.732 1 78.25 971 SER B O 1
ATOM 15740 N N . ILE B 1 972 ? -59.344 -7.609 3.816 1 77.94 972 ILE B N 1
ATOM 15741 C CA . ILE B 1 972 ? -57.969 -7.242 4.242 1 77.94 972 ILE B CA 1
ATOM 15742 C C . ILE B 1 972 ? -57.938 -7.125 5.766 1 77.94 972 ILE B C 1
ATOM 15744 O O . ILE B 1 972 ? -58.719 -6.363 6.359 1 77.94 972 ILE B O 1
ATOM 15748 N N . LYS B 1 973 ? -57.219 -8.023 6.398 1 73.69 973 LYS B N 1
ATOM 15749 C CA . LYS B 1 973 ? -57.031 -7.949 7.844 1 73.69 973 LYS B CA 1
ATOM 15750 C C . LYS B 1 973 ? -55.594 -7.605 8.203 1 73.69 973 LYS B C 1
ATOM 15752 O O . LYS B 1 973 ? -54.656 -8.172 7.641 1 73.69 973 LYS B O 1
ATOM 15757 N N . THR B 1 974 ? -55.469 -6.5 8.867 1 71.69 974 THR B N 1
ATOM 15758 C CA . THR B 1 974 ? -54.156 -6.172 9.422 1 71.69 974 THR B CA 1
ATOM 15759 C C . THR B 1 974 ? -54.031 -6.684 10.859 1 71.69 974 THR B C 1
ATOM 15761 O O . THR B 1 974 ? -55.031 -6.781 11.578 1 71.69 974 THR B O 1
ATOM 15764 N N . GLY B 1 975 ? -52.938 -7.434 11.227 1 64.81 975 GLY B N 1
ATOM 15765 C CA . GLY B 1 975 ? -52.719 -7.945 12.562 1 64.81 975 GLY B CA 1
ATOM 15766 C C . GLY B 1 975 ? -51.281 -7.746 13.039 1 64.81 975 GLY B C 1
ATOM 15767 O O . GLY B 1 975 ? -50.438 -7.199 12.312 1 64.81 975 GLY B O 1
ATOM 15768 N N . VAL B 1 976 ? -51.125 -7.93 14.281 1 62.09 976 VAL B N 1
ATOM 15769 C CA . VAL B 1 976 ? -49.812 -8.047 14.906 1 62.09 976 VAL B CA 1
ATOM 15770 C C . VAL B 1 976 ? -49.531 -9.5 15.305 1 62.09 976 VAL B C 1
ATOM 15772 O O . VAL B 1 976 ? -50.375 -10.125 15.969 1 62.09 976 VAL B O 1
ATOM 15775 N N . VAL B 1 977 ? -48.781 -10.227 14.641 1 56.88 977 VAL B N 1
ATOM 15776 C CA . VAL B 1 977 ? -48.406 -11.578 15.039 1 56.88 977 VAL B CA 1
ATOM 15777 C C . VAL B 1 977 ? -47.312 -11.523 16.094 1 56.88 977 VAL B C 1
ATOM 15779 O O . VAL B 1 977 ? -46.281 -10.844 15.906 1 56.88 977 VAL B O 1
ATOM 15782 N N . MET B 1 978 ? -47.688 -12.016 17.234 1 47.97 978 MET B N 1
ATOM 15783 C CA . MET B 1 978 ? -46.688 -12.156 18.297 1 47.97 978 MET B CA 1
ATOM 15784 C C . MET B 1 978 ? -45.688 -13.258 17.953 1 47.97 978 MET B C 1
ATOM 15786 O O . MET B 1 978 ? -46.062 -14.391 17.656 1 47.97 978 MET B O 1
ATOM 15790 N N . VAL B 1 979 ? -44.719 -12.977 17.375 1 43.75 979 VAL B N 1
ATOM 15791 C CA . VAL B 1 979 ? -43.719 -14.008 17.109 1 43.75 979 VAL B CA 1
ATOM 15792 C C . VAL B 1 979 ? -43.031 -14.391 18.406 1 43.75 979 VAL B C 1
ATOM 15794 O O . VAL B 1 979 ? -42.625 -13.523 19.172 1 43.75 979 VAL B O 1
ATOM 15797 N N . GLN B 1 980 ? -43.438 -15.586 19.016 1 36.34 980 GLN B N 1
ATOM 15798 C CA . GLN B 1 980 ? -42.719 -16.156 20.156 1 36.34 980 GLN B CA 1
ATOM 15799 C C . GLN B 1 980 ? -41.219 -16.203 19.875 1 36.34 980 GLN B C 1
ATOM 15801 O O . GLN B 1 980 ? -40.812 -16.625 18.812 1 36.34 980 GLN B O 1
ATOM 15806 N N . PRO B 1 981 ? -40.5 -15.461 20.656 1 35.97 981 PRO B N 1
ATOM 15807 C CA . PRO B 1 981 ? -39.094 -15.727 20.453 1 35.97 981 PRO B CA 1
ATOM 15808 C C . PRO B 1 981 ? -38.75 -17.219 20.547 1 35.97 981 PRO B C 1
ATOM 15810 O O . PRO B 1 981 ? -39.438 -17.969 21.219 1 35.97 981 PRO B O 1
ATOM 15813 N N . ASP B 1 982 ? -38.156 -17.828 19.719 1 34.81 982 ASP B N 1
ATOM 15814 C CA . ASP B 1 982 ? -37.875 -19.25 19.891 1 34.81 982 ASP B CA 1
ATOM 15815 C C . ASP B 1 982 ? -37.594 -19.594 21.344 1 34.81 982 ASP B C 1
ATOM 15817 O O . ASP B 1 982 ? -38.156 -20.547 21.891 1 34.81 982 ASP B O 1
ATOM 15821 N N . ARG B 1 983 ? -36.25 -19.719 21.875 1 34.09 983 ARG B N 1
ATOM 15822 C CA . ARG B 1 983 ? -35.906 -20.375 23.125 1 34.09 983 ARG B CA 1
ATOM 15823 C C . ARG B 1 983 ? -36.375 -19.547 24.312 1 34.09 983 ARG B C 1
ATOM 15825 O O . ARG B 1 983 ? -36.344 -18.328 24.297 1 34.09 983 ARG B O 1
ATOM 15832 N N . PRO B 1 984 ? -37.062 -20.156 25.266 1 32.03 984 PRO B N 1
ATOM 15833 C CA . PRO B 1 984 ? -37.594 -19.625 26.516 1 32.03 984 PRO B CA 1
ATOM 15834 C C . PRO B 1 984 ? -36.5 -18.906 27.328 1 32.03 984 PRO B C 1
ATOM 15836 O O . PRO B 1 984 ? -35.688 -19.547 28 1 32.03 984 PRO B O 1
ATOM 15839 N N . VAL B 1 985 ? -35.594 -18.094 26.938 1 29.3 985 VAL B N 1
ATOM 15840 C CA . VAL B 1 985 ? -34.688 -17.797 28.031 1 29.3 985 VAL B CA 1
ATOM 15841 C C . VAL B 1 985 ? -35.469 -17.281 29.234 1 29.3 985 VAL B C 1
ATOM 15843 O O . VAL B 1 985 ? -36.594 -16.812 29.078 1 29.3 985 VAL B O 1
ATOM 15846 N N . GLY B 1 986 ? -34.844 -16.859 30.406 1 27.28 986 GLY B N 1
ATOM 15847 C CA . GLY B 1 986 ? -35.281 -16.641 31.781 1 27.28 986 GLY B CA 1
ATOM 15848 C C . GLY B 1 986 ? -36.5 -15.758 31.891 1 27.28 986 GLY B C 1
ATOM 15849 O O . GLY B 1 986 ? -37.062 -15.344 30.891 1 27.28 986 GLY B O 1
ATOM 15850 N N . ARG B 1 987 ? -36.5 -14.836 32.938 1 31.3 987 ARG B N 1
ATOM 15851 C CA . ARG B 1 987 ? -37.562 -14.297 33.781 1 31.3 987 ARG B CA 1
ATOM 15852 C C . ARG B 1 987 ? -38.562 -13.477 32.969 1 31.3 987 ARG B C 1
ATOM 15854 O O . ARG B 1 987 ? -39.75 -13.531 33.188 1 31.3 987 ARG B O 1
ATOM 15861 N N . SER B 1 988 ? -38.094 -12.164 32.656 1 31.09 988 SER B N 1
ATOM 15862 C CA . SER B 1 988 ? -39.188 -11.242 32.406 1 31.09 988 SER B CA 1
ATOM 15863 C C . SER B 1 988 ? -39.938 -11.641 31.141 1 31.09 988 SER B C 1
ATOM 15865 O O . SER B 1 988 ? -39.375 -12.211 30.219 1 31.09 988 SER B O 1
ATOM 15867 N N . ALA B 1 989 ? -41.25 -11.898 31.156 1 31.2 989 ALA B N 1
ATOM 15868 C CA . ALA B 1 989 ? -42.281 -12.141 30.141 1 31.2 989 ALA B CA 1
ATOM 15869 C C . ALA B 1 989 ? -41.969 -11.383 28.844 1 31.2 989 ALA B C 1
ATOM 15871 O O . ALA B 1 989 ? -41.875 -10.156 28.844 1 31.2 989 ALA B O 1
ATOM 15872 N N . ALA B 1 990 ? -41 -11.898 28.062 1 33.53 990 ALA B N 1
ATOM 15873 C CA . ALA B 1 990 ? -40.625 -11.461 26.734 1 33.53 990 ALA B CA 1
ATOM 15874 C C . ALA B 1 990 ? -41.781 -10.82 26 1 33.53 990 ALA B C 1
ATOM 15876 O O . ALA B 1 990 ? -42.781 -11.492 25.703 1 33.53 990 ALA B O 1
ATOM 15877 N N . GLU B 1 991 ? -42.031 -9.57 26.484 1 35.34 991 GLU B N 1
ATOM 15878 C CA . GLU B 1 991 ? -43.156 -8.883 25.875 1 35.34 991 GLU B CA 1
ATOM 15879 C C . GLU B 1 991 ? -43.219 -9.141 24.375 1 35.34 991 GLU B C 1
ATOM 15881 O O . GLU B 1 991 ? -42.188 -9.18 23.703 1 35.34 991 GLU B O 1
ATOM 15886 N N . GLU B 1 992 ? -44.062 -10 23.812 1 40.12 992 GLU B N 1
ATOM 15887 C CA . GLU B 1 992 ? -44.594 -10.289 22.484 1 40.12 992 GLU B CA 1
ATOM 15888 C C . GLU B 1 992 ? -44.406 -9.086 21.562 1 40.12 992 GLU B C 1
ATOM 15890 O O . GLU B 1 992 ? -44.812 -7.973 21.891 1 40.12 992 GLU B O 1
ATOM 15895 N N . HIS B 1 993 ? -43.094 -9.023 21.047 1 45.62 993 HIS B N 1
ATOM 15896 C CA . HIS B 1 993 ? -43.094 -7.898 20.109 1 45.62 993 HIS B CA 1
ATOM 15897 C C . HIS B 1 993 ? -43.938 -8.18 18.891 1 45.62 993 HIS B C 1
ATOM 15899 O O . HIS B 1 993 ? -43.875 -9.273 18.312 1 45.62 993 HIS B O 1
ATOM 15905 N N . GLY B 1 994 ? -44.938 -7.484 18.641 1 51.62 994 GLY B N 1
ATOM 15906 C CA . GLY B 1 994 ? -45.906 -7.617 17.547 1 51.62 994 GLY B CA 1
ATOM 15907 C C . GLY B 1 994 ? -45.375 -7.133 16.219 1 51.62 994 GLY B C 1
ATOM 15908 O O . GLY B 1 994 ? -44.812 -6.043 16.125 1 51.62 994 GLY B O 1
ATOM 15909 N N . VAL B 1 995 ? -45.125 -8.07 15.336 1 61.72 995 VAL B N 1
ATOM 15910 C CA . VAL B 1 995 ? -44.812 -7.719 13.961 1 61.72 995 VAL B CA 1
ATOM 15911 C C . VAL B 1 995 ? -46.094 -7.512 13.156 1 61.72 995 VAL B C 1
ATOM 15913 O O . VAL B 1 995 ? -47.031 -8.297 13.266 1 61.72 995 VAL B O 1
ATOM 15916 N N . PRO B 1 996 ? -45.969 -6.355 12.469 1 70 996 PRO B N 1
ATOM 15917 C CA . PRO B 1 996 ? -47.188 -6.133 11.703 1 70 996 PRO B CA 1
ATOM 15918 C C . PRO B 1 996 ? -47.406 -7.18 10.609 1 70 996 PRO B C 1
ATOM 15920 O O . PRO B 1 996 ? -46.438 -7.652 10.008 1 70 996 PRO B O 1
ATOM 15923 N N . SER B 1 997 ? -48.5 -7.652 10.57 1 71.75 997 SER B N 1
ATOM 15924 C CA . SER B 1 997 ? -48.875 -8.648 9.57 1 71.75 997 SER B CA 1
ATOM 15925 C C . SER B 1 997 ? -50.094 -8.211 8.797 1 71.75 997 SER B C 1
ATOM 15927 O O . SER B 1 997 ? -50.906 -7.434 9.297 1 71.75 997 SER B O 1
ATOM 15929 N N . ILE B 1 998 ? -50.094 -8.516 7.523 1 78.25 998 ILE B N 1
ATOM 15930 C CA . ILE B 1 998 ? -51.281 -8.281 6.699 1 78.25 998 ILE B CA 1
ATOM 15931 C C . ILE B 1 998 ? -51.781 -9.609 6.121 1 78.25 998 ILE B C 1
ATOM 15933 O O . ILE B 1 998 ? -50.969 -10.484 5.797 1 78.25 998 ILE B O 1
ATOM 15937 N N . SER B 1 999 ? -53.031 -9.828 6.215 1 78.44 999 SER B N 1
ATOM 15938 C CA . SER B 1 999 ? -53.688 -10.969 5.57 1 78.44 999 SER B CA 1
ATOM 15939 C C . SER B 1 999 ? -54.75 -10.508 4.586 1 78.44 999 SER B C 1
ATOM 15941 O O . SER B 1 999 ? -55.688 -9.828 4.969 1 78.44 999 SER B O 1
ATOM 15943 N N . ILE B 1 1000 ? -54.5 -10.789 3.334 1 83.06 1000 ILE B N 1
ATOM 15944 C CA . ILE B 1 1000 ? -55.406 -10.406 2.271 1 83.06 1000 ILE B CA 1
ATOM 15945 C C . ILE B 1 1000 ? -56.062 -11.648 1.681 1 83.06 1000 ILE B C 1
ATOM 15947 O O . ILE B 1 1000 ? -55.375 -12.578 1.262 1 83.06 1000 ILE B O 1
ATOM 15951 N N . VAL B 1 1001 ? -57.312 -11.711 1.729 1 79.19 1001 VAL B N 1
ATOM 15952 C CA . VAL B 1 1001 ? -58.062 -12.82 1.119 1 79.19 1001 VAL B CA 1
ATOM 15953 C C . VAL B 1 1001 ? -58.594 -12.398 -0.249 1 79.19 1001 VAL B C 1
ATOM 15955 O O . VAL B 1 1001 ? -59.25 -11.375 -0.37 1 79.19 1001 VAL B O 1
ATOM 15958 N N . ILE B 1 1002 ? -58.188 -13.133 -1.295 1 81.94 1002 ILE B N 1
ATOM 15959 C CA . ILE B 1 1002 ? -58.594 -12.906 -2.68 1 81.94 1002 ILE B CA 1
ATOM 15960 C C . ILE B 1 1002 ? -59.5 -14.039 -3.158 1 81.94 1002 ILE B C 1
ATOM 15962 O O . ILE B 1 1002 ? -59.156 -15.219 -2.996 1 81.94 1002 ILE B O 1
ATOM 15966 N N . GLU B 1 1003 ? -60.594 -13.695 -3.619 1 82.06 1003 GLU B N 1
ATOM 15967 C CA . GLU B 1 1003 ? -61.531 -14.68 -4.172 1 82.06 1003 GLU B CA 1
ATOM 15968 C C . GLU B 1 1003 ? -61.562 -14.602 -5.695 1 82.06 1003 GLU B C 1
ATOM 15970 O O . GLU B 1 1003 ? -61.5 -13.516 -6.273 1 82.06 1003 GLU B O 1
ATOM 15975 N N . ARG B 1 1004 ? -61.688 -15.695 -6.281 1 80.31 1004 ARG B N 1
ATOM 15976 C CA . ARG B 1 1004 ? -61.75 -15.805 -7.734 1 80.31 1004 ARG B CA 1
ATOM 15977 C C . ARG B 1 1004 ? -63.031 -15.219 -8.297 1 80.31 1004 ARG B C 1
ATOM 15979 O O . ARG B 1 1004 ? -64.125 -15.438 -7.75 1 80.31 1004 ARG B O 1
ATOM 15986 N N . VAL B 1 1005 ? -62.906 -14.398 -9.305 1 74.81 1005 VAL B N 1
ATOM 15987 C CA . VAL B 1 1005 ? -64.062 -13.906 -10.039 1 74.81 1005 VAL B CA 1
ATOM 15988 C C . VAL B 1 1005 ? -64.438 -14.922 -11.109 1 74.81 1005 VAL B C 1
ATOM 15990 O O . VAL B 1 1005 ? -63.656 -15.258 -11.984 1 74.81 1005 VAL B O 1
ATOM 15993 N N . VAL B 1 1006 ? -65.375 -15.719 -10.867 1 56.62 1006 VAL B N 1
ATOM 15994 C CA . VAL B 1 1006 ? -65.875 -16.672 -11.844 1 56.62 1006 VAL B CA 1
ATOM 15995 C C . VAL B 1 1006 ? -66.562 -15.914 -12.984 1 56.62 1006 VAL B C 1
ATOM 15997 O O . VAL B 1 1006 ? -67.375 -15.039 -12.75 1 56.62 1006 VAL B O 1
ATOM 16000 N N . ASP B 1 1007 ? -66 -15.945 -14.07 1 47.81 1007 ASP B N 1
ATOM 16001 C CA . ASP B 1 1007 ? -66.75 -15.484 -15.227 1 47.81 1007 ASP B CA 1
ATOM 16002 C C . ASP B 1 1007 ? -68.125 -16.234 -15.328 1 47.81 1007 ASP B C 1
ATOM 16004 O O . ASP B 1 1007 ? -68.188 -17.438 -15.07 1 47.81 1007 ASP B O 1
ATOM 16008 N N . SER B 1 1008 ? -69.188 -15.609 -15.289 1 43.88 1008 SER B N 1
ATOM 16009 C CA . SER B 1 1008 ? -70.562 -16.094 -15.484 1 43.88 1008 SER B CA 1
ATOM 16010 C C . SER B 1 1008 ? -70.625 -17.188 -16.547 1 43.88 1008 SER B C 1
ATOM 16012 O O . SER B 1 1008 ? -71.562 -17.969 -16.594 1 43.88 1008 SER B O 1
ATOM 16014 N N . GLY B 1 1009 ? -69.688 -17.266 -17.5 1 42.34 1009 GLY B N 1
ATOM 16015 C CA . GLY B 1 1009 ? -69.938 -18.25 -18.547 1 42.34 1009 GLY B CA 1
ATOM 16016 C C . GLY B 1 1009 ? -69.625 -19.672 -18.109 1 42.34 1009 GLY B C 1
ATOM 16017 O O . GLY B 1 1009 ? -70.062 -20.641 -18.734 1 42.34 1009 GLY B O 1
ATOM 16018 N N . GLU B 1 1010 ? -68.688 -19.922 -17.219 1 40.97 1010 GLU B N 1
ATOM 16019 C CA . GLU B 1 1010 ? -68.312 -21.281 -16.906 1 40.97 1010 GLU B CA 1
ATOM 16020 C C . GLU B 1 1010 ? -69.25 -21.922 -15.891 1 40.97 1010 GLU B C 1
ATOM 16022 O O . GLU B 1 1010 ? -69.312 -23.156 -15.797 1 40.97 1010 GLU B O 1
ATOM 16027 N N . ASP B 1 1011 ? -69.938 -21.281 -15.055 1 40.19 1011 ASP B N 1
ATOM 16028 C CA . ASP B 1 1011 ? -70.938 -21.922 -14.234 1 40.19 1011 ASP B CA 1
ATOM 16029 C C . ASP B 1 1011 ? -72.062 -22.453 -15.102 1 40.19 1011 ASP B C 1
ATOM 16031 O O . ASP B 1 1011 ? -72.812 -23.359 -14.68 1 40.19 1011 ASP B O 1
ATOM 16035 N N . ALA B 1 1012 ? -72.375 -21.875 -16.297 1 39.72 1012 ALA B N 1
ATOM 16036 C CA . ALA B 1 1012 ? -73.375 -22.375 -17.188 1 39.72 1012 ALA B CA 1
ATOM 16037 C C . ALA B 1 1012 ? -73 -23.75 -17.734 1 39.72 1012 ALA B C 1
ATOM 16039 O O . ALA B 1 1012 ? -73.875 -24.578 -17.969 1 39.72 1012 ALA B O 1
ATOM 16040 N N . MET B 1 1013 ? -71.75 -24.031 -17.922 1 35.31 1013 MET B N 1
ATOM 16041 C CA . MET B 1 1013 ? -71.375 -25.312 -18.562 1 35.31 1013 MET B CA 1
ATOM 16042 C C . MET B 1 1013 ? -71.5 -26.453 -17.562 1 35.31 1013 MET B C 1
ATOM 16044 O O . MET B 1 1013 ? -71.875 -27.578 -17.938 1 35.31 1013 MET B O 1
ATOM 16048 N N . LYS B 1 1014 ? -71.312 -26.328 -16.281 1 40.94 1014 LYS B N 1
ATOM 16049 C CA . LYS B 1 1014 ? -71.438 -27.469 -15.375 1 40.94 1014 LYS B CA 1
ATOM 16050 C C . LYS B 1 1014 ? -72.875 -27.797 -15.102 1 40.94 1014 LYS B C 1
ATOM 16052 O O . LYS B 1 1014 ? -73.188 -28.969 -14.859 1 40.94 1014 LYS B O 1
ATOM 16057 N N . LYS B 1 1015 ? -73.688 -26.844 -14.992 1 39.78 1015 LYS B N 1
ATOM 16058 C CA . LYS B 1 1015 ? -75.125 -27.203 -14.734 1 39.78 1015 LYS B CA 1
ATOM 16059 C C . LYS B 1 1015 ? -75.688 -28 -15.891 1 39.78 1015 LYS B C 1
ATOM 16061 O O . LYS B 1 1015 ? -76.562 -28.812 -15.695 1 39.78 1015 LYS B O 1
ATOM 16066 N N . GLU B 1 1016 ? -75.25 -27.75 -17.141 1 38.31 1016 GLU B N 1
ATOM 16067 C CA . GLU B 1 1016 ? -75.875 -28.5 -18.234 1 38.31 1016 GLU B CA 1
ATOM 16068 C C . GLU B 1 1016 ? -75.375 -29.953 -18.219 1 38.31 1016 GLU B C 1
ATOM 16070 O O . GLU B 1 1016 ? -76.188 -30.859 -18.562 1 38.31 1016 GLU B O 1
ATOM 16075 N N . GLU B 1 1017 ? -74.125 -30.25 -17.859 1 37.66 1017 GLU B N 1
ATOM 16076 C CA . GLU B 1 1017 ? -73.688 -31.625 -17.922 1 37.66 1017 GLU B CA 1
ATOM 16077 C C . GLU B 1 1017 ? -74.25 -32.469 -16.797 1 37.66 1017 GLU B C 1
ATOM 16079 O O . GLU B 1 1017 ? -74.5 -33.656 -16.953 1 37.66 1017 GLU B O 1
ATOM 16084 N N . ALA B 1 1018 ? -74.438 -31.969 -15.523 1 37.38 1018 ALA B N 1
ATOM 16085 C CA . ALA B 1 1018 ? -75.062 -32.75 -14.445 1 37.38 1018 ALA B CA 1
ATOM 16086 C C . ALA B 1 1018 ? -76.5 -33.094 -14.758 1 37.38 1018 ALA B C 1
ATOM 16088 O O . ALA B 1 1018 ? -77 -34.094 -14.227 1 37.38 1018 ALA B O 1
ATOM 16089 N N . ALA B 1 1019 ? -77.188 -32.25 -15.406 1 35.31 1019 ALA B N 1
ATOM 16090 C CA . ALA B 1 1019 ? -78.625 -32.5 -15.609 1 35.31 1019 ALA B CA 1
ATOM 16091 C C . ALA B 1 1019 ? -78.875 -33.688 -16.547 1 35.31 1019 ALA B C 1
ATOM 16093 O O . ALA B 1 1019 ? -80 -34.125 -16.781 1 35.31 1019 ALA B O 1
ATOM 16094 N N . GLY B 1 1020 ? -77.875 -34.094 -17.469 1 30.34 1020 GLY B N 1
ATOM 16095 C CA . GLY B 1 1020 ? -78.188 -35.094 -18.438 1 30.34 1020 GLY B CA 1
ATOM 16096 C C . GLY B 1 1020 ? -78.25 -36.5 -17.875 1 30.34 1020 GLY B C 1
ATOM 16097 O O . GLY B 1 1020 ? -78.125 -37.469 -18.609 1 30.34 1020 GLY B O 1
ATOM 16098 N N . GLU B 1 1021 ? -78.125 -36.688 -16.531 1 30.44 1021 GLU B N 1
ATOM 16099 C CA . GLU B 1 1021 ? -78.188 -38.062 -16.078 1 30.44 1021 GLU B CA 1
ATOM 16100 C C . GLU B 1 1021 ? -79.562 -38.656 -16.344 1 30.44 1021 GLU B C 1
ATOM 16102 O O . GLU B 1 1021 ? -80.625 -38.125 -15.867 1 30.44 1021 GLU B O 1
ATOM 16107 N N . PRO B 1 1022 ? -79.875 -39.344 -17.469 1 30.73 1022 PRO B N 1
ATOM 16108 C CA . PRO B 1 1022 ? -81.188 -40.031 -17.656 1 30.73 1022 PRO B CA 1
ATOM 16109 C C . PRO B 1 1022 ? -81.438 -41.094 -16.594 1 30.73 1022 PRO B C 1
ATOM 16111 O O . PRO B 1 1022 ? -80.5 -41.688 -16.031 1 30.73 1022 PRO B O 1
ATOM 16114 N N . VAL B 1 1023 ? -82.5 -41.031 -15.797 1 31.75 1023 VAL B N 1
ATOM 16115 C CA . VAL B 1 1023 ? -83.062 -41.969 -14.836 1 31.75 1023 VAL B CA 1
ATOM 16116 C C . VAL B 1 1023 ? -83.312 -43.312 -15.508 1 31.75 1023 VAL B C 1
ATOM 16118 O O . VAL B 1 1023 ? -84.062 -43.438 -16.453 1 31.75 1023 VAL B O 1
ATOM 16121 N N . LYS B 1 1024 ? -82.25 -44.094 -15.734 1 29.8 1024 LYS B N 1
ATOM 16122 C CA . LYS B 1 1024 ? -82.5 -45.438 -16.281 1 29.8 1024 LYS B CA 1
ATOM 16123 C C . LYS B 1 1024 ? -83.562 -46.188 -15.469 1 29.8 1024 LYS B C 1
ATOM 16125 O O . LYS B 1 1024 ? -83.5 -46.25 -14.242 1 29.8 1024 LYS B O 1
ATOM 16130 N N . LYS B 1 1025 ? -84.75 -46.375 -16.094 1 29.31 1025 LYS B N 1
ATOM 16131 C CA . LYS B 1 1025 ? -85.938 -47.125 -15.852 1 29.31 1025 LYS B CA 1
ATOM 16132 C C . LYS B 1 1025 ? -85.625 -48.531 -15.391 1 29.31 1025 LYS B C 1
ATOM 16134 O O . LYS B 1 1025 ? -84.688 -49.156 -15.844 1 29.31 1025 LYS B O 1
ATOM 16139 N N . SER B 1 1026 ? -86.188 -49.125 -14.234 1 26 1026 SER B N 1
ATOM 16140 C CA . SER B 1 1026 ? -86.438 -50.375 -13.516 1 26 1026 SER B CA 1
ATOM 16141 C C . SER B 1 1026 ? -86.875 -51.5 -14.461 1 26 1026 SER B C 1
ATOM 16143 O O . SER B 1 1026 ? -87 -52.625 -14.039 1 26 1026 SER B O 1
ATOM 16145 N N . ASP B 1 1027 ? -86.375 -51.719 -15.719 1 20.83 1027 ASP B N 1
ATOM 16146 C CA . ASP B 1 1027 ? -86.625 -53.094 -16.047 1 20.83 1027 ASP B CA 1
ATOM 16147 C C . ASP B 1 1027 ? -85.625 -54.031 -15.344 1 20.83 1027 ASP B C 1
ATOM 16149 O O . ASP B 1 1027 ? -84.438 -53.719 -15.266 1 20.83 1027 ASP B O 1
#

Radius of gyration: 43.78 Å; Cα contacts (8 Å, |Δi|>4): 2867; chains: 2; bounding box: 156×133×81 Å

Organism: Perkinsus marinus (strain ATCC 50983 / TXsc) (NCBI:txid423536)

pLDDT: mean 73.66, std 19.77, range [19.03, 97.5]

Sequence (2054 aa):
MSSSSSGSSKTTTSMAVLISFGIYIGIFAGMVLAYCLVKHKAPKLYNCRDNIPELRCPLSDRKTGKWSWIRDAVLTSDDDLMRYAGLDAAAFIRLLKMGIKISLVGCFNSIFLIPIYKYQDRNDGSNESDTMQSWSLGNLLNGDSAMIATLLASYLFYGYSMYLIYHEFSWYLRRRHEFLARKSLENYTIFVRGLPQELRSNQALRNFFEEVAPGKVLDARVALDIDDLEKQEADRSKIIPKLEHAYNVAEYEGERPEMKIKMCGKEKMDTITVLERRLAALNRYCEKTVRSAEDFQEKADELFREQLEEKEKREEEAERGLSKQLINLTKAPVNIVKDVADIVPLPKALMPTNLLPFGEKPAFQTRSDGFVTFRSLKASMSALQMVHSATPFKLYAMPAPLPDDVFWDNVGVPHMRQELGMLLSISLTVVLCVFWTVPVAFVSSVSQVQNLKRELPFLETWSEAWPGIDVLLQQISPILLSVLNSLLVVFLKLFSQLEGHISNSTLSASLFAKLAAFYIIQTFFVSAIAGSLLASLHELSVDPWGTIQDILGNNLPQQANYFMSFVFVQVGPPLGSELLRYTPLIKALVRKNIGPRLTEKERSQAFFGLEPLSNPVTLDQPKLLSTVMLFFMILFVYAVTSPFVSFVMAFAFACEAVIYKNQYAFIYDPSNDSGGQMWTRAMRFIIFCEIVAEITVMAVLAIKEGAVASPLMIPLFIATILFWLYLEQQHFRVAVYLPSRTCVEVDSARDKLAEIDFDAWFGAYRQEALKVVYEVNVKCRDKETAERFFGWLVNQGHVAEVVKNEGFSSAEVFTDVEDARKLVARYVVDSVEDLDAYSSGPGVVKEIALKKEGIEKFGSEQQVVSFTPLTMISEKSINTSKLMSMLDEGSNLEDECAKLRSSVIRCTSKHSANFYIRAVQNFLKGMPAKGELPAKMPIDRVQVTGLAAAITYAVAAATATQSAGVGKIVSIKTGVVMVQPDRPVGRSAAEEHGVPSISIVIERVVDSGEDAMKKEEAAGEPVKKSDMSSSSSGSSKTTTSMAVLISFGIYIGIFAGMVLAYCLVKHKAPKLYNCRDNIPELRCPLSDRKTGKWSWIRDAVLTSDDDLMRYAGLDAAAFIRLLKMGIKISLVGCFNSIFLIPIYKYQDRNDGSNESDTMQSWSLGNLLNGDSAMIATLLASYLFYGYSMYLIYHEFSWYLRRRHEFLARKSLENYTIFVRGLPQELRSNQALRNFFEEVAPGKVLDARVALDIDDLEKQEADRSKIIPKLEHAYNVAEYEGERPEMKIKMCGKEKMDTITVLERRLAALNRYCEKTVRSAEDFQEKADELFREQLEEKEKREEEAERGLSKQLINLTKAPVNIVKDVADIVPLPKALMPTNLLPFGEKPAFQTRSDGFVTFRSLKASMSALQMVHSATPFKLYAMPAPLPDDVFWDNVGVPHMRQELGMLLSISLTVVLCVFWTVPVAFVSSVSQVQNLKRELPFLETWSEAWPGIDVLLQQISPILLSVLNSLLVVFLKLFSQLEGHISNSTLSASLFAKLAAFYIIQTFFVSAIAGSLLASLHELSVDPWGTIQDILGNNLPQQANYFMSFVFVQVGPPLGSELLRYTPLIKALVRKNIGPRLTEKERSQAFFGLEPLSNPVTLDQPKLLSTVMLFFMILFVYAVTSPFVSFVMAFAFACEAVIYKNQYAFIYDPSNDSGGQMWTRAMRFIIFCEIVAEITVMAVLAIKEGAVASPLMIPLFIATILFWLYLEQQHFRVAVYLPSRTCVEVDSARDKLAEIDFDAWFGAYRQEALKVVYEVNVKCRDKETAERFFGWLVNQGHVAEVVKNEGFSSAEVFTDVEDARKLVARYVVDSVEDLDAYSSGPGVVKEIALKKEGIEKFGSEQQVVSFTPLTMISEKSINTSKLMSMLDEGSNLEDECAKLRSSVIRCTSKHSANFYIRAVQNFLKGMPAKGELPAKMPIDRVQVTGLAAAITYAVAAATATQSAGVGKIVSIKTGVVMVQPDRPVGRSAAEEHGVPSISIVIERVVDSGEDAMKKEEAAGEPVKKSD

Secondary structure (DSSP, 8-state):
------------HHHHHHHHHHHHHHHHHHHHHHHHHHHHH-GGGG-GGGGSGGG--GGGGS---TTHHHHHHHH--HHHHHHHH-HHHHHHHHHHHHHHHHHHHHHHHHHHHHHHHHHT--S-------HHHHTSGGGSPTT-TTHHHHHHHHHHHHHHHHHHHHHHHHHHHHHHHHHHTS--GGGGEEEEE---GGG-SHHHHHHHHHHHSTT-EEEEEEEEE-HHHHHHHHHHHHHHHHHHHHHHHHHHHSS--EEE-STT-S-EEEHHHHHHHHHHHHHHHHHHHHHHHHHHHHHHHHHHHHHHHHHHHHHHHHGGGHHHHHHHHHT----HHHHHHTT----TTTS------SS---S-EEEEEEEEEES-HHHHHHHHHS---SSTTSSEEEEPPPGGGB-GGGTT--HHHHHHHHHHHHHHHHHHHHHHHHHHHHHHHHT-HHHHHHH-HHHHHHHHH-THHHHHHHHHHHHHHHHHHHHHHHHHHHHHHTT--SBHHHHHHHHHHHHHHHIIIIIIIIHHHHHHHHHTHHHHHH-HHHHHHHIIIIIHHHTHHHHHHHHHHHHHHHHHHHHHTHHHHHHHHHHHHHS--SSHHHHHS-BTTBPPTTSPPPP-HHHHHHHHHHHHHHHHHHHHHSTTHHHHHHHHHHHHHHHHHHHHHHT--GGG---SHHHHHHHHHHHHHHHHHHHHHHHHHHHTT-TTTTTTHHHHHHHHHHHHHHHHHTHHHHHHS--HHHHHHHHHHHHHHT---GGGGTTTTS-GGG-EEEEEEEE-SSHHHHHHHHIIIIISSHHHHHHTSTTEEEEEEEE-SS-TTEEEEEEEES-HHHHHHHHHSTT---HHHHHHHHHHHH-SS-S------EEESS------SGGGGGGG-----SGGGGGGSSEEEEE-TTS-HHHHHHHHHHHHH-B--BTTBPPBPPPSEEEEEEEGGGHHHHHHHHHHHHHTTSEEEEEEEEEEEE---SS--SSS-----EEEEEEEEEEE---HHHHHHHHHHHHT-------/------------HHHHHHHHHHHHHHHHHHHHHHHHHHHHH-GGGG-GGGGSGGG--GGGGS---TTHHHHHHHH--HHHHHHHH-HHHHHHHHHHHHHHHHHHHHHHHHHHHHHHHHHT--S-------HHHHTSGGGSPTT-TTHHHHHHHHHHHHHHHHHHHHHHHHHHHHHHHHHHTS--GGGGEEEEE---GGG-SHHHHHHHHHHHSTT-EEEEEEEEE-HHHHHHHHHHHHHHHHHHHHHHHHHHHSS--EEE-STT-S-EEEHHHHHHHHHHHHHHHHHHHHHHHHHHHHHHHHHHHHHHHHHHHHHHHHGGGHHHHHHHHHT----HHHHHHTT----TTTS------SS---S-EEEEEEEEEES-HHHHHHHHHS---SSTTSSEEEEPPPGGGB-GGGTT--HHHHHHHHHHHHHHHHHHHHHHHHHHHHHHHHT-HHHHHHH-HHHHHHHHH-THHHHHHHHHHHHHHHHHHHHHHHHHHHHHHTT--SBHHHHHHHHHHHHHHHIIIIIIIIHHHHHHHHHTHHHHHH-HHHHHHHIIIIIHHHTHHHHHHHHHHHHHHHHHHHHHTHHHHHHHHHHHHHS--SSHHHHHS-BTTBPPTTSPPPP-HHHHHHHHHHHHHHHHHHHHHSTTHHHHHHHHHHHHHHHHHHHHHHT--GGG---SHHHHHHHHHHHHHHHHHHHHHHHHHHHTT-TTTTTTHHHHHHHHHHHHHHHHHTHHHHHHS--HHHHHHHHHHHHHHT---GGGGTTTTS-GGG-EEEEEEEE-SSHHHHHHHHIIIIISSHHHHHHTSTTEEEEEEEE-SS-TTEEEEEEEES-HHHHHHHHHSTT-TTHHHHHHHHHHHH-S--S------EEESS------SGGGGGGG-----SGGGGGGSSEEEEE-TTS-HHHHHHHHHHHHH-B--BTTBPPBPPPSEEEEEEEGGGHHHHHHHHHHHHHTTSEEEEEEEEEEEEE--SS--SSS----EEEEEEEEEEEE---HHHHHHHHHHHTT-------